Protein AF-0000000074763871 (afdb_homodimer)

Organism: Mortierella alpina (NCBI:txid64518)

Sequence (1828 aa):
MDNPDAVKQKGADASISTFNSALVFNAVVGVAIFAAFCIVRRWNRKIYQPRTYLVKEDVRSPELPEGIFSWITASFRINDSELVNRIGLDAYMFVRFQRMCAMLFTAFALVAIPVIIPINLVNGVNTVETKGIVAMTIGNVPETQPWRLWFHLILTILFCSGAVAMLWREMQEYTRRRHAYLLSAKHQKTPQSTTILVTAIPKGINNERALKKIFDRFPGGVRSIWMNKNPEELIKLCEERDEVTLKLETAEYNYIRSAYGKPNKKDSEIKEPQRPIGRTSAIPFVGPKVDLIDVYSKRLSELNRQIEQIQQSGSSAALNSAFIQFNTQFAAHSAVQTVVYPTPFRMTPMFVEISPLDVVWKHMNLDTITKKGRSLVSTVAATALVLLWSIPVLFVSTIASIEALVEKLPFLSFMQTLPTWLFGIIQGILPPLFLAILMAILPIVLTMMATFEGHVRSSAIQRSLMSKYFFFLVVNVLLISTLSNGALKTFGDMKEDKFSPLLIVNKLAQELPGASTFFITYALLQSLTGPVMELLQIAPLVLNYLFTTLLAKSPRQIWNVQGRLNSVNYGLLFPPQALMFSIGLVYSTIAPLILPFVAFYFIMYYRVYRHQFLYVYKQPVETGGLAFPLAVKHAYTGIFITEVTVFGIFLLKGTSDAIPQLILLFLLIICTSFSLSNMNEAFDPLVTYLPMALFSEDLHIGRNGVVTEGDAKDAGAGTIEDEELAAAAGEKSSMIALQSLPPQDHRSEKDTLAVGKQEYDDVATVSSQLPAFPTPNPSEVDSASLSHHSHPQLPTTTAMSMDRQQQQQLAAQHQRGLAHEETFPQAETAEELELRRLQQQAYCHPALYKQQTPIWLPMDERGLVSEEIQRLAGMGIVIATTGAAIDPATAKATVQGIVFAPGEETQYRLEQGVMDNPDAVKQKGADASISTFNSALVFNAVVGVAIFAAFCIVRRWNRKIYQPRTYLVKEDVRSPELPEGIFSWITASFRINDSELVNRIGLDAYMFVRFQRMCAMLFTAFALVAIPVIIPINLVNGVNTVETKGIVAMTIGNVPETQPWRLWFHLILTILFCSGAVAMLWREMQEYTRRRHAYLLSAKHQKTPQSTTILVTAIPKGINNERALKKIFDRFPGGVRSIWMNKNPEELIKLCEERDEVTLKLETAEYNYIRSAYGKPNKKDSEIKEPQRPIGRTSAIPFVGPKVDLIDVYSKRLSELNRQIEQIQQSGSSAALNSAFIQFNTQFAAHSAVQTVVYPTPFRMTPMFVEISPLDVVWKHMNLDTITKKGRSLVSTVAATALVLLWSIPVLFVSTIASIEALVEKLPFLSFMQTLPTWLFGIIQGILPPLFLAILMAILPIVLTMMATFEGHVRSSAIQRSLMSKYFFFLVVNVLLISTLSNGALKTFGDMKEDKFSPLLIVNKLAQELPGASTFFITYALLQSLTGPVMELLQIAPLVLNYLFTTLLAKSPRQIWNVQGRLNSVNYGLLFPPQALMFSIGLVYSTIAPLILPFVAFYFIMYYRVYRHQFLYVYKQPVETGGLAFPLAVKHAYTGIFITEVTVFGIFLLKGTSDAIPQLILLFLLIICTSFSLSNMNEAFDPLVTYLPMALFSEDLHIGRNGVVTEGDAKDAGAGTIEDEELAAAAGEKSSMIALQSLPPQDHRSEKDTLAVGKQEYDDVATVSSQLPAFPTPNPSEVDSASLSHHSHPQLPTTTAMSMDRQQQQQLAAQHQRGLAHEETFPQAETAEELELRRLQQQAYCHPALYKQQTPIWLPMDERGLVSEEIQRLAGMGIVIATTGAAIDPATAKATVQGIVFAPGEETQYRLEQGV

Secondary structure (DSSP, 8-state):
---HHHHHHHHHHHHHHHHHHHHHHHHHHHHHHHHHHHHHTTT-HHHH-GGGTSS-GGGPPPPPPSSSSHHHHHHHSS-HHHHHHHH-HHHHHHHHHHHHHHHHHHHHHHHHHHHHHHHHHTT----GGG-GGGGGSGGGS-TT-GGGHHHHHHHHHHHHHHHHHHHHHHHHHHHHHHHHHHTSHHHHTSGGGGEEEEE---GGG-SHHHHHHHHTTSTT-EEEEEEEE--HHHHHHHHHHHHHHHHHHHHHHHHHHHHHS---SS----PPPPPPEE--SSSTT-S--EEHHHHHHHHHHHHHHHHHHHHHH--PPEEEEEEEEESSHHHHHHHHHS---SSTTSS--EEES--GGGB-GGGTT--HHHHHHHHHHHHHHHHHHHHHTHHHHHHHHHHTSHHHHHHH-GGGGGGGGS-HHHHHHHHHHHHHHHHHHHHHHHHHHHHHHHHHT--SBHHHHHHHHHHHHHHHHIIIIIIHHHHHHHHHHHHHHHTTS---HHHHHHHHHHHTTTTHHHHHHHHHHHHHTHHHHHHHTHHHHHHHHHIIIII--SHHHHHHHHTPPP---HHHHHHHHHHHHHHHHHTTTT-TTHHHHHHHHHHHHHHHHHHHHHHT---S---SSTHHHHHHHHHHHHHHHHHHHHHHHHHHH-SGGGHHHHHHHHHHHHHHHHHHHHHHHHHHHHHHS--GGGG-TTEEE-TTS-EEE---SS--TT----HHHHHHHHTTTS---------------------------------------------------------------------SSTTGGGSSTTSSS--S---------HHHHHHHHHHHHTTS-HHHHPPPPPEE--B-SSSHHHHHHHHHHHTT--EE-TTEEE-TTT--EEE-S-SS-TT-HHHHHHHTT-/---HHHHHHHHHHHHHHHHHHHHHHHHHHHHHHHHHHHHHTTT-HHHH-GGGTSS-GGGPPPPPPSSSSHHHHHHHSS-HHHHHHHH-HHHHHHHHHHHHHHHHHHHHHHHHHHHHHHHHHTT----GGG-GGGGGSGGGS-TT-GGGHHHHHHHHHHHHHHHHHHHHHHHHHHHHHHHHHHTSHHHHTSGGGGEEEEE---GGG-SHHHHHHHHTTSTT-EEEEEEEE--HHHHHHHHHHHHHHHHHHHHHHHHHHHTS----SS-----PPPPPEE---SSTT-S--EEHHHHHHHHHHHHHHHHHHHHHH--PPEEEEEEEEESSHHHHHHHHHS---SSTTSS--EEES--GGGB-GGGTT--HHHHHHHHHHHHHHHHHHHHHTHHHHHHHHHHTSHHHHHHH-GGGGGGGGS-HHHHHHHHHHHHHHHHHHHHHHHHHHHHHHHHHT--SBHHHHHHHHHHHHHHHHIIIIIIHHHHHHHHHHHHHHHTTS---HHHHHHHHHHHTTTTHHHHHHHHHHHHHTHHHHHHHTHHHHHHHHHIIIII--SHHHHHHHHTPPP---HHHHHHHHHHHHHHHHHTTTT-TTHHHHHHHHHHHHHHHHHHHHHHT---S---SSTHHHHHHHHHHHHHHHHHHHHHHHHHHH-SGGGHHHHHHHHHHHHHHHHHHHHHHHHHHHHHHS--GGGG-TTEEE-TTS-EEE----S--TT----HHHHHHHHTTTT---------------------------------------------------------------------SSTTSGGGGGGSSTT-S---------HHHHHHHHHHHHTTS-HHHHPPPPPEE--B-SSSHHHHHHHHHHHTT--EE-TTEEE-TTT--EEE-S-SS-TT-HHHHHHHTT-

Nearest PDB structures (foldseek):
  8xw0-assembly1_A  TM=8.327E-01  e=2.190E-29  Arabidopsis thaliana
  8xry-assembly1_A  TM=8.539E-01  e=6.956E-27  Arabidopsis thaliana
  8ymm-assembly1_A  TM=8.331E-01  e=2.202E-26  Arabidopsis thaliana
  8xs0-assembly1_B  TM=8.434E-01  e=5.629E-26  Arabidopsis thaliana
  8grs-assembly1_A  TM=7.061E-01  e=5.281E-14  Homo sapiens

Foldseek 3Di:
DPPPLVVLLCVQVVLQVVLVVLLVVLQVLLVVLLQVLLVCCLVDCLFQFVQQPLDDPQQGQPDFDNDSCRLLVSLVPDDLVNLCRNLNQQLSLVLVVLVLLLVLLVVLLVPQCVQQQCLLQPPFVPGSNCHHLLSSFPNRHALVCCVSVVSLLVSLLVSLVSLLVSLLVSLLVLLQQLLLVLQDPLNQPFLLLFKKKWAQADPVQLDPVSVQVQLQPFPQGFDDKFFAFDPPVLVVLVVVLQVLLVQLLVQVLQQLLQQQAAPDPPDPDRRHRDQDWDAPDPDPPDHDTDRSNVVSLVVNLVSQVVLVVVLVVPPTDTARMMMIGGPGSVSRQVVQPDDRDPDPQHRPRMAGSDFLVFFDSVLRRDGRVRLVVLLVVLVVVLVVCLVCVVVVLVVLLVVLVVVSVCVVVVVCVVLVVDPPVVNCCCSPPVSVVVVVVSVVCVLVVNLVSLVSSRDGTNLSSLLSLLVSVLVSCCCVVPQVLLCVVPVVVVVVVVVVPDDDPLVSLLSSLVRVSVCLSVVLSVLSSCLSNVLSCLSSVVPLVVVLVCCCPPNPFRPVSPCCSSNDADADRLSPVLSVLLSLLLSSSLCSSRRVSSSVSSSSNSVSNSSSSSSCSSGGHHDLDHPSNPSSVVSSVSNLVSSLVSLSSSLSNLVVSDDPPCVVSNVVSVVSNVVSVVSVVCSCVPNVSSSRGNDPLLVVVQWDQDQSRDTDRHPDPDDDSNDNPDPVVVVVVVVVPPPPCPDDPDPPDDDDDPDDDDDDDDDDDDDDDDDDDDDDDDDDDDYYDDDDDDDDDDPDDPDDDDDPPPPDPPPPPPPPPPPPPPDPPPVPPPPCPPVNVVVVVLSVCSNYDCSSPQDRFASEHEDEPVCPVVVVCVVSVVSVGHHDHPQWHADSNNSGIDGDDDSDHGRCVSSVVSSVSD/DPPPLVVLLCVQVVLQVVQVVLLVVLQVLLVVLLQVLLVCCLVDCLFQFVQQPLDDPQQGQDDQDNDSCSLLVSLPPDDLVNLCRNLNQQLSLVLVVLVLLLVLLVVLLVPLCVLQQCLLQPPFVPGSNCHHLLSSFPNRHALVCCVSVVSLLVSLLVSLVSLLVSLLVSLLVLLQQLLLVLQDPLNQPFLLLFKKKWAQADPVQLDPVSVQVQLQPFPQGFDDKFFAFDPPVLVVLVVVLQVLLVQLLVQVLQQLLQQFADPDPPDPDRRHRDQDWDAPDPAPPDDDTDRSNVVSLQVNLVSQVVLVVVLVVPPTDTARMMMIGGPGSVSRQVVQPDDRDPDPQHRPRMAGSDFLVFFDSVLRRDGRVRLVVLLVVLVVVLVVCLVCVVVVLVVLLVVLVVVSVCVVVVVCVVLVVPPPVVNCCCSPPVSVVVVVVSVVCVLVVNLVSLVSSRDGTNLSSLLSLLVSVLVSCCCVVPQVLLCVVPVVVVVVVVVVPDDDPLVSLLSSLVRVSVCLSVVLSVLSSCLSNVLSCLSSVVPLVVVLVCCCPPNDFRPVSPCCSSQDADADRLSPVLSVLLSLLLSSSLCSSRRVSSSVSSSSSSVSNSSSSSSCSNGGHHDLDHPSNPSSVVSSVSNLVSSLVSLSSSLSNLVVSDDPPSVVSNVVSVVSNVVSVVSVVCSCVPNVSSSRGNDPLLVVVQWDQDQSRDTDRHPDPDDDSNDNPDPVVVVVVVVVPPPDCPDDPDPPDPDDDDDDDDPDDDDPDDDDDPDPCPDDPDDPRSDDDPPDDDDDDDDDDDDDDDDPPPDDPPPPDVPPPPPPPPPPPPVPPPPCPPVNVVVVVLSVCSNYDCSSPQDNQASEHEDEPVCPVVVVCVVSVVSVGHHDHPQWHADSHHSGIDGDDDSDHGRCVSSVVSSVSD

InterPro domains:
  IPR003864 CSC1/OSCA1-like, 7TM region [PF02714] (374-650)
  IPR022257 10TM putative phosphate transporter, extracellular tail [PF12621] (822-887)
  IPR027815 CSC1/OSCA1-like, cytosolic domain [PF14703] (194-363)
  IPR032880 CSC1/OSCA1-like, N-terminal transmembrane domain [PF13967] (19-170)
  IPR045122 Calcium permeable stress-gated cation channel 1-like [PTHR13018] (21-848)

Solvent-accessible surface area (backbone atoms only — not comparable to full-atom values): 101323 Å² total; per-residue (Å²): 132,80,56,69,57,60,61,28,43,52,51,16,55,44,47,47,51,50,47,52,51,50,50,52,51,36,49,50,52,21,50,51,45,42,53,49,33,51,58,49,48,76,73,39,50,69,72,58,38,30,28,51,70,69,48,60,75,90,47,38,35,78,77,71,57,88,51,78,68,41,48,61,56,59,58,66,69,58,50,68,72,58,45,33,66,46,48,31,50,42,56,44,44,54,39,46,50,26,47,51,50,19,54,52,32,46,54,46,29,68,51,34,42,75,53,47,36,53,60,14,54,53,86,24,60,74,40,52,83,30,36,57,67,42,20,41,12,57,76,12,48,43,70,86,48,64,72,62,52,51,58,47,47,54,50,48,52,47,53,52,50,50,51,52,53,50,53,52,53,49,51,54,52,48,45,54,50,35,52,23,52,58,60,24,72,73,42,56,70,23,67,28,47,15,23,28,42,39,28,22,42,54,81,55,49,69,42,70,67,53,46,47,63,58,54,38,64,40,46,79,24,64,68,49,73,42,75,38,54,58,54,64,69,49,42,54,50,49,51,50,43,54,53,42,42,52,51,33,35,52,40,50,47,50,23,56,35,50,40,33,52,74,70,57,92,79,59,84,66,84,50,71,63,50,76,51,66,40,56,85,48,94,51,86,95,43,67,70,76,37,54,44,53,62,54,37,51,52,50,48,38,49,48,54,52,53,51,54,51,54,52,67,64,64,80,52,56,73,42,33,23,33,38,40,26,31,67,29,51,65,30,32,48,46,53,55,49,39,58,45,50,82,34,65,62,35,50,37,65,49,44,66,62,52,47,61,88,35,55,34,74,91,31,46,64,50,40,39,68,56,31,52,51,31,38,50,52,33,51,53,49,50,52,49,46,48,69,50,47,56,53,60,53,49,51,42,54,40,49,37,36,46,70,58,34,27,67,74,40,56,86,48,44,62,54,73,68,42,59,66,69,60,39,46,44,48,38,60,46,44,29,57,49,50,52,47,50,56,58,60,48,45,60,56,53,45,42,52,39,27,54,60,23,45,50,49,31,52,65,55,28,32,50,47,23,20,54,52,50,29,53,34,46,47,46,54,59,55,49,41,55,33,32,56,84,48,34,66,61,44,58,61,49,40,71,77,42,83,84,45,77,63,54,52,47,47,49,46,29,65,30,44,59,75,38,43,64,58,51,36,51,48,35,43,45,50,28,41,39,46,40,35,50,63,69,45,36,60,65,62,52,53,46,50,54,48,35,64,74,72,65,39,57,50,49,64,52,40,39,59,65,72,61,54,71,52,61,79,62,66,26,71,57,49,27,63,55,38,46,50,53,23,53,41,55,43,32,37,69,39,34,30,79,36,21,59,36,43,16,46,25,26,46,43,41,27,56,43,50,51,41,38,41,52,22,36,43,53,72,68,74,82,76,59,29,68,64,48,64,55,48,52,54,48,42,49,50,23,50,51,52,28,50,54,39,54,48,28,37,46,57,71,56,34,63,92,84,38,53,68,60,50,51,52,48,51,50,47,52,50,50,50,50,50,48,52,54,50,48,48,68,39,42,51,58,55,71,75,40,75,32,51,47,73,72,38,84,57,46,42,66,44,96,85,47,48,51,32,77,51,85,75,83,77,75,62,94,41,70,74,82,61,70,69,63,58,62,61,58,61,56,57,63,79,53,67,76,81,62,80,75,66,80,79,72,85,85,78,86,72,83,69,88,74,86,87,76,89,88,81,90,86,85,93,77,91,91,89,96,92,97,87,92,96,82,90,94,88,90,93,83,95,86,91,84,86,90,79,86,78,80,76,79,81,80,83,81,88,84,85,73,88,71,75,73,91,67,66,84,80,65,67,95,73,71,76,99,66,73,73,84,60,79,61,73,75,71,67,47,73,63,50,50,50,44,51,48,48,60,68,47,46,75,43,66,60,65,67,70,61,67,84,61,37,35,61,45,50,47,53,90,88,48,60,51,63,52,46,50,55,55,40,45,74,56,70,48,60,73,39,49,80,46,25,34,46,40,67,78,72,38,43,54,45,72,54,95,67,82,61,59,77,69,40,58,67,59,52,36,51,55,69,57,94,130,81,56,67,56,60,60,28,44,52,50,17,56,43,46,48,50,50,48,50,51,48,51,52,50,36,48,52,52,21,51,50,43,42,53,50,31,52,57,49,48,76,72,38,49,70,72,58,40,31,28,52,71,68,50,60,75,89,46,38,35,78,79,72,58,89,50,78,69,43,48,60,58,59,57,68,68,59,50,69,72,57,44,34,68,45,50,31,52,40,57,43,44,55,39,48,50,27,46,51,50,19,54,50,31,44,53,46,31,69,52,34,43,75,53,50,37,55,59,15,53,53,85,25,62,75,41,53,83,30,38,56,68,42,20,39,12,57,77,13,47,44,69,84,50,64,72,62,53,51,58,49,48,53,48,48,52,48,51,52,50,48,50,51,52,51,52,53,52,49,50,54,52,48,46,53,51,37,53,21,52,60,60,23,72,74,41,55,71,22,67,27,46,16,22,29,42,41,28,20,42,53,81,54,48,67,42,73,69,53,46,47,64,57,53,40,64,39,47,78,25,64,69,47,74,41,74,38,55,57,54,64,68,49,44,55,50,50,51,51,44,54,52,42,44,53,52,34,35,51,41,51,49,50,23,55,34,52,42,30,54,75,67,57,93,79,59,84,68,84,51,72,64,50,76,52,68,42,55,84,47,94,46,82,94,44,68,70,74,37,54,43,55,62,53,36,52,52,50,48,38,50,46,54,52,52,51,54,52,55,53,67,64,64,80,50,56,72,43,32,24,34,40,41,27,32,68,29,50,64,30,30,50,46,54,58,48,39,57,45,51,82,33,64,62,35,49,36,65,48,44,67,62,51,47,64,87,36,54,35,75,89,33,44,66,50,39,39,67,57,31,52,52,33,38,49,51,32,50,53,49,50,51,49,46,48,70,51,47,56,53,60,52,50,51,42,53,38,48,36,36,46,69,59,33,27,68,75,39,56,86,49,44,62,55,72,68,42,57,67,69,60,38,46,44,49,37,60,47,43,27,57,48,50,50,48,50,54,59,59,46,45,61,55,55,45,42,53,39,28,53,59,24,45,51,49,32,52,66,53,26,31,50,47,24,20,53,52,50,31,51,36,46,47,46,53,59,54,49,41,53,33,31,54,85,49,34,67,63,44,57,61,50,40,72,78,43,82,86,45,78,64,53,52,47,46,49,46,28,64,30,44,60,73,39,41,65,58,50,37,52,48,36,41,44,50,30,41,40,46,39,37,49,62,68,46,36,59,64,63,52,54,47,51,53,47,34,64,75,74,64,39,59,50,49,65,51,40,38,59,66,72,61,54,70,50,63,82,59,65,26,68,58,49,27,62,55,39,46,50,54,22,54,40,54,43,31,36,70,40,33,32,79,37,20,58,38,43,16,45,25,26,46,44,41,27,56,44,49,51,41,37,40,53,23,37,42,50,72,70,74,82,76,60,30,67,63,50,64,54,49,51,53,48,42,50,50,22,50,51,51,27,52,54,40,53,48,27,37,47,58,71,53,36,62,91,83,38,52,67,62,50,53,52,49,51,49,46,53,51,49,50,52,50,48,52,53,48,49,48,67,40,42,51,58,55,71,75,38,71,31,53,48,70,72,39,85,58,45,43,69,45,94,85,46,50,51,32,76,49,85,74,84,78,76,61,91,39,71,75,82,60,69,68,63,57,60,61,60,61,59,61,65,77,64,71,76,81,66,83,74,72,82,74,79,81,79,84,89,77,86,74,87,81,81,79,76,85,82,87,72,90,74,86,73,86,81,76,84,72,83,80,77,82,79,80,80,72,74,86,71,85,73,82,88,78,86,78,86,86,75,83,81,79,82,85,81,88,84,85,67,90,75,79,73,95,68,68,81,83,66,66,91,76,67,74,97,65,72,70,82,62,78,62,72,74,73,65,47,75,64,49,50,50,42,49,50,48,59,66,46,46,76,43,65,61,65,66,70,62,68,84,61,37,35,62,46,49,46,54,92,87,48,59,51,62,52,48,50,55,56,39,46,74,57,71,48,60,71,39,49,82,46,26,33,46,39,73,76,71,37,43,55,44,73,54,95,66,82,60,59,76,69,40,58,68,59,52,37,50,55,69,55,93

pLDDT: mean 74.22, std 23.67, range [14.92, 97.62]

Structure (mmCIF, N/CA/C/O backbone):
data_AF-0000000074763871-model_v1
#
loop_
_entity.id
_entity.type
_entity.pdbx_description
1 polymer 'DUF221-domain-containing protein'
#
loop_
_atom_site.group_PDB
_atom_site.id
_atom_site.type_symbol
_atom_site.label_atom_id
_atom_site.label_alt_id
_atom_site.label_comp_id
_atom_site.label_asym_id
_atom_site.label_entity_id
_atom_site.label_seq_id
_atom_site.pdbx_PDB_ins_code
_atom_site.Cartn_x
_atom_site.Cartn_y
_atom_site.Cartn_z
_atom_site.occupancy
_atom_site.B_iso_or_equiv
_atom_site.auth_seq_id
_atom_site.auth_comp_id
_atom_site.auth_asym_id
_atom_site.auth_atom_id
_atom_site.pdbx_PDB_model_num
ATOM 1 N N . MET A 1 1 ? 57.094 -16.953 -26.609 1 25.08 1 MET A N 1
ATOM 2 C CA . MET A 1 1 ? 56.281 -15.758 -26.422 1 25.08 1 MET A CA 1
ATOM 3 C C . MET A 1 1 ? 55.031 -15.789 -27.312 1 25.08 1 MET A C 1
ATOM 5 O O . MET A 1 1 ? 55.125 -15.516 -28.5 1 25.08 1 MET A O 1
ATOM 9 N N . ASP A 1 2 ? 54.188 -16.719 -27.062 1 31.59 2 ASP A N 1
ATOM 10 C CA . ASP A 1 2 ? 52.969 -16.969 -27.797 1 31.59 2 ASP A CA 1
ATOM 11 C C . ASP A 1 2 ? 52.125 -15.695 -27.859 1 31.59 2 ASP A C 1
ATOM 13 O O . ASP A 1 2 ? 51.969 -14.977 -26.875 1 31.59 2 ASP A O 1
ATOM 17 N N . ASN A 1 3 ? 52.125 -15.07 -28.969 1 35.06 3 ASN A N 1
ATOM 18 C CA . ASN A 1 3 ? 51.5 -13.781 -29.281 1 35.06 3 ASN A CA 1
ATOM 19 C C . ASN A 1 3 ? 50.125 -13.672 -28.688 1 35.06 3 ASN A C 1
ATOM 21 O O . ASN A 1 3 ? 49.25 -14.492 -28.984 1 35.06 3 ASN A O 1
ATOM 25 N N . PRO A 1 4 ? 49.938 -12.992 -27.578 1 45.09 4 PRO A N 1
ATOM 26 C CA . PRO A 1 4 ? 48.688 -12.75 -26.875 1 45.09 4 PRO A CA 1
ATOM 27 C C . PRO A 1 4 ? 47.5 -12.492 -27.828 1 45.09 4 PRO A C 1
ATOM 29 O O . PRO A 1 4 ? 46.375 -12.82 -27.5 1 45.09 4 PRO A O 1
ATOM 32 N N . ASP A 1 5 ? 47.875 -11.992 -28.938 1 40.56 5 ASP A N 1
ATOM 33 C CA . ASP A 1 5 ? 46.844 -11.672 -29.906 1 40.56 5 ASP A CA 1
ATOM 34 C C . ASP A 1 5 ? 46.25 -12.945 -30.531 1 40.56 5 ASP A C 1
ATOM 36 O O . ASP A 1 5 ? 45.062 -13.016 -30.812 1 40.56 5 ASP A O 1
ATOM 40 N N . ALA A 1 6 ? 47.094 -13.938 -30.797 1 42.69 6 ALA A N 1
ATOM 41 C CA . ALA A 1 6 ? 46.656 -15.203 -31.375 1 42.69 6 ALA A CA 1
ATOM 42 C C . ALA A 1 6 ? 45.75 -15.961 -30.422 1 42.69 6 ALA A C 1
ATOM 44 O O . ALA A 1 6 ? 44.781 -16.594 -30.844 1 42.69 6 ALA A O 1
ATOM 45 N N . VAL A 1 7 ? 46 -15.859 -29.125 1 39.41 7 VAL A N 1
ATOM 46 C CA . VAL A 1 7 ? 45.188 -16.5 -28.109 1 39.41 7 VAL A CA 1
ATOM 47 C C . VAL A 1 7 ? 43.812 -15.789 -28.031 1 39.41 7 VAL A C 1
ATOM 49 O O . VAL A 1 7 ? 42.781 -16.438 -27.875 1 39.41 7 VAL A O 1
ATOM 52 N N . LYS A 1 8 ? 43.875 -14.562 -28.328 1 47.47 8 LYS A N 1
ATOM 53 C CA . LYS A 1 8 ? 42.656 -13.766 -28.297 1 47.47 8 LYS A CA 1
ATOM 54 C C . LYS A 1 8 ? 41.812 -13.984 -29.547 1 47.47 8 LYS A C 1
ATOM 56 O O . LYS A 1 8 ? 40.594 -14.023 -29.484 1 47.47 8 LYS A O 1
ATOM 61 N N . GLN A 1 9 ? 42.469 -13.953 -30.609 1 41.41 9 GLN A N 1
ATOM 62 C CA . GLN A 1 9 ? 41.781 -14.297 -31.859 1 41.41 9 GLN A CA 1
ATOM 63 C C . GLN A 1 9 ? 41.188 -15.695 -31.797 1 41.41 9 GLN A C 1
ATOM 65 O O . GLN A 1 9 ? 40.094 -15.922 -32.281 1 41.41 9 GLN A O 1
ATOM 70 N N . LYS A 1 10 ? 41.812 -16.641 -31.25 1 44.78 10 LYS A N 1
ATOM 71 C CA . LYS A 1 10 ? 41.312 -18.016 -31.094 1 44.78 10 LYS A CA 1
ATOM 72 C C . LYS A 1 10 ? 40.094 -18.062 -30.172 1 44.78 10 LYS A C 1
ATOM 74 O O . LYS A 1 10 ? 39.188 -18.875 -30.375 1 44.78 10 LYS A O 1
ATOM 79 N N . GLY A 1 11 ? 40.031 -17.156 -29.25 1 45.06 11 GLY A N 1
ATOM 80 C CA . GLY A 1 11 ? 38.875 -17.031 -28.359 1 45.06 11 GLY A CA 1
ATOM 81 C C . GLY A 1 11 ? 37.656 -16.5 -29.047 1 45.06 11 GLY A C 1
ATOM 82 O O . GLY A 1 11 ? 36.531 -16.984 -28.812 1 45.06 11 GLY A O 1
ATOM 83 N N . ALA A 1 12 ? 37.844 -15.398 -29.906 1 50 12 ALA A N 1
ATOM 84 C CA . ALA A 1 12 ? 36.75 -14.82 -30.688 1 50 12 ALA A CA 1
ATOM 85 C C . ALA A 1 12 ? 36.188 -15.828 -31.672 1 50 12 ALA A C 1
ATOM 87 O O . ALA A 1 12 ? 34.969 -15.961 -31.797 1 50 12 ALA A O 1
ATOM 88 N N . ASP A 1 13 ? 37 -16.469 -32.562 1 49.47 13 ASP A N 1
ATOM 89 C CA . ASP A 1 13 ? 36.625 -17.516 -33.5 1 49.47 13 ASP A CA 1
ATOM 90 C C . ASP A 1 13 ? 35.969 -18.703 -32.781 1 49.47 13 ASP A C 1
ATOM 92 O O . ASP A 1 13 ? 35.031 -19.312 -33.281 1 49.47 13 ASP A O 1
ATOM 96 N N . ALA A 1 14 ? 36.406 -18.781 -31.594 1 52.41 14 ALA A N 1
ATOM 97 C CA . ALA A 1 14 ? 35.8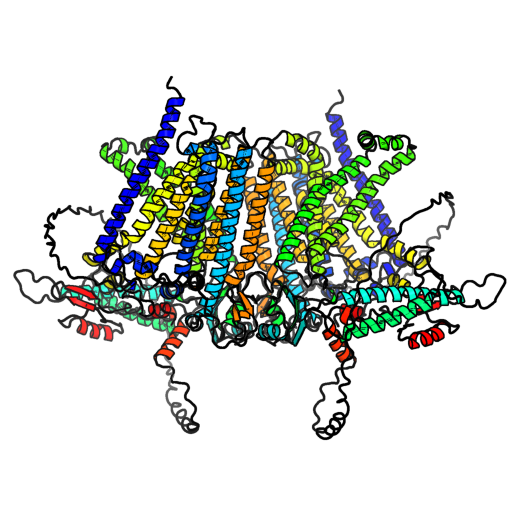75 -19.891 -30.812 1 52.41 14 ALA A CA 1
ATOM 98 C C . ALA A 1 14 ? 34.438 -19.609 -30.375 1 52.41 14 ALA A C 1
ATOM 100 O O . ALA A 1 14 ? 33.594 -20.516 -30.328 1 52.41 14 ALA A O 1
ATOM 101 N N . SER A 1 15 ? 34.156 -18.234 -30.328 1 63 15 SER A N 1
ATOM 102 C CA . SER A 1 15 ? 32.812 -17.891 -29.938 1 63 15 SER A CA 1
ATOM 103 C C . SER A 1 15 ? 31.828 -18.062 -31.094 1 63 15 SER A C 1
ATOM 105 O O . SER A 1 15 ? 30.703 -18.562 -30.906 1 63 15 SER A O 1
ATOM 107 N N . ILE A 1 16 ? 32.219 -17.703 -32.312 1 71.06 16 ILE A N 1
ATOM 108 C CA . ILE A 1 16 ? 31.359 -17.844 -33.469 1 71.06 16 ILE A CA 1
ATOM 109 C C . ILE A 1 16 ? 31.188 -19.328 -33.781 1 71.06 16 ILE A C 1
ATOM 111 O O . ILE A 1 16 ? 30.078 -19.781 -34.125 1 71.06 16 ILE A O 1
ATOM 115 N N . SER A 1 17 ? 32.344 -20.047 -33.656 1 67.31 17 SER A N 1
ATOM 116 C CA . SER A 1 17 ? 32.25 -21.484 -33.938 1 67.31 17 SER A CA 1
ATOM 117 C C . SER A 1 17 ? 31.391 -22.203 -32.938 1 67.31 17 SER A C 1
ATOM 119 O O . SER A 1 17 ? 30.609 -23.094 -33.281 1 67.31 17 SER A O 1
ATOM 121 N N . THR A 1 18 ? 31.516 -21.766 -31.766 1 66.06 18 THR A N 1
ATOM 122 C CA . THR A 1 18 ? 30.688 -22.344 -30.719 1 66.06 18 THR A CA 1
ATOM 123 C C . THR A 1 18 ? 29.203 -22.031 -30.938 1 66.06 18 THR A C 1
ATOM 125 O O . THR A 1 18 ? 28.344 -22.875 -30.75 1 66.06 18 THR A O 1
ATOM 128 N N . PHE A 1 19 ? 28.953 -20.844 -31.422 1 74.44 19 PHE A N 1
ATOM 129 C CA . PHE A 1 19 ? 27.578 -20.422 -31.703 1 74.44 19 PHE A CA 1
ATOM 130 C C . PHE A 1 19 ? 27 -21.203 -32.875 1 74.44 19 PHE A C 1
ATOM 132 O O . PHE A 1 19 ? 25.875 -21.688 -32.812 1 74.44 19 PHE A O 1
ATOM 139 N N . ASN A 1 20 ? 27.734 -21.359 -33.906 1 77.94 20 ASN A N 1
ATOM 140 C CA . ASN A 1 20 ? 27.266 -22.047 -35.094 1 77.94 20 ASN A CA 1
ATOM 141 C C . ASN A 1 20 ? 27.047 -23.531 -34.812 1 77.94 20 ASN A C 1
ATOM 143 O O . ASN A 1 20 ? 26.078 -24.125 -35.281 1 77.94 20 ASN A O 1
ATOM 147 N N . SER A 1 21 ? 27.938 -24.062 -34.062 1 76.12 21 SER A N 1
ATOM 148 C CA . SER A 1 21 ? 27.781 -25.469 -33.688 1 76.12 21 SER A CA 1
ATOM 149 C C . SER A 1 21 ? 26.547 -25.672 -32.812 1 76.12 21 SER A C 1
ATOM 151 O O . SER A 1 21 ? 25.828 -26.656 -32.969 1 76.12 21 SER A O 1
ATOM 153 N N . ALA A 1 22 ? 26.344 -24.734 -31.953 1 75.5 22 ALA A N 1
ATOM 154 C CA . ALA A 1 22 ? 25.172 -24.828 -31.094 1 75.5 22 ALA A CA 1
ATOM 155 C C . ALA A 1 22 ? 23.875 -24.656 -31.891 1 75.5 22 ALA A C 1
ATOM 157 O O . ALA A 1 22 ? 22.891 -25.344 -31.625 1 75.5 22 ALA A O 1
ATOM 158 N N . LEU A 1 23 ? 23.906 -23.797 -32.844 1 82.56 23 LEU A N 1
ATOM 159 C CA . LEU A 1 23 ? 22.734 -23.547 -33.688 1 82.56 23 LEU A CA 1
ATOM 160 C C . LEU A 1 23 ? 22.375 -24.781 -34.5 1 82.56 23 LEU A C 1
ATOM 162 O O . LEU A 1 23 ? 21.219 -25.203 -34.531 1 82.56 23 LEU A O 1
ATOM 166 N N . VAL A 1 24 ? 23.375 -25.391 -35.094 1 83.5 24 VAL A N 1
ATOM 167 C CA . VAL A 1 24 ? 23.125 -26.531 -35.938 1 83.5 24 VAL A CA 1
ATOM 168 C C . VAL A 1 24 ? 22.703 -27.734 -35.094 1 83.5 24 VAL A C 1
ATOM 170 O O . VAL A 1 24 ? 21.766 -28.453 -35.438 1 83.5 24 VAL A O 1
ATOM 173 N N . PHE A 1 25 ? 23.344 -27.922 -34.062 1 81 25 PHE A N 1
ATOM 174 C CA . PHE A 1 25 ? 23.016 -29.047 -33.188 1 81 25 PHE A CA 1
ATOM 175 C C . PHE A 1 25 ? 21.594 -28.922 -32.656 1 81 25 PHE A C 1
ATOM 177 O O . PHE A 1 25 ? 20.812 -29.875 -32.719 1 81 25 PHE A O 1
ATOM 184 N N . ASN A 1 26 ? 21.281 -27.734 -32.188 1 83.5 26 ASN A N 1
ATOM 185 C CA . ASN A 1 26 ? 19.953 -27.547 -31.594 1 83.5 26 ASN A CA 1
ATOM 186 C C . ASN A 1 26 ? 18.859 -27.578 -32.656 1 83.5 26 ASN A C 1
ATOM 188 O O . ASN A 1 26 ? 17.75 -28.031 -32.406 1 83.5 26 ASN A O 1
ATOM 192 N N . ALA A 1 27 ? 19.172 -27.188 -33.781 1 87.75 27 ALA A N 1
ATOM 193 C CA . ALA A 1 27 ? 18.203 -27.234 -34.875 1 87.75 27 ALA A CA 1
ATOM 194 C C . ALA A 1 27 ? 17.922 -28.672 -35.312 1 87.75 27 ALA A C 1
ATOM 196 O O . ALA A 1 27 ? 16.766 -29.047 -35.531 1 87.75 27 ALA A O 1
ATOM 197 N N . VAL A 1 28 ? 18.969 -29.469 -35.344 1 86.44 28 VAL A N 1
ATOM 198 C CA . VAL A 1 28 ? 18.812 -30.859 -35.75 1 86.44 28 VAL A CA 1
ATOM 199 C C . VAL A 1 28 ? 18.047 -31.641 -34.656 1 86.44 28 VAL A C 1
ATOM 201 O O . VAL A 1 28 ? 17.141 -32.406 -34.969 1 86.44 28 VAL A O 1
ATOM 204 N N . VAL A 1 29 ? 18.406 -31.359 -33.5 1 86.94 29 VAL A N 1
ATOM 205 C CA . VAL A 1 29 ? 17.719 -32.031 -32.406 1 86.94 29 VAL A CA 1
ATOM 206 C C . VAL A 1 29 ? 16.266 -31.578 -32.344 1 86.94 29 VAL A C 1
ATOM 208 O O . VAL A 1 29 ? 15.359 -32.406 -32.156 1 86.94 29 VAL A O 1
ATOM 211 N N . GLY A 1 30 ? 16.016 -30.312 -32.562 1 89.94 30 GLY A N 1
ATOM 212 C CA . GLY A 1 30 ? 14.656 -29.781 -32.562 1 89.94 30 GLY A CA 1
ATOM 213 C C . GLY A 1 30 ? 13.805 -30.375 -33.688 1 89.94 30 GLY A C 1
ATOM 214 O O . GLY A 1 30 ? 12.664 -30.781 -33.438 1 89.94 30 GLY A O 1
ATOM 215 N N . VAL A 1 31 ? 14.328 -30.547 -34.781 1 90.88 31 VAL A N 1
ATOM 216 C CA . VAL A 1 31 ? 13.594 -31.078 -35.938 1 90.88 31 VAL A CA 1
ATOM 217 C C . VAL A 1 31 ? 13.352 -32.562 -35.75 1 90.88 31 VAL A C 1
ATOM 219 O O . VAL A 1 31 ? 12.297 -33.094 -36.094 1 90.88 31 VAL A O 1
ATOM 222 N N . ALA A 1 32 ? 14.312 -33.188 -35.188 1 90.38 32 ALA A N 1
ATOM 223 C CA . ALA A 1 32 ? 14.164 -34.625 -34.906 1 90.38 32 ALA A CA 1
ATOM 224 C C . ALA A 1 32 ? 13.047 -34.906 -33.906 1 90.38 32 ALA A C 1
ATOM 226 O O . ALA A 1 32 ? 12.227 -35.781 -34.125 1 90.38 32 ALA A O 1
ATOM 227 N N . ILE A 1 33 ? 13 -34.125 -32.906 1 91.88 33 ILE A N 1
ATOM 228 C CA . ILE A 1 33 ? 11.969 -34.281 -31.906 1 91.88 33 ILE A CA 1
ATOM 229 C C . ILE A 1 33 ? 10.609 -33.906 -32.5 1 91.88 33 ILE A C 1
ATOM 231 O O . ILE A 1 33 ? 9.609 -34.562 -32.219 1 91.88 33 ILE A O 1
ATOM 235 N N . PHE A 1 34 ? 10.625 -32.906 -33.25 1 91.56 34 PHE A N 1
ATOM 236 C CA . PHE A 1 34 ? 9.383 -32.5 -33.875 1 91.56 34 PHE A CA 1
ATOM 237 C C . PHE A 1 34 ? 8.875 -33.594 -34.812 1 91.56 34 PHE A C 1
ATOM 239 O O . PHE A 1 34 ? 7.672 -33.875 -34.844 1 91.56 34 PHE A O 1
ATOM 246 N N . ALA A 1 35 ? 9.727 -34.25 -35.531 1 89.62 35 ALA A N 1
ATOM 247 C CA . ALA A 1 35 ? 9.352 -35.344 -36.438 1 89.62 35 ALA A CA 1
ATOM 248 C C . ALA A 1 35 ? 8.852 -36.562 -35.625 1 89.62 35 ALA A C 1
ATOM 250 O O . ALA A 1 35 ? 7.879 -37.188 -36.031 1 89.62 35 ALA A O 1
ATOM 251 N N . ALA A 1 36 ? 9.492 -36.75 -34.562 1 88.88 36 ALA A N 1
ATOM 252 C CA . ALA A 1 36 ? 9.055 -37.844 -33.719 1 88.88 36 ALA A CA 1
ATOM 253 C C . ALA A 1 36 ? 7.645 -37.594 -33.188 1 88.88 36 ALA A C 1
ATOM 255 O O . ALA A 1 36 ? 6.832 -38.5 -33.125 1 88.88 36 ALA A O 1
ATOM 256 N N . PHE A 1 37 ? 7.316 -36.406 -32.812 1 90.75 37 PHE A N 1
ATOM 257 C CA . PHE A 1 37 ? 5.984 -36.031 -32.344 1 90.75 37 PHE A CA 1
ATOM 258 C C . PHE A 1 37 ? 4.949 -36.25 -33.438 1 90.75 37 PHE A C 1
ATOM 260 O O . PHE A 1 37 ? 3.869 -36.812 -33.188 1 90.75 37 PHE A O 1
ATOM 267 N N . CYS A 1 38 ? 5.285 -35.875 -34.656 1 86.69 38 CYS A N 1
ATOM 268 C CA . CYS A 1 38 ? 4.34 -35.969 -35.75 1 86.69 38 CYS A CA 1
ATOM 269 C C . CYS A 1 38 ? 4.02 -37.438 -36.031 1 86.69 38 CYS A C 1
ATOM 271 O O . CYS A 1 38 ? 2.895 -37.75 -36.438 1 86.69 38 CYS A O 1
ATOM 273 N N . ILE A 1 39 ? 4.941 -38.312 -35.719 1 85.12 39 ILE A N 1
ATOM 274 C CA . ILE A 1 39 ? 4.746 -39.719 -35.969 1 85.12 39 ILE A CA 1
ATOM 275 C C . ILE A 1 39 ? 3.996 -40.375 -34.812 1 85.12 39 ILE A C 1
ATOM 277 O O . ILE A 1 39 ? 3.023 -41.094 -35 1 85.12 39 ILE A O 1
ATOM 281 N N . VAL A 1 40 ? 4.41 -40 -33.688 1 86.56 40 VAL A N 1
ATOM 282 C CA . VAL A 1 40 ? 3.881 -40.688 -32.5 1 86.56 40 VAL A CA 1
ATOM 283 C C . VAL A 1 40 ? 2.475 -40.156 -32.188 1 86.56 40 VAL A C 1
ATOM 285 O O . VAL A 1 40 ? 1.657 -40.875 -31.609 1 86.56 40 VAL A O 1
ATOM 288 N N . ARG A 1 41 ? 2.15 -39 -32.562 1 86.06 41 ARG A N 1
ATOM 289 C CA . ARG A 1 41 ? 0.854 -38.406 -32.281 1 86.06 41 ARG A CA 1
ATOM 290 C C . ARG A 1 41 ? -0.28 -39.219 -32.875 1 86.06 41 ARG A C 1
ATOM 292 O O . ARG A 1 41 ? -1.377 -39.281 -32.312 1 86.06 41 ARG A O 1
ATOM 299 N N . ARG A 1 42 ? -0.051 -39.906 -33.875 1 79.12 42 ARG A N 1
ATOM 300 C CA . ARG A 1 42 ? -1.08 -40.656 -34.562 1 79.12 42 ARG A CA 1
ATOM 301 C C . ARG A 1 42 ? -1.304 -42.031 -33.875 1 79.12 42 ARG A C 1
ATOM 303 O O . ARG A 1 42 ? -2.375 -42.625 -34 1 79.12 42 ARG A O 1
ATOM 310 N N . TRP A 1 43 ? -0.296 -42.312 -33.125 1 79.44 43 TRP A N 1
ATOM 311 C CA . TRP A 1 43 ? -0.376 -43.656 -32.531 1 79.44 43 TRP A CA 1
ATOM 312 C C . TRP A 1 43 ? -1.067 -43.594 -31.188 1 79.44 43 TRP A C 1
ATOM 314 O O . TRP A 1 43 ? -1.756 -44.562 -30.797 1 79.44 43 TRP A O 1
ATOM 324 N N . ASN A 1 44 ? -0.883 -42.594 -30.5 1 83.44 44 ASN A N 1
ATOM 325 C CA . ASN A 1 44 ? -1.421 -42.531 -29.141 1 83.44 44 ASN A CA 1
ATOM 326 C C . ASN A 1 44 ? -2.34 -41.344 -28.953 1 83.44 44 ASN A C 1
ATOM 328 O O . ASN A 1 44 ? -1.877 -40.25 -28.641 1 83.44 44 ASN A O 1
ATOM 332 N N . ARG A 1 45 ? -3.621 -41.531 -28.891 1 81.81 45 ARG A N 1
ATOM 333 C CA . ARG A 1 45 ? -4.602 -40.438 -28.766 1 81.81 45 ARG A CA 1
ATOM 334 C C . ARG A 1 45 ? -4.801 -40.062 -27.312 1 81.81 45 ARG A C 1
ATOM 336 O O . ARG A 1 45 ? -5.254 -38.938 -27.016 1 81.81 45 ARG A O 1
ATOM 343 N N . LYS A 1 46 ? -4.434 -40.875 -26.484 1 83.31 46 LYS A N 1
ATOM 344 C CA . LYS A 1 46 ? -4.656 -40.625 -25.062 1 83.31 46 LYS A CA 1
ATOM 345 C C . LYS A 1 46 ? -3.732 -39.5 -24.562 1 83.31 46 LYS A C 1
ATOM 347 O O . LYS A 1 46 ? -4.141 -38.688 -23.75 1 83.31 46 LYS A O 1
ATOM 352 N N . ILE A 1 47 ? -2.578 -39.531 -25.078 1 86.19 47 ILE A N 1
ATOM 353 C CA . ILE A 1 47 ? -1.603 -38.562 -24.562 1 86.19 47 ILE A CA 1
ATOM 354 C C . ILE A 1 47 ? -1.701 -37.25 -25.328 1 86.19 47 ILE A C 1
ATOM 356 O O . ILE A 1 47 ? -1.585 -36.188 -24.734 1 86.19 47 ILE A O 1
ATOM 360 N N . TYR A 1 48 ? -2.002 -37.344 -26.562 1 88.19 48 TYR A N 1
ATOM 361 C CA . TYR A 1 48 ? -1.846 -36.156 -27.391 1 88.19 48 TYR A CA 1
ATOM 362 C C . TYR A 1 48 ? -3.197 -35.5 -27.703 1 88.19 48 TYR A C 1
ATOM 364 O O . TYR A 1 48 ? -3.268 -34.344 -28.094 1 88.19 48 TYR A O 1
ATOM 372 N N . GLN A 1 49 ? -4.336 -36.188 -27.547 1 87.69 49 GLN A N 1
ATOM 373 C CA . GLN A 1 49 ? -5.641 -35.594 -27.781 1 87.69 49 GLN A CA 1
ATOM 374 C C . GLN A 1 49 ? -6.691 -36.156 -26.844 1 87.69 49 GLN A C 1
ATOM 376 O O . GLN A 1 49 ? -7.762 -36.594 -27.281 1 87.69 49 GLN A O 1
ATOM 381 N N . PRO A 1 50 ? -6.457 -36.062 -25.609 1 86.75 50 PRO A N 1
ATOM 382 C CA . PRO A 1 50 ? -7.438 -36.625 -24.672 1 86.75 50 PRO A CA 1
ATOM 383 C C . PRO A 1 50 ? -8.688 -35.75 -24.531 1 86.75 50 PRO A C 1
ATOM 385 O O . PRO A 1 50 ? -9.75 -36.25 -24.156 1 86.75 50 PRO A O 1
ATOM 388 N N . ARG A 1 51 ? -8.625 -34.5 -24.797 1 88 51 ARG A N 1
ATOM 389 C CA . ARG A 1 51 ? -9.742 -33.594 -24.609 1 88 51 ARG A CA 1
ATOM 390 C C . ARG A 1 51 ? -10.789 -33.781 -25.703 1 88 51 ARG A C 1
ATOM 392 O O . ARG A 1 51 ? -11.867 -33.156 -25.641 1 88 51 ARG A O 1
ATOM 399 N N . THR A 1 52 ? -10.492 -34.562 -26.609 1 85.44 52 THR A N 1
ATOM 400 C CA . THR A 1 52 ? -11.438 -34.781 -27.703 1 85.44 52 THR A CA 1
ATOM 401 C C . THR A 1 52 ? -12.516 -35.75 -27.281 1 85.44 52 THR A C 1
ATOM 403 O O . THR A 1 52 ? -13.594 -35.812 -27.875 1 85.44 52 THR A O 1
ATOM 406 N N . TYR A 1 53 ? -12.258 -36.5 -26.203 1 81.81 53 TYR A N 1
ATOM 407 C CA . TYR A 1 53 ? -13.266 -37.5 -25.859 1 81.81 53 TYR A CA 1
ATOM 408 C C . TYR A 1 53 ? -13.438 -37.594 -24.344 1 81.81 53 TYR A C 1
ATOM 410 O O . TYR A 1 53 ? -14.438 -38.125 -23.859 1 81.81 53 TYR A O 1
ATOM 418 N N . LEU A 1 54 ? -12.625 -37.125 -23.516 1 80.88 54 LEU A N 1
ATOM 419 C CA . LEU A 1 54 ? -12.664 -37.344 -22.078 1 80.88 54 LEU A CA 1
ATOM 420 C C . LEU A 1 54 ? -13.312 -36.156 -21.391 1 80.88 54 LEU A C 1
ATOM 422 O O . LEU A 1 54 ? -13.508 -36.156 -20.172 1 80.88 54 LEU A O 1
ATOM 426 N N . VAL A 1 55 ? -13.68 -35.094 -22 1 81.88 55 VAL A N 1
ATOM 427 C CA . VAL A 1 55 ? -14.289 -33.938 -21.406 1 81.88 55 VAL A CA 1
ATOM 428 C C . VAL A 1 55 ? -15.734 -33.781 -21.875 1 81.88 55 VAL A C 1
ATOM 430 O O . VAL A 1 55 ? -16.156 -34.469 -22.812 1 81.88 55 VAL A O 1
ATOM 433 N N . LYS A 1 56 ? -16.406 -32.938 -21.188 1 79.06 56 LYS A N 1
ATOM 434 C CA . LYS A 1 56 ? -17.812 -32.688 -21.531 1 79.06 56 LYS A CA 1
ATOM 435 C C . LYS A 1 56 ? -17.953 -32.156 -22.953 1 79.06 56 LYS A C 1
ATOM 437 O O . LYS A 1 56 ? -17.047 -31.484 -23.453 1 79.06 56 LYS A O 1
ATOM 442 N N . GLU A 1 57 ? -18.953 -32.312 -23.531 1 77.12 57 GLU A N 1
ATOM 443 C CA . GLU A 1 57 ? -19.188 -32 -24.938 1 77.12 57 GLU A CA 1
ATOM 444 C C . GLU A 1 57 ? -19.141 -30.484 -25.156 1 77.12 57 GLU A C 1
ATOM 446 O O . GLU A 1 57 ? -18.703 -30.031 -26.219 1 77.12 57 GLU A O 1
ATOM 451 N N . ASP A 1 58 ? -19.453 -29.703 -24.203 1 77.12 58 ASP A N 1
ATOM 452 C CA . ASP A 1 58 ? -19.516 -28.266 -24.391 1 77.12 58 ASP A CA 1
ATOM 453 C C . ASP A 1 58 ? -18.109 -27.672 -24.484 1 77.12 58 ASP A C 1
ATOM 455 O O . ASP A 1 58 ? -17.906 -26.641 -25.141 1 77.12 58 ASP A O 1
ATOM 459 N N . VAL A 1 59 ? -17.172 -28.375 -23.922 1 81.12 59 VAL A N 1
ATOM 460 C CA . VAL A 1 59 ? -15.812 -27.828 -23.906 1 81.12 59 VAL A CA 1
ATOM 461 C C . VAL A 1 59 ? -14.898 -28.719 -24.75 1 81.12 59 VAL A C 1
ATOM 463 O O . VAL A 1 59 ? -13.688 -28.484 -24.812 1 81.12 59 VAL A O 1
ATOM 466 N N . ARG A 1 60 ? -15.453 -29.609 -25.531 1 84 60 ARG A N 1
ATOM 467 C CA . ARG A 1 60 ? -14.672 -30.562 -26.328 1 84 60 ARG A CA 1
ATOM 468 C C . ARG A 1 60 ? -14.117 -29.891 -27.578 1 84 60 ARG A C 1
ATOM 470 O O . ARG A 1 60 ? -14.812 -29.094 -28.219 1 84 60 ARG A O 1
ATOM 477 N N . SER A 1 61 ? -12.844 -30.141 -27.734 1 84.62 61 SER A N 1
ATOM 478 C CA . SER A 1 61 ? -12.203 -29.672 -28.969 1 84.62 61 SER A CA 1
ATOM 479 C C . SER A 1 61 ? -12.453 -30.625 -30.125 1 84.62 61 SER A C 1
ATOM 481 O O . SER A 1 61 ? -12.609 -31.844 -29.906 1 84.62 61 SER A O 1
ATOM 483 N N . PRO A 1 62 ? -12.562 -30.078 -31.281 1 81.75 62 PRO A N 1
ATOM 484 C CA . PRO A 1 62 ? -12.75 -30.953 -32.438 1 81.75 62 PRO A CA 1
ATOM 485 C C . PRO A 1 62 ? -11.555 -31.875 -32.688 1 81.75 62 PRO A C 1
ATOM 487 O O . PRO A 1 62 ? -10.422 -31.516 -32.344 1 81.75 62 PRO A O 1
ATOM 490 N N . GLU A 1 63 ? -11.828 -33 -33.156 1 82.12 63 GLU A N 1
ATOM 491 C CA . GLU A 1 63 ? -10.758 -33.969 -33.406 1 82.12 63 GLU A CA 1
ATOM 492 C C . GLU A 1 63 ? -9.773 -33.406 -34.438 1 82.12 63 GLU A C 1
ATOM 494 O O . GLU A 1 63 ? -10.156 -32.688 -35.375 1 82.12 63 GLU A O 1
ATOM 499 N N . LEU A 1 64 ? -8.523 -33.656 -34.219 1 82.94 64 LEU A N 1
ATOM 500 C CA . LEU A 1 64 ? -7.465 -33.188 -35.125 1 82.94 64 LEU A CA 1
ATOM 501 C C . LEU A 1 64 ? -7.461 -34 -36.406 1 82.94 64 LEU A C 1
ATOM 503 O O . LEU A 1 64 ? -7.688 -35.188 -36.406 1 82.94 64 LEU A O 1
ATOM 507 N N . PRO A 1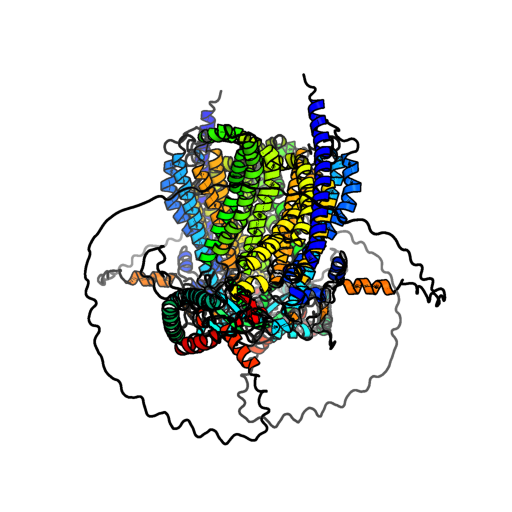 65 ? -7.266 -33.281 -37.469 1 79.62 65 PRO A N 1
ATOM 508 C CA . PRO A 1 65 ? -7.152 -34 -38.75 1 79.62 65 PRO A CA 1
ATOM 509 C C . PRO A 1 65 ? -5.926 -34.906 -38.812 1 79.62 65 PRO A C 1
ATOM 511 O O . PRO A 1 65 ? -4.934 -34.625 -38.125 1 79.62 65 PRO A O 1
ATOM 514 N N . GLU A 1 66 ? -5.898 -35.938 -39.562 1 77.12 66 GLU A N 1
ATOM 515 C CA . GLU A 1 66 ? -4.895 -37 -39.562 1 77.12 66 GLU A CA 1
ATOM 516 C C . GLU A 1 66 ? -3.646 -36.562 -40.344 1 77.12 66 GLU A C 1
ATOM 518 O O . GLU A 1 66 ? -2.598 -37.219 -40.219 1 77.12 66 GLU A O 1
ATOM 523 N N . GLY A 1 67 ? -3.629 -35.406 -40.906 1 74.69 67 GLY A N 1
ATOM 524 C CA . GLY A 1 67 ? -2.451 -34.969 -41.656 1 74.69 67 GLY A CA 1
ATOM 525 C C . GLY A 1 67 ? -1.269 -34.656 -40.75 1 74.69 67 GLY A C 1
ATOM 526 O O . GLY A 1 67 ? -1.444 -34.375 -39.562 1 74.69 67 GLY A O 1
ATOM 527 N N . ILE A 1 68 ? -0.025 -34.812 -41.219 1 77.88 68 ILE A N 1
ATOM 528 C CA . ILE A 1 68 ? 1.203 -34.625 -40.469 1 77.88 68 ILE A CA 1
ATOM 529 C C . ILE A 1 68 ? 1.294 -33.156 -40 1 77.88 68 ILE A C 1
ATOM 531 O O . ILE A 1 68 ? 1.679 -32.875 -38.875 1 77.88 68 ILE A O 1
ATOM 535 N N . PHE A 1 69 ? 0.888 -32.219 -40.781 1 79.81 69 PHE A N 1
ATOM 536 C CA . PHE A 1 69 ? 1.008 -30.797 -40.438 1 79.81 69 PHE A CA 1
ATOM 537 C C . PHE A 1 69 ? -0.368 -30.156 -40.281 1 79.81 69 PHE A C 1
ATOM 539 O O . PHE A 1 69 ? -0.476 -28.953 -40.062 1 79.81 69 PHE A O 1
ATOM 546 N N . SER A 1 70 ? -1.379 -30.953 -40.344 1 77.94 70 SER A N 1
ATOM 547 C CA . SER A 1 70 ? -2.736 -30.422 -40.312 1 77.94 70 SER A CA 1
ATOM 548 C C . SER A 1 70 ? -3.135 -29.969 -38.906 1 77.94 70 SER A C 1
ATOM 550 O O . SER A 1 70 ? -4.051 -29.156 -38.75 1 77.94 70 SER A O 1
ATOM 552 N N . TRP A 1 71 ? -2.398 -30.453 -37.906 1 79.56 71 TRP A N 1
ATOM 553 C CA . TRP A 1 71 ? -2.725 -30.078 -36.531 1 79.56 71 TRP A CA 1
ATOM 554 C C . TRP A 1 71 ? -2.402 -28.609 -36.281 1 79.56 71 TRP A C 1
ATOM 556 O O . TRP A 1 71 ? -3.039 -27.969 -35.438 1 79.56 71 TRP A O 1
ATOM 566 N N . ILE A 1 72 ? -1.526 -28.062 -36.938 1 79.56 72 ILE A N 1
ATOM 567 C CA . ILE A 1 72 ? -1.085 -26.703 -36.75 1 79.56 72 ILE A CA 1
ATOM 568 C C . ILE A 1 72 ? -2.189 -25.734 -37.156 1 79.56 72 ILE A C 1
ATOM 570 O O . ILE A 1 72 ? -2.492 -24.781 -36.438 1 79.56 72 ILE A O 1
ATOM 574 N N . THR A 1 73 ? -2.818 -26.016 -38.281 1 78.38 73 THR A N 1
ATOM 575 C CA . THR A 1 73 ? -3.84 -25.109 -38.781 1 78.38 73 THR A CA 1
ATOM 576 C C . THR A 1 73 ? -5.125 -25.234 -37.969 1 78.38 73 THR A C 1
ATOM 578 O O . THR A 1 73 ? -5.84 -24.234 -37.781 1 78.38 73 THR A O 1
ATOM 581 N N . ALA A 1 74 ? -5.367 -26.328 -37.438 1 77.56 74 ALA A N 1
ATOM 582 C CA . ALA A 1 74 ? -6.582 -26.547 -36.656 1 77.56 74 ALA A CA 1
ATOM 583 C C . ALA A 1 74 ? -6.539 -25.781 -35.344 1 77.56 74 ALA A C 1
ATOM 585 O O . ALA A 1 74 ? -7.551 -25.203 -34.906 1 77.56 74 ALA A O 1
ATOM 586 N N . SER A 1 75 ? -5.414 -25.781 -34.812 1 79.44 75 SER A N 1
ATOM 587 C CA . SER A 1 75 ? -5.273 -25.109 -33.531 1 79.44 75 SER A CA 1
ATOM 588 C C . SER A 1 75 ? -5.316 -23.594 -33.688 1 79.44 75 SER A C 1
ATOM 590 O O . SER A 1 75 ? -5.75 -22.875 -32.781 1 79.44 75 SER A O 1
ATOM 592 N N . PHE A 1 76 ? -4.996 -23.094 -34.844 1 81.44 76 PHE A N 1
ATOM 593 C CA . PHE A 1 76 ? -4.859 -21.641 -35 1 81.44 76 PHE A CA 1
ATOM 594 C C . PHE A 1 76 ? -6.109 -21.047 -35.625 1 81.44 76 PHE A C 1
ATOM 596 O O . PHE A 1 76 ? -6.273 -19.828 -35.688 1 81.44 76 PHE A O 1
ATOM 603 N N . ARG A 1 77 ? -7.098 -21.859 -36 1 78.94 77 ARG A N 1
ATOM 604 C CA . ARG A 1 77 ? -8.312 -21.375 -36.656 1 78.94 77 ARG A CA 1
ATOM 605 C C . ARG A 1 77 ? -9.383 -21.031 -35.625 1 78.94 77 ARG A C 1
ATOM 607 O O . ARG A 1 77 ? -10.352 -20.328 -35.938 1 78.94 77 ARG A O 1
ATOM 614 N N . ILE A 1 78 ? -9.094 -21.375 -34.406 1 82.31 78 ILE A N 1
ATOM 615 C CA . ILE A 1 78 ? -10.094 -21.141 -33.375 1 82.31 78 ILE A CA 1
ATOM 616 C C . ILE A 1 78 ? -10.016 -19.703 -32.906 1 82.31 78 ILE A C 1
ATOM 618 O O . ILE A 1 78 ? -8.922 -19.188 -32.625 1 82.31 78 ILE A O 1
ATOM 622 N N . ASN A 1 79 ? -11.156 -19.125 -32.875 1 82.88 79 ASN A N 1
ATOM 623 C CA . ASN A 1 79 ? -11.227 -17.734 -32.438 1 82.88 79 ASN A CA 1
ATOM 624 C C . ASN A 1 79 ? -10.992 -17.578 -30.938 1 82.88 79 ASN A C 1
ATOM 626 O O . ASN A 1 79 ? -11.117 -18.562 -30.188 1 82.88 79 ASN A O 1
ATOM 630 N N . ASP A 1 80 ? -10.672 -16.391 -30.484 1 84.19 80 ASP A N 1
ATOM 631 C CA . ASP A 1 80 ? -10.297 -16.109 -29.109 1 84.19 80 ASP A CA 1
ATOM 632 C C . ASP A 1 80 ? -11.469 -16.344 -28.156 1 84.19 80 ASP A C 1
ATOM 634 O O . ASP A 1 80 ? -11.289 -16.859 -27.047 1 84.19 80 ASP A O 1
ATOM 638 N N . SER A 1 81 ? -12.648 -15.945 -28.531 1 83.31 81 SER A N 1
ATOM 639 C CA . SER A 1 81 ? -13.805 -16.109 -27.672 1 83.31 81 SER A CA 1
ATOM 640 C C . SER A 1 81 ? -14.117 -17.578 -27.438 1 83.31 81 SER A C 1
ATOM 642 O O . SER A 1 81 ? -14.43 -17.984 -26.312 1 83.31 81 SER A O 1
ATOM 644 N N . GLU A 1 82 ? -13.945 -18.281 -28.531 1 85.25 82 GLU A N 1
ATOM 645 C CA . GLU A 1 82 ? -14.164 -19.734 -28.406 1 85.25 82 GLU A CA 1
ATOM 646 C C . GLU A 1 82 ? -13.031 -20.391 -27.625 1 85.25 82 GLU A C 1
ATOM 648 O O . GLU A 1 82 ? -13.258 -21.359 -26.891 1 85.25 82 GLU A O 1
ATOM 653 N N . LEU A 1 83 ? -11.93 -19.859 -27.859 1 88.38 83 LEU A N 1
ATOM 654 C CA . LEU A 1 83 ? -10.773 -20.391 -27.141 1 88.38 83 LEU A CA 1
ATOM 655 C C . LEU A 1 83 ? -10.945 -20.219 -25.641 1 88.38 83 LEU A C 1
ATOM 657 O O . LEU A 1 83 ? -10.688 -21.156 -24.875 1 88.38 83 LEU A O 1
ATOM 661 N N . VAL A 1 84 ? -11.477 -19.109 -25.156 1 88.31 84 VAL A N 1
ATOM 662 C CA . VAL A 1 84 ? -11.672 -18.844 -23.734 1 88.31 84 VAL A CA 1
ATOM 663 C C . VAL A 1 84 ? -12.734 -19.797 -23.188 1 88.31 84 VAL A C 1
ATOM 665 O O . VAL A 1 84 ? -12.602 -20.297 -22.062 1 88.31 84 VAL A O 1
ATOM 668 N N . ASN A 1 85 ? -13.703 -20.078 -23.953 1 85.12 85 ASN A N 1
ATOM 669 C CA . ASN A 1 85 ? -14.781 -20.953 -23.5 1 85.12 85 ASN A CA 1
ATOM 670 C C . ASN A 1 85 ? -14.312 -22.391 -23.359 1 85.12 85 ASN A C 1
ATOM 672 O O . ASN A 1 85 ? -14.758 -23.109 -22.469 1 85.12 85 ASN A O 1
ATOM 676 N N . ARG A 1 86 ? -13.359 -22.719 -24.172 1 87.19 86 ARG A N 1
ATOM 677 C CA . ARG A 1 86 ? -12.93 -24.109 -24.188 1 87.19 86 ARG A CA 1
ATOM 678 C C . ARG A 1 86 ? -11.812 -24.344 -23.172 1 87.19 86 ARG A C 1
ATOM 680 O O . ARG A 1 86 ? -11.812 -25.359 -22.469 1 87.19 86 ARG A O 1
ATOM 687 N N . ILE A 1 87 ? -10.883 -23.469 -23.141 1 90.56 87 ILE A N 1
ATOM 688 C CA . ILE A 1 87 ? -9.688 -23.75 -22.344 1 90.56 87 ILE A CA 1
ATOM 689 C C . ILE A 1 87 ? -9.773 -23.016 -21 1 90.56 87 ILE A C 1
ATOM 691 O O . ILE A 1 87 ? -9.031 -23.328 -20.078 1 90.56 87 ILE A O 1
ATOM 695 N N . GLY A 1 88 ? -10.633 -22.031 -20.844 1 89.94 88 GLY A N 1
ATOM 696 C CA . GLY A 1 88 ? -10.719 -21.25 -19.625 1 89.94 88 GLY A CA 1
ATOM 697 C C . GLY A 1 88 ? -9.938 -19.953 -19.703 1 89.94 88 GLY A C 1
ATOM 698 O O . GLY A 1 88 ? -9.125 -19.766 -20.609 1 89.94 88 GLY A O 1
ATOM 699 N N . LEU A 1 89 ? -10.172 -19.078 -18.797 1 93.06 89 LEU A N 1
ATOM 700 C CA . LEU A 1 89 ? -9.547 -17.766 -18.828 1 93.06 89 LEU A CA 1
ATOM 701 C C . LEU A 1 89 ? -8.102 -17.828 -18.344 1 93.06 89 LEU A C 1
ATOM 703 O O . LEU A 1 89 ? -7.242 -17.094 -18.812 1 93.06 89 LEU A O 1
ATOM 707 N N . ASP A 1 90 ? -7.738 -18.672 -17.391 1 94.62 90 ASP A N 1
ATOM 708 C CA . ASP A 1 90 ? -6.371 -18.812 -16.891 1 94.62 90 ASP A CA 1
ATOM 709 C C . ASP A 1 90 ? -5.418 -19.234 -18.016 1 94.62 90 ASP A C 1
ATOM 711 O O . ASP A 1 90 ? -4.379 -18.594 -18.203 1 94.62 90 ASP A O 1
ATOM 715 N N . ALA A 1 91 ? -5.77 -20.297 -18.734 1 95 91 ALA A N 1
ATOM 716 C CA . ALA A 1 91 ? -4.945 -20.781 -19.828 1 95 91 ALA A CA 1
ATOM 717 C C . ALA A 1 91 ? -4.863 -19.766 -20.953 1 95 91 ALA A C 1
ATOM 719 O O . ALA A 1 91 ? -3.801 -19.562 -21.547 1 95 91 ALA A O 1
ATOM 720 N N . TYR A 1 92 ? -5.934 -19.109 -21.188 1 94.94 92 TYR A N 1
ATOM 721 C CA . TYR A 1 92 ? -5.953 -18.109 -22.25 1 94.94 92 TYR A CA 1
ATOM 722 C C . TYR A 1 92 ? -4.996 -16.969 -21.922 1 94.94 92 TYR A C 1
ATOM 724 O O . TYR A 1 92 ? -4.281 -16.484 -22.812 1 94.94 92 TYR A O 1
ATOM 732 N N . MET A 1 93 ? -5.066 -16.547 -20.703 1 95.56 93 MET A N 1
ATOM 733 C CA . MET A 1 93 ? -4.207 -15.422 -20.344 1 95.56 93 MET A CA 1
ATOM 734 C C . MET A 1 93 ? -2.736 -15.828 -20.406 1 95.56 93 MET A C 1
ATOM 736 O O . MET A 1 93 ? -1.87 -14.992 -20.672 1 95.56 93 MET A O 1
ATOM 740 N N . PHE A 1 94 ? -2.438 -17.078 -20.125 1 96.25 94 PHE A N 1
ATOM 741 C CA . PHE A 1 94 ? -1.067 -17.547 -20.281 1 96.25 94 PHE A CA 1
ATOM 742 C C . PHE A 1 94 ? -0.633 -17.484 -21.75 1 96.25 94 PHE A C 1
ATOM 744 O O . PHE A 1 94 ? 0.447 -16.969 -22.047 1 96.25 94 PHE A O 1
ATOM 751 N N . VAL A 1 95 ? -1.483 -17.891 -22.641 1 95.56 95 VAL A N 1
ATOM 752 C CA . VAL A 1 95 ? -1.186 -17.875 -24.078 1 95.56 95 VAL A CA 1
ATOM 753 C C . VAL A 1 95 ? -1.113 -16.438 -24.562 1 95.56 95 VAL A C 1
ATOM 755 O O . VAL A 1 95 ? -0.274 -16.109 -25.406 1 95.56 95 VAL A O 1
ATOM 758 N N . ARG A 1 96 ? -1.899 -15.648 -24.031 1 94.88 96 ARG A N 1
ATOM 759 C CA . ARG A 1 96 ? -1.892 -14.242 -24.422 1 94.88 96 ARG A CA 1
ATOM 760 C C . ARG A 1 96 ? -0.604 -13.555 -23.984 1 94.88 96 ARG A C 1
ATOM 762 O O . ARG A 1 96 ? -0.105 -12.656 -24.656 1 94.88 96 ARG A O 1
ATOM 769 N N . PHE A 1 97 ? -0.159 -13.938 -22.844 1 96.94 97 PHE A N 1
ATOM 770 C CA . PHE A 1 97 ? 1.121 -13.398 -22.406 1 96.94 97 PHE A CA 1
ATOM 771 C C . PHE A 1 97 ? 2.229 -13.742 -23.391 1 96.94 97 PHE A C 1
ATOM 773 O O . PHE A 1 97 ? 3.066 -12.898 -23.719 1 96.94 97 PHE A O 1
ATOM 780 N N . GLN A 1 98 ? 2.234 -14.969 -23.906 1 96.88 98 GLN A N 1
ATOM 781 C CA . GLN A 1 98 ? 3.217 -15.391 -24.891 1 96.88 98 GLN A CA 1
ATOM 782 C C . GLN A 1 98 ? 3.055 -14.609 -26.203 1 96.88 98 GLN A C 1
ATOM 784 O O . GLN A 1 98 ? 4.043 -14.211 -26.812 1 96.88 98 GLN A O 1
ATOM 789 N N . ARG A 1 99 ? 1.85 -14.438 -26.578 1 95.62 99 ARG A N 1
ATOM 790 C CA . ARG A 1 99 ? 1.576 -13.688 -27.797 1 95.62 99 ARG A CA 1
ATOM 791 C C . ARG A 1 99 ? 2.068 -12.25 -27.672 1 95.62 99 ARG A C 1
ATOM 793 O O . ARG A 1 99 ? 2.662 -11.711 -28.609 1 95.62 99 ARG A O 1
ATOM 800 N N . MET A 1 100 ? 1.81 -11.656 -26.562 1 96.5 100 MET A N 1
ATOM 801 C CA . MET A 1 100 ? 2.258 -10.289 -26.328 1 96.5 100 MET A CA 1
ATOM 802 C C . MET A 1 100 ? 3.777 -10.188 -26.406 1 96.5 100 MET A C 1
ATOM 804 O O . MET A 1 100 ? 4.312 -9.289 -27.062 1 96.5 100 MET A O 1
ATOM 808 N N . CYS A 1 101 ? 4.457 -11.141 -25.734 1 97.5 101 CYS A N 1
ATOM 809 C CA . CYS A 1 101 ? 5.914 -11.133 -25.734 1 97.5 101 CYS A CA 1
ATOM 810 C C . CYS A 1 101 ? 6.453 -11.367 -27.141 1 97.5 101 CYS A C 1
ATOM 812 O O . CYS A 1 101 ? 7.434 -10.734 -27.547 1 97.5 101 CYS A O 1
ATOM 814 N N . ALA A 1 102 ? 5.805 -12.266 -27.922 1 96.81 102 ALA A N 1
ATOM 815 C CA . ALA A 1 102 ? 6.219 -12.539 -29.297 1 96.81 102 ALA A CA 1
ATOM 816 C C . ALA A 1 102 ? 6.125 -11.281 -30.156 1 96.81 102 ALA A C 1
ATOM 818 O O . ALA A 1 102 ? 7.051 -10.961 -30.906 1 96.81 102 ALA A O 1
ATOM 819 N N . MET A 1 103 ? 5.105 -10.555 -30.016 1 96.5 103 MET A N 1
ATOM 820 C CA . MET A 1 103 ? 4.91 -9.336 -30.781 1 96.5 103 MET A CA 1
ATOM 821 C C . MET A 1 103 ? 5.918 -8.266 -30.375 1 96.5 103 MET A C 1
ATOM 823 O O . MET A 1 103 ? 6.492 -7.594 -31.234 1 96.5 103 MET A O 1
ATOM 827 N N . LEU A 1 104 ? 6.117 -8.133 -29.109 1 96.81 104 LEU A N 1
ATOM 828 C CA . LEU A 1 104 ? 7.008 -7.109 -28.578 1 96.81 104 LEU A CA 1
ATOM 829 C C . LEU A 1 104 ? 8.445 -7.352 -29.016 1 96.81 104 LEU A C 1
ATOM 831 O O . LEU A 1 104 ? 9.094 -6.453 -29.562 1 96.81 104 LEU A O 1
ATOM 835 N N . PHE A 1 105 ? 8.945 -8.555 -28.875 1 97.25 105 PHE A N 1
ATOM 836 C CA . PHE A 1 105 ? 10.352 -8.836 -29.156 1 97.25 105 PHE A CA 1
ATOM 837 C C . PHE A 1 105 ? 10.586 -8.93 -30.656 1 97.25 105 PHE A C 1
ATOM 839 O O . PHE A 1 105 ? 11.703 -8.688 -31.125 1 97.25 105 PHE A O 1
ATOM 846 N N . THR A 1 106 ? 9.555 -9.312 -31.453 1 96.69 106 THR A N 1
ATOM 847 C CA . THR A 1 106 ? 9.672 -9.219 -32.906 1 96.69 106 THR A CA 1
ATOM 848 C C . THR A 1 106 ? 9.828 -7.77 -33.344 1 96.69 106 THR A C 1
ATOM 850 O O . THR A 1 106 ? 10.664 -7.457 -34.188 1 96.69 106 THR A O 1
ATOM 853 N N . ALA A 1 107 ? 9.078 -6.875 -32.719 1 96.06 107 ALA A N 1
ATOM 854 C CA . ALA A 1 107 ? 9.188 -5.449 -33.031 1 96.06 107 ALA A CA 1
ATOM 855 C C . ALA A 1 107 ? 10.555 -4.902 -32.594 1 96.06 107 ALA A C 1
ATOM 857 O O . ALA A 1 107 ? 11.156 -4.109 -33.344 1 96.06 107 ALA A O 1
ATOM 858 N N . PHE A 1 108 ? 11.031 -5.355 -31.438 1 96.81 108 PHE A N 1
ATOM 859 C CA . PHE A 1 108 ? 12.344 -4.914 -30.953 1 96.81 108 PHE A CA 1
ATOM 860 C C . PHE A 1 108 ? 13.445 -5.371 -31.906 1 96.81 108 PHE A C 1
ATOM 862 O O . PHE A 1 108 ? 14.383 -4.621 -32.188 1 96.81 108 PHE A O 1
ATOM 869 N N . ALA A 1 109 ? 13.344 -6.629 -32.406 1 95.44 109 ALA A N 1
ATOM 870 C CA . ALA A 1 109 ? 14.344 -7.191 -33.281 1 95.44 109 ALA A CA 1
ATOM 871 C C . ALA A 1 109 ? 14.414 -6.41 -34.594 1 95.44 109 ALA A C 1
ATOM 873 O O . ALA A 1 109 ? 15.5 -6.129 -35.094 1 95.44 109 ALA A O 1
ATOM 874 N N . LEU A 1 110 ? 13.352 -5.957 -35.125 1 94.06 110 LEU A N 1
ATOM 875 C CA . LEU A 1 110 ? 13.273 -5.25 -36.375 1 94.06 110 LEU A CA 1
ATOM 876 C C . LEU A 1 110 ? 13.867 -3.852 -36.25 1 94.06 110 LEU A C 1
ATOM 878 O O . LEU A 1 110 ? 14.391 -3.311 -37.25 1 94.06 110 LEU A O 1
ATOM 882 N N . VAL A 1 111 ? 13.898 -3.309 -35.062 1 93.81 111 VAL A N 1
ATOM 883 C CA . VAL A 1 111 ? 14.398 -1.95 -34.875 1 93.81 111 VAL A CA 1
ATOM 884 C C . VAL A 1 111 ? 15.844 -1.994 -34.406 1 93.81 111 VAL A C 1
ATOM 886 O O . VAL A 1 111 ? 16.703 -1.266 -34.906 1 93.81 111 VAL A O 1
ATOM 889 N N . ALA A 1 112 ? 16.125 -2.895 -33.438 1 92.06 112 ALA A N 1
ATOM 890 C CA . ALA A 1 112 ? 17.438 -2.898 -32.781 1 92.06 112 ALA A CA 1
ATOM 891 C C . ALA A 1 112 ? 18.516 -3.43 -33.719 1 92.06 112 ALA A C 1
ATOM 893 O O . ALA A 1 112 ? 19.641 -2.9 -33.75 1 92.06 112 ALA A O 1
ATOM 894 N N . ILE A 1 113 ? 18.344 -4.426 -34.531 1 89.94 113 ILE A N 1
ATOM 895 C CA . ILE A 1 113 ? 19.375 -5.09 -35.312 1 89.94 113 ILE A CA 1
ATOM 896 C C . ILE A 1 113 ? 19.875 -4.145 -36.406 1 89.94 113 ILE A C 1
ATOM 898 O O . ILE A 1 113 ? 21.078 -3.92 -36.531 1 89.94 113 ILE A O 1
ATOM 902 N N . PRO A 1 114 ? 19.031 -3.414 -37.125 1 89.25 114 PRO A N 1
ATOM 903 C CA . PRO A 1 114 ? 19.531 -2.52 -38.156 1 89.25 114 PRO A CA 1
ATOM 904 C C . PRO A 1 114 ? 20.188 -1.259 -37.594 1 89.25 114 PRO A C 1
ATOM 906 O O . PRO A 1 114 ? 21.016 -0.638 -38.25 1 89.25 114 PRO A O 1
ATOM 909 N N . VAL A 1 115 ? 19.922 -0.898 -36.375 1 89.25 115 VAL A N 1
ATOM 910 C CA . VAL A 1 115 ? 20.406 0.361 -35.812 1 89.25 115 VAL A CA 1
ATOM 911 C C . VAL A 1 115 ? 21.672 0.111 -35 1 89.25 115 VAL A C 1
ATOM 913 O O . VAL A 1 115 ? 22.719 0.716 -35.25 1 89.25 115 VAL A O 1
ATOM 916 N N . ILE A 1 116 ? 21.656 -0.865 -34.062 1 87.5 116 ILE A N 1
ATOM 917 C CA . ILE A 1 116 ? 22.719 -0.991 -33.062 1 87.5 116 ILE A CA 1
ATOM 918 C C . ILE A 1 116 ? 23.875 -1.805 -33.625 1 87.5 116 ILE A C 1
ATOM 920 O O . ILE A 1 116 ? 25.031 -1.499 -33.375 1 87.5 116 ILE A O 1
ATOM 924 N N . ILE A 1 117 ? 23.625 -2.826 -34.406 1 83.56 117 ILE A N 1
ATOM 925 C CA . ILE A 1 117 ? 24.688 -3.721 -34.844 1 83.56 117 ILE A CA 1
ATOM 926 C C . ILE A 1 117 ? 25.672 -2.959 -35.75 1 83.56 117 ILE A C 1
ATOM 928 O O . ILE A 1 117 ? 26.891 -3.014 -35.531 1 83.56 117 ILE A O 1
ATOM 932 N N . PRO A 1 118 ? 25.172 -2.113 -36.656 1 82.81 118 PRO A N 1
ATOM 933 C CA . PRO A 1 118 ? 26.125 -1.351 -37.469 1 82.81 118 PRO A CA 1
ATOM 934 C C . PRO A 1 118 ? 26.891 -0.313 -36.625 1 82.81 118 PRO A C 1
ATOM 936 O O . PRO A 1 118 ? 28.062 -0.06 -36.906 1 82.81 118 PRO A O 1
ATOM 939 N N . ILE A 1 119 ? 26.266 0.25 -35.656 1 83.19 119 ILE A N 1
ATOM 940 C CA . ILE A 1 119 ? 26.891 1.272 -34.844 1 83.19 119 ILE A CA 1
ATOM 941 C C . ILE A 1 119 ? 28 0.644 -34 1 83.19 119 ILE A C 1
ATOM 943 O O . ILE A 1 119 ? 29.031 1.268 -33.781 1 83.19 119 ILE A O 1
ATOM 947 N N . ASN A 1 120 ? 27.781 -0.577 -33.562 1 80.38 120 ASN A N 1
ATOM 948 C CA . ASN A 1 120 ? 28.781 -1.265 -32.75 1 80.38 120 ASN A CA 1
ATOM 949 C C . ASN A 1 120 ? 29.938 -1.788 -33.594 1 80.38 120 ASN A C 1
ATOM 951 O O . ASN A 1 120 ? 31.062 -1.871 -33.125 1 80.38 120 ASN A O 1
ATOM 955 N N . LEU A 1 121 ? 29.688 -2.178 -34.875 1 77.62 121 LEU A N 1
ATOM 956 C CA . LEU A 1 121 ? 30.672 -2.824 -35.719 1 77.62 121 LEU A CA 1
ATOM 957 C C . LEU A 1 121 ? 31.562 -1.788 -36.375 1 77.62 121 LEU A C 1
ATOM 959 O O . LEU A 1 121 ? 32.781 -2.002 -36.531 1 77.62 121 LEU A O 1
ATOM 963 N N . VAL A 1 122 ? 30.938 -0.7 -36.656 1 72.25 122 VAL A N 1
ATOM 964 C CA . VAL A 1 122 ? 31.688 0.287 -37.406 1 72.25 122 VAL A CA 1
ATOM 965 C C . VAL A 1 122 ? 32.688 1.013 -36.5 1 72.25 122 VAL A C 1
ATOM 967 O O . VAL A 1 122 ? 32.281 1.577 -35.469 1 72.25 122 VAL A O 1
ATOM 970 N N . ASN A 1 123 ? 33.906 1.032 -36.781 1 62.03 123 ASN A N 1
ATOM 971 C CA . ASN A 1 123 ? 35 1.74 -36.125 1 62.03 123 ASN A CA 1
ATOM 972 C C . ASN A 1 123 ? 35.094 1.377 -34.625 1 62.03 123 ASN A C 1
ATOM 974 O O . ASN A 1 123 ? 35.219 2.256 -33.781 1 62.03 123 ASN A O 1
ATOM 978 N N . GLY A 1 124 ? 34.688 0.153 -34.25 1 63.12 124 GLY A N 1
ATOM 979 C CA . GLY A 1 124 ? 34.781 -0.277 -32.875 1 63.12 124 GLY A CA 1
ATOM 980 C C . GLY A 1 124 ? 36.219 -0.513 -32.406 1 63.12 124 GLY A C 1
ATOM 981 O O . GLY A 1 124 ? 37.156 -0.285 -33.188 1 63.12 124 GLY A O 1
ATOM 982 N N . VAL A 1 125 ? 36.469 -0.489 -31.125 1 62.5 125 VAL A N 1
ATOM 983 C CA . VAL A 1 125 ? 37.812 -0.644 -30.562 1 62.5 125 VAL A CA 1
ATOM 984 C C . VAL A 1 125 ? 38.5 -1.846 -31.203 1 62.5 125 VAL A C 1
ATOM 986 O O . VAL A 1 125 ? 39.719 -1.857 -31.359 1 62.5 125 VAL A O 1
ATOM 989 N N . ASN A 1 126 ? 37.844 -2.477 -32.188 1 53.28 126 ASN A N 1
ATOM 990 C CA . ASN A 1 126 ? 38.312 -3.641 -32.938 1 53.28 126 ASN A CA 1
ATOM 991 C C . ASN A 1 126 ? 39.5 -4.316 -32.219 1 53.28 126 ASN A C 1
ATOM 993 O O . ASN A 1 126 ? 40.5 -4.648 -32.844 1 53.28 126 ASN A O 1
ATOM 997 N N . THR A 1 127 ? 39.438 -4.23 -30.844 1 51.62 127 THR A N 1
ATOM 998 C CA . THR A 1 127 ? 40.531 -4.957 -30.172 1 51.62 127 THR A CA 1
ATOM 999 C C . THR A 1 127 ? 40.281 -6.461 -30.234 1 51.62 127 THR A C 1
ATOM 1001 O O . THR A 1 127 ? 39.156 -6.902 -30.5 1 51.62 127 THR A O 1
ATOM 1004 N N . VAL A 1 128 ? 41.375 -7.293 -30.156 1 44.94 128 VAL A N 1
ATOM 1005 C CA . VAL A 1 128 ? 41.406 -8.75 -30.203 1 44.94 128 VAL A CA 1
ATOM 1006 C C . VAL A 1 128 ? 40.312 -9.312 -29.297 1 44.94 128 VAL A C 1
ATOM 1008 O O . VAL A 1 128 ? 39.656 -10.32 -29.625 1 44.94 128 VAL A O 1
ATOM 1011 N N . GLU A 1 129 ? 40 -8.633 -28.203 1 46.97 129 GLU A N 1
ATOM 1012 C CA . GLU A 1 129 ? 39.062 -9.117 -27.188 1 46.97 129 GLU A CA 1
ATOM 1013 C C . GLU A 1 129 ? 37.625 -8.953 -27.625 1 46.97 129 GLU A C 1
ATOM 1015 O O . GLU A 1 129 ? 36.75 -9.68 -27.172 1 46.97 129 GLU A O 1
ATOM 1020 N N . THR A 1 130 ? 37.5 -8.016 -28.547 1 54.66 130 THR A N 1
ATOM 1021 C CA . THR A 1 130 ? 36.125 -7.723 -28.938 1 54.66 130 THR A CA 1
ATOM 1022 C C . THR A 1 130 ? 35.812 -8.297 -30.312 1 54.66 130 THR A C 1
ATOM 1024 O O . THR A 1 130 ? 34.875 -7.836 -30.984 1 54.66 130 THR A O 1
ATOM 1027 N N . LYS A 1 131 ? 36.531 -9.312 -30.766 1 57.25 131 LYS A N 1
ATOM 1028 C CA . LYS A 1 131 ? 36.25 -9.883 -32.062 1 57.25 131 LYS A CA 1
ATOM 1029 C C . LYS A 1 131 ? 35.188 -10.969 -31.984 1 57.25 131 LYS A C 1
ATOM 1031 O O . LYS A 1 131 ? 34.906 -11.484 -30.891 1 57.25 131 LYS A O 1
ATOM 1036 N N . GLY A 1 132 ? 34.406 -11.211 -33 1 61.97 132 GLY A N 1
ATOM 1037 C CA . GLY A 1 132 ? 33.344 -12.203 -33.094 1 61.97 132 GLY A CA 1
ATOM 1038 C C . GLY A 1 132 ? 31.984 -11.656 -32.719 1 61.97 132 GLY A C 1
ATOM 1039 O O . GLY A 1 132 ? 31.609 -10.562 -33.156 1 61.97 132 GLY A O 1
ATOM 1040 N N . ILE A 1 133 ? 31.328 -12.305 -31.875 1 67.88 133 ILE A N 1
ATOM 1041 C CA . ILE A 1 133 ? 29.969 -11.945 -31.484 1 67.88 133 ILE A CA 1
ATOM 1042 C C . ILE A 1 133 ? 30 -10.758 -30.531 1 67.88 133 ILE A C 1
ATOM 1044 O O . ILE A 1 133 ? 29.094 -9.922 -30.531 1 67.88 133 ILE A O 1
ATOM 1048 N N . VAL A 1 134 ? 31.078 -10.648 -29.797 1 66.44 134 VAL A N 1
ATOM 1049 C CA . VAL A 1 134 ? 31.234 -9.586 -28.812 1 66.44 134 VAL A CA 1
ATOM 1050 C C . VAL A 1 134 ? 31.422 -8.25 -29.531 1 66.44 134 VAL A C 1
ATOM 1052 O O . VAL A 1 134 ? 31.125 -7.191 -28.969 1 66.44 134 VAL A O 1
ATOM 1055 N N . ALA A 1 135 ? 31.891 -8.344 -30.812 1 68.62 135 ALA A N 1
ATOM 1056 C CA . ALA A 1 135 ? 32.062 -7.117 -31.578 1 68.62 135 ALA A CA 1
ATOM 1057 C C . ALA A 1 135 ? 30.734 -6.441 -31.859 1 68.62 135 ALA A C 1
ATOM 1059 O O . ALA A 1 135 ? 30.688 -5.238 -32.125 1 68.62 135 ALA A O 1
ATOM 1060 N N . MET A 1 136 ? 29.766 -7.234 -31.703 1 69.81 136 MET A N 1
ATOM 1061 C CA . MET A 1 136 ? 28.438 -6.707 -32 1 69.81 136 MET A CA 1
ATOM 1062 C C . MET A 1 136 ? 27.766 -6.152 -30.766 1 69.81 136 MET A C 1
ATOM 1064 O O . MET A 1 136 ? 26.641 -5.652 -30.828 1 69.81 136 MET A O 1
ATOM 1068 N N . THR A 1 137 ? 28.594 -6.145 -29.703 1 75.94 137 THR A N 1
ATOM 1069 C CA . THR A 1 137 ? 28.031 -5.691 -28.438 1 75.94 137 THR A CA 1
ATOM 1070 C C . THR A 1 137 ? 28.516 -4.281 -28.109 1 75.94 137 THR A C 1
ATOM 1072 O O . THR A 1 137 ? 29.375 -3.736 -28.797 1 75.94 137 THR A O 1
ATOM 1075 N N . ILE A 1 138 ? 27.906 -3.68 -27.125 1 75.75 138 ILE A N 1
ATOM 1076 C CA . ILE A 1 138 ? 28.219 -2.32 -26.703 1 75.75 138 ILE A CA 1
ATOM 1077 C C . ILE A 1 138 ? 29.656 -2.26 -26.188 1 75.75 138 ILE A C 1
ATOM 1079 O O . ILE A 1 138 ? 30.266 -1.184 -26.125 1 75.75 138 ILE A O 1
ATOM 1083 N N . GLY A 1 139 ? 30.172 -3.414 -25.844 1 69.38 139 GLY A N 1
ATOM 1084 C CA . GLY A 1 139 ? 31.547 -3.453 -25.375 1 69.38 139 GLY A CA 1
ATOM 1085 C C . GLY A 1 139 ? 32.531 -2.982 -26.438 1 69.38 139 GLY A C 1
ATOM 1086 O O . GLY A 1 139 ? 33.625 -2.52 -26.094 1 69.38 139 GLY A O 1
ATOM 1087 N N . ASN A 1 140 ? 32.156 -2.945 -27.734 1 71.69 140 ASN A N 1
ATOM 1088 C CA . ASN A 1 140 ? 33.031 -2.584 -28.828 1 71.69 140 ASN A CA 1
ATOM 1089 C C . ASN A 1 140 ? 33 -1.09 -29.125 1 71.69 140 ASN A C 1
ATOM 1091 O O . ASN A 1 140 ? 33.719 -0.601 -30 1 71.69 140 ASN A O 1
ATOM 1095 N N . VAL A 1 141 ? 32.125 -0.376 -28.453 1 74.25 141 VAL A N 1
ATOM 1096 C CA . VAL A 1 141 ? 32.031 1.065 -28.656 1 74.25 141 VAL A CA 1
ATOM 1097 C C . VAL A 1 141 ? 33.188 1.762 -27.922 1 74.25 141 VAL A C 1
ATOM 1099 O O . VAL A 1 141 ? 33.344 1.574 -26.703 1 74.25 141 VAL A O 1
ATOM 1102 N N . PRO A 1 142 ? 33.969 2.445 -28.688 1 69.38 142 PRO A N 1
ATOM 1103 C CA . PRO A 1 142 ? 35.094 3.105 -28.047 1 69.38 142 PRO A CA 1
ATOM 1104 C C . PRO A 1 142 ? 34.656 4.164 -27.031 1 69.38 142 PRO A C 1
ATOM 1106 O O . PRO A 1 142 ? 33.625 4.793 -27.188 1 69.38 142 PRO A O 1
ATOM 1109 N N . GLU A 1 143 ? 35.312 4.227 -25.906 1 68.44 143 GLU A N 1
ATOM 1110 C CA . GLU A 1 143 ? 35.062 5.203 -24.859 1 68.44 143 GLU A CA 1
ATOM 1111 C C . GLU A 1 143 ? 35.25 6.629 -25.375 1 68.44 143 GLU A C 1
ATOM 1113 O O . GLU A 1 143 ? 34.688 7.57 -24.797 1 68.44 143 GLU A O 1
ATOM 1118 N N . THR A 1 144 ? 35.906 6.773 -26.516 1 64.31 144 THR A N 1
ATOM 1119 C CA . THR A 1 144 ? 36.25 8.094 -27.031 1 64.31 144 THR A CA 1
ATOM 1120 C C . THR A 1 144 ? 35.062 8.703 -27.781 1 64.31 144 THR A C 1
ATOM 1122 O O . THR A 1 144 ? 35.031 9.914 -28.031 1 64.31 144 THR A O 1
ATOM 1125 N N . GLN A 1 145 ? 34.156 7.926 -28.156 1 74.56 145 GLN A N 1
ATOM 1126 C CA . GLN A 1 145 ? 33.031 8.461 -28.922 1 74.56 145 GLN A CA 1
ATOM 1127 C C . GLN A 1 145 ? 31.719 8.281 -28.156 1 74.56 145 GLN A C 1
ATOM 1129 O O . GLN A 1 145 ? 30.875 7.453 -28.531 1 74.56 145 GLN A O 1
ATOM 1134 N N . PRO A 1 146 ? 31.547 9.141 -27.172 1 75.31 146 PRO A N 1
ATOM 1135 C CA . PRO A 1 146 ? 30.359 9.008 -26.312 1 75.31 146 PRO A CA 1
ATOM 1136 C C . PRO A 1 146 ? 29.062 9.312 -27.062 1 75.31 146 PRO A C 1
ATOM 1138 O O . PRO A 1 146 ? 27.984 8.953 -26.594 1 75.31 146 PRO A O 1
ATOM 1141 N N . TRP A 1 147 ? 29.203 9.875 -28.328 1 77.75 147 TRP A N 1
ATOM 1142 C CA . TRP A 1 147 ? 28 10.219 -29.062 1 77.75 147 TRP A CA 1
ATOM 1143 C C . TRP A 1 147 ? 27.25 8.969 -29.5 1 77.75 147 TRP A C 1
ATOM 1145 O O . TRP A 1 147 ? 26.031 9 -29.688 1 77.75 147 TRP A O 1
ATOM 1155 N N . ARG A 1 148 ? 27.922 7.891 -29.625 1 81.44 148 ARG A N 1
ATOM 1156 C CA . ARG A 1 148 ? 27.297 6.641 -30.047 1 81.44 148 ARG A CA 1
ATOM 1157 C C . ARG A 1 148 ? 26.422 6.066 -28.938 1 81.44 148 ARG A C 1
ATOM 1159 O O . ARG A 1 148 ? 25.5 5.281 -29.219 1 81.44 148 ARG A O 1
ATOM 1166 N N . LEU A 1 149 ? 26.688 6.465 -27.734 1 84.31 149 LEU A N 1
ATOM 1167 C CA . LEU A 1 149 ? 25.922 5.957 -26.609 1 84.31 149 LEU A CA 1
ATOM 1168 C C . LEU A 1 149 ? 24.516 6.551 -26.578 1 84.31 149 LEU A C 1
ATOM 1170 O O . LEU A 1 149 ? 23.609 6.008 -25.938 1 84.31 149 LEU A O 1
ATOM 1174 N N . TRP A 1 150 ? 24.297 7.566 -27.375 1 86.44 150 TRP A N 1
ATOM 1175 C CA . TRP A 1 150 ? 22.969 8.172 -27.469 1 86.44 150 TRP A CA 1
ATOM 1176 C C . TRP A 1 150 ? 22 7.246 -28.188 1 86.44 150 TRP A C 1
ATOM 1178 O O . TRP A 1 150 ? 20.797 7.234 -27.875 1 86.44 150 TRP A O 1
ATOM 1188 N N . PHE A 1 151 ? 22.531 6.473 -29.094 1 86.19 151 PHE A N 1
ATOM 1189 C CA . PHE A 1 151 ? 21.672 5.539 -29.797 1 86.19 151 PHE A CA 1
ATOM 1190 C C . PHE A 1 151 ? 21.219 4.418 -28.875 1 86.19 151 PHE A C 1
ATOM 1192 O O . PHE A 1 151 ? 20.047 4.012 -28.906 1 86.19 151 PHE A O 1
ATOM 1199 N N . HIS A 1 152 ? 22.141 3.99 -28.078 1 87.75 152 HIS A N 1
ATOM 1200 C CA . HIS A 1 152 ? 21.781 2.965 -27.109 1 87.75 152 HIS A CA 1
ATOM 1201 C C . HIS A 1 152 ? 20.781 3.502 -26.078 1 87.75 152 HIS A C 1
ATOM 1203 O O . HIS A 1 152 ? 19.859 2.785 -25.672 1 87.75 152 HIS A O 1
ATOM 1209 N N . LEU A 1 153 ? 20.922 4.719 -25.734 1 91.12 153 LEU A N 1
ATOM 1210 C CA . LEU A 1 153 ? 20.016 5.332 -24.75 1 91.12 153 LEU A CA 1
ATOM 1211 C C . LEU A 1 153 ? 18.625 5.5 -25.328 1 91.12 153 LEU A C 1
ATOM 1213 O O . LEU A 1 153 ? 17.625 5.148 -24.688 1 91.12 153 LEU A O 1
ATOM 1217 N N . ILE A 1 154 ? 18.531 6.035 -26.484 1 92.75 154 ILE A N 1
ATOM 1218 C CA . ILE A 1 154 ? 17.234 6.289 -27.109 1 92.75 154 ILE A CA 1
ATOM 1219 C C . ILE A 1 154 ? 16.5 4.973 -27.312 1 92.75 154 ILE A C 1
ATOM 1221 O O . ILE A 1 154 ? 15.289 4.895 -27.094 1 92.75 154 ILE A O 1
ATOM 1225 N N . LEU A 1 155 ? 17.203 3.967 -27.703 1 93.19 155 LEU A N 1
ATOM 1226 C CA . LEU A 1 155 ? 16.562 2.676 -27.906 1 93.19 155 LEU A CA 1
ATOM 1227 C C . LEU A 1 155 ? 16.141 2.053 -26.578 1 93.19 155 LEU A C 1
ATOM 1229 O O . LEU A 1 155 ? 15.125 1.367 -26.484 1 93.19 155 LEU A O 1
ATOM 1233 N N . THR A 1 156 ? 16.984 2.262 -25.562 1 94.12 156 THR A N 1
ATOM 1234 C CA . THR A 1 156 ? 16.609 1.766 -24.234 1 94.12 156 THR A CA 1
ATOM 1235 C C . THR A 1 156 ? 15.32 2.436 -23.766 1 94.12 156 THR A C 1
ATOM 1237 O O . THR A 1 156 ? 14.43 1.769 -23.234 1 94.12 156 THR A O 1
ATOM 1240 N N . ILE A 1 157 ? 15.219 3.729 -23.984 1 95.31 157 ILE A N 1
ATOM 1241 C CA . ILE A 1 157 ? 14.016 4.465 -23.594 1 95.31 157 ILE A CA 1
ATOM 1242 C C . ILE A 1 157 ? 12.828 3.986 -24.406 1 95.31 157 ILE A C 1
ATOM 1244 O O . ILE A 1 157 ? 11.742 3.764 -23.875 1 95.31 157 ILE A O 1
ATOM 1248 N N . LEU A 1 158 ? 13.062 3.74 -25.609 1 95.12 158 LEU A N 1
ATOM 1249 C CA . LEU A 1 158 ? 11.992 3.301 -26.5 1 95.12 158 LEU A CA 1
ATOM 1250 C C . LEU A 1 158 ? 11.523 1.896 -26.141 1 95.12 158 LEU A C 1
ATOM 1252 O O . LEU A 1 158 ? 10.32 1.634 -26.062 1 95.12 158 LEU A O 1
ATOM 1256 N N . PHE A 1 159 ? 12.453 1.02 -25.938 1 96.56 159 PHE A N 1
ATOM 1257 C CA . PHE A 1 159 ? 12.102 -0.367 -25.641 1 96.56 159 PHE A CA 1
ATOM 1258 C C . PHE A 1 159 ? 11.469 -0.486 -24.266 1 96.56 159 PHE A C 1
ATOM 1260 O O . PHE A 1 159 ? 10.484 -1.212 -24.078 1 96.56 159 PHE A O 1
ATOM 1267 N N . CYS A 1 160 ? 11.969 0.217 -23.266 1 96.69 160 CYS A N 1
ATOM 1268 C CA . CYS A 1 160 ? 11.367 0.189 -21.938 1 96.69 160 CYS A CA 1
ATOM 1269 C C . CYS A 1 160 ? 9.984 0.829 -21.953 1 96.69 160 CYS A C 1
ATOM 1271 O O . CYS A 1 160 ? 9.047 0.304 -21.344 1 96.69 160 CYS A O 1
ATOM 1273 N N . SER A 1 161 ? 9.812 1.94 -22.703 1 95.81 161 SER A N 1
ATOM 1274 C CA . SER A 1 161 ? 8.516 2.594 -22.797 1 95.81 161 SER A CA 1
ATOM 1275 C C . SER A 1 161 ? 7.531 1.75 -23.594 1 95.81 161 SER A C 1
ATOM 1277 O O . SER A 1 161 ? 6.34 1.699 -23.281 1 95.81 161 SER A O 1
ATOM 1279 N N . GLY A 1 162 ? 8.047 1.12 -24.609 1 96 162 GLY A N 1
ATOM 1280 C CA . GLY A 1 162 ? 7.207 0.219 -25.391 1 96 162 GLY A CA 1
ATOM 1281 C C . GLY A 1 162 ? 6.73 -0.981 -24.594 1 96 162 GLY A C 1
ATOM 1282 O O . GLY A 1 162 ? 5.57 -1.387 -24.703 1 96 162 GLY A O 1
ATOM 1283 N N . ALA A 1 163 ? 7.609 -1.527 -23.797 1 97.19 163 ALA A N 1
ATOM 1284 C CA . ALA A 1 163 ? 7.242 -2.656 -22.938 1 97.19 163 ALA A CA 1
ATOM 1285 C C . ALA A 1 163 ? 6.203 -2.246 -21.906 1 97.19 163 ALA A C 1
ATOM 1287 O O . ALA A 1 163 ? 5.219 -2.959 -21.688 1 97.19 163 ALA A O 1
ATOM 1288 N N . VAL A 1 164 ? 6.367 -1.074 -21.266 1 96.81 164 VAL A N 1
ATOM 1289 C CA . VAL A 1 164 ? 5.434 -0.585 -20.266 1 96.81 164 VAL A CA 1
ATOM 1290 C C . VAL A 1 164 ? 4.07 -0.321 -20.906 1 96.81 164 VAL A C 1
ATOM 1292 O O . VAL A 1 164 ? 3.035 -0.684 -20.344 1 96.81 164 VAL A O 1
ATOM 1295 N N . ALA A 1 165 ? 4.055 0.277 -22.094 1 95.25 165 ALA A N 1
ATOM 1296 C CA . ALA A 1 165 ? 2.807 0.572 -22.781 1 95.25 165 ALA A CA 1
ATOM 1297 C C . ALA A 1 165 ? 2.061 -0.711 -23.141 1 95.25 165 ALA A C 1
ATOM 1299 O O . ALA A 1 165 ? 0.84 -0.79 -23 1 95.25 165 ALA A O 1
ATOM 1300 N N . MET A 1 166 ? 2.814 -1.691 -23.562 1 96.06 166 MET A N 1
ATOM 1301 C CA . MET A 1 166 ? 2.191 -2.963 -23.922 1 96.06 166 MET A CA 1
ATOM 1302 C C . MET A 1 166 ? 1.637 -3.662 -22.688 1 96.06 166 MET A C 1
ATOM 1304 O O . MET A 1 166 ? 0.551 -4.242 -22.719 1 96.06 166 MET A O 1
ATOM 1308 N N . LEU A 1 167 ? 2.361 -3.631 -21.594 1 96.81 167 LEU A N 1
ATOM 1309 C CA . LEU A 1 167 ? 1.899 -4.254 -20.344 1 96.81 167 LEU A CA 1
ATOM 1310 C C . LEU A 1 167 ? 0.641 -3.568 -19.828 1 96.81 167 LEU A C 1
ATOM 1312 O O . LEU A 1 167 ? -0.276 -4.23 -19.344 1 96.81 167 LEU A O 1
ATOM 1316 N N . TRP A 1 168 ? 0.529 -2.244 -19.984 1 93.69 168 TRP A N 1
ATOM 1317 C CA . TRP A 1 168 ? -0.653 -1.496 -19.578 1 93.69 168 TRP A CA 1
ATOM 1318 C C . TRP A 1 168 ? -1.859 -1.865 -20.438 1 93.69 168 TRP A C 1
ATOM 1320 O O . TRP A 1 168 ? -2.955 -2.082 -19.906 1 93.69 168 TRP A O 1
ATOM 1330 N N . ARG A 1 169 ? -1.623 -2.004 -21.656 1 93 169 ARG A N 1
ATOM 1331 C CA . ARG A 1 169 ? -2.699 -2.359 -22.578 1 93 169 ARG A CA 1
ATOM 1332 C C . ARG A 1 169 ? -3.219 -3.766 -22.297 1 93 169 ARG A C 1
ATOM 1334 O O . ARG A 1 169 ? -4.43 -3.998 -22.297 1 93 169 ARG A O 1
ATOM 1341 N N . GLU A 1 170 ? -2.299 -4.613 -22.047 1 94.31 170 GLU A N 1
ATOM 1342 C CA . GLU A 1 170 ? -2.699 -5.992 -21.781 1 94.31 170 GLU A CA 1
ATOM 1343 C C . GLU A 1 170 ? -3.408 -6.105 -20.438 1 94.31 170 GLU A C 1
ATOM 1345 O O . GLU A 1 170 ? -4.316 -6.922 -20.266 1 94.31 170 GLU A O 1
ATOM 1350 N N . MET A 1 171 ? -3.027 -5.328 -19.469 1 94.81 171 MET A N 1
ATOM 1351 C CA . MET A 1 171 ? -3.703 -5.336 -18.172 1 94.81 171 MET A CA 1
ATOM 1352 C C . MET A 1 171 ? -5.129 -4.812 -18.297 1 94.81 171 MET A C 1
ATOM 1354 O O . MET A 1 171 ? -6.039 -5.312 -17.641 1 94.81 171 MET A O 1
ATOM 1358 N N . GLN A 1 172 ? -5.328 -3.832 -19.156 1 91.25 172 GLN A N 1
ATOM 1359 C CA . GLN A 1 172 ? -6.668 -3.307 -19.406 1 91.25 172 GLN A CA 1
ATOM 1360 C C . GLN A 1 172 ? -7.559 -4.355 -20.062 1 91.25 172 GLN A C 1
ATOM 1362 O O . GLN A 1 172 ? -8.711 -4.539 -19.656 1 91.25 172 GLN A O 1
ATOM 1367 N N . GLU A 1 173 ? -6.996 -5.051 -20.969 1 90.56 173 GLU A N 1
ATOM 1368 C CA . GLU A 1 173 ? -7.746 -6.113 -21.625 1 90.56 173 GLU A CA 1
ATOM 1369 C C . GLU A 1 173 ? -8.055 -7.254 -20.656 1 90.56 173 GLU A C 1
ATOM 1371 O O . GLU A 1 173 ? -9.148 -7.812 -20.672 1 90.56 173 GLU A O 1
ATOM 1376 N N . TYR A 1 174 ? -7.133 -7.57 -19.875 1 93.62 174 TYR A N 1
ATOM 1377 C CA . TYR A 1 174 ? -7.324 -8.625 -18.891 1 93.62 174 TYR A CA 1
ATOM 1378 C C . TYR A 1 174 ? -8.469 -8.281 -17.938 1 93.62 174 TYR A C 1
ATOM 1380 O O . TYR A 1 174 ? -9.336 -9.117 -17.672 1 93.62 174 TYR A O 1
ATOM 1388 N N . THR A 1 175 ? -8.469 -7.039 -17.422 1 92.25 175 THR A N 1
ATOM 1389 C CA . THR A 1 175 ? -9.5 -6.641 -16.469 1 92.25 175 THR A CA 1
ATOM 1390 C C . THR A 1 175 ? -10.883 -6.691 -17.109 1 92.25 175 THR A C 1
ATOM 1392 O O . THR A 1 175 ? -11.844 -7.129 -16.484 1 92.25 175 THR A O 1
ATOM 1395 N N . ARG A 1 176 ? -10.945 -6.375 -18.312 1 88.88 176 ARG A N 1
ATOM 1396 C CA . ARG A 1 176 ? -12.211 -6.426 -19.031 1 88.88 176 ARG A CA 1
ATOM 1397 C C . ARG A 1 176 ? -12.688 -7.867 -19.203 1 88.88 176 ARG A C 1
ATOM 1399 O O . ARG A 1 176 ? -13.859 -8.172 -18.969 1 88.88 176 ARG A O 1
ATOM 1406 N N . ARG A 1 177 ? -11.789 -8.734 -19.547 1 90.12 177 ARG A N 1
ATOM 1407 C CA . ARG A 1 177 ? -12.141 -10.133 -19.75 1 90.12 177 ARG A CA 1
ATOM 1408 C C . ARG A 1 177 ? -12.477 -10.82 -18.438 1 90.12 177 ARG A C 1
ATOM 1410 O O . ARG A 1 177 ? -13.344 -11.695 -18.391 1 90.12 177 ARG A O 1
ATOM 1417 N N . ARG A 1 178 ? -11.766 -10.469 -17.438 1 92.62 178 ARG A N 1
ATOM 1418 C CA . ARG A 1 178 ? -12.047 -11.062 -16.125 1 92.62 178 ARG A CA 1
ATOM 1419 C C . ARG A 1 178 ? -13.43 -10.648 -15.625 1 92.62 178 ARG A C 1
ATOM 1421 O O . ARG A 1 178 ? -14.18 -11.477 -15.117 1 92.62 178 ARG A O 1
ATOM 1428 N N . HIS A 1 179 ? -13.75 -9.375 -15.797 1 90.06 179 HIS A N 1
ATOM 1429 C CA . HIS A 1 179 ? -15.062 -8.914 -15.375 1 90.06 179 HIS A CA 1
ATOM 1430 C C . HIS A 1 179 ? -16.172 -9.594 -16.172 1 90.06 179 HIS A C 1
ATOM 1432 O O . HIS A 1 179 ? -17.203 -9.977 -15.602 1 90.06 179 HIS A O 1
ATOM 1438 N N . ALA A 1 180 ? -15.922 -9.797 -17.391 1 86.69 180 ALA A N 1
ATOM 1439 C CA . ALA A 1 180 ? -16.906 -10.484 -18.219 1 86.69 180 ALA A CA 1
ATOM 1440 C C . ALA A 1 180 ? -17.047 -11.945 -17.812 1 86.69 180 ALA A C 1
ATOM 1442 O O . ALA A 1 180 ? -18.156 -12.492 -17.812 1 86.69 180 ALA A O 1
ATOM 1443 N N . TYR A 1 181 ? -15.938 -12.539 -17.469 1 88.5 181 TYR A N 1
ATOM 1444 C CA . TYR A 1 181 ? -15.938 -13.93 -17.031 1 88.5 181 TYR A CA 1
ATOM 1445 C C . TYR A 1 181 ? -16.703 -14.086 -15.711 1 88.5 181 TYR A C 1
ATOM 1447 O O . TYR A 1 181 ? -17.531 -14.984 -15.57 1 88.5 181 TYR A O 1
ATOM 1455 N N . LEU A 1 182 ? -16.516 -13.18 -14.781 1 89.56 182 LEU A N 1
ATOM 1456 C CA . LEU A 1 182 ? -17.141 -13.266 -13.469 1 89.56 182 LEU A CA 1
ATOM 1457 C C . LEU A 1 182 ? -18.625 -12.938 -13.547 1 89.56 182 LEU A C 1
ATOM 1459 O O . LEU A 1 182 ? -19.406 -13.438 -12.734 1 89.56 182 LEU A O 1
ATOM 1463 N N . LEU A 1 183 ? -18.969 -12.172 -14.539 1 88.06 183 LEU A N 1
ATOM 1464 C CA . LEU A 1 183 ? -20.375 -11.773 -14.664 1 88.06 183 LEU A CA 1
ATOM 1465 C C . LEU A 1 183 ? -21.109 -12.688 -15.648 1 88.06 183 LEU A C 1
ATOM 1467 O O . LEU A 1 183 ? -22.297 -12.492 -15.914 1 88.06 183 LEU A O 1
ATOM 1471 N N . SER A 1 184 ? -20.422 -13.672 -16.156 1 84.94 184 SER A N 1
ATOM 1472 C CA . SER A 1 184 ? -21.078 -14.617 -17.047 1 84.94 184 SER A CA 1
ATOM 1473 C C . SER A 1 184 ? -22.156 -15.414 -16.344 1 84.94 184 SER A C 1
ATOM 1475 O O . SER A 1 184 ? -22.047 -15.672 -15.133 1 84.94 184 SER A O 1
ATOM 1477 N N . ALA A 1 185 ? -23.141 -15.797 -17 1 82.94 185 ALA A N 1
ATOM 1478 C CA . ALA A 1 185 ? -24.266 -16.531 -16.438 1 82.94 185 ALA A CA 1
ATOM 1479 C C . ALA A 1 185 ? -23.812 -17.859 -15.844 1 82.94 185 ALA A C 1
ATOM 1481 O O . ALA A 1 185 ? -24.312 -18.297 -14.805 1 82.94 185 ALA A O 1
ATOM 1482 N N . LYS A 1 186 ? -22.844 -18.422 -16.5 1 80 186 LYS A N 1
ATOM 1483 C CA . LYS A 1 186 ? -22.344 -19.703 -16.031 1 80 186 LYS A CA 1
ATOM 1484 C C . LYS A 1 186 ? -21.641 -19.562 -14.68 1 80 186 LYS A C 1
ATOM 1486 O O . LYS A 1 186 ? -21.828 -20.406 -13.797 1 80 186 LYS A O 1
ATOM 1491 N N . HIS A 1 187 ? -20.969 -18.531 -14.484 1 85.69 187 HIS A N 1
ATOM 1492 C CA . HIS A 1 187 ? -20.219 -18.328 -13.25 1 85.69 187 HIS A CA 1
ATOM 1493 C C . HIS A 1 187 ? -21.109 -17.828 -12.133 1 85.69 187 HIS A C 1
ATOM 1495 O O . HIS A 1 187 ? -20.953 -18.219 -10.977 1 85.69 187 HIS A O 1
ATOM 1501 N N . GLN A 1 188 ? -22.062 -17.016 -12.453 1 85.31 188 GLN A N 1
ATOM 1502 C CA . GLN A 1 188 ? -22.938 -16.406 -11.453 1 85.31 188 GLN A CA 1
ATOM 1503 C C . GLN A 1 188 ? -23.812 -17.469 -10.766 1 85.31 188 GLN A C 1
ATOM 1505 O O . GLN A 1 188 ? -24.234 -17.297 -9.625 1 85.31 188 GLN A O 1
ATOM 1510 N N . LYS A 1 189 ? -23.969 -18.531 -11.477 1 80.5 189 LYS A N 1
ATOM 1511 C CA . LYS A 1 189 ? -24.828 -19.578 -10.93 1 80.5 189 LYS A CA 1
ATOM 1512 C C . LYS A 1 189 ? -24.047 -20.469 -9.969 1 80.5 189 LYS A C 1
ATOM 1514 O O . LYS A 1 189 ? -24.641 -21.203 -9.172 1 80.5 189 LYS A O 1
ATOM 1519 N N . THR A 1 190 ? -22.828 -20.344 -9.961 1 83.44 190 THR A N 1
ATOM 1520 C CA . THR A 1 190 ? -22.016 -21.156 -9.062 1 83.44 190 THR A CA 1
ATOM 1521 C C . THR A 1 190 ? -21.969 -20.547 -7.668 1 83.44 190 THR A C 1
ATOM 1523 O O . THR A 1 190 ? -22.031 -19.312 -7.52 1 83.44 190 THR A O 1
ATOM 1526 N N . PRO A 1 191 ? -21.891 -21.344 -6.609 1 85.75 191 PRO A N 1
ATOM 1527 C CA . PRO A 1 191 ? -21.797 -20.812 -5.246 1 85.75 191 PRO A CA 1
ATOM 1528 C C . PRO A 1 191 ? -20.5 -20.047 -5.012 1 85.75 191 PRO A C 1
ATOM 1530 O O . PRO A 1 191 ? -20.422 -19.219 -4.094 1 85.75 191 PRO A O 1
ATOM 1533 N N . GLN A 1 192 ? -19.578 -20.281 -5.836 1 89.25 192 GLN A N 1
ATOM 1534 C CA . GLN A 1 192 ? -18.297 -19.609 -5.695 1 89.25 192 GLN A CA 1
ATOM 1535 C C . GLN A 1 192 ? -18.453 -18.094 -5.867 1 89.25 192 GLN A C 1
ATOM 1537 O O . GLN A 1 192 ? -17.734 -17.328 -5.227 1 89.25 192 GLN A O 1
ATOM 1542 N N . SER A 1 193 ? -19.406 -17.641 -6.648 1 89.81 193 SER A N 1
ATOM 1543 C CA . SER A 1 193 ? -19.562 -16.234 -6.965 1 89.81 193 SER A CA 1
ATOM 1544 C C . SER A 1 193 ? -20.172 -15.469 -5.793 1 89.81 193 SER A C 1
ATOM 1546 O O . SER A 1 193 ? -19.953 -14.258 -5.656 1 89.81 193 SER A O 1
ATOM 1548 N N . THR A 1 194 ? -20.859 -16.141 -4.828 1 92.94 194 THR A N 1
ATOM 1549 C CA . THR A 1 194 ? -21.578 -15.438 -3.764 1 92.94 194 THR A CA 1
ATOM 1550 C C . THR A 1 194 ? -21.031 -15.844 -2.395 1 92.94 194 THR A C 1
ATOM 1552 O O . THR A 1 194 ? -21.641 -15.531 -1.367 1 92.94 194 THR A O 1
ATOM 1555 N N . THR A 1 195 ? -19.969 -16.609 -2.412 1 93.75 195 THR A N 1
ATOM 1556 C CA . THR A 1 195 ? -19.438 -17.094 -1.139 1 93.75 195 THR A CA 1
ATOM 1557 C C . THR A 1 195 ? -18.125 -16.391 -0.796 1 93.75 195 THR A C 1
ATOM 1559 O O . THR A 1 195 ? -17.281 -16.188 -1.668 1 93.75 195 THR A O 1
ATOM 1562 N N . ILE A 1 196 ? -18.031 -15.914 0.471 1 95.38 196 ILE A N 1
ATOM 1563 C CA . ILE A 1 196 ? -16.797 -15.289 0.945 1 95.38 196 ILE A CA 1
ATOM 1564 C C . ILE A 1 196 ? -16.219 -16.109 2.09 1 95.38 196 ILE A C 1
ATOM 1566 O O . ILE A 1 196 ? -16.922 -16.891 2.738 1 95.38 196 ILE A O 1
ATOM 1570 N N . LEU A 1 197 ? -14.922 -16.125 2.234 1 96.19 197 LEU A N 1
ATOM 1571 C CA . LEU A 1 197 ? -14.227 -16.781 3.34 1 96.19 197 LEU A CA 1
ATOM 1572 C C . LEU A 1 197 ? -13.68 -15.742 4.316 1 96.19 197 LEU A C 1
ATOM 1574 O O . LEU A 1 197 ? -12.953 -14.828 3.916 1 96.19 197 LEU A O 1
ATOM 1578 N N . VAL A 1 198 ? -14.117 -15.758 5.535 1 94.81 198 VAL A N 1
ATOM 1579 C CA . VAL A 1 198 ? -13.641 -14.883 6.602 1 94.81 198 VAL A CA 1
ATOM 1580 C C . VAL A 1 198 ? -12.688 -15.648 7.508 1 94.81 198 VAL A C 1
ATOM 1582 O O . VAL A 1 198 ? -13.008 -16.734 7.988 1 94.81 198 VAL A O 1
ATOM 1585 N N . THR A 1 199 ? -11.539 -15.102 7.688 1 93.44 199 THR A N 1
ATOM 1586 C CA . THR A 1 199 ? -10.531 -15.766 8.508 1 93.44 199 THR A CA 1
ATOM 1587 C C . THR A 1 199 ? -10.258 -14.961 9.781 1 93.44 199 THR A C 1
ATOM 1589 O O . THR A 1 199 ? -10.688 -13.812 9.898 1 93.44 199 THR A O 1
ATOM 1592 N N . ALA A 1 200 ? -9.68 -15.531 10.797 1 92.75 200 ALA A N 1
ATOM 1593 C CA . ALA A 1 200 ? -9.234 -14.922 12.055 1 92.75 200 ALA A CA 1
ATOM 1594 C C . ALA A 1 200 ? -10.406 -14.289 12.797 1 92.75 200 ALA A C 1
ATOM 1596 O O . ALA A 1 200 ? -10.336 -13.141 13.227 1 92.75 200 ALA A O 1
ATOM 1597 N N . ILE A 1 201 ? -11.438 -15.047 12.93 1 91.88 201 ILE A N 1
ATOM 1598 C CA . ILE A 1 201 ? -12.609 -14.586 13.672 1 91.88 201 ILE A CA 1
ATOM 1599 C C . ILE A 1 201 ? -12.328 -14.656 15.172 1 91.88 201 ILE A C 1
ATOM 1601 O O . ILE A 1 201 ? -11.914 -15.695 15.688 1 91.88 201 ILE A O 1
ATOM 1605 N N . PRO A 1 202 ? -12.453 -13.562 15.805 1 88.31 202 PRO A N 1
ATOM 1606 C CA . PRO A 1 202 ? -12.234 -13.594 17.25 1 88.31 202 PRO A CA 1
ATOM 1607 C C . PRO A 1 202 ? -13.211 -14.523 17.969 1 88.31 202 PRO A C 1
ATOM 1609 O O . PRO A 1 202 ? -14.336 -14.719 17.516 1 88.31 202 PRO A O 1
ATOM 1612 N N . LYS A 1 203 ? -12.875 -15.07 19.094 1 83.56 203 LYS A N 1
ATOM 1613 C CA . LYS A 1 203 ? -13.617 -16.078 19.844 1 83.56 203 LYS A CA 1
ATOM 1614 C C . LYS A 1 203 ? -14.969 -15.539 20.312 1 83.56 203 LYS A C 1
ATOM 1616 O O . LYS A 1 203 ? -15.953 -16.281 20.391 1 83.56 203 LYS A O 1
ATOM 1621 N N . GLY A 1 204 ? -15.07 -14.234 20.516 1 79.19 204 GLY A N 1
ATOM 1622 C CA . GLY A 1 204 ? -16.297 -13.656 21.031 1 79.19 204 GLY A CA 1
ATOM 1623 C C . GLY A 1 204 ? -17.422 -13.609 20.016 1 79.19 204 GLY A C 1
ATOM 1624 O O . GLY A 1 204 ? -18.594 -13.625 20.391 1 79.19 204 GLY A O 1
ATOM 1625 N N . ILE A 1 205 ? -17.078 -13.68 18.734 1 84.94 205 ILE A N 1
ATOM 1626 C CA . ILE A 1 205 ? -18.109 -13.562 17.703 1 84.94 205 ILE A CA 1
ATOM 1627 C C . ILE A 1 205 ? -18.062 -14.781 16.781 1 84.94 205 ILE A C 1
ATOM 1629 O O . ILE A 1 205 ? -18.656 -14.773 15.703 1 84.94 205 ILE A O 1
ATOM 1633 N N . ASN A 1 206 ? -17.391 -15.828 17.219 1 87.31 206 ASN A N 1
ATOM 1634 C CA . ASN A 1 206 ? -17.234 -17.031 16.406 1 87.31 206 ASN A CA 1
ATOM 1635 C C . ASN A 1 206 ? -18.469 -17.922 16.484 1 87.31 206 ASN A C 1
ATOM 1637 O O . ASN A 1 206 ? -18.359 -19.078 16.891 1 87.31 206 ASN A O 1
ATOM 1641 N N . ASN A 1 207 ? -19.609 -17.359 16.219 1 88.31 207 ASN A N 1
ATOM 1642 C CA . ASN A 1 207 ? -20.875 -18.062 16.172 1 88.31 207 ASN A CA 1
ATOM 1643 C C . ASN A 1 207 ? -21.719 -17.609 14.977 1 88.31 207 ASN A C 1
ATOM 1645 O O . ASN A 1 207 ? -21.531 -16.516 14.461 1 88.31 207 ASN A O 1
ATOM 1649 N N . GLU A 1 208 ? -22.516 -18.531 14.516 1 90.25 208 GLU A N 1
ATOM 1650 C CA . GLU A 1 208 ? -23.328 -18.281 13.328 1 90.25 208 GLU A CA 1
ATOM 1651 C C . GLU A 1 208 ? -24.266 -17.094 13.531 1 90.25 208 GLU A C 1
ATOM 1653 O O . GLU A 1 208 ? -24.469 -16.297 12.625 1 90.25 208 GLU A O 1
ATOM 1658 N N . ARG A 1 209 ? -24.797 -16.938 14.688 1 87.31 209 ARG A N 1
ATOM 1659 C CA . ARG A 1 209 ? -25.75 -15.867 14.984 1 87.31 209 ARG A CA 1
ATOM 1660 C C . ARG A 1 209 ? -25.078 -14.5 14.914 1 87.31 209 ARG A C 1
ATOM 1662 O O . ARG A 1 209 ? -25.609 -13.57 14.297 1 87.31 209 ARG A O 1
ATOM 1669 N N . ALA A 1 210 ? -23.953 -14.406 15.547 1 87.19 210 ALA A N 1
ATOM 1670 C CA . ALA A 1 210 ? -23.219 -13.141 15.562 1 87.19 210 ALA A CA 1
ATOM 1671 C C . ALA A 1 210 ? -22.781 -12.742 14.156 1 87.19 210 ALA A C 1
ATOM 1673 O O . ALA A 1 210 ? -22.891 -11.578 13.773 1 87.19 210 ALA A O 1
ATOM 1674 N N . LEU A 1 211 ? -22.312 -13.703 13.391 1 91.25 211 LEU A N 1
ATOM 1675 C CA . LEU A 1 211 ? -21.859 -13.422 12.031 1 91.25 211 LEU A CA 1
ATOM 1676 C C . LEU A 1 211 ? -23.031 -13.031 11.133 1 91.25 211 LEU A C 1
ATOM 1678 O O . LEU A 1 211 ? -22.891 -12.172 10.266 1 91.25 211 LEU A O 1
ATOM 1682 N N . LYS A 1 212 ? -24.141 -13.711 11.352 1 91.31 212 LYS A N 1
ATOM 1683 C CA . LYS A 1 212 ? -25.328 -13.367 10.57 1 91.31 212 LYS A CA 1
ATOM 1684 C C . LYS A 1 212 ? -25.781 -11.945 10.859 1 91.31 212 LYS A C 1
ATOM 1686 O O . LYS A 1 212 ? -26.156 -11.211 9.938 1 91.31 212 LYS A O 1
ATOM 1691 N N . LYS A 1 213 ? -25.688 -11.539 12.07 1 86.69 213 LYS A N 1
ATOM 1692 C CA . LYS A 1 213 ? -26.094 -10.188 12.453 1 86.69 213 LYS A CA 1
ATOM 1693 C C . LYS A 1 213 ? -25.188 -9.133 11.82 1 86.69 213 LYS A C 1
ATOM 1695 O O . LYS A 1 213 ? -25.656 -8.078 11.391 1 86.69 213 LYS A O 1
ATOM 1700 N N . ILE A 1 214 ? -23.969 -9.438 11.75 1 87.69 214 ILE A N 1
ATOM 1701 C CA . ILE A 1 214 ? -22.984 -8.492 11.219 1 87.69 214 ILE A CA 1
ATOM 1702 C C . ILE A 1 214 ? -23.141 -8.398 9.703 1 87.69 214 ILE A C 1
ATOM 1704 O O . ILE A 1 214 ? -23.188 -7.301 9.148 1 87.69 214 ILE A O 1
ATOM 1708 N N . PHE A 1 215 ? -23.312 -9.539 8.984 1 91.62 215 PHE A N 1
ATOM 1709 C CA . PHE A 1 215 ? -23.203 -9.555 7.531 1 91.62 215 PHE A CA 1
ATOM 1710 C C . PHE A 1 215 ? -24.578 -9.43 6.891 1 91.62 215 PHE A C 1
ATOM 1712 O O . PHE A 1 215 ? -24.703 -9.18 5.691 1 91.62 215 PHE A O 1
ATOM 1719 N N . ASP A 1 216 ? -25.625 -9.5 7.629 1 89.75 216 ASP A N 1
ATOM 1720 C CA . ASP A 1 216 ? -26.969 -9.383 7.102 1 89.75 216 ASP A CA 1
ATOM 1721 C C . ASP A 1 216 ? -27.297 -7.941 6.711 1 89.75 216 ASP A C 1
ATOM 1723 O O . ASP A 1 216 ? -28.297 -7.68 6.039 1 89.75 216 ASP A O 1
ATOM 1727 N N . ARG A 1 217 ? -26.484 -7.039 7.008 1 86.69 217 ARG A N 1
ATOM 1728 C CA . ARG A 1 217 ? -26.703 -5.621 6.742 1 86.69 217 ARG A CA 1
ATOM 1729 C C . ARG A 1 217 ? -26.391 -5.281 5.289 1 86.69 217 ARG A C 1
ATOM 1731 O O . ARG A 1 217 ? -26.797 -4.227 4.793 1 86.69 217 ARG A O 1
ATOM 1738 N N . PHE A 1 218 ? -25.766 -6.188 4.617 1 88.88 218 PHE A N 1
ATOM 1739 C CA . PHE A 1 218 ? -25.453 -5.965 3.207 1 88.88 218 PHE A CA 1
ATOM 1740 C C . PHE A 1 218 ? -26.672 -6.266 2.34 1 88.88 218 PHE A C 1
ATOM 1742 O O . PHE A 1 218 ? -27.578 -6.996 2.758 1 88.88 218 PHE A O 1
ATOM 1749 N N . PRO A 1 219 ? -26.656 -5.633 1.193 1 85.69 219 PRO A N 1
ATOM 1750 C CA . PRO A 1 219 ? -27.844 -5.809 0.349 1 85.69 219 PRO A CA 1
ATOM 1751 C C . PRO A 1 219 ? -28.109 -7.27 -0.004 1 85.69 219 PRO A C 1
ATOM 1753 O O . PRO A 1 219 ? -27.188 -7.992 -0.39 1 85.69 219 PRO A O 1
ATOM 1756 N N . GLY A 1 220 ? -29.359 -7.77 0.075 1 86 220 GLY A N 1
ATOM 1757 C CA . GLY A 1 220 ? -29.781 -9.133 -0.229 1 86 220 GLY A CA 1
ATOM 1758 C C . GLY A 1 220 ? -29.688 -10.062 0.967 1 86 220 GLY A C 1
ATOM 1759 O O . GLY A 1 220 ? -30.328 -11.117 0.984 1 86 220 GLY A O 1
ATOM 1760 N N . GLY A 1 221 ? -28.766 -9.766 1.929 1 88.56 221 GLY A N 1
ATOM 1761 C CA . GLY A 1 221 ? -28.672 -10.562 3.141 1 88.56 221 GLY A CA 1
ATOM 1762 C C . GLY A 1 221 ? -27.828 -11.82 2.961 1 88.56 221 GLY A C 1
ATOM 1763 O O . GLY A 1 221 ? -27.266 -12.047 1.889 1 88.56 221 GLY A O 1
ATOM 1764 N N . VAL A 1 222 ? -27.719 -12.594 4.004 1 93.81 222 VAL A N 1
ATOM 1765 C CA . VAL A 1 222 ? -26.906 -13.805 4.031 1 93.81 222 VAL A CA 1
ATOM 1766 C C . VAL A 1 222 ? -27.797 -15.023 3.77 1 93.81 222 VAL A C 1
ATOM 1768 O O . VAL A 1 222 ? -28.875 -15.141 4.336 1 93.81 222 VAL A O 1
ATOM 1771 N N . ARG A 1 223 ? -27.406 -15.891 2.846 1 90.75 223 ARG A N 1
ATOM 1772 C CA . ARG A 1 223 ? -28.141 -17.109 2.518 1 90.75 223 ARG A CA 1
ATOM 1773 C C . ARG A 1 223 ? -27.766 -18.25 3.471 1 90.75 223 ARG A C 1
ATOM 1775 O O . ARG A 1 223 ? -28.641 -18.891 4.043 1 90.75 223 ARG A O 1
ATOM 1782 N N . SER A 1 224 ? -26.422 -18.484 3.582 1 91.69 224 SER A N 1
ATOM 1783 C CA . SER A 1 224 ? -25.969 -19.578 4.43 1 91.69 224 SER A CA 1
ATOM 1784 C C . SER A 1 224 ? -24.578 -19.281 5.012 1 91.69 224 SER A C 1
ATOM 1786 O O . SER A 1 224 ? -23.797 -18.531 4.426 1 91.69 224 SER A O 1
ATOM 1788 N N . ILE A 1 225 ? -24.344 -19.781 6.223 1 92.81 225 ILE A N 1
ATOM 1789 C CA . ILE A 1 225 ? -23.047 -19.656 6.887 1 92.81 225 ILE A CA 1
ATOM 1790 C C . ILE A 1 225 ? -22.531 -21.031 7.273 1 92.81 225 ILE A C 1
ATOM 1792 O O . ILE A 1 225 ? -23.266 -21.844 7.836 1 92.81 225 ILE A O 1
ATOM 1796 N N . TRP A 1 226 ? -21.328 -21.406 6.859 1 91.44 226 TRP A N 1
ATOM 1797 C CA . TRP A 1 226 ? -20.672 -22.656 7.234 1 91.44 226 TRP A CA 1
ATOM 1798 C C . TRP A 1 226 ? -19.516 -22.391 8.203 1 91.44 226 TRP A C 1
ATOM 1800 O O . TRP A 1 226 ? -18.516 -21.781 7.824 1 91.44 226 TRP A O 1
ATOM 1810 N N . MET A 1 227 ? -19.641 -22.766 9.398 1 89.88 227 MET A N 1
ATOM 1811 C CA . MET A 1 227 ? -18.531 -22.656 10.344 1 89.88 227 MET A CA 1
ATOM 1812 C C . MET A 1 227 ? -17.531 -23.797 10.133 1 89.88 227 MET A C 1
ATOM 1814 O O . MET A 1 227 ? -17.906 -24.953 10.023 1 89.88 227 MET A O 1
ATOM 1818 N N . ASN A 1 228 ? -16.312 -23.453 9.969 1 88.62 228 ASN A N 1
ATOM 1819 C CA . ASN A 1 228 ? -15.289 -24.484 9.781 1 88.62 228 ASN A CA 1
ATOM 1820 C C . ASN A 1 228 ? -14.953 -25.188 11.094 1 88.62 228 ASN A C 1
ATOM 1822 O O . ASN A 1 228 ? -14.727 -24.531 12.117 1 88.62 228 ASN A O 1
ATOM 1826 N N . LYS A 1 229 ? -15.031 -26.484 11.008 1 83.88 229 LYS A N 1
ATOM 1827 C CA . LYS A 1 229 ? -14.727 -27.312 12.172 1 83.88 229 LYS A CA 1
ATOM 1828 C C . LYS A 1 229 ? -13.492 -28.172 11.93 1 83.88 229 LYS A C 1
ATOM 1830 O O . LYS A 1 229 ? -13.102 -28.391 10.781 1 83.88 229 LYS A O 1
ATOM 1835 N N . ASN A 1 230 ? -12.75 -28.438 12.953 1 79 230 ASN A N 1
ATOM 1836 C CA . ASN A 1 230 ? -11.555 -29.266 12.82 1 79 230 ASN A CA 1
ATOM 1837 C C . ASN A 1 230 ? -11.859 -30.734 13.109 1 79 230 ASN A C 1
ATOM 1839 O O . ASN A 1 230 ? -11.812 -31.156 14.266 1 79 230 ASN A O 1
ATOM 1843 N N . PRO A 1 231 ? -12.156 -31.406 12.039 1 80.56 231 PRO A N 1
ATOM 1844 C CA . PRO A 1 231 ? -12.383 -32.812 12.281 1 80.56 231 PRO A CA 1
ATOM 1845 C C . PRO A 1 231 ? -11.102 -33.656 12.203 1 80.56 231 PRO A C 1
ATOM 1847 O O . PRO A 1 231 ? -10.945 -34.5 11.312 1 80.56 231 PRO A O 1
ATOM 1850 N N . GLU A 1 232 ? -10.148 -33.5 13.117 1 80.06 232 GLU A N 1
ATOM 1851 C CA . GLU A 1 232 ? -8.852 -34.156 13.039 1 80.06 232 GLU A CA 1
ATOM 1852 C C . GLU A 1 232 ? -9 -35.656 13.086 1 80.06 232 GLU A C 1
ATOM 1854 O O . GLU A 1 232 ? -8.43 -36.375 12.258 1 80.06 232 GLU A O 1
ATOM 1859 N N . GLU A 1 233 ? -9.852 -36.188 14.023 1 83.88 233 GLU A N 1
ATOM 1860 C CA . GLU A 1 233 ? -10.055 -37.625 14.18 1 83.88 233 GLU A CA 1
ATOM 1861 C C . GLU A 1 233 ? -10.742 -38.219 12.953 1 83.88 233 GLU A C 1
ATOM 1863 O O . GLU A 1 233 ? -10.375 -39.312 12.5 1 83.88 233 GLU A O 1
ATOM 1868 N N . LEU A 1 234 ? -11.688 -37.469 12.484 1 86.62 234 LEU A N 1
ATOM 1869 C CA . LEU A 1 234 ? -12.422 -37.969 11.312 1 86.62 234 LEU A CA 1
ATOM 1870 C C . LEU A 1 234 ? -11.508 -38.031 10.094 1 86.62 234 LEU A C 1
ATOM 1872 O O . LEU A 1 234 ? -11.648 -38.938 9.266 1 86.62 234 LEU A O 1
ATOM 1876 N N . ILE A 1 235 ? -10.57 -37.188 9.969 1 87.44 235 ILE A N 1
ATOM 1877 C CA . ILE A 1 235 ? -9.656 -37.156 8.828 1 87.44 235 ILE A CA 1
ATOM 1878 C C . ILE A 1 235 ? -8.781 -38.406 8.852 1 87.44 235 ILE A C 1
ATOM 1880 O O . ILE A 1 235 ? -8.602 -39.062 7.824 1 87.44 235 ILE A O 1
ATOM 1884 N N . LYS A 1 236 ? -8.305 -38.75 10.016 1 89.38 236 LYS A N 1
ATOM 1885 C CA . LYS A 1 236 ? -7.449 -39.906 10.156 1 89.38 236 LYS A CA 1
ATOM 1886 C C . LYS A 1 236 ? -8.219 -41.188 9.828 1 89.38 236 LYS A C 1
ATOM 1888 O O . LYS A 1 236 ? -7.703 -42.062 9.141 1 89.38 236 LYS A O 1
ATOM 1893 N N . LEU A 1 237 ? -9.406 -41.188 10.273 1 91 237 LEU A N 1
ATOM 1894 C CA . LEU A 1 237 ? -10.234 -42.375 10.031 1 91 237 LEU A CA 1
ATOM 1895 C C . LEU A 1 237 ? -10.594 -42.5 8.555 1 91 237 LEU A C 1
ATOM 1897 O O . LEU A 1 237 ? -10.609 -43.594 8 1 91 237 LEU A O 1
ATOM 1901 N N . CYS A 1 238 ? -10.867 -41.406 7.992 1 90.19 238 CYS A N 1
ATOM 1902 C CA . CYS A 1 238 ? -11.195 -41.406 6.574 1 90.19 238 CYS A CA 1
ATOM 1903 C C . CYS A 1 238 ? -9.992 -41.812 5.734 1 90.19 238 CYS A C 1
ATOM 1905 O O . CYS A 1 238 ? -10.133 -42.531 4.738 1 90.19 238 CYS A O 1
ATOM 1907 N N . GLU A 1 239 ? -8.891 -41.375 6.105 1 90.75 239 GLU A N 1
ATOM 1908 C CA . GLU A 1 239 ? -7.68 -41.75 5.391 1 90.75 239 GLU A CA 1
ATOM 1909 C C . GLU A 1 239 ? -7.402 -43.25 5.527 1 90.75 239 GLU A C 1
ATOM 1911 O O . GLU A 1 239 ? -7.023 -43.906 4.555 1 90.75 239 GLU A O 1
ATOM 1916 N N . GLU A 1 240 ? -7.574 -43.719 6.707 1 92 240 GLU A N 1
ATOM 1917 C CA . GLU A 1 240 ? -7.414 -45.156 6.922 1 92 240 GLU A CA 1
ATOM 1918 C C . GLU A 1 240 ? -8.43 -45.938 6.105 1 92 240 GLU A C 1
ATOM 1920 O O . GLU A 1 240 ? -8.102 -47 5.539 1 92 240 GLU A O 1
ATOM 1925 N N . ARG A 1 241 ? -9.594 -45.469 6.094 1 93 241 ARG A N 1
ATOM 1926 C CA . ARG A 1 241 ? -10.633 -46.125 5.312 1 93 241 ARG A CA 1
ATOM 1927 C C . ARG A 1 241 ? -10.25 -46.188 3.836 1 93 241 ARG A C 1
ATOM 1929 O O . ARG A 1 241 ? -10.422 -47.219 3.193 1 93 241 ARG A O 1
ATOM 1936 N N . ASP A 1 242 ? -9.812 -45.125 3.359 1 90.69 242 ASP A N 1
ATOM 1937 C CA . ASP A 1 242 ? -9.43 -45.094 1.951 1 90.69 242 ASP A CA 1
ATOM 1938 C C . ASP A 1 242 ? -8.281 -46.062 1.669 1 90.69 242 ASP A C 1
ATOM 1940 O O . ASP A 1 242 ? -8.258 -46.719 0.626 1 90.69 242 ASP A O 1
ATOM 1944 N N . GLU A 1 243 ? -7.398 -46.156 2.543 1 91.75 243 GLU A N 1
ATOM 1945 C CA . GLU A 1 243 ? -6.273 -47.062 2.373 1 91.75 243 GLU A CA 1
ATOM 1946 C C . GLU A 1 243 ? -6.738 -48.531 2.41 1 91.75 243 GLU A C 1
ATOM 1948 O O . GLU A 1 243 ? -6.316 -49.344 1.582 1 91.75 243 GLU A O 1
ATOM 1953 N N . VAL A 1 244 ? -7.586 -48.812 3.314 1 92.25 244 VAL A N 1
ATOM 1954 C CA . VAL A 1 244 ? -8.094 -50.156 3.471 1 92.25 244 VAL A CA 1
ATOM 1955 C C . VAL A 1 244 ? -8.961 -50.531 2.268 1 92.25 244 VAL A C 1
ATOM 1957 O O . VAL A 1 244 ? -8.961 -51.688 1.824 1 92.25 244 VAL A O 1
ATOM 1960 N N . THR A 1 245 ? -9.68 -49.562 1.798 1 92.19 245 THR A N 1
ATOM 1961 C CA . THR A 1 245 ? -10.523 -49.812 0.628 1 92.19 245 THR A CA 1
ATOM 1962 C C . THR A 1 245 ? -9.672 -50.188 -0.582 1 92.19 245 THR A C 1
ATOM 1964 O O . THR A 1 245 ? -10.008 -51.094 -1.33 1 92.19 245 THR A O 1
ATOM 1967 N N . LEU A 1 246 ? -8.641 -49.531 -0.717 1 90.31 246 LEU A N 1
ATOM 1968 C CA . LEU A 1 246 ? -7.762 -49.812 -1.844 1 90.31 246 LEU A CA 1
ATOM 1969 C C . LEU A 1 246 ? -7.094 -51.156 -1.688 1 90.31 246 LEU A C 1
ATOM 1971 O O . LEU A 1 246 ? -6.914 -51.875 -2.672 1 90.31 246 LEU A O 1
ATOM 1975 N N . LYS A 1 247 ? -6.711 -51.531 -0.485 1 89.62 247 LYS A N 1
ATOM 1976 C CA . LYS A 1 247 ? -6.105 -52.844 -0.227 1 89.62 247 LYS A CA 1
ATOM 1977 C C . LYS A 1 247 ? -7.109 -53.969 -0.463 1 89.62 247 LYS A C 1
ATOM 1979 O O . LYS A 1 247 ? -6.754 -55.031 -1 1 89.62 247 LYS A O 1
ATOM 1984 N N . LEU A 1 248 ? -8.312 -53.719 -0.057 1 92.19 248 LEU A N 1
ATOM 1985 C CA . LEU A 1 248 ? -9.359 -54.719 -0.277 1 92.19 248 LEU A CA 1
ATOM 1986 C C . LEU A 1 248 ? -9.656 -54.875 -1.766 1 92.19 248 LEU A C 1
ATOM 1988 O O . LEU A 1 248 ? -9.867 -56 -2.246 1 92.19 248 LEU A O 1
ATOM 1992 N N . GLU A 1 249 ? -9.719 -53.75 -2.451 1 91.31 249 GLU A N 1
ATOM 1993 C CA . GLU A 1 249 ? -9.953 -53.781 -3.893 1 91.31 249 GLU A CA 1
ATOM 1994 C C . GLU A 1 249 ? -8.867 -54.594 -4.602 1 91.31 249 GLU A C 1
ATOM 1996 O O . GLU A 1 249 ? -9.172 -55.406 -5.496 1 91.31 249 GLU A O 1
ATOM 2001 N N . THR A 1 250 ? -7.664 -54.406 -4.203 1 89.25 250 THR A N 1
ATOM 2002 C CA . THR A 1 250 ? -6.555 -55.125 -4.809 1 89.25 250 THR A CA 1
ATOM 2003 C C . THR A 1 250 ? -6.641 -56.625 -4.477 1 89.25 250 THR A C 1
ATOM 2005 O O . THR A 1 250 ? -6.375 -57.469 -5.328 1 89.25 250 THR A O 1
ATOM 2008 N N . ALA A 1 251 ? -7.008 -56.938 -3.238 1 89 251 ALA A N 1
ATOM 2009 C CA . ALA A 1 251 ? -7.145 -58.344 -2.82 1 89 251 ALA A CA 1
ATOM 2010 C C . ALA A 1 251 ? -8.281 -59.031 -3.578 1 89 251 ALA A C 1
ATOM 2012 O O . ALA A 1 251 ? -8.133 -60.188 -4.027 1 89 251 ALA A O 1
ATOM 2013 N N . GLU A 1 252 ? -9.359 -58.344 -3.688 1 90.81 252 GLU A N 1
ATOM 2014 C CA . GLU A 1 252 ? -10.508 -58.875 -4.41 1 90.81 252 GLU A CA 1
ATOM 2015 C C . GLU A 1 252 ? -10.188 -59.062 -5.887 1 90.81 252 GLU A C 1
ATOM 2017 O O . GLU A 1 252 ? -10.594 -60.062 -6.492 1 90.81 252 GLU A O 1
ATOM 2022 N N . TYR A 1 253 ? -9.523 -58.125 -6.434 1 90.12 253 TYR A N 1
ATOM 2023 C CA . TYR A 1 253 ? -9.148 -58.25 -7.84 1 90.12 253 TYR A CA 1
ATOM 2024 C C . TYR A 1 253 ? -8.219 -59.438 -8.07 1 90.12 253 TYR A C 1
ATOM 2026 O O . TYR A 1 253 ? -8.352 -60.156 -9.055 1 90.12 253 TYR A O 1
ATOM 2034 N N . ASN A 1 254 ? -7.227 -59.625 -7.188 1 87.44 254 ASN A N 1
ATOM 2035 C CA . ASN A 1 254 ? -6.312 -60.781 -7.305 1 87.44 254 ASN A CA 1
ATOM 2036 C C . ASN A 1 254 ? -7.051 -62.094 -7.18 1 87.44 254 ASN A C 1
ATOM 2038 O O . ASN A 1 254 ? -6.676 -63.094 -7.82 1 87.44 254 ASN A O 1
ATOM 2042 N N . TYR A 1 255 ? -8.07 -62.094 -6.293 1 88.56 255 TYR A N 1
ATOM 2043 C CA . TYR A 1 255 ? -8.914 -63.281 -6.148 1 88.56 255 TYR A CA 1
ATOM 2044 C C . TYR A 1 255 ? -9.625 -63.625 -7.457 1 88.56 255 TYR A C 1
ATOM 2046 O O . TYR A 1 255 ? -9.617 -64.75 -7.91 1 88.56 255 TYR A O 1
ATOM 2054 N N . ILE A 1 256 ? -10.156 -62.625 -8.141 1 87.44 256 ILE A N 1
ATOM 2055 C CA . ILE A 1 256 ? -10.898 -62.812 -9.375 1 87.44 256 ILE A CA 1
ATOM 2056 C C . ILE A 1 256 ? -9.938 -63.156 -10.508 1 87.44 256 ILE A C 1
ATOM 2058 O O . ILE A 1 256 ? -10.219 -64.062 -11.328 1 87.44 256 ILE A O 1
ATOM 2062 N N . ARG A 1 257 ? -8.828 -62.5 -10.562 1 86.25 257 ARG A N 1
ATOM 2063 C CA . ARG A 1 257 ? -7.84 -62.688 -11.617 1 86.25 257 ARG A CA 1
ATOM 2064 C C . ARG A 1 257 ? -7.266 -64.125 -11.57 1 86.25 257 ARG A C 1
ATOM 2066 O O . ARG A 1 257 ? -6.945 -64.688 -12.609 1 86.25 257 ARG A O 1
ATOM 2073 N N . SER A 1 258 ? -7.113 -64.688 -10.352 1 84.38 258 SER A N 1
ATOM 2074 C CA . SER A 1 258 ? -6.539 -66 -10.188 1 84.38 258 SER A CA 1
ATOM 2075 C C . SER A 1 258 ? -7.422 -67.062 -10.836 1 84.38 258 SER A C 1
ATOM 2077 O O . SER A 1 258 ? -6.941 -68.188 -11.188 1 84.38 258 SER A O 1
ATOM 2079 N N . ALA A 1 259 ? -8.664 -66.688 -11.008 1 81.81 259 ALA A N 1
ATOM 2080 C CA . ALA A 1 259 ? -9.586 -67.625 -11.617 1 81.81 259 ALA A CA 1
ATOM 2081 C C . ALA A 1 259 ? -9.43 -67.688 -13.141 1 81.81 259 ALA A C 1
ATOM 2083 O O . ALA A 1 259 ? -9.859 -68.625 -13.797 1 81.81 259 ALA A O 1
ATOM 2084 N N . TYR A 1 260 ? -8.977 -66.625 -13.891 1 78.38 260 TYR A N 1
ATOM 2085 C CA . TYR A 1 260 ? -8.953 -66.5 -15.344 1 78.38 260 TYR A CA 1
ATOM 2086 C C . TYR A 1 260 ? -7.531 -66.688 -15.875 1 78.38 260 TYR A C 1
ATOM 2088 O O . TYR A 1 260 ? -7.332 -67 -17.047 1 78.38 260 TYR A O 1
ATOM 2096 N N . GLY A 1 261 ? -6.477 -66.812 -15.328 1 63.62 261 GLY A N 1
ATOM 2097 C CA . GLY A 1 261 ? -5.09 -66.812 -15.773 1 63.62 261 GLY A CA 1
ATOM 2098 C C . GLY A 1 261 ? -4.797 -67.938 -16.812 1 63.62 261 GLY A C 1
ATOM 2099 O O . GLY A 1 261 ? -5.652 -68.75 -17.109 1 63.62 261 GLY A O 1
ATOM 2100 N N . LYS A 1 262 ? -3.705 -67.938 -17.766 1 55.97 262 LYS A N 1
ATOM 2101 C CA . LYS A 1 262 ? -3.262 -68.75 -18.891 1 55.97 262 LYS A CA 1
ATOM 2102 C C . LYS A 1 262 ? -3.412 -70.188 -18.578 1 55.97 262 LYS A C 1
ATOM 2104 O O . LYS A 1 262 ? -2.939 -70.688 -17.547 1 55.97 262 LYS A O 1
ATOM 2109 N N . PRO A 1 263 ? -4.414 -70.875 -19.328 1 50.72 263 PRO A N 1
ATOM 2110 C CA . PRO A 1 263 ? -4.426 -72.312 -19.234 1 50.72 263 PRO A CA 1
ATOM 2111 C C . PRO A 1 263 ? -3.049 -72.938 -19.469 1 50.72 263 PRO A C 1
ATOM 2113 O O . PRO A 1 263 ? -2.35 -72.562 -20.422 1 50.72 263 PRO A O 1
ATOM 2116 N N . ASN A 1 264 ? -2.152 -73.25 -18.531 1 45.31 264 ASN A N 1
ATOM 2117 C CA . ASN A 1 264 ? -1.018 -74.062 -18.922 1 45.31 264 ASN A CA 1
ATOM 2118 C C . ASN A 1 264 ? -1.434 -75.125 -19.922 1 45.31 264 ASN A C 1
ATOM 2120 O O . ASN A 1 264 ? -2.594 -75.562 -19.953 1 45.31 264 ASN A O 1
ATOM 2124 N N . LYS A 1 265 ? -0.561 -75.5 -20.984 1 49.94 265 LYS A N 1
ATOM 2125 C CA . LYS A 1 265 ? -0.752 -76.438 -22.062 1 49.94 265 LYS A CA 1
ATOM 2126 C C . LYS A 1 265 ? -1.703 -77.562 -21.641 1 49.94 265 LYS A C 1
ATOM 2128 O O . LYS A 1 265 ? -2.426 -78.125 -22.469 1 49.94 265 LYS A O 1
ATOM 2133 N N . LYS A 1 266 ? -1.282 -78.25 -20.656 1 48.56 266 LYS A N 1
ATOM 2134 C CA . LYS A 1 266 ? -1.868 -79.625 -20.5 1 48.56 266 LYS A CA 1
ATOM 2135 C C . LYS A 1 266 ? -3.248 -79.5 -19.844 1 48.56 266 LYS A C 1
ATOM 2137 O O . LYS A 1 266 ? -4.062 -80.438 -19.984 1 48.56 266 LYS A O 1
ATOM 2142 N N . ASP A 1 267 ? -3.359 -78.938 -18.688 1 43.53 267 ASP A N 1
ATOM 2143 C CA . ASP A 1 267 ? -4.57 -79.188 -17.906 1 43.53 267 ASP A CA 1
ATOM 2144 C C . ASP A 1 267 ? -5.621 -78.125 -18.141 1 43.53 267 ASP A C 1
ATOM 2146 O O . ASP A 1 267 ? -5.355 -76.938 -17.938 1 43.53 267 ASP A O 1
ATOM 2150 N N . SER A 1 268 ? -6.426 -78.125 -19.125 1 46.5 268 SER A N 1
ATOM 2151 C CA . SER A 1 268 ? -7.684 -77.5 -19.531 1 46.5 268 SER A CA 1
ATOM 2152 C C . SER A 1 268 ? -8.484 -77 -18.328 1 46.5 268 SER A C 1
ATOM 2154 O O . SER A 1 268 ? -9.625 -76.562 -18.469 1 46.5 268 SER A O 1
ATOM 2156 N N . GLU A 1 269 ? -8.211 -77.438 -16.984 1 49.12 269 GLU A N 1
ATOM 2157 C CA . GLU A 1 269 ? -9.172 -77.438 -15.891 1 49.12 269 GLU A CA 1
ATOM 2158 C C . GLU A 1 269 ? -9.352 -76.062 -15.328 1 49.12 269 GLU A C 1
ATOM 2160 O O . GLU A 1 269 ? -8.422 -75.25 -15.367 1 49.12 269 GLU A O 1
ATOM 2165 N N . ILE A 1 270 ? -10.648 -75.562 -15.133 1 56.75 270 ILE A N 1
ATOM 2166 C CA . ILE A 1 270 ? -11.219 -74.438 -14.422 1 56.75 270 ILE A CA 1
ATOM 2167 C C . ILE A 1 270 ? -10.438 -74.188 -13.133 1 56.75 270 ILE A C 1
ATOM 2169 O O . ILE A 1 270 ? -10.398 -75.062 -12.25 1 56.75 270 ILE A O 1
ATOM 2173 N N . LYS A 1 271 ? -9.391 -73.375 -13.094 1 66.81 271 LYS A N 1
ATOM 2174 C CA . LYS A 1 271 ? -8.594 -73.062 -11.914 1 66.81 271 LYS A CA 1
ATOM 2175 C C . LYS A 1 271 ? -9.484 -72.562 -10.773 1 66.81 271 LYS A C 1
ATOM 2177 O O . LYS A 1 271 ? -10.383 -71.75 -10.992 1 66.81 271 LYS A O 1
ATOM 2182 N N . GLU A 1 272 ? -9.531 -73.25 -9.703 1 74.56 272 GLU A N 1
ATOM 2183 C CA . GLU A 1 272 ? -10.258 -72.812 -8.508 1 74.56 272 GLU A CA 1
ATOM 2184 C C . GLU A 1 272 ? -9.719 -71.5 -7.977 1 74.56 272 GLU A C 1
ATOM 2186 O O . GLU A 1 272 ? -8.5 -71.312 -7.898 1 74.56 272 GLU A O 1
ATOM 2191 N N . PRO A 1 273 ? -10.602 -70.438 -7.848 1 79.12 273 PRO A N 1
ATOM 2192 C CA . PRO A 1 273 ? -10.172 -69.125 -7.309 1 79.12 273 PRO A CA 1
ATOM 2193 C C . PRO A 1 273 ? -9.422 -69.25 -5.984 1 79.12 273 PRO A C 1
ATOM 2195 O O . PRO A 1 273 ? -9.805 -70.062 -5.133 1 79.12 273 PRO A O 1
ATOM 2198 N N . GLN A 1 274 ? -8.172 -68.75 -5.887 1 82.75 274 GLN A N 1
ATOM 2199 C CA . GLN A 1 274 ? -7.371 -68.812 -4.668 1 82.75 274 GLN A CA 1
ATOM 2200 C C . GLN A 1 274 ? -7.504 -67.5 -3.891 1 82.75 274 GLN A C 1
ATOM 2202 O O . GLN A 1 274 ? -7.227 -66.438 -4.426 1 82.75 274 GLN A O 1
ATOM 2207 N N . ARG A 1 275 ? -8.016 -67.562 -2.723 1 85.06 275 ARG A N 1
ATOM 2208 C CA . ARG A 1 275 ? -8.109 -66.375 -1.854 1 85.06 275 ARG A CA 1
ATOM 2209 C C . ARG A 1 275 ? -6.723 -65.938 -1.411 1 85.06 275 ARG A C 1
ATOM 2211 O O . ARG A 1 275 ? -5.883 -66.75 -1.026 1 85.06 275 ARG A O 1
ATOM 2218 N N . PRO A 1 276 ? -6.402 -64.688 -1.645 1 86.31 276 PRO A N 1
ATOM 2219 C CA . PRO A 1 276 ? -5.07 -64.188 -1.285 1 86.31 276 PRO A CA 1
ATOM 2220 C C . PRO A 1 276 ? -4.805 -64.25 0.217 1 86.31 276 PRO A C 1
ATOM 2222 O O . PRO A 1 276 ? -5.617 -63.781 1.011 1 86.31 276 PRO A O 1
ATOM 2225 N N . ILE A 1 277 ? -3.729 -64.938 0.607 1 82.88 277 ILE A N 1
ATOM 2226 C CA . ILE A 1 277 ? -3.311 -65.062 1.998 1 82.88 277 ILE A CA 1
ATOM 2227 C C . ILE A 1 277 ? -2.076 -64.188 2.254 1 82.88 277 ILE A C 1
ATOM 2229 O O . ILE A 1 277 ? -1.123 -64.25 1.469 1 82.88 277 ILE A O 1
ATOM 2233 N N . GLY A 1 278 ? -2.15 -63.25 2.957 1 79.81 278 GLY A N 1
ATOM 2234 C CA . GLY A 1 278 ? -0.999 -62.406 3.232 1 79.81 278 GLY A CA 1
ATOM 2235 C C . GLY A 1 278 ? -0.923 -61.969 4.68 1 79.81 278 GLY A C 1
ATOM 2236 O O . GLY A 1 278 ? -1.784 -62.312 5.488 1 79.81 278 GLY A O 1
ATOM 2237 N N . ARG A 1 279 ? 0.22 -61.312 5.031 1 76.19 279 ARG A N 1
ATOM 2238 C CA . ARG A 1 279 ? 0.441 -60.812 6.379 1 76.19 279 ARG A CA 1
ATOM 2239 C C . ARG A 1 279 ? 0.072 -59.344 6.473 1 76.19 279 ARG A C 1
ATOM 2241 O O . ARG A 1 279 ? 0.321 -58.562 5.543 1 76.19 279 ARG A O 1
ATOM 2248 N N . THR A 1 280 ? -0.716 -58.938 7.398 1 70.94 280 THR A N 1
ATOM 2249 C CA . THR A 1 280 ? -1.196 -57.562 7.562 1 70.94 280 THR A CA 1
ATOM 2250 C C . THR A 1 280 ? -0.164 -56.719 8.297 1 70.94 280 THR A C 1
ATOM 2252 O O . THR A 1 280 ? -0.312 -55.469 8.391 1 70.94 280 THR A O 1
ATOM 2255 N N . SER A 1 281 ? 0.902 -57.219 8.859 1 63.22 281 SER A N 1
ATOM 2256 C CA . SER A 1 281 ? 1.846 -56.469 9.68 1 63.22 281 SER A CA 1
ATOM 2257 C C . SER A 1 281 ? 2.734 -55.594 8.812 1 63.22 281 SER A C 1
ATOM 2259 O O . SER A 1 281 ? 3.037 -55.938 7.668 1 63.22 281 SER A O 1
ATOM 2261 N N . ALA A 1 282 ? 2.912 -54.312 9.172 1 65.88 282 ALA A N 1
ATOM 2262 C CA . ALA A 1 282 ? 3.781 -53.312 8.523 1 65.88 282 ALA A CA 1
ATOM 2263 C C . ALA A 1 282 ? 5.199 -53.844 8.375 1 65.88 282 ALA A C 1
ATOM 2265 O O . ALA A 1 282 ? 5.934 -53.469 7.469 1 65.88 282 ALA A O 1
ATOM 2266 N N . ILE A 1 283 ? 5.582 -54.875 9.258 1 62.25 283 ILE A N 1
ATOM 2267 C CA . ILE A 1 283 ? 6.914 -55.469 9.227 1 62.25 283 ILE A CA 1
ATOM 2268 C C . ILE A 1 283 ? 6.887 -56.75 8.367 1 62.25 283 ILE A C 1
ATOM 2270 O O . ILE A 1 283 ? 6.082 -57.656 8.602 1 62.25 283 ILE A O 1
ATOM 2274 N N . PRO A 1 284 ? 7.703 -56.812 7.324 1 67 284 PRO A N 1
ATOM 2275 C CA . PRO A 1 284 ? 7.723 -57.969 6.426 1 67 284 PRO A CA 1
ATOM 2276 C C . PRO A 1 284 ? 8.023 -59.281 7.16 1 67 284 PRO A C 1
ATOM 2278 O O . PRO A 1 284 ? 8.875 -59.281 8.055 1 67 284 PRO A O 1
ATOM 2281 N N . PHE A 1 285 ? 7.23 -60.312 7.027 1 68.94 285 PHE A N 1
ATOM 2282 C CA . PHE A 1 285 ? 7.418 -61.719 7.395 1 68.94 285 PHE A CA 1
ATOM 2283 C C . PHE A 1 285 ? 7.008 -61.938 8.844 1 68.94 285 PHE A C 1
ATOM 2285 O O . PHE A 1 285 ? 7.355 -62.969 9.43 1 68.94 285 PHE A O 1
ATOM 2292 N N . VAL A 1 286 ? 6.566 -60.75 9.422 1 69.06 286 VAL A N 1
ATOM 2293 C CA . VAL A 1 286 ? 6.133 -60.969 10.797 1 69.06 286 VAL A CA 1
ATOM 2294 C C . VAL A 1 286 ? 4.609 -60.938 10.867 1 69.06 286 VAL A C 1
ATOM 2296 O O . VAL A 1 286 ? 3.959 -60.156 10.172 1 69.06 286 VAL A O 1
ATOM 2299 N N . GLY A 1 287 ? 3.959 -61.969 11.461 1 66.25 287 GLY A N 1
ATOM 2300 C CA . GLY A 1 287 ? 2.537 -62.031 11.75 1 66.25 287 GLY A CA 1
ATOM 2301 C C . GLY A 1 287 ? 1.847 -63.219 11.086 1 66.25 287 GLY A C 1
ATOM 2302 O O . GLY A 1 287 ? 2.414 -63.844 10.203 1 66.25 287 GLY A O 1
ATOM 2303 N N . PRO A 1 288 ? 0.84 -63.656 11.609 1 75.69 288 PRO A N 1
ATOM 2304 C CA . PRO A 1 288 ? 0.145 -64.812 11.062 1 75.69 288 PRO A CA 1
ATOM 2305 C C . PRO A 1 288 ? -0.446 -64.562 9.68 1 75.69 288 PRO A C 1
ATOM 2307 O O . PRO A 1 288 ? -0.778 -63.406 9.352 1 75.69 288 PRO A O 1
ATOM 2310 N N . LYS A 1 289 ? -0.345 -65.5 8.797 1 79.81 289 LYS A N 1
ATOM 2311 C CA . LYS A 1 289 ? -0.956 -65.438 7.473 1 79.81 289 LYS A CA 1
ATOM 2312 C C . LYS A 1 289 ? -2.479 -65.5 7.566 1 79.81 289 LYS A C 1
ATOM 2314 O O . LYS A 1 289 ? -3.041 -66.438 8.148 1 79.81 289 LYS A O 1
ATOM 2319 N N . VAL A 1 290 ? -3.053 -64.5 7.324 1 84.69 290 VAL A N 1
ATOM 2320 C CA . VAL A 1 290 ? -4.508 -64.438 7.391 1 84.69 290 VAL A CA 1
ATOM 2321 C C . VAL A 1 290 ? -5.074 -64.125 6 1 84.69 290 VAL A C 1
ATOM 2323 O O . VAL A 1 290 ? -4.34 -63.75 5.094 1 84.69 290 VAL A O 1
ATOM 2326 N N . ASP A 1 291 ? -6.379 -64.5 5.84 1 87.81 291 ASP A N 1
ATOM 2327 C CA . ASP A 1 291 ? -7.109 -64.125 4.625 1 87.81 291 ASP A CA 1
ATOM 2328 C C . ASP A 1 291 ? -7.289 -62.625 4.516 1 87.81 291 ASP A C 1
ATOM 2330 O O . ASP A 1 291 ? -8 -62.031 5.316 1 87.81 291 ASP A O 1
ATOM 2334 N N . LEU A 1 292 ? -6.66 -62.094 3.559 1 89.31 292 LEU A N 1
ATOM 2335 C CA . LEU A 1 292 ? -6.637 -60.656 3.404 1 89.31 292 LEU A CA 1
ATOM 2336 C C . LEU A 1 292 ? -8.039 -60.094 3.131 1 89.31 292 LEU A C 1
ATOM 2338 O O . LEU A 1 292 ? -8.367 -59 3.557 1 89.31 292 LEU A O 1
ATOM 2342 N N . ILE A 1 293 ? -8.93 -60.719 2.398 1 91.31 293 ILE A N 1
ATOM 2343 C CA . ILE A 1 293 ? -10.273 -60.25 2.053 1 91.31 293 ILE A CA 1
ATOM 2344 C C . ILE A 1 293 ? -11.133 -60.188 3.314 1 91.31 293 ILE A C 1
ATOM 2346 O O . ILE A 1 293 ? -11.836 -59.188 3.531 1 91.31 293 ILE A O 1
ATOM 2350 N N . ASP A 1 294 ? -11.016 -61.188 4.145 1 89.62 294 ASP A N 1
ATOM 2351 C CA . ASP A 1 294 ? -11.82 -61.219 5.363 1 89.62 294 ASP A CA 1
ATOM 2352 C C . ASP A 1 294 ? -11.344 -60.156 6.352 1 89.62 294 ASP A C 1
ATOM 2354 O O . ASP A 1 294 ? -12.164 -59.469 6.973 1 89.62 294 ASP A O 1
ATOM 2358 N N . VAL A 1 295 ? -10.062 -60.031 6.457 1 90.31 295 VAL A N 1
ATOM 2359 C CA . VAL A 1 295 ? -9.5 -59.094 7.41 1 90.31 295 VAL A CA 1
ATOM 2360 C C . VAL A 1 295 ? -9.852 -57.656 6.98 1 90.31 295 VAL A C 1
ATOM 2362 O O . VAL A 1 295 ? -10.312 -56.875 7.793 1 90.31 295 VAL A O 1
ATOM 2365 N N . TYR A 1 296 ? -9.617 -57.375 5.758 1 92.56 296 TYR A N 1
ATOM 2366 C CA . TYR A 1 296 ? -9.859 -56 5.277 1 92.56 296 TYR A CA 1
ATOM 2367 C C . TYR A 1 296 ? -11.352 -55.719 5.211 1 92.56 296 TYR A C 1
ATOM 2369 O O . TYR A 1 296 ? -11.781 -54.562 5.445 1 92.56 296 TYR A O 1
ATOM 2377 N N . SER A 1 297 ? -12.211 -56.625 4.848 1 93.25 297 SER A N 1
ATOM 2378 C CA . SER A 1 297 ? -13.648 -56.406 4.82 1 93.25 297 SER A CA 1
ATOM 2379 C C . SER A 1 297 ? -14.195 -56.125 6.219 1 93.25 297 SER A C 1
ATOM 2381 O O . SER A 1 297 ? -15.055 -55.281 6.391 1 93.25 297 SER A O 1
ATOM 2383 N N . LYS A 1 298 ? -13.688 -56.844 7.133 1 91.75 298 LYS A N 1
ATOM 2384 C CA . LYS A 1 298 ? -14.125 -56.594 8.508 1 91.75 298 LYS A CA 1
ATOM 2385 C C . LYS A 1 298 ? -13.68 -55.219 8.992 1 91.75 298 LYS A C 1
ATOM 2387 O O . LYS A 1 298 ? -14.461 -54.5 9.617 1 91.75 298 LYS A O 1
ATOM 2392 N N . ARG A 1 299 ? -12.461 -54.969 8.742 1 92.12 299 ARG A N 1
ATOM 2393 C CA . ARG A 1 299 ? -11.953 -53.656 9.18 1 92.12 299 ARG A CA 1
ATOM 2394 C C . ARG A 1 299 ? -12.695 -52.531 8.492 1 92.12 299 ARG A C 1
ATOM 2396 O O . ARG A 1 299 ? -12.984 -51.5 9.117 1 92.12 299 ARG A O 1
ATOM 2403 N N . LEU A 1 300 ? -12.93 -52.594 7.23 1 94.12 300 LEU A N 1
ATOM 2404 C CA . LEU A 1 300 ? -13.656 -51.562 6.48 1 94.12 300 LEU A CA 1
ATOM 2405 C C . LEU A 1 300 ? -15.055 -51.375 7.047 1 94.12 300 LEU A C 1
ATOM 2407 O O . LEU A 1 300 ? -15.531 -50.25 7.156 1 94.12 300 LEU A O 1
ATOM 2411 N N . SER A 1 301 ? -15.711 -52.438 7.355 1 92.88 301 SER A N 1
ATOM 2412 C CA . SER A 1 301 ? -17.047 -52.344 7.938 1 92.88 301 SER A CA 1
ATOM 2413 C C . SER A 1 301 ? -17.016 -51.656 9.289 1 92.88 301 SER A C 1
ATOM 2415 O O . SER A 1 301 ? -17.906 -50.844 9.602 1 92.88 301 SER A O 1
ATOM 2417 N N . GLU A 1 302 ? -16.016 -51.906 10.016 1 93.19 302 GLU A N 1
ATOM 2418 C CA . GLU A 1 302 ? -15.852 -51.25 11.305 1 93.19 302 GLU A CA 1
ATOM 2419 C C . GLU A 1 302 ? -15.594 -49.75 11.133 1 93.19 302 GLU A C 1
ATOM 2421 O O . GLU A 1 302 ? -16.141 -48.938 11.875 1 93.19 302 GLU A O 1
ATOM 2426 N N . LEU A 1 303 ? -14.719 -49.469 10.242 1 94.06 303 LEU A N 1
ATOM 2427 C CA . LEU A 1 303 ? -14.391 -48.062 9.984 1 94.06 303 LEU A CA 1
ATOM 2428 C C . LEU A 1 303 ? -15.625 -47.312 9.5 1 94.06 303 LEU A C 1
ATOM 2430 O O . LEU A 1 303 ? -15.844 -46.156 9.891 1 94.06 303 LEU A O 1
ATOM 2434 N N . ASN A 1 304 ? -16.422 -47.875 8.617 1 92.62 304 ASN A N 1
ATOM 2435 C CA . ASN A 1 304 ? -17.641 -47.25 8.133 1 92.62 304 ASN A CA 1
ATOM 2436 C C . ASN A 1 304 ? -18.594 -46.938 9.281 1 92.62 304 ASN A C 1
ATOM 2438 O O . ASN A 1 304 ? -19.203 -45.875 9.32 1 92.62 304 ASN A O 1
ATOM 2442 N N . ARG A 1 305 ? -18.688 -47.781 10.188 1 90.62 305 ARG A N 1
ATOM 2443 C CA . ARG A 1 305 ? -19.562 -47.594 11.336 1 90.62 305 ARG A CA 1
ATOM 2444 C C . ARG A 1 305 ? -19.031 -46.469 12.25 1 90.62 305 ARG A C 1
ATOM 2446 O O . ARG A 1 305 ? -19.781 -45.625 12.695 1 90.62 305 ARG A O 1
ATOM 2453 N N . GLN A 1 306 ? -17.781 -46.531 12.492 1 90.44 306 GLN A N 1
ATOM 2454 C CA . GLN A 1 306 ? -17.156 -45.531 13.352 1 90.44 306 GLN A CA 1
ATOM 2455 C C . GLN A 1 306 ? -17.297 -44.125 12.75 1 90.44 306 GLN A C 1
ATOM 2457 O O . GLN A 1 306 ? -17.625 -43.156 13.453 1 90.44 306 GLN A O 1
ATOM 2462 N N . ILE A 1 307 ? -17.016 -44 11.461 1 91.31 307 ILE A N 1
ATOM 2463 C CA . ILE A 1 307 ? -17.062 -42.719 10.766 1 91.31 307 ILE A CA 1
ATOM 2464 C C . ILE A 1 307 ? -18.5 -42.188 10.758 1 91.31 307 ILE A C 1
ATOM 2466 O O . ILE A 1 307 ? -18.734 -41 10.992 1 91.31 307 ILE A O 1
ATOM 2470 N N . GLU A 1 308 ? -19.438 -43.031 10.531 1 88 308 GLU A N 1
ATOM 2471 C CA . GLU A 1 308 ? -20.844 -42.625 10.516 1 88 308 GLU A CA 1
ATOM 2472 C C . GLU A 1 308 ? -21.281 -42.125 11.891 1 88 308 GLU A C 1
ATOM 2474 O O . GLU A 1 308 ? -22.062 -41.156 11.992 1 88 308 GLU A O 1
ATOM 2479 N N . GLN A 1 309 ? -20.781 -42.625 12.906 1 86.5 309 GLN A N 1
ATOM 2480 C CA . GLN A 1 309 ? -21.125 -42.219 14.266 1 86.5 309 GLN A CA 1
ATOM 2481 C C . GLN A 1 309 ? -20.547 -40.844 14.586 1 86.5 309 GLN A C 1
ATOM 2483 O O . GLN A 1 309 ? -21.234 -40 15.18 1 86.5 309 GLN A O 1
ATOM 2488 N N . ILE A 1 310 ? -19.344 -40.656 14.172 1 86 310 ILE A N 1
ATOM 2489 C CA . ILE A 1 310 ? -18.688 -39.375 14.469 1 86 310 ILE A CA 1
ATOM 2490 C C . ILE A 1 310 ? -19.312 -38.281 13.602 1 86 310 ILE A C 1
ATOM 2492 O O . ILE A 1 310 ? -19.469 -37.156 14.055 1 86 310 ILE A O 1
ATOM 2496 N N . GLN A 1 311 ? -19.594 -38.625 12.391 1 84.69 311 GLN A N 1
ATOM 2497 C CA . GLN A 1 311 ? -20.219 -37.656 11.492 1 84.69 311 GLN A CA 1
ATOM 2498 C C . GLN A 1 311 ? -21.562 -37.219 12.031 1 84.69 311 GLN A C 1
ATOM 2500 O O . GLN A 1 311 ? -21.953 -36.062 11.875 1 84.69 311 GLN A O 1
ATOM 2505 N N . GLN A 1 312 ? -22.25 -38 12.711 1 79.62 312 GLN A N 1
ATOM 2506 C CA . GLN A 1 312 ? -23.578 -37.688 13.227 1 79.62 312 GLN A CA 1
ATOM 2507 C C . GLN A 1 312 ? -23.484 -36.938 14.555 1 79.62 312 GLN A C 1
ATOM 2509 O O . GLN A 1 312 ? -24.344 -36.125 14.875 1 79.62 312 GLN A O 1
ATOM 2514 N N . SER A 1 313 ? -22.516 -37.125 15.344 1 74.44 313 SER A N 1
ATOM 2515 C CA . SER A 1 313 ? -22.391 -36.469 16.656 1 74.44 313 SER A CA 1
ATOM 2516 C C . SER A 1 313 ? -22 -35 16.516 1 74.44 313 SER A C 1
ATOM 2518 O O . SER A 1 313 ? -22.312 -34.188 17.375 1 74.44 313 SER A O 1
ATOM 2520 N N . GLY A 1 314 ? -21.562 -34.5 15.383 1 66.12 314 GLY A N 1
ATOM 2521 C CA . GLY A 1 314 ? -21.328 -33.094 15.055 1 66.12 314 GLY A CA 1
ATOM 2522 C C . GLY A 1 314 ? -20.375 -32.406 16.016 1 66.12 314 GLY A C 1
ATOM 2523 O O . GLY A 1 314 ? -20.344 -31.188 16.094 1 66.12 314 GLY A O 1
ATOM 2524 N N . SER A 1 315 ? -19.625 -32.969 17 1 63.69 315 SER A N 1
ATOM 2525 C CA . SER A 1 315 ? -18.953 -32.344 18.141 1 63.69 315 SER A CA 1
ATOM 2526 C C . SER A 1 315 ? -17.609 -31.75 17.734 1 63.69 315 SER A C 1
ATOM 2528 O O . SER A 1 315 ? -16.719 -31.578 18.562 1 63.69 315 SER A O 1
ATOM 2530 N N . SER A 1 316 ? -17.422 -31.266 16.609 1 71.56 316 SER A N 1
ATOM 2531 C CA . SER A 1 316 ? -16.094 -30.766 16.312 1 71.56 316 SER A CA 1
ATOM 2532 C C . SER A 1 316 ? -15.961 -29.281 16.672 1 71.56 316 SER A C 1
ATOM 2534 O O . SER A 1 316 ? -16.953 -28.547 16.641 1 71.56 316 SER A O 1
ATOM 2536 N N . ALA A 1 317 ? -14.867 -28.953 17.359 1 76.75 317 ALA A N 1
ATOM 2537 C CA . ALA A 1 317 ? -14.562 -27.578 17.75 1 76.75 317 ALA A CA 1
ATOM 2538 C C . ALA A 1 317 ? -14.516 -26.656 16.547 1 76.75 317 ALA A C 1
ATOM 2540 O O . ALA A 1 317 ? -14.016 -27.031 15.484 1 76.75 317 ALA A O 1
ATOM 2541 N N . ALA A 1 318 ? -15.148 -25.516 16.719 1 83.81 318 ALA A N 1
ATOM 2542 C CA . ALA A 1 318 ? -15.195 -24.531 15.656 1 83.81 318 ALA A CA 1
ATOM 2543 C C . ALA A 1 318 ? -13.828 -23.875 15.461 1 83.81 318 ALA A C 1
ATOM 2545 O O . ALA A 1 318 ? -13.117 -23.609 16.438 1 83.81 318 ALA A O 1
ATOM 2546 N N . LEU A 1 319 ? -13.422 -23.812 14.312 1 90 319 LEU A N 1
ATOM 2547 C CA . LEU A 1 319 ? -12.195 -23.109 13.969 1 90 319 LEU A CA 1
ATOM 2548 C C . LEU A 1 319 ? -12.461 -21.609 13.836 1 90 319 LEU A C 1
ATOM 2550 O O . LEU A 1 319 ? -13.594 -21.156 14 1 90 319 LEU A O 1
ATOM 2554 N N . ASN A 1 320 ? -11.453 -20.797 13.656 1 91.06 320 ASN A N 1
ATOM 2555 C CA . ASN A 1 320 ? -11.57 -19.344 13.609 1 91.06 320 ASN A CA 1
ATOM 2556 C C . ASN A 1 320 ? -11.836 -18.859 12.188 1 91.06 320 ASN A C 1
ATOM 2558 O O . ASN A 1 320 ? -11.258 -17.859 11.758 1 91.06 320 ASN A O 1
ATOM 2562 N N . SER A 1 321 ? -12.484 -19.609 11.352 1 93.81 321 SER A N 1
ATOM 2563 C CA . SER A 1 321 ? -12.844 -19.219 9.992 1 93.81 321 SER A CA 1
ATOM 2564 C C . SER A 1 321 ? -14.25 -19.703 9.633 1 93.81 321 SER A C 1
ATOM 2566 O O . SER A 1 321 ? -14.781 -20.609 10.266 1 93.81 321 SER A O 1
ATOM 2568 N N . ALA A 1 322 ? -14.844 -18.984 8.711 1 94.69 322 ALA A N 1
ATOM 2569 C CA . ALA A 1 322 ? -16.203 -19.328 8.305 1 94.69 322 ALA A CA 1
ATOM 2570 C C . ALA A 1 322 ? -16.453 -18.922 6.852 1 94.69 322 ALA A C 1
ATOM 2572 O O . ALA A 1 322 ? -15.859 -17.969 6.352 1 94.69 322 ALA A O 1
ATOM 2573 N N . PHE A 1 323 ? -17.266 -19.781 6.172 1 95 323 PHE A N 1
ATOM 2574 C CA . PHE A 1 323 ? -17.766 -19.438 4.84 1 95 323 PHE A CA 1
ATOM 2575 C C . PHE A 1 323 ? -19.125 -18.797 4.922 1 95 323 PHE A C 1
ATOM 2577 O O . PHE A 1 323 ? -20.016 -19.266 5.645 1 95 323 PHE A O 1
ATOM 2584 N N . ILE A 1 324 ? -19.266 -17.656 4.281 1 95.31 324 ILE A N 1
ATOM 2585 C CA . ILE A 1 324 ? -20.547 -16.953 4.277 1 95.31 324 ILE A CA 1
ATOM 2586 C C . ILE A 1 324 ? -21.031 -16.797 2.84 1 95.31 324 ILE A C 1
ATOM 2588 O O . ILE A 1 324 ? -20.344 -16.203 2 1 95.31 324 ILE A O 1
ATOM 2592 N N . GLN A 1 325 ? -22.156 -17.344 2.553 1 94.5 325 GLN A N 1
ATOM 2593 C CA . GLN A 1 325 ? -22.766 -17.219 1.236 1 94.5 325 GLN A CA 1
ATOM 2594 C C . GLN A 1 325 ? -23.859 -16.156 1.242 1 94.5 325 GLN A C 1
ATOM 2596 O O . GLN A 1 325 ? -24.75 -16.172 2.096 1 94.5 325 GLN A O 1
ATOM 2601 N N . PHE A 1 326 ? -23.797 -15.227 0.326 1 94.62 326 PHE A N 1
ATOM 2602 C CA . PHE A 1 326 ? -24.797 -14.172 0.186 1 94.62 326 PHE A CA 1
ATOM 2603 C C . PHE A 1 326 ? -25.812 -14.516 -0.9 1 94.62 326 PHE A C 1
ATOM 2605 O O . PHE A 1 326 ? -25.625 -15.477 -1.646 1 94.62 326 PHE A O 1
ATOM 2612 N N . ASN A 1 327 ? -26.844 -13.758 -0.974 1 91.62 327 ASN A N 1
ATOM 2613 C CA . ASN A 1 327 ? -27.875 -13.969 -1.991 1 91.62 327 ASN A CA 1
ATOM 2614 C C . ASN A 1 327 ? -27.469 -13.336 -3.322 1 91.62 327 ASN A C 1
ATOM 2616 O O . ASN A 1 327 ? -27.906 -13.789 -4.383 1 91.62 327 ASN A O 1
ATOM 2620 N N . THR A 1 328 ? -26.703 -12.312 -3.209 1 90.88 328 THR A N 1
ATOM 2621 C CA . THR A 1 328 ? -26.297 -11.609 -4.422 1 90.88 328 THR A CA 1
ATOM 2622 C C . THR A 1 328 ? -24.766 -11.508 -4.492 1 90.88 328 THR A C 1
ATOM 2624 O O . THR A 1 328 ? -24.094 -11.453 -3.463 1 90.88 328 THR A O 1
ATOM 2627 N N . GLN A 1 329 ? -24.328 -11.523 -5.742 1 92.06 329 GLN A N 1
ATOM 2628 C CA . GLN A 1 329 ? -22.891 -11.383 -5.973 1 92.06 329 GLN A CA 1
ATOM 2629 C C . GLN A 1 329 ? -22.391 -10.016 -5.516 1 92.06 329 GLN A C 1
ATOM 2631 O O . GLN A 1 329 ? -21.266 -9.898 -5.016 1 92.06 329 GLN A O 1
ATOM 2636 N N . PHE A 1 330 ? -23.266 -8.984 -5.594 1 89.88 330 PHE A N 1
ATOM 2637 C CA . PHE A 1 330 ? -22.922 -7.625 -5.188 1 89.88 330 PHE A CA 1
ATOM 2638 C C . PHE A 1 330 ? -22.641 -7.562 -3.693 1 89.88 330 PHE A C 1
ATOM 2640 O O . PHE A 1 330 ? -21.688 -6.918 -3.264 1 89.88 330 PHE A O 1
ATOM 2647 N N . ALA A 1 331 ? -23.375 -8.219 -2.967 1 92.12 331 ALA A N 1
ATOM 2648 C CA . ALA A 1 331 ? -23.219 -8.211 -1.515 1 92.12 331 ALA A CA 1
ATOM 2649 C C . ALA A 1 331 ? -21.906 -8.875 -1.104 1 92.12 331 ALA A C 1
ATOM 2651 O O . ALA A 1 331 ? -21.219 -8.391 -0.203 1 92.12 331 ALA A O 1
ATOM 2652 N N . ALA A 1 332 ? -21.578 -9.945 -1.795 1 93.56 332 ALA A N 1
ATOM 2653 C CA . ALA A 1 332 ? -20.328 -10.656 -1.479 1 93.56 332 ALA A CA 1
ATOM 2654 C C . ALA A 1 332 ? -19.109 -9.781 -1.752 1 93.56 332 ALA A C 1
ATOM 2656 O O . ALA A 1 332 ? -18.219 -9.68 -0.911 1 93.56 332 ALA A O 1
ATOM 2657 N N . HIS A 1 333 ? -19.125 -9.133 -2.912 1 92.81 333 HIS A N 1
ATOM 2658 C CA . HIS A 1 333 ? -17.984 -8.297 -3.281 1 92.81 333 HIS A CA 1
ATOM 2659 C C . HIS A 1 333 ? -17.938 -7.035 -2.426 1 92.81 333 HIS A C 1
ATOM 2661 O O . HIS A 1 333 ? -16.844 -6.535 -2.123 1 92.81 333 HIS A O 1
ATOM 2667 N N . SER A 1 334 ? -19.094 -6.496 -2.006 1 91.25 334 SER A N 1
ATOM 2668 C CA . SER A 1 334 ? -19.141 -5.316 -1.147 1 91.25 334 SER A CA 1
ATOM 2669 C C . SER A 1 334 ? -18.672 -5.645 0.269 1 91.25 334 SER A C 1
ATOM 2671 O O . SER A 1 334 ? -17.969 -4.855 0.9 1 91.25 334 SER A O 1
ATOM 2673 N N . ALA A 1 335 ? -18.984 -6.801 0.735 1 92.06 335 ALA A N 1
ATOM 2674 C CA . ALA A 1 335 ? -18.672 -7.207 2.1 1 92.06 335 ALA A CA 1
ATOM 2675 C C . ALA A 1 335 ? -17.156 -7.379 2.277 1 92.06 335 ALA A C 1
ATOM 2677 O O . ALA A 1 335 ? -16.594 -6.977 3.301 1 92.06 335 ALA A O 1
ATOM 2678 N N . VAL A 1 336 ? -16.516 -7.918 1.286 1 93.5 336 VAL A N 1
ATOM 2679 C CA . VAL A 1 336 ? -15.094 -8.227 1.403 1 93.5 336 VAL A CA 1
ATOM 2680 C C . VAL A 1 336 ? -14.281 -6.93 1.382 1 93.5 336 VAL A C 1
ATOM 2682 O O . VAL A 1 336 ? -13.172 -6.875 1.915 1 93.5 336 VAL A O 1
ATOM 2685 N N . GLN A 1 337 ? -14.836 -5.879 0.81 1 91.81 337 GLN A N 1
ATOM 2686 C CA . GLN A 1 337 ? -14.117 -4.613 0.698 1 91.81 337 GLN A CA 1
ATOM 2687 C C . GLN A 1 337 ? -14.289 -3.773 1.961 1 91.81 337 GLN A C 1
ATOM 2689 O O . GLN A 1 337 ? -13.523 -2.834 2.193 1 91.81 337 GLN A O 1
ATOM 2694 N N . THR A 1 338 ? -15.203 -4.051 2.795 1 90.12 338 THR A N 1
ATOM 2695 C CA . THR A 1 338 ? -15.523 -3.238 3.963 1 90.12 338 THR A CA 1
ATOM 2696 C C . THR A 1 338 ? -14.781 -3.742 5.195 1 90.12 338 THR A C 1
ATOM 2698 O O . THR A 1 338 ? -14.602 -4.949 5.367 1 90.12 338 THR A O 1
ATOM 2701 N N . VAL A 1 339 ? -14.32 -2.799 5.977 1 90.81 339 VAL A N 1
ATOM 2702 C CA . VAL A 1 339 ? -13.695 -3.139 7.25 1 90.81 339 VAL A CA 1
ATOM 2703 C C . VAL A 1 339 ? -14.75 -3.615 8.242 1 90.81 339 VAL A C 1
ATOM 2705 O O . VAL A 1 339 ? -15.734 -2.912 8.5 1 90.81 339 VAL A O 1
ATOM 2708 N N . VAL A 1 340 ? -14.555 -4.797 8.773 1 88.06 340 VAL A N 1
ATOM 2709 C CA . VAL A 1 340 ? -15.617 -5.414 9.555 1 88.06 340 VAL A CA 1
ATOM 2710 C C . VAL A 1 340 ? -15.344 -5.234 11.047 1 88.06 340 VAL A C 1
ATOM 2712 O O . VAL A 1 340 ? -16.219 -4.785 11.797 1 88.06 340 VAL A O 1
ATOM 2715 N N . TYR A 1 341 ? -14.141 -5.492 11.508 1 88.38 341 TYR A N 1
ATOM 2716 C CA . TYR A 1 341 ? -13.828 -5.535 12.93 1 88.38 341 TYR A CA 1
ATOM 2717 C C . TYR A 1 341 ? -12.961 -4.352 13.336 1 88.38 341 TYR A C 1
ATOM 2719 O O . TYR A 1 341 ? -12.062 -3.951 12.594 1 88.38 341 TYR A O 1
ATOM 2727 N N . PRO A 1 342 ? -13.141 -3.748 14.5 1 86.56 342 PRO A N 1
ATOM 2728 C CA . PRO A 1 342 ? -12.438 -2.535 14.922 1 86.56 342 PRO A CA 1
ATOM 2729 C C . PRO A 1 342 ? -11.031 -2.82 15.438 1 86.56 342 PRO A C 1
ATOM 2731 O O . PRO A 1 342 ? -10.227 -1.898 15.594 1 86.56 342 PRO A O 1
ATOM 2734 N N . THR A 1 343 ? -10.711 -4.004 15.719 1 86.12 343 THR A N 1
ATOM 2735 C CA . THR A 1 343 ? -9.359 -4.352 16.156 1 86.12 343 THR A CA 1
ATOM 2736 C C . THR A 1 343 ? -8.5 -4.777 14.977 1 86.12 343 THR A C 1
ATOM 2738 O O . THR A 1 343 ? -8.977 -5.461 14.062 1 86.12 343 THR A O 1
ATOM 2741 N N . PRO A 1 344 ? -7.328 -4.328 15.047 1 86.69 344 PRO A N 1
ATOM 2742 C CA . PRO A 1 344 ? -6.461 -4.633 13.906 1 86.69 344 PRO A CA 1
ATOM 2743 C C . PRO A 1 344 ? -6.188 -6.129 13.758 1 86.69 344 PRO A C 1
ATOM 2745 O O . PRO A 1 344 ? -6.082 -6.844 14.758 1 86.69 344 PRO A O 1
ATOM 2748 N N . PHE A 1 345 ? -6.113 -6.652 12.602 1 87.19 345 PHE A N 1
ATOM 2749 C CA . PHE A 1 345 ? -5.68 -7.984 12.188 1 87.19 345 PHE A CA 1
ATOM 2750 C C . PHE A 1 345 ? -6.688 -9.039 12.625 1 87.19 345 PHE A C 1
ATOM 2752 O O . PHE A 1 345 ? -6.316 -10.18 12.906 1 87.19 345 PHE A O 1
ATOM 2759 N N . ARG A 1 346 ? -7.895 -8.586 12.828 1 88 346 ARG A N 1
ATOM 2760 C CA . ARG A 1 346 ? -8.977 -9.531 13.094 1 88 346 ARG A CA 1
ATOM 2761 C C . ARG A 1 346 ? -10.023 -9.484 11.992 1 88 346 ARG A C 1
ATOM 2763 O O . ARG A 1 346 ? -10.336 -8.414 11.469 1 88 346 ARG A O 1
ATOM 2770 N N . MET A 1 347 ? -10.477 -10.672 11.609 1 89.81 347 MET A N 1
ATOM 2771 C CA . MET A 1 347 ? -11.445 -10.859 10.539 1 89.81 347 MET A CA 1
ATOM 2772 C C . MET A 1 347 ? -10.922 -10.297 9.227 1 89.81 347 MET A C 1
ATOM 2774 O O . MET A 1 347 ? -11.672 -9.711 8.445 1 89.81 347 MET A O 1
ATOM 2778 N N . THR A 1 348 ? -9.625 -10.188 9.102 1 87 348 THR A N 1
ATOM 2779 C CA . THR A 1 348 ? -8.898 -9.82 7.898 1 87 348 THR A CA 1
ATOM 2780 C C . THR A 1 348 ? -7.754 -10.789 7.637 1 87 348 THR A C 1
ATOM 2782 O O . THR A 1 348 ? -7.062 -11.211 8.57 1 87 348 THR A O 1
ATOM 2785 N N . PRO A 1 349 ? -7.629 -11.18 6.484 1 88.31 349 PRO A N 1
ATOM 2786 C CA . PRO A 1 349 ? -8.234 -10.844 5.195 1 88.31 349 PRO A CA 1
ATOM 2787 C C . PRO A 1 349 ? -9.484 -11.664 4.898 1 88.31 349 PRO A C 1
ATOM 2789 O O . PRO A 1 349 ? -9.672 -12.742 5.465 1 88.31 349 PRO A O 1
ATOM 2792 N N . MET A 1 350 ? -10.328 -11.109 4.176 1 93.56 350 MET A N 1
ATOM 2793 C CA . MET A 1 350 ? -11.484 -11.805 3.623 1 93.56 350 MET A CA 1
ATOM 2794 C C . MET A 1 350 ? -11.289 -12.086 2.135 1 93.56 350 MET A C 1
ATOM 2796 O O . MET A 1 350 ? -10.625 -11.32 1.438 1 93.56 350 MET A O 1
ATOM 2800 N N . PHE A 1 351 ? -11.766 -13.234 1.693 1 94.06 351 PHE A N 1
ATOM 2801 C CA . PHE A 1 351 ? -11.555 -13.641 0.309 1 94.06 351 PHE A CA 1
ATOM 2802 C C . PHE A 1 351 ? -12.891 -13.844 -0.402 1 94.06 351 PHE A C 1
ATOM 2804 O O . PHE A 1 351 ? -13.844 -14.352 0.193 1 94.06 351 PHE A O 1
ATOM 2811 N N . VAL A 1 352 ? -12.898 -13.43 -1.668 1 93.31 352 VAL A N 1
ATOM 2812 C CA . VAL A 1 352 ? -14.094 -13.609 -2.49 1 93.31 352 VAL A CA 1
ATOM 2813 C C . VAL A 1 352 ? -13.812 -14.633 -3.588 1 93.31 352 VAL A C 1
ATOM 2815 O O . VAL A 1 352 ? -12.664 -15 -3.83 1 93.31 352 VAL A O 1
ATOM 2818 N N . GLU A 1 353 ? -14.805 -15.211 -4.223 1 91.31 353 GLU A N 1
ATOM 2819 C CA . GLU A 1 353 ? -14.672 -16.156 -5.328 1 91.31 353 GLU A CA 1
ATOM 2820 C C . GLU A 1 353 ? -13.906 -17.406 -4.895 1 91.31 353 GLU A C 1
ATOM 2822 O O . GLU A 1 353 ? -12.93 -17.797 -5.535 1 91.31 353 GLU A O 1
ATOM 2827 N N . ILE A 1 354 ? -14.422 -18.047 -3.893 1 90.5 354 ILE A N 1
ATOM 2828 C CA . ILE A 1 354 ? -13.742 -19.219 -3.352 1 90.5 354 ILE A CA 1
ATOM 2829 C C . ILE A 1 354 ? -14.391 -20.5 -3.898 1 90.5 354 ILE A C 1
ATOM 2831 O O . ILE A 1 354 ? -15.555 -20.766 -3.619 1 90.5 354 ILE A O 1
ATOM 2835 N N . SER A 1 355 ? -13.633 -21.172 -4.691 1 90.12 355 SER A N 1
ATOM 2836 C CA . SER A 1 355 ? -14.078 -22.5 -5.129 1 90.12 355 SER A CA 1
ATOM 2837 C C . SER A 1 355 ? -13.82 -23.547 -4.062 1 90.12 355 SER A C 1
ATOM 2839 O O . SER A 1 355 ? -12.773 -23.547 -3.41 1 90.12 355 SER A O 1
ATOM 2841 N N . PRO A 1 356 ? -14.727 -24.375 -3.855 1 88.75 356 PRO A N 1
ATOM 2842 C CA . PRO A 1 356 ? -14.539 -25.438 -2.85 1 88.75 356 PRO A CA 1
ATOM 2843 C C . PRO A 1 356 ? -13.328 -26.312 -3.133 1 88.75 356 PRO A C 1
ATOM 2845 O O . PRO A 1 356 ? -12.734 -26.875 -2.205 1 88.75 356 PRO A O 1
ATOM 2848 N N . LEU A 1 357 ? -12.953 -26.438 -4.43 1 89.12 357 LEU A N 1
ATOM 2849 C CA . LEU A 1 357 ? -11.828 -27.297 -4.805 1 89.12 357 LEU A CA 1
ATOM 2850 C C . LEU A 1 357 ? -10.508 -26.578 -4.559 1 89.12 357 LEU A C 1
ATOM 2852 O O . LEU A 1 357 ? -9.445 -27.219 -4.523 1 89.12 357 LEU A O 1
ATOM 2856 N N . ASP A 1 358 ? -10.609 -25.281 -4.332 1 91.19 358 ASP A N 1
ATOM 2857 C CA . ASP A 1 358 ? -9.398 -24.484 -4.18 1 91.19 358 ASP A CA 1
ATOM 2858 C C . ASP A 1 358 ? -9.062 -24.281 -2.703 1 91.19 358 ASP A C 1
ATOM 2860 O O . ASP A 1 358 ? -8.039 -23.672 -2.373 1 91.19 358 ASP A O 1
ATOM 2864 N N . VAL A 1 359 ? -9.828 -24.812 -1.771 1 91.88 359 VAL A N 1
ATOM 2865 C CA . VAL A 1 359 ? -9.695 -24.531 -0.344 1 91.88 359 VAL A CA 1
ATOM 2866 C C . VAL A 1 359 ? -8.68 -25.5 0.271 1 91.88 359 VAL A C 1
ATOM 2868 O O . VAL A 1 359 ? -8.719 -26.703 0.006 1 91.88 359 VAL A O 1
ATOM 2871 N N . VAL A 1 360 ? -7.738 -24.984 1.028 1 92.88 360 VAL A N 1
ATOM 2872 C CA . VAL A 1 360 ? -6.812 -25.781 1.83 1 92.88 360 VAL A CA 1
ATOM 2873 C C . VAL A 1 360 ? -7.289 -25.828 3.279 1 92.88 360 VAL A C 1
ATOM 2875 O O . VAL A 1 360 ? -7.023 -24.906 4.059 1 92.88 360 VAL A O 1
ATOM 2878 N N . TRP A 1 361 ? -7.855 -26.844 3.654 1 89.44 361 TRP A N 1
ATOM 2879 C CA . TRP A 1 361 ? -8.555 -26.969 4.926 1 89.44 361 TRP A CA 1
ATOM 2880 C C . TRP A 1 361 ? -7.574 -26.953 6.094 1 89.44 361 TRP A C 1
ATOM 2882 O O . TRP A 1 361 ? -7.922 -26.516 7.195 1 89.44 361 TRP A O 1
ATOM 2892 N N . LYS A 1 362 ? -6.32 -27.328 5.887 1 88.06 362 LYS A N 1
ATOM 2893 C CA . LYS A 1 362 ? -5.328 -27.406 6.957 1 88.06 362 LYS A CA 1
ATOM 2894 C C . LYS A 1 362 ? -4.988 -26.016 7.492 1 88.06 362 LYS A C 1
ATOM 2896 O O . LYS A 1 362 ? -4.543 -25.875 8.633 1 88.06 362 LYS A O 1
ATOM 2901 N N . HIS A 1 363 ? -5.262 -24.984 6.691 1 90.5 363 HIS A N 1
ATOM 2902 C CA . HIS A 1 363 ? -4.836 -23.641 7.062 1 90.5 363 HIS A CA 1
ATOM 2903 C C . HIS A 1 363 ? -6.016 -22.797 7.539 1 90.5 363 HIS A C 1
ATOM 2905 O O . HIS A 1 363 ? -5.879 -21.594 7.742 1 90.5 363 HIS A O 1
ATOM 2911 N N . MET A 1 364 ? -7.094 -23.359 7.891 1 90.19 364 MET A N 1
ATOM 2912 C CA . MET A 1 364 ? -8.312 -22.625 8.219 1 90.19 364 MET A CA 1
ATOM 2913 C C . MET A 1 364 ? -8.266 -22.109 9.656 1 90.19 364 MET A C 1
ATOM 2915 O O . MET A 1 364 ? -9.062 -21.266 10.047 1 90.19 364 MET A O 1
ATOM 2919 N N . ASN A 1 365 ? -7.25 -22.547 10.43 1 88.69 365 ASN A N 1
ATOM 2920 C CA . ASN A 1 365 ? -7.191 -22.141 11.828 1 88.69 365 ASN A CA 1
ATOM 2921 C C . ASN A 1 365 ? -6.098 -21.094 12.062 1 88.69 365 ASN A C 1
ATOM 2923 O O . ASN A 1 365 ? -5.816 -20.734 13.211 1 88.69 365 ASN A O 1
ATOM 2927 N N . LEU A 1 366 ? -5.609 -20.594 11.148 1 89.12 366 LEU A N 1
ATOM 2928 C CA . LEU A 1 366 ? -4.484 -19.688 11.328 1 89.12 366 LEU A CA 1
ATOM 2929 C C . LEU A 1 366 ? -4.969 -18.25 11.523 1 89.12 366 LEU A C 1
ATOM 2931 O O . LEU A 1 366 ? -5.918 -17.812 10.867 1 89.12 366 LEU A O 1
ATOM 2935 N N . ASP A 1 367 ? -4.266 -17.641 12.508 1 90 367 ASP A N 1
ATOM 2936 C CA . ASP A 1 367 ? -4.527 -16.219 12.734 1 90 367 ASP A CA 1
ATOM 2937 C C . ASP A 1 367 ? -3.707 -15.352 11.781 1 90 367 ASP A C 1
ATOM 2939 O O . ASP A 1 367 ? -2.705 -15.805 11.227 1 90 367 ASP A O 1
ATOM 2943 N N . THR A 1 368 ? -4.148 -14.133 11.68 1 90.25 368 THR A N 1
ATOM 2944 C CA . THR A 1 368 ? -3.506 -13.234 10.734 1 90.25 368 THR A CA 1
ATOM 2945 C C . THR A 1 368 ? -2.062 -12.953 11.141 1 90.25 368 THR A C 1
ATOM 2947 O O . THR A 1 368 ? -1.169 -12.906 10.297 1 90.25 368 THR A O 1
ATOM 2950 N N . ILE A 1 369 ? -1.792 -12.789 12.414 1 88.25 369 ILE A N 1
ATOM 2951 C CA . ILE A 1 369 ? -0.447 -12.484 12.891 1 88.25 369 ILE A CA 1
ATOM 2952 C C . ILE A 1 369 ? 0.467 -13.688 12.656 1 88.25 369 ILE A C 1
ATOM 2954 O O . ILE A 1 369 ? 1.62 -13.531 12.25 1 88.25 369 ILE A O 1
ATOM 2958 N N . THR A 1 370 ? -0.067 -14.875 12.93 1 90.31 370 THR A N 1
ATOM 2959 C CA . THR A 1 370 ? 0.705 -16.094 12.711 1 90.31 370 THR A CA 1
ATOM 2960 C C . THR A 1 370 ? 1.003 -16.281 11.227 1 90.31 370 THR A C 1
ATOM 2962 O O . THR A 1 370 ? 2.104 -16.688 10.859 1 90.31 370 THR A O 1
ATOM 2965 N N . LYS A 1 371 ? 0.033 -16.031 10.438 1 92.31 371 LYS A N 1
ATOM 2966 C CA . LYS A 1 371 ? 0.232 -16.156 9 1 92.31 371 LYS A CA 1
ATOM 2967 C C . LYS A 1 371 ? 1.312 -15.188 8.508 1 92.31 371 LYS A C 1
ATOM 2969 O O . LYS A 1 371 ? 2.148 -15.555 7.68 1 92.31 371 LYS A O 1
ATOM 2974 N N . LYS A 1 372 ? 1.27 -13.977 8.969 1 90.31 372 LYS A N 1
ATOM 2975 C CA . LYS A 1 372 ? 2.279 -13 8.578 1 90.31 372 LYS A CA 1
ATOM 2976 C C . LYS A 1 372 ? 3.666 -13.422 9.047 1 90.31 372 LYS A C 1
ATOM 2978 O O . LYS A 1 372 ? 4.656 -13.227 8.344 1 90.31 372 LYS A O 1
ATOM 2983 N N . GLY A 1 373 ? 3.752 -13.945 10.297 1 88.88 373 GLY A N 1
ATOM 2984 C CA . GLY A 1 373 ? 5.016 -14.477 10.781 1 88.88 373 GLY A CA 1
ATOM 2985 C C . GLY A 1 373 ? 5.555 -15.609 9.93 1 88.88 373 GLY A C 1
ATOM 2986 O O . GLY A 1 373 ? 6.742 -15.641 9.609 1 88.88 373 GLY A O 1
ATOM 2987 N N . ARG A 1 374 ? 4.676 -16.531 9.516 1 92.75 374 ARG A N 1
ATOM 2988 C CA . ARG A 1 374 ? 5.066 -17.656 8.672 1 92.75 374 ARG A CA 1
ATOM 2989 C C . ARG A 1 374 ? 5.5 -17.188 7.293 1 92.75 374 ARG A C 1
ATOM 2991 O O . ARG A 1 374 ? 6.441 -17.734 6.711 1 92.75 374 ARG A O 1
ATOM 2998 N N . SER A 1 375 ? 4.781 -16.203 6.824 1 91.81 375 SER A N 1
ATOM 2999 C CA . SER A 1 375 ? 5.141 -15.656 5.523 1 91.81 375 SER A CA 1
ATOM 3000 C C . SER A 1 375 ? 6.52 -15.008 5.562 1 91.81 375 SER A C 1
ATOM 3002 O O . SER A 1 375 ? 7.289 -15.109 4.605 1 91.81 375 SER A O 1
ATOM 3004 N N . LEU A 1 376 ? 6.844 -14.312 6.641 1 88.19 376 LEU A N 1
ATOM 3005 C CA . LEU A 1 376 ? 8.156 -13.695 6.793 1 88.19 376 LEU A CA 1
ATOM 3006 C C . LEU A 1 376 ? 9.258 -14.758 6.855 1 88.19 376 LEU A C 1
ATOM 3008 O O . LEU A 1 376 ? 10.289 -14.625 6.199 1 88.19 376 LEU A O 1
ATOM 3012 N N . VAL A 1 377 ? 8.984 -15.781 7.621 1 90.12 377 VAL A N 1
ATOM 3013 C CA . VAL A 1 377 ? 9.953 -16.859 7.754 1 90.12 377 VAL A CA 1
ATOM 3014 C C . VAL A 1 377 ? 10.188 -17.516 6.395 1 90.12 377 VAL A C 1
ATOM 3016 O O . VAL A 1 377 ? 11.328 -17.797 6.016 1 90.12 377 VAL A O 1
ATOM 3019 N N . SER A 1 378 ? 9.094 -17.766 5.723 1 94 378 SER A N 1
ATOM 3020 C CA . SER A 1 378 ? 9.195 -18.391 4.41 1 94 378 SER A CA 1
ATOM 3021 C C . SER A 1 378 ? 9.961 -17.516 3.434 1 94 378 SER A C 1
ATOM 3023 O O . SER A 1 378 ? 10.812 -18 2.686 1 94 378 SER A O 1
ATOM 3025 N N . THR A 1 379 ? 9.711 -16.25 3.42 1 90.62 379 THR A N 1
ATOM 3026 C CA . THR A 1 379 ? 10.383 -15.328 2.508 1 90.62 379 THR A CA 1
ATOM 3027 C C . THR A 1 379 ? 11.875 -15.234 2.836 1 90.62 379 THR A C 1
ATOM 3029 O O . THR A 1 379 ? 12.711 -15.219 1.935 1 90.62 379 THR A O 1
ATOM 3032 N N . VAL A 1 380 ? 12.242 -15.148 4.078 1 86.25 380 VAL A N 1
ATOM 3033 C CA . VAL A 1 380 ? 13.633 -15.086 4.5 1 86.25 380 VAL A CA 1
ATOM 3034 C C . VAL A 1 380 ? 14.344 -16.391 4.141 1 86.25 380 VAL A C 1
ATOM 3036 O O . VAL A 1 380 ? 15.461 -16.375 3.621 1 86.25 380 VAL A O 1
ATOM 3039 N N . ALA A 1 381 ? 13.633 -17.469 4.395 1 91.19 381 ALA A N 1
ATOM 3040 C CA . ALA A 1 381 ? 14.195 -18.781 4.059 1 91.19 381 ALA A CA 1
ATOM 3041 C C . ALA A 1 381 ? 14.391 -18.922 2.553 1 91.19 381 ALA A C 1
ATOM 3043 O O . ALA A 1 381 ? 15.422 -19.438 2.102 1 91.19 381 ALA A O 1
ATOM 3044 N N . ALA A 1 382 ? 13.398 -18.531 1.817 1 93.25 382 ALA A N 1
ATOM 3045 C CA . ALA A 1 382 ? 13.5 -18.594 0.362 1 93.25 382 ALA A CA 1
ATOM 3046 C C . ALA A 1 382 ? 14.641 -17.719 -0.15 1 93.25 382 ALA A C 1
ATOM 3048 O O . ALA A 1 382 ? 15.391 -18.109 -1.045 1 93.25 382 ALA A O 1
ATOM 3049 N N . THR A 1 383 ? 14.781 -16.484 0.398 1 88.81 383 THR A N 1
ATOM 3050 C CA . THR A 1 383 ? 15.852 -15.586 -0.002 1 88.81 383 THR A CA 1
ATOM 3051 C C . THR A 1 383 ? 17.219 -16.188 0.333 1 88.81 383 THR A C 1
ATOM 3053 O O . THR A 1 383 ? 18.141 -16.141 -0.481 1 88.81 383 THR A O 1
ATOM 3056 N N . ALA A 1 384 ? 17.281 -16.766 1.521 1 86.06 384 ALA A N 1
ATOM 3057 C CA . ALA A 1 384 ? 18.531 -17.438 1.919 1 86.06 384 ALA A CA 1
ATOM 3058 C C . ALA A 1 384 ? 18.828 -18.609 0.994 1 86.06 384 ALA A C 1
ATOM 3060 O O . ALA A 1 384 ? 19.984 -18.797 0.578 1 86.06 384 ALA A O 1
ATOM 3061 N N . LEU A 1 385 ? 17.812 -19.375 0.662 1 90.12 385 LEU A N 1
ATOM 3062 C CA . LEU A 1 385 ? 17.984 -20.516 -0.233 1 90.12 385 LEU A CA 1
ATOM 3063 C C . LEU A 1 385 ? 18.469 -20.062 -1.604 1 90.12 385 LEU A C 1
ATOM 3065 O O . LEU A 1 385 ? 19.375 -20.672 -2.176 1 90.12 385 LEU A O 1
ATOM 3069 N N . VAL A 1 386 ? 17.875 -19 -2.105 1 88.06 386 VAL A N 1
ATOM 3070 C CA . VAL A 1 386 ? 18.234 -18.484 -3.428 1 88.06 386 VAL A CA 1
ATOM 3071 C C . VAL A 1 386 ? 19.688 -18 -3.432 1 88.06 386 VAL A C 1
ATOM 3073 O O . VAL A 1 386 ? 20.438 -18.297 -4.367 1 88.06 386 VAL A O 1
ATOM 3076 N N . LEU A 1 387 ? 20.141 -17.359 -2.352 1 80.44 387 LEU A N 1
ATOM 3077 C CA . LEU A 1 387 ? 21.484 -16.812 -2.285 1 80.44 387 LEU A CA 1
ATOM 3078 C C . LEU A 1 387 ? 22.5 -17.922 -2.049 1 80.44 387 LEU A C 1
ATOM 3080 O O . LEU A 1 387 ? 23.609 -17.875 -2.59 1 80.44 387 LEU A O 1
ATOM 3084 N N . LEU A 1 388 ? 22.078 -18.969 -1.298 1 82.94 388 LEU A N 1
ATOM 3085 C CA . LEU A 1 388 ? 23 -20.047 -0.932 1 82.94 388 LEU A CA 1
ATOM 3086 C C . LEU A 1 388 ? 22.938 -21.188 -1.95 1 82.94 388 LEU A C 1
ATOM 3088 O O . LEU A 1 388 ? 23.719 -22.125 -1.874 1 82.94 388 LEU A O 1
ATOM 3092 N N . TRP A 1 389 ? 22 -21.156 -2.934 1 83.88 389 TRP A N 1
ATOM 3093 C CA . TRP A 1 389 ? 21.828 -22.234 -3.893 1 83.88 389 TRP A CA 1
ATOM 3094 C C . TRP A 1 389 ? 23.062 -22.406 -4.766 1 83.88 389 TRP A C 1
ATOM 3096 O O . TRP A 1 389 ? 23.312 -23.484 -5.309 1 83.88 389 TRP A O 1
ATOM 3106 N N . SER A 1 390 ? 23.828 -21.281 -4.859 1 74.44 390 SER A N 1
ATOM 3107 C CA . SER A 1 390 ? 25.031 -21.344 -5.676 1 74.44 390 SER A CA 1
ATOM 3108 C C . SER A 1 390 ? 26.062 -22.281 -5.07 1 74.44 390 SER A C 1
ATOM 3110 O O . SER A 1 390 ? 26.891 -22.859 -5.789 1 74.44 390 SER A O 1
ATOM 3112 N N . ILE A 1 391 ? 25.891 -22.531 -3.828 1 74.12 391 ILE A N 1
ATOM 3113 C CA . ILE A 1 391 ? 26.859 -23.359 -3.123 1 74.12 391 ILE A CA 1
ATOM 3114 C C . ILE A 1 391 ? 26.719 -24.812 -3.568 1 74.12 391 ILE A C 1
ATOM 3116 O O . ILE A 1 391 ? 27.672 -25.422 -4.055 1 74.12 391 ILE A O 1
ATOM 3120 N N . PRO A 1 392 ? 25.562 -25.375 -3.568 1 76.31 392 PRO A N 1
ATOM 3121 C CA . PRO A 1 392 ? 25.438 -26.766 -4.043 1 76.31 392 PRO A CA 1
ATOM 3122 C C . PRO A 1 392 ? 25.688 -26.891 -5.543 1 76.31 392 PRO A C 1
ATOM 3124 O O . PRO A 1 392 ? 26.219 -27.906 -5.992 1 76.31 392 PRO A O 1
ATOM 3127 N N . VAL A 1 393 ? 25.375 -25.953 -6.285 1 72.5 393 VAL A N 1
ATOM 3128 C CA . VAL A 1 393 ? 25.609 -25.984 -7.727 1 72.5 393 VAL A CA 1
ATOM 3129 C C . VAL A 1 393 ? 27.109 -25.984 -8.016 1 72.5 393 VAL A C 1
ATOM 3131 O O . VAL A 1 393 ? 27.578 -26.719 -8.883 1 72.5 393 VAL A O 1
ATOM 3134 N N . LEU A 1 394 ? 27.828 -25.109 -7.258 1 65.12 394 LEU A N 1
ATOM 3135 C CA . LEU A 1 394 ? 29.281 -25.062 -7.398 1 65.12 394 LEU A CA 1
ATOM 3136 C C . LEU A 1 394 ? 29.906 -26.391 -6.969 1 65.12 394 LEU A C 1
ATOM 3138 O O . LEU A 1 394 ? 30.859 -26.844 -7.582 1 65.12 394 LEU A O 1
ATOM 3142 N N . PHE A 1 395 ? 29.328 -26.922 -5.969 1 69.81 395 PHE A N 1
ATOM 3143 C CA . PHE A 1 395 ? 29.812 -28.203 -5.48 1 69.81 395 PHE A CA 1
ATOM 3144 C C . PHE A 1 395 ? 29.656 -29.281 -6.551 1 69.81 395 PHE A C 1
ATOM 3146 O O . PHE A 1 395 ? 30.594 -30.062 -6.797 1 69.81 395 PHE A O 1
ATOM 3153 N N . VAL A 1 396 ? 28.516 -29.375 -7.172 1 69 396 VAL A N 1
ATOM 3154 C CA . VAL A 1 396 ? 28.25 -30.359 -8.211 1 69 396 VAL A CA 1
ATOM 3155 C C . VAL A 1 396 ? 29.156 -30.109 -9.414 1 69 396 VAL A C 1
ATOM 3157 O O . VAL A 1 396 ? 29.641 -31.047 -10.039 1 69 396 VAL A O 1
ATOM 3160 N N . SER A 1 397 ? 29.375 -28.828 -9.719 1 63.31 397 SER A N 1
ATOM 3161 C CA . SER A 1 397 ? 30.219 -28.469 -10.852 1 63.31 397 SER A CA 1
ATOM 3162 C C . SER A 1 397 ? 31.672 -28.859 -10.602 1 63.31 397 SER A C 1
ATOM 3164 O O . SER A 1 397 ? 32.406 -29.203 -11.539 1 63.31 397 SER A O 1
ATOM 3166 N N . THR A 1 398 ? 32.031 -28.719 -9.367 1 59.06 398 THR A N 1
ATOM 3167 C CA . THR A 1 398 ? 33.406 -29.094 -9.023 1 59.06 398 THR A CA 1
ATOM 3168 C C . THR A 1 398 ? 33.594 -30.609 -9.102 1 59.06 398 THR A C 1
ATOM 3170 O O . THR A 1 398 ? 34.688 -31.078 -9.398 1 59.06 398 THR A O 1
ATOM 3173 N N . ILE A 1 399 ? 32.469 -31.281 -8.781 1 58.97 399 ILE A N 1
ATOM 3174 C CA . ILE A 1 399 ? 32.531 -32.719 -8.906 1 58.97 399 ILE A CA 1
ATOM 3175 C C . ILE A 1 399 ? 32.75 -33.094 -10.375 1 58.97 399 ILE A C 1
ATOM 3177 O O . ILE A 1 399 ? 33.375 -34.125 -10.664 1 58.97 399 ILE A O 1
ATOM 3181 N N . ALA A 1 400 ? 32.219 -32.219 -11.281 1 54.19 400 ALA A N 1
ATOM 3182 C CA . ALA A 1 400 ? 32.438 -32.438 -12.703 1 54.19 400 ALA A CA 1
ATOM 3183 C C . ALA A 1 400 ? 33.906 -32.406 -13.055 1 54.19 400 ALA A C 1
ATOM 3185 O O . ALA A 1 400 ? 34.344 -32.969 -14.07 1 54.19 400 ALA A O 1
ATOM 3186 N N . SER A 1 401 ? 34.656 -31.625 -12.109 1 54.19 401 SER A N 1
ATOM 3187 C CA . SER A 1 401 ? 36.094 -31.688 -12.273 1 54.19 401 SER A CA 1
ATOM 3188 C C . SER A 1 401 ? 36.719 -32.625 -11.242 1 54.19 401 SER A C 1
ATOM 3190 O O . SER A 1 401 ? 37.062 -32.219 -10.133 1 54.19 401 SER A O 1
ATOM 3192 N N . ILE A 1 402 ? 36.594 -33.812 -11.438 1 54.53 402 ILE A N 1
ATOM 3193 C CA . ILE A 1 402 ? 37 -34.875 -10.516 1 54.53 402 ILE A CA 1
ATOM 3194 C C . ILE A 1 402 ? 38.406 -34.594 -9.992 1 54.53 402 ILE A C 1
ATOM 3196 O O . ILE A 1 402 ? 38.719 -34.875 -8.836 1 54.53 402 ILE A O 1
ATOM 3200 N N . GLU A 1 403 ? 39.188 -34 -10.93 1 55.69 403 GLU A N 1
ATOM 3201 C CA . GLU A 1 403 ? 40.531 -33.719 -10.445 1 55.69 403 GLU A CA 1
ATOM 3202 C C . GLU A 1 403 ? 40.5 -32.781 -9.25 1 55.69 403 GLU A C 1
ATOM 3204 O O . GLU A 1 403 ? 41.219 -32.969 -8.266 1 55.69 403 GLU A O 1
ATOM 3209 N N . ALA A 1 404 ? 39.656 -31.891 -9.414 1 57.16 404 ALA A N 1
ATOM 3210 C CA . ALA A 1 404 ? 39.594 -30.922 -8.32 1 57.16 404 ALA A CA 1
ATOM 3211 C C . ALA A 1 404 ? 38.906 -31.516 -7.094 1 57.16 404 ALA A C 1
ATOM 3213 O O . ALA A 1 404 ? 39.281 -31.188 -5.961 1 57.16 404 ALA A O 1
ATOM 3214 N N . LEU A 1 405 ? 38.031 -32.406 -7.289 1 56.5 405 LEU A N 1
ATOM 3215 C CA . LEU A 1 405 ? 37.312 -33.062 -6.184 1 56.5 405 LEU A CA 1
ATOM 3216 C C . LEU A 1 405 ? 38.219 -34.031 -5.441 1 56.5 405 LEU A C 1
ATOM 3218 O O . LEU A 1 405 ? 38.188 -34.094 -4.211 1 56.5 405 LEU A O 1
ATOM 3222 N N . VAL A 1 406 ? 39 -34.688 -6.32 1 62.69 406 VAL A N 1
ATOM 3223 C CA . VAL A 1 406 ? 39.906 -35.625 -5.715 1 62.69 406 VAL A CA 1
ATOM 3224 C C . VAL A 1 406 ? 40.969 -34.875 -4.883 1 62.69 406 VAL A C 1
ATOM 3226 O O . VAL A 1 406 ? 41.406 -35.375 -3.846 1 62.69 406 VAL A O 1
ATOM 3229 N N . GLU A 1 407 ? 41.188 -33.75 -5.434 1 60.16 407 GLU A N 1
ATOM 3230 C CA . GLU A 1 407 ? 42.125 -32.938 -4.672 1 60.16 407 GLU A CA 1
ATOM 3231 C C . GLU A 1 407 ? 41.531 -32.5 -3.33 1 60.16 407 GLU A C 1
ATOM 3233 O O . GLU A 1 407 ? 42.25 -32.5 -2.314 1 60.16 407 GLU A O 1
ATOM 3238 N N . LYS A 1 408 ? 40.312 -32.219 -3.359 1 58.97 408 LYS A N 1
ATOM 3239 C CA . LYS A 1 408 ? 39.719 -31.703 -2.135 1 58.97 408 LYS A CA 1
ATOM 3240 C C . LYS A 1 408 ? 39.188 -32.844 -1.251 1 58.97 408 LYS A C 1
ATOM 3242 O O . LYS A 1 408 ? 39.156 -32.719 -0.025 1 58.97 408 LYS A O 1
ATOM 3247 N N . LEU A 1 409 ? 38.781 -33.906 -1.933 1 58.47 409 LEU A N 1
ATOM 3248 C CA . LEU A 1 409 ? 38.312 -35.062 -1.197 1 58.47 409 LEU A CA 1
ATOM 3249 C C . LEU A 1 409 ? 39.125 -36.312 -1.599 1 58.47 409 LEU A C 1
ATOM 3251 O O . LEU A 1 409 ? 38.719 -37.062 -2.5 1 58.47 409 LEU A O 1
ATOM 3255 N N . PRO A 1 410 ? 40.281 -36.5 -1.027 1 61.56 410 PRO A N 1
ATOM 3256 C CA . PRO A 1 410 ? 41.219 -37.562 -1.414 1 61.56 410 PRO A CA 1
ATOM 3257 C C . PRO A 1 410 ? 40.562 -38.969 -1.367 1 61.56 410 PRO A C 1
ATOM 3259 O O . PRO A 1 410 ? 41.062 -39.875 -2.035 1 61.56 410 PRO A O 1
ATOM 3262 N N . PHE A 1 411 ? 39.562 -39.094 -0.49 1 61.44 411 PHE A N 1
ATOM 3263 C CA . PHE A 1 411 ? 39 -40.406 -0.393 1 61.44 411 PHE A CA 1
ATOM 3264 C C . PHE A 1 411 ? 38.375 -40.844 -1.726 1 61.44 411 PHE A C 1
ATOM 3266 O O . PHE A 1 411 ? 38.188 -42.031 -1.973 1 61.44 411 PHE A O 1
ATOM 3273 N N . LEU A 1 412 ? 38.219 -39.938 -2.643 1 57.78 412 LEU A N 1
ATOM 3274 C CA . LEU A 1 412 ? 37.625 -40.25 -3.953 1 57.78 412 LEU A CA 1
ATOM 3275 C C . LEU A 1 412 ? 38.719 -40.562 -4.969 1 57.78 412 LEU A C 1
ATOM 3277 O O . LEU A 1 412 ? 38.469 -40.656 -6.168 1 57.78 412 LEU A O 1
ATOM 3281 N N . SER A 1 413 ? 39.875 -40.688 -4.441 1 62.81 413 SER A N 1
ATOM 3282 C CA . SER A 1 413 ? 41.031 -41 -5.289 1 62.81 413 SER A CA 1
ATOM 3283 C C . SER A 1 413 ? 40.812 -42.312 -6.031 1 62.81 413 SER A C 1
ATOM 3285 O O . SER A 1 413 ? 41.406 -42.562 -7.086 1 62.81 413 SER A O 1
ATOM 3287 N N . PHE A 1 414 ? 40 -43.094 -5.348 1 62.75 414 PHE A N 1
ATOM 3288 C CA . PHE A 1 414 ? 39.719 -44.375 -6.016 1 62.75 414 PHE A CA 1
ATOM 3289 C C . PHE A 1 414 ? 39.062 -44.125 -7.363 1 62.75 414 PHE A C 1
ATOM 3291 O O . PHE A 1 414 ? 39.156 -44.969 -8.273 1 62.75 414 PHE A O 1
ATOM 3298 N N . MET A 1 415 ? 38.438 -43.031 -7.551 1 61.28 415 MET A N 1
ATOM 3299 C CA . MET A 1 415 ? 37.75 -42.719 -8.789 1 61.28 415 MET A CA 1
ATOM 3300 C C . MET A 1 415 ? 38.719 -42.469 -9.93 1 61.28 415 MET A C 1
ATOM 3302 O O . MET A 1 415 ? 38.406 -42.656 -11.094 1 61.28 415 MET A O 1
ATOM 3306 N N . GLN A 1 416 ? 39.875 -42.062 -9.477 1 59.72 416 GLN A N 1
ATOM 3307 C CA . GLN A 1 416 ? 40.906 -41.844 -10.477 1 59.72 416 GLN A CA 1
ATOM 3308 C C . GLN A 1 416 ? 41.438 -43.156 -11.016 1 59.72 416 GLN A C 1
ATOM 3310 O O . GLN A 1 416 ? 42.094 -43.219 -12.062 1 59.72 416 GLN A O 1
ATOM 3315 N N . THR A 1 417 ? 41.156 -44.219 -10.164 1 61.12 417 THR A N 1
ATOM 3316 C CA . THR A 1 417 ? 41.656 -45.5 -10.641 1 61.12 417 THR A CA 1
ATOM 3317 C C . THR A 1 417 ? 40.625 -46.188 -11.508 1 61.12 417 THR A C 1
ATOM 3319 O O . THR A 1 417 ? 40.844 -47.281 -12 1 61.12 417 THR A O 1
ATOM 3322 N N . LEU A 1 418 ? 39.562 -45.656 -11.547 1 58.84 418 LEU A N 1
ATOM 3323 C CA . LEU A 1 418 ? 38.531 -46.25 -12.375 1 58.84 418 LEU A CA 1
ATOM 3324 C C . LEU A 1 418 ? 38.875 -46.125 -13.859 1 58.84 418 LEU A C 1
ATOM 3326 O O . LEU A 1 418 ? 39.594 -45.219 -14.25 1 58.84 418 LEU A O 1
ATOM 3330 N N . PRO A 1 419 ? 38.562 -47.188 -14.609 1 60 419 PRO A N 1
ATOM 3331 C CA . PRO A 1 419 ? 38.875 -47.125 -16.047 1 60 419 PRO A CA 1
ATOM 3332 C C . PRO A 1 419 ? 38.375 -45.812 -16.688 1 60 419 PRO A C 1
ATOM 3334 O O . PRO A 1 419 ? 37.406 -45.219 -16.219 1 60 419 PRO A O 1
ATOM 3337 N N . THR A 1 420 ? 39.094 -45.281 -17.656 1 56.34 420 THR A N 1
ATOM 3338 C CA . THR A 1 420 ? 38.906 -44 -18.328 1 56.34 420 THR A CA 1
ATOM 3339 C C . THR A 1 420 ? 37.5 -43.844 -18.844 1 56.34 420 THR A C 1
ATOM 3341 O O . THR A 1 420 ? 36.938 -42.719 -18.812 1 56.34 420 THR A O 1
ATOM 3344 N N . TRP A 1 421 ? 37 -44.969 -19.297 1 54 421 TRP A N 1
ATOM 3345 C CA . TRP A 1 421 ? 35.656 -44.844 -19.891 1 54 421 TRP A CA 1
ATOM 3346 C C . TRP A 1 421 ? 34.625 -44.531 -18.812 1 54 421 TRP A C 1
ATOM 3348 O O . TRP A 1 421 ? 33.719 -43.75 -19.031 1 54 421 TRP A O 1
ATOM 3358 N N . LEU A 1 422 ? 34.781 -45.156 -17.719 1 56.09 422 LEU A N 1
ATOM 3359 C CA . LEU A 1 422 ? 33.812 -44.969 -16.641 1 56.09 422 LEU A CA 1
ATOM 3360 C C . LEU A 1 422 ? 34.031 -43.594 -15.992 1 56.09 422 LEU A C 1
ATOM 3362 O O . LEU A 1 422 ? 33.062 -42.938 -15.609 1 56.09 422 LEU A O 1
ATOM 3366 N N . PHE A 1 423 ? 35.219 -43.25 -16.047 1 59.12 423 PHE A N 1
ATOM 3367 C CA . PHE A 1 423 ? 35.594 -41.938 -15.5 1 59.12 423 PHE A CA 1
ATOM 3368 C C . PHE A 1 423 ? 35 -40.812 -16.344 1 59.12 423 PHE A C 1
ATOM 3370 O O . PHE A 1 423 ? 34.531 -39.812 -15.82 1 59.12 423 PHE A O 1
ATOM 3377 N N . GLY A 1 424 ? 35.031 -41.062 -17.594 1 55.5 424 GLY A N 1
ATOM 3378 C CA . GLY A 1 424 ? 34.438 -40.094 -18.516 1 55.5 424 GLY A CA 1
ATOM 3379 C C . GLY A 1 424 ? 32.938 -39.969 -18.359 1 55.5 424 GLY A C 1
ATOM 3380 O O . GLY A 1 424 ? 32.375 -38.875 -18.406 1 55.5 424 GLY A O 1
ATOM 3381 N N . ILE A 1 425 ? 32.312 -41.031 -18.156 1 55.31 425 ILE A N 1
ATOM 3382 C CA . ILE A 1 425 ? 30.875 -41.031 -17.984 1 55.31 425 ILE A CA 1
ATOM 3383 C C . ILE A 1 425 ? 30.516 -40.344 -16.688 1 55.31 425 ILE A C 1
ATOM 3385 O O . ILE A 1 425 ? 29.578 -39.531 -16.641 1 55.31 425 ILE A O 1
ATOM 3389 N N . ILE A 1 426 ? 31.266 -40.656 -15.688 1 59.41 426 ILE A N 1
ATOM 3390 C CA . ILE A 1 426 ? 30.984 -40.031 -14.391 1 59.41 426 ILE A CA 1
ATOM 3391 C C . ILE A 1 426 ? 31.203 -38.531 -14.477 1 59.41 426 ILE A C 1
ATOM 3393 O O . ILE A 1 426 ? 30.391 -37.75 -13.961 1 59.41 426 ILE A O 1
ATOM 3397 N N . GLN A 1 427 ? 32.25 -38.219 -15.219 1 57.91 427 GLN A N 1
ATOM 3398 C CA . GLN A 1 427 ? 32.531 -36.781 -15.352 1 57.91 427 GLN A CA 1
ATOM 3399 C C . GLN A 1 427 ? 31.578 -36.094 -16.328 1 57.91 427 GLN A C 1
ATOM 3401 O O . GLN A 1 427 ? 31.297 -34.906 -16.188 1 57.91 427 GLN A O 1
ATOM 3406 N N . GLY A 1 428 ? 31.172 -36.906 -17.219 1 55.31 428 GLY A N 1
ATOM 3407 C CA . GLY A 1 428 ? 30.328 -36.344 -18.25 1 55.31 428 GLY A CA 1
ATOM 3408 C C . GLY A 1 428 ? 28.859 -36.344 -17.906 1 55.31 428 GLY A C 1
ATOM 3409 O O . GLY A 1 428 ? 28.125 -35.406 -18.219 1 55.31 428 GLY A O 1
ATOM 3410 N N . ILE A 1 429 ? 28.391 -37.375 -17.266 1 60.06 429 ILE A N 1
ATOM 3411 C CA . ILE A 1 429 ? 26.969 -37.562 -17.078 1 60.06 429 ILE A CA 1
ATOM 3412 C C . ILE A 1 429 ? 26.562 -37.188 -15.664 1 60.06 429 ILE A C 1
ATOM 3414 O O . ILE A 1 429 ? 25.5 -36.594 -15.445 1 60.06 429 ILE A O 1
ATOM 3418 N N . LEU A 1 430 ? 27.375 -37.469 -14.734 1 62.72 430 LEU A N 1
ATOM 3419 C CA . LEU A 1 430 ? 26.984 -37.312 -13.336 1 62.72 430 LEU A CA 1
ATOM 3420 C C . LEU A 1 430 ? 26.75 -35.844 -12.984 1 62.72 430 LEU A C 1
ATOM 3422 O O . LEU A 1 430 ? 25.766 -35.531 -12.32 1 62.72 430 LEU A O 1
ATOM 3426 N N . PRO A 1 431 ? 27.703 -35.031 -13.469 1 63.88 431 PRO A N 1
ATOM 3427 C CA . PRO A 1 431 ? 27.469 -33.656 -13.078 1 63.88 431 PRO A CA 1
ATOM 3428 C C . PRO A 1 431 ? 26.172 -33.094 -13.664 1 63.88 431 PRO A C 1
ATOM 3430 O O . PRO A 1 431 ? 25.375 -32.469 -12.945 1 63.88 431 PRO A O 1
ATOM 3433 N N . PRO A 1 432 ? 25.922 -33.375 -14.898 1 61.16 432 PRO A N 1
ATOM 3434 C CA . PRO A 1 432 ? 24.641 -32.875 -15.43 1 61.16 432 PRO A CA 1
ATOM 3435 C C . PRO A 1 432 ? 23.438 -33.562 -14.781 1 61.16 432 PRO A C 1
ATOM 3437 O O . PRO A 1 432 ? 22.391 -32.938 -14.609 1 61.16 432 PRO A O 1
ATOM 3440 N N . LEU A 1 433 ? 23.594 -34.75 -14.414 1 65.44 433 LEU A N 1
ATOM 3441 C CA . LEU A 1 433 ? 22.5 -35.469 -13.75 1 65.44 433 LEU A CA 1
ATOM 3442 C C . LEU A 1 433 ? 22.234 -34.906 -12.359 1 65.44 433 LEU A C 1
ATOM 3444 O O . LEU A 1 433 ? 21.094 -34.688 -11.984 1 65.44 433 LEU A O 1
ATOM 3448 N N . PHE A 1 434 ? 23.297 -34.688 -11.656 1 71.56 434 PHE A N 1
ATOM 3449 C CA . PHE A 1 434 ? 23.156 -34.094 -10.32 1 71.56 434 PHE A CA 1
ATOM 3450 C C . PHE A 1 434 ? 22.562 -32.688 -10.398 1 71.56 434 PHE A C 1
ATOM 3452 O O . PHE A 1 434 ? 21.75 -32.312 -9.562 1 71.56 434 PHE A O 1
ATOM 3459 N N . LEU A 1 435 ? 23.016 -32 -11.359 1 69.56 435 LEU A N 1
ATOM 3460 C CA . LEU A 1 435 ? 22.469 -30.656 -11.547 1 69.56 435 LEU A CA 1
ATOM 3461 C C . LEU A 1 435 ? 20.984 -30.719 -11.867 1 69.56 435 LEU A C 1
ATOM 3463 O O . LEU A 1 435 ? 20.203 -29.922 -11.367 1 69.56 435 LEU A O 1
ATOM 3467 N N . ALA A 1 436 ? 20.656 -31.703 -12.625 1 69.06 436 ALA A N 1
ATOM 3468 C CA . ALA A 1 436 ? 19.25 -31.875 -12.984 1 69.06 436 ALA A CA 1
ATOM 3469 C C . ALA A 1 436 ? 18.422 -32.219 -11.758 1 69.06 436 ALA A C 1
ATOM 3471 O O . ALA A 1 436 ? 17.312 -31.734 -11.594 1 69.06 436 ALA A O 1
ATOM 3472 N N . ILE A 1 437 ? 18.969 -33.062 -10.953 1 76.62 437 ILE A N 1
ATOM 3473 C CA . ILE A 1 437 ? 18.281 -33.438 -9.734 1 76.62 437 ILE A CA 1
ATOM 3474 C C . ILE A 1 437 ? 18.109 -32.25 -8.805 1 76.62 437 ILE A C 1
ATOM 3476 O O . ILE A 1 437 ? 17.047 -32.031 -8.234 1 76.62 437 ILE A O 1
ATOM 3480 N N . LEU A 1 438 ? 19.203 -31.547 -8.703 1 80.5 438 LEU A N 1
ATOM 3481 C CA . LEU A 1 438 ? 19.172 -30.359 -7.852 1 80.5 438 LEU A CA 1
ATOM 3482 C C . LEU A 1 438 ? 18.125 -29.359 -8.352 1 80.5 438 LEU A C 1
ATOM 3484 O O . LEU A 1 438 ? 17.375 -28.781 -7.551 1 80.5 438 LEU A O 1
ATOM 3488 N N . MET A 1 439 ? 17.969 -29.266 -9.57 1 81.25 439 MET A N 1
ATOM 3489 C CA . MET A 1 439 ? 17.016 -28.328 -10.148 1 81.25 439 MET A CA 1
ATOM 3490 C C . MET A 1 439 ? 15.594 -28.875 -10.031 1 81.25 439 MET A C 1
ATOM 3492 O O . MET A 1 439 ? 14.641 -28.109 -9.93 1 81.25 439 MET A O 1
ATOM 3496 N N . ALA A 1 440 ? 15.508 -30.172 -10.023 1 81.44 440 ALA A N 1
ATOM 3497 C CA . ALA A 1 440 ? 14.188 -30.781 -9.883 1 81.44 440 ALA A CA 1
ATOM 3498 C C . ALA A 1 440 ? 13.672 -30.672 -8.453 1 81.44 440 ALA A C 1
ATOM 3500 O O . ALA A 1 440 ? 12.469 -30.578 -8.227 1 81.44 440 ALA A O 1
ATOM 3501 N N . ILE A 1 441 ? 14.555 -30.656 -7.5 1 88.69 441 ILE A N 1
ATOM 3502 C CA . ILE A 1 441 ? 14.195 -30.609 -6.086 1 88.69 441 ILE A CA 1
ATOM 3503 C C . ILE A 1 441 ? 13.789 -29.188 -5.703 1 88.69 441 ILE A C 1
ATOM 3505 O O . ILE A 1 441 ? 12.992 -29 -4.785 1 88.69 441 ILE A O 1
ATOM 3509 N N . LEU A 1 442 ? 14.242 -28.281 -6.41 1 90.56 442 LEU A N 1
ATOM 3510 C CA . LEU A 1 442 ? 14.055 -26.875 -6.047 1 90.56 442 LEU A CA 1
ATOM 3511 C C . LEU A 1 442 ? 12.57 -26.531 -6.008 1 90.56 442 LEU A C 1
ATOM 3513 O O . LEU A 1 442 ? 12.078 -26 -5.008 1 90.56 442 LEU A O 1
ATOM 3517 N N . PRO A 1 443 ? 11.781 -26.844 -7.047 1 90.31 443 PRO A N 1
ATOM 3518 C CA . PRO A 1 443 ? 10.367 -26.484 -7.004 1 90.31 443 PRO A CA 1
ATOM 3519 C C . PRO A 1 443 ? 9.617 -27.172 -5.859 1 90.31 443 PRO A C 1
ATOM 3521 O O . PRO A 1 443 ? 8.656 -26.609 -5.328 1 90.31 443 PRO A O 1
ATOM 3524 N N . ILE A 1 444 ? 10.07 -28.328 -5.473 1 92.69 444 ILE A N 1
ATOM 3525 C CA . ILE A 1 444 ? 9.438 -29.047 -4.379 1 92.69 444 ILE A CA 1
ATOM 3526 C C . ILE A 1 444 ? 9.68 -28.312 -3.062 1 92.69 444 ILE A C 1
ATOM 3528 O O . ILE A 1 444 ? 8.742 -28.109 -2.283 1 92.69 444 ILE A O 1
ATOM 3532 N N . VAL A 1 445 ? 10.875 -27.922 -2.922 1 94.12 445 VAL A N 1
ATOM 3533 C CA . VAL A 1 445 ? 11.227 -27.219 -1.693 1 94.12 445 VAL A CA 1
ATOM 3534 C C . VAL A 1 445 ? 10.516 -25.859 -1.644 1 94.12 445 VAL A C 1
ATOM 3536 O O . VAL A 1 445 ? 9.984 -25.469 -0.6 1 94.12 445 VAL A O 1
ATOM 3539 N N . LEU A 1 446 ? 10.492 -25.188 -2.748 1 95.38 446 LEU A N 1
ATOM 3540 C CA . LEU A 1 446 ? 9.828 -23.891 -2.803 1 95.38 446 LEU A CA 1
ATOM 3541 C C . LEU A 1 446 ? 8.328 -24.047 -2.576 1 95.38 446 LEU A C 1
ATOM 3543 O O . LEU A 1 446 ? 7.691 -23.172 -1.971 1 95.38 446 LEU A O 1
ATOM 3547 N N . THR A 1 447 ? 7.766 -25.172 -3.062 1 95.31 447 THR A N 1
ATOM 3548 C CA . THR A 1 447 ? 6.348 -25.422 -2.836 1 95.31 447 THR A CA 1
ATOM 3549 C C . THR A 1 447 ? 6.07 -25.672 -1.355 1 95.31 447 THR A C 1
ATOM 3551 O O . THR A 1 447 ? 5.062 -25.219 -0.819 1 95.31 447 THR A O 1
ATOM 3554 N N . MET A 1 448 ? 6.957 -26.391 -0.743 1 95.56 448 MET A N 1
ATOM 3555 C CA . MET A 1 448 ? 6.812 -26.625 0.69 1 95.56 448 MET A CA 1
ATOM 3556 C C . MET A 1 448 ? 6.859 -25.312 1.469 1 95.56 448 MET A C 1
ATOM 3558 O O . MET A 1 448 ? 6.086 -25.125 2.408 1 95.56 448 MET A O 1
ATOM 3562 N N . MET A 1 449 ? 7.699 -24.484 1.029 1 95.56 449 MET A N 1
ATOM 3563 C CA . MET A 1 449 ? 7.809 -23.188 1.68 1 95.56 449 MET A CA 1
ATOM 3564 C C . MET A 1 449 ? 6.559 -22.344 1.429 1 95.56 449 MET A C 1
ATOM 3566 O O . MET A 1 449 ? 6.074 -21.656 2.33 1 95.56 449 MET A O 1
ATOM 3570 N N . ALA A 1 450 ? 6.059 -22.375 0.246 1 95.62 450 ALA A N 1
ATOM 3571 C CA . ALA A 1 450 ? 4.84 -21.641 -0.093 1 95.62 450 ALA A CA 1
ATOM 3572 C C . ALA A 1 450 ? 3.643 -22.172 0.684 1 95.62 450 ALA A C 1
ATOM 3574 O O . ALA A 1 450 ? 2.764 -21.406 1.088 1 95.62 450 ALA A O 1
ATOM 3575 N N . THR A 1 451 ? 3.623 -23.484 0.893 1 95.44 451 THR A N 1
ATOM 3576 C CA . THR A 1 451 ? 2.539 -24.094 1.657 1 95.44 451 THR A CA 1
ATOM 3577 C C . THR A 1 451 ? 2.654 -23.734 3.137 1 95.44 451 THR A C 1
ATOM 3579 O O . THR A 1 451 ? 1.644 -23.562 3.818 1 95.44 451 THR A O 1
ATOM 3582 N N . PHE A 1 452 ? 3.84 -23.594 3.6 1 95.12 452 PHE A N 1
ATOM 3583 C CA . PHE A 1 452 ? 4.094 -23.266 4.996 1 95.12 452 PHE A CA 1
ATOM 3584 C C . PHE A 1 452 ? 3.562 -21.875 5.324 1 95.12 452 PHE A C 1
ATOM 3586 O O . PHE A 1 452 ? 3.199 -21.594 6.469 1 95.12 452 PHE A O 1
ATOM 3593 N N . GLU A 1 453 ? 3.477 -21 4.422 1 94.5 453 GLU A N 1
ATOM 3594 C CA . GLU A 1 453 ? 3.002 -19.641 4.641 1 94.5 453 GLU A CA 1
ATOM 3595 C C . GLU A 1 453 ? 1.568 -19.625 5.164 1 94.5 453 GLU A C 1
ATOM 3597 O O . GLU A 1 453 ? 1.168 -18.703 5.879 1 94.5 453 GLU A O 1
ATOM 3602 N N . GLY A 1 454 ? 0.755 -20.625 4.832 1 93.06 454 GLY A N 1
ATOM 3603 C CA . GLY A 1 454 ? -0.584 -20.75 5.383 1 93.06 454 GLY A CA 1
ATOM 3604 C C . GLY A 1 454 ? -1.65 -20.109 4.512 1 93.06 454 GLY A C 1
ATOM 3605 O O . GLY A 1 454 ? -2.615 -19.531 5.02 1 93.06 454 GLY A O 1
ATOM 3606 N N . HIS A 1 455 ? -1.484 -20.172 3.213 1 93.88 455 HIS A N 1
ATOM 3607 C CA . HIS A 1 455 ? -2.525 -19.672 2.32 1 93.88 455 HIS A CA 1
ATOM 3608 C C . HIS A 1 455 ? -3.752 -20.578 2.346 1 93.88 455 HIS A C 1
ATOM 3610 O O . HIS A 1 455 ? -3.625 -21.797 2.471 1 93.88 455 HIS A O 1
ATOM 3616 N N . VAL A 1 456 ? -4.871 -20.016 2.248 1 93.88 456 VAL A N 1
ATOM 3617 C CA . VAL A 1 456 ? -6.113 -20.766 2.406 1 93.88 456 VAL A CA 1
ATOM 3618 C C . VAL A 1 456 ? -6.562 -21.312 1.055 1 93.88 456 VAL A C 1
ATOM 3620 O O . VAL A 1 456 ? -7.465 -22.156 0.987 1 93.88 456 VAL A O 1
ATOM 3623 N N . ARG A 1 457 ? -5.992 -20.891 -0.011 1 94.06 457 ARG A N 1
ATOM 3624 C CA . ARG A 1 457 ? -6.301 -21.359 -1.355 1 94.06 457 ARG A CA 1
ATOM 3625 C C . ARG A 1 457 ? -5.086 -22.016 -1.997 1 94.06 457 ARG A C 1
ATOM 3627 O O . ARG A 1 457 ? -3.957 -21.547 -1.833 1 94.06 457 ARG A O 1
ATOM 3634 N N . SER A 1 458 ? -5.316 -23.047 -2.684 1 93.94 458 SER A N 1
ATOM 3635 C CA . SER A 1 458 ? -4.234 -23.719 -3.396 1 93.94 458 SER A CA 1
ATOM 3636 C C . SER A 1 458 ? -3.68 -22.844 -4.516 1 93.94 458 SER A C 1
ATOM 3638 O O . SER A 1 458 ? -2.479 -22.859 -4.793 1 93.94 458 SER A O 1
ATOM 3640 N N . SER A 1 459 ? -4.566 -22.109 -5.129 1 93.5 459 SER A N 1
ATOM 3641 C CA . SER A 1 459 ? -4.133 -21.203 -6.188 1 93.5 459 SER A CA 1
ATOM 3642 C C . SER A 1 459 ? -3.217 -20.109 -5.641 1 93.5 459 SER A C 1
ATOM 3644 O O . SER A 1 459 ? -2.297 -19.656 -6.332 1 93.5 459 SER A O 1
ATOM 3646 N N . ALA A 1 460 ? -3.461 -19.719 -4.391 1 94.06 460 ALA A N 1
ATOM 3647 C CA . ALA A 1 460 ? -2.594 -18.719 -3.768 1 94.06 460 ALA A CA 1
ATOM 3648 C C . ALA A 1 460 ? -1.215 -19.312 -3.471 1 94.06 460 ALA A C 1
ATOM 3650 O O . ALA A 1 460 ? -0.205 -18.609 -3.553 1 94.06 460 ALA A O 1
ATOM 3651 N N . ILE A 1 461 ? -1.173 -20.547 -3.139 1 95.38 461 ILE A N 1
ATOM 3652 C CA . ILE A 1 461 ? 0.098 -21.234 -2.92 1 95.38 461 ILE A CA 1
ATOM 3653 C C . ILE A 1 461 ? 0.887 -21.281 -4.227 1 95.38 461 ILE A C 1
ATOM 3655 O O . ILE A 1 461 ? 2.096 -21.047 -4.238 1 95.38 461 ILE A O 1
ATOM 3659 N N . GLN A 1 462 ? 0.171 -21.562 -5.32 1 94.88 462 GLN A N 1
ATOM 3660 C CA . GLN A 1 462 ? 0.815 -21.594 -6.629 1 94.88 462 GLN A CA 1
ATOM 3661 C C . GLN A 1 462 ? 1.382 -20.234 -6.996 1 94.88 462 GLN A C 1
ATOM 3663 O O . GLN A 1 462 ? 2.457 -20.141 -7.594 1 94.88 462 GLN A O 1
ATOM 3668 N N . ARG A 1 463 ? 0.656 -19.219 -6.664 1 94.94 463 ARG A N 1
ATOM 3669 C CA . ARG A 1 463 ? 1.129 -17.875 -6.98 1 94.94 463 ARG A CA 1
ATOM 3670 C C . ARG A 1 463 ? 2.344 -17.516 -6.137 1 94.94 463 ARG A C 1
ATOM 3672 O O . ARG A 1 463 ? 3.26 -16.844 -6.613 1 94.94 463 ARG A O 1
ATOM 3679 N N . SER A 1 464 ? 2.322 -17.906 -4.859 1 96.12 464 SER A N 1
ATOM 3680 C CA . SER A 1 464 ? 3.5 -17.688 -4.023 1 96.12 464 SER A CA 1
ATOM 3681 C C . SER A 1 464 ? 4.703 -18.453 -4.562 1 96.12 464 SER A C 1
ATOM 3683 O O . SER A 1 464 ? 5.824 -17.938 -4.57 1 96.12 464 SER A O 1
ATOM 3685 N N . LEU A 1 465 ? 4.449 -19.609 -5.02 1 96.5 465 LEU A N 1
ATOM 3686 C CA . LEU A 1 465 ? 5.496 -20.406 -5.66 1 96.5 465 LEU A CA 1
ATOM 3687 C C . LEU A 1 465 ? 6.027 -19.703 -6.902 1 96.5 465 LEU A C 1
ATOM 3689 O O . LEU A 1 465 ? 7.238 -19.641 -7.117 1 96.5 465 LEU A O 1
ATOM 3693 N N . MET A 1 466 ? 5.133 -19.188 -7.672 1 96.62 466 MET A N 1
ATOM 3694 C CA . MET A 1 466 ? 5.492 -18.484 -8.898 1 96.62 466 MET A CA 1
ATOM 3695 C C . MET A 1 466 ? 6.477 -17.344 -8.609 1 96.62 466 MET A C 1
ATOM 3697 O O . MET A 1 466 ? 7.496 -17.219 -9.289 1 96.62 466 MET A O 1
ATOM 3701 N N . SER A 1 467 ? 6.242 -16.609 -7.609 1 96.12 467 SER A N 1
ATOM 3702 C CA . SER A 1 467 ? 7.102 -15.484 -7.273 1 96.12 467 SER A CA 1
ATOM 3703 C C . SER A 1 467 ? 8.453 -15.953 -6.742 1 96.12 467 SER A C 1
ATOM 3705 O O . SER A 1 467 ? 9.492 -15.391 -7.094 1 96.12 467 SER A O 1
ATOM 3707 N N . LYS A 1 468 ? 8.469 -16.953 -5.926 1 96 468 LYS A N 1
ATOM 3708 C CA . LYS A 1 468 ? 9.711 -17.469 -5.359 1 96 468 LYS A CA 1
ATOM 3709 C C . LYS A 1 468 ? 10.578 -18.125 -6.43 1 96 468 LYS A C 1
ATOM 3711 O O . LYS A 1 468 ? 11.797 -17.953 -6.445 1 96 468 LYS A O 1
ATOM 3716 N N . TYR A 1 469 ? 9.891 -18.859 -7.215 1 95.81 469 TYR A N 1
ATOM 3717 C CA . TYR A 1 469 ? 10.617 -19.531 -8.289 1 95.81 469 TYR A CA 1
ATOM 3718 C C . TYR A 1 469 ? 11.18 -18.516 -9.273 1 95.81 469 TYR A C 1
ATOM 3720 O O . TYR A 1 469 ? 12.312 -18.656 -9.742 1 95.81 469 TYR A O 1
ATOM 3728 N N . PHE A 1 470 ? 10.469 -17.469 -9.609 1 96.38 470 PHE A N 1
ATOM 3729 C CA . PHE A 1 470 ? 10.969 -16.406 -10.484 1 96.38 470 PHE A CA 1
ATOM 3730 C C . PHE A 1 470 ? 12.172 -15.711 -9.852 1 96.38 470 PHE A C 1
ATOM 3732 O O . PHE A 1 470 ? 13.156 -15.422 -10.539 1 96.38 470 PHE A O 1
ATOM 3739 N N . PHE A 1 471 ? 12.055 -15.438 -8.625 1 94.5 471 PHE A N 1
ATOM 3740 C CA . PHE A 1 471 ? 13.156 -14.805 -7.914 1 94.5 471 PHE A CA 1
ATOM 3741 C C . PHE A 1 471 ? 14.414 -15.672 -7.98 1 94.5 471 PHE A C 1
ATOM 3743 O O . PHE A 1 471 ? 15.516 -15.156 -8.172 1 94.5 471 PHE A O 1
ATOM 3750 N N . PHE A 1 472 ? 14.234 -16.891 -7.801 1 93 472 PHE A N 1
ATOM 3751 C CA . PHE A 1 472 ? 15.344 -17.828 -7.887 1 93 472 PHE A CA 1
ATOM 3752 C C . PHE A 1 472 ? 15.977 -17.797 -9.273 1 93 472 PHE A C 1
ATOM 3754 O O . PHE A 1 472 ? 17.203 -17.719 -9.398 1 93 472 PHE A O 1
ATOM 3761 N N . LEU A 1 473 ? 15.133 -17.828 -10.312 1 92.06 473 LEU A N 1
ATOM 3762 C CA . LEU A 1 473 ? 15.633 -17.875 -11.68 1 92.06 473 LEU A CA 1
ATOM 3763 C C . LEU A 1 473 ? 16.375 -16.578 -12.023 1 92.06 473 LEU A C 1
ATOM 3765 O O . LEU A 1 473 ? 17.422 -16.625 -12.68 1 92.06 473 LEU A O 1
ATOM 3769 N N . VAL A 1 474 ? 15.859 -15.469 -11.617 1 91.75 474 VAL A N 1
ATOM 3770 C CA . VAL A 1 474 ? 16.484 -14.188 -11.922 1 91.75 474 VAL A CA 1
ATOM 3771 C C . VAL A 1 474 ? 17.844 -14.094 -11.234 1 91.75 474 VAL A C 1
ATOM 3773 O O . VAL A 1 474 ? 18.844 -13.703 -11.859 1 91.75 474 VAL A O 1
ATOM 3776 N N . VAL A 1 475 ? 17.938 -14.492 -10.016 1 87.62 475 VAL A N 1
ATOM 3777 C CA . VAL A 1 475 ? 19.172 -14.344 -9.258 1 87.62 475 VAL A CA 1
ATOM 3778 C C . VAL A 1 475 ? 20.188 -15.391 -9.711 1 87.62 475 VAL A C 1
ATOM 3780 O O . VAL A 1 475 ? 21.344 -15.047 -10.016 1 87.62 475 VAL A O 1
ATOM 3783 N N . ASN A 1 476 ? 19.781 -16.641 -9.867 1 83.38 476 ASN A N 1
ATOM 3784 C CA . ASN A 1 476 ? 20.719 -17.719 -10.125 1 83.38 476 ASN A CA 1
ATOM 3785 C C . ASN A 1 476 ? 21.031 -17.859 -11.617 1 83.38 476 ASN A C 1
ATOM 3787 O O . ASN A 1 476 ? 22.156 -18.172 -12 1 83.38 476 ASN A O 1
ATOM 3791 N N . VAL A 1 477 ? 20.047 -17.641 -12.438 1 81.81 477 VAL A N 1
ATOM 3792 C CA . VAL A 1 477 ? 20.266 -17.859 -13.859 1 81.81 477 VAL A CA 1
ATOM 3793 C C . VAL A 1 477 ? 20.734 -16.562 -14.516 1 81.81 477 VAL A C 1
ATOM 3795 O O . VAL A 1 477 ? 21.688 -16.562 -15.297 1 81.81 477 VAL A O 1
ATOM 3798 N N . LEU A 1 478 ? 20.188 -15.469 -14.195 1 83.06 478 LEU A N 1
ATOM 3799 C CA . LEU A 1 478 ? 20.516 -14.219 -14.875 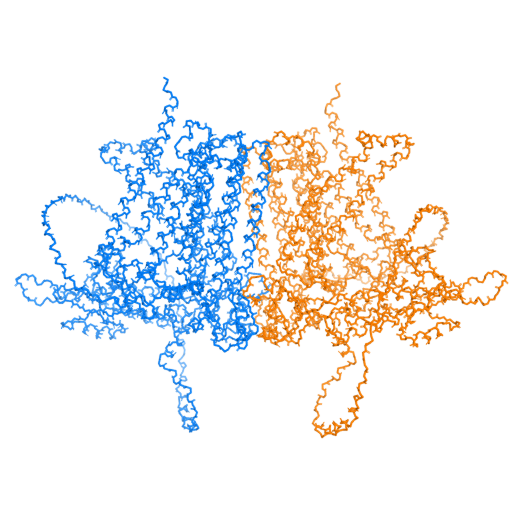1 83.06 478 LEU A CA 1
ATOM 3800 C C . LEU A 1 478 ? 21.672 -13.508 -14.18 1 83.06 478 LEU A C 1
ATOM 3802 O O . LEU A 1 478 ? 22.688 -13.219 -14.805 1 83.06 478 LEU A O 1
ATOM 3806 N N . LEU A 1 479 ? 21.609 -13.312 -12.859 1 79 479 LEU A N 1
ATOM 3807 C CA . LEU A 1 479 ? 22.562 -12.445 -12.172 1 79 479 LEU A CA 1
ATOM 3808 C C . LEU A 1 479 ? 23.828 -13.203 -11.82 1 79 479 LEU A C 1
ATOM 3810 O O . LEU A 1 479 ? 24.938 -12.766 -12.148 1 79 479 LEU A O 1
ATOM 3814 N N . ILE A 1 480 ? 23.688 -14.359 -11.234 1 73.06 480 ILE A N 1
ATOM 3815 C CA . ILE A 1 480 ? 24.859 -15.094 -10.766 1 73.06 480 ILE A CA 1
ATOM 3816 C C . ILE A 1 480 ? 25.641 -15.633 -11.961 1 73.06 480 ILE A C 1
ATOM 3818 O O . ILE A 1 480 ? 26.875 -15.641 -11.953 1 73.06 480 ILE A O 1
ATOM 3822 N N . SER A 1 481 ? 25 -16.094 -12.969 1 72.38 481 SER A N 1
ATOM 3823 C CA . SER A 1 481 ? 25.688 -16.578 -14.156 1 72.38 481 SER A CA 1
ATOM 3824 C C . SER A 1 481 ? 26.484 -15.469 -14.828 1 72.38 481 SER A C 1
ATOM 3826 O O . SER A 1 481 ? 27.547 -15.727 -15.414 1 72.38 481 SER A O 1
ATOM 3828 N N . THR A 1 482 ? 25.969 -14.32 -14.75 1 71.5 482 THR A N 1
ATOM 3829 C CA . THR A 1 482 ? 26.672 -13.18 -15.312 1 71.5 482 THR A CA 1
ATOM 3830 C C . THR A 1 482 ? 27.906 -12.844 -14.484 1 71.5 482 THR A C 1
ATOM 3832 O O . THR A 1 482 ? 28.969 -12.516 -15.039 1 71.5 482 THR A O 1
ATOM 3835 N N . LEU A 1 483 ? 27.75 -12.992 -13.125 1 66.19 483 LEU A N 1
ATOM 3836 C CA . LEU A 1 483 ? 28.859 -12.648 -12.242 1 66.19 483 LEU A CA 1
ATOM 3837 C C . LEU A 1 483 ? 29.891 -13.766 -12.203 1 66.19 483 LEU A C 1
ATOM 3839 O O . LEU A 1 483 ? 31.062 -13.531 -11.867 1 66.19 483 LEU A O 1
ATOM 3843 N N . SER A 1 484 ? 29.469 -15.086 -12.219 1 56.53 484 SER A N 1
ATOM 3844 C CA . SER A 1 484 ? 30.359 -16.234 -12.078 1 56.53 484 SER A CA 1
ATOM 3845 C C . SER A 1 484 ? 31.531 -16.156 -13.039 1 56.53 484 SER A C 1
ATOM 3847 O O . SER A 1 484 ? 32.625 -16.641 -12.727 1 56.53 484 SER A O 1
ATOM 3849 N N . ASN A 1 485 ? 31.281 -15.656 -14.211 1 51.81 485 ASN A N 1
ATOM 3850 C CA . ASN A 1 485 ? 32.469 -15.547 -15.039 1 51.81 485 ASN A CA 1
ATOM 3851 C C . ASN A 1 485 ? 33.531 -14.656 -14.398 1 51.81 485 ASN A C 1
ATOM 3853 O O . ASN A 1 485 ? 34.719 -14.859 -14.594 1 51.81 485 ASN A O 1
ATOM 3857 N N . GLY A 1 486 ? 33.031 -13.711 -13.344 1 45.5 486 GLY A N 1
ATOM 3858 C CA . GLY A 1 486 ? 33.938 -12.805 -12.641 1 45.5 486 GLY A CA 1
ATOM 3859 C C . GLY A 1 486 ? 33.844 -12.922 -11.133 1 45.5 486 GLY A C 1
ATOM 3860 O O . GLY A 1 486 ? 34.625 -12.297 -10.406 1 45.5 486 GLY A O 1
ATOM 3861 N N . ALA A 1 487 ? 32.844 -13.477 -10.594 1 46.5 487 ALA A N 1
ATOM 3862 C CA . ALA A 1 487 ? 32.406 -13.391 -9.203 1 46.5 487 ALA A CA 1
ATOM 3863 C C . ALA A 1 487 ? 33.438 -14.047 -8.281 1 46.5 487 ALA A C 1
ATOM 3865 O O . ALA A 1 487 ? 33.75 -13.523 -7.203 1 46.5 487 ALA A O 1
ATOM 3866 N N . LEU A 1 488 ? 33.875 -15.32 -8.68 1 46.12 488 LEU A N 1
ATOM 3867 C CA . LEU A 1 488 ? 34.844 -15.938 -7.781 1 46.12 488 LEU A CA 1
ATOM 3868 C C . LEU A 1 488 ? 36.031 -15.016 -7.57 1 46.12 488 LEU A C 1
ATOM 3870 O O . LEU A 1 488 ? 36.562 -14.914 -6.457 1 46.12 488 LEU A O 1
ATOM 3874 N N . LYS A 1 489 ? 36.406 -14.422 -8.602 1 46.5 489 LYS A N 1
ATOM 3875 C CA . LYS A 1 489 ? 37.531 -13.484 -8.492 1 46.5 489 LYS A CA 1
ATOM 3876 C C . LYS A 1 489 ? 37.125 -12.227 -7.719 1 46.5 489 LYS A C 1
ATOM 3878 O O . LYS A 1 489 ? 37.938 -11.672 -6.965 1 46.5 489 LYS A O 1
ATOM 3883 N N . THR A 1 490 ? 35.938 -11.867 -7.859 1 47.38 490 THR A N 1
ATOM 3884 C CA . THR A 1 490 ? 35.469 -10.633 -7.234 1 47.38 490 THR A CA 1
ATOM 3885 C C . THR A 1 490 ? 35.281 -10.828 -5.73 1 47.38 490 THR A C 1
ATOM 3887 O O . THR A 1 490 ? 35.625 -9.945 -4.938 1 47.38 490 THR A O 1
ATOM 3890 N N . PHE A 1 491 ? 34.656 -11.977 -5.375 1 49.31 491 PHE A N 1
ATOM 3891 C CA . PHE A 1 491 ? 34.531 -12.25 -3.951 1 49.31 491 PHE A CA 1
ATOM 3892 C C . PHE A 1 491 ? 35.875 -12.406 -3.281 1 49.31 491 PHE A C 1
ATOM 3894 O O . PHE A 1 491 ? 36.031 -12.07 -2.104 1 49.31 491 PHE A O 1
ATOM 3901 N N . GLY A 1 492 ? 36.844 -13.039 -3.965 1 46.72 492 GLY A N 1
ATOM 3902 C CA . GLY A 1 492 ? 38.188 -13.047 -3.434 1 46.72 492 GLY A CA 1
ATOM 3903 C C . GLY A 1 492 ? 38.75 -11.656 -3.238 1 46.72 492 GLY A C 1
ATOM 3904 O O . GLY A 1 492 ? 39.469 -11.398 -2.258 1 46.72 492 GLY A O 1
ATOM 3905 N N . ASP A 1 493 ? 38.5 -10.836 -4.137 1 48.31 493 ASP A N 1
ATOM 3906 C CA . ASP A 1 493 ? 39 -9.469 -4.043 1 48.31 493 ASP A CA 1
ATOM 3907 C C . ASP A 1 493 ? 38.219 -8.664 -3.012 1 48.31 493 ASP A C 1
ATOM 3909 O O . ASP A 1 493 ? 38.688 -7.641 -2.514 1 48.31 493 ASP A O 1
ATOM 3913 N N . MET A 1 494 ? 37.062 -8.977 -2.834 1 46.66 494 MET A N 1
ATOM 3914 C CA . MET A 1 494 ? 36.188 -8.289 -1.89 1 46.66 494 MET A CA 1
ATOM 3915 C C . MET A 1 494 ? 36.656 -8.484 -0.457 1 46.66 494 MET A C 1
ATOM 3917 O O . MET A 1 494 ? 36.281 -7.742 0.443 1 46.66 494 MET A O 1
ATOM 3921 N N . LYS A 1 495 ? 37.344 -9.641 -0.134 1 46.53 495 LYS A N 1
ATOM 3922 C CA . LYS A 1 495 ? 37.938 -9.805 1.194 1 46.53 495 LYS A CA 1
ATOM 3923 C C . LYS A 1 495 ? 38.844 -8.625 1.546 1 46.53 495 LYS A C 1
ATOM 3925 O O . LYS A 1 495 ? 38.969 -8.266 2.719 1 46.53 495 LYS A O 1
ATOM 3930 N N . GLU A 1 496 ? 39.562 -8.352 0.669 1 44.97 496 GLU A N 1
ATOM 3931 C CA . GLU A 1 496 ? 40.5 -7.289 1.037 1 44.97 496 GLU A CA 1
ATOM 3932 C C . GLU A 1 496 ? 39.812 -5.918 0.989 1 44.97 496 GLU A C 1
ATOM 3934 O O . GLU A 1 496 ? 40.188 -5.023 1.757 1 44.97 496 GLU A O 1
ATOM 3939 N N . ASP A 1 497 ? 39 -5.707 -0.024 1 43.44 497 ASP A N 1
ATOM 3940 C CA . ASP A 1 497 ? 38.5 -4.367 -0.251 1 43.44 497 ASP A CA 1
ATOM 3941 C C . ASP A 1 497 ? 37.094 -4.223 0.332 1 43.44 497 ASP A C 1
ATOM 3943 O O . ASP A 1 497 ? 36.344 -5.203 0.446 1 43.44 497 ASP A O 1
ATOM 3947 N N . LYS A 1 498 ? 36.625 -3.002 0.755 1 48.03 498 LYS A N 1
ATOM 3948 C CA . LYS A 1 498 ? 35.438 -2.459 1.407 1 48.03 498 LYS A CA 1
ATOM 3949 C C . LYS A 1 498 ? 34.188 -2.807 0.626 1 48.03 498 LYS A C 1
ATOM 3951 O O . LYS A 1 498 ? 34.062 -2.494 -0.562 1 48.03 498 LYS A O 1
ATOM 3956 N N . PHE A 1 499 ? 33.469 -3.883 0.915 1 45.97 499 PHE A N 1
ATOM 3957 C CA . PHE A 1 499 ? 32.188 -4.305 0.36 1 45.97 499 PHE A CA 1
ATOM 3958 C C . PHE A 1 499 ? 31.312 -3.098 0.043 1 45.97 499 PHE A C 1
ATOM 3960 O O . PHE A 1 499 ? 31 -2.295 0.927 1 45.97 499 PHE A O 1
ATOM 3967 N N . SER A 1 500 ? 31.188 -2.562 -1.245 1 53.03 500 SER A N 1
ATOM 3968 C CA . SER A 1 500 ? 30.281 -1.483 -1.625 1 53.03 500 SER A CA 1
ATOM 3969 C C . SER A 1 500 ? 29.234 -1.97 -2.613 1 53.03 500 SER A C 1
ATOM 3971 O O . SER A 1 500 ? 29.562 -2.643 -3.594 1 53.03 500 SER A O 1
ATOM 3973 N N . PRO A 1 501 ? 27.938 -2.117 -2.279 1 57.72 501 PRO A N 1
ATOM 3974 C CA . PRO A 1 501 ? 26.859 -2.461 -3.225 1 57.72 501 PRO A CA 1
ATOM 3975 C C . PRO A 1 501 ? 27.109 -1.893 -4.621 1 57.72 501 PRO A C 1
ATOM 3977 O O . PRO A 1 501 ? 26.766 -2.527 -5.617 1 57.72 501 PRO A O 1
ATOM 3980 N N . LEU A 1 502 ? 27.672 -0.799 -4.707 1 58.5 502 LEU A N 1
ATOM 3981 C CA . LEU A 1 502 ? 27.984 -0.199 -6 1 58.5 502 LEU A CA 1
ATOM 3982 C C . LEU A 1 502 ? 29.031 -1.022 -6.754 1 58.5 502 LEU A C 1
ATOM 3984 O O . LEU A 1 502 ? 29.031 -1.055 -7.984 1 58.5 502 LEU A O 1
ATOM 3988 N N . LEU A 1 503 ? 29.828 -1.685 -5.961 1 62.09 503 LEU A N 1
ATOM 3989 C CA . LEU A 1 503 ? 30.828 -2.543 -6.586 1 62.09 503 LEU A CA 1
ATOM 3990 C C . LEU A 1 503 ? 30.172 -3.695 -7.336 1 62.09 503 LEU A C 1
ATOM 3992 O O . LEU A 1 503 ? 30.625 -4.098 -8.406 1 62.09 503 LEU A O 1
ATOM 3996 N N . ILE A 1 504 ? 29.031 -4.043 -6.789 1 61.84 504 ILE A N 1
ATOM 3997 C CA . ILE A 1 504 ? 28.312 -5.148 -7.426 1 61.84 504 ILE A CA 1
ATOM 3998 C C . ILE A 1 504 ? 27.719 -4.68 -8.75 1 61.84 504 ILE A C 1
ATOM 4000 O O . ILE A 1 504 ? 27.781 -5.391 -9.758 1 61.84 504 ILE A O 1
ATOM 4004 N N . VAL A 1 505 ? 27.125 -3.51 -8.711 1 63.53 505 VAL A N 1
ATOM 4005 C CA . VAL A 1 505 ? 26.516 -2.957 -9.922 1 63.53 505 VAL A CA 1
ATOM 4006 C C . VAL A 1 505 ? 27.578 -2.74 -10.984 1 63.53 505 VAL A C 1
ATOM 4008 O O . VAL A 1 505 ? 27.359 -3.037 -12.164 1 63.53 505 VAL A O 1
ATOM 4011 N N . ASN A 1 506 ? 28.766 -2.254 -10.555 1 65.88 506 ASN A N 1
ATOM 4012 C CA . ASN A 1 506 ? 29.875 -2.014 -11.484 1 65.88 506 ASN A CA 1
ATOM 4013 C C . ASN A 1 506 ? 30.406 -3.318 -12.07 1 65.88 506 ASN A C 1
ATOM 4015 O O . ASN A 1 506 ? 30.719 -3.389 -13.258 1 65.88 506 ASN A O 1
ATOM 4019 N N . LYS A 1 507 ? 30.391 -4.219 -11.227 1 69.56 507 LYS A N 1
ATOM 4020 C CA . LYS A 1 507 ? 30.891 -5.504 -11.695 1 69.56 507 LYS A CA 1
ATOM 4021 C C . LYS A 1 507 ? 29.906 -6.164 -12.656 1 69.56 507 LYS A C 1
ATOM 4023 O O . LYS A 1 507 ? 30.328 -6.758 -13.656 1 69.56 507 LYS A O 1
ATOM 4028 N N . LEU A 1 508 ? 28.656 -6.031 -12.336 1 66.06 508 LEU A N 1
ATOM 4029 C CA . LEU A 1 508 ? 27.625 -6.566 -13.211 1 66.06 508 LEU A CA 1
ATOM 4030 C C . LEU A 1 508 ? 27.656 -5.879 -14.57 1 66.06 508 LEU A C 1
ATOM 4032 O O . LEU A 1 508 ? 27.531 -6.535 -15.609 1 66.06 508 LEU A O 1
ATOM 4036 N N . ALA A 1 509 ? 27.844 -4.629 -14.523 1 68 509 ALA A N 1
ATOM 4037 C CA . ALA A 1 509 ? 27.875 -3.838 -15.75 1 68 509 ALA A CA 1
ATOM 4038 C C . ALA A 1 509 ? 29.078 -4.215 -16.609 1 68 509 ALA A C 1
ATOM 4040 O O . ALA A 1 509 ? 29 -4.18 -17.844 1 68 509 ALA A O 1
ATOM 4041 N N . GLN A 1 510 ? 30.141 -4.574 -15.984 1 70.81 510 GLN A N 1
ATOM 4042 C CA . GLN A 1 510 ? 31.359 -4.914 -16.688 1 70.81 510 GLN A CA 1
ATOM 4043 C C . GLN A 1 510 ? 31.281 -6.309 -17.312 1 70.81 510 GLN A C 1
ATOM 4045 O O . GLN A 1 510 ? 31.797 -6.543 -18.406 1 70.81 510 GLN A O 1
ATOM 4050 N N . GLU A 1 511 ? 30.547 -7.164 -16.672 1 72.25 511 GLU A N 1
ATOM 4051 C CA . GLU A 1 511 ? 30.562 -8.57 -17.062 1 72.25 511 GLU A CA 1
ATOM 4052 C C . GLU A 1 511 ? 29.391 -8.898 -17.984 1 72.25 511 GLU A C 1
ATOM 4054 O O . GLU A 1 511 ? 29.438 -9.883 -18.719 1 72.25 511 GLU A O 1
ATOM 4059 N N . LEU A 1 512 ? 28.391 -8.117 -18.016 1 71.56 512 LEU A N 1
ATOM 4060 C CA . LEU A 1 512 ? 27.172 -8.414 -18.734 1 71.56 512 LEU A CA 1
ATOM 4061 C C . LEU A 1 512 ? 27.422 -8.492 -20.25 1 71.56 512 LEU A C 1
ATOM 4063 O O . LEU A 1 512 ? 26.953 -9.414 -20.906 1 71.56 512 LEU A O 1
ATOM 4067 N N . PRO A 1 513 ? 28.234 -7.574 -20.781 1 71.5 513 PRO A N 1
ATOM 4068 C CA . PRO A 1 513 ? 28.469 -7.66 -22.219 1 71.5 513 PRO A CA 1
ATOM 4069 C C . PRO A 1 513 ? 29.281 -8.891 -22.609 1 71.5 513 PRO A C 1
ATOM 4071 O O . PRO A 1 513 ? 29.047 -9.469 -23.688 1 71.5 513 PRO A O 1
ATOM 4074 N N . GLY A 1 514 ? 30.141 -9.32 -21.703 1 70.25 514 GLY A N 1
ATOM 4075 C CA . GLY A 1 514 ? 30.938 -10.516 -21.953 1 70.25 514 GLY A CA 1
ATOM 4076 C C . GLY A 1 514 ? 30.125 -11.797 -21.859 1 70.25 514 GLY A C 1
ATOM 4077 O O . GLY A 1 514 ? 30.453 -12.797 -22.5 1 70.25 514 GLY A O 1
ATOM 4078 N N . ALA A 1 515 ? 29 -11.734 -21.156 1 74 515 ALA A N 1
ATOM 4079 C CA . ALA A 1 515 ? 28.141 -12.898 -20.953 1 74 515 ALA A CA 1
ATOM 4080 C C . ALA A 1 515 ? 27.078 -13 -22.047 1 74 515 ALA A C 1
ATOM 4082 O O . ALA A 1 515 ? 26.234 -13.891 -22.016 1 74 515 ALA A O 1
ATOM 4083 N N . SER A 1 516 ? 27.078 -12.227 -23.031 1 78.5 516 SER A N 1
ATOM 4084 C CA . SER A 1 516 ? 26.047 -12.172 -24.062 1 78.5 516 SER A CA 1
ATOM 4085 C C . SER A 1 516 ? 26.031 -13.445 -24.906 1 78.5 516 SER A C 1
ATOM 4087 O O . SER A 1 516 ? 24.969 -13.938 -25.266 1 78.5 516 SER A O 1
ATOM 4089 N N . THR A 1 517 ? 27.203 -14.023 -25.141 1 74.62 517 THR A N 1
ATOM 4090 C CA . THR A 1 517 ? 27.266 -15.234 -25.953 1 74.62 517 THR A CA 1
ATOM 4091 C C . THR A 1 517 ? 26.578 -16.391 -25.25 1 74.62 517 THR A C 1
ATOM 4093 O O . THR A 1 517 ? 25.891 -17.203 -25.875 1 74.62 517 THR A O 1
ATOM 4096 N N . PHE A 1 518 ? 26.781 -16.391 -24 1 74.44 518 PHE A N 1
ATOM 4097 C CA . PHE A 1 518 ? 26.141 -17.438 -23.203 1 74.44 518 PHE A CA 1
ATOM 4098 C C . PHE A 1 518 ? 24.625 -17.312 -23.281 1 74.44 518 PHE A C 1
ATOM 4100 O O . PHE A 1 518 ? 23.922 -18.297 -23.484 1 74.44 518 PHE A O 1
ATOM 4107 N N . PHE A 1 519 ? 24.094 -16.188 -23.188 1 83 519 PHE A N 1
ATOM 4108 C CA . PHE A 1 519 ? 22.641 -16.016 -23.141 1 83 519 PHE A CA 1
ATOM 4109 C C . PHE A 1 519 ? 22.031 -16.141 -24.531 1 83 519 PHE A C 1
ATOM 4111 O O . PHE A 1 519 ? 20.891 -16.578 -24.656 1 83 519 PHE A O 1
ATOM 4118 N N . ILE A 1 520 ? 22.75 -15.805 -25.531 1 83 520 ILE A N 1
ATOM 4119 C CA . ILE A 1 520 ? 22.266 -16.031 -26.891 1 83 520 ILE A CA 1
ATOM 4120 C C . ILE A 1 520 ? 22.141 -17.516 -27.156 1 83 520 ILE A C 1
ATOM 4122 O O . ILE A 1 520 ? 21.141 -17.984 -27.703 1 83 520 ILE A O 1
ATOM 4126 N N . THR A 1 521 ? 23.125 -18.266 -26.688 1 79.5 521 THR A N 1
ATOM 4127 C CA . THR A 1 521 ? 23.094 -19.719 -26.859 1 79.5 521 THR A CA 1
ATOM 4128 C C . THR A 1 521 ? 21.984 -20.328 -25.984 1 79.5 521 THR A C 1
ATOM 4130 O O . THR A 1 521 ? 21.328 -21.297 -26.391 1 79.5 521 THR A O 1
ATOM 4133 N N . TYR A 1 522 ? 21.859 -19.766 -24.875 1 82.75 522 TYR A N 1
ATOM 4134 C CA . TYR A 1 522 ? 20.797 -20.203 -23.984 1 82.75 522 TYR A CA 1
ATOM 4135 C C . TYR A 1 522 ? 19.438 -19.984 -24.609 1 82.75 522 TYR A C 1
ATOM 4137 O O . TYR A 1 522 ? 18.578 -20.875 -24.578 1 82.75 522 TYR A O 1
ATOM 4145 N N . ALA A 1 523 ? 19.203 -18.828 -25.172 1 87.94 523 ALA A N 1
ATOM 4146 C CA . ALA A 1 523 ? 17.938 -18.5 -25.828 1 87.94 523 ALA A CA 1
ATOM 4147 C C . ALA A 1 523 ? 17.688 -19.391 -27.047 1 87.94 523 ALA A C 1
ATOM 4149 O O . ALA A 1 523 ? 16.562 -19.828 -27.297 1 87.94 523 ALA A O 1
ATOM 4150 N N . LEU A 1 524 ? 18.719 -19.672 -27.688 1 85.88 524 LEU A N 1
ATOM 4151 C CA . LEU A 1 524 ? 18.641 -20.531 -28.859 1 85.88 524 LEU A CA 1
ATOM 4152 C C . LEU A 1 524 ? 18.234 -21.953 -28.469 1 85.88 524 LEU A C 1
ATOM 4154 O O . LEU A 1 524 ? 17.344 -22.547 -29.078 1 85.88 524 LEU A O 1
ATOM 4158 N N . LEU A 1 525 ? 18.875 -22.422 -27.453 1 82.75 525 LEU A N 1
ATOM 4159 C CA . LEU A 1 525 ? 18.562 -23.766 -26.969 1 82.75 525 LEU A CA 1
ATOM 4160 C C . LEU A 1 525 ? 17.109 -23.859 -26.5 1 82.75 525 LEU A C 1
ATOM 4162 O O . LEU A 1 525 ? 16.391 -24.781 -26.875 1 82.75 525 LEU A O 1
ATOM 4166 N N . GLN A 1 526 ? 16.719 -22.922 -25.766 1 88.75 526 GLN A N 1
ATOM 4167 C CA . GLN A 1 526 ? 15.375 -22.938 -25.172 1 88.75 526 GLN A CA 1
ATOM 4168 C C . GLN A 1 526 ? 14.305 -22.703 -26.25 1 88.75 526 GLN A C 1
ATOM 4170 O O . GLN A 1 526 ? 13.172 -23.156 -26.094 1 88.75 526 GLN A O 1
ATOM 4175 N N . SER A 1 527 ? 14.625 -22.047 -27.297 1 91.19 527 SER A N 1
ATOM 4176 C CA . SER A 1 527 ? 13.641 -21.734 -28.328 1 91.19 527 SER A CA 1
ATOM 4177 C C . SER A 1 527 ? 13.445 -22.922 -29.281 1 91.19 527 SER A C 1
ATOM 4179 O O . SER A 1 527 ? 12.336 -23.156 -29.75 1 91.19 527 SER A O 1
ATOM 4181 N N . LEU A 1 528 ? 14.445 -23.688 -29.531 1 88.81 528 LEU A N 1
ATOM 4182 C CA . LEU A 1 528 ? 14.359 -24.75 -30.531 1 88.81 528 LEU A CA 1
ATOM 4183 C C . LEU A 1 528 ? 14.016 -26.078 -29.875 1 88.81 528 LEU A C 1
ATOM 4185 O O . LEU A 1 528 ? 13.219 -26.859 -30.422 1 88.81 528 LEU A O 1
ATOM 4189 N N . THR A 1 529 ? 14.492 -26.328 -28.734 1 86.5 529 THR A N 1
ATOM 4190 C CA . THR A 1 529 ? 14.297 -27.641 -28.109 1 86.5 529 THR A CA 1
ATOM 4191 C C . THR A 1 529 ? 13.188 -27.594 -27.078 1 86.5 529 THR A C 1
ATOM 4193 O O . THR A 1 529 ? 12.422 -28.547 -26.922 1 86.5 529 THR A O 1
ATOM 4196 N N . GLY A 1 530 ? 13.023 -26.547 -26.438 1 88.06 530 GLY A N 1
ATOM 4197 C CA . GLY A 1 530 ? 12.07 -26.422 -25.344 1 88.06 530 GLY A CA 1
ATOM 4198 C C . GLY A 1 530 ? 10.633 -26.672 -25.766 1 88.06 530 GLY A C 1
ATOM 4199 O O . GLY A 1 530 ? 9.992 -27.609 -25.297 1 88.06 530 GLY A O 1
ATOM 4200 N N . PRO A 1 531 ? 10.102 -25.969 -26.75 1 92.81 531 PRO A N 1
ATOM 4201 C CA . PRO A 1 531 ? 8.703 -26.125 -27.172 1 92.81 531 PRO A CA 1
ATOM 4202 C C . PRO A 1 531 ? 8.414 -27.5 -27.781 1 92.81 531 PRO A C 1
ATOM 4204 O O . PRO A 1 531 ? 7.34 -28.062 -27.547 1 92.81 531 PRO A O 1
ATOM 4207 N N . VAL A 1 532 ? 9.328 -28.078 -28.5 1 91.81 532 VAL A N 1
ATOM 4208 C CA . VAL A 1 532 ? 9.094 -29.359 -29.156 1 91.81 532 VAL A CA 1
ATOM 4209 C C . VAL A 1 532 ? 9.117 -30.484 -28.125 1 91.81 532 VAL A C 1
ATOM 4211 O O . VAL A 1 532 ? 8.391 -31.484 -28.266 1 91.81 532 VAL A O 1
ATOM 4214 N N . MET A 1 533 ? 9.906 -30.234 -27.094 1 90.31 533 MET A N 1
ATOM 4215 C CA . MET A 1 533 ? 9.898 -31.219 -26 1 90.31 533 MET A CA 1
ATOM 4216 C C . MET A 1 533 ? 8.555 -31.203 -25.281 1 90.31 533 MET A C 1
ATOM 4218 O O . MET A 1 533 ? 8.078 -32.25 -24.844 1 90.31 533 MET A O 1
ATOM 4222 N N . GLU A 1 534 ? 7.984 -30.062 -25.203 1 91.12 534 GLU A N 1
ATOM 4223 C CA . GLU A 1 534 ? 6.66 -29.938 -24.609 1 91.12 534 GLU A CA 1
ATOM 4224 C C . GLU A 1 534 ? 5.598 -30.609 -25.469 1 91.12 534 GLU A C 1
ATOM 4226 O O . GLU A 1 534 ? 4.641 -31.188 -24.953 1 91.12 534 GLU A O 1
ATOM 4231 N N . LEU A 1 535 ? 5.758 -30.609 -26.719 1 90.69 535 LEU A N 1
ATOM 4232 C CA . LEU A 1 535 ? 4.824 -31.25 -27.641 1 90.69 535 LEU A CA 1
ATOM 4233 C C . LEU A 1 535 ? 4.922 -32.781 -27.547 1 90.69 535 LEU A C 1
ATOM 4235 O O . LEU A 1 535 ? 3.904 -33.469 -27.516 1 90.69 535 LEU A O 1
ATOM 4239 N N . LEU A 1 536 ? 6.051 -33.219 -27.531 1 89.75 536 LEU A N 1
ATOM 4240 C CA . LEU A 1 536 ? 6.266 -34.656 -27.547 1 89.75 536 LEU A CA 1
ATOM 4241 C C . LEU A 1 536 ? 5.875 -35.281 -26.203 1 89.75 536 LEU A C 1
ATOM 4243 O O . LEU A 1 536 ? 5.395 -36.406 -26.156 1 89.75 536 LEU A O 1
ATOM 4247 N N . GLN A 1 537 ? 5.926 -34.531 -25.125 1 89.31 537 GLN A N 1
ATOM 4248 C CA . GLN A 1 537 ? 5.602 -35.062 -23.812 1 89.31 537 GLN A CA 1
ATOM 4249 C C . GLN A 1 537 ? 6.18 -36.469 -23.609 1 89.31 537 GLN A C 1
ATOM 4251 O O . GLN A 1 537 ? 5.445 -37.406 -23.281 1 89.31 537 GLN A O 1
ATOM 4256 N N . ILE A 1 538 ? 7.406 -36.562 -23.594 1 84.31 538 ILE A N 1
ATOM 4257 C CA . ILE A 1 538 ? 8.086 -37.875 -23.578 1 84.31 538 ILE A CA 1
ATOM 4258 C C . ILE A 1 538 ? 7.836 -38.562 -22.25 1 84.31 538 ILE A C 1
ATOM 4260 O O . ILE A 1 538 ? 7.641 -39.781 -22.203 1 84.31 538 ILE A O 1
ATOM 4264 N N . ALA A 1 539 ? 7.789 -37.812 -21.203 1 82 539 ALA A N 1
ATOM 4265 C CA . ALA A 1 539 ? 7.625 -38.406 -19.891 1 82 539 ALA A CA 1
ATOM 4266 C C . ALA A 1 539 ? 6.246 -39.031 -19.75 1 82 539 ALA A C 1
ATOM 4268 O O . ALA A 1 539 ? 6.133 -40.25 -19.438 1 82 539 ALA A O 1
ATOM 4269 N N . PRO A 1 540 ? 5.219 -38.312 -20.031 1 83.75 540 PRO A N 1
ATOM 4270 C CA . PRO A 1 540 ? 3.898 -38.969 -19.953 1 83.75 540 PRO A CA 1
ATOM 4271 C C . PRO A 1 540 ? 3.725 -40.094 -20.938 1 83.75 540 PRO A C 1
ATOM 4273 O O . PRO A 1 540 ? 3.02 -41.062 -20.641 1 83.75 540 PRO A O 1
ATOM 4276 N N . LEU A 1 541 ? 4.332 -40.031 -22.078 1 85.62 541 LEU A N 1
ATOM 4277 C CA . LEU A 1 541 ? 4.234 -41.094 -23.062 1 85.62 541 LEU A CA 1
ATOM 4278 C C . LEU A 1 541 ? 4.871 -42.375 -22.547 1 85.62 541 LEU A C 1
ATOM 4280 O O . LEU A 1 541 ? 4.258 -43.469 -22.609 1 85.62 541 LEU A O 1
ATOM 4284 N N . VAL A 1 542 ? 6.07 -42.281 -22 1 83.38 542 VAL A N 1
ATOM 4285 C CA . VAL A 1 542 ? 6.789 -43.438 -21.5 1 83.38 542 VAL A CA 1
ATOM 4286 C C . VAL A 1 542 ? 6.07 -44 -20.281 1 83.38 542 VAL A C 1
ATOM 4288 O O . VAL A 1 542 ? 5.934 -45.219 -20.141 1 83.38 542 VAL A O 1
ATOM 4291 N N . LEU A 1 543 ? 5.551 -43.156 -19.484 1 81.88 543 LEU A N 1
ATOM 4292 C CA . LEU A 1 543 ? 4.855 -43.594 -18.281 1 81.88 543 LEU A CA 1
ATOM 4293 C C . LEU A 1 543 ? 3.531 -44.25 -18.625 1 81.88 543 LEU A C 1
ATOM 4295 O O . LEU A 1 543 ? 3.141 -45.219 -18 1 81.88 543 LEU A O 1
ATOM 4299 N N . ASN A 1 544 ? 2.852 -43.688 -19.547 1 81.88 544 ASN A N 1
ATOM 4300 C CA . ASN A 1 544 ? 1.596 -44.281 -19.969 1 81.88 544 ASN A CA 1
ATOM 4301 C C . ASN A 1 544 ? 1.815 -45.688 -20.531 1 81.88 544 ASN A C 1
ATOM 4303 O O . ASN A 1 544 ? 1.046 -46.625 -20.234 1 81.88 544 ASN A O 1
ATOM 4307 N N . TYR A 1 545 ? 2.869 -45.812 -21.266 1 80.5 545 TYR A N 1
ATOM 4308 C CA . TYR A 1 545 ? 3.17 -47.125 -21.844 1 80.5 545 TYR A CA 1
ATOM 4309 C C . TYR A 1 545 ? 3.598 -48.094 -20.75 1 80.5 545 TYR A C 1
ATOM 4311 O O . TYR A 1 545 ? 3.143 -49.25 -20.734 1 80.5 545 TYR A O 1
ATOM 4319 N N . LEU A 1 546 ? 4.395 -47.625 -19.828 1 81.94 546 LEU A N 1
ATOM 4320 C CA . LEU A 1 546 ? 4.902 -48.5 -18.766 1 81.94 546 LEU A CA 1
ATOM 4321 C C . LEU A 1 546 ? 3.785 -48.906 -17.812 1 81.94 546 LEU A C 1
ATOM 4323 O O . LEU A 1 546 ? 3.691 -50.062 -17.422 1 81.94 546 LEU A O 1
ATOM 4327 N N . PHE A 1 547 ? 2.914 -48.031 -17.5 1 82.19 547 PHE A N 1
ATOM 4328 C CA . PHE A 1 547 ? 1.858 -48.281 -16.516 1 82.19 547 PHE A CA 1
ATOM 4329 C C . PHE A 1 547 ? 0.747 -49.125 -17.141 1 82.19 547 PHE A C 1
ATOM 4331 O O . PHE A 1 547 ? 0.185 -50 -16.5 1 82.19 547 PHE A O 1
ATOM 4338 N N . THR A 1 548 ? 0.36 -48.875 -18.375 1 76.69 548 THR A N 1
ATOM 4339 C CA . THR A 1 548 ? -0.73 -49.625 -19.016 1 76.69 548 THR A CA 1
ATOM 4340 C C . THR A 1 548 ? -0.318 -51.062 -19.328 1 76.69 548 THR A C 1
ATOM 4342 O O . THR A 1 548 ? -1.127 -51.969 -19.203 1 76.69 548 THR A O 1
ATOM 4345 N N . THR A 1 549 ? 0.958 -51.281 -19.656 1 75.5 549 THR A N 1
ATOM 4346 C CA . THR A 1 549 ? 1.366 -52.594 -20.078 1 75.5 549 THR A CA 1
ATOM 4347 C C . THR A 1 549 ? 1.884 -53.406 -18.906 1 75.5 549 THR A C 1
ATOM 4349 O O . THR A 1 549 ? 1.615 -54.625 -18.797 1 75.5 549 THR A O 1
ATOM 4352 N N . LEU A 1 550 ? 2.51 -52.75 -17.938 1 75.19 550 LEU A N 1
ATOM 4353 C CA . LEU A 1 550 ? 3.238 -53.562 -16.969 1 75.19 550 LEU A CA 1
ATOM 4354 C C . LEU A 1 550 ? 2.664 -53.375 -15.562 1 75.19 550 LEU A C 1
ATOM 4356 O O . LEU A 1 550 ? 2.625 -54.312 -14.781 1 75.19 550 LEU A O 1
ATOM 4360 N N . LEU A 1 551 ? 2.074 -52.219 -15.258 1 77.31 551 LEU A N 1
ATOM 4361 C CA . LEU A 1 551 ? 1.885 -51.938 -13.844 1 77.31 551 LEU A CA 1
ATOM 4362 C C . LEU A 1 551 ? 0.401 -51.875 -13.492 1 77.31 551 LEU A C 1
ATOM 4364 O O . LEU A 1 551 ? -0.015 -52.312 -12.43 1 77.31 551 LEU A O 1
ATOM 4368 N N . ALA A 1 552 ? -0.414 -51.375 -14.398 1 77.88 552 ALA A N 1
ATOM 4369 C CA . ALA A 1 552 ? -1.822 -51.188 -14.055 1 77.88 552 ALA A CA 1
ATOM 4370 C C . ALA A 1 552 ? -2.607 -52.469 -14.266 1 77.88 552 ALA A C 1
ATOM 4372 O O . ALA A 1 552 ? -2.709 -52.969 -15.391 1 77.88 552 ALA A O 1
ATOM 4373 N N . LYS A 1 553 ? -3.156 -53 -13.172 1 79.38 553 LYS A N 1
ATOM 4374 C CA . LYS A 1 553 ? -3.879 -54.25 -13.25 1 79.38 553 LYS A CA 1
ATOM 4375 C C . LYS A 1 553 ? -5.344 -54.094 -12.859 1 79.38 553 LYS A C 1
ATOM 4377 O O . LYS A 1 553 ? -6.238 -54.594 -13.531 1 79.38 553 LYS A O 1
ATOM 4382 N N . SER A 1 554 ? -5.488 -53.312 -11.867 1 84.5 554 SER A N 1
ATOM 4383 C CA . SER A 1 554 ? -6.848 -53.094 -11.391 1 84.5 554 SER A CA 1
ATOM 4384 C C . SER A 1 554 ? -7.559 -52.031 -12.219 1 84.5 554 SER A C 1
ATOM 4386 O O . SER A 1 554 ? -6.91 -51.188 -12.867 1 84.5 554 SER A O 1
ATOM 4388 N N . PRO A 1 555 ? -8.859 -52.094 -12.32 1 86.94 555 PRO A N 1
ATOM 4389 C CA . PRO A 1 555 ? -9.609 -51.125 -13.086 1 86.94 555 PRO A CA 1
ATOM 4390 C C . PRO A 1 555 ? -9.328 -49.688 -12.633 1 86.94 555 PRO A C 1
ATOM 4392 O O . PRO A 1 555 ? -9.234 -48.781 -13.461 1 86.94 555 PRO A O 1
ATOM 4395 N N . ARG A 1 556 ? -9.203 -49.469 -11.398 1 88.44 556 ARG A N 1
ATOM 4396 C CA . ARG A 1 556 ? -8.938 -48.125 -10.883 1 88.44 556 ARG A CA 1
ATOM 4397 C C . ARG A 1 556 ? -7.562 -47.625 -11.336 1 88.44 556 ARG A C 1
ATOM 4399 O O . ARG A 1 556 ? -7.406 -46.469 -11.695 1 88.44 556 ARG A O 1
ATOM 4406 N N . GLN A 1 557 ? -6.621 -48.438 -11.281 1 86.06 557 GLN A N 1
ATOM 4407 C CA . GLN A 1 557 ? -5.277 -48.094 -11.719 1 86.06 557 GLN A CA 1
ATOM 4408 C C . GLN A 1 557 ? -5.25 -47.781 -13.219 1 86.06 557 GLN A C 1
ATOM 4410 O O . GLN A 1 557 ? -4.566 -46.844 -13.656 1 86.06 557 GLN A O 1
ATOM 4415 N N . ILE A 1 558 ? -6.035 -48.625 -13.914 1 84.62 558 ILE A N 1
ATOM 4416 C CA . ILE A 1 558 ? -6.102 -48.406 -15.359 1 84.62 558 ILE A CA 1
ATOM 4417 C C . ILE A 1 558 ? -6.777 -47.062 -15.656 1 84.62 558 ILE A C 1
ATOM 4419 O O . ILE A 1 558 ? -6.312 -46.312 -16.5 1 84.62 558 ILE A O 1
ATOM 4423 N N . TRP A 1 559 ? -7.785 -46.812 -14.969 1 85.94 559 TRP A N 1
ATOM 4424 C CA . TRP A 1 559 ? -8.5 -45.562 -15.18 1 85.94 559 TRP A CA 1
ATOM 4425 C C . TRP A 1 559 ? -7.637 -44.375 -14.797 1 85.94 559 TRP A C 1
ATOM 4427 O O . TRP A 1 559 ? -7.695 -43.312 -15.445 1 85.94 559 TRP A O 1
ATOM 4437 N N . ASN A 1 560 ? -6.895 -44.406 -13.781 1 85.19 560 ASN A N 1
ATOM 4438 C CA . ASN A 1 560 ? -6.031 -43.344 -13.344 1 85.19 560 ASN A CA 1
ATOM 4439 C C . ASN A 1 560 ? -4.988 -42.969 -14.398 1 85.19 560 ASN A C 1
ATOM 4441 O O . ASN A 1 560 ? -4.57 -41.812 -14.5 1 85.19 560 ASN A O 1
ATOM 4445 N N . VAL A 1 561 ? -4.688 -43.906 -15.117 1 81.44 561 VAL A N 1
ATOM 4446 C CA . VAL A 1 561 ? -3.686 -43.688 -16.156 1 81.44 561 VAL A CA 1
ATOM 4447 C C . VAL A 1 561 ? -4.367 -43.25 -17.438 1 81.44 561 VAL A C 1
ATOM 4449 O O . VAL A 1 561 ? -3.902 -42.312 -18.109 1 81.44 561 VAL A O 1
ATOM 4452 N N . GLN A 1 562 ? -5.492 -43.844 -17.734 1 79.25 562 GLN A N 1
ATOM 4453 C CA . GLN A 1 562 ? -6.117 -43.625 -19.031 1 79.25 562 GLN A CA 1
ATOM 4454 C C . GLN A 1 562 ? -7.203 -42.562 -18.922 1 79.25 562 GLN A C 1
ATOM 4456 O O . GLN A 1 562 ? -7.523 -41.875 -19.906 1 79.25 562 GLN A O 1
ATOM 4461 N N . GLY A 1 563 ? -7.715 -42.344 -17.828 1 79 563 GLY A N 1
ATOM 4462 C CA . GLY A 1 563 ? -8.883 -41.469 -17.734 1 79 563 GLY A CA 1
ATOM 4463 C C . GLY A 1 563 ? -8.586 -40.125 -17.109 1 79 563 GLY A C 1
ATOM 4464 O O . GLY A 1 563 ? -9.352 -39.188 -17.266 1 79 563 GLY A O 1
ATOM 4465 N N . ARG A 1 564 ? -7.523 -40.031 -16.453 1 83.31 564 ARG A N 1
ATOM 4466 C CA . ARG A 1 564 ? -7.23 -38.75 -15.773 1 83.31 564 ARG A CA 1
ATOM 4467 C C . ARG A 1 564 ? -6.434 -37.812 -16.672 1 83.31 564 ARG A C 1
ATOM 4469 O O . ARG A 1 564 ? -5.484 -38.25 -17.328 1 83.31 564 ARG A O 1
ATOM 4476 N N . LEU A 1 565 ? -6.918 -36.625 -16.797 1 85.25 565 LEU A N 1
ATOM 4477 C CA . LEU A 1 565 ? -6.246 -35.594 -17.609 1 85.25 565 LEU A CA 1
ATOM 4478 C C . LEU A 1 565 ? -5.168 -34.875 -16.812 1 85.25 565 LEU A C 1
ATOM 4480 O O . LEU A 1 565 ? -5.312 -34.688 -15.602 1 85.25 565 LEU A O 1
ATOM 4484 N N . ASN A 1 566 ? -4.16 -34.531 -17.484 1 86.5 566 ASN A N 1
ATOM 4485 C CA . ASN A 1 566 ? -3.062 -33.812 -16.859 1 86.5 566 ASN A CA 1
ATOM 4486 C C . ASN A 1 566 ? -3.383 -32.344 -16.719 1 86.5 566 ASN A C 1
ATOM 4488 O O . ASN A 1 566 ? -4.09 -31.766 -17.547 1 86.5 566 ASN A O 1
ATOM 4492 N N . SER A 1 567 ? -2.975 -31.812 -15.617 1 88.81 567 SER A N 1
ATOM 4493 C CA . SER A 1 567 ? -3.131 -30.391 -15.367 1 88.81 567 SER A CA 1
ATOM 4494 C C . SER A 1 567 ? -1.777 -29.688 -15.273 1 88.81 567 SER A C 1
ATOM 4496 O O . SER A 1 567 ? -0.739 -30.344 -15.195 1 88.81 567 SER A O 1
ATOM 4498 N N . VAL A 1 568 ? -1.789 -28.422 -15.453 1 90.5 568 VAL A N 1
ATOM 4499 C CA . VAL A 1 568 ? -0.556 -27.656 -15.406 1 90.5 568 VAL A CA 1
ATOM 4500 C C . VAL A 1 568 ? -0.523 -26.812 -14.125 1 90.5 568 VAL A C 1
ATOM 4502 O O . VAL A 1 568 ? -1.57 -26.438 -13.594 1 90.5 568 VAL A O 1
ATOM 4505 N N . ASN A 1 569 ? 0.712 -26.688 -13.57 1 92.5 569 ASN A N 1
ATOM 4506 C CA . ASN A 1 569 ? 0.951 -25.781 -12.453 1 92.5 569 ASN A CA 1
ATOM 4507 C C . ASN A 1 569 ? 1.475 -24.438 -12.938 1 92.5 569 ASN A C 1
ATOM 4509 O O . ASN A 1 569 ? 2.633 -24.312 -13.344 1 92.5 569 ASN A O 1
ATOM 4513 N N . TYR A 1 570 ? 0.672 -23.391 -12.852 1 93.12 570 TYR A N 1
ATOM 4514 C CA . TYR A 1 570 ? 1.028 -22.078 -13.359 1 93.12 570 TYR A CA 1
ATOM 4515 C C . TYR A 1 570 ? 2.186 -21.469 -12.57 1 93.12 570 TYR A C 1
ATOM 4517 O O . TYR A 1 570 ? 2.879 -20.578 -13.055 1 93.12 570 TYR A O 1
ATOM 4525 N N . GLY A 1 571 ? 2.379 -21.953 -11.305 1 93.62 571 GLY A N 1
ATOM 4526 C CA . GLY A 1 571 ? 3.502 -21.484 -10.508 1 93.62 571 GLY A CA 1
ATOM 4527 C C . GLY A 1 571 ? 4.848 -21.875 -11.094 1 93.62 571 GLY A C 1
ATOM 4528 O O . GLY A 1 571 ? 5.852 -21.203 -10.844 1 93.62 571 GLY A O 1
ATOM 4529 N N . LEU A 1 572 ? 4.852 -22.906 -11.906 1 93.88 572 LEU A N 1
ATOM 4530 C CA . LEU A 1 572 ? 6.09 -23.375 -12.516 1 93.88 572 LEU A CA 1
ATOM 4531 C C . LEU A 1 572 ? 6.156 -22.984 -13.984 1 93.88 572 LEU A C 1
ATOM 4533 O O . LEU A 1 572 ? 7.238 -22.938 -14.578 1 93.88 572 LEU A O 1
ATOM 4537 N N . LEU A 1 573 ? 5.02 -22.641 -14.547 1 94.06 573 LEU A N 1
ATOM 4538 C CA . LEU A 1 573 ? 4.945 -22.406 -15.984 1 94.06 573 LEU A CA 1
ATOM 4539 C C . LEU A 1 573 ? 5.328 -20.969 -16.328 1 94.06 573 LEU A C 1
ATOM 4541 O O . LEU A 1 573 ? 6.039 -20.734 -17.297 1 94.06 573 LEU A O 1
ATOM 4545 N N . PHE A 1 574 ? 4.949 -19.953 -15.547 1 96.06 574 PHE A N 1
ATOM 4546 C CA . PHE A 1 574 ? 5.105 -18.531 -15.867 1 96.06 574 PHE A CA 1
ATOM 4547 C C . PHE A 1 574 ? 6.539 -18.078 -15.641 1 96.06 574 PHE A C 1
ATOM 4549 O O . PHE A 1 574 ? 7.094 -17.328 -16.438 1 96.06 574 PHE A O 1
ATOM 4556 N N . PRO A 1 575 ? 7.18 -18.578 -14.57 1 95.44 575 PRO A N 1
ATOM 4557 C CA . PRO A 1 575 ? 8.469 -17.984 -14.203 1 95.44 575 PRO A CA 1
ATOM 4558 C C . PRO A 1 575 ? 9.516 -18.125 -15.305 1 95.44 575 PRO A C 1
ATOM 4560 O O . PRO A 1 575 ? 10.195 -17.156 -15.641 1 95.44 575 PRO A O 1
ATOM 4563 N N . PRO A 1 576 ? 9.703 -19.312 -15.977 1 94.25 576 PRO A N 1
ATOM 4564 C CA . PRO A 1 576 ? 10.688 -19.375 -17.062 1 94.25 576 PRO A CA 1
ATOM 4565 C C . PRO A 1 576 ? 10.352 -18.422 -18.219 1 94.25 576 PRO A C 1
ATOM 4567 O O . PRO A 1 576 ? 11.266 -17.906 -18.859 1 94.25 576 PRO A O 1
ATOM 4570 N N . GLN A 1 577 ? 9.117 -18.234 -18.5 1 96.31 577 GLN A N 1
ATOM 4571 C CA . GLN A 1 577 ? 8.719 -17.312 -19.562 1 96.31 577 GLN A CA 1
ATOM 4572 C C . GLN A 1 577 ? 9.047 -15.867 -19.172 1 96.31 577 GLN A C 1
ATOM 4574 O O . GLN A 1 577 ? 9.531 -15.094 -20 1 96.31 577 GLN A O 1
ATOM 4579 N N . ALA A 1 578 ? 8.766 -15.516 -17.922 1 96.69 578 ALA A N 1
ATOM 4580 C CA . ALA A 1 578 ? 9.086 -14.18 -17.438 1 96.69 578 ALA A CA 1
ATOM 4581 C C . ALA A 1 578 ? 10.602 -13.953 -17.422 1 96.69 578 ALA A C 1
ATOM 4583 O O . ALA A 1 578 ? 11.07 -12.836 -17.656 1 96.69 578 ALA A O 1
ATOM 4584 N N . LEU A 1 579 ? 11.305 -15.008 -17.094 1 95.62 579 LEU A N 1
ATOM 4585 C CA . LEU A 1 579 ? 12.766 -14.898 -17.125 1 95.62 579 LEU A CA 1
ATOM 4586 C C . LEU A 1 579 ? 13.258 -14.586 -18.531 1 95.62 579 LEU A C 1
ATOM 4588 O O . LEU A 1 579 ? 14.109 -13.711 -18.719 1 95.62 579 LEU A O 1
ATOM 4592 N N . MET A 1 580 ? 12.742 -15.328 -19.531 1 95.69 580 MET A N 1
ATOM 4593 C CA . MET A 1 580 ? 13.148 -15.102 -20.922 1 95.69 580 MET A CA 1
ATOM 4594 C C . MET A 1 580 ? 12.805 -13.68 -21.359 1 95.69 580 MET A C 1
ATOM 4596 O O . MET A 1 580 ? 13.562 -13.062 -22.109 1 95.69 580 MET A O 1
ATOM 4600 N N . PHE A 1 581 ? 11.68 -13.156 -20.922 1 97.12 581 PHE A N 1
ATOM 4601 C CA . PHE A 1 581 ? 11.32 -11.766 -21.172 1 97.12 581 PHE A CA 1
ATOM 4602 C C . PHE A 1 581 ? 12.383 -10.82 -20.625 1 97.12 581 PHE A C 1
ATOM 4604 O O . PHE A 1 581 ? 12.805 -9.891 -21.297 1 97.12 581 PHE A O 1
ATOM 4611 N N . SER A 1 582 ? 12.828 -11.117 -19.422 1 96.12 582 SER A N 1
ATOM 4612 C CA . SER A 1 582 ? 13.828 -10.281 -18.766 1 96.12 582 SER A CA 1
ATOM 4613 C C . SER A 1 582 ? 15.164 -10.352 -19.484 1 96.12 582 SER A C 1
ATOM 4615 O O . SER A 1 582 ? 15.805 -9.32 -19.719 1 96.12 582 SER A O 1
ATOM 4617 N N . ILE A 1 583 ? 15.57 -11.555 -19.828 1 93.38 583 ILE A N 1
ATOM 4618 C CA . ILE A 1 583 ? 16.828 -11.75 -20.531 1 93.38 583 ILE A CA 1
ATOM 4619 C C . ILE A 1 583 ? 16.797 -11.023 -21.875 1 93.38 583 ILE A C 1
ATOM 4621 O O . ILE A 1 583 ? 17.734 -10.312 -22.234 1 93.38 583 ILE A O 1
ATOM 4625 N N . GLY A 1 584 ? 15.711 -11.234 -22.578 1 94.75 584 GLY A N 1
ATOM 4626 C CA . GLY A 1 584 ? 15.555 -10.57 -23.859 1 94.75 584 GLY A CA 1
ATOM 4627 C C . GLY A 1 584 ? 15.617 -9.055 -23.766 1 94.75 584 GLY A C 1
ATOM 4628 O O . GLY A 1 584 ? 16.234 -8.398 -24.609 1 94.75 584 GLY A O 1
ATOM 4629 N N . LEU A 1 585 ? 15.062 -8.508 -22.75 1 95.56 585 LEU A N 1
ATOM 4630 C CA . LEU A 1 585 ? 15.031 -7.055 -22.609 1 95.56 585 LEU A CA 1
ATOM 4631 C C . LEU A 1 585 ? 16.391 -6.52 -22.172 1 95.56 585 LEU A C 1
ATOM 4633 O O . LEU A 1 585 ? 16.844 -5.492 -22.672 1 95.56 585 LEU A O 1
ATOM 4637 N N . VAL A 1 586 ? 17.016 -7.195 -21.266 1 91.81 586 VAL A N 1
ATOM 4638 C CA . VAL A 1 586 ? 18.312 -6.766 -20.75 1 91.81 586 VAL A CA 1
ATOM 4639 C C . VAL A 1 586 ? 19.328 -6.695 -21.875 1 91.81 586 VAL A C 1
ATOM 4641 O O . VAL A 1 586 ? 20.078 -5.723 -21.984 1 91.81 586 VAL A O 1
ATOM 4644 N N . TYR A 1 587 ? 19.344 -7.621 -22.781 1 90.62 587 TYR A N 1
ATOM 4645 C CA . TYR A 1 587 ? 20.359 -7.707 -23.812 1 90.62 587 TYR A CA 1
ATOM 4646 C C . TYR A 1 587 ? 19.891 -7.07 -25.109 1 90.62 587 TYR A C 1
ATOM 4648 O O . TYR A 1 587 ? 20.609 -7.098 -26.109 1 90.62 587 TYR A O 1
ATOM 4656 N N . SER A 1 588 ? 18.719 -6.531 -25.094 1 92.81 588 SER A N 1
ATOM 4657 C CA . SER A 1 588 ? 18.156 -5.938 -26.297 1 92.81 588 SER A CA 1
ATOM 4658 C C . SER A 1 588 ? 19.062 -4.832 -26.844 1 92.81 588 SER A C 1
ATOM 4660 O O . SER A 1 588 ? 19.297 -4.75 -28.047 1 92.81 588 SER A O 1
ATOM 4662 N N . THR A 1 589 ? 19.641 -4.008 -25.922 1 90.06 589 THR A N 1
ATOM 4663 C CA . THR A 1 589 ? 20.484 -2.904 -26.375 1 90.06 589 THR A CA 1
ATOM 4664 C C . THR A 1 589 ? 21.953 -3.227 -26.172 1 90.06 589 THR A C 1
ATOM 4666 O O . THR A 1 589 ? 22.828 -2.516 -26.672 1 90.06 589 THR A O 1
ATOM 4669 N N . ILE A 1 590 ? 22.234 -4.277 -25.453 1 86.81 590 ILE A N 1
ATOM 4670 C CA . ILE A 1 590 ? 23.625 -4.664 -25.188 1 86.81 590 ILE A CA 1
ATOM 4671 C C . ILE A 1 590 ? 24.125 -5.59 -26.297 1 86.81 590 ILE A C 1
ATOM 4673 O O . ILE A 1 590 ? 25.219 -5.398 -26.828 1 86.81 590 ILE A O 1
ATOM 4677 N N . ALA A 1 591 ? 23.344 -6.598 -26.625 1 88.56 591 ALA A N 1
ATOM 4678 C CA . ALA A 1 591 ? 23.609 -7.574 -27.688 1 88.56 591 ALA A CA 1
ATOM 4679 C C . ALA A 1 591 ? 22.344 -7.891 -28.469 1 88.56 591 ALA A C 1
ATOM 4681 O O . ALA A 1 591 ? 21.75 -8.953 -28.297 1 88.56 591 ALA A O 1
ATOM 4682 N N . PRO A 1 592 ? 21.984 -7.066 -29.422 1 90.19 592 PRO A N 1
ATOM 4683 C CA . PRO A 1 592 ? 20.703 -7.168 -30.125 1 90.19 592 PRO A CA 1
ATOM 4684 C C . PRO A 1 592 ? 20.562 -8.477 -30.906 1 90.19 592 PRO A C 1
ATOM 4686 O O . PRO A 1 592 ? 19.438 -8.844 -31.297 1 90.19 592 PRO A O 1
ATOM 4689 N N . LEU A 1 593 ? 21.578 -9.25 -31.078 1 88.5 593 LEU A N 1
ATOM 4690 C CA . LEU A 1 593 ? 21.5 -10.516 -31.797 1 88.5 593 LEU A CA 1
ATOM 4691 C C . LEU A 1 593 ? 20.625 -11.516 -31.031 1 88.5 593 LEU A C 1
ATOM 4693 O O . LEU A 1 593 ? 20.141 -12.484 -31.625 1 88.5 593 LEU A O 1
ATOM 4697 N N . ILE A 1 594 ? 20.344 -11.344 -29.797 1 90.69 594 ILE A N 1
ATOM 4698 C CA . ILE A 1 594 ? 19.562 -12.258 -28.969 1 90.69 594 ILE A CA 1
ATOM 4699 C C . ILE A 1 594 ? 18.078 -12.109 -29.281 1 90.69 594 ILE A C 1
ATOM 4701 O O . ILE A 1 594 ? 17.297 -13.023 -29.031 1 90.69 594 ILE A O 1
ATOM 4705 N N . LEU A 1 595 ? 17.641 -11 -29.891 1 95.25 595 LEU A N 1
ATOM 4706 C CA . LEU A 1 595 ? 16.25 -10.617 -30.016 1 95.25 595 LEU A CA 1
ATOM 4707 C C . LEU A 1 595 ? 15.508 -11.562 -30.953 1 95.25 595 LEU A C 1
ATOM 4709 O O . LEU A 1 595 ? 14.406 -12.023 -30.641 1 95.25 595 LEU A O 1
ATOM 4713 N N . PRO A 1 596 ? 16.094 -11.945 -32.125 1 93.5 596 PRO A N 1
ATOM 4714 C CA . PRO A 1 596 ? 15.375 -12.883 -32.969 1 93.5 596 PRO A CA 1
ATOM 4715 C C . PRO A 1 596 ? 15.156 -14.242 -32.312 1 93.5 596 PRO A C 1
ATOM 4717 O O . PRO A 1 596 ? 14.133 -14.883 -32.531 1 93.5 596 PRO A O 1
ATOM 4720 N N . PHE A 1 597 ? 16.047 -14.688 -31.562 1 92.69 597 PHE A N 1
ATOM 4721 C CA . PHE A 1 597 ? 15.922 -15.977 -30.891 1 92.69 597 PHE A CA 1
ATOM 4722 C C . PHE A 1 597 ? 14.898 -15.914 -29.766 1 92.69 597 PHE A C 1
ATOM 4724 O O . PHE A 1 597 ? 14.156 -16.875 -29.531 1 92.69 597 PHE A O 1
ATOM 4731 N N . VAL A 1 598 ? 14.859 -14.797 -29.047 1 95.75 598 VAL A N 1
ATOM 4732 C CA . VAL A 1 598 ? 13.844 -14.625 -28.016 1 95.75 598 VAL A CA 1
ATOM 4733 C C . VAL A 1 598 ? 12.461 -14.523 -28.641 1 95.75 598 VAL A C 1
ATOM 4735 O O . VAL A 1 598 ? 11.492 -15.078 -28.125 1 95.75 598 VAL A O 1
ATOM 4738 N N . ALA A 1 599 ? 12.375 -13.781 -29.766 1 97.25 599 ALA A N 1
ATOM 4739 C CA . ALA A 1 599 ? 11.117 -13.703 -30.484 1 97.25 599 ALA A CA 1
ATOM 4740 C C . ALA A 1 599 ? 10.664 -15.094 -30.938 1 97.25 599 ALA A C 1
ATOM 4742 O O . ALA A 1 599 ? 9.492 -15.453 -30.781 1 97.25 599 ALA A O 1
ATOM 4743 N N . PHE A 1 600 ? 11.586 -15.844 -31.453 1 95.56 600 PHE A N 1
ATOM 4744 C CA . PHE A 1 600 ? 11.281 -17.203 -31.891 1 95.56 600 PHE A CA 1
ATOM 4745 C C . PHE A 1 600 ? 10.852 -18.062 -30.719 1 95.56 600 PHE A C 1
ATOM 4747 O O . PHE A 1 600 ? 9.969 -18.922 -30.859 1 95.56 600 PHE A O 1
ATOM 4754 N N . TYR A 1 601 ? 11.453 -17.875 -29.609 1 96.19 601 TYR A N 1
ATOM 4755 C CA . TYR A 1 601 ? 11.102 -18.578 -28.375 1 96.19 601 TYR A CA 1
ATOM 4756 C C . TYR A 1 601 ? 9.633 -18.375 -28.031 1 96.19 601 TYR A C 1
ATOM 4758 O O . TYR A 1 601 ? 8.898 -19.344 -27.828 1 96.19 601 TYR A O 1
ATOM 4766 N N . PHE A 1 602 ? 9.188 -17.172 -28.016 1 97.62 602 PHE A N 1
ATOM 4767 C CA . PHE A 1 602 ? 7.82 -16.859 -27.609 1 97.62 602 PHE A CA 1
ATOM 4768 C C . PHE A 1 602 ? 6.828 -17.266 -28.688 1 97.62 602 PHE A C 1
ATOM 4770 O O . PHE A 1 602 ? 5.703 -17.672 -28.391 1 97.62 602 PHE A O 1
ATOM 4777 N N . ILE A 1 603 ? 7.207 -17.188 -29.953 1 95.94 603 ILE A N 1
ATOM 4778 C CA . ILE A 1 603 ? 6.328 -17.609 -31.047 1 95.94 603 ILE A CA 1
ATOM 4779 C C . ILE A 1 603 ? 6.09 -19.109 -30.969 1 95.94 603 ILE A C 1
ATOM 4781 O O . ILE A 1 603 ? 4.949 -19.578 -31.062 1 95.94 603 ILE A O 1
ATOM 4785 N N . MET A 1 604 ? 7.137 -19.844 -30.75 1 94.69 604 MET A N 1
ATOM 4786 C CA . MET A 1 604 ? 7.027 -21.297 -30.672 1 94.69 604 MET A CA 1
ATOM 4787 C C . MET A 1 604 ? 6.215 -21.719 -29.453 1 94.69 604 MET A C 1
ATOM 4789 O O . MET A 1 604 ? 5.312 -22.562 -29.562 1 94.69 604 MET A O 1
ATOM 4793 N N . TYR A 1 605 ? 6.473 -21.172 -28.344 1 96 605 TYR A N 1
ATOM 4794 C CA . TYR A 1 605 ? 5.734 -21.531 -27.141 1 96 605 TYR A CA 1
ATOM 4795 C C . TYR A 1 605 ? 4.273 -21.109 -27.25 1 96 605 TYR A C 1
ATOM 4797 O O . TYR A 1 605 ? 3.389 -21.797 -26.719 1 96 605 TYR A O 1
ATOM 4805 N N . TYR A 1 606 ? 4 -19.969 -27.922 1 94.62 606 TYR A N 1
ATOM 4806 C CA . TYR A 1 606 ? 2.621 -19.562 -28.141 1 94.62 606 TYR A CA 1
ATOM 4807 C C . TYR A 1 606 ? 1.857 -20.625 -28.922 1 94.62 606 TYR A C 1
ATOM 4809 O O . TYR A 1 606 ? 0.761 -21.031 -28.531 1 94.62 606 TYR A O 1
ATOM 4817 N N . ARG A 1 607 ? 2.441 -21.141 -29.922 1 92.38 607 ARG A N 1
ATOM 4818 C CA . ARG A 1 607 ? 1.789 -22.125 -30.781 1 92.38 607 ARG A CA 1
ATOM 4819 C C . ARG A 1 607 ? 1.659 -23.469 -30.062 1 92.38 607 ARG A C 1
ATOM 4821 O O . ARG A 1 607 ? 0.618 -24.125 -30.156 1 92.38 607 ARG A O 1
ATOM 4828 N N . VAL A 1 608 ? 2.619 -23.797 -29.391 1 93.44 608 VAL A N 1
ATOM 4829 C CA . VAL A 1 608 ? 2.645 -25.109 -28.734 1 93.44 608 VAL A CA 1
ATOM 4830 C C . VAL A 1 608 ? 1.645 -25.125 -27.578 1 93.44 608 VAL A C 1
ATOM 4832 O O . VAL A 1 608 ? 0.853 -26.062 -27.453 1 93.44 608 VAL A O 1
ATOM 4835 N N . TYR A 1 609 ? 1.646 -24.109 -26.766 1 94.06 609 TYR A N 1
ATOM 4836 C CA . TYR A 1 609 ? 0.754 -24.141 -25.609 1 94.06 609 TYR A CA 1
ATOM 4837 C C . TYR A 1 609 ? -0.692 -23.906 -26.031 1 94.06 609 TYR A C 1
ATOM 4839 O O . TYR A 1 609 ? -1.619 -24.391 -25.359 1 94.06 609 TYR A O 1
ATOM 4847 N N . ARG A 1 610 ? -0.871 -23.156 -27.062 1 92.56 610 ARG A N 1
ATOM 4848 C CA . ARG A 1 610 ? -2.221 -23.078 -27.609 1 92.56 610 ARG A CA 1
ATOM 4849 C C . ARG A 1 610 ? -2.748 -24.453 -27.984 1 92.56 610 ARG A C 1
ATOM 4851 O O . ARG A 1 610 ? -3.895 -24.797 -27.672 1 92.56 610 ARG A O 1
ATOM 4858 N N . HIS A 1 611 ? -1.916 -25.25 -28.578 1 91.12 611 HIS A N 1
ATOM 4859 C CA . HIS A 1 611 ? -2.277 -26.609 -28.938 1 91.12 611 HIS A CA 1
ATOM 4860 C C . HIS A 1 611 ? -2.449 -27.5 -27.703 1 91.12 611 HIS A C 1
ATOM 4862 O O . HIS A 1 611 ? -3.428 -28.234 -27.609 1 91.12 611 HIS A O 1
ATOM 4868 N N . GLN A 1 612 ? -1.573 -27.391 -26.812 1 92.94 612 GLN A N 1
ATOM 4869 C CA . GLN A 1 612 ? -1.59 -28.266 -25.625 1 92.94 612 GLN A CA 1
ATOM 4870 C C . GLN A 1 612 ? -2.816 -27.984 -24.766 1 92.94 612 GLN A C 1
ATOM 4872 O O . GLN A 1 612 ? -3.426 -28.906 -24.234 1 92.94 612 GLN A O 1
ATOM 4877 N N . PHE A 1 613 ? -3.215 -26.75 -24.609 1 92.88 613 PHE A N 1
ATOM 4878 C CA . PHE A 1 613 ? -4.363 -26.406 -23.766 1 92.88 613 PHE A CA 1
ATOM 4879 C C . PHE A 1 613 ? -5.664 -26.781 -24.469 1 92.88 613 PHE A C 1
ATOM 4881 O O . PHE A 1 613 ? -6.668 -27.078 -23.812 1 92.88 613 PHE A O 1
ATOM 4888 N N . LEU A 1 614 ? -5.668 -26.828 -25.734 1 90.5 614 LEU A N 1
ATOM 4889 C CA . LEU A 1 614 ? -6.871 -27.172 -26.484 1 90.5 614 LEU A CA 1
ATOM 4890 C C . LEU A 1 614 ? -7.074 -28.688 -26.5 1 90.5 614 LEU A C 1
ATOM 4892 O O . LEU A 1 614 ? -8.211 -29.172 -26.422 1 90.5 614 LEU A O 1
ATOM 4896 N N . TYR A 1 615 ? -5.945 -29.438 -26.453 1 90 615 TYR A N 1
ATOM 4897 C CA . TYR A 1 615 ? -6.125 -30.844 -26.75 1 90 615 TYR A CA 1
ATOM 4898 C C . TYR A 1 615 ? -5.59 -31.719 -25.625 1 90 615 TYR A C 1
ATOM 4900 O O . TYR A 1 615 ? -5.965 -32.875 -25.5 1 90 615 TYR A O 1
ATOM 4908 N N . VAL A 1 616 ? -4.789 -31.188 -24.812 1 90.94 616 VAL A N 1
ATOM 4909 C CA . VAL A 1 616 ? -4.098 -32.094 -23.906 1 90.94 616 VAL A CA 1
ATOM 4910 C C . VAL A 1 616 ? -4.438 -31.75 -22.453 1 90.94 616 VAL A C 1
ATOM 4912 O O . VAL A 1 616 ? -4.891 -32.594 -21.688 1 90.94 616 VAL A O 1
ATOM 4915 N N . TYR A 1 617 ? -4.336 -30.5 -22.016 1 91.44 617 TYR A N 1
ATOM 4916 C CA . TYR A 1 617 ? -4.414 -30.125 -20.609 1 91.44 617 TYR A CA 1
ATOM 4917 C C . TYR A 1 617 ? -5.824 -29.688 -20.25 1 91.44 617 TYR A C 1
ATOM 4919 O O . TYR A 1 617 ? -6.527 -29.094 -21.062 1 91.44 617 TYR A O 1
ATOM 4927 N N . LYS A 1 618 ? -6.238 -29.969 -19.016 1 87.44 618 LYS A N 1
ATOM 4928 C CA . LYS A 1 618 ? -7.473 -29.469 -18.422 1 87.44 618 LYS A CA 1
ATOM 4929 C C . LYS A 1 618 ? -7.238 -29 -16.984 1 87.44 618 LYS A C 1
ATOM 4931 O O . LYS A 1 618 ? -6.703 -29.75 -16.172 1 87.44 618 LYS A O 1
ATOM 4936 N N . GLN A 1 619 ? -7.656 -27.781 -16.719 1 86.75 619 GLN A N 1
ATOM 4937 C CA . GLN A 1 619 ? -7.473 -27.219 -15.383 1 86.75 619 GLN A CA 1
ATOM 4938 C C . GLN A 1 619 ? -8.688 -27.484 -14.508 1 86.75 619 GLN A C 1
ATOM 4940 O O . GLN A 1 619 ? -9.82 -27.203 -14.898 1 86.75 619 GLN A O 1
ATOM 4945 N N . PRO A 1 620 ? -8.391 -28.016 -13.398 1 83.75 620 PRO A N 1
ATOM 4946 C CA . PRO A 1 620 ? -9.523 -28.312 -12.516 1 83.75 620 PRO A CA 1
ATOM 4947 C C . PRO A 1 620 ? -10.109 -27.062 -11.867 1 83.75 620 PRO A C 1
ATOM 4949 O O . PRO A 1 620 ? -11.32 -27 -11.633 1 83.75 620 PRO A O 1
ATOM 4952 N N . VAL A 1 621 ? -9.242 -26.141 -11.562 1 87.19 621 VAL A N 1
ATOM 4953 C CA . VAL A 1 621 ? -9.703 -24.938 -10.875 1 87.19 621 VAL A CA 1
ATOM 4954 C C . VAL A 1 621 ? -9.383 -23.703 -11.719 1 87.19 621 VAL A C 1
ATOM 4956 O O . VAL A 1 621 ? -8.266 -23.562 -12.211 1 87.19 621 VAL A O 1
ATOM 4959 N N . GLU A 1 622 ? -10.438 -22.938 -11.945 1 88.44 622 GLU A N 1
ATOM 4960 C CA . GLU A 1 622 ? -10.273 -21.672 -12.664 1 88.44 622 GLU A CA 1
ATOM 4961 C C . GLU A 1 622 ? -10.219 -20.5 -11.695 1 88.44 622 GLU A C 1
ATOM 4963 O O . GLU A 1 622 ? -11.125 -20.312 -10.883 1 88.44 622 GLU A O 1
ATOM 4968 N N . THR A 1 623 ? -9.227 -19.734 -11.711 1 89.5 623 THR A N 1
ATOM 4969 C CA . THR A 1 623 ? -9.07 -18.594 -10.805 1 89.5 623 THR A CA 1
ATOM 4970 C C . THR A 1 623 ? -9.461 -17.297 -11.5 1 89.5 623 THR A C 1
ATOM 4972 O O . THR A 1 623 ? -9.5 -16.234 -10.867 1 89.5 623 THR A O 1
ATOM 4975 N N . GLY A 1 624 ? -9.742 -17.297 -12.75 1 90.88 624 GLY A N 1
ATOM 4976 C CA . GLY A 1 624 ? -10.039 -16.094 -13.492 1 90.88 624 GLY A CA 1
ATOM 4977 C C . GLY A 1 624 ? -8.797 -15.359 -13.969 1 90.88 624 GLY A C 1
ATOM 4978 O O . GLY A 1 624 ? -8.797 -14.133 -14.094 1 90.88 624 GLY A O 1
ATOM 4979 N N . GLY A 1 625 ? -7.754 -15.984 -14.133 1 93.38 625 GLY A N 1
ATOM 4980 C CA . GLY A 1 625 ? -6.539 -15.406 -14.68 1 93.38 625 GLY A CA 1
ATOM 4981 C C . GLY A 1 625 ? -5.715 -14.656 -13.648 1 93.38 625 GLY A C 1
ATOM 4982 O O . GLY A 1 625 ? -5.023 -13.695 -13.984 1 93.38 625 GLY A O 1
ATOM 4983 N N . LEU A 1 626 ? -5.68 -15.023 -12.453 1 94.12 626 LEU A N 1
ATOM 4984 C CA . LEU A 1 626 ? -5.035 -14.273 -11.383 1 94.12 626 LEU A CA 1
ATOM 4985 C C . LEU A 1 626 ? -3.518 -14.383 -11.484 1 94.12 626 LEU A C 1
ATOM 4987 O O . LEU A 1 626 ? -2.793 -13.602 -10.859 1 94.12 626 LEU A O 1
ATOM 4991 N N . ALA A 1 627 ? -3.004 -15.328 -12.258 1 95.38 627 ALA A N 1
ATOM 4992 C CA . ALA A 1 627 ? -1.561 -15.477 -12.422 1 95.38 627 ALA A CA 1
ATOM 4993 C C . ALA A 1 627 ? -1.004 -14.422 -13.375 1 95.38 627 ALA A C 1
ATOM 4995 O O . ALA A 1 627 ? 0.176 -14.07 -13.305 1 95.38 627 ALA A O 1
ATOM 4996 N N . PHE A 1 628 ? -1.833 -13.875 -14.242 1 96.31 628 PHE A N 1
ATOM 4997 C CA . PHE A 1 628 ? -1.396 -12.953 -15.281 1 96.31 628 PHE A CA 1
ATOM 4998 C C . PHE A 1 628 ? -0.913 -11.641 -14.672 1 96.31 628 PHE A C 1
ATOM 5000 O O . PHE A 1 628 ? 0.163 -11.148 -15.016 1 96.31 628 PHE A O 1
ATOM 5007 N N . PRO A 1 629 ? -1.653 -11.055 -13.742 1 96.12 629 PRO A N 1
ATOM 5008 C CA . PRO A 1 629 ? -1.163 -9.812 -13.141 1 96.12 629 PRO A CA 1
ATOM 5009 C C . PRO A 1 629 ? 0.179 -9.992 -12.43 1 96.12 629 PRO A C 1
ATOM 5011 O O . PRO A 1 629 ? 1.003 -9.07 -12.422 1 96.12 629 PRO A O 1
ATOM 5014 N N . LEU A 1 630 ? 0.342 -11.094 -11.852 1 96.12 630 LEU A N 1
ATOM 5015 C CA . LEU A 1 630 ? 1.62 -11.367 -11.203 1 96.12 630 LEU A CA 1
ATOM 5016 C C . LEU A 1 630 ? 2.738 -11.477 -12.234 1 96.12 630 LEU A C 1
ATOM 5018 O O . LEU A 1 630 ? 3.859 -11.031 -11.984 1 96.12 630 LEU A O 1
ATOM 5022 N N . ALA A 1 631 ? 2.445 -12.086 -13.359 1 97.12 631 ALA A N 1
ATOM 5023 C CA . ALA A 1 631 ? 3.42 -12.172 -14.445 1 97.12 631 ALA A CA 1
ATOM 5024 C C . ALA A 1 631 ? 3.812 -10.781 -14.945 1 97.12 631 ALA A C 1
ATOM 5026 O O . ALA A 1 631 ? 4.973 -10.547 -15.281 1 97.12 631 ALA A O 1
ATOM 5027 N N . VAL A 1 632 ? 2.871 -9.906 -14.977 1 96.69 632 VAL A N 1
ATOM 5028 C CA . VAL A 1 632 ? 3.125 -8.531 -15.406 1 96.69 632 VAL A CA 1
ATOM 5029 C C . VAL A 1 632 ? 4.074 -7.848 -14.422 1 96.69 632 VAL A C 1
ATOM 5031 O O . VAL A 1 632 ? 4.988 -7.133 -14.828 1 96.69 632 VAL A O 1
ATOM 5034 N N . LYS A 1 633 ? 3.879 -8.117 -13.156 1 95.75 633 LYS A N 1
ATOM 5035 C CA . LYS A 1 633 ? 4.777 -7.547 -12.156 1 95.75 633 LYS A CA 1
ATOM 5036 C C . LYS A 1 633 ? 6.188 -8.109 -12.305 1 95.75 633 LYS A C 1
ATOM 5038 O O . LYS A 1 633 ? 7.172 -7.395 -12.086 1 95.75 633 LYS A O 1
ATOM 5043 N N . HIS A 1 634 ? 6.258 -9.375 -12.633 1 96.88 634 HIS A N 1
ATOM 5044 C CA . HIS A 1 634 ? 7.562 -9.969 -12.883 1 96.88 634 HIS A CA 1
ATOM 5045 C C . HIS A 1 634 ? 8.227 -9.344 -14.109 1 96.88 634 HIS A C 1
ATOM 5047 O O . HIS A 1 634 ? 9.445 -9.148 -14.125 1 96.88 634 HIS A O 1
ATOM 5053 N N . ALA A 1 635 ? 7.441 -9.008 -15.086 1 96.88 635 ALA A N 1
ATOM 5054 C CA . ALA A 1 635 ? 7.977 -8.352 -16.281 1 96.88 635 ALA A CA 1
ATOM 5055 C C . ALA A 1 635 ? 8.547 -6.977 -15.922 1 96.88 635 ALA A C 1
ATOM 5057 O O . ALA A 1 635 ? 9.562 -6.559 -16.484 1 96.88 635 ALA A O 1
ATOM 5058 N N . TYR A 1 636 ? 7.934 -6.246 -14.984 1 96.75 636 TYR A N 1
ATOM 5059 C CA . TYR A 1 636 ? 8.445 -4.957 -14.539 1 96.75 636 TYR A CA 1
ATOM 5060 C C . TYR A 1 636 ? 9.805 -5.113 -13.867 1 96.75 636 TYR A C 1
ATOM 5062 O O . TYR A 1 636 ? 10.672 -4.242 -13.992 1 96.75 636 TYR A O 1
ATOM 5070 N N . THR A 1 637 ? 9.953 -6.219 -13.188 1 94.88 637 THR A N 1
ATOM 5071 C CA . THR A 1 637 ? 11.258 -6.484 -12.594 1 94.88 637 THR A CA 1
ATOM 5072 C C . THR A 1 637 ? 12.328 -6.594 -13.672 1 94.88 637 THR A C 1
ATOM 5074 O O . THR A 1 637 ? 13.453 -6.109 -13.492 1 94.88 637 THR A O 1
ATOM 5077 N N . GLY A 1 638 ? 11.984 -7.219 -14.781 1 94.25 638 GLY A N 1
ATOM 5078 C CA . GLY A 1 638 ? 12.898 -7.281 -15.906 1 94.25 638 GLY A CA 1
ATOM 5079 C C . GLY A 1 638 ? 13.25 -5.914 -16.469 1 94.25 638 GLY A C 1
ATOM 5080 O O . GLY A 1 638 ? 14.406 -5.66 -16.812 1 94.25 638 GLY A O 1
ATOM 5081 N N . ILE A 1 639 ? 12.312 -5.035 -16.484 1 96.75 639 ILE A N 1
ATOM 5082 C CA . ILE A 1 639 ? 12.539 -3.682 -16.984 1 96.75 639 ILE A CA 1
ATOM 5083 C C . ILE A 1 639 ? 13.477 -2.93 -16.047 1 96.75 639 ILE A C 1
ATOM 5085 O O . ILE A 1 639 ? 14.391 -2.242 -16.5 1 96.75 639 ILE A O 1
ATOM 5089 N N . PHE A 1 640 ? 13.289 -3.123 -14.727 1 94.56 640 PHE A N 1
ATOM 5090 C CA . PHE A 1 640 ? 14.148 -2.463 -13.742 1 94.56 640 PHE A CA 1
ATOM 5091 C C . PHE A 1 640 ? 15.586 -2.945 -13.867 1 94.56 640 PHE A C 1
ATOM 5093 O O . PHE A 1 640 ? 16.516 -2.145 -13.82 1 94.56 640 PHE A O 1
ATOM 5100 N N . ILE A 1 641 ? 15.703 -4.254 -14.055 1 89.88 641 ILE A N 1
ATOM 5101 C CA . ILE A 1 641 ? 17.047 -4.816 -14.18 1 89.88 641 ILE A CA 1
ATOM 5102 C C . ILE A 1 641 ? 17.719 -4.254 -15.43 1 89.88 641 ILE A C 1
ATOM 5104 O O . ILE A 1 641 ? 18.906 -3.939 -15.406 1 89.88 641 ILE A O 1
ATOM 5108 N N . THR A 1 642 ? 17.016 -4.105 -16.5 1 92.69 642 THR A N 1
ATOM 5109 C CA . THR A 1 642 ? 17.547 -3.553 -17.734 1 92.69 642 THR A CA 1
ATOM 5110 C C . THR A 1 642 ? 18.016 -2.113 -17.547 1 92.69 642 THR A C 1
ATOM 5112 O O . THR A 1 642 ? 19.125 -1.758 -17.938 1 92.69 642 THR A O 1
ATOM 5115 N N . GLU A 1 643 ? 17.219 -1.317 -16.875 1 93.19 643 GLU A N 1
ATOM 5116 C CA . GLU A 1 643 ? 17.531 0.092 -16.672 1 93.19 643 GLU A CA 1
ATOM 5117 C C . GLU A 1 643 ? 18.75 0.258 -15.758 1 93.19 643 GLU A C 1
ATOM 5119 O O . GLU A 1 643 ? 19.625 1.073 -16.016 1 93.19 643 GLU A O 1
ATOM 5124 N N . VAL A 1 644 ? 18.766 -0.542 -14.695 1 87 644 VAL A N 1
ATOM 5125 C CA . VAL A 1 644 ? 19.875 -0.447 -13.742 1 87 644 VAL A CA 1
ATOM 5126 C C . VAL A 1 644 ? 21.172 -0.93 -14.406 1 87 644 VAL A C 1
ATOM 5128 O O . VAL A 1 644 ? 22.234 -0.36 -14.18 1 87 644 VAL A O 1
ATOM 5131 N N . THR A 1 645 ? 21.094 -1.942 -15.234 1 84.25 645 THR A N 1
ATOM 5132 C CA . THR A 1 645 ? 22.25 -2.488 -15.914 1 84.25 645 THR A CA 1
ATOM 5133 C C . THR A 1 645 ? 22.797 -1.495 -16.938 1 84.25 645 THR A C 1
ATOM 5135 O O . THR A 1 645 ? 24.016 -1.279 -17.016 1 84.25 645 THR A O 1
ATOM 5138 N N . VAL A 1 646 ? 21.984 -0.948 -17.75 1 87.44 646 VAL A N 1
ATOM 5139 C CA . VAL A 1 646 ? 22.422 0.031 -18.734 1 87.44 646 VAL A CA 1
ATOM 5140 C C . VAL A 1 646 ? 22.984 1.257 -18.031 1 87.44 646 VAL A C 1
ATOM 5142 O O . VAL A 1 646 ? 23.969 1.847 -18.5 1 87.44 646 VAL A O 1
ATOM 5145 N N . PHE A 1 647 ? 22.344 1.645 -16.875 1 85.94 647 PHE A N 1
ATOM 5146 C CA . PHE A 1 647 ? 22.875 2.74 -16.062 1 85.94 647 PHE A CA 1
ATOM 5147 C C . PHE A 1 647 ? 24.297 2.438 -15.609 1 85.94 647 PHE A C 1
ATOM 5149 O O . PHE A 1 647 ? 25.172 3.299 -15.68 1 85.94 647 PHE A O 1
ATOM 5156 N N . GLY A 1 648 ? 24.531 1.221 -15.156 1 80.25 648 GLY A N 1
ATOM 5157 C CA . GLY A 1 648 ? 25.859 0.808 -14.727 1 80.25 648 GLY A CA 1
ATOM 5158 C C . GLY A 1 648 ? 26.875 0.815 -15.844 1 80.25 648 GLY A C 1
ATOM 5159 O O . GLY A 1 648 ? 28.031 1.222 -15.648 1 80.25 648 GLY A O 1
ATOM 5160 N N . ILE A 1 649 ? 26.547 0.397 -17.031 1 81.38 649 ILE A N 1
ATOM 5161 C CA . ILE A 1 649 ? 27.438 0.346 -18.188 1 81.38 649 ILE A CA 1
ATOM 5162 C C . ILE A 1 649 ? 27.844 1.763 -18.578 1 81.38 649 ILE A C 1
ATOM 5164 O O . ILE A 1 649 ? 29.016 2.018 -18.906 1 81.38 649 ILE A O 1
ATOM 5168 N N . PHE A 1 650 ? 26.891 2.688 -18.578 1 82 650 PHE A N 1
ATOM 5169 C CA . PHE A 1 650 ? 27.188 4.07 -18.938 1 82 650 PHE A CA 1
ATOM 5170 C C . PHE A 1 650 ? 28.062 4.73 -17.891 1 82 650 PHE A C 1
ATOM 5172 O O . PHE A 1 650 ? 28.891 5.582 -18.203 1 82 650 PHE A O 1
ATOM 5179 N N . LEU A 1 651 ? 27.844 4.395 -16.609 1 76.94 651 LEU A N 1
ATOM 5180 C CA . LEU A 1 651 ? 28.672 4.922 -15.539 1 76.94 651 LEU A CA 1
ATOM 5181 C C . LEU A 1 651 ? 30.125 4.473 -15.711 1 76.94 651 LEU A C 1
ATOM 5183 O O . LEU A 1 651 ? 31.047 5.242 -15.453 1 76.94 651 LEU A O 1
ATOM 5187 N N . LEU A 1 652 ? 30.344 3.266 -16.109 1 72.81 652 LEU A N 1
ATOM 5188 C CA . LEU A 1 652 ? 31.672 2.701 -16.281 1 72.81 652 LEU A CA 1
ATOM 5189 C C . LEU A 1 652 ? 32.375 3.297 -17.5 1 72.81 652 LEU A C 1
ATOM 5191 O O . LEU A 1 652 ? 33.562 3.551 -17.484 1 72.81 652 LEU A O 1
ATOM 5195 N N . LYS A 1 653 ? 31.594 3.361 -18.547 1 69.44 653 LYS A N 1
ATOM 5196 C CA . LYS A 1 653 ? 32.188 3.85 -19.781 1 69.44 653 LYS A CA 1
ATOM 5197 C C . LYS A 1 653 ? 32.438 5.359 -19.734 1 69.44 653 LYS A C 1
ATOM 5199 O O . LYS A 1 653 ? 33.281 5.887 -20.422 1 69.44 653 LYS A O 1
ATOM 5204 N N . GLY A 1 654 ? 31.469 6.141 -18.969 1 59.84 654 GLY A N 1
ATOM 5205 C CA . GLY A 1 654 ? 31.375 7.582 -19.172 1 59.84 654 GLY A CA 1
ATOM 5206 C C . GLY A 1 654 ? 32.219 8.367 -18.172 1 59.84 654 GLY A C 1
ATOM 5207 O O . GLY A 1 654 ? 32.062 8.188 -16.969 1 59.84 654 GLY A O 1
ATOM 5208 N N . THR A 1 655 ? 33.438 8.648 -18.562 1 57.69 655 THR A N 1
ATOM 5209 C CA . THR A 1 655 ? 34.156 9.773 -18 1 57.69 655 THR A CA 1
ATOM 5210 C C . THR A 1 655 ? 33.25 10.953 -17.734 1 57.69 655 THR A C 1
ATOM 5212 O O . THR A 1 655 ? 32.031 10.875 -18.016 1 57.69 655 THR A O 1
ATOM 5215 N N . SER A 1 656 ? 33.594 12.25 -17.703 1 57.72 656 SER A N 1
ATOM 5216 C CA . SER A 1 656 ? 33.031 13.562 -17.406 1 57.72 656 SER A CA 1
ATOM 5217 C C . SER A 1 656 ? 31.891 13.883 -18.391 1 57.72 656 SER A C 1
ATOM 5219 O O . SER A 1 656 ? 30.906 14.531 -18.016 1 57.72 656 SER A O 1
ATOM 5221 N N . ASP A 1 657 ? 31.844 13.141 -19.641 1 61.81 657 ASP A N 1
ATOM 5222 C CA . ASP A 1 657 ? 30.938 13.648 -20.672 1 61.81 657 ASP A CA 1
ATOM 5223 C C . ASP A 1 657 ? 29.625 12.867 -20.688 1 61.81 657 ASP A C 1
ATOM 5225 O O . ASP A 1 657 ? 28.688 13.234 -21.391 1 61.81 657 ASP A O 1
ATOM 5229 N N . ALA A 1 658 ? 29.469 11.789 -19.828 1 72.19 658 ALA A N 1
ATOM 5230 C CA . ALA A 1 658 ? 28.266 10.969 -19.906 1 72.19 658 ALA A CA 1
ATOM 5231 C C . ALA A 1 658 ? 27.281 11.336 -18.797 1 72.19 658 ALA A C 1
ATOM 5233 O O . ALA A 1 658 ? 26.359 10.586 -18.516 1 72.19 658 ALA A O 1
ATOM 5234 N N . ILE A 1 659 ? 27.359 12.516 -18.328 1 77.44 659 ILE A N 1
ATOM 5235 C CA . ILE A 1 659 ? 26.547 12.93 -17.203 1 77.44 659 ILE A CA 1
ATOM 5236 C C . ILE A 1 659 ? 25.109 13.164 -17.656 1 77.44 659 ILE A C 1
ATOM 5238 O O . ILE A 1 659 ? 24.156 12.695 -17.016 1 77.44 659 ILE A O 1
ATOM 5242 N N . PRO A 1 660 ? 24.953 13.758 -18.859 1 80.44 660 PRO A N 1
ATOM 5243 C CA . PRO A 1 660 ? 23.562 13.969 -19.281 1 80.44 660 PRO A CA 1
ATOM 5244 C C . PRO A 1 660 ? 22.828 12.656 -19.547 1 80.44 660 PRO A C 1
ATOM 5246 O O . PRO A 1 660 ? 21.625 12.555 -19.266 1 80.44 660 PRO A O 1
ATOM 5249 N N . GLN A 1 661 ? 23.516 11.672 -20.062 1 85.5 661 GLN A N 1
ATOM 5250 C CA . GLN A 1 661 ? 22.891 10.375 -20.328 1 85.5 661 GLN A CA 1
ATOM 5251 C C . GLN A 1 661 ? 22.516 9.68 -19.016 1 85.5 661 GLN A C 1
ATOM 5253 O O . GLN A 1 661 ? 21.469 9.031 -18.938 1 85.5 661 GLN A O 1
ATOM 5258 N N . LEU A 1 662 ? 23.344 9.891 -18.016 1 83.88 662 LEU A N 1
ATOM 5259 C CA . LEU A 1 662 ? 23.078 9.266 -16.719 1 83.88 662 LEU A CA 1
ATOM 5260 C C . LEU A 1 662 ? 21.859 9.906 -16.047 1 83.88 662 LEU A C 1
ATOM 5262 O O . LEU A 1 662 ? 21.062 9.211 -15.414 1 83.88 662 LEU A O 1
ATOM 5266 N N . ILE A 1 663 ? 21.625 11.172 -16.25 1 83.56 663 ILE A N 1
ATOM 5267 C CA . ILE A 1 663 ? 20.484 11.867 -15.664 1 83.56 663 ILE A CA 1
ATOM 5268 C C . ILE A 1 663 ? 19.188 11.383 -16.328 1 83.56 663 ILE A C 1
ATOM 5270 O O . ILE A 1 663 ? 18.188 11.141 -15.656 1 83.56 663 ILE A O 1
ATOM 5274 N N . LEU A 1 664 ? 19.266 11.18 -17.594 1 88.38 664 LEU A N 1
ATOM 5275 C CA . LEU A 1 664 ? 18.078 10.719 -18.312 1 88.38 664 LEU A CA 1
ATOM 5276 C C . LEU A 1 664 ? 17.719 9.289 -17.938 1 88.38 664 LEU A C 1
ATOM 5278 O O . LEU A 1 664 ? 16.547 8.938 -17.844 1 88.38 664 LEU A O 1
ATOM 5282 N N . LEU A 1 665 ? 18.781 8.531 -17.75 1 90.25 665 LEU A N 1
ATOM 5283 C CA . LEU A 1 665 ? 18.547 7.152 -17.344 1 90.25 665 LEU A CA 1
ATOM 5284 C C . LEU A 1 665 ? 17.984 7.09 -15.93 1 90.25 665 LEU A C 1
ATOM 5286 O O . LEU A 1 665 ? 17.125 6.258 -15.633 1 90.25 665 LEU A O 1
ATOM 5290 N N . PHE A 1 666 ? 18.453 7.988 -15.102 1 86.62 666 PHE A N 1
ATOM 5291 C CA . PHE A 1 666 ? 17.922 8.055 -13.742 1 86.62 666 PHE A CA 1
ATOM 5292 C C . PHE A 1 666 ? 16.469 8.492 -13.75 1 86.62 666 PHE A C 1
ATOM 5294 O O . PHE A 1 666 ? 15.648 7.949 -13 1 86.62 666 PHE A O 1
ATOM 5301 N N . LEU A 1 667 ? 16.125 9.398 -14.602 1 87.44 667 LEU A N 1
ATOM 5302 C CA . LEU A 1 667 ? 14.75 9.836 -14.75 1 87.44 667 LEU A CA 1
ATOM 5303 C C . LEU A 1 667 ? 13.875 8.711 -15.289 1 87.44 667 LEU A C 1
ATOM 5305 O O . LEU A 1 667 ? 12.703 8.586 -14.906 1 87.44 667 LEU A O 1
ATOM 5309 N N . LEU A 1 668 ? 14.414 7.891 -16.125 1 91.94 668 LEU A N 1
ATOM 5310 C CA . LEU A 1 668 ? 13.672 6.758 -16.672 1 91.94 668 LEU A CA 1
ATOM 5311 C C . LEU A 1 668 ? 13.344 5.75 -15.57 1 91.94 668 LEU A C 1
ATOM 5313 O O . LEU A 1 668 ? 12.242 5.199 -15.539 1 91.94 668 LEU A O 1
ATOM 5317 N N . ILE A 1 669 ? 14.281 5.535 -14.664 1 92.25 669 ILE A N 1
ATOM 5318 C CA . ILE A 1 669 ? 14.062 4.613 -13.562 1 92.25 669 ILE A CA 1
ATOM 5319 C C . ILE A 1 669 ? 12.938 5.137 -12.672 1 92.25 669 ILE A C 1
ATOM 5321 O O . ILE A 1 669 ? 12.062 4.375 -12.25 1 92.25 669 ILE A O 1
ATOM 5325 N N . ILE A 1 670 ? 12.883 6.453 -12.484 1 86.56 670 ILE A N 1
ATOM 5326 C CA . ILE A 1 670 ? 11.844 7.066 -11.672 1 86.56 670 ILE A CA 1
ATOM 5327 C C . ILE A 1 670 ? 10.492 6.953 -12.375 1 86.56 670 ILE A C 1
ATOM 5329 O O . ILE A 1 670 ? 9.484 6.633 -11.75 1 86.56 670 ILE A O 1
ATOM 5333 N N . CYS A 1 671 ? 10.531 7.164 -13.617 1 89.62 671 CYS A N 1
ATOM 5334 C CA . CYS A 1 671 ? 9.305 7.07 -14.391 1 89.62 671 CYS A CA 1
ATOM 5335 C C . CYS A 1 671 ? 8.758 5.648 -14.375 1 89.62 671 CYS A C 1
ATOM 5337 O O . CYS A 1 671 ? 7.543 5.445 -14.266 1 89.62 671 CYS A O 1
ATOM 5339 N N . THR A 1 672 ? 9.641 4.711 -14.5 1 93.75 672 THR A N 1
ATOM 5340 C CA . THR A 1 672 ? 9.211 3.318 -14.477 1 93.75 672 THR A CA 1
ATOM 5341 C C . THR A 1 672 ? 8.68 2.939 -13.102 1 93.75 672 THR A C 1
ATOM 5343 O O . THR A 1 672 ? 7.695 2.201 -12.984 1 93.75 672 THR A O 1
ATOM 5346 N N . SER A 1 673 ? 9.336 3.482 -12.094 1 91.56 673 SER A N 1
ATOM 5347 C CA . SER A 1 673 ? 8.844 3.236 -10.742 1 91.56 673 SER A CA 1
ATOM 5348 C C . SER A 1 673 ? 7.461 3.844 -10.539 1 91.56 673 SER A C 1
ATOM 5350 O O . SER A 1 673 ? 6.598 3.232 -9.906 1 91.56 673 SER A O 1
ATOM 5352 N N . PHE A 1 674 ? 7.27 4.973 -11.102 1 88.5 674 PHE A N 1
ATOM 5353 C CA . PHE A 1 674 ? 5.969 5.625 -11.031 1 88.5 674 PHE A CA 1
ATOM 5354 C C . PHE A 1 674 ? 4.926 4.848 -11.828 1 88.5 674 PHE A C 1
ATOM 5356 O O . PHE A 1 674 ? 3.768 4.75 -11.414 1 88.5 674 PHE A O 1
ATOM 5363 N N . SER A 1 675 ? 5.348 4.332 -12.898 1 92.75 675 SER A N 1
ATOM 5364 C CA . SER A 1 675 ? 4.422 3.547 -13.711 1 92.75 675 SER A CA 1
ATOM 5365 C C . SER A 1 675 ? 4.004 2.27 -12.992 1 92.75 675 SER A C 1
ATOM 5367 O O . SER A 1 675 ? 2.838 1.872 -13.055 1 92.75 675 SER A O 1
ATOM 5369 N N . LEU A 1 676 ? 4.926 1.646 -12.344 1 94.69 676 LEU A N 1
ATOM 5370 C CA . LEU A 1 676 ? 4.602 0.438 -11.594 1 94.69 676 LEU A CA 1
ATOM 5371 C C . LEU A 1 676 ? 3.65 0.751 -10.445 1 94.69 676 LEU A C 1
ATOM 5373 O O . LEU A 1 676 ? 2.682 0.022 -10.219 1 94.69 676 LEU A O 1
ATOM 5377 N N . SER A 1 677 ? 3.912 1.847 -9.766 1 91.81 677 SER A N 1
ATOM 5378 C CA . SER A 1 677 ? 3.047 2.244 -8.656 1 91.81 677 SER A CA 1
ATOM 5379 C C . SER A 1 677 ? 1.639 2.566 -9.141 1 91.81 677 SER A C 1
ATOM 5381 O O . SER A 1 677 ? 0.654 2.17 -8.516 1 91.81 677 SER A O 1
ATOM 5383 N N . ASN A 1 678 ? 1.552 3.236 -10.266 1 90.94 678 ASN A N 1
ATOM 5384 C CA . ASN A 1 678 ? 0.25 3.564 -10.844 1 90.94 678 ASN A CA 1
ATOM 5385 C C . ASN A 1 678 ? -0.47 2.316 -11.344 1 90.94 678 ASN A C 1
ATOM 5387 O O . ASN A 1 678 ? -1.695 2.225 -11.258 1 90.94 678 ASN A O 1
ATOM 5391 N N . MET A 1 679 ? 0.279 1.417 -11.875 1 93.44 679 MET A N 1
ATOM 5392 C CA . MET A 1 679 ? -0.319 0.174 -12.359 1 93.44 679 MET A CA 1
ATOM 5393 C C . MET A 1 679 ? -0.93 -0.616 -11.203 1 93.44 679 MET A C 1
ATOM 5395 O O . MET A 1 679 ? -2.047 -1.124 -11.32 1 93.44 679 MET A O 1
ATOM 5399 N N . ASN A 1 680 ? -0.247 -0.648 -10.117 1 92.75 680 ASN A N 1
ATOM 5400 C CA . ASN A 1 680 ? -0.755 -1.366 -8.953 1 92.75 680 ASN A CA 1
ATOM 5401 C C . ASN A 1 680 ? -1.987 -0.684 -8.367 1 92.75 680 ASN A C 1
ATOM 5403 O O . ASN A 1 680 ? -2.963 -1.35 -8.016 1 92.75 680 ASN A O 1
ATOM 5407 N N . GLU A 1 681 ? -1.97 0.583 -8.312 1 89.88 681 GLU A N 1
ATOM 5408 C CA . GLU A 1 681 ? -3.096 1.322 -7.75 1 89.88 681 GLU A CA 1
ATOM 5409 C C . GLU A 1 681 ? -4.316 1.245 -8.664 1 89.88 681 GLU A C 1
ATOM 5411 O O . GLU A 1 681 ? -5.453 1.183 -8.188 1 89.88 681 GLU A O 1
ATOM 5416 N N . ALA A 1 682 ? -4.055 1.205 -9.906 1 90.12 682 ALA A N 1
ATOM 5417 C CA . ALA A 1 682 ? -5.133 1.234 -10.898 1 90.12 682 ALA A CA 1
ATOM 5418 C C . ALA A 1 682 ? -5.785 -0.137 -11.031 1 90.12 682 ALA A C 1
ATOM 5420 O O . ALA A 1 682 ? -7.016 -0.244 -11.086 1 90.12 682 ALA A O 1
ATOM 5421 N N . PHE A 1 683 ? -5.004 -1.2 -11 1 93.5 683 PHE A N 1
ATOM 5422 C CA . PHE A 1 683 ? -5.57 -2.467 -11.453 1 93.5 683 PHE A CA 1
ATOM 5423 C C . PHE A 1 683 ? -5.715 -3.438 -10.281 1 93.5 683 PHE A C 1
ATOM 5425 O O . PHE A 1 683 ? -6.516 -4.375 -10.344 1 93.5 683 PHE A O 1
ATOM 5432 N N . ASP A 1 684 ? -5.035 -3.287 -9.195 1 92.19 684 ASP A N 1
ATOM 5433 C CA . ASP A 1 684 ? -5.113 -4.242 -8.094 1 92.19 684 ASP A CA 1
ATOM 5434 C C . ASP A 1 684 ? -6.543 -4.367 -7.574 1 92.19 684 ASP A C 1
ATOM 5436 O O . ASP A 1 684 ? -7.062 -5.477 -7.434 1 92.19 684 ASP A O 1
ATOM 5440 N N . PRO A 1 685 ? -7.254 -3.238 -7.402 1 91.12 685 PRO A N 1
ATOM 5441 C CA . PRO A 1 685 ? -8.633 -3.379 -6.934 1 91.12 685 PRO A CA 1
ATOM 5442 C C . PRO A 1 685 ? -9.562 -3.951 -8 1 91.12 685 PRO A C 1
ATOM 5444 O O . PRO A 1 685 ? -10.523 -4.656 -7.68 1 91.12 685 PRO A O 1
ATOM 5447 N N . LEU A 1 686 ? -9.312 -3.672 -9.234 1 91.75 686 LEU A N 1
ATOM 5448 C CA . LEU A 1 686 ? -10.164 -4.129 -10.32 1 91.75 686 LEU A CA 1
ATOM 5449 C C . LEU A 1 686 ? -9.992 -5.625 -10.562 1 91.75 686 LEU A C 1
ATOM 5451 O O . LEU A 1 686 ? -10.875 -6.273 -11.117 1 91.75 686 LEU A O 1
ATOM 5455 N N . VAL A 1 687 ? -8.812 -6.164 -10.156 1 93.06 687 VAL A N 1
ATOM 5456 C CA . VAL A 1 687 ? -8.547 -7.59 -10.32 1 93.06 687 VAL A CA 1
ATOM 5457 C C . VAL A 1 687 ? -9.195 -8.367 -9.18 1 93.06 687 VAL A C 1
ATOM 5459 O O . VAL A 1 687 ? -9.664 -9.5 -9.375 1 93.06 687 VAL A O 1
ATOM 5462 N N . THR A 1 688 ? -9.344 -7.734 -8.031 1 90.56 688 THR A N 1
ATOM 5463 C CA . THR A 1 688 ? -9.82 -8.445 -6.852 1 90.56 688 THR A CA 1
ATOM 5464 C C . THR A 1 688 ? -11.336 -8.305 -6.707 1 90.56 688 THR A C 1
ATOM 5466 O O . THR A 1 688 ? -12.023 -9.266 -6.367 1 90.56 688 THR A O 1
ATOM 5469 N N . TYR A 1 689 ? -11.875 -7.098 -7.094 1 92.19 689 TYR A N 1
ATOM 5470 C CA . TYR A 1 689 ? -13.281 -6.836 -6.82 1 92.19 689 TYR A CA 1
ATOM 5471 C C . TYR A 1 689 ? -14.023 -6.477 -8.102 1 92.19 689 TYR A C 1
ATOM 5473 O O . TYR A 1 689 ? -13.43 -5.98 -9.055 1 92.19 689 TYR A O 1
ATOM 5481 N N . LEU A 1 690 ? -15.312 -6.785 -8.133 1 90.94 690 LEU A N 1
ATOM 5482 C CA . LEU A 1 690 ? -16.172 -6.371 -9.234 1 90.94 690 LEU A CA 1
ATOM 5483 C C . LEU A 1 690 ? -16.75 -4.984 -8.977 1 90.94 690 LEU A C 1
ATOM 5485 O O . LEU A 1 690 ? -17.328 -4.734 -7.914 1 90.94 690 LEU A O 1
ATOM 5489 N N . PRO A 1 691 ? -16.547 -4.086 -9.898 1 89.56 691 PRO A N 1
ATOM 5490 C CA . PRO A 1 691 ? -17.094 -2.736 -9.734 1 89.56 691 PRO A CA 1
ATOM 5491 C C . PRO A 1 691 ? -18.625 -2.719 -9.672 1 89.56 691 PRO A C 1
ATOM 5493 O O . PRO A 1 691 ? -19.281 -3.502 -10.359 1 89.56 691 PRO A O 1
ATOM 5496 N N . MET A 1 692 ? -19.141 -1.866 -8.945 1 87.38 692 MET A N 1
ATOM 5497 C CA . MET A 1 692 ? -20.578 -1.758 -8.688 1 87.38 692 MET A CA 1
ATOM 5498 C C . MET A 1 692 ? -21.328 -1.357 -9.945 1 87.38 692 MET A C 1
ATOM 5500 O O . MET A 1 692 ? -22.469 -1.784 -10.156 1 87.38 692 MET A O 1
ATOM 5504 N N . ALA A 1 693 ? -20.734 -0.557 -10.734 1 84.62 693 ALA A N 1
ATOM 5505 C CA . ALA A 1 693 ? -21.391 -0.031 -11.93 1 84.62 693 ALA A CA 1
ATOM 5506 C C . ALA A 1 693 ? -21.766 -1.156 -12.891 1 84.62 693 ALA A C 1
ATOM 5508 O O . ALA A 1 693 ? -22.688 -1.011 -13.695 1 84.62 693 ALA A O 1
ATOM 5509 N N . LEU A 1 694 ? -21.062 -2.281 -12.781 1 84.56 694 LEU A N 1
ATOM 5510 C CA . LEU A 1 694 ? -21.297 -3.395 -13.695 1 84.56 694 LEU A CA 1
ATOM 5511 C C . LEU A 1 694 ? -22.594 -4.125 -13.336 1 84.56 694 LEU A C 1
ATOM 5513 O O . LEU A 1 694 ? -23.141 -4.863 -14.156 1 84.56 694 LEU A O 1
ATOM 5517 N N . PHE A 1 695 ? -23.062 -3.932 -12.109 1 82.69 695 PHE A N 1
ATOM 5518 C CA . PHE A 1 695 ? -24.281 -4.605 -11.672 1 82.69 695 PHE A CA 1
ATOM 5519 C C . PHE A 1 695 ? -25.516 -3.793 -12.047 1 82.69 695 PHE A C 1
ATOM 5521 O O . PHE A 1 695 ? -26.641 -4.273 -11.922 1 82.69 695 PHE A O 1
ATOM 5528 N N . SER A 1 696 ? -25.25 -2.586 -12.555 1 76.38 696 SER A N 1
ATOM 5529 C CA . SER A 1 696 ? -26.375 -1.749 -12.945 1 76.38 696 SER A CA 1
ATOM 5530 C C . SER A 1 696 ? -26.844 -2.08 -14.359 1 76.38 696 SER A C 1
ATOM 5532 O O . SER A 1 696 ? -26.047 -2.168 -15.281 1 76.38 696 SER A O 1
ATOM 5534 N N . GLU A 1 697 ? -27.906 -2.744 -14.555 1 63.5 697 GLU A N 1
ATOM 5535 C CA . GLU A 1 697 ? -28.469 -3.27 -15.797 1 63.5 697 GLU A CA 1
ATOM 5536 C C . GLU A 1 697 ? -28.531 -2.189 -16.875 1 63.5 697 GLU A C 1
ATOM 5538 O O . GLU A 1 697 ? -28.422 -2.484 -18.062 1 63.5 697 GLU A O 1
ATOM 5543 N N . ASP A 1 698 ? -28.656 -0.938 -16.5 1 64.19 698 ASP A N 1
ATOM 5544 C CA . ASP A 1 698 ? -28.938 0.075 -17.516 1 64.19 698 ASP A CA 1
ATOM 5545 C C . ASP A 1 698 ? -27.656 0.724 -18.016 1 64.19 698 ASP A C 1
ATOM 5547 O O . ASP A 1 698 ? -27.688 1.636 -18.844 1 64.19 698 ASP A O 1
ATOM 5551 N N . LEU A 1 699 ? -26.578 0.18 -17.562 1 62.84 699 LEU A N 1
ATOM 5552 C CA . LEU A 1 699 ? -25.328 0.827 -17.969 1 62.84 699 LEU A CA 1
ATOM 5553 C C . LEU A 1 699 ? -24.562 -0.045 -18.953 1 62.84 699 LEU A C 1
ATOM 5555 O O . LEU A 1 699 ? -24.516 -1.268 -18.812 1 62.84 699 LEU A O 1
ATOM 5559 N N . HIS A 1 700 ? -24.328 0.5 -20.156 1 63.81 700 HIS A N 1
ATOM 5560 C CA . HIS A 1 700 ? -23.562 -0.203 -21.188 1 63.81 700 HIS A CA 1
ATOM 5561 C C . HIS A 1 700 ? -22.078 0.119 -21.078 1 63.81 700 HIS A C 1
ATOM 5563 O O . HIS A 1 700 ? -21.703 1.275 -20.875 1 63.81 700 HIS A O 1
ATOM 5569 N N . ILE A 1 701 ? -21.344 -0.877 -20.953 1 62.78 701 ILE A N 1
ATOM 5570 C CA . ILE A 1 701 ? -19.891 -0.676 -20.875 1 62.78 701 ILE A CA 1
ATOM 5571 C C . ILE A 1 701 ? -19.266 -0.815 -22.266 1 62.78 701 ILE A C 1
ATOM 5573 O O . ILE A 1 701 ? -19.391 -1.864 -22.906 1 62.78 701 ILE A O 1
ATOM 5577 N N . GLY A 1 702 ? -18.797 0.279 -22.75 1 57.94 702 GLY A N 1
ATOM 5578 C CA . GLY A 1 702 ? -18.109 0.242 -24.047 1 57.94 702 GLY A CA 1
ATOM 5579 C C . GLY A 1 702 ? -16.781 -0.473 -24 1 57.94 702 GLY A C 1
ATOM 5580 O O . GLY A 1 702 ? -16.344 -0.928 -22.938 1 57.94 702 GLY A O 1
ATOM 5581 N N . ARG A 1 703 ? -16.219 -0.649 -25.156 1 53.5 703 ARG A N 1
ATOM 5582 C CA . ARG A 1 703 ? -14.938 -1.332 -25.359 1 53.5 703 ARG A CA 1
ATOM 5583 C C . ARG A 1 703 ? -13.828 -0.657 -24.547 1 53.5 703 ARG A C 1
ATOM 5585 O O . ARG A 1 703 ? -12.938 -1.328 -24.031 1 53.5 703 ARG A O 1
ATOM 5592 N N . ASN A 1 704 ? -14.031 0.622 -24.5 1 53.09 704 ASN A N 1
ATOM 5593 C CA . ASN A 1 704 ? -12.961 1.36 -23.844 1 53.09 704 ASN A CA 1
ATOM 5594 C C . ASN A 1 704 ? -13.234 1.519 -22.344 1 53.09 704 ASN A C 1
ATOM 5596 O O . ASN A 1 704 ? -12.5 2.219 -21.641 1 53.09 704 ASN A O 1
ATOM 5600 N N . GLY A 1 705 ? -14.172 0.687 -21.812 1 58.19 705 GLY A N 1
ATOM 5601 C CA . GLY A 1 705 ? -14.461 0.743 -20.375 1 58.19 705 GLY A CA 1
ATOM 5602 C C . GLY A 1 705 ? -15.352 1.909 -20 1 58.19 705 GLY A C 1
ATOM 5603 O O . GLY A 1 705 ? -15.516 2.207 -18.812 1 58.19 705 GLY A O 1
ATOM 5604 N N . VAL A 1 706 ? -15.875 2.641 -21.047 1 58.84 706 VAL A N 1
ATOM 5605 C CA . VAL A 1 706 ? -16.703 3.814 -20.766 1 58.84 706 VAL A CA 1
ATOM 5606 C C . VAL A 1 706 ? -18.141 3.393 -20.547 1 58.84 706 VAL A C 1
ATOM 5608 O O . VAL A 1 706 ? -18.734 2.699 -21.391 1 58.84 706 VAL A O 1
ATOM 5611 N N . VAL A 1 707 ? -18.625 3.574 -19.344 1 63.25 707 VAL A N 1
ATOM 5612 C CA . VAL A 1 707 ? -20 3.25 -18.969 1 63.25 707 VAL A CA 1
ATOM 5613 C C . VAL A 1 707 ? -20.938 4.355 -19.453 1 63.25 707 VAL A C 1
ATOM 5615 O O . VAL A 1 707 ? -20.688 5.539 -19.203 1 63.25 707 VAL A O 1
ATOM 5618 N N . THR A 1 708 ? -21.75 4.203 -20.469 1 64.69 708 THR A N 1
ATOM 5619 C CA . THR A 1 708 ? -22.719 5.188 -20.922 1 64.69 708 THR A CA 1
ATOM 5620 C C . THR A 1 708 ? -24.141 4.777 -20.547 1 64.69 708 THR A C 1
ATOM 5622 O O . THR A 1 708 ? -24.406 3.594 -20.328 1 64.69 708 THR A O 1
ATOM 5625 N N . GLU A 1 709 ? -24.984 5.848 -20.094 1 62.88 709 GLU A N 1
ATOM 5626 C CA . GLU A 1 709 ? -26.391 5.625 -19.812 1 62.88 709 GLU A CA 1
ATOM 5627 C C . GLU A 1 709 ? -27.172 5.336 -21.094 1 62.88 709 GLU A C 1
ATOM 5629 O O . GLU A 1 709 ? -27.031 6.047 -22.078 1 62.88 709 GLU A O 1
ATOM 5634 N N . GLY A 1 710 ? -27.375 4.168 -21.828 1 51.38 710 GLY A N 1
ATOM 5635 C CA . GLY A 1 710 ? -28.25 3.959 -22.969 1 51.38 710 GLY A CA 1
ATOM 5636 C C . GLY A 1 710 ? -29.156 2.742 -22.812 1 51.38 710 GLY A C 1
ATOM 5637 O O . GLY A 1 710 ? -28.859 1.848 -22.016 1 51.38 710 GLY A O 1
ATOM 5638 N N . ASP A 1 711 ? -30.547 2.828 -23.094 1 43.72 711 ASP A N 1
ATOM 5639 C CA . ASP A 1 711 ? -31.656 1.885 -23.234 1 43.72 711 ASP A CA 1
ATOM 5640 C C . ASP A 1 711 ? -31.234 0.648 -24.031 1 43.72 711 ASP A C 1
ATOM 5642 O O . ASP A 1 711 ? -32.062 -0.085 -24.547 1 43.72 711 ASP A O 1
ATOM 5646 N N . ALA A 1 712 ? -30.219 0.472 -24.734 1 35.72 712 ALA A N 1
ATOM 5647 C CA . ALA A 1 712 ? -30.281 -0.544 -25.781 1 35.72 712 ALA A CA 1
ATOM 5648 C C . ALA A 1 712 ? -30.469 -1.937 -25.188 1 35.72 712 ALA A C 1
ATOM 5650 O O . ALA A 1 712 ? -29.75 -2.32 -24.25 1 35.72 712 ALA A O 1
ATOM 5651 N N . LYS A 1 713 ? -31.469 -2.602 -25.531 1 39.16 713 LYS A N 1
ATOM 5652 C CA . LYS A 1 713 ? -32.031 -3.93 -25.281 1 39.16 713 LYS A CA 1
ATOM 5653 C C . LYS A 1 713 ? -30.922 -4.973 -25.156 1 39.16 713 LYS A C 1
ATOM 5655 O O . LYS A 1 713 ? -31.016 -5.887 -24.328 1 39.16 713 LYS A O 1
ATOM 5660 N N . ASP A 1 714 ? -30.141 -5.367 -26.25 1 35.19 714 ASP A N 1
ATOM 5661 C CA . ASP A 1 714 ? -29.688 -6.723 -26.516 1 35.19 714 ASP A CA 1
ATOM 5662 C C . ASP A 1 714 ? -28.359 -6.996 -25.797 1 35.19 714 ASP A C 1
ATOM 5664 O O . ASP A 1 714 ? -27.75 -8.047 -25.984 1 35.19 714 ASP A O 1
ATOM 5668 N N . ALA A 1 715 ? -27.422 -5.996 -25.594 1 36.72 715 ALA A N 1
ATOM 5669 C CA . ALA A 1 715 ? -26.109 -6.59 -25.344 1 36.72 715 ALA A CA 1
ATOM 5670 C C . ALA A 1 715 ? -26 -7.074 -23.891 1 36.72 715 ALA A C 1
ATOM 5672 O O . ALA A 1 715 ? -26.156 -6.289 -22.953 1 36.72 715 ALA A O 1
ATOM 5673 N N . GLY A 1 716 ? -26.172 -8.141 -23.578 1 36.59 716 GLY A N 1
ATOM 5674 C CA . GLY A 1 716 ? -25.938 -8.812 -22.312 1 36.59 716 GLY A CA 1
ATOM 5675 C C . GLY A 1 716 ? -24.625 -8.414 -21.656 1 36.59 716 GLY A C 1
ATOM 5676 O O . GLY A 1 716 ? -23.656 -8.109 -22.344 1 36.59 716 GLY A O 1
ATOM 5677 N N . ALA A 1 717 ? -24.484 -7.715 -20.422 1 43.16 717 ALA A N 1
ATOM 5678 C CA . ALA A 1 717 ? -23.422 -7.203 -19.547 1 43.16 717 ALA A CA 1
ATOM 5679 C C . ALA A 1 717 ? -22.109 -7.918 -19.812 1 43.16 717 ALA A C 1
ATOM 5681 O O . ALA A 1 717 ? -21.031 -7.355 -19.578 1 43.16 717 ALA A O 1
ATOM 5682 N N . GLY A 1 718 ? -22 -9.164 -20.422 1 43.84 718 GLY A N 1
ATOM 5683 C CA . GLY A 1 718 ? -20.859 -10.062 -20.484 1 43.84 718 GLY A CA 1
ATOM 5684 C C . GLY A 1 718 ? -20.234 -10.125 -21.875 1 43.84 718 GLY A C 1
ATOM 5685 O O . GLY A 1 718 ? -19.375 -10.969 -22.141 1 43.84 718 GLY A O 1
ATOM 5686 N N . THR A 1 719 ? -20.672 -9.453 -22.844 1 46.72 719 THR A N 1
ATOM 5687 C CA . THR A 1 719 ? -20.141 -9.781 -24.172 1 46.72 719 THR A CA 1
ATOM 5688 C C . THR A 1 719 ? -18.953 -8.891 -24.516 1 46.72 719 THR A C 1
ATOM 5690 O O . THR A 1 719 ? -19.062 -7.664 -24.438 1 46.72 719 THR A O 1
ATOM 5693 N N . ILE A 1 720 ? -17.734 -9.305 -24.188 1 47.78 720 ILE A N 1
ATOM 5694 C CA . ILE A 1 720 ? -16.5 -8.633 -24.578 1 47.78 720 ILE A CA 1
ATOM 5695 C C . ILE A 1 720 ? -16.375 -8.648 -26.109 1 47.78 720 ILE A C 1
ATOM 5697 O O . ILE A 1 720 ? -16.453 -9.711 -26.734 1 47.78 720 ILE A O 1
ATOM 5701 N N . GLU A 1 721 ? -16.656 -7.629 -26.875 1 45.78 721 GLU A N 1
ATOM 5702 C CA . GLU A 1 721 ? -16.344 -7.586 -28.312 1 45.78 721 GLU A CA 1
ATOM 5703 C C . GLU A 1 721 ? -14.859 -7.855 -28.547 1 45.78 721 GLU A C 1
ATOM 5705 O O . GLU A 1 721 ? -14 -7.227 -27.938 1 45.78 721 GLU A O 1
ATOM 5710 N N . ASP A 1 722 ? -14.43 -9.016 -28.969 1 42.94 722 ASP A N 1
ATOM 5711 C CA . ASP A 1 722 ? -13.086 -9.492 -29.266 1 42.94 722 ASP A CA 1
ATOM 5712 C C . ASP A 1 722 ? -12.359 -8.562 -30.234 1 42.94 722 ASP A C 1
ATOM 5714 O O . ASP A 1 722 ? -12.984 -7.977 -31.125 1 42.94 722 ASP A O 1
ATOM 5718 N N . GLU A 1 723 ? -11.297 -8 -29.953 1 39.06 723 GLU A N 1
ATOM 5719 C CA . GLU A 1 723 ? -10.414 -7.188 -30.797 1 39.06 723 GLU A CA 1
ATOM 5720 C C . GLU A 1 723 ? -10.312 -7.762 -32.219 1 39.06 723 GLU A C 1
ATOM 5722 O O . GLU A 1 723 ? -10.211 -7.012 -33.188 1 39.06 723 GLU A O 1
ATOM 5727 N N . GLU A 1 724 ? -10.141 -9 -32.469 1 35.47 724 GLU A N 1
ATOM 5728 C CA . GLU A 1 724 ? -9.859 -9.562 -33.781 1 35.47 724 GLU A CA 1
ATOM 5729 C C . GLU A 1 724 ? -11.016 -9.32 -34.75 1 35.47 724 GLU A C 1
ATOM 5731 O O . GLU A 1 724 ? -10.797 -9.125 -35.938 1 35.47 724 GLU A O 1
ATOM 5736 N N . LEU A 1 725 ? -12.203 -9.336 -34.344 1 36.16 725 LEU A N 1
ATOM 5737 C CA . LEU A 1 725 ? -13.266 -9.109 -35.344 1 36.16 725 LEU A CA 1
ATOM 5738 C C . LEU A 1 725 ? -13.273 -7.664 -35.812 1 36.16 725 LEU A C 1
ATOM 5740 O O . LEU A 1 725 ? -13.625 -7.387 -36.969 1 36.16 725 LEU A O 1
ATOM 5744 N N . ALA A 1 726 ? -12.906 -6.711 -35.031 1 35.16 726 ALA A N 1
ATOM 5745 C CA . ALA A 1 726 ? -12.898 -5.355 -35.562 1 35.16 726 ALA A CA 1
ATOM 5746 C C . ALA A 1 726 ? -11.781 -5.172 -36.594 1 35.16 726 ALA A C 1
ATOM 5748 O O . ALA A 1 726 ? -11.883 -4.336 -37.469 1 35.16 726 ALA A O 1
ATOM 5749 N N . ALA A 1 727 ? -10.547 -5.703 -36.469 1 32.97 727 ALA A N 1
ATOM 5750 C CA . ALA A 1 727 ? -9.602 -5.605 -37.594 1 32.97 727 ALA A CA 1
ATOM 5751 C C . ALA A 1 727 ? -10.18 -6.219 -38.844 1 32.97 727 ALA A C 1
ATOM 5753 O O . ALA A 1 727 ? -9.922 -5.727 -39.969 1 32.97 727 ALA A O 1
ATOM 5754 N N . ALA A 1 728 ? -10.906 -7.285 -38.844 1 32.16 728 ALA A N 1
ATOM 5755 C CA . ALA A 1 728 ? -11.469 -7.82 -40.094 1 32.16 728 ALA A CA 1
ATOM 5756 C C . ALA A 1 728 ? -12.555 -6.906 -40.625 1 32.16 728 ALA A C 1
ATOM 5758 O O . ALA A 1 728 ? -12.766 -6.852 -41.844 1 32.16 728 ALA A O 1
ATOM 5759 N N . ALA A 1 729 ? -13.203 -6.055 -39.875 1 30.61 729 ALA A N 1
ATOM 5760 C CA . ALA A 1 729 ? -14.227 -5.25 -40.531 1 30.61 729 ALA A CA 1
ATOM 5761 C C . ALA A 1 729 ? -13.602 -4.047 -41.219 1 30.61 729 ALA A C 1
ATOM 5763 O O . ALA A 1 729 ? -14.25 -3.4 -42.062 1 30.61 729 ALA A O 1
ATOM 5764 N N . GLY A 1 730 ? -12.43 -3.482 -40.875 1 27.06 730 GLY A N 1
ATOM 5765 C CA . GLY A 1 730 ? -11.93 -2.461 -41.781 1 27.06 730 GLY A CA 1
ATOM 5766 C C . GLY A 1 730 ? -11.523 -3.008 -43.156 1 27.06 730 GLY A C 1
ATOM 5767 O O . GLY A 1 730 ? -11.242 -2.244 -44.062 1 27.06 730 GLY A O 1
ATOM 5768 N N . GLU A 1 731 ? -11 -4.168 -43.312 1 25.64 731 GLU A N 1
ATOM 5769 C CA . GLU A 1 731 ? -10.703 -4.469 -44.719 1 25.64 731 GLU A CA 1
ATOM 5770 C C . GLU A 1 731 ? -11.977 -4.574 -45.531 1 25.64 731 GLU A C 1
ATOM 5772 O O . GLU A 1 731 ? -11.938 -4.945 -46.719 1 25.64 731 GLU A O 1
ATOM 5777 N N . LYS A 1 732 ? -13.18 -4.516 -45.031 1 28.91 732 LYS A N 1
ATOM 5778 C CA . LYS A 1 732 ? -14.125 -4.496 -46.125 1 28.91 732 LYS A CA 1
ATOM 5779 C C . LYS A 1 732 ? -14.008 -3.199 -46.938 1 28.91 732 LYS A C 1
ATOM 5781 O O . LYS A 1 732 ? -14.594 -3.072 -48 1 28.91 732 LYS A O 1
ATOM 5786 N N . SER A 1 733 ? -13.695 -2.006 -46.625 1 23.94 733 SER A N 1
ATOM 5787 C CA . SER A 1 733 ? -13.805 -1.082 -47.719 1 23.94 733 SER A CA 1
ATOM 5788 C C . SER A 1 733 ? -12.727 -1.354 -48.781 1 23.94 733 SER A C 1
ATOM 5790 O O . SER A 1 733 ? -12.945 -1.141 -49.969 1 23.94 733 SER A O 1
ATOM 5792 N N . SER A 1 734 ? -11.453 -1.198 -48.656 1 22.22 734 SER A N 1
ATOM 5793 C CA . SER A 1 734 ? -10.773 -1.232 -49.938 1 22.22 734 SER A CA 1
ATOM 5794 C C . SER A 1 734 ? -10.758 -2.643 -50.5 1 22.22 734 SER A C 1
ATOM 5796 O O . SER A 1 734 ? -9.867 -2.986 -51.281 1 22.22 734 SER A O 1
ATOM 5798 N N . MET A 1 735 ? -11.375 -3.607 -49.906 1 19.42 735 MET A N 1
ATOM 5799 C CA . MET A 1 735 ? -11.609 -4.648 -50.875 1 19.42 735 MET A CA 1
ATOM 5800 C C . MET A 1 735 ? -12.359 -4.09 -52.094 1 19.42 735 MET A C 1
ATOM 5802 O O . MET A 1 735 ? -13.477 -3.578 -51.938 1 19.42 735 MET A O 1
ATOM 5806 N N . ILE A 1 736 ? -11.625 -3.525 -53.156 1 20 736 ILE A N 1
ATOM 5807 C CA . ILE A 1 736 ? -11.867 -3.807 -54.562 1 20 736 ILE A CA 1
ATOM 5808 C C . ILE A 1 736 ? -12.539 -5.164 -54.719 1 20 736 ILE A C 1
ATOM 5810 O O . ILE A 1 736 ? -12.102 -6.152 -54.125 1 20 736 ILE A O 1
ATOM 5814 N N . ALA A 1 737 ? -13.758 -5.062 -55.031 1 19.77 737 ALA A N 1
ATOM 5815 C CA . ALA A 1 737 ? -14.633 -6.012 -55.688 1 19.77 737 ALA A CA 1
ATOM 5816 C C . ALA A 1 737 ? -13.844 -6.914 -56.656 1 19.77 737 ALA A C 1
ATOM 5818 O O . ALA A 1 737 ? -13.445 -6.484 -57.719 1 19.77 737 ALA A O 1
ATOM 5819 N N . LEU A 1 738 ? -12.516 -7.449 -56.25 1 18.91 738 LEU A N 1
ATOM 5820 C CA . LEU A 1 738 ? -12.117 -8.484 -57.219 1 18.91 738 LEU A CA 1
ATOM 5821 C C . LEU A 1 738 ? -13.312 -9.344 -57.625 1 18.91 738 LEU A C 1
ATOM 5823 O O . LEU A 1 738 ? -13.891 -10.039 -56.781 1 18.91 738 LEU A O 1
ATOM 5827 N N . GLN A 1 739 ? -14.039 -8.789 -58.5 1 18.77 739 GLN A N 1
ATOM 5828 C CA . GLN A 1 739 ? -15.047 -9.141 -59.5 1 18.77 739 GLN A CA 1
ATOM 5829 C C . GLN A 1 739 ? -14.945 -10.617 -59.906 1 18.77 739 GLN A C 1
ATOM 5831 O O . GLN A 1 739 ? -13.891 -11.234 -59.719 1 18.77 739 GLN A O 1
ATOM 5836 N N . SER A 1 740 ? -16.047 -11.117 -60.5 1 19.14 740 SER A N 1
ATOM 5837 C CA . SER A 1 740 ? -16.578 -12.359 -61.031 1 19.14 740 SER A CA 1
ATOM 5838 C C . SER A 1 740 ? -15.602 -13 -62 1 19.14 740 SER A C 1
ATOM 5840 O O . SER A 1 740 ? -15.305 -12.438 -63.062 1 19.14 740 SER A O 1
ATOM 5842 N N . LEU A 1 741 ? -14.289 -13.344 -61.531 1 19.09 741 LEU A N 1
ATOM 5843 C CA . LEU A 1 741 ? -13.742 -14.133 -62.656 1 19.09 741 LEU A CA 1
ATOM 5844 C C . LEU A 1 741 ? -14.766 -15.141 -63.156 1 19.09 741 LEU A C 1
ATOM 5846 O O . LEU A 1 741 ? -15.5 -15.734 -62.375 1 19.09 741 LEU A O 1
ATOM 5850 N N . PRO A 1 742 ? -15.188 -14.906 -64.375 1 19.97 742 PRO A N 1
ATOM 5851 C CA . PRO A 1 742 ? -16.094 -15.773 -65.125 1 19.97 742 PRO A CA 1
ATOM 5852 C C . PRO A 1 742 ? -15.812 -17.25 -64.938 1 19.97 742 PRO A C 1
ATOM 5854 O O . PRO A 1 742 ? -14.719 -17.625 -64.5 1 19.97 742 PRO A O 1
ATOM 5857 N N . PRO A 1 743 ? -16.844 -18.016 -65.125 1 20.56 743 PRO A N 1
ATOM 5858 C CA . PRO A 1 743 ? -16.891 -19.484 -65.062 1 20.56 743 PRO A CA 1
ATOM 5859 C C . PRO A 1 743 ? -15.758 -20.141 -65.812 1 20.56 743 PRO A C 1
ATOM 5861 O O . PRO A 1 743 ? -15.703 -20.016 -67.062 1 20.56 743 PRO A O 1
ATOM 5864 N N . GLN A 1 744 ? -14.461 -19.672 -65.688 1 17.41 744 GLN A N 1
ATOM 5865 C CA . GLN A 1 744 ? -13.812 -20.391 -66.812 1 17.41 744 GLN A CA 1
ATOM 5866 C C . GLN A 1 744 ? -14.18 -21.875 -66.75 1 17.41 744 GLN A C 1
ATOM 5868 O O . GLN A 1 744 ? -14.344 -22.469 -65.688 1 17.41 744 GLN A O 1
ATOM 5873 N N . ASP A 1 745 ? -14.586 -22.438 -67.938 1 17.25 745 ASP A N 1
ATOM 5874 C CA . ASP A 1 745 ? -14.961 -23.703 -68.5 1 17.25 745 ASP A CA 1
ATOM 5875 C C . ASP A 1 745 ? -14.031 -24.828 -68.062 1 17.25 745 ASP A C 1
ATOM 5877 O O . ASP A 1 745 ? -14.484 -25.875 -67.625 1 17.25 745 ASP A O 1
ATOM 5881 N N . HIS A 1 746 ? -12.953 -24.938 -68.75 1 17.25 746 HIS A N 1
ATOM 5882 C CA . HIS A 1 746 ? -12.836 -26.234 -69.438 1 17.25 746 HIS A CA 1
ATOM 5883 C C . HIS A 1 746 ? -12.445 -27.328 -68.438 1 17.25 746 HIS A C 1
ATOM 5885 O O . HIS A 1 746 ? -13.195 -28.281 -68.188 1 17.25 746 HIS A O 1
ATOM 5891 N N . ARG A 1 747 ? -11.164 -27.938 -68.812 1 16.78 747 ARG A N 1
ATOM 5892 C CA . ARG A 1 747 ? -10.734 -29.234 -69.312 1 16.78 747 ARG A CA 1
ATOM 5893 C C . ARG A 1 747 ? -10.219 -30.109 -68.188 1 16.78 747 ARG A C 1
ATOM 5895 O O . ARG A 1 747 ? -9.602 -29.625 -67.25 1 16.78 747 ARG A O 1
ATOM 5902 N N . SER A 1 748 ? -10.617 -31.438 -68.125 1 16 748 SER A N 1
ATOM 5903 C CA . SER A 1 748 ? -10.641 -32.688 -67.375 1 16 748 SER A CA 1
ATOM 5904 C C . SER A 1 748 ? -9.242 -33.125 -67 1 16 748 SER A C 1
ATOM 5906 O O . SER A 1 748 ? -9.07 -33.812 -66 1 16 748 SER A O 1
ATOM 5908 N N . GLU A 1 749 ? -8.07 -32.781 -67.625 1 16.77 749 GLU A N 1
ATOM 5909 C CA . GLU A 1 749 ? -7.277 -33.969 -67.938 1 16.77 749 GLU A CA 1
ATOM 5910 C C . GLU A 1 749 ? -6.605 -34.5 -66.625 1 16.77 749 GLU A C 1
ATOM 5912 O O . GLU A 1 749 ? -6.094 -33.719 -65.812 1 16.77 749 GLU A O 1
ATOM 5917 N N . LYS A 1 750 ? -6.836 -35.875 -66.312 1 17.83 750 LYS A N 1
ATOM 5918 C CA . LYS A 1 750 ? -6.605 -36.969 -65.438 1 17.83 750 LYS A CA 1
ATOM 5919 C C . LYS A 1 750 ? -5.113 -37.219 -65.25 1 17.83 750 LYS A C 1
ATOM 5921 O O . LYS A 1 750 ? -4.719 -38.188 -64.562 1 17.83 750 LYS A O 1
ATOM 5926 N N . ASP A 1 751 ? -4.137 -36.469 -65.688 1 16.38 751 ASP A N 1
ATOM 5927 C CA . ASP A 1 751 ? -2.988 -37.344 -65.938 1 16.38 751 ASP A CA 1
ATOM 5928 C C . ASP A 1 751 ? -2.459 -37.938 -64.625 1 16.38 751 ASP A C 1
ATOM 5930 O O . ASP A 1 751 ? -2.459 -37.25 -63.594 1 16.38 751 ASP A O 1
ATOM 5934 N N . THR A 1 752 ? -2.076 -39.281 -64.625 1 16.47 752 THR A N 1
ATOM 5935 C CA . THR A 1 752 ? -1.767 -40.531 -63.969 1 16.47 752 THR A CA 1
ATOM 5936 C C . THR A 1 752 ? -0.42 -40.469 -63.281 1 16.47 752 THR A C 1
ATOM 5938 O O . THR A 1 752 ? 0.01 -41.438 -62.656 1 16.47 752 THR A O 1
ATOM 5941 N N . LEU A 1 753 ? 0.233 -39.375 -62.969 1 16.53 753 LEU A N 1
ATOM 5942 C CA . LEU A 1 753 ? 1.618 -39.812 -62.875 1 16.53 753 LEU A CA 1
ATOM 5943 C C . LEU A 1 753 ? 1.801 -40.812 -61.75 1 16.53 753 LEU A C 1
ATOM 5945 O O . LEU A 1 753 ? 1.28 -40.625 -60.656 1 16.53 753 LEU A O 1
ATOM 5949 N N . ALA A 1 754 ? 2.57 -42.031 -61.938 1 15.88 754 ALA A N 1
ATOM 5950 C CA . ALA A 1 754 ? 2.979 -43.406 -61.594 1 15.88 754 ALA A CA 1
ATOM 5951 C C . ALA A 1 754 ? 3.951 -43.375 -60.406 1 15.88 754 ALA A C 1
ATOM 5953 O O . ALA A 1 754 ? 4.074 -44.375 -59.688 1 15.88 754 ALA A O 1
ATOM 5954 N N . VAL A 1 755 ? 4.68 -42.344 -60 1 16.5 755 VAL A N 1
ATOM 5955 C CA . VAL A 1 755 ? 6.027 -42.844 -59.719 1 16.5 755 VAL A CA 1
ATOM 5956 C C . VAL A 1 755 ? 6.004 -43.781 -58.531 1 16.5 755 VAL A C 1
ATOM 5958 O O . VAL A 1 755 ? 5.129 -43.656 -57.656 1 16.5 755 VAL A O 1
ATOM 5961 N N . GLY A 1 756 ? 7.23 -44.531 -58.219 1 15.86 756 GLY A N 1
ATOM 5962 C CA . GLY A 1 756 ? 7.883 -45.812 -57.906 1 15.86 756 GLY A CA 1
ATOM 5963 C C . GLY A 1 756 ? 8.008 -46.094 -56.438 1 15.86 756 GLY A C 1
ATOM 5964 O O . GLY A 1 756 ? 7.898 -45.156 -55.594 1 15.86 756 GLY A O 1
ATOM 5965 N N . LYS A 1 757 ? 8.281 -47.375 -55.938 1 16.7 757 LYS A N 1
ATOM 5966 C CA . LYS A 1 757 ? 8.18 -48.469 -54.969 1 16.7 757 LYS A CA 1
ATOM 5967 C C . LYS A 1 757 ? 9.32 -48.406 -53.969 1 16.7 757 LYS A C 1
ATOM 5969 O O . LYS A 1 757 ? 9.422 -49.25 -53.094 1 16.7 757 LYS A O 1
ATOM 5974 N N . GLN A 1 758 ? 10.148 -47.406 -53.656 1 16.11 758 GLN A N 1
ATOM 5975 C CA . GLN A 1 758 ? 11.391 -48.031 -53.219 1 16.11 758 GLN A CA 1
ATOM 5976 C C . GLN A 1 758 ? 11.164 -48.844 -51.938 1 16.11 758 GLN A C 1
ATOM 5978 O O . GLN A 1 758 ? 10.305 -48.5 -51.125 1 16.11 758 GLN A O 1
ATOM 5983 N N . GLU A 1 759 ? 12.062 -49.938 -51.594 1 15.53 759 GLU A N 1
ATOM 5984 C CA . GLU A 1 759 ? 12.312 -51.219 -50.969 1 15.53 759 GLU A CA 1
ATOM 5985 C C . GLU A 1 759 ? 12.516 -51.062 -49.438 1 15.53 759 GLU A C 1
ATOM 5987 O O . GLU A 1 759 ? 12.914 -50 -48.969 1 15.53 759 GLU A O 1
ATOM 5992 N N . TYR A 1 760 ? 12.406 -52.219 -48.562 1 15.8 760 TYR A N 1
ATOM 5993 C CA . TYR A 1 760 ? 12.031 -52.875 -47.312 1 15.8 760 TYR A CA 1
ATOM 5994 C C . TYR A 1 760 ? 13.203 -52.906 -46.344 1 15.8 760 TYR A C 1
ATOM 5996 O O . TYR A 1 760 ? 13.016 -53.062 -45.125 1 15.8 760 TYR A O 1
ATOM 6004 N N . ASP A 1 761 ? 14.547 -52.844 -46.5 1 15.3 761 ASP A N 1
ATOM 6005 C CA . ASP A 1 761 ? 15.297 -53.938 -45.906 1 15.3 761 ASP A CA 1
ATOM 6006 C C . ASP A 1 761 ? 15.312 -53.844 -44.375 1 15.3 761 ASP A C 1
ATOM 6008 O O . ASP A 1 761 ? 15.039 -52.781 -43.812 1 15.3 761 ASP A O 1
ATOM 6012 N N . ASP A 1 762 ? 16.484 -54.469 -43.562 1 15.65 762 ASP A N 1
ATOM 6013 C CA . ASP A 1 762 ? 16.859 -55.562 -42.688 1 15.65 762 ASP A CA 1
ATOM 6014 C C . ASP A 1 762 ? 17.031 -55.094 -41.25 1 15.65 762 ASP A C 1
ATOM 6016 O O . ASP A 1 762 ? 16.453 -55.656 -40.312 1 15.65 762 ASP A O 1
ATOM 6020 N N . VAL A 1 763 ? 18.359 -54.844 -40.625 1 15.57 763 VAL A N 1
ATOM 6021 C CA . VAL A 1 763 ? 19.109 -55.781 -39.812 1 15.57 763 VAL A CA 1
ATOM 6022 C C . VAL A 1 763 ? 18.906 -55.5 -38.344 1 15.57 763 VAL A C 1
ATOM 6024 O O . VAL A 1 763 ? 18.547 -56.375 -37.562 1 15.57 763 VAL A O 1
ATOM 6027 N N . ALA A 1 764 ? 19.875 -54.719 -37.438 1 16.31 764 ALA A N 1
ATOM 6028 C CA . ALA A 1 764 ? 20.844 -55.375 -36.562 1 16.31 764 ALA A CA 1
ATOM 6029 C C . ALA A 1 764 ? 20.328 -55.406 -35.125 1 16.31 764 ALA A C 1
ATOM 6031 O O . ALA A 1 764 ? 19.5 -54.594 -34.719 1 16.31 764 ALA A O 1
ATOM 6032 N N . THR A 1 765 ? 20.938 -56.406 -34.062 1 15.73 765 THR A N 1
ATOM 6033 C CA . THR A 1 765 ? 20.875 -57.375 -32.969 1 15.73 765 THR A CA 1
ATOM 6034 C C . THR A 1 765 ? 21.25 -56.719 -31.656 1 15.73 765 THR A C 1
ATOM 6036 O O . THR A 1 765 ? 21.125 -57.312 -30.594 1 15.73 765 THR A O 1
ATOM 6039 N N . VAL A 1 766 ? 21.438 -55.5 -31.281 1 15.85 766 VAL A N 1
ATOM 6040 C CA . VAL A 1 766 ? 22.469 -55.406 -30.25 1 15.85 766 VAL A CA 1
ATOM 6041 C C . VAL A 1 766 ? 21.969 -56.062 -28.969 1 15.85 766 VAL A C 1
ATOM 6043 O O . VAL A 1 766 ? 20.812 -55.844 -28.562 1 15.85 766 VAL A O 1
ATOM 6046 N N . SER A 1 767 ? 22.844 -56.75 -28.016 1 14.95 767 SER A N 1
ATOM 6047 C CA . SER A 1 767 ? 23.109 -57.844 -27.062 1 14.95 767 SER A CA 1
ATOM 6048 C C . SER A 1 767 ? 22.656 -57.438 -25.656 1 14.95 767 SER A C 1
ATOM 6050 O O . SER A 1 767 ? 22.406 -56.281 -25.375 1 14.95 767 SER A O 1
ATOM 6052 N N . SER A 1 768 ? 23.438 -57.969 -24.328 1 15.23 768 SER A N 1
ATOM 6053 C CA . SER A 1 768 ? 23.359 -59.062 -23.344 1 15.23 768 SER A CA 1
ATOM 6054 C C . SER A 1 768 ? 23.141 -58.5 -21.938 1 15.23 768 SER A C 1
ATOM 6056 O O . SER A 1 768 ? 22.219 -58.938 -21.234 1 15.23 768 SER A O 1
ATOM 6058 N N . GLN A 1 769 ? 24.203 -58.094 -20.891 1 15.3 769 GLN A N 1
ATOM 6059 C CA . GLN A 1 769 ? 24.672 -58.875 -19.766 1 15.3 769 GLN A CA 1
ATOM 6060 C C . GLN A 1 769 ? 23.938 -58.5 -18.484 1 15.3 769 GLN A C 1
ATOM 6062 O O . GLN A 1 769 ? 23.344 -57.438 -18.406 1 15.3 769 GLN A O 1
ATOM 6067 N N . LEU A 1 770 ? 24.547 -58.844 -16.875 1 15.69 770 LEU A N 1
ATOM 6068 C CA . LEU A 1 770 ? 24.375 -59.875 -15.852 1 15.69 770 LEU A CA 1
ATOM 6069 C C . LEU A 1 770 ? 23.875 -59.281 -14.547 1 15.69 770 LEU A C 1
ATOM 6071 O O . LEU A 1 770 ? 22.906 -59.75 -13.969 1 15.69 770 LEU A O 1
ATOM 6075 N N . PRO A 1 771 ? 24.656 -58.656 -13.227 1 15.78 771 PRO A N 1
ATOM 6076 C CA . PRO A 1 771 ? 24.938 -59.469 -12.047 1 15.78 771 PRO A CA 1
ATOM 6077 C C . PRO A 1 771 ? 23.984 -59.188 -10.891 1 15.78 771 PRO A C 1
ATOM 6079 O O . PRO A 1 771 ? 23.344 -58.125 -10.852 1 15.78 771 PRO A O 1
ATOM 6082 N N . ALA A 1 772 ? 24.031 -59.875 -9.367 1 16.44 772 ALA A N 1
ATOM 6083 C CA . ALA A 1 772 ? 23.344 -60.688 -8.344 1 16.44 772 ALA A CA 1
ATOM 6084 C C . ALA A 1 772 ? 23.219 -59.906 -7.039 1 16.44 772 ALA A C 1
ATOM 6086 O O . ALA A 1 772 ? 22.172 -59.938 -6.398 1 16.44 772 ALA A O 1
ATOM 6087 N N . PHE A 1 773 ? 24.047 -59.094 -6.211 1 16.12 773 PHE A N 1
ATOM 6088 C CA . PHE A 1 773 ? 24.547 -59.656 -4.957 1 16.12 773 PHE A CA 1
ATOM 6089 C C . PHE A 1 773 ? 23.516 -59.469 -3.846 1 16.12 773 PHE A C 1
ATOM 6091 O O . PHE A 1 773 ? 22.641 -58.625 -3.93 1 16.12 773 PHE A O 1
ATOM 6098 N N . PRO A 1 774 ? 23.875 -59.531 -2.203 1 16 774 PRO A N 1
ATOM 6099 C CA . PRO A 1 774 ? 23.688 -60.375 -1.034 1 16 774 PRO A CA 1
ATOM 6100 C C . PRO A 1 774 ? 22.719 -59.781 -0.012 1 16 774 PRO A C 1
ATOM 6102 O O . PRO A 1 774 ? 22.422 -58.594 -0.055 1 16 774 PRO A O 1
ATOM 6105 N N . THR A 1 775 ? 22.484 -60.5 1.451 1 16.23 775 THR A N 1
ATOM 6106 C CA . THR A 1 775 ? 21.562 -61.094 2.412 1 16.23 775 THR A CA 1
ATOM 6107 C C . THR A 1 775 ? 21.531 -60.281 3.705 1 16.23 775 THR A C 1
ATOM 6109 O O . THR A 1 775 ? 20.594 -60.438 4.5 1 16.23 775 THR A O 1
ATOM 6112 N N . PRO A 1 776 ? 22.203 -59.312 4.273 1 15.73 776 PRO A N 1
ATOM 6113 C CA . PRO A 1 776 ? 22.641 -59.562 5.648 1 15.73 776 PRO A CA 1
ATOM 6114 C C . PRO A 1 776 ? 21.484 -59.5 6.648 1 15.73 776 PRO A C 1
ATOM 6116 O O . PRO A 1 776 ? 20.453 -58.875 6.383 1 15.73 776 PRO A O 1
ATOM 6119 N N . ASN A 1 777 ? 21.688 -59.844 8.109 1 15.53 777 ASN A N 1
ATOM 6120 C CA . ASN A 1 777 ? 21.328 -60.656 9.258 1 15.53 777 ASN A CA 1
ATOM 6121 C C . ASN A 1 777 ? 20.438 -59.906 10.227 1 15.53 777 ASN A C 1
ATOM 6123 O O . ASN A 1 777 ? 20.297 -58.688 10.125 1 15.53 777 ASN A O 1
ATOM 6127 N N . PRO A 1 778 ? 20.734 -59.844 11.758 1 15.55 778 PRO A N 1
ATOM 6128 C CA . PRO A 1 778 ? 20.234 -60.594 12.922 1 15.55 778 PRO A CA 1
ATOM 6129 C C . PRO A 1 778 ? 19.359 -59.75 13.828 1 15.55 778 PRO A C 1
ATOM 6131 O O . PRO A 1 778 ? 18.188 -60.062 14.047 1 15.55 778 PRO A O 1
ATOM 6134 N N . SER A 1 779 ? 19.781 -59.281 15.266 1 15.09 779 SER A N 1
ATOM 6135 C CA . SER A 1 779 ? 19.484 -59.875 16.562 1 15.09 779 SER A CA 1
ATOM 6136 C C . SER A 1 779 ? 18.469 -59.062 17.328 1 15.09 779 SER A C 1
ATOM 6138 O O . SER A 1 779 ? 17.438 -59.562 17.766 1 15.09 779 SER A O 1
ATOM 6140 N N . GLU A 1 780 ? 18.812 -58.312 18.656 1 15.32 780 GLU A N 1
ATOM 6141 C CA . GLU A 1 780 ? 18.562 -58.719 20.047 1 15.32 780 GLU A CA 1
ATOM 6142 C C . GLU A 1 780 ? 17.359 -58 20.609 1 15.32 780 GLU A C 1
ATOM 6144 O O . GLU A 1 780 ? 16.844 -57.031 20.016 1 15.32 780 GLU A O 1
ATOM 6149 N N . VAL A 1 781 ? 17.375 -57.25 21.938 1 15.33 781 VAL A N 1
ATOM 6150 C CA . VAL A 1 781 ? 17.047 -57.656 23.297 1 15.33 781 VAL A CA 1
ATOM 6151 C C . VAL A 1 781 ? 15.773 -56.938 23.75 1 15.33 781 VAL A C 1
ATOM 6153 O O . VAL A 1 781 ? 14.812 -57.562 24.188 1 15.33 781 VAL A O 1
ATOM 6156 N N . ASP A 1 782 ? 15.758 -55.875 24.844 1 14.92 782 ASP A N 1
ATOM 6157 C CA . ASP A 1 782 ? 15.359 -56.094 26.234 1 14.92 782 ASP A CA 1
ATOM 6158 C C . ASP A 1 782 ? 13.922 -55.656 26.469 1 14.92 782 ASP A C 1
ATOM 6160 O O . ASP A 1 782 ? 13.383 -54.844 25.703 1 14.92 782 ASP A O 1
ATOM 6164 N N . SER A 1 783 ? 13.336 -55.625 27.906 1 15.01 783 SER A N 1
ATOM 6165 C CA . SER A 1 783 ? 12.312 -56.188 28.781 1 15.01 783 SER A CA 1
ATOM 6166 C C . SER A 1 783 ? 11.234 -55.156 29.094 1 15.01 783 SER A C 1
ATOM 6168 O O . SER A 1 783 ? 10.039 -55.438 28.953 1 15.01 783 SER A O 1
ATOM 6170 N N . ALA A 1 784 ? 11.445 -54.062 30.047 1 15.29 784 ALA A N 1
ATOM 6171 C CA . ALA A 1 784 ? 10.844 -54.094 31.375 1 15.29 784 ALA A CA 1
ATOM 6172 C C . ALA A 1 784 ? 9.406 -53.594 31.344 1 15.29 784 ALA A C 1
ATOM 6174 O O . ALA A 1 784 ? 8.992 -52.938 30.391 1 15.29 784 ALA A O 1
ATOM 6175 N N . SER A 1 785 ? 8.828 -52.938 32.594 1 14.92 785 SER A N 1
ATOM 6176 C CA . SER A 1 785 ? 7.848 -53.312 33.625 1 14.92 785 SER A CA 1
ATOM 6177 C C . SER A 1 785 ? 6.543 -52.531 33.438 1 14.92 785 SER A C 1
ATOM 6179 O O . SER A 1 785 ? 5.461 -53.125 33.469 1 14.92 785 SER A O 1
ATOM 6181 N N . LEU A 1 786 ? 6.535 -51.125 33.594 1 15.48 786 LEU A N 1
ATOM 6182 C CA . LEU A 1 786 ? 5.867 -50.625 34.781 1 15.48 786 LEU A CA 1
ATOM 6183 C C . LEU A 1 786 ? 4.355 -50.594 34.594 1 15.48 786 LEU A C 1
ATOM 6185 O O . LEU A 1 786 ? 3.873 -50.5 33.469 1 15.48 786 LEU A O 1
ATOM 6189 N N . SER A 1 787 ? 3.561 -49.938 35.562 1 15.38 787 SER A N 1
ATOM 6190 C CA . SER A 1 787 ? 2.496 -50.25 36.531 1 15.38 787 SER A CA 1
ATOM 6191 C C . SER A 1 787 ? 1.126 -49.906 35.969 1 15.38 787 SER A C 1
ATOM 6193 O O . SER A 1 787 ? 1.028 -49.188 34.969 1 15.38 787 SER A O 1
ATOM 6195 N N . HIS A 1 788 ? 0.047 -49.938 36.812 1 15.63 788 HIS A N 1
ATOM 6196 C CA . HIS A 1 788 ? -1.238 -50.562 37.094 1 15.63 788 HIS A CA 1
ATOM 6197 C C . HIS A 1 788 ? -2.393 -49.594 36.812 1 15.63 788 HIS A C 1
ATOM 6199 O O . HIS A 1 788 ? -3.525 -50.031 36.594 1 15.63 788 HIS A O 1
ATOM 6205 N N . HIS A 1 789 ? -2.25 -48.219 36.875 1 17.02 789 HIS A N 1
ATOM 6206 C CA . HIS A 1 789 ? -3.229 -47.594 37.75 1 17.02 789 HIS A CA 1
ATOM 6207 C C . HIS A 1 789 ? -4.641 -47.719 37.188 1 17.02 789 HIS A C 1
ATOM 6209 O O . HIS A 1 789 ? -4.836 -47.781 35.969 1 17.02 789 HIS A O 1
ATOM 6215 N N . SER A 1 790 ? -5.676 -47.938 38.125 1 16.44 790 SER A N 1
ATOM 6216 C CA . SER A 1 790 ? -6.984 -48.5 38.375 1 16.44 790 SER A CA 1
ATOM 6217 C C . SER A 1 790 ? -8.109 -47.625 37.844 1 16.44 790 SER A C 1
ATOM 6219 O O . SER A 1 790 ? -8.219 -46.469 38.25 1 16.44 790 SER A O 1
ATOM 6221 N N . HIS A 1 791 ? -8.492 -47.688 36.656 1 16.16 791 HIS A N 1
ATOM 6222 C CA . HIS A 1 791 ? -9.523 -46.875 36 1 16.16 791 HIS A CA 1
ATOM 6223 C C . HIS A 1 791 ? -10.867 -47.031 36.688 1 16.16 791 HIS A C 1
ATOM 6225 O O . HIS A 1 791 ? -11.383 -48.156 36.812 1 16.16 791 HIS A O 1
ATOM 6231 N N . PRO A 1 792 ? -11.07 -46.125 37.594 1 17.08 792 PRO A N 1
ATOM 6232 C CA . PRO A 1 792 ? -12.25 -46.25 38.469 1 17.08 792 PRO A CA 1
ATOM 6233 C C . PRO A 1 792 ? -13.547 -46.406 37.688 1 17.08 792 PRO A C 1
ATOM 6235 O O . PRO A 1 792 ? -13.609 -46.031 36.5 1 17.08 792 PRO A O 1
ATOM 6238 N N . GLN A 1 793 ? -14.641 -46.906 38.375 1 16.75 793 GLN A N 1
ATOM 6239 C CA . GLN A 1 793 ? -15.906 -47.625 38.312 1 16.75 793 GLN A CA 1
ATOM 6240 C C . GLN A 1 793 ? -17.047 -46.719 37.906 1 16.75 793 GLN A C 1
ATOM 6242 O O . GLN A 1 793 ? -17.453 -45.844 38.656 1 16.75 793 GLN A O 1
ATOM 6247 N N . LEU A 1 794 ? -16.922 -46 36.781 1 16.7 794 LEU A N 1
ATOM 6248 C CA . LEU A 1 794 ? -17.984 -45 36.594 1 16.7 794 LEU A CA 1
ATOM 6249 C C . LEU A 1 794 ? -19.359 -45.688 36.688 1 16.7 794 LEU A C 1
ATOM 6251 O O . LEU A 1 794 ? -19.594 -46.688 36.031 1 16.7 794 LEU A O 1
ATOM 6255 N N . PRO A 1 795 ? -20.219 -45.281 37.625 1 17.09 795 PRO A N 1
ATOM 6256 C CA . PRO A 1 795 ? -21.484 -45.812 38.094 1 17.09 795 PRO A CA 1
ATOM 6257 C C . PRO A 1 795 ? -22.578 -45.812 37.031 1 17.09 795 PRO A C 1
ATOM 6259 O O . PRO A 1 795 ? -22.469 -45.062 36.031 1 17.09 795 PRO A O 1
ATOM 6262 N N . THR A 1 796 ? -23.703 -46.656 37.156 1 16.86 796 THR A N 1
ATOM 6263 C CA . THR A 1 796 ? -24.766 -47.406 36.5 1 16.86 796 THR A CA 1
ATOM 6264 C C . THR A 1 796 ? -25.953 -46.531 36.188 1 16.86 796 THR A C 1
ATOM 6266 O O . THR A 1 796 ? -26.953 -46.969 35.625 1 16.86 796 THR A O 1
ATOM 6269 N N . THR A 1 797 ? -25.891 -45.156 36.375 1 16.86 797 THR A N 1
ATOM 6270 C CA . THR A 1 797 ? -27.219 -44.688 36.781 1 16.86 797 THR A CA 1
ATOM 6271 C C . THR A 1 797 ? -28.234 -45 35.688 1 16.86 797 THR A C 1
ATOM 6273 O O . THR A 1 797 ? -27.875 -45.188 34.531 1 16.86 797 THR A O 1
ATOM 6276 N N . THR A 1 798 ? -29.625 -44.5 35.875 1 18.03 798 THR A N 1
ATOM 6277 C CA . THR A 1 798 ? -31.031 -44.844 35.906 1 18.03 798 THR A CA 1
ATOM 6278 C C . THR A 1 798 ? -31.688 -44.562 34.562 1 18.03 798 THR A C 1
ATOM 6280 O O . THR A 1 798 ? -31.281 -43.656 33.812 1 18.03 798 THR A O 1
ATOM 6283 N N . ALA A 1 799 ? -32.75 -45.406 34.094 1 19.44 799 ALA A N 1
ATOM 6284 C CA . ALA A 1 799 ? -33.531 -46 33 1 19.44 799 ALA A CA 1
ATOM 6285 C C . ALA A 1 799 ? -34.594 -45.031 32.5 1 19.44 799 ALA A C 1
ATOM 6287 O O . ALA A 1 799 ? -35.719 -45 33.031 1 19.44 799 ALA A O 1
ATOM 6288 N N . MET A 1 800 ? -34.281 -43.656 32.344 1 17.97 800 MET A N 1
ATOM 6289 C CA . MET A 1 800 ? -35.469 -42.812 32.156 1 17.97 800 MET A CA 1
ATOM 6290 C C . MET A 1 800 ? -36.281 -43.25 30.953 1 17.97 800 MET A C 1
ATOM 6292 O O . MET A 1 800 ? -35.719 -43.438 29.859 1 17.97 800 MET A O 1
ATOM 6296 N N . SER A 1 801 ? -37.562 -43.812 31.062 1 18.41 801 SER A N 1
ATOM 6297 C CA . SER A 1 801 ? -38.688 -44.5 30.406 1 18.41 801 SER A CA 1
ATOM 6298 C C . SER A 1 801 ? -39.281 -43.625 29.297 1 18.41 801 SER A C 1
ATOM 6300 O O . SER A 1 801 ? -39.969 -44.156 28.422 1 18.41 801 SER A O 1
ATOM 6302 N N . MET A 1 802 ? -39.312 -42.312 29.359 1 19.55 802 MET A N 1
ATOM 6303 C CA . MET A 1 802 ? -40.562 -41.625 29.031 1 19.55 802 MET A CA 1
ATOM 6304 C C . MET A 1 802 ? -40.812 -41.625 27.516 1 19.55 802 MET A C 1
ATOM 6306 O O . MET A 1 802 ? -40.594 -40.625 26.859 1 19.55 802 MET A O 1
ATOM 6310 N N . ASP A 1 803 ? -40.5 -42.625 26.656 1 17.66 803 ASP A N 1
ATOM 6311 C CA . ASP A 1 803 ? -40.25 -42.406 25.234 1 17.66 803 ASP A CA 1
ATOM 6312 C C . ASP A 1 803 ? -41.531 -42.188 24.469 1 17.66 803 ASP A C 1
ATOM 6314 O O . ASP A 1 803 ? -41.531 -41.688 23.344 1 17.66 803 ASP A O 1
ATOM 6318 N N . ARG A 1 804 ? -42.656 -42.969 24.766 1 19.14 804 ARG A N 1
ATOM 6319 C CA . ARG A 1 804 ? -43.375 -43.625 23.688 1 19.14 804 ARG A CA 1
ATOM 6320 C C . ARG A 1 804 ? -44.219 -42.656 22.891 1 19.14 804 ARG A C 1
ATOM 6322 O O . ARG A 1 804 ? -44.312 -42.75 21.672 1 19.14 804 ARG A O 1
ATOM 6329 N N . GLN A 1 805 ? -45.188 -41.969 23.625 1 20.31 805 GLN A N 1
ATOM 6330 C CA . GLN A 1 805 ? -46.562 -41.75 23.203 1 20.31 805 GLN A CA 1
ATOM 6331 C C . GLN A 1 805 ? -46.656 -40.75 22.078 1 20.31 805 GLN A C 1
ATOM 6333 O O . GLN A 1 805 ? -47.562 -40.781 21.266 1 20.31 805 GLN A O 1
ATOM 6338 N N . GLN A 1 806 ? -45.906 -39.656 22.125 1 20.88 806 GLN A N 1
ATOM 6339 C CA . GLN A 1 806 ? -46.344 -38.469 21.422 1 20.88 806 GLN A CA 1
ATOM 6340 C C . GLN A 1 806 ? -46.312 -38.656 19.906 1 20.88 806 GLN A C 1
ATOM 6342 O O . GLN A 1 806 ? -45.875 -37.781 19.172 1 20.88 806 GLN A O 1
ATOM 6347 N N . GLN A 1 807 ? -46.344 -39.906 19.359 1 19.22 807 GLN A N 1
ATOM 6348 C CA . GLN A 1 807 ? -46.125 -40.219 17.953 1 19.22 807 GLN A CA 1
ATOM 6349 C C . GLN A 1 807 ? -47.312 -39.781 17.109 1 19.22 807 GLN A C 1
ATOM 6351 O O . GLN A 1 807 ? -47.156 -39.469 15.922 1 19.22 807 GLN A O 1
ATOM 6356 N N . GLN A 1 808 ? -48.562 -39.969 17.625 1 20.84 808 GLN A N 1
ATOM 6357 C CA . GLN A 1 808 ? -49.719 -40.219 16.75 1 20.84 808 GLN A CA 1
ATOM 6358 C C . GLN A 1 808 ? -50.125 -38.969 15.984 1 20.84 808 GLN A C 1
ATOM 6360 O O . GLN A 1 808 ? -50.562 -39.031 14.836 1 20.84 808 GLN A O 1
ATOM 6365 N N . GLN A 1 809 ? -50.438 -37.906 16.781 1 23.33 809 GLN A N 1
ATOM 6366 C CA . GLN A 1 809 ? -51.406 -36.875 16.312 1 23.33 809 GLN A CA 1
ATOM 6367 C C . GLN A 1 809 ? -50.875 -36.188 15.07 1 23.33 809 GLN A C 1
ATOM 6369 O O . GLN A 1 809 ? -51.5 -35.25 14.547 1 23.33 809 GLN A O 1
ATOM 6374 N N . LEU A 1 810 ? -49.594 -36.344 14.688 1 20.98 810 LEU A N 1
ATOM 6375 C CA . LEU A 1 810 ? -49.031 -35.469 13.633 1 20.98 810 LEU A CA 1
ATOM 6376 C C . LEU A 1 810 ? -49.594 -35.875 12.273 1 20.98 810 LEU A C 1
ATOM 6378 O O . LEU A 1 810 ? -49.25 -35.25 11.258 1 20.98 810 LEU A O 1
ATOM 6382 N N . ALA A 1 811 ? -50.469 -36.906 12.117 1 22.59 811 ALA A N 1
ATOM 6383 C CA . ALA A 1 811 ? -50.812 -37.5 10.828 1 22.59 811 ALA A CA 1
ATOM 6384 C C . ALA A 1 811 ? -51.812 -36.625 10.07 1 22.59 811 ALA A C 1
ATOM 6386 O O . ALA A 1 811 ? -51.75 -36.531 8.844 1 22.59 811 ALA A O 1
ATOM 6387 N N . ALA A 1 812 ? -52.969 -36.188 10.703 1 22.11 812 ALA A N 1
ATOM 6388 C CA . ALA A 1 812 ? -54.219 -35.938 10.016 1 22.11 812 ALA A CA 1
ATOM 6389 C C . ALA A 1 812 ? -54.125 -34.688 9.133 1 22.11 812 ALA A C 1
ATOM 6391 O O . ALA A 1 812 ? -54.812 -34.562 8.117 1 22.11 812 ALA A O 1
ATOM 6392 N N . GLN A 1 813 ? -53.719 -33.5 9.711 1 23.38 813 GLN A N 1
ATOM 6393 C CA . GLN A 1 813 ? -54.062 -32.219 9.109 1 23.38 813 GLN A CA 1
ATOM 6394 C C . GLN A 1 813 ? -53.469 -32.094 7.703 1 23.38 813 GLN A C 1
ATOM 6396 O O . GLN A 1 813 ? -53.219 -31 7.211 1 23.38 813 GLN A O 1
ATOM 6401 N N . HIS A 1 814 ? -53.281 -33.156 6.859 1 22.45 814 HIS A N 1
ATOM 6402 C CA . HIS A 1 814 ? -52.688 -33.25 5.531 1 22.45 814 HIS A CA 1
ATOM 6403 C C . HIS A 1 814 ? -53.656 -32.781 4.457 1 22.45 814 HIS A C 1
ATOM 6405 O O . HIS A 1 814 ? -53.281 -32.594 3.299 1 22.45 814 HIS A O 1
ATOM 6411 N N . GLN A 1 815 ? -55.062 -32.906 4.527 1 21.89 815 GLN A N 1
ATOM 6412 C CA . GLN A 1 815 ? -55.844 -33.125 3.318 1 21.89 815 GLN A CA 1
ATOM 6413 C C . GLN A 1 815 ? -56.25 -31.781 2.674 1 21.89 815 GLN A C 1
ATOM 6415 O O . GLN A 1 815 ? -56.625 -31.75 1.504 1 21.89 815 GLN A O 1
ATOM 6420 N N . ARG A 1 816 ? -56.844 -30.734 3.371 1 24.72 816 ARG A N 1
ATOM 6421 C CA . ARG A 1 816 ? -57.719 -29.766 2.711 1 24.72 816 ARG A CA 1
ATOM 6422 C C . ARG A 1 816 ? -56.969 -29 1.619 1 24.72 816 ARG A C 1
ATOM 6424 O O . ARG A 1 816 ? -57.562 -28.562 0.637 1 24.72 816 ARG A O 1
ATOM 6431 N N . GLY A 1 817 ? -56 -28.172 1.956 1 24.45 817 GLY A N 1
ATOM 6432 C CA . GLY A 1 817 ? -55.656 -26.938 1.278 1 24.45 817 GLY A CA 1
ATOM 6433 C C . GLY A 1 817 ? -55.188 -27.141 -0.142 1 24.45 817 GLY A C 1
ATOM 6434 O O . GLY A 1 817 ? -54 -26.953 -0.428 1 24.45 817 GLY A O 1
ATOM 6435 N N . LEU A 1 818 ? -55.812 -27.922 -1.072 1 22.73 818 LEU A N 1
ATOM 6436 C CA . LEU A 1 818 ? -55.5 -28.625 -2.316 1 22.73 818 LEU A CA 1
ATOM 6437 C C . LEU A 1 818 ? -55.625 -27.672 -3.512 1 22.73 818 LEU A C 1
ATOM 6439 O O . LEU A 1 818 ? -54.844 -27.75 -4.449 1 22.73 818 LEU A O 1
ATOM 6443 N N . ALA A 1 819 ? -56.906 -26.984 -3.846 1 24.27 819 ALA A N 1
ATOM 6444 C CA . ALA A 1 819 ? -57.344 -26.828 -5.227 1 24.27 819 ALA A CA 1
ATOM 6445 C C . ALA A 1 819 ? -56.75 -25.594 -5.871 1 24.27 819 ALA A C 1
ATOM 6447 O O . ALA A 1 819 ? -57 -25.297 -7.039 1 24.27 819 ALA A O 1
ATOM 6448 N N . HIS A 1 820 ? -56.781 -24.453 -5.156 1 27.77 820 HIS A N 1
ATOM 6449 C CA . HIS A 1 820 ? -56.312 -23.297 -5.914 1 27.77 820 HIS A CA 1
ATOM 6450 C C . HIS A 1 820 ? -55.031 -23.609 -6.656 1 27.77 820 HIS A C 1
ATOM 6452 O O . HIS A 1 820 ? -54.094 -24.188 -6.078 1 27.77 820 HIS A O 1
ATOM 6458 N N . GLU A 1 821 ? -55.125 -23.703 -8.031 1 28.12 821 GLU A N 1
ATOM 6459 C CA . GLU A 1 821 ? -54.062 -24.125 -8.961 1 28.12 821 GLU A CA 1
ATOM 6460 C C . GLU A 1 821 ? -52.719 -23.516 -8.609 1 28.12 821 GLU A C 1
ATOM 6462 O O . GLU A 1 821 ? -52.469 -22.359 -8.938 1 28.12 821 GLU A O 1
ATOM 6467 N N . GLU A 1 822 ? -52.375 -23.391 -7.445 1 28.36 822 GLU A N 1
ATOM 6468 C CA . GLU A 1 822 ? -51.094 -22.953 -6.895 1 28.36 822 GLU A CA 1
ATOM 6469 C C . GLU A 1 822 ? -49.906 -23.484 -7.719 1 28.36 822 GLU A C 1
ATOM 6471 O O . GLU A 1 822 ? -49.719 -24.688 -7.828 1 28.36 822 GLU A O 1
ATOM 6476 N N . THR A 1 823 ? -49.625 -22.734 -8.922 1 30.7 823 THR A N 1
ATOM 6477 C CA . THR A 1 823 ? -48.469 -23.078 -9.742 1 30.7 823 THR A CA 1
ATOM 6478 C C . THR A 1 823 ? -47.344 -23.656 -8.891 1 30.7 823 THR A C 1
ATOM 6480 O O . THR A 1 823 ? -46.844 -22.984 -7.98 1 30.7 823 THR A O 1
ATOM 6483 N N . PHE A 1 824 ? -47.438 -24.844 -8.523 1 29.34 824 PHE A N 1
ATOM 6484 C CA . PHE A 1 824 ? -46.469 -25.625 -7.781 1 29.34 824 PHE A CA 1
ATOM 6485 C C . PHE A 1 824 ? -45.062 -25.219 -8.172 1 29.34 824 PHE A C 1
ATOM 6487 O O . PHE A 1 824 ? -44.75 -25.062 -9.352 1 29.34 824 PHE A O 1
ATOM 6494 N N . PRO A 1 825 ? -44.438 -24.422 -7.355 1 34.72 825 PRO A N 1
ATOM 6495 C CA . PRO A 1 825 ? -43.031 -24.219 -7.742 1 34.72 825 PRO A CA 1
ATOM 6496 C C . PRO A 1 825 ? -42.438 -25.422 -8.461 1 34.72 825 PRO A C 1
ATOM 6498 O O . PRO A 1 825 ? -42.781 -26.562 -8.141 1 34.72 825 PRO A O 1
ATOM 6501 N N . GLN A 1 826 ? -42.25 -25.453 -9.781 1 36.84 826 GLN A N 1
ATOM 6502 C CA . GLN A 1 826 ? -41.625 -26.5 -10.562 1 36.84 826 GLN A CA 1
ATOM 6503 C C . GLN A 1 826 ? -40.75 -27.391 -9.672 1 36.84 826 GLN A C 1
ATOM 6505 O O . GLN A 1 826 ? -39.969 -26.891 -8.844 1 36.84 826 GLN A O 1
ATOM 6510 N N . ALA A 1 827 ? -41.219 -28.578 -9.328 1 38 827 ALA A N 1
ATOM 6511 C CA . ALA A 1 827 ? -40.562 -29.688 -8.664 1 38 827 ALA A CA 1
ATOM 6512 C C . ALA A 1 827 ? -39.062 -29.641 -8.891 1 38 827 ALA A C 1
ATOM 6514 O O . ALA A 1 827 ? -38.594 -29.641 -10.039 1 38 827 ALA A O 1
ATOM 6515 N N . GLU A 1 828 ? -38.344 -28.859 -8.109 1 46.47 828 GLU A N 1
ATOM 6516 C CA . GLU A 1 828 ? -36.906 -28.953 -8.188 1 46.47 828 GLU A CA 1
ATOM 6517 C C . GLU A 1 828 ? -36.469 -30.359 -8.609 1 46.47 828 GLU A C 1
ATOM 6519 O O . GLU A 1 828 ? -36.875 -31.344 -8.008 1 46.47 828 GLU A O 1
ATOM 6524 N N . THR A 1 829 ? -36.312 -30.719 -9.922 1 52.44 829 THR A N 1
ATOM 6525 C CA . THR A 1 829 ? -35.812 -31.984 -10.453 1 52.44 829 THR A CA 1
ATOM 6526 C C . THR A 1 829 ? -34.781 -32.594 -9.5 1 52.44 829 THR A C 1
ATOM 6528 O O . THR A 1 829 ? -34.188 -31.875 -8.688 1 52.44 829 THR A O 1
ATOM 6531 N N . ALA A 1 830 ? -34.938 -33.938 -9.242 1 55.94 830 ALA A N 1
ATOM 6532 C CA . ALA A 1 830 ? -34 -34.719 -8.469 1 55.94 830 ALA A CA 1
ATOM 6533 C C . ALA A 1 830 ? -32.562 -34.156 -8.656 1 55.94 830 ALA A C 1
ATOM 6535 O O . ALA A 1 830 ? -31.781 -34.125 -7.703 1 55.94 830 ALA A O 1
ATOM 6536 N N . GLU A 1 831 ? -32.438 -33.625 -9.812 1 61.47 831 GLU A N 1
ATOM 6537 C CA . GLU A 1 831 ? -31.125 -33.094 -10.109 1 61.47 831 GLU A CA 1
ATOM 6538 C C . GLU A 1 831 ? -30.891 -31.781 -9.383 1 61.47 831 GLU A C 1
ATOM 6540 O O . GLU A 1 831 ? -29.797 -31.516 -8.891 1 61.47 831 GLU A O 1
ATOM 6545 N N . GLU A 1 832 ? -31.922 -30.938 -9.266 1 65.06 832 GLU A N 1
ATOM 6546 C CA . GLU A 1 832 ? -31.766 -29.656 -8.578 1 65.06 832 GLU A CA 1
ATOM 6547 C C . GLU A 1 832 ? -31.594 -29.859 -7.074 1 65.06 832 GLU A C 1
ATOM 6549 O O . GLU A 1 832 ? -30.844 -29.125 -6.426 1 65.06 832 GLU A O 1
ATOM 6554 N N . LEU A 1 833 ? -32.281 -30.844 -6.582 1 64.62 833 LEU A N 1
ATOM 6555 C CA . LEU A 1 833 ? -32.156 -31.141 -5.16 1 64.62 833 LEU A CA 1
ATOM 6556 C C . LEU A 1 833 ? -30.734 -31.641 -4.836 1 64.62 833 LEU A C 1
ATOM 6558 O O . LEU A 1 833 ? -30.172 -31.281 -3.803 1 64.62 833 LEU A O 1
ATOM 6562 N N . GLU A 1 834 ? -30.359 -32.5 -5.73 1 67.75 834 GLU A N 1
ATOM 6563 C CA . GLU A 1 834 ? -29 -33 -5.527 1 67.75 834 GLU A CA 1
ATOM 6564 C C . GLU A 1 834 ? -27.969 -31.891 -5.652 1 67.75 834 GLU A C 1
ATOM 6566 O O . GLU A 1 834 ? -27 -31.844 -4.891 1 67.75 834 GLU A O 1
ATOM 6571 N N . LEU A 1 835 ? -28.297 -31.016 -6.555 1 71 835 LEU A N 1
ATOM 6572 C CA . LEU A 1 835 ? -27.391 -29.875 -6.734 1 71 835 LEU A CA 1
ATOM 6573 C C . LEU A 1 835 ? -27.391 -29 -5.492 1 71 835 LEU A C 1
ATOM 6575 O O . LEU A 1 835 ? -26.328 -28.5 -5.082 1 71 835 LEU A O 1
ATOM 6579 N N . ARG A 1 836 ? -28.5 -28.844 -4.891 1 69.88 836 ARG A N 1
ATOM 6580 C CA . ARG A 1 836 ? -28.594 -28.031 -3.688 1 69.88 836 ARG A CA 1
ATOM 6581 C C . ARG A 1 836 ? -27.859 -28.688 -2.521 1 69.88 836 ARG A C 1
ATOM 6583 O O . ARG A 1 836 ? -27.219 -28.016 -1.724 1 69.88 836 ARG A O 1
ATOM 6590 N N . ARG A 1 837 ? -27.984 -29.953 -2.508 1 74.38 837 ARG A N 1
ATOM 6591 C CA . ARG A 1 837 ? -27.297 -30.672 -1.443 1 74.38 837 ARG A CA 1
ATOM 6592 C C . ARG A 1 837 ? -25.797 -30.562 -1.594 1 74.38 837 ARG A C 1
ATOM 6594 O O . ARG A 1 837 ? -25.078 -30.328 -0.614 1 74.38 837 ARG A O 1
ATOM 6601 N N . LEU A 1 838 ? -25.453 -30.734 -2.832 1 74.5 838 LEU A N 1
ATOM 6602 C CA . LEU A 1 838 ? -24.031 -30.656 -3.098 1 74.5 838 LEU A CA 1
ATOM 6603 C C . LEU A 1 838 ? -23.5 -29.266 -2.809 1 74.5 838 LEU A C 1
ATOM 6605 O O . LEU A 1 838 ? -22.375 -29.109 -2.297 1 74.5 838 LEU A O 1
ATOM 6609 N N . GLN A 1 839 ? -24.328 -28.297 -3.084 1 76.25 839 GLN A N 1
ATOM 6610 C CA . GLN A 1 839 ? -23.906 -26.922 -2.85 1 76.25 839 GLN A CA 1
ATOM 6611 C C . GLN A 1 839 ? -23.828 -26.625 -1.355 1 76.25 839 GLN A C 1
ATOM 6613 O O . GLN A 1 839 ? -22.969 -25.844 -0.922 1 76.25 839 GLN A O 1
ATOM 6618 N N . GLN A 1 840 ? -24.625 -27.25 -0.647 1 76.44 840 GLN A N 1
ATOM 6619 C CA . GLN A 1 840 ? -24.625 -27.016 0.794 1 76.44 840 GLN A CA 1
ATOM 6620 C C . GLN A 1 840 ? -23.453 -27.734 1.462 1 76.44 840 GLN A C 1
ATOM 6622 O O . GLN A 1 840 ? -22.953 -27.281 2.49 1 76.44 840 GLN A O 1
ATOM 6627 N N . GLN A 1 841 ? -23.047 -28.766 0.78 1 81.38 841 GLN A N 1
ATOM 6628 C CA . GLN A 1 841 ? -21.969 -29.547 1.389 1 81.38 841 GLN A CA 1
ATOM 6629 C C . GLN A 1 841 ? -20.625 -29.156 0.812 1 81.38 841 GLN A C 1
ATOM 6631 O O . GLN A 1 841 ? -19.578 -29.562 1.326 1 81.38 841 GLN A O 1
ATOM 6636 N N . ALA A 1 842 ? -20.688 -28.359 -0.123 1 80.5 842 ALA A N 1
ATOM 6637 C CA . ALA A 1 842 ? -19.469 -28.062 -0.861 1 80.5 842 ALA A CA 1
ATOM 6638 C C . ALA A 1 842 ? -18.453 -27.328 0.014 1 80.5 842 ALA A C 1
ATOM 6640 O O . ALA A 1 842 ? -17.25 -27.484 -0.144 1 80.5 842 ALA A O 1
ATOM 6641 N N . TYR A 1 843 ? -18.953 -26.609 1.009 1 87.88 843 TYR A N 1
ATOM 6642 C CA . TYR A 1 843 ? -18.016 -25.797 1.798 1 87.88 843 TYR A CA 1
ATOM 6643 C C . TYR A 1 843 ? -17.828 -26.391 3.188 1 87.88 843 TYR A C 1
ATOM 6645 O O . TYR A 1 843 ? -17.375 -25.703 4.105 1 87.88 843 TYR A O 1
ATOM 6653 N N . CYS A 1 844 ? -18.141 -27.625 3.256 1 85.94 844 CYS A N 1
ATOM 6654 C CA . CYS A 1 844 ? -17.812 -28.391 4.441 1 85.94 844 CYS A CA 1
ATOM 6655 C C . CYS A 1 844 ? -16.578 -29.266 4.195 1 85.94 844 CYS A C 1
ATOM 6657 O O . CYS A 1 844 ? -16.297 -29.656 3.055 1 85.94 844 CYS A O 1
ATOM 6659 N N . HIS A 1 845 ? -15.852 -29.453 5.219 1 86.56 845 HIS A N 1
ATOM 6660 C CA . HIS A 1 845 ? -14.703 -30.344 5.066 1 86.56 845 HIS A CA 1
ATOM 6661 C C . HIS A 1 845 ? -15.125 -31.672 4.461 1 86.56 845 HIS A C 1
ATOM 6663 O O . HIS A 1 845 ? -16.141 -32.25 4.848 1 86.56 845 HIS A O 1
ATOM 6669 N N . PRO A 1 846 ? -14.406 -32.188 3.518 1 83.38 846 PRO A N 1
ATOM 6670 C CA . PRO A 1 846 ? -14.781 -33.406 2.818 1 83.38 846 PRO A CA 1
ATOM 6671 C C . PRO A 1 846 ? -14.906 -34.594 3.76 1 83.38 846 PRO A C 1
ATOM 6673 O O . PRO A 1 846 ? -15.672 -35.531 3.486 1 83.38 846 PRO A O 1
ATOM 6676 N N . ALA A 1 847 ? -14.266 -34.625 4.859 1 84.25 847 ALA A N 1
ATOM 6677 C CA . ALA A 1 847 ? -14.32 -35.75 5.797 1 84.25 847 ALA A CA 1
ATOM 6678 C C . ALA A 1 847 ? -15.688 -35.812 6.473 1 84.25 847 ALA A C 1
ATOM 6680 O O . ALA A 1 847 ? -16.078 -36.875 6.969 1 84.25 847 ALA A O 1
ATOM 6681 N N . LEU A 1 848 ? -16.406 -34.719 6.414 1 83.69 848 LEU A N 1
ATOM 6682 C CA . LEU A 1 848 ? -17.688 -34.656 7.113 1 83.69 848 LEU A CA 1
ATOM 6683 C C . LEU A 1 848 ? -18.781 -35.344 6.281 1 83.69 848 LEU A C 1
ATOM 6685 O O . LEU A 1 848 ? -19.781 -35.781 6.828 1 83.69 848 LEU A O 1
ATOM 6689 N N . TYR A 1 849 ? -18.531 -35.375 4.938 1 79.69 849 TYR A N 1
ATOM 6690 C CA . TYR A 1 849 ? -19.609 -35.969 4.133 1 79.69 849 TYR A CA 1
ATOM 6691 C C . TYR A 1 849 ? -19.062 -37.062 3.211 1 79.69 849 TYR A C 1
ATOM 6693 O O . TYR A 1 849 ? -19.828 -37.688 2.467 1 79.69 849 TYR A O 1
ATOM 6701 N N . LYS A 1 850 ? -17.781 -37.344 3.25 1 82.31 850 LYS A N 1
ATOM 6702 C CA . LYS A 1 850 ? -17.203 -38.344 2.355 1 82.31 850 LYS A CA 1
ATOM 6703 C C . LYS A 1 850 ? -17.734 -39.75 2.674 1 82.31 850 LYS A C 1
ATOM 6705 O O . LYS A 1 850 ? -17.719 -40.156 3.828 1 82.31 850 LYS A O 1
ATOM 6710 N N . GLN A 1 851 ? -18.312 -40.281 1.612 1 82.62 851 GLN A N 1
ATOM 6711 C CA . GLN A 1 851 ? -18.766 -41.688 1.731 1 82.62 851 GLN A CA 1
ATOM 6712 C C . GLN A 1 851 ? -17.688 -42.656 1.289 1 82.62 851 GLN A C 1
ATOM 6714 O O . GLN A 1 851 ? -16.641 -42.25 0.781 1 82.62 851 GLN A O 1
ATOM 6719 N N . GLN A 1 852 ? -17.938 -43.875 1.675 1 87.31 852 GLN A N 1
ATOM 6720 C CA . GLN A 1 852 ? -16.969 -44.906 1.291 1 87.31 852 GLN A CA 1
ATOM 6721 C C . GLN A 1 852 ? -16.781 -44.969 -0.223 1 87.31 852 GLN A C 1
ATOM 6723 O O . GLN A 1 852 ? -17.766 -44.938 -0.971 1 87.31 852 GLN A O 1
ATOM 6728 N N . THR A 1 853 ? -15.539 -44.875 -0.648 1 88.19 853 THR A N 1
ATOM 6729 C CA . THR A 1 853 ? -15.258 -45.094 -2.064 1 88.19 853 THR A CA 1
ATOM 6730 C C . THR A 1 853 ? -15.633 -46.5 -2.486 1 88.19 853 THR A C 1
ATOM 6732 O O . THR A 1 853 ? -15.188 -47.5 -1.876 1 88.19 853 THR A O 1
ATOM 6735 N N . PRO A 1 854 ? -16.438 -46.625 -3.451 1 90.62 854 PRO A N 1
ATOM 6736 C CA . PRO A 1 854 ? -16.859 -47.938 -3.869 1 90.62 854 PRO A CA 1
ATOM 6737 C C . PRO A 1 854 ? -15.703 -48.812 -4.383 1 90.62 854 PRO A C 1
ATOM 6739 O O . PRO A 1 854 ? -14.812 -48.281 -5.066 1 90.62 854 PRO A O 1
ATOM 6742 N N . ILE A 1 855 ? -15.742 -50 -3.961 1 92.12 855 ILE A N 1
ATOM 6743 C CA . ILE A 1 855 ? -14.766 -50.969 -4.484 1 92.12 855 ILE A CA 1
ATOM 6744 C C . ILE A 1 855 ? -15.078 -51.281 -5.945 1 92.12 855 ILE A C 1
ATOM 6746 O O . ILE A 1 855 ? -16.203 -51.656 -6.273 1 92.12 855 ILE A O 1
ATOM 6750 N N . TRP A 1 856 ? -14.117 -51.062 -6.805 1 92.19 856 TRP A N 1
ATOM 6751 C CA . TRP A 1 856 ? -14.32 -51.219 -8.242 1 92.19 856 TRP A CA 1
ATOM 6752 C C . TRP A 1 856 ? -13.82 -52.562 -8.734 1 92.19 856 TRP A C 1
ATOM 6754 O O . TRP A 1 856 ? -12.617 -52.812 -8.789 1 92.19 856 TRP A O 1
ATOM 6764 N N . LEU A 1 857 ? -14.75 -53.438 -9.133 1 91.06 857 LEU A N 1
ATOM 6765 C CA . LEU A 1 857 ? -14.422 -54.781 -9.617 1 91.06 857 LEU A CA 1
ATOM 6766 C C . LEU A 1 857 ? -14.93 -55 -11.039 1 91.06 857 LEU A C 1
ATOM 6768 O O . LEU A 1 857 ? -15.969 -54.438 -11.414 1 91.06 857 LEU A O 1
ATOM 6772 N N . PRO A 1 858 ? -14.125 -55.656 -11.844 1 90.88 858 PRO A N 1
ATOM 6773 C CA . PRO A 1 858 ? -14.555 -55.969 -13.219 1 90.88 858 PRO A CA 1
ATOM 6774 C C . PRO A 1 858 ? -15.609 -57.062 -13.289 1 90.88 858 PRO A C 1
ATOM 6776 O O . PRO A 1 858 ? -15.594 -58 -12.484 1 90.88 858 PRO A O 1
ATOM 6779 N N . MET A 1 859 ? -16.469 -56.969 -14.203 1 88.62 859 MET A N 1
ATOM 6780 C CA . MET A 1 859 ? -17.5 -57.969 -14.414 1 88.62 859 MET A CA 1
ATOM 6781 C C . MET A 1 859 ? -16.891 -59.25 -14.992 1 88.62 859 MET A C 1
ATOM 6783 O O . MET A 1 859 ? -16.016 -59.188 -15.867 1 88.62 859 MET A O 1
ATOM 6787 N N . ASP A 1 860 ? -17.219 -60.375 -14.352 1 84.88 860 ASP A N 1
ATOM 6788 C CA . ASP A 1 860 ? -16.656 -61.656 -14.781 1 84.88 860 ASP A CA 1
ATOM 6789 C C . ASP A 1 860 ? -17.75 -62.562 -15.344 1 84.88 860 ASP A C 1
ATOM 6791 O O . ASP A 1 860 ? -18.922 -62.438 -15.008 1 84.88 860 ASP A O 1
ATOM 6795 N N . GLU A 1 861 ? -17.422 -63.438 -16.188 1 81.25 861 GLU A N 1
ATOM 6796 C CA . GLU A 1 861 ? -18.328 -64.375 -16.828 1 81.25 861 GLU A CA 1
ATOM 6797 C C . GLU A 1 861 ? -18.625 -65.562 -15.914 1 81.25 861 GLU A C 1
ATOM 6799 O O . GLU A 1 861 ? -19.688 -66.188 -16.016 1 81.25 861 GLU A O 1
ATOM 6804 N N . ARG A 1 862 ? -17.766 -65.938 -14.914 1 83.5 862 ARG A N 1
ATOM 6805 C CA . ARG A 1 862 ? -17.906 -67.125 -14.07 1 83.5 862 ARG A CA 1
ATOM 6806 C C . ARG A 1 862 ? -18.812 -66.875 -12.875 1 83.5 862 ARG A C 1
ATOM 6808 O O . ARG A 1 862 ? -19.141 -67.75 -12.102 1 83.5 862 ARG A O 1
ATOM 6815 N N . GLY A 1 863 ? -19.219 -65.562 -12.672 1 83.56 863 GLY A N 1
ATOM 6816 C CA . GLY A 1 863 ? -20.141 -65.188 -11.609 1 83.56 863 GLY A CA 1
ATOM 6817 C C . GLY A 1 863 ? -19.469 -65.062 -10.258 1 83.56 863 GLY A C 1
ATOM 6818 O O . GLY A 1 863 ? -20.125 -65.125 -9.219 1 83.56 863 GLY A O 1
ATOM 6819 N N . LEU A 1 864 ? -18.188 -65 -10.172 1 87.38 864 LEU A N 1
ATOM 6820 C CA . LEU A 1 864 ? -17.469 -64.812 -8.914 1 87.38 864 LEU A CA 1
ATOM 6821 C C 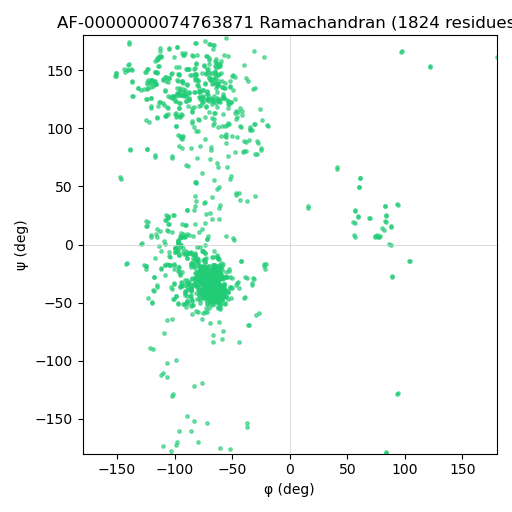. LEU A 1 864 ? -17.734 -63.438 -8.312 1 87.38 864 LEU A C 1
ATOM 6823 O O . LEU A 1 864 ? -17.906 -63.312 -7.098 1 87.38 864 LEU A O 1
ATOM 6827 N N . VAL A 1 865 ? -17.75 -62.438 -9.156 1 90.5 865 VAL A N 1
ATOM 6828 C CA . VAL A 1 865 ? -17.953 -61.062 -8.703 1 90.5 865 VAL A CA 1
ATOM 6829 C C . VAL A 1 865 ? -19.359 -60.906 -8.141 1 90.5 865 VAL A C 1
ATOM 6831 O O . VAL A 1 865 ? -19.562 -60.219 -7.141 1 90.5 865 VAL A O 1
ATOM 6834 N N . SER A 1 866 ? -20.359 -61.562 -8.727 1 88.38 866 SER A N 1
ATOM 6835 C CA . SER A 1 866 ? -21.734 -61.469 -8.234 1 88.38 866 SER A CA 1
ATOM 6836 C C . SER A 1 866 ? -21.844 -62.094 -6.844 1 88.38 866 SER A C 1
ATOM 6838 O O . SER A 1 866 ? -22.609 -61.594 -6.004 1 88.38 866 SER A O 1
ATOM 6840 N N . GLU A 1 867 ? -21.094 -63.125 -6.629 1 88.56 867 GLU A N 1
ATOM 6841 C CA . GLU A 1 867 ? -21.094 -63.75 -5.309 1 88.56 867 GLU A CA 1
ATOM 6842 C C . GLU A 1 867 ? -20.453 -62.812 -4.27 1 88.56 867 GLU A C 1
ATOM 6844 O O . GLU A 1 867 ? -20.938 -62.719 -3.143 1 88.56 867 GLU A O 1
ATOM 6849 N N . GLU A 1 868 ? -19.422 -62.312 -4.734 1 89.88 868 GLU A N 1
ATOM 6850 C CA . GLU A 1 868 ? -18.719 -61.406 -3.816 1 89.88 868 GLU A CA 1
ATOM 6851 C C . GLU A 1 868 ? -19.547 -60.156 -3.531 1 89.88 868 GLU A C 1
ATOM 6853 O O . GLU A 1 868 ? -19.5 -59.625 -2.42 1 89.88 868 GLU A O 1
ATOM 6858 N N . ILE A 1 869 ? -20.25 -59.562 -4.465 1 90.44 869 ILE A N 1
ATOM 6859 C CA . ILE A 1 869 ? -21.109 -58.406 -4.281 1 90.44 869 ILE A CA 1
ATOM 6860 C C . ILE A 1 869 ? -22.156 -58.719 -3.207 1 90.44 869 ILE A C 1
ATOM 6862 O O . ILE A 1 869 ? -22.406 -57.875 -2.332 1 90.44 869 ILE A O 1
ATOM 6866 N N . GLN A 1 870 ? -22.688 -59.844 -3.207 1 89.12 870 GLN A N 1
ATOM 6867 C CA . GLN A 1 870 ? -23.703 -60.25 -2.229 1 89.12 870 GLN A CA 1
ATOM 6868 C C . GLN A 1 870 ? -23.094 -60.375 -0.835 1 89.12 870 GLN A C 1
ATOM 6870 O O . GLN A 1 870 ? -23.672 -59.938 0.153 1 89.12 870 GLN A O 1
ATOM 6875 N N . ARG A 1 871 ? -21.938 -60.938 -0.788 1 90.25 871 ARG A N 1
ATOM 6876 C CA . ARG A 1 871 ? -21.266 -61.125 0.493 1 90.25 871 ARG A CA 1
ATOM 6877 C C . ARG A 1 871 ? -20.891 -59.781 1.113 1 90.25 871 ARG A C 1
ATOM 6879 O O . ARG A 1 871 ? -21.156 -59.562 2.291 1 90.25 871 ARG A O 1
ATOM 6886 N N . LEU A 1 872 ? -20.266 -59 0.348 1 91.56 872 LEU A N 1
ATOM 6887 C CA . LEU A 1 872 ? -19.766 -57.719 0.844 1 91.56 872 LEU A CA 1
ATOM 6888 C C . LEU A 1 872 ? -20.922 -56.75 1.102 1 91.56 872 LEU A C 1
ATOM 6890 O O . LEU A 1 872 ? -20.844 -55.938 2 1 91.56 872 LEU A O 1
ATOM 6894 N N . ALA A 1 873 ? -21.953 -56.781 0.29 1 89.38 873 ALA A N 1
ATOM 6895 C CA . ALA A 1 873 ? -23.141 -55.969 0.528 1 89.38 873 ALA A CA 1
ATOM 6896 C C . ALA A 1 873 ? -23.75 -56.281 1.893 1 89.38 873 ALA A C 1
ATOM 6898 O O . ALA A 1 873 ? -24.266 -55.375 2.564 1 89.38 873 ALA A O 1
ATOM 6899 N N . GLY A 1 874 ? -23.719 -57.5 2.262 1 87.56 874 GLY A N 1
ATOM 6900 C CA . GLY A 1 874 ? -24.203 -57.906 3.574 1 87.56 874 GLY A CA 1
ATOM 6901 C C . GLY A 1 874 ? -23.406 -57.281 4.715 1 87.56 874 GLY A C 1
ATOM 6902 O O . GLY A 1 874 ? -23.938 -57.062 5.805 1 87.56 874 GLY A O 1
ATOM 6903 N N . MET A 1 875 ? -22.188 -56.906 4.461 1 90.88 875 MET A N 1
ATOM 6904 C CA . MET A 1 875 ? -21.328 -56.281 5.469 1 90.88 875 MET A CA 1
ATOM 6905 C C . MET A 1 875 ? -21.391 -54.781 5.391 1 90.88 875 MET A C 1
ATOM 6907 O O . MET A 1 875 ? -20.641 -54.062 6.082 1 90.88 875 MET A O 1
ATOM 6911 N N . GLY A 1 876 ? -22.141 -54.219 4.5 1 86.44 876 GLY A N 1
ATOM 6912 C CA . GLY A 1 876 ? -22.312 -52.781 4.383 1 86.44 876 GLY A CA 1
ATOM 6913 C C . GLY A 1 876 ? -21.266 -52.125 3.51 1 86.44 876 GLY A C 1
ATOM 6914 O O . GLY A 1 876 ? -21 -50.938 3.656 1 86.44 876 GLY A O 1
ATOM 6915 N N . ILE A 1 877 ? -20.547 -52.875 2.725 1 91.38 877 ILE A N 1
ATOM 6916 C CA . ILE A 1 877 ? -19.516 -52.344 1.843 1 91.38 877 ILE A CA 1
ATOM 6917 C C . ILE A 1 877 ? -20.094 -52.125 0.448 1 91.38 877 ILE A C 1
ATOM 6919 O O . ILE A 1 877 ? -20.781 -53 -0.09 1 91.38 877 ILE A O 1
ATOM 6923 N N . VAL A 1 878 ? -19.844 -50.969 -0.128 1 89.62 878 VAL A N 1
ATOM 6924 C CA . VAL A 1 878 ? -20.406 -50.594 -1.422 1 89.62 878 VAL A CA 1
ATOM 6925 C C . VAL A 1 878 ? -19.453 -51 -2.539 1 89.62 878 VAL A C 1
ATOM 6927 O O . VAL A 1 878 ? -18.25 -50.75 -2.461 1 89.62 878 VAL A O 1
ATOM 6930 N N . ILE A 1 879 ? -19.922 -51.656 -3.564 1 90.94 879 ILE A N 1
ATOM 6931 C CA . ILE A 1 879 ? -19.156 -52.125 -4.703 1 90.94 879 ILE A CA 1
ATOM 6932 C C . ILE A 1 879 ? -19.734 -51.562 -5.996 1 90.94 879 ILE A C 1
ATOM 6934 O O . ILE A 1 879 ? -20.938 -51.375 -6.102 1 90.94 879 ILE A O 1
ATOM 6938 N N . ALA A 1 880 ? -18.828 -51.219 -6.898 1 90.31 880 ALA A N 1
ATOM 6939 C CA . ALA A 1 880 ? -19.234 -50.75 -8.219 1 90.31 880 ALA A CA 1
ATOM 6940 C C . ALA A 1 880 ? -18.609 -51.594 -9.32 1 90.31 880 ALA A C 1
ATOM 6942 O O . ALA A 1 880 ? -17.469 -52 -9.211 1 90.31 880 ALA A O 1
ATOM 6943 N N . THR A 1 881 ? -19.328 -51.938 -10.344 1 88.81 881 THR A N 1
ATOM 6944 C CA . THR A 1 881 ? -18.812 -52.688 -11.484 1 88.81 881 THR A CA 1
ATOM 6945 C C . THR A 1 881 ? -19.031 -51.938 -12.789 1 88.81 881 THR A C 1
ATOM 6947 O O . THR A 1 881 ? -18.875 -52.5 -13.875 1 88.81 881 THR A O 1
ATOM 6950 N N . THR A 1 882 ? -19.25 -50.688 -12.641 1 87.19 882 THR A N 1
ATOM 6951 C CA . THR A 1 882 ? -19.609 -49.906 -13.812 1 87.19 882 THR A CA 1
ATOM 6952 C C . THR A 1 882 ? -18.422 -49.75 -14.75 1 87.19 882 THR A C 1
ATOM 6954 O O . THR A 1 882 ? -17.328 -49.375 -14.32 1 87.19 882 THR A O 1
ATOM 6957 N N . GLY A 1 883 ? -18.5 -50.094 -16.016 1 85.25 883 GLY A N 1
ATOM 6958 C CA . GLY A 1 883 ? -17.562 -49.844 -17.094 1 85.25 883 GLY A CA 1
ATOM 6959 C C . GLY A 1 883 ? -16.344 -50.719 -17.062 1 85.25 883 GLY A C 1
ATOM 6960 O O . GLY A 1 883 ? -15.344 -50.438 -17.75 1 85.25 883 GLY A O 1
ATOM 6961 N N . ALA A 1 884 ? -16.266 -51.75 -16.188 1 90.38 884 ALA A N 1
ATOM 6962 C CA . ALA A 1 884 ? -15.086 -52.594 -16.094 1 90.38 884 ALA A CA 1
ATOM 6963 C C . ALA A 1 884 ? -15.43 -54.062 -16.391 1 90.38 884 ALA A C 1
ATOM 6965 O O . ALA A 1 884 ? -16.484 -54.531 -15.984 1 90.38 884 ALA A O 1
ATOM 6966 N N . ALA A 1 885 ? -14.539 -54.656 -17.219 1 88.19 885 ALA A N 1
ATOM 6967 C CA . ALA A 1 885 ? -14.719 -56.062 -17.562 1 88.19 885 ALA A CA 1
ATOM 6968 C C . ALA A 1 885 ? -13.375 -56.781 -17.609 1 88.19 885 ALA A C 1
ATOM 6970 O O . ALA A 1 885 ? -12.328 -56.156 -17.781 1 88.19 885 ALA A O 1
ATOM 6971 N N . ILE A 1 886 ? -13.391 -58.031 -17.312 1 87.69 886 ILE A N 1
ATOM 6972 C CA . ILE A 1 886 ? -12.172 -58.844 -17.375 1 87.69 886 ILE A CA 1
ATOM 6973 C C . ILE A 1 886 ? -12.164 -59.656 -18.656 1 87.69 886 ILE A C 1
ATOM 6975 O O . ILE A 1 886 ? -13.18 -60.281 -19.016 1 87.69 886 ILE A O 1
ATOM 6979 N N . ASP A 1 887 ? -11.117 -59.562 -19.375 1 82 887 ASP A N 1
ATOM 6980 C CA . ASP A 1 887 ? -10.938 -60.406 -20.547 1 82 887 ASP A CA 1
ATOM 6981 C C . ASP A 1 887 ? -10.633 -61.844 -20.156 1 82 887 ASP A C 1
ATOM 6983 O O . ASP A 1 887 ? -9.633 -62.094 -19.469 1 82 887 ASP A O 1
ATOM 6987 N N . PRO A 1 888 ? -11.438 -62.719 -20.516 1 79.44 888 PRO A N 1
ATOM 6988 C CA . PRO A 1 888 ? -11.266 -64.125 -20.078 1 79.44 888 PRO A CA 1
ATOM 6989 C C . PRO A 1 888 ? -9.969 -64.75 -20.609 1 79.44 888 PRO A C 1
ATOM 6991 O O . PRO A 1 888 ? -9.414 -65.625 -19.984 1 79.44 888 PRO A O 1
ATOM 6994 N N . ALA A 1 889 ? -9.469 -64.25 -21.75 1 76.12 889 ALA A N 1
ATOM 6995 C CA . ALA A 1 889 ? -8.289 -64.875 -22.375 1 76.12 889 ALA A CA 1
ATOM 6996 C C . ALA A 1 889 ? -7.004 -64.312 -21.734 1 76.12 889 ALA A C 1
ATOM 6998 O O . ALA A 1 889 ? -6.07 -65.062 -21.484 1 76.12 889 ALA A O 1
ATOM 6999 N N . THR A 1 890 ? -6.988 -63.125 -21.375 1 76.31 890 THR A N 1
ATOM 7000 C CA . THR A 1 890 ? -5.746 -62.5 -20.906 1 76.31 890 THR A CA 1
ATOM 7001 C C . THR A 1 890 ? -5.836 -62.188 -19.422 1 76.31 890 THR A C 1
ATOM 7003 O O . THR A 1 890 ? -4.824 -61.844 -18.781 1 76.31 890 THR A O 1
ATOM 7006 N N . ALA A 1 891 ? -6.918 -62.375 -18.797 1 79.88 891 ALA A N 1
ATOM 7007 C CA . ALA A 1 891 ? -7.164 -62.094 -17.391 1 79.88 891 ALA A CA 1
ATOM 7008 C C . ALA A 1 891 ? -6.879 -60.625 -17.078 1 79.88 891 ALA A C 1
ATOM 7010 O O . ALA A 1 891 ? -6.512 -60.281 -15.945 1 79.88 891 ALA A O 1
ATOM 7011 N N . LYS A 1 892 ? -6.844 -59.781 -18.109 1 82 892 LYS A N 1
ATOM 7012 C CA . LYS A 1 892 ? -6.613 -58.344 -17.891 1 82 892 LYS A CA 1
ATOM 7013 C C . LYS A 1 892 ? -7.926 -57.562 -17.859 1 82 892 LYS A C 1
ATOM 7015 O O . LYS A 1 892 ? -8.859 -57.875 -18.609 1 82 892 LYS A O 1
ATOM 7020 N N . ALA A 1 893 ? -7.898 -56.594 -16.922 1 86.56 893 ALA A N 1
ATOM 7021 C CA . ALA A 1 893 ? -9.102 -55.781 -16.797 1 86.56 893 ALA A CA 1
ATOM 7022 C C . ALA A 1 893 ? -9.133 -54.688 -17.844 1 86.56 893 ALA A C 1
ATOM 7024 O O . ALA A 1 893 ? -8.094 -54.156 -18.25 1 86.56 893 ALA A O 1
ATOM 7025 N N . THR A 1 894 ? -10.289 -54.375 -18.391 1 84.31 894 THR A N 1
ATOM 7026 C CA . THR A 1 894 ? -10.492 -53.312 -19.344 1 84.31 894 THR A CA 1
ATOM 7027 C C . THR A 1 894 ? -11.562 -52.344 -18.828 1 84.31 894 THR A C 1
ATOM 7029 O O . THR A 1 894 ? -12.508 -52.75 -18.156 1 84.31 894 THR A O 1
ATOM 7032 N N . VAL A 1 895 ? -11.297 -51.062 -18.906 1 86.56 895 VAL A N 1
ATOM 7033 C CA . VAL A 1 895 ? -12.242 -50.031 -18.516 1 86.56 895 VAL A CA 1
ATOM 7034 C C . VAL A 1 895 ? -12.695 -49.25 -19.734 1 86.56 895 VAL A C 1
ATOM 7036 O O . VAL A 1 895 ? -11.875 -48.781 -20.516 1 86.56 895 VAL A O 1
ATOM 7039 N N . GLN A 1 896 ? -14.023 -49.188 -20.016 1 81.75 896 GLN A N 1
ATOM 7040 C CA . GLN A 1 896 ? -14.523 -48.469 -21.172 1 81.75 896 GLN A CA 1
ATOM 7041 C C . GLN A 1 896 ? -15.766 -47.656 -20.812 1 81.75 896 GLN A C 1
ATOM 7043 O O . GLN A 1 896 ? -16.547 -48.062 -19.938 1 81.75 896 GLN A O 1
ATOM 7048 N N . GLY A 1 897 ? -15.875 -46.406 -21.359 1 74.31 897 GLY A N 1
ATOM 7049 C CA . GLY A 1 897 ? -17.109 -45.625 -21.344 1 74.31 897 GLY A CA 1
ATOM 7050 C C . GLY A 1 897 ? -17.344 -44.875 -20.062 1 74.31 897 GLY A C 1
ATOM 7051 O O . GLY A 1 897 ? -18.484 -44.656 -19.656 1 74.31 897 GLY A O 1
ATOM 7052 N N . ILE A 1 898 ? -16.438 -44.594 -19.219 1 79.25 898 ILE A N 1
ATOM 7053 C CA . ILE A 1 898 ? -16.656 -43.906 -17.953 1 79.25 898 ILE A CA 1
ATOM 7054 C C . ILE A 1 898 ? -15.891 -42.562 -17.953 1 79.25 898 ILE A C 1
ATOM 7056 O O . ILE A 1 898 ? -14.773 -42.5 -18.469 1 79.25 898 ILE A O 1
ATOM 7060 N N . VAL A 1 899 ? -16.641 -41.594 -17.422 1 77.88 899 VAL A N 1
ATOM 7061 C CA . VAL A 1 899 ? -16.062 -40.25 -17.422 1 77.88 899 VAL A CA 1
ATOM 7062 C C . VAL A 1 899 ? -15.383 -40 -16.078 1 77.88 899 VAL A C 1
ATOM 7064 O O . VAL A 1 899 ? -14.461 -39.188 -15.984 1 77.88 899 VAL A O 1
ATOM 7067 N N . PHE A 1 900 ? -15.859 -40.688 -15.078 1 84.31 900 PHE A N 1
ATOM 7068 C CA . PHE A 1 900 ? -15.242 -40.562 -13.766 1 84.31 900 PHE A CA 1
ATOM 7069 C C . PHE A 1 900 ? -15.219 -41.875 -13.031 1 84.31 900 PHE A C 1
ATOM 7071 O O . PHE A 1 900 ? -16.047 -42.75 -13.289 1 84.31 900 PHE A O 1
ATOM 7078 N N . ALA A 1 901 ? -14.219 -42.031 -12.242 1 85.44 901 ALA A N 1
ATOM 7079 C CA . ALA A 1 901 ? -14.117 -43.25 -11.445 1 85.44 901 ALA A CA 1
ATOM 7080 C C . ALA A 1 901 ? -15.203 -43.281 -10.375 1 85.44 901 ALA A C 1
ATOM 7082 O O . ALA A 1 901 ? -15.656 -42.25 -9.891 1 85.44 901 ALA A O 1
ATOM 7083 N N . PRO A 1 902 ? -15.617 -44.438 -10.086 1 86.25 902 PRO A N 1
ATOM 7084 C CA . PRO A 1 902 ? -16.609 -44.531 -9.016 1 86.25 902 PRO A CA 1
ATOM 7085 C C . PRO A 1 902 ? -16.141 -43.938 -7.703 1 86.25 902 PRO A C 1
ATOM 7087 O O . PRO A 1 902 ? -15.023 -44.188 -7.258 1 86.25 902 PRO A O 1
ATOM 7090 N N . GLY A 1 903 ? -16.875 -43.062 -7.148 1 80.88 903 GLY A N 1
ATOM 7091 C CA . GLY A 1 903 ? -16.531 -42.375 -5.914 1 80.88 903 GLY A CA 1
ATOM 7092 C C . GLY A 1 903 ? -16.062 -40.938 -6.137 1 80.88 903 GLY A C 1
ATOM 7093 O O . GLY A 1 903 ? -15.922 -40.188 -5.184 1 80.88 903 GLY A O 1
ATOM 7094 N N . GLU A 1 904 ? -15.75 -40.625 -7.375 1 82.75 904 GLU A N 1
ATOM 7095 C CA . GLU A 1 904 ? -15.25 -39.281 -7.676 1 82.75 904 GLU A CA 1
ATOM 7096 C C . GLU A 1 904 ? -16.312 -38.438 -8.375 1 82.75 904 GLU A C 1
ATOM 7098 O O . GLU A 1 904 ? -15.984 -37.469 -9.078 1 82.75 904 GLU A O 1
ATOM 7103 N N . GLU A 1 905 ? -17.547 -38.75 -8.203 1 79.06 905 GLU A N 1
ATOM 7104 C CA . GLU A 1 905 ? -18.641 -38 -8.836 1 79.06 905 GLU A CA 1
ATOM 7105 C C . GLU A 1 905 ? -18.75 -36.594 -8.297 1 79.06 905 GLU A C 1
ATOM 7107 O O . GLU A 1 905 ? -18.938 -35.656 -9.062 1 79.06 905 GLU A O 1
ATOM 7112 N N . THR A 1 906 ? -18.547 -36.5 -6.953 1 76.94 906 THR A N 1
ATOM 7113 C CA . THR A 1 906 ? -18.656 -35.188 -6.34 1 76.94 906 THR A CA 1
ATOM 7114 C C . THR A 1 906 ? -17.547 -34.25 -6.848 1 76.94 906 THR A C 1
ATOM 7116 O O . THR A 1 906 ? -17.812 -33.094 -7.148 1 76.94 906 THR A O 1
ATOM 7119 N N . GLN A 1 907 ? -16.406 -34.781 -6.953 1 78.56 907 GLN A N 1
ATOM 7120 C CA . GLN A 1 907 ? -15.281 -33.969 -7.441 1 78.56 907 GLN A CA 1
ATOM 7121 C C . GLN A 1 907 ? -15.484 -33.594 -8.898 1 78.56 907 GLN A C 1
ATOM 7123 O O . GLN A 1 907 ? -15.188 -32.469 -9.297 1 78.56 907 GLN A O 1
ATOM 7128 N N . TYR A 1 908 ? -16 -34.562 -9.633 1 79.5 908 TYR A N 1
ATOM 7129 C CA . TYR A 1 908 ? -16.25 -34.312 -11.047 1 79.5 908 TYR A CA 1
ATOM 7130 C C . TYR A 1 908 ? -17.297 -33.219 -11.227 1 79.5 908 TYR A C 1
ATOM 7132 O O . TYR A 1 908 ? -17.141 -32.344 -12.055 1 79.5 908 TYR A O 1
ATOM 7140 N N . ARG A 1 909 ? -18.297 -33.188 -10.438 1 77.06 909 ARG A N 1
ATOM 7141 C CA . ARG A 1 909 ? -19.375 -32.188 -10.547 1 77.06 909 ARG A CA 1
ATOM 7142 C C . ARG A 1 909 ? -18.906 -30.828 -10.086 1 77.06 909 ARG A C 1
ATOM 7144 O O . ARG A 1 909 ? -19.312 -29.797 -10.648 1 77.06 909 ARG A O 1
ATOM 7151 N N . LEU A 1 910 ? -18.125 -30.875 -9.109 1 76.5 910 LEU A N 1
ATOM 7152 C CA . LEU A 1 910 ? -17.578 -29.609 -8.633 1 76.5 910 LEU A CA 1
ATOM 7153 C C . LEU A 1 910 ? -16.656 -29 -9.68 1 76.5 910 LEU A C 1
ATOM 7155 O O . LEU A 1 910 ? -16.625 -27.781 -9.852 1 76.5 910 LEU A O 1
ATOM 7159 N N . GLU A 1 911 ? -15.922 -29.859 -10.367 1 76.69 911 GLU A N 1
ATOM 7160 C CA . GLU A 1 911 ? -15.023 -29.375 -11.406 1 76.69 911 GLU A CA 1
ATOM 7161 C C . GLU A 1 911 ? -15.805 -28.781 -12.578 1 76.69 911 GLU A C 1
ATOM 7163 O O . GLU A 1 911 ? -15.289 -27.938 -13.312 1 76.69 911 GLU A O 1
ATOM 7168 N N . GLN A 1 912 ? -17.062 -29.281 -12.688 1 72.19 912 GLN A N 1
ATOM 7169 C CA . GLN A 1 912 ? -17.891 -28.797 -13.781 1 72.19 912 GLN A CA 1
ATOM 7170 C C . GLN A 1 912 ? -18.672 -27.547 -13.359 1 72.19 912 GLN A C 1
ATOM 7172 O O . GLN A 1 912 ? -19.344 -26.922 -14.188 1 72.19 912 GLN A O 1
ATOM 7177 N N . GLY A 1 913 ? -18.344 -27.016 -12.18 1 62.91 913 GLY A N 1
ATOM 7178 C CA . GLY A 1 913 ? -18.984 -25.797 -11.711 1 62.91 913 GLY A CA 1
ATOM 7179 C C . GLY A 1 913 ? -20.422 -26.016 -11.25 1 62.91 913 GLY A C 1
ATOM 7180 O O . GLY A 1 913 ? -21.219 -25.078 -11.258 1 62.91 913 GLY A O 1
ATOM 7181 N N . VAL A 1 914 ? -20.984 -27.281 -11.156 1 58 914 VAL A N 1
ATOM 7182 C CA . VAL A 1 914 ? -22.375 -27.547 -10.758 1 58 914 VAL A CA 1
ATOM 7183 C C . VAL A 1 914 ? -22.422 -27.859 -9.266 1 58 914 VAL A C 1
ATOM 7185 O O . VAL A 1 914 ? -21.547 -28.531 -8.734 1 58 914 VAL A O 1
ATOM 7188 N N . MET B 1 1 ? 55.625 27.828 18.859 1 25.8 1 MET B N 1
ATOM 7189 C CA . MET B 1 1 ? 55 26.531 18.578 1 25.8 1 MET B CA 1
ATOM 7190 C C . MET B 1 1 ? 53.875 26.219 19.578 1 25.8 1 MET B C 1
ATOM 7192 O O . MET B 1 1 ? 54.156 25.875 20.719 1 25.8 1 MET B O 1
ATOM 7196 N N . ASP B 1 2 ? 52.812 26.938 19.484 1 32 2 ASP B N 1
ATOM 7197 C CA . ASP B 1 2 ? 51.656 26.906 20.375 1 32 2 ASP B CA 1
ATOM 7198 C C . ASP B 1 2 ? 51.125 25.484 20.516 1 32 2 ASP B C 1
ATOM 7200 O O . ASP B 1 2 ? 51.031 24.75 19.531 1 32 2 ASP B O 1
ATOM 7204 N N . ASN B 1 3 ? 51.406 24.875 21.594 1 35.31 3 ASN B N 1
ATOM 7205 C CA . ASN B 1 3 ? 51.125 23.484 21.938 1 35.31 3 ASN B CA 1
ATOM 7206 C C . ASN B 1 3 ? 49.719 23.062 21.516 1 35.31 3 ASN B C 1
ATOM 7208 O O . ASN B 1 3 ? 48.75 23.703 21.922 1 35.31 3 ASN B O 1
ATOM 7212 N N . PRO B 1 4 ? 49.562 22.344 20.422 1 44.38 4 PRO B N 1
ATOM 7213 C CA . PRO B 1 4 ? 48.312 21.828 19.891 1 44.38 4 PRO B CA 1
ATOM 7214 C C . PRO B 1 4 ? 47.344 21.359 20.969 1 44.38 4 PRO B C 1
ATOM 7216 O O . PRO B 1 4 ? 46.125 21.469 20.812 1 44.38 4 PRO B O 1
ATOM 7219 N N . ASP B 1 5 ? 47.906 20.938 22.031 1 40.94 5 ASP B N 1
ATOM 7220 C CA . ASP B 1 5 ? 47.094 20.453 23.125 1 40.94 5 ASP B CA 1
ATOM 7221 C C . ASP B 1 5 ? 46.344 21.594 23.812 1 40.94 5 ASP B C 1
ATOM 7223 O O . ASP B 1 5 ? 45.219 21.438 24.25 1 40.94 5 ASP B O 1
ATOM 7227 N N . ALA B 1 6 ? 47.031 22.734 23.984 1 43.09 6 ALA B N 1
ATOM 7228 C CA . ALA B 1 6 ? 46.406 23.906 24.625 1 43.09 6 ALA B CA 1
ATOM 7229 C C . ALA B 1 6 ? 45.25 24.438 23.781 1 43.09 6 ALA B C 1
ATOM 7231 O O . ALA B 1 6 ? 44.25 24.891 24.328 1 43.09 6 ALA B O 1
ATOM 7232 N N . VAL B 1 7 ? 45.375 24.359 22.453 1 40.19 7 VAL B N 1
ATOM 7233 C CA . VAL B 1 7 ? 44.312 24.812 21.562 1 40.19 7 VAL B CA 1
ATOM 7234 C C . VAL B 1 7 ? 43.125 23.844 21.641 1 40.19 7 VAL B C 1
ATOM 7236 O O . VAL B 1 7 ? 41.969 24.266 21.641 1 40.19 7 VAL B O 1
ATOM 7239 N N . LYS B 1 8 ? 43.438 22.656 21.953 1 48.31 8 LYS B N 1
ATOM 7240 C CA . LYS B 1 8 ? 42.406 21.641 22.062 1 48.31 8 LYS B CA 1
ATOM 7241 C C . LYS B 1 8 ? 41.688 21.734 23.406 1 48.31 8 LYS B C 1
ATOM 7243 O O . LYS B 1 8 ? 40.469 21.531 23.5 1 48.31 8 LYS B O 1
ATOM 7248 N N . GLN B 1 9 ? 42.469 21.844 24.375 1 41.62 9 GLN B N 1
ATOM 7249 C CA . GLN B 1 9 ? 41.875 22.078 25.703 1 41.62 9 GLN B CA 1
ATOM 7250 C C . GLN B 1 9 ? 41.031 23.328 25.703 1 41.62 9 GLN B C 1
ATOM 7252 O O . GLN B 1 9 ? 39.969 23.359 26.344 1 41.62 9 GLN B O 1
ATOM 7257 N N . LYS B 1 10 ? 41.375 24.375 25.109 1 45.12 10 LYS B N 1
ATOM 7258 C CA . LYS B 1 10 ? 40.594 25.625 25 1 45.12 10 LYS B CA 1
ATOM 7259 C C . LYS B 1 10 ? 39.312 25.422 24.234 1 45.12 10 LYS B C 1
ATOM 7261 O O . LYS B 1 10 ? 38.281 26.031 24.562 1 45.12 10 LYS B O 1
ATOM 7266 N N . GLY B 1 11 ? 39.281 24.5 23.344 1 45.44 11 GLY B N 1
ATOM 7267 C CA . GLY B 1 11 ? 38.094 24.141 22.609 1 45.44 11 GLY B CA 1
ATOM 7268 C C . GLY B 1 11 ? 37.062 23.391 23.453 1 45.44 11 GLY B C 1
ATOM 7269 O O . GLY B 1 11 ? 35.875 23.641 23.359 1 45.44 11 GLY B O 1
ATOM 7270 N N . ALA B 1 12 ? 37.594 22.375 24.266 1 50.19 12 ALA B N 1
ATOM 7271 C CA . ALA B 1 12 ? 36.75 21.609 25.172 1 50.19 12 ALA B CA 1
ATOM 7272 C C . ALA B 1 12 ? 36.125 22.5 26.234 1 50.19 12 ALA B C 1
ATOM 7274 O O . ALA B 1 12 ? 34.906 22.406 26.531 1 50.19 12 ALA B O 1
ATOM 7275 N N . ASP B 1 13 ? 36.906 23.312 27.016 1 49.78 13 ASP B N 1
ATOM 7276 C CA . ASP B 1 13 ? 36.438 24.266 28 1 49.78 13 ASP B CA 1
ATOM 7277 C C . ASP B 1 13 ? 35.5 25.281 27.375 1 49.78 13 ASP B C 1
ATOM 7279 O O . ASP B 1 13 ? 34.531 25.719 28.016 1 49.78 13 ASP B O 1
ATOM 7283 N N . ALA B 1 14 ? 35.75 25.453 26.156 1 52.53 14 ALA B N 1
ATOM 7284 C CA . ALA B 1 14 ? 34.906 26.406 25.453 1 52.53 14 ALA B CA 1
ATOM 7285 C C . ALA B 1 14 ?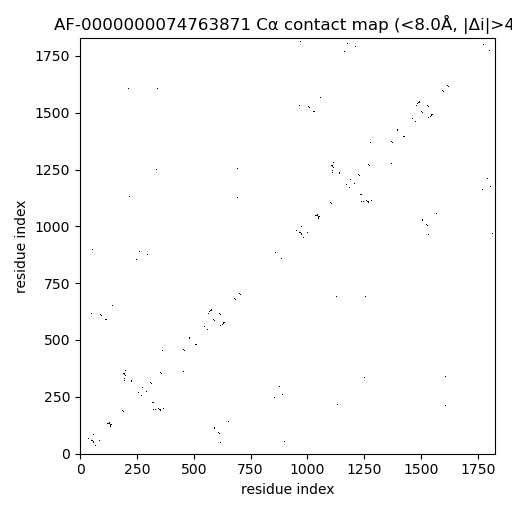 33.5 25.844 25.203 1 52.53 14 ALA B C 1
ATOM 7287 O O . ALA B 1 14 ? 32.531 26.562 25.297 1 52.53 14 ALA B O 1
ATOM 7288 N N . SER B 1 15 ? 33.5 24.453 25.203 1 62.97 15 SER B N 1
ATOM 7289 C CA . SER B 1 15 ? 32.219 23.828 24.984 1 62.97 15 SER B CA 1
ATOM 7290 C C . SER B 1 15 ? 31.375 23.844 26.266 1 62.97 15 SER B C 1
ATOM 7292 O O . SER B 1 15 ? 30.172 24.094 26.219 1 62.97 15 SER B O 1
ATOM 7294 N N . ILE B 1 16 ? 31.984 23.562 27.406 1 70.69 16 ILE B N 1
ATOM 7295 C CA . ILE B 1 16 ? 31.266 23.562 28.672 1 70.69 16 ILE B CA 1
ATOM 7296 C C . ILE B 1 16 ? 30.844 24.984 29.031 1 70.69 16 ILE B C 1
ATOM 7298 O O . ILE B 1 16 ? 29.734 25.219 29.5 1 70.69 16 ILE B O 1
ATOM 7302 N N . SER B 1 17 ? 31.812 25.922 28.766 1 67.19 17 SER B N 1
ATOM 7303 C CA . SER B 1 17 ? 31.484 27.328 29.062 1 67.19 17 SER B CA 1
ATOM 7304 C C . SER B 1 17 ? 30.375 27.844 28.172 1 67.19 17 SER B C 1
ATOM 7306 O O . SER B 1 17 ? 29.484 28.562 28.625 1 67.19 17 SER B O 1
ATOM 7308 N N . THR B 1 18 ? 30.422 27.422 27 1 65.56 18 THR B N 1
ATOM 7309 C CA . THR B 1 18 ? 29.375 27.812 26.062 1 65.56 18 THR B CA 1
ATOM 7310 C C . THR B 1 18 ? 28.031 27.203 26.484 1 65.56 18 THR B C 1
ATOM 7312 O O . THR B 1 18 ? 27 27.875 26.422 1 65.56 18 THR B O 1
ATOM 7315 N N . PHE B 1 19 ? 28.078 26 26.984 1 74.06 19 PHE B N 1
ATOM 7316 C CA . PHE B 1 19 ? 26.859 25.344 27.438 1 74.06 19 PHE B CA 1
ATOM 7317 C C . PHE B 1 19 ? 26.312 26.016 28.688 1 74.06 19 PHE B C 1
ATOM 7319 O O . PHE B 1 19 ? 25.109 26.281 28.766 1 74.06 19 PHE B O 1
ATOM 7326 N N . ASN B 1 20 ? 27.109 26.312 29.594 1 78.06 20 ASN B N 1
ATOM 7327 C CA . ASN B 1 20 ? 26.672 26.922 30.844 1 78.06 20 ASN B CA 1
ATOM 7328 C C . ASN B 1 20 ? 26.141 28.328 30.625 1 78.06 20 ASN B C 1
ATOM 7330 O O . ASN B 1 20 ? 25.156 28.734 31.234 1 78.06 20 ASN B O 1
ATOM 7334 N N . SER B 1 21 ? 26.812 29.016 29.766 1 75.94 21 SER B N 1
ATOM 7335 C CA . SER B 1 21 ? 26.344 30.359 29.438 1 75.94 21 SER B CA 1
ATOM 7336 C C . SER B 1 21 ? 25 30.312 28.734 1 75.94 21 SER B C 1
ATOM 7338 O O . SER B 1 21 ? 24.125 31.141 28.984 1 75.94 21 SER B O 1
ATOM 7340 N N . ALA B 1 22 ? 24.875 29.344 27.906 1 75.12 22 ALA B N 1
ATOM 7341 C CA . ALA B 1 22 ? 23.609 29.188 27.188 1 75.12 22 ALA B CA 1
ATOM 7342 C C . ALA B 1 22 ? 22.484 28.797 28.141 1 75.12 22 ALA B C 1
ATOM 7344 O O . ALA B 1 22 ? 21.359 29.281 28.031 1 75.12 22 ALA B O 1
ATOM 7345 N N . LEU B 1 23 ? 22.781 27.969 29.078 1 82.31 23 LEU B N 1
ATOM 7346 C CA . LEU B 1 23 ? 21.797 27.516 30.062 1 82.31 23 LEU B CA 1
ATOM 7347 C C . LEU B 1 23 ? 21.328 28.672 30.922 1 82.31 23 LEU B C 1
ATOM 7349 O O . LEU B 1 23 ? 20.125 28.844 31.109 1 82.31 23 LEU B O 1
ATOM 7353 N N . VAL B 1 24 ? 22.25 29.438 31.391 1 83.25 24 VAL B N 1
ATOM 7354 C CA . VAL B 1 24 ? 21.906 30.531 32.281 1 83.25 24 VAL B CA 1
ATOM 7355 C C . VAL B 1 24 ? 21.156 31.609 31.531 1 83.25 24 VAL B C 1
ATOM 7357 O O . VAL B 1 24 ? 20.156 32.125 32 1 83.25 24 VAL B O 1
ATOM 7360 N N . PHE B 1 25 ? 21.609 31.906 30.438 1 79.94 25 PHE B N 1
ATOM 7361 C CA . PHE B 1 25 ? 20.969 32.938 29.625 1 79.94 25 PHE B CA 1
ATOM 7362 C C . PHE B 1 25 ? 19.547 32.531 29.266 1 79.94 25 PHE B C 1
ATOM 7364 O O . PHE B 1 25 ? 18.609 33.312 29.438 1 79.94 25 PHE B O 1
ATOM 7371 N N . ASN B 1 26 ? 19.391 31.312 28.828 1 83.12 26 ASN B N 1
ATOM 7372 C CA . ASN B 1 26 ? 18.062 30.875 28.422 1 83.12 26 ASN B CA 1
ATOM 7373 C C . ASN B 1 26 ? 17.125 30.703 29.609 1 83.12 26 ASN B C 1
ATOM 7375 O O . ASN B 1 26 ? 15.922 30.922 29.5 1 83.12 26 ASN B O 1
ATOM 7379 N N . ALA B 1 27 ? 17.656 30.391 30.672 1 87.38 27 ALA B N 1
ATOM 7380 C CA . ALA B 1 27 ? 16.844 30.266 31.875 1 87.38 27 ALA B CA 1
ATOM 7381 C C . ALA B 1 27 ? 16.344 31.625 32.344 1 87.38 27 ALA B C 1
ATOM 7383 O O . ALA B 1 27 ? 15.188 31.766 32.719 1 87.38 27 ALA B O 1
ATOM 7384 N N . VAL B 1 28 ? 17.219 32.594 32.281 1 86 28 VAL B N 1
ATOM 7385 C CA . VAL B 1 28 ? 16.859 33.938 32.719 1 86 28 VAL B CA 1
ATOM 7386 C C . VAL B 1 28 ? 15.82 34.531 31.766 1 86 28 VAL B C 1
ATOM 7388 O O . VAL B 1 28 ? 14.828 35.125 32.219 1 86 28 VAL B O 1
ATOM 7391 N N . VAL B 1 29 ? 16.062 34.344 30.562 1 86.31 29 VAL B N 1
ATOM 7392 C CA . VAL B 1 29 ? 15.125 34.844 29.562 1 86.31 29 VAL B CA 1
ATOM 7393 C C . VAL B 1 29 ? 13.789 34.125 29.703 1 86.31 29 VAL B C 1
ATOM 7395 O O . VAL B 1 29 ? 12.727 34.75 29.625 1 86.31 29 VAL B O 1
ATOM 7398 N N . GLY B 1 30 ? 13.82 32.844 29.906 1 89.69 30 GLY B N 1
ATOM 7399 C CA . GLY B 1 30 ? 12.602 32.062 30.094 1 89.69 30 GLY B CA 1
ATOM 7400 C C . GLY B 1 30 ? 11.797 32.469 31.312 1 89.69 30 GLY B C 1
ATOM 7401 O O . GLY B 1 30 ? 10.578 32.656 31.219 1 89.69 30 GLY B O 1
ATOM 7402 N N . VAL B 1 31 ? 12.414 32.75 32.312 1 90.56 31 VAL B N 1
ATOM 7403 C CA . VAL B 1 31 ? 11.75 33.125 33.562 1 90.56 31 VAL B CA 1
ATOM 7404 C C . VAL B 1 31 ? 11.195 34.562 33.438 1 90.56 31 VAL B C 1
ATOM 7406 O O . VAL B 1 31 ? 10.109 34.844 33.938 1 90.56 31 VAL B O 1
ATOM 7409 N N . ALA B 1 32 ? 11.93 35.344 32.75 1 90.12 32 ALA B N 1
ATOM 7410 C CA . ALA B 1 32 ? 11.477 36.719 32.562 1 90.12 32 ALA B CA 1
ATOM 7411 C C . ALA B 1 32 ? 10.203 36.75 31.703 1 90.12 32 ALA B C 1
ATOM 7413 O O . ALA B 1 32 ? 9.258 37.469 32.031 1 90.12 32 ALA B O 1
ATOM 7414 N N . ILE B 1 33 ? 10.18 35.969 30.703 1 91.5 33 ILE B N 1
ATOM 7415 C CA . ILE B 1 33 ? 9.016 35.906 29.828 1 91.5 33 ILE B CA 1
ATOM 7416 C C . ILE B 1 33 ? 7.836 35.281 30.578 1 91.5 33 ILE B C 1
ATOM 7418 O O . ILE B 1 33 ? 6.695 35.75 30.438 1 91.5 33 ILE B O 1
ATOM 7422 N N . PHE B 1 34 ? 8.125 34.344 31.312 1 91.44 34 PHE B N 1
ATOM 7423 C CA . PHE B 1 34 ? 7.086 33.688 32.125 1 91.44 34 PHE B CA 1
ATOM 7424 C C . PHE B 1 34 ? 6.492 34.656 33.125 1 91.44 34 PHE B C 1
ATOM 7426 O O . PHE B 1 34 ? 5.273 34.719 33.312 1 91.44 34 PHE B O 1
ATOM 7433 N N . ALA B 1 35 ? 7.289 35.469 33.719 1 89.31 35 ALA B N 1
ATOM 7434 C CA . ALA B 1 35 ? 6.832 36.5 34.688 1 89.31 35 ALA B CA 1
ATOM 7435 C C . ALA B 1 35 ? 6.008 37.562 33.969 1 89.31 35 ALA B C 1
ATOM 7437 O O . ALA B 1 35 ? 4.988 38.031 34.5 1 89.31 35 ALA B O 1
ATOM 7438 N N . ALA B 1 36 ? 6.453 37.875 32.844 1 88.69 36 ALA B N 1
ATOM 7439 C CA . ALA B 1 36 ? 5.707 38.844 32.062 1 88.69 36 ALA B CA 1
ATOM 7440 C C . ALA B 1 36 ? 4.312 38.344 31.719 1 88.69 36 ALA B C 1
ATOM 7442 O O . ALA B 1 36 ? 3.334 39.094 31.766 1 88.69 36 ALA B O 1
ATOM 7443 N N . PHE B 1 37 ? 4.16 37.094 31.391 1 90.62 37 PHE B N 1
ATOM 7444 C CA . PHE B 1 37 ? 2.877 36.469 31.094 1 90.62 37 PHE B CA 1
ATOM 7445 C C . PHE B 1 37 ? 1.965 36.5 32.312 1 90.62 37 PHE B C 1
ATOM 7447 O O . PHE B 1 37 ? 0.779 36.812 32.188 1 90.62 37 PHE B O 1
ATOM 7454 N N . CYS B 1 38 ? 2.531 36.188 33.438 1 86.38 38 CYS B N 1
ATOM 7455 C CA . CYS B 1 38 ? 1.729 36.125 34.656 1 86.38 38 CYS B CA 1
ATOM 7456 C C . CYS B 1 38 ? 1.171 37.5 35 1 86.38 38 CYS B C 1
ATOM 7458 O O . CYS B 1 38 ? 0.064 37.594 35.531 1 86.38 38 CYS B O 1
ATOM 7460 N N . ILE B 1 39 ? 1.856 38.5 34.562 1 85.06 39 ILE B N 1
ATOM 7461 C CA . ILE B 1 39 ? 1.425 39.875 34.875 1 85.06 39 ILE B CA 1
ATOM 7462 C C . ILE B 1 39 ? 0.418 40.344 33.844 1 85.06 39 ILE B C 1
ATOM 7464 O O . ILE B 1 39 ? -0.643 40.875 34.188 1 85.06 39 ILE B O 1
ATOM 7468 N N . VAL B 1 40 ? 0.728 40.062 32.656 1 86.31 40 VAL B N 1
ATOM 7469 C CA . VAL B 1 40 ? -0.068 40.625 31.562 1 86.31 40 VAL B CA 1
ATOM 7470 C C . VAL B 1 40 ? -1.373 39.844 31.438 1 86.31 40 VAL B C 1
ATOM 7472 O O . VAL B 1 40 ? -2.381 40.375 30.969 1 86.31 40 VAL B O 1
ATOM 7475 N N . ARG B 1 41 ? -1.426 38.656 31.828 1 85.88 41 ARG B N 1
ATOM 7476 C CA . ARG B 1 41 ? -2.604 37.781 31.703 1 85.88 41 ARG B CA 1
ATOM 7477 C C . ARG B 1 41 ? -3.793 38.406 32.438 1 85.88 41 ARG B C 1
ATOM 7479 O O . ARG B 1 41 ? -4.941 38.219 32.031 1 85.88 41 ARG B O 1
ATOM 7486 N N . ARG B 1 42 ? -3.576 39.125 33.406 1 78.88 42 ARG B N 1
ATOM 7487 C CA . ARG B 1 42 ? -4.641 39.688 34.219 1 78.88 42 ARG B CA 1
ATOM 7488 C C . ARG B 1 42 ? -5.203 40.938 33.594 1 78.88 42 ARG B C 1
ATOM 7490 O O . ARG B 1 42 ? -6.344 41.312 33.875 1 78.88 42 ARG B O 1
ATOM 7497 N N . TRP B 1 43 ? -4.367 41.438 32.75 1 79.12 43 TRP B N 1
ATOM 7498 C CA . TRP B 1 43 ? -4.77 42.719 32.188 1 79.12 43 TRP B CA 1
ATOM 7499 C C . TRP B 1 43 ? -5.605 42.531 30.922 1 79.12 43 TRP B C 1
ATOM 7501 O O . TRP B 1 43 ? -6.5 43.312 30.641 1 79.12 43 TRP B O 1
ATOM 7511 N N . ASN B 1 44 ? -5.324 41.562 30.219 1 83.12 44 ASN B N 1
ATOM 7512 C CA . ASN B 1 44 ? -6.008 41.406 28.938 1 83.12 44 ASN B CA 1
ATOM 7513 C C . ASN B 1 44 ? -6.691 40.031 28.844 1 83.12 44 ASN B C 1
ATOM 7515 O O . ASN B 1 44 ? -6.07 39.062 28.438 1 83.12 44 ASN B O 1
ATOM 7519 N N . ARG B 1 45 ? -7.977 39.969 28.938 1 81.31 45 ARG B N 1
ATOM 7520 C CA . ARG B 1 45 ? -8.742 38.719 28.922 1 81.31 45 ARG B CA 1
ATOM 7521 C C . ARG B 1 45 ? -9.047 38.281 27.5 1 81.31 45 ARG B C 1
ATOM 7523 O O . ARG B 1 45 ? -9.305 37.094 27.234 1 81.31 45 ARG B O 1
ATOM 7530 N N . LYS B 1 46 ? -8.953 39.156 26.656 1 82.94 46 LYS B N 1
ATOM 7531 C CA . LYS B 1 46 ? -9.305 38.844 25.266 1 82.94 46 LYS B CA 1
ATOM 7532 C C . LYS B 1 46 ? -8.258 37.938 24.625 1 82.94 46 LYS B C 1
ATOM 7534 O O . LYS B 1 46 ? -8.594 37.031 23.859 1 82.94 46 LYS B O 1
ATOM 7539 N N . ILE B 1 47 ? -7.074 38.188 25 1 85.81 47 ILE B N 1
ATOM 7540 C CA . ILE B 1 47 ? -6.008 37.438 24.344 1 85.81 47 ILE B CA 1
ATOM 7541 C C . ILE B 1 47 ? -5.754 36.125 25.094 1 85.81 47 ILE B C 1
ATOM 7543 O O . ILE B 1 47 ? -5.504 35.094 24.484 1 85.81 47 ILE B O 1
ATOM 7547 N N . TYR B 1 48 ? -5.902 36.156 26.359 1 87.94 48 TYR B N 1
ATOM 7548 C CA . TYR B 1 48 ? -5.41 35.031 27.156 1 87.94 48 TYR B CA 1
ATOM 7549 C C . TYR B 1 48 ? -6.566 34.156 27.609 1 87.94 48 TYR B C 1
ATOM 7551 O O . TYR B 1 48 ? -6.355 33 27.984 1 87.94 48 TYR B O 1
ATOM 7559 N N . GLN B 1 49 ? -7.828 34.594 27.594 1 87.38 49 GLN B N 1
ATOM 7560 C CA . GLN B 1 49 ? -8.953 33.75 27.984 1 87.38 49 GLN B CA 1
ATOM 7561 C C . GLN B 1 49 ? -10.203 34.094 27.203 1 87.38 49 GLN B C 1
ATOM 7563 O O . GLN B 1 49 ? -11.273 34.312 27.781 1 87.38 49 GLN B O 1
ATOM 7568 N N . PRO B 1 50 ? -10.109 34 25.953 1 86.44 50 PRO B N 1
ATOM 7569 C CA . PRO B 1 50 ? -11.289 34.344 25.156 1 86.44 50 PRO B CA 1
ATOM 7570 C C . PRO B 1 50 ? -12.352 33.25 25.156 1 86.44 50 PRO B C 1
ATOM 7572 O O . PRO B 1 50 ? -13.531 33.531 24.938 1 86.44 50 PRO B O 1
ATOM 7575 N N . ARG B 1 51 ? -12.023 32.062 25.391 1 87.75 51 ARG B N 1
ATOM 7576 C CA . ARG B 1 51 ? -12.953 30.953 25.328 1 87.75 51 ARG B CA 1
ATOM 7577 C C . ARG B 1 51 ? -13.875 30.922 26.547 1 87.75 51 ARG B C 1
ATOM 7579 O O . ARG B 1 51 ? -14.805 30.125 26.609 1 87.75 51 ARG B O 1
ATOM 7586 N N . THR B 1 52 ? -13.609 31.766 27.422 1 85.06 52 THR B N 1
ATOM 7587 C CA . THR B 1 52 ? -14.438 31.797 28.625 1 85.06 52 THR B CA 1
ATOM 7588 C C . THR B 1 52 ? -15.734 32.562 28.359 1 85.06 52 THR B C 1
ATOM 7590 O O . THR B 1 52 ? -16.719 32.406 29.094 1 85.06 52 THR B O 1
ATOM 7593 N N . TYR B 1 53 ? -15.773 33.312 27.266 1 81.38 53 TYR B N 1
ATOM 7594 C CA . TYR B 1 53 ? -17 34.094 27.062 1 81.38 53 TYR B CA 1
ATOM 7595 C C . TYR B 1 53 ? -17.359 34.125 25.594 1 81.38 53 TYR B C 1
ATOM 7597 O O . TYR B 1 53 ? -18.5 34.469 25.234 1 81.38 53 TYR B O 1
ATOM 7605 N N . LEU B 1 54 ? -16.594 33.844 24.672 1 80.69 54 LEU B N 1
ATOM 7606 C CA . LEU B 1 54 ? -16.859 34.031 23.25 1 80.69 54 LEU B CA 1
ATOM 7607 C C . LEU B 1 54 ? -17.359 32.719 22.609 1 80.69 54 LEU B C 1
ATOM 7609 O O . LEU B 1 54 ? -17.719 32.719 21.438 1 80.69 54 LEU B O 1
ATOM 7613 N N . VAL B 1 55 ? -17.422 31.641 23.266 1 81.69 55 VAL B N 1
ATOM 7614 C CA . VAL B 1 55 ? -17.859 30.359 22.719 1 81.69 55 VAL B CA 1
ATOM 7615 C C . VAL B 1 55 ? -19.188 29.953 23.359 1 81.69 55 VAL B C 1
ATOM 7617 O O . VAL B 1 55 ? -19.609 30.547 24.359 1 81.69 55 VAL B O 1
ATOM 7620 N N . LYS B 1 56 ? -19.75 28.953 22.766 1 78.88 56 LYS B N 1
ATOM 7621 C CA . LYS B 1 56 ? -21.031 28.453 23.297 1 78.88 56 LYS B CA 1
ATOM 7622 C C . LYS B 1 56 ? -20.859 27.906 24.703 1 78.88 56 LYS B C 1
ATOM 7624 O O . LYS B 1 56 ? -19.797 27.438 25.078 1 78.88 56 LYS B O 1
ATOM 7629 N N . GLU B 1 57 ? -21.797 27.875 25.406 1 76.88 57 GLU B N 1
ATOM 7630 C CA . GLU B 1 57 ? -21.781 27.516 26.828 1 76.88 57 GLU B CA 1
ATOM 7631 C C . GLU B 1 57 ? -21.406 26.062 27.031 1 76.88 57 GLU B C 1
ATOM 7633 O O . GLU B 1 57 ? -20.75 25.703 28.016 1 76.88 57 GLU B O 1
ATOM 7638 N N . ASP B 1 58 ? -21.703 25.219 26.109 1 77 58 ASP B N 1
ATOM 7639 C CA . ASP B 1 58 ? -21.438 23.797 26.281 1 77 58 ASP B CA 1
ATOM 7640 C C . ASP B 1 58 ? -19.938 23.5 26.188 1 77 58 ASP B C 1
ATOM 7642 O O . ASP B 1 58 ? -19.453 22.531 26.781 1 77 58 ASP B O 1
ATOM 7646 N N . VAL B 1 59 ? -19.234 24.359 25.5 1 81 59 VAL B N 1
ATOM 7647 C CA . VAL B 1 59 ? -17.812 24.109 25.297 1 81 59 VAL B CA 1
ATOM 7648 C C . VAL B 1 59 ? -17 25.156 26.047 1 81 59 VAL B C 1
ATOM 7650 O O . VAL B 1 59 ? -15.766 25.172 25.938 1 81 59 VAL B O 1
ATOM 7653 N N . ARG B 1 60 ? -17.625 25.938 26.906 1 83.69 60 ARG B N 1
ATOM 7654 C CA . ARG B 1 60 ? -16.938 27.016 27.609 1 83.69 60 ARG B CA 1
ATOM 7655 C C . ARG B 1 60 ? -16.109 26.484 28.781 1 83.69 60 ARG B C 1
ATOM 7657 O O . ARG B 1 60 ? -16.547 25.578 29.484 1 83.69 60 ARG B O 1
ATOM 7664 N N . SER B 1 61 ? -14.891 26.984 28.781 1 84.56 61 SER B N 1
ATOM 7665 C CA . SER B 1 61 ? -14.023 26.656 29.906 1 84.56 61 SER B CA 1
ATOM 7666 C C . SER B 1 61 ? -14.312 27.562 31.109 1 84.56 61 SER B C 1
ATOM 7668 O O . SER B 1 61 ? -14.719 28.719 30.938 1 84.56 61 SER B O 1
ATOM 7670 N N . PRO B 1 62 ? -14.164 27.016 32.25 1 81.94 62 PRO B N 1
ATOM 7671 C CA . PRO B 1 62 ? -14.375 27.859 33.438 1 81.94 62 PRO B CA 1
ATOM 7672 C C . PRO B 1 62 ? -13.352 28.984 33.562 1 81.94 62 PRO B C 1
ATOM 7674 O O . PRO B 1 62 ? -12.219 28.859 33.094 1 81.94 62 PRO B O 1
ATOM 7677 N N . GLU B 1 63 ? -13.773 30.047 34.062 1 82.06 63 GLU B N 1
ATOM 7678 C CA . GLU B 1 63 ? -12.891 31.203 34.219 1 82.06 63 GLU B CA 1
ATOM 7679 C C . GLU B 1 63 ? -11.695 30.859 35.094 1 82.06 63 GLU B C 1
ATOM 7681 O O . GLU B 1 63 ? -11.82 30.094 36.031 1 82.06 63 GLU B O 1
ATOM 7686 N N . LEU B 1 64 ? -10.539 31.344 34.75 1 83 64 LEU B N 1
ATOM 7687 C CA . LEU B 1 64 ? -9.312 31.109 35.5 1 83 64 LEU B CA 1
ATOM 7688 C C . LEU B 1 64 ? -9.289 31.906 36.781 1 83 64 LEU B C 1
ATOM 7690 O O . LEU B 1 64 ? -9.742 33.062 36.844 1 83 64 LEU B O 1
ATOM 7694 N N . PRO B 1 65 ? -8.828 31.25 37.812 1 79.56 65 PRO B N 1
ATOM 7695 C CA . PRO B 1 65 ? -8.688 31.984 39.062 1 79.56 65 PRO B CA 1
ATOM 7696 C C . PRO B 1 65 ? -7.668 33.125 39 1 79.56 65 PRO B C 1
ATOM 7698 O O . PRO B 1 65 ? -6.742 33.062 38.188 1 79.56 65 PRO B O 1
ATOM 7701 N N . GLU B 1 66 ? -7.766 34.156 39.75 1 77 66 GLU B N 1
ATOM 7702 C CA . GLU B 1 66 ? -6.996 35.406 39.656 1 77 66 GLU B CA 1
ATOM 7703 C C . GLU B 1 66 ? -5.602 35.219 40.25 1 77 66 GLU B C 1
ATOM 7705 O O . GLU B 1 66 ? -4.723 36.062 40 1 77 66 GLU B O 1
ATOM 7710 N N . GLY B 1 67 ? -5.266 34.094 40.781 1 74.69 67 GLY B N 1
ATOM 7711 C CA . GLY B 1 67 ? -3.943 33.906 41.344 1 74.69 67 GLY B CA 1
ATOM 7712 C C . GLY B 1 67 ? -2.846 33.812 40.312 1 74.69 67 GLY B C 1
ATOM 7713 O O . GLY B 1 67 ? -3.105 33.5 39.156 1 74.69 67 GLY B O 1
ATOM 7714 N N . ILE B 1 68 ? -1.6 34.219 40.625 1 77.94 68 ILE B N 1
ATOM 7715 C CA . ILE B 1 68 ? -0.459 34.25 39.719 1 77.94 68 ILE B CA 1
ATOM 7716 C C . ILE B 1 68 ? -0.142 32.844 39.25 1 77.94 68 ILE B C 1
ATOM 7718 O O . ILE B 1 68 ? 0.144 32.625 38.062 1 77.94 68 ILE B O 1
ATOM 7722 N N . PHE B 1 69 ? -0.257 31.844 40.062 1 80.06 69 PHE B N 1
ATOM 7723 C CA . PHE B 1 69 ? 0.09 30.469 39.656 1 80.06 69 PHE B CA 1
ATOM 7724 C C . PHE B 1 69 ? -1.142 29.578 39.688 1 80.06 69 PHE B C 1
ATOM 7726 O O . PHE B 1 69 ? -1.039 28.375 39.469 1 80.06 69 PHE B O 1
ATOM 7733 N N . SER B 1 70 ? -2.27 30.156 39.875 1 77.75 70 SER B N 1
ATOM 7734 C CA . SER B 1 70 ? -3.49 29.359 40.031 1 77.75 70 SER B CA 1
ATOM 7735 C C . SER B 1 70 ? -3.965 28.812 38.688 1 77.75 70 SER B C 1
ATOM 7737 O O . SER B 1 70 ? -4.719 27.844 38.625 1 77.75 70 SER B O 1
ATOM 7739 N N . TRP B 1 71 ? -3.467 29.422 37.594 1 79.56 71 TRP B N 1
ATOM 7740 C CA . TRP B 1 71 ? -3.889 28.969 36.281 1 79.56 71 TRP B CA 1
ATOM 7741 C C . TRP B 1 71 ? -3.328 27.594 35.969 1 79.56 71 TRP B C 1
ATOM 7743 O O . TRP B 1 71 ? -3.934 26.828 35.219 1 79.56 71 TRP B O 1
ATOM 7753 N N . ILE B 1 72 ? -2.281 27.234 36.469 1 79.56 72 ILE B N 1
ATOM 7754 C CA . ILE B 1 72 ? -1.616 25.969 36.219 1 79.56 72 ILE B CA 1
ATOM 7755 C C . ILE B 1 72 ? -2.457 24.812 36.75 1 79.56 72 ILE B C 1
ATOM 7757 O O . ILE B 1 72 ? -2.66 23.812 36.062 1 79.56 72 ILE B O 1
ATOM 7761 N N . THR B 1 73 ? -2.992 25.016 37.906 1 78.19 73 THR B N 1
ATOM 7762 C CA . THR B 1 73 ? -3.748 23.938 38.562 1 78.19 73 THR B CA 1
ATOM 7763 C C . THR B 1 73 ? -5.125 23.797 37.906 1 78.19 73 THR B C 1
ATOM 7765 O O . THR B 1 73 ? -5.652 22.688 37.812 1 78.19 73 THR B O 1
ATOM 7768 N N . ALA B 1 74 ? -5.641 24.812 37.406 1 77.25 74 ALA B N 1
ATOM 7769 C CA . ALA B 1 74 ? -6.961 24.781 36.812 1 77.25 74 ALA B CA 1
ATOM 7770 C C . ALA B 1 74 ? -6.934 24 35.469 1 77.25 74 ALA B C 1
ATOM 7772 O O . ALA B 1 74 ? -7.863 23.25 35.188 1 77.25 74 ALA B O 1
ATOM 7773 N N . SER B 1 75 ? -5.918 24.219 34.844 1 79.25 75 SER B N 1
ATOM 7774 C CA . SER B 1 75 ? -5.816 23.578 33.531 1 79.25 75 SER B CA 1
ATOM 7775 C C . SER B 1 75 ? -5.543 22.078 33.656 1 79.25 75 SER B C 1
ATOM 7777 O O . SER B 1 75 ? -5.934 21.281 32.812 1 79.25 75 SER B O 1
ATOM 7779 N N . PHE B 1 76 ? -4.98 21.656 34.75 1 81.12 76 PHE B N 1
ATOM 7780 C CA . PHE B 1 76 ? -4.551 20.281 34.875 1 81.12 76 PHE B CA 1
ATOM 7781 C C . PHE B 1 76 ? -5.574 19.469 35.656 1 81.12 76 PHE B C 1
ATOM 7783 O O . PHE B 1 76 ? -5.488 18.234 35.719 1 81.12 76 PHE B O 1
ATOM 7790 N N . ARG B 1 77 ? -6.656 20.078 36.156 1 78.69 77 ARG B N 1
ATOM 7791 C CA . ARG B 1 77 ? -7.664 19.375 36.938 1 78.69 77 ARG B CA 1
ATOM 7792 C C . ARG B 1 77 ? -8.766 18.812 36.031 1 78.69 77 ARG B C 1
ATOM 7794 O O . ARG B 1 77 ? -9.539 17.953 36.469 1 78.69 77 ARG B O 1
ATOM 7801 N N . ILE B 1 78 ? -8.711 19.172 34.812 1 81.81 78 ILE B N 1
ATOM 7802 C CA . ILE B 1 78 ? -9.766 18.734 33.906 1 81.81 78 ILE B CA 1
ATOM 7803 C C . ILE B 1 78 ? -9.461 17.328 33.406 1 81.81 78 ILE B C 1
ATOM 7805 O O . ILE B 1 78 ? -8.336 17.047 32.969 1 81.81 78 ILE B O 1
ATOM 7809 N N . ASN B 1 79 ? -10.461 16.547 33.5 1 82.19 79 ASN B N 1
ATOM 7810 C CA . ASN B 1 79 ? -10.312 15.156 33.062 1 82.19 79 ASN B CA 1
ATOM 7811 C C . ASN B 1 79 ? -10.25 15.047 31.531 1 82.19 79 ASN B C 1
ATOM 7813 O O . ASN B 1 79 ? -10.648 15.969 30.812 1 82.19 79 ASN B O 1
ATOM 7817 N N . ASP B 1 80 ? -9.773 13.945 31.031 1 83.88 80 ASP B N 1
ATOM 7818 C CA . ASP B 1 80 ? -9.523 13.734 29.609 1 83.88 80 ASP B CA 1
ATOM 7819 C C . ASP B 1 80 ? -10.828 13.719 28.812 1 83.88 80 ASP B C 1
ATOM 7821 O O . ASP B 1 80 ? -10.898 14.25 27.703 1 83.88 80 ASP B O 1
ATOM 7825 N N . SER B 1 81 ? -11.852 13.109 29.344 1 83 81 SER B N 1
ATOM 7826 C CA . SER B 1 81 ? -13.117 13.031 28.625 1 83 81 SER B CA 1
ATOM 7827 C C . SER B 1 81 ? -13.742 14.414 28.453 1 83 81 SER B C 1
ATOM 7829 O O . SER B 1 81 ? -14.266 14.742 27.391 1 83 81 SER B O 1
ATOM 7831 N N . GLU B 1 82 ? -13.555 15.156 29.516 1 84.94 82 GLU B N 1
ATOM 7832 C CA . GLU B 1 82 ? -14.055 16.531 29.453 1 84.94 82 GLU B CA 1
ATOM 7833 C C . GLU B 1 82 ? -13.188 17.391 28.531 1 84.94 82 GLU B C 1
ATOM 7835 O O . GLU B 1 82 ? -13.688 18.281 27.844 1 84.94 82 GLU B O 1
ATOM 7840 N N . LEU B 1 83 ? -11.984 17.094 28.609 1 88.19 83 LEU B N 1
ATOM 7841 C CA . LEU B 1 83 ? -11.055 17.828 27.766 1 88.19 83 LEU B CA 1
ATOM 7842 C C . LEU B 1 83 ? -11.383 17.609 26.297 1 88.19 83 LEU B C 1
ATOM 7844 O O . LEU B 1 83 ? -11.406 18.562 25.516 1 88.19 83 LEU B O 1
ATOM 7848 N N . VAL B 1 84 ? -11.734 16.406 25.875 1 88.19 84 VAL B N 1
ATOM 7849 C CA . VAL B 1 84 ? -12.062 16.094 24.484 1 88.19 84 VAL B CA 1
ATOM 7850 C C . VAL B 1 84 ? -13.344 16.812 24.078 1 88.19 84 VAL B C 1
ATOM 7852 O O . VAL B 1 84 ? -13.461 17.312 22.969 1 88.19 84 VAL B O 1
ATOM 7855 N N . ASN B 1 85 ? -14.242 16.906 24.969 1 85 85 ASN B N 1
ATOM 7856 C CA . ASN B 1 85 ? -15.523 17.547 24.672 1 85 85 ASN B CA 1
ATOM 7857 C C . ASN B 1 85 ? -15.367 19.062 24.516 1 85 85 ASN B C 1
ATOM 7859 O O . ASN B 1 85 ? -16.047 19.672 23.688 1 85 85 ASN B O 1
ATOM 7863 N N . ARG B 1 86 ? -14.398 19.562 25.188 1 86.94 86 ARG B N 1
ATOM 7864 C CA . ARG B 1 86 ? -14.25 21.016 25.156 1 86.94 86 ARG B CA 1
ATOM 7865 C C . ARG B 1 86 ? -13.336 21.453 24.031 1 86.94 86 ARG B C 1
ATOM 7867 O O . ARG B 1 86 ? -13.625 22.438 23.328 1 86.94 86 ARG B O 1
ATOM 7874 N N . ILE B 1 87 ? -12.266 20.781 23.859 1 90.44 87 ILE B N 1
ATOM 7875 C CA . ILE B 1 87 ? -11.258 21.281 22.922 1 90.44 87 ILE B CA 1
ATOM 7876 C C . ILE B 1 87 ? -11.375 20.531 21.594 1 90.44 87 ILE B C 1
ATOM 7878 O O . ILE B 1 87 ? -10.828 20.969 20.578 1 90.44 87 ILE B O 1
ATOM 7882 N N . GLY B 1 88 ? -12.031 19.391 21.547 1 89.81 88 GLY B N 1
ATOM 7883 C CA . GLY B 1 88 ? -12.117 18.594 20.328 1 89.81 88 GLY B CA 1
ATOM 7884 C C . GLY B 1 88 ? -11.094 17.469 20.281 1 89.81 88 GLY B C 1
ATOM 7885 O O . GLY B 1 88 ? -10.148 17.453 21.078 1 89.81 88 GLY B O 1
ATOM 7886 N N . LEU B 1 89 ? -11.258 16.562 19.391 1 92.94 89 LEU B N 1
ATOM 7887 C CA . LEU B 1 89 ? -10.391 15.398 19.328 1 92.94 89 LEU B CA 1
ATOM 7888 C C . LEU B 1 89 ? -9.062 15.742 18.672 1 92.94 89 LEU B C 1
ATOM 7890 O O . LEU B 1 89 ? -8.023 15.18 19.016 1 92.94 89 LEU B O 1
ATOM 7894 N N . ASP B 1 90 ? -9 16.625 17.688 1 94.56 90 ASP B N 1
ATOM 7895 C CA . ASP B 1 90 ? -7.762 17.016 17.016 1 94.56 90 ASP B CA 1
ATOM 7896 C C . ASP B 1 90 ? -6.773 17.625 18.016 1 94.56 90 ASP B C 1
ATOM 7898 O O . ASP B 1 90 ? -5.613 17.203 18.078 1 94.56 90 ASP B O 1
ATOM 7902 N N . ALA B 1 91 ? -7.234 18.609 18.797 1 94.88 91 ALA B N 1
ATOM 7903 C CA . ALA B 1 91 ? -6.387 19.266 19.781 1 94.88 91 ALA B CA 1
ATOM 7904 C C . ALA B 1 91 ? -5.965 18.281 20.875 1 94.88 91 ALA B C 1
ATOM 7906 O O . ALA B 1 91 ? -4.82 18.312 21.344 1 94.88 91 ALA B O 1
ATOM 7907 N N . TYR B 1 92 ? -6.848 17.438 21.219 1 94.75 92 TYR B N 1
ATOM 7908 C CA . TYR B 1 92 ? -6.539 16.469 22.25 1 94.75 92 TYR B CA 1
ATOM 7909 C C . TYR B 1 92 ? -5.426 15.531 21.812 1 94.75 92 TYR B C 1
ATOM 7911 O O . TYR B 1 92 ? -4.523 15.211 22.594 1 94.75 92 TYR B O 1
ATOM 7919 N N . MET B 1 93 ? -5.555 15.094 20.609 1 95.44 93 MET B N 1
ATOM 7920 C CA . MET B 1 93 ? -4.543 14.148 20.141 1 95.44 93 MET B CA 1
ATOM 7921 C C . MET B 1 93 ? -3.186 14.836 20.016 1 95.44 93 MET B C 1
ATOM 7923 O O . MET B 1 93 ? -2.146 14.188 20.156 1 95.44 93 MET B O 1
ATOM 7927 N N . PHE B 1 94 ? -3.18 16.109 19.719 1 96.19 94 PHE B N 1
ATOM 7928 C CA . PHE B 1 94 ? -1.917 16.844 19.703 1 96.19 94 PHE B CA 1
ATOM 7929 C C . PHE B 1 94 ? -1.3 16.859 21.094 1 96.19 94 PHE B C 1
ATOM 7931 O O . PHE B 1 94 ? -0.112 16.578 21.266 1 96.19 94 PHE B O 1
ATOM 7938 N N . VAL B 1 95 ? -2.094 17.125 22.109 1 95.38 95 VAL B N 1
ATOM 7939 C CA . VAL B 1 95 ? -1.629 17.188 23.5 1 95.38 95 VAL B CA 1
ATOM 7940 C C . VAL B 1 95 ? -1.212 15.789 23.953 1 95.38 95 VAL B C 1
ATOM 7942 O O . VAL B 1 95 ? -0.221 15.633 24.672 1 95.38 95 VAL B O 1
ATOM 7945 N N . ARG B 1 96 ? -1.893 14.852 23.516 1 94.62 96 ARG B N 1
ATOM 7946 C CA . ARG B 1 96 ? -1.562 13.484 23.891 1 94.62 96 ARG B CA 1
ATOM 7947 C C . ARG B 1 96 ? -0.234 13.055 23.266 1 94.62 96 ARG B C 1
ATOM 7949 O O . ARG B 1 96 ? 0.513 12.273 23.859 1 94.62 96 ARG B O 1
ATOM 7956 N N . PHE B 1 97 ? -0.015 13.492 22.094 1 96.88 97 PHE B N 1
ATOM 7957 C CA . PHE B 1 97 ? 1.275 13.219 21.469 1 96.88 97 PHE B CA 1
ATOM 7958 C C . PHE B 1 97 ? 2.414 13.781 22.312 1 96.88 97 PHE B C 1
ATOM 7960 O O . PHE B 1 97 ? 3.434 13.117 22.516 1 96.88 97 PHE B O 1
ATOM 7967 N N . GLN B 1 98 ? 2.246 14.984 22.844 1 96.75 98 GLN B N 1
ATOM 7968 C CA . GLN B 1 98 ? 3.248 15.594 23.719 1 96.75 98 GLN B CA 1
ATOM 7969 C C . GLN B 1 98 ? 3.408 14.805 25.016 1 96.75 98 GLN B C 1
ATOM 7971 O O . GLN B 1 98 ? 4.527 14.617 25.484 1 96.75 98 GLN B O 1
ATOM 7976 N N . ARG B 1 99 ? 2.324 14.406 25.531 1 95.56 99 ARG B N 1
ATOM 7977 C CA . ARG B 1 99 ? 2.359 13.625 26.766 1 95.56 99 ARG B CA 1
ATOM 7978 C C . ARG B 1 99 ? 3.1 12.312 26.562 1 95.56 99 ARG B C 1
ATOM 7980 O O . ARG B 1 99 ? 3.898 11.906 27.406 1 95.56 99 ARG B O 1
ATOM 7987 N N . MET B 1 100 ? 2.826 11.672 25.484 1 96.44 100 MET B N 1
ATOM 7988 C CA . MET B 1 100 ? 3.494 10.414 25.156 1 96.44 100 MET B CA 1
ATOM 7989 C C . MET B 1 100 ? 5.004 10.609 25.047 1 96.44 100 MET B C 1
ATOM 7991 O O . MET B 1 100 ? 5.777 9.836 25.609 1 96.44 100 MET B O 1
ATOM 7995 N N . CYS B 1 101 ? 5.395 11.664 24.312 1 97.44 101 CYS B N 1
ATOM 7996 C CA . CYS B 1 101 ? 6.816 11.938 24.125 1 97.44 101 CYS B CA 1
ATOM 7997 C C . CYS B 1 101 ? 7.477 12.281 25.469 1 97.44 101 CYS B C 1
ATOM 7999 O O . CYS B 1 101 ? 8.602 11.859 25.734 1 97.44 101 CYS B O 1
ATOM 8001 N N . ALA B 1 102 ? 6.785 13.062 26.328 1 96.75 102 ALA B N 1
ATOM 8002 C CA . ALA B 1 102 ? 7.309 13.414 27.641 1 96.75 102 ALA B CA 1
ATOM 8003 C C . ALA B 1 102 ? 7.57 12.172 28.484 1 96.75 102 ALA B C 1
ATOM 8005 O O . ALA B 1 102 ? 8.625 12.047 29.109 1 96.75 102 ALA B O 1
ATOM 8006 N N . MET B 1 103 ? 6.699 11.266 28.469 1 96.38 103 MET B N 1
ATOM 8007 C CA . MET B 1 103 ? 6.84 10.039 29.234 1 96.38 103 MET B CA 1
ATOM 8008 C C . MET B 1 103 ? 7.977 9.18 28.688 1 96.38 103 MET B C 1
ATOM 8010 O O . MET B 1 103 ? 8.773 8.641 29.453 1 96.38 103 MET B O 1
ATOM 8014 N N . LEU B 1 104 ? 8.023 9.07 27.406 1 96.69 104 LEU B N 1
ATOM 8015 C CA . LEU B 1 104 ? 9.023 8.234 26.734 1 96.69 104 LEU B CA 1
ATOM 8016 C C . LEU B 1 104 ? 10.43 8.758 27 1 96.69 104 LEU B C 1
ATOM 8018 O O . LEU B 1 104 ? 11.297 8 27.438 1 96.69 104 LEU B O 1
ATOM 8022 N N . PHE B 1 105 ? 10.672 10.023 26.812 1 97.12 105 PHE B N 1
ATOM 8023 C CA . PHE B 1 105 ? 12.023 10.57 26.922 1 97.12 105 PHE B CA 1
ATOM 8024 C C . PHE B 1 105 ? 12.422 10.727 28.375 1 97.12 105 PHE B C 1
ATOM 8026 O O . PHE B 1 105 ? 13.609 10.711 28.703 1 97.12 105 PHE B O 1
ATOM 8033 N N . THR B 1 106 ? 11.445 10.898 29.312 1 96.56 106 THR B N 1
ATOM 8034 C CA . THR B 1 106 ? 11.766 10.852 30.734 1 96.56 106 THR B CA 1
ATOM 8035 C C . THR B 1 106 ? 12.25 9.461 31.125 1 96.56 106 THR B C 1
ATOM 8037 O O . THR B 1 106 ? 13.234 9.32 31.859 1 96.56 106 THR B O 1
ATOM 8040 N N . ALA B 1 107 ? 11.617 8.438 30.594 1 96 107 ALA B N 1
ATOM 8041 C CA . ALA B 1 107 ? 12.031 7.062 30.844 1 96 107 ALA B CA 1
ATOM 8042 C C . ALA B 1 107 ? 13.406 6.789 30.25 1 96 107 ALA B C 1
ATOM 8044 O O . ALA B 1 107 ? 14.242 6.137 30.875 1 96 107 ALA B O 1
ATOM 8045 N N . PHE B 1 108 ? 13.625 7.297 29.016 1 96.69 108 PHE B N 1
ATOM 8046 C CA . PHE B 1 108 ? 14.93 7.117 28.375 1 96.69 108 PHE B CA 1
ATOM 8047 C C . PHE B 1 108 ? 16.031 7.789 29.188 1 96.69 108 PHE B C 1
ATOM 8049 O O . PHE B 1 108 ? 17.125 7.238 29.344 1 96.69 108 PHE B O 1
ATOM 8056 N N . ALA B 1 109 ? 15.75 9.008 29.703 1 95.31 109 ALA B N 1
ATOM 8057 C CA . ALA B 1 109 ? 16.734 9.766 30.484 1 95.31 109 ALA B CA 1
ATOM 8058 C C . ALA B 1 109 ? 17.109 9.023 31.75 1 95.31 109 ALA B C 1
ATOM 8060 O O . ALA B 1 109 ? 18.281 8.953 32.125 1 95.31 109 ALA B O 1
ATOM 8061 N N . LEU B 1 110 ? 16.25 8.375 32.406 1 94 110 LEU B N 1
ATOM 8062 C CA . LEU B 1 110 ? 16.469 7.672 33.656 1 94 110 LEU B CA 1
ATOM 8063 C C . LEU B 1 110 ? 17.312 6.414 33.438 1 94 110 LEU B C 1
ATOM 8065 O O . LEU B 1 110 ? 18.047 5.992 34.312 1 94 110 LEU B O 1
ATOM 8069 N N . VAL B 1 111 ? 17.281 5.887 32.219 1 93.69 111 VAL B N 1
ATOM 8070 C CA . VAL B 1 111 ? 18 4.648 31.953 1 93.69 111 VAL B CA 1
ATOM 8071 C C . VAL B 1 111 ? 19.359 4.969 31.297 1 93.69 111 VAL B C 1
ATOM 8073 O O . VAL B 1 111 ? 20.391 4.426 31.703 1 93.69 111 VAL B O 1
ATOM 8076 N N . ALA B 1 112 ? 19.344 5.887 30.328 1 91.94 112 ALA B N 1
ATOM 8077 C CA . ALA B 1 112 ? 20.531 6.141 29.516 1 91.94 112 ALA B CA 1
ATOM 8078 C C . ALA B 1 112 ? 21.594 6.883 30.312 1 91.94 112 ALA B C 1
ATOM 8080 O O . ALA B 1 112 ? 22.797 6.578 30.188 1 91.94 112 ALA B O 1
ATOM 8081 N N . ILE B 1 113 ? 21.328 7.848 31.156 1 89.88 113 ILE B N 1
ATOM 8082 C CA . ILE B 1 113 ? 22.297 8.703 31.844 1 89.88 113 ILE B CA 1
ATOM 8083 C C . ILE B 1 113 ? 23.094 7.879 32.844 1 89.88 113 ILE B C 1
ATOM 8085 O O . ILE B 1 113 ? 24.328 7.895 32.812 1 89.88 113 ILE B O 1
ATOM 8089 N N . PRO B 1 114 ? 22.516 7.004 33.625 1 89.06 114 PRO B N 1
ATOM 8090 C CA . PRO B 1 114 ? 23.312 6.238 34.594 1 89.06 114 PRO B CA 1
ATOM 8091 C C . PRO B 1 114 ? 24.109 5.117 33.906 1 89.06 114 PRO B C 1
ATOM 8093 O O . PRO B 1 114 ? 25.125 4.68 34.469 1 89.06 114 PRO B O 1
ATOM 8096 N N . VAL B 1 115 ? 23.75 4.691 32.719 1 89.19 115 VAL B N 1
ATOM 8097 C CA . VAL B 1 115 ? 24.406 3.547 32.094 1 89.19 115 VAL B CA 1
ATOM 8098 C C . VAL B 1 115 ? 25.5 4.031 31.125 1 89.19 115 VAL B C 1
ATOM 8100 O O . VAL B 1 115 ? 26.656 3.643 31.25 1 89.19 115 VAL B O 1
ATOM 8103 N N . ILE B 1 116 ? 25.188 4.973 30.219 1 87.31 116 ILE B N 1
ATOM 8104 C CA . ILE B 1 116 ? 26.047 5.289 29.094 1 87.31 116 ILE B CA 1
ATOM 8105 C C . ILE B 1 116 ? 27.094 6.316 29.531 1 87.31 116 ILE B C 1
ATOM 8107 O O . ILE B 1 116 ? 28.266 6.242 29.109 1 87.31 116 ILE B O 1
ATOM 8111 N N . ILE B 1 117 ? 26.766 7.281 30.359 1 83.38 117 ILE B N 1
ATOM 8112 C CA . ILE B 1 117 ? 27.688 8.367 30.656 1 83.38 117 ILE B CA 1
ATOM 8113 C C . ILE B 1 117 ? 28.891 7.82 31.406 1 83.38 117 ILE B C 1
ATOM 8115 O O . ILE B 1 117 ? 30.031 8.109 31.047 1 83.38 117 ILE B O 1
ATOM 8119 N N . PRO B 1 118 ? 28.688 6.91 32.375 1 82.44 118 PRO B N 1
ATOM 8120 C CA . PRO B 1 118 ? 29.875 6.352 33.031 1 82.44 118 PRO B CA 1
ATOM 8121 C C . PRO B 1 118 ? 30.703 5.473 32.094 1 82.44 118 PRO B C 1
ATOM 8123 O O . PRO B 1 118 ? 31.938 5.457 32.188 1 82.44 118 PRO B O 1
ATOM 8126 N N . ILE B 1 119 ? 30.078 4.797 31.203 1 83.06 119 ILE B N 1
ATOM 8127 C CA . ILE B 1 119 ? 30.781 3.908 30.297 1 83.06 119 ILE B CA 1
ATOM 8128 C C . ILE B 1 119 ? 31.641 4.73 29.328 1 83.06 119 ILE B C 1
ATOM 8130 O O . ILE B 1 119 ? 32.75 4.316 28.953 1 83.06 119 ILE B O 1
ATOM 8134 N N . ASN B 1 120 ? 31.141 5.879 28.922 1 80.25 120 ASN B N 1
ATOM 8135 C CA . ASN B 1 120 ? 31.875 6.738 28 1 80.25 120 ASN B CA 1
ATOM 8136 C C . ASN B 1 120 ? 33 7.484 28.703 1 80.25 120 ASN B C 1
ATOM 8138 O O . ASN B 1 120 ? 34.031 7.785 28.094 1 80.25 120 ASN B O 1
ATOM 8142 N N . LEU B 1 121 ? 32.844 7.832 30 1 77.5 121 LEU B N 1
ATOM 8143 C CA . LEU B 1 121 ? 33.781 8.664 30.734 1 77.5 121 LEU B CA 1
ATOM 8144 C C . LEU B 1 121 ? 34.938 7.828 31.266 1 77.5 121 LEU B C 1
ATOM 8146 O O . LEU B 1 121 ? 36.094 8.281 31.25 1 77.5 121 LEU B O 1
ATOM 8150 N N . VAL B 1 122 ? 34.594 6.637 31.594 1 71.44 122 VAL B N 1
ATOM 8151 C CA . VAL B 1 122 ? 35.625 5.824 32.25 1 71.44 122 VAL B CA 1
ATOM 8152 C C . VAL B 1 122 ? 36.594 5.297 31.203 1 71.44 122 VAL B C 1
ATOM 8154 O O . VAL B 1 122 ? 36.188 4.66 30.219 1 71.44 122 VAL B O 1
ATOM 8157 N N . ASN B 1 123 ? 37.844 5.5 31.312 1 61.41 123 ASN B N 1
ATOM 8158 C CA . ASN B 1 123 ? 38.938 5.008 30.5 1 61.41 123 ASN B CA 1
ATOM 8159 C C . ASN B 1 123 ? 38.781 5.367 29.031 1 61.41 123 ASN B C 1
ATOM 8161 O O . ASN B 1 123 ? 38.969 4.527 28.156 1 61.41 123 ASN B O 1
ATOM 8165 N N . GLY B 1 124 ? 38.094 6.496 28.719 1 62.78 124 GLY B N 1
ATOM 8166 C CA . GLY B 1 124 ? 37.938 6.926 27.344 1 62.78 124 GLY B CA 1
ATOM 8167 C C . GLY B 1 124 ? 39.25 7.426 26.719 1 62.78 124 GLY B C 1
ATOM 8168 O O . GLY B 1 124 ? 40.281 7.387 27.359 1 62.78 124 GLY B O 1
ATOM 8169 N N . VAL B 1 125 ? 39.312 7.457 25.422 1 62.25 125 VAL B N 1
ATOM 8170 C CA . VAL B 1 125 ? 40.531 7.859 24.703 1 62.25 125 VAL B CA 1
ATOM 8171 C C . VAL B 1 125 ? 41.062 9.18 25.266 1 62.25 125 VAL B C 1
ATOM 8173 O O . VAL B 1 125 ? 42.25 9.422 25.266 1 62.25 125 VAL B O 1
ATOM 8176 N N . ASN B 1 126 ? 40.438 9.672 26.344 1 52.66 126 ASN B N 1
ATOM 8177 C CA . ASN B 1 126 ? 40.781 10.906 27.047 1 52.66 126 ASN B CA 1
ATOM 8178 C C . ASN B 1 126 ? 41.688 11.797 26.188 1 52.66 126 ASN B C 1
ATOM 8180 O O . ASN B 1 126 ? 42.688 12.312 26.672 1 52.66 126 ASN B O 1
ATOM 8184 N N . THR B 1 127 ? 41.469 11.695 24.828 1 51.28 127 THR B N 1
ATOM 8185 C CA . THR B 1 127 ? 42.281 12.609 24.031 1 51.28 127 THR B CA 1
ATOM 8186 C C . THR B 1 127 ? 41.75 14.039 24.141 1 51.28 127 THR B C 1
ATOM 8188 O O . THR B 1 127 ? 40.594 14.25 24.547 1 51.28 127 THR B O 1
ATOM 8191 N N . VAL B 1 128 ? 42.656 15.062 23.938 1 45.06 128 VAL B N 1
ATOM 8192 C CA . VAL B 1 128 ? 42.375 16.5 23.984 1 45.06 128 VAL B CA 1
ATOM 8193 C C . VAL B 1 128 ? 41.094 16.828 23.234 1 45.06 128 VAL B C 1
ATOM 8195 O O . VAL B 1 128 ? 40.344 17.703 23.641 1 45.06 128 VAL B O 1
ATOM 8198 N N . GLU B 1 129 ? 40.812 16.078 22.188 1 46.88 129 GLU B N 1
ATOM 8199 C CA . GLU B 1 129 ? 39.688 16.359 21.297 1 46.88 129 GLU B CA 1
ATOM 8200 C C . GLU B 1 129 ? 38.344 15.93 21.938 1 46.88 129 GLU B C 1
ATOM 8202 O O . GLU B 1 129 ? 37.312 16.469 21.594 1 46.88 129 GLU B O 1
ATOM 8207 N N . THR B 1 130 ? 38.531 15.016 22.859 1 54.34 130 THR B N 1
ATOM 8208 C CA . THR B 1 130 ? 37.281 14.477 23.422 1 54.34 130 THR B CA 1
ATOM 8209 C C . THR B 1 130 ? 37.062 15 24.844 1 54.34 130 THR B C 1
ATOM 8211 O O . THR B 1 130 ? 36.344 14.383 25.641 1 54.34 130 THR B O 1
ATOM 8214 N N . LYS B 1 131 ? 37.625 16.156 25.188 1 56.94 131 LYS B N 1
ATOM 8215 C CA . LYS B 1 131 ? 37.406 16.672 26.531 1 56.94 131 LYS B CA 1
ATOM 8216 C C . LYS B 1 131 ? 36.156 17.531 26.594 1 56.94 131 LYS B C 1
ATOM 8218 O O . LYS B 1 131 ? 35.625 17.969 25.547 1 56.94 131 LYS B O 1
ATOM 8223 N N . GLY B 1 132 ? 35.469 17.625 27.703 1 61.25 132 GLY B N 1
ATOM 8224 C CA . GLY B 1 132 ? 34.281 18.391 27.969 1 61.25 132 GLY B CA 1
ATOM 8225 C C . GLY B 1 132 ? 33 17.578 27.766 1 61.25 132 GLY B C 1
ATOM 8226 O O . GLY B 1 132 ? 32.906 16.438 28.219 1 61.25 132 GLY B O 1
ATOM 8227 N N . ILE B 1 133 ? 32.125 18.078 27.016 1 67.44 133 ILE B N 1
ATOM 8228 C CA . ILE B 1 133 ? 30.812 17.453 26.797 1 67.44 133 ILE B CA 1
ATOM 8229 C C . ILE B 1 133 ? 30.953 16.281 25.828 1 67.44 133 ILE B C 1
ATOM 8231 O O . ILE B 1 133 ? 30.234 15.281 25.938 1 67.44 133 ILE B O 1
ATOM 8235 N N . VAL B 1 134 ? 31.938 16.391 24.984 1 66 134 VAL B N 1
ATOM 8236 C CA . VAL B 1 134 ? 32.188 15.359 23.969 1 66 134 VAL B CA 1
ATOM 8237 C C . VAL B 1 134 ? 32.719 14.086 24.625 1 66 134 VAL B C 1
ATOM 8239 O O . VAL B 1 134 ? 32.562 12.992 24.094 1 66 134 VAL B O 1
ATOM 8242 N N . ALA B 1 135 ? 33.312 14.289 25.844 1 68.06 135 ALA B N 1
ATOM 8243 C CA . ALA B 1 135 ? 33.844 13.133 26.578 1 68.06 135 ALA B CA 1
ATOM 8244 C C . ALA B 1 135 ? 32.688 12.203 27.016 1 68.06 135 ALA B C 1
ATOM 8246 O O . ALA B 1 135 ? 32.906 11.023 27.266 1 68.06 135 ALA B O 1
ATOM 8247 N N . MET B 1 136 ? 31.578 12.781 26.969 1 69.62 136 MET B N 1
ATOM 8248 C CA . MET B 1 136 ? 30.438 12.008 27.438 1 69.62 136 MET B CA 1
ATOM 8249 C C . MET B 1 136 ? 29.734 11.32 26.266 1 69.62 136 MET B C 1
ATOM 8251 O O . MET B 1 136 ? 28.734 10.625 26.469 1 69.62 136 MET B O 1
ATOM 8255 N N . THR B 1 137 ? 30.391 11.453 25.125 1 75.62 137 THR B N 1
ATOM 8256 C CA . THR B 1 137 ? 29.781 10.891 23.938 1 75.62 137 THR B CA 1
ATOM 8257 C C . THR B 1 137 ? 30.469 9.594 23.516 1 75.62 137 THR B C 1
ATOM 8259 O O . THR B 1 137 ? 31.5 9.227 24.094 1 75.62 137 THR B O 1
ATOM 8262 N N . ILE B 1 138 ? 29.859 8.883 22.609 1 75.31 138 ILE B N 1
ATOM 8263 C CA . ILE B 1 138 ? 30.359 7.609 22.109 1 75.31 138 ILE B CA 1
ATOM 8264 C C . ILE B 1 138 ? 31.703 7.816 21.422 1 75.31 138 ILE B C 1
ATOM 8266 O O . ILE B 1 138 ? 32.469 6.871 21.266 1 75.31 138 ILE B O 1
ATOM 8270 N N . GLY B 1 139 ? 31.938 9.039 21.031 1 68.69 139 GLY B N 1
ATOM 8271 C CA . GLY B 1 139 ? 33.219 9.336 20.406 1 68.69 139 GLY B CA 1
ATOM 8272 C C . GLY B 1 139 ? 34.406 9.078 21.312 1 68.69 139 GLY B C 1
ATOM 8273 O O . GLY B 1 139 ? 35.5 8.828 20.828 1 68.69 139 GLY B O 1
ATOM 8274 N N . ASN B 1 140 ? 34.219 8.969 22.641 1 71 140 ASN B N 1
ATOM 8275 C CA . ASN B 1 140 ? 35.281 8.797 23.609 1 71 140 ASN B CA 1
ATOM 8276 C C . ASN B 1 140 ? 35.531 7.32 23.906 1 71 140 ASN B C 1
ATOM 8278 O O . ASN B 1 140 ? 36.438 6.984 24.688 1 71 140 ASN B O 1
ATOM 8282 N N . VAL B 1 141 ? 34.75 6.441 23.328 1 73.69 141 VAL B N 1
ATOM 8283 C CA . VAL B 1 141 ? 34.969 5.012 23.516 1 73.69 141 VAL B CA 1
ATOM 8284 C C . VAL B 1 141 ? 36.125 4.539 22.625 1 73.69 141 VAL B C 1
ATOM 8286 O O . VAL B 1 141 ? 36.094 4.746 21.406 1 73.69 141 VAL B O 1
ATOM 8289 N N . PRO B 1 142 ? 37.125 4.039 23.281 1 68.31 142 PRO B N 1
ATOM 8290 C CA . PRO B 1 142 ? 38.281 3.605 22.484 1 68.31 142 PRO B CA 1
ATOM 8291 C C . PRO B 1 142 ? 37.938 2.473 21.516 1 68.31 142 PRO B C 1
ATOM 8293 O O . PRO B 1 142 ? 37.062 1.655 21.797 1 68.31 142 PRO B O 1
ATOM 8296 N N . GLU B 1 143 ? 38.438 2.535 20.312 1 68.06 143 GLU B N 1
ATOM 8297 C CA . GLU B 1 143 ? 38.25 1.519 19.281 1 68.06 143 GLU B CA 1
ATOM 8298 C C . GLU B 1 143 ? 38.75 0.158 19.75 1 68.06 143 GLU B C 1
ATOM 8300 O O . GLU B 1 143 ? 38.312 -0.879 19.234 1 68.06 143 GLU B O 1
ATOM 8305 N N . THR B 1 144 ? 39.562 0.148 20.812 1 64.25 144 THR B N 1
ATOM 8306 C CA . THR B 1 144 ? 40.219 -1.071 21.25 1 64.25 144 THR B CA 1
ATOM 8307 C C . THR B 1 144 ? 39.312 -1.896 22.141 1 64.25 144 THR B C 1
ATOM 8309 O O . THR B 1 144 ? 39.531 -3.082 22.375 1 64.25 144 THR B O 1
ATOM 8312 N N . GLN B 1 145 ? 38.312 -1.309 22.641 1 74.25 145 GLN B N 1
ATOM 8313 C CA . GLN B 1 145 ? 37.406 -2.043 23.531 1 74.25 145 GLN B CA 1
ATOM 8314 C C . GLN B 1 145 ? 36 -2.133 22.953 1 74.25 145 GLN B C 1
ATOM 8316 O O . GLN B 1 145 ? 35.094 -1.48 23.438 1 74.25 145 GLN B O 1
ATOM 8321 N N . PRO B 1 146 ? 35.875 -3.012 21.969 1 75.19 146 PRO B N 1
ATOM 8322 C CA . PRO B 1 146 ? 34.594 -3.119 21.281 1 75.19 146 PRO B CA 1
ATOM 8323 C C . PRO B 1 146 ? 33.469 -3.664 22.172 1 75.19 146 PRO B C 1
ATOM 8325 O O . PRO B 1 146 ? 32.281 -3.529 21.859 1 75.19 146 PRO B O 1
ATOM 8328 N N . TRP B 1 147 ? 33.875 -4.176 23.391 1 77.75 147 TRP B N 1
ATOM 8329 C CA . TRP B 1 147 ? 32.875 -4.746 24.281 1 77.75 147 TRP B CA 1
ATOM 8330 C C . TRP B 1 147 ? 31.953 -3.656 24.828 1 77.75 147 TRP B C 1
ATOM 8332 O O . TRP B 1 147 ? 30.797 -3.924 25.172 1 77.75 147 TRP B O 1
ATOM 8342 N N . ARG B 1 148 ? 32.438 -2.477 24.891 1 81.31 148 ARG B N 1
ATOM 8343 C CA . ARG B 1 148 ? 31.625 -1.367 25.422 1 81.31 148 ARG B CA 1
ATOM 8344 C C . ARG B 1 148 ? 30.516 -0.982 24.438 1 81.31 148 ARG B C 1
ATOM 8346 O O . ARG B 1 148 ? 29.516 -0.388 24.844 1 81.31 148 ARG B O 1
ATOM 8353 N N . LEU B 1 149 ? 30.703 -1.344 23.203 1 84.44 149 LEU B N 1
ATOM 8354 C CA . LEU B 1 149 ? 29.719 -0.998 22.188 1 84.44 149 LEU B CA 1
ATOM 8355 C C . LEU B 1 149 ? 28.453 -1.852 22.328 1 84.44 149 LEU B C 1
ATOM 8357 O O . LEU B 1 149 ? 27.406 -1.501 21.812 1 84.44 149 LEU B O 1
ATOM 8361 N N . TRP B 1 150 ? 28.531 -2.887 23.125 1 86.31 150 TRP B N 1
ATOM 8362 C CA . TRP B 1 150 ? 27.375 -3.738 23.375 1 86.31 150 TRP B CA 1
ATOM 8363 C C . TRP B 1 150 ? 26.344 -3.008 24.219 1 86.31 150 TRP B C 1
ATOM 8365 O O . TRP B 1 150 ? 25.141 -3.229 24.078 1 86.31 150 TRP B O 1
ATOM 8375 N N . PHE B 1 151 ? 26.844 -2.141 25.062 1 86 151 PHE B N 1
ATOM 8376 C CA . PHE B 1 151 ? 25.906 -1.387 25.891 1 86 151 PHE B CA 1
ATOM 8377 C C . PHE B 1 151 ? 25.141 -0.381 25.047 1 86 151 PHE B C 1
ATOM 8379 O O . PHE B 1 151 ? 23.922 -0.208 25.234 1 86 151 PHE B O 1
ATOM 8386 N N . HIS B 1 152 ? 25.844 0.231 24.156 1 87.56 152 HIS B N 1
ATOM 8387 C CA . HIS B 1 152 ? 25.172 1.16 23.25 1 87.56 152 HIS B CA 1
ATOM 8388 C C . HIS B 1 152 ? 24.172 0.434 22.359 1 87.56 152 HIS B C 1
ATOM 8390 O O . HIS B 1 152 ? 23.094 0.957 22.062 1 87.56 152 HIS B O 1
ATOM 8396 N N . LEU B 1 153 ? 24.5 -0.74 21.984 1 91 153 LEU B N 1
ATOM 8397 C CA . LEU B 1 153 ? 23.625 -1.523 21.109 1 91 153 LEU B CA 1
ATOM 8398 C C . LEU B 1 153 ? 22.359 -1.952 21.859 1 91 153 LEU B C 1
ATOM 8400 O O . LEU B 1 153 ? 21.25 -1.799 21.344 1 91 153 LEU B O 1
ATOM 8404 N N . ILE B 1 154 ? 22.516 -2.484 23 1 92.62 154 ILE B N 1
ATOM 8405 C CA . ILE B 1 154 ? 21.391 -2.979 23.781 1 92.62 154 ILE B CA 1
ATOM 8406 C C . ILE B 1 154 ? 20.438 -1.826 24.109 1 92.62 154 ILE B C 1
ATOM 8408 O O . ILE B 1 154 ? 19.219 -1.982 24.031 1 92.62 154 ILE B O 1
ATOM 8412 N N . LEU B 1 155 ? 20.984 -0.701 24.406 1 93.12 155 LEU B N 1
ATOM 8413 C CA . LEU B 1 155 ? 20.141 0.442 24.719 1 93.12 155 LEU B CA 1
ATOM 8414 C C . LEU B 1 155 ? 19.453 0.965 23.453 1 93.12 155 LEU B C 1
ATOM 8416 O O . LEU B 1 155 ? 18.312 1.438 23.516 1 93.12 155 LEU B O 1
ATOM 8420 N N . THR B 1 156 ? 20.172 0.914 22.344 1 94 156 THR B N 1
ATOM 8421 C CA . THR B 1 156 ? 19.547 1.315 21.094 1 94 156 THR B CA 1
ATOM 8422 C C . THR B 1 156 ? 18.359 0.408 20.766 1 94 156 THR B C 1
ATOM 8424 O O . THR B 1 156 ? 17.297 0.887 20.375 1 94 156 THR B O 1
ATOM 8427 N N . ILE B 1 157 ? 18.516 -0.886 20.969 1 95.25 157 ILE B N 1
ATOM 8428 C CA . ILE B 1 157 ? 17.438 -1.841 20.719 1 95.25 157 ILE B CA 1
ATOM 8429 C C . ILE B 1 157 ? 16.281 -1.589 21.703 1 95.25 157 ILE B C 1
ATOM 8431 O O . ILE B 1 157 ? 15.125 -1.58 21.297 1 95.25 157 ILE B O 1
ATOM 8435 N N . LEU B 1 158 ? 16.641 -1.295 22.859 1 95.06 158 LEU B N 1
ATOM 8436 C CA . LEU B 1 158 ? 15.625 -1.06 23.875 1 95.06 158 LEU B CA 1
ATOM 8437 C C . LEU B 1 158 ? 14.852 0.228 23.594 1 95.06 158 LEU B C 1
ATOM 8439 O O . LEU B 1 158 ? 13.625 0.256 23.688 1 95.06 158 LEU B O 1
ATOM 8443 N N . PHE B 1 159 ? 15.562 1.269 23.297 1 96.5 159 PHE B N 1
ATOM 8444 C CA . PHE B 1 159 ? 14.93 2.561 23.062 1 96.5 159 PHE B CA 1
ATOM 8445 C C . PHE B 1 159 ? 14.109 2.541 21.781 1 96.5 159 PHE B C 1
ATOM 8447 O O . PHE B 1 159 ? 12.992 3.059 21.734 1 96.5 159 PHE B O 1
ATOM 8454 N N . CYS B 1 160 ? 14.609 1.938 20.734 1 96.56 160 CYS B N 1
ATOM 8455 C CA . CYS B 1 160 ? 13.852 1.838 19.484 1 96.56 160 CYS B CA 1
ATOM 8456 C C . CYS B 1 160 ? 12.633 0.944 19.656 1 96.56 160 CYS B C 1
ATOM 8458 O O . CYS B 1 160 ? 11.539 1.274 19.188 1 96.56 160 CYS B O 1
ATOM 8460 N N . SER B 1 161 ? 12.766 -0.173 20.406 1 95.69 161 SER B N 1
ATOM 8461 C CA . SER B 1 161 ? 11.633 -1.065 20.656 1 95.69 161 SER B CA 1
ATOM 8462 C C . SER B 1 161 ? 10.617 -0.42 21.594 1 95.69 161 SER B C 1
ATOM 8464 O O . SER B 1 161 ? 9.414 -0.602 21.422 1 95.69 161 SER B O 1
ATOM 8466 N N . GLY B 1 162 ? 11.125 0.299 22.547 1 95.88 162 GLY B N 1
ATOM 8467 C CA . GLY B 1 162 ? 10.234 1.026 23.438 1 95.88 162 GLY B CA 1
ATOM 8468 C C . GLY B 1 162 ? 9.438 2.105 22.719 1 95.88 162 GLY B C 1
ATOM 8469 O O . GLY B 1 162 ? 8.25 2.283 22.984 1 95.88 162 GLY B O 1
ATOM 8470 N N . ALA B 1 163 ? 10.086 2.805 21.844 1 97.12 163 ALA B N 1
ATOM 8471 C CA . ALA B 1 163 ? 9.406 3.836 21.062 1 97.12 163 ALA B CA 1
ATOM 8472 C C . ALA B 1 163 ? 8.336 3.223 20.156 1 97.12 163 ALA B C 1
ATOM 8474 O O . ALA B 1 163 ? 7.219 3.732 20.078 1 97.12 163 ALA B O 1
ATOM 8475 N N . VAL B 1 164 ? 8.641 2.1 19.5 1 96.75 164 VAL B N 1
ATOM 8476 C CA . VAL B 1 164 ? 7.695 1.432 18.609 1 96.75 164 VAL B CA 1
ATOM 8477 C C . VAL B 1 164 ? 6.504 0.918 19.406 1 96.75 164 VAL B C 1
ATOM 8479 O O . VAL B 1 164 ? 5.355 1.069 18.984 1 96.75 164 VAL B O 1
ATOM 8482 N N . ALA B 1 165 ? 6.754 0.342 20.562 1 95.19 165 ALA B N 1
ATOM 8483 C CA . ALA B 1 165 ? 5.688 -0.181 21.406 1 95.19 165 ALA B CA 1
ATOM 8484 C C . ALA B 1 165 ? 4.758 0.938 21.875 1 95.19 165 ALA B C 1
ATOM 8486 O O . ALA B 1 165 ? 3.535 0.778 21.875 1 95.19 165 ALA B O 1
ATOM 8487 N N . MET B 1 166 ? 5.352 2.039 22.219 1 96 166 MET B N 1
ATOM 8488 C CA . MET B 1 166 ? 4.547 3.172 22.672 1 96 166 MET B CA 1
ATOM 8489 C C . MET B 1 166 ? 3.713 3.736 21.531 1 96 166 MET B C 1
ATOM 8491 O O . MET B 1 166 ? 2.551 4.094 21.719 1 96 166 MET B O 1
ATOM 8495 N N . LEU B 1 167 ? 4.289 3.844 20.344 1 96.75 167 LEU B N 1
ATOM 8496 C CA . LEU B 1 167 ? 3.564 4.355 19.188 1 96.75 167 LEU B CA 1
ATOM 8497 C C . LEU B 1 167 ? 2.408 3.43 18.828 1 96.75 167 LEU B C 1
ATOM 8499 O O . LEU B 1 167 ? 1.327 3.896 18.453 1 96.75 167 LEU B O 1
ATOM 8503 N N . TRP B 1 168 ? 2.57 2.113 18.969 1 93.69 168 TRP B N 1
ATOM 8504 C CA . TRP B 1 168 ? 1.515 1.145 18.688 1 93.69 168 TRP B CA 1
ATOM 8505 C C . TRP B 1 168 ? 0.376 1.281 19.703 1 93.69 168 TRP B C 1
ATOM 8507 O O . TRP B 1 168 ? -0.798 1.276 19.328 1 93.69 168 TRP B O 1
ATOM 8517 N N . ARG B 1 169 ? 0.73 1.475 20.891 1 92.81 169 ARG B N 1
ATOM 8518 C CA . ARG B 1 169 ? -0.271 1.624 21.938 1 92.81 169 ARG B CA 1
ATOM 8519 C C . ARG B 1 169 ? -1.083 2.9 21.75 1 92.81 169 ARG B C 1
ATOM 8521 O O . ARG B 1 169 ? -2.305 2.895 21.906 1 92.81 169 ARG B O 1
ATOM 8528 N N . GLU B 1 170 ? -0.389 3.916 21.406 1 94.25 170 GLU B N 1
ATOM 8529 C CA . GLU B 1 170 ? -1.077 5.188 21.203 1 94.25 170 GLU B CA 1
ATOM 8530 C C . GLU B 1 170 ? -1.959 5.148 19.953 1 94.25 170 GLU B C 1
ATOM 8532 O O . GLU B 1 170 ? -3.021 5.773 19.922 1 94.25 170 GLU B O 1
ATOM 8537 N N . MET B 1 171 ? -1.567 4.445 18.953 1 94.69 171 MET B N 1
ATOM 8538 C CA . MET B 1 171 ? -2.389 4.312 17.75 1 94.69 171 MET B CA 1
ATOM 8539 C C . MET B 1 171 ? -3.658 3.52 18.047 1 94.69 171 MET B C 1
ATOM 8541 O O . MET B 1 171 ? -4.727 3.828 17.5 1 94.69 171 MET B O 1
ATOM 8545 N N . GLN B 1 172 ? -3.549 2.527 18.906 1 91 172 GLN B N 1
ATOM 8546 C CA . GLN B 1 172 ? -4.723 1.754 19.297 1 91 172 GLN B CA 1
ATOM 8547 C C . GLN B 1 172 ? -5.711 2.617 20.078 1 91 172 GLN B C 1
ATOM 8549 O O . GLN B 1 172 ? -6.918 2.566 19.828 1 91 172 GLN B O 1
ATOM 8554 N N . GLU B 1 173 ? -5.184 3.414 20.922 1 90.25 173 GLU B N 1
ATOM 8555 C CA . GLU B 1 173 ? -6.035 4.32 21.688 1 90.25 173 GLU B CA 1
ATOM 8556 C C . GLU B 1 173 ? -6.68 5.367 20.781 1 90.25 173 GLU B C 1
ATOM 8558 O O . GLU B 1 173 ? -7.852 5.703 20.938 1 90.25 173 GLU B O 1
ATOM 8563 N N . TYR B 1 174 ? -5.949 5.867 19.891 1 93.5 174 TYR B N 1
ATOM 8564 C CA . TYR B 1 174 ? -6.465 6.852 18.953 1 93.5 174 TYR B CA 1
ATOM 8565 C C . TYR B 1 174 ? -7.629 6.281 18.156 1 93.5 174 TYR B C 1
ATOM 8567 O O . TYR B 1 174 ? -8.672 6.93 18.016 1 93.5 174 TYR B O 1
ATOM 8575 N N . THR B 1 175 ? -7.453 5.047 17.609 1 92.06 175 THR B N 1
ATOM 8576 C CA . THR B 1 175 ? -8.5 4.445 16.797 1 92.06 175 THR B CA 1
ATOM 8577 C C . THR B 1 175 ? -9.773 4.234 17.609 1 92.06 175 THR B C 1
ATOM 8579 O O . THR B 1 175 ? -10.875 4.465 17.109 1 92.06 175 THR B O 1
ATOM 8582 N N . ARG B 1 176 ? -9.617 3.924 18.812 1 88.62 176 ARG B N 1
ATOM 8583 C CA . ARG B 1 176 ? -10.766 3.738 19.688 1 88.62 176 ARG B CA 1
ATOM 8584 C C . ARG B 1 176 ? -11.484 5.059 19.938 1 88.62 176 ARG B C 1
ATOM 8586 O O . ARG B 1 176 ? -12.711 5.129 19.859 1 88.62 176 ARG B O 1
ATOM 8593 N N . ARG B 1 177 ? -10.742 6.086 20.172 1 89.94 177 ARG B N 1
ATOM 8594 C CA . ARG B 1 177 ? -11.328 7.395 20.453 1 89.94 177 ARG B CA 1
ATOM 8595 C C . ARG B 1 177 ? -11.961 7.988 19.188 1 89.94 177 ARG B C 1
ATOM 8597 O O . ARG B 1 177 ? -12.977 8.68 19.266 1 89.94 177 ARG B O 1
ATOM 8604 N N . ARG B 1 178 ? -11.32 7.785 18.109 1 92.5 178 ARG B N 1
ATOM 8605 C CA . ARG B 1 178 ? -11.867 8.297 16.859 1 92.5 178 ARG B CA 1
ATOM 8606 C C . ARG B 1 178 ? -13.195 7.617 16.516 1 92.5 178 ARG B C 1
ATOM 8608 O O . ARG B 1 178 ? -14.156 8.281 16.125 1 92.5 178 ARG B O 1
ATOM 8615 N N . HIS B 1 179 ? -13.242 6.301 16.703 1 89.88 179 HIS B N 1
ATOM 8616 C CA . HIS B 1 179 ? -14.484 5.582 16.438 1 89.88 179 HIS B CA 1
ATOM 8617 C C . HIS B 1 179 ? -15.602 6.039 17.375 1 89.88 179 HIS B C 1
ATOM 8619 O O . HIS B 1 179 ? -16.75 6.203 16.953 1 89.88 179 HIS B O 1
ATOM 8625 N N . ALA B 1 180 ? -15.234 6.305 18.578 1 86.44 180 ALA B N 1
ATOM 8626 C CA . ALA B 1 180 ? -16.219 6.797 19.531 1 86.44 180 ALA B CA 1
ATOM 8627 C C . ALA B 1 180 ? -16.688 8.195 19.156 1 86.44 180 ALA B C 1
ATOM 8629 O O . ALA B 1 180 ? -17.875 8.516 19.297 1 86.44 180 ALA B O 1
ATOM 8630 N N . TYR B 1 181 ? -15.773 9 18.688 1 88.5 181 TYR B N 1
ATOM 8631 C CA . TYR B 1 181 ? -16.094 10.359 18.281 1 88.5 181 TYR B CA 1
ATOM 8632 C C . TYR B 1 181 ? -17.031 10.352 17.078 1 88.5 181 TYR B C 1
ATOM 8634 O O . TYR B 1 181 ? -18.031 11.07 17.047 1 88.5 181 TYR B O 1
ATOM 8642 N N . LEU B 1 182 ? -16.797 9.477 16.109 1 89.62 182 LEU B N 1
ATOM 8643 C CA . LEU B 1 182 ? -17.578 9.422 14.883 1 89.62 182 LEU B CA 1
ATOM 8644 C C . LEU B 1 182 ? -18.953 8.82 15.141 1 89.62 182 LEU B C 1
ATOM 8646 O O . LEU B 1 182 ? -19.922 9.148 14.453 1 89.62 182 LEU B O 1
ATOM 8650 N N . LEU B 1 183 ? -19.016 8.016 16.156 1 88 183 LEU B N 1
ATOM 8651 C CA . LEU B 1 183 ? -20.281 7.355 16.453 1 88 183 LEU B CA 1
ATOM 8652 C C . LEU B 1 183 ? -21.047 8.109 17.547 1 88 183 LEU B C 1
ATOM 8654 O O . LEU B 1 183 ? -22.141 7.691 17.953 1 88 183 LEU B O 1
ATOM 8658 N N . SER B 1 184 ? -20.531 9.219 17.984 1 84.88 184 SER B N 1
ATOM 8659 C CA . SER B 1 184 ? -21.219 10.031 18.969 1 84.88 184 SER B CA 1
ATOM 8660 C C . SER B 1 184 ? -22.531 10.594 18.406 1 84.88 184 SER B C 1
ATOM 8662 O O . SER B 1 184 ? -22.625 10.859 17.203 1 84.88 184 SER B O 1
ATOM 8664 N N . ALA B 1 185 ? -23.469 10.773 19.188 1 83 185 ALA B N 1
ATOM 8665 C CA . ALA B 1 185 ? -24.781 11.273 18.766 1 83 185 ALA B CA 1
ATOM 8666 C C . ALA B 1 185 ? -24.672 12.664 18.156 1 83 185 ALA B C 1
ATOM 8668 O O . ALA B 1 185 ? -25.375 12.977 17.188 1 83 185 ALA B O 1
ATOM 8669 N N . LYS B 1 186 ? -23.781 13.406 18.703 1 80.12 186 LYS B N 1
ATOM 8670 C CA . LYS B 1 186 ? -23.594 14.766 18.203 1 80.12 186 LYS B CA 1
ATOM 8671 C C . LYS B 1 186 ? -23.062 14.75 16.766 1 80.12 186 LYS B C 1
ATOM 8673 O O . LYS B 1 186 ? -23.516 15.523 15.922 1 80.12 186 LYS B O 1
ATOM 8678 N N . HIS B 1 187 ? -22.219 13.867 16.469 1 85.81 187 HIS B N 1
ATOM 8679 C CA . HIS B 1 187 ? -21.609 13.812 15.148 1 85.81 187 HIS B CA 1
ATOM 8680 C C . HIS B 1 187 ? -22.516 13.125 14.141 1 85.81 187 HIS B C 1
ATOM 8682 O O . HIS B 1 187 ? -22.594 13.539 12.984 1 85.81 187 HIS B O 1
ATOM 8688 N N . GLN B 1 188 ? -23.234 12.156 14.562 1 85.38 188 GLN B N 1
ATOM 8689 C CA . GLN B 1 188 ? -24.094 11.383 13.664 1 85.38 188 GLN B CA 1
ATOM 8690 C C . GLN B 1 188 ? -25.234 12.242 13.117 1 85.38 188 GLN B C 1
ATOM 8692 O O . GLN B 1 188 ? -25.75 11.977 12.031 1 85.38 188 GLN B O 1
ATOM 8697 N N . LYS B 1 189 ? -25.516 13.258 13.859 1 80.31 189 LYS B N 1
ATOM 8698 C CA . LYS B 1 189 ? -26.609 14.117 13.438 1 80.31 189 LYS B CA 1
ATOM 8699 C C . LYS B 1 189 ? -26.156 15.133 12.391 1 80.31 189 LYS B C 1
ATOM 8701 O O . LYS B 1 189 ? -26.984 15.719 11.688 1 80.31 189 LYS B O 1
ATOM 8706 N N . THR B 1 190 ? -24.953 15.242 12.234 1 83.44 190 THR B N 1
ATOM 8707 C CA . THR B 1 190 ? -24.422 16.188 11.25 1 83.44 190 THR B CA 1
ATOM 8708 C C . THR B 1 190 ? -24.438 15.57 9.859 1 83.44 190 THR B C 1
ATOM 8710 O O . THR B 1 190 ? -24.281 14.359 9.703 1 83.44 190 THR B O 1
ATOM 8713 N N . PRO B 1 191 ? -24.656 16.375 8.805 1 85.69 191 PRO B N 1
ATOM 8714 C CA . PRO B 1 191 ? -24.625 15.844 7.438 1 85.69 191 PRO B CA 1
ATOM 8715 C C . PRO B 1 191 ? -23.234 15.336 7.031 1 85.69 191 PRO B C 1
ATOM 8717 O O . PRO B 1 191 ? -23.125 14.531 6.098 1 85.69 191 PRO B O 1
ATOM 8720 N N . GLN B 1 192 ? -22.297 15.75 7.734 1 89.38 192 GLN B N 1
ATOM 8721 C CA . GLN B 1 192 ? -20.938 15.336 7.426 1 89.38 192 GLN B CA 1
ATOM 8722 C C . GLN B 1 192 ? -20.75 13.836 7.59 1 89.38 192 GLN B C 1
ATOM 8724 O O . GLN B 1 192 ? -19.984 13.203 6.859 1 89.38 192 GLN B O 1
ATOM 8729 N N . SER B 1 193 ? -21.5 13.227 8.469 1 89.81 193 SER B N 1
ATOM 8730 C CA . SER B 1 193 ? -21.344 11.812 8.781 1 89.81 193 SER B CA 1
ATOM 8731 C C . SER B 1 193 ? -21.922 10.93 7.68 1 89.81 193 SER B C 1
ATOM 8733 O O . SER B 1 193 ? -21.484 9.789 7.5 1 89.81 193 SER B O 1
ATOM 8735 N N . THR B 1 194 ? -22.844 11.438 6.809 1 92.88 194 THR B N 1
ATOM 8736 C CA . THR B 1 194 ? -23.516 10.594 5.832 1 92.88 194 THR B CA 1
ATOM 8737 C C . THR B 1 194 ? -23.25 11.086 4.414 1 92.88 194 THR B C 1
ATOM 8739 O O . THR B 1 194 ? -23.922 10.664 3.467 1 92.88 194 THR B O 1
ATOM 8742 N N . THR B 1 195 ? -22.359 12.047 4.301 1 93.75 195 THR B N 1
ATOM 8743 C CA . THR B 1 195 ? -22.094 12.602 2.979 1 93.75 195 THR B CA 1
ATOM 8744 C C . THR B 1 195 ? -20.734 12.172 2.465 1 93.75 195 THR B C 1
ATOM 8746 O O . THR B 1 195 ? -19.75 12.148 3.219 1 93.75 195 THR B O 1
ATOM 8749 N N . ILE B 1 196 ? -20.703 11.711 1.189 1 95.38 196 ILE B N 1
ATOM 8750 C CA . ILE B 1 196 ? -19.438 11.328 0.556 1 95.38 196 ILE B CA 1
ATOM 8751 C C . ILE B 1 196 ? -19.172 12.234 -0.643 1 95.38 196 ILE B C 1
ATOM 8753 O O . ILE B 1 196 ? -20.094 12.844 -1.186 1 95.38 196 ILE B O 1
ATOM 8757 N N . LEU B 1 197 ? -17.938 12.5 -0.944 1 96.19 197 LEU B N 1
ATOM 8758 C CA . LEU B 1 197 ? -17.516 13.258 -2.121 1 96.19 197 LEU B CA 1
ATOM 8759 C C . LEU B 1 197 ? -16.906 12.336 -3.172 1 96.19 197 LEU B C 1
ATOM 8761 O O . LEU B 1 197 ? -15.977 11.586 -2.877 1 96.19 197 LEU B O 1
ATOM 8765 N N . VAL B 1 198 ? -17.484 12.242 -4.328 1 94.81 198 VAL B N 1
ATOM 8766 C CA . VAL B 1 198 ? -17 11.461 -5.457 1 94.81 198 VAL B CA 1
ATOM 8767 C C . VAL B 1 198 ? -16.328 12.383 -6.469 1 94.81 198 VAL B C 1
ATOM 8769 O O . VAL B 1 198 ? -16.906 13.383 -6.891 1 94.81 198 VAL B O 1
ATOM 8772 N N . THR B 1 199 ? -15.133 12.062 -6.797 1 93.5 199 THR B N 1
ATOM 8773 C CA . THR B 1 199 ? -14.383 12.898 -7.73 1 93.5 199 THR B CA 1
ATOM 8774 C C . THR B 1 199 ? -14.125 12.148 -9.039 1 93.5 199 THR B C 1
ATOM 8776 O O . THR B 1 199 ? -14.336 10.938 -9.109 1 93.5 199 THR B O 1
ATOM 8779 N N . ALA B 1 200 ? -13.789 12.789 -10.125 1 92.81 200 ALA B N 1
ATOM 8780 C CA . ALA B 1 200 ? -13.398 12.266 -11.43 1 92.81 200 ALA B CA 1
ATOM 8781 C C . ALA B 1 200 ? -14.516 11.414 -12.031 1 92.81 200 ALA B C 1
ATOM 8783 O O . ALA B 1 200 ? -14.273 10.281 -12.469 1 92.81 200 ALA B O 1
ATOM 8784 N N . ILE B 1 201 ? -15.68 11.953 -12.023 1 92.06 201 ILE B N 1
ATOM 8785 C CA . ILE B 1 201 ? -16.828 11.273 -12.617 1 92.06 201 ILE B CA 1
ATOM 8786 C C . ILE B 1 201 ? -16.75 11.367 -14.133 1 92.06 201 ILE B C 1
ATOM 8788 O O . ILE B 1 201 ? -16.609 12.461 -14.688 1 92.06 201 ILE B O 1
ATOM 8792 N N . PRO B 1 202 ? -16.75 10.266 -14.758 1 88.38 202 PRO B N 1
ATOM 8793 C CA . PRO B 1 202 ? -16.719 10.32 -16.219 1 88.38 202 PRO B CA 1
ATOM 8794 C C . PRO B 1 202 ? -17.938 11.031 -16.812 1 88.38 202 PRO B C 1
ATOM 8796 O O . PRO B 1 202 ? -19.016 11.008 -16.203 1 88.38 202 PRO B O 1
ATOM 8799 N N . LYS B 1 203 ? -17.875 11.602 -17.969 1 83.62 203 LYS B N 1
ATOM 8800 C CA . LYS B 1 203 ? -18.875 12.445 -18.609 1 83.62 203 LYS B CA 1
ATOM 8801 C C . LYS B 1 203 ? -20.141 11.641 -18.922 1 83.62 203 LYS B C 1
ATOM 8803 O O . LYS B 1 203 ? -21.25 12.18 -18.859 1 83.62 203 LYS B O 1
ATOM 8808 N N . GLY B 1 204 ? -20.016 10.344 -19.109 1 79.25 204 GLY B N 1
ATOM 8809 C CA . GLY B 1 204 ? -21.156 9.531 -19.484 1 79.25 204 GLY B CA 1
ATOM 8810 C C . GLY B 1 204 ? -22.125 9.281 -18.328 1 79.25 204 GLY B C 1
ATOM 8811 O O . GLY B 1 204 ? -23.312 9.062 -18.547 1 79.25 204 GLY B O 1
ATOM 8812 N N . ILE B 1 205 ? -21.641 9.43 -17.094 1 85.19 205 ILE B N 1
ATOM 8813 C CA . ILE B 1 205 ? -22.5 9.133 -15.945 1 85.19 205 ILE B CA 1
ATOM 8814 C C . ILE B 1 205 ? -22.578 10.352 -15.023 1 85.19 205 ILE B C 1
ATOM 8816 O O . ILE B 1 205 ? -23 10.234 -13.875 1 85.19 205 ILE B O 1
ATOM 8820 N N . ASN B 1 206 ? -22.172 11.508 -15.531 1 87.44 206 ASN B N 1
ATOM 8821 C CA . ASN B 1 206 ? -22.156 12.719 -14.719 1 87.44 206 ASN B CA 1
ATOM 8822 C C . ASN B 1 206 ? -23.531 13.359 -14.641 1 87.44 206 ASN B C 1
ATOM 8824 O O . ASN B 1 206 ? -23.703 14.508 -15.047 1 87.44 206 ASN B O 1
ATOM 8828 N N . ASN B 1 207 ? -24.5 12.586 -14.234 1 88.38 207 ASN B N 1
ATOM 8829 C CA . ASN B 1 207 ? -25.859 13.031 -14.016 1 88.38 207 ASN B CA 1
ATOM 8830 C C . ASN B 1 207 ? -26.453 12.445 -12.734 1 88.38 207 ASN B C 1
ATOM 8832 O O . ASN B 1 207 ? -26 11.406 -12.258 1 88.38 207 ASN B O 1
ATOM 8836 N N . GLU B 1 208 ? -27.359 13.203 -12.164 1 90.31 208 GLU B N 1
ATOM 8837 C CA . GLU B 1 208 ? -27.953 12.812 -10.891 1 90.31 208 GLU B CA 1
ATOM 8838 C C . GLU B 1 208 ? -28.656 11.469 -10.992 1 90.31 208 GLU B C 1
ATOM 8840 O O . GLU B 1 208 ? -28.578 10.648 -10.078 1 90.31 208 GLU B O 1
ATOM 8845 N N . ARG B 1 209 ? -29.281 11.188 -12.07 1 87.38 209 ARG B N 1
ATOM 8846 C CA . ARG B 1 209 ? -30.047 9.953 -12.25 1 87.38 209 ARG B CA 1
ATOM 8847 C C . ARG B 1 209 ? -29.125 8.742 -12.289 1 87.38 209 ARG B C 1
ATOM 8849 O O . ARG B 1 209 ? -29.375 7.738 -11.625 1 87.38 209 ARG B O 1
ATOM 8856 N N . ALA B 1 210 ? -28.062 8.852 -13.055 1 87.56 210 ALA B N 1
ATOM 8857 C CA . ALA B 1 210 ? -27.125 7.754 -13.18 1 87.56 210 ALA B CA 1
ATOM 8858 C C . ALA B 1 210 ? -26.438 7.465 -11.844 1 87.56 210 ALA B C 1
ATOM 8860 O O . ALA B 1 210 ? -26.281 6.305 -11.461 1 87.56 210 ALA B O 1
ATOM 8861 N N . LEU B 1 211 ? -26.062 8.5 -11.117 1 91.44 211 LEU B N 1
ATOM 8862 C CA . LEU B 1 211 ? -25.406 8.336 -9.836 1 91.44 211 LEU B CA 1
ATOM 8863 C C . LEU B 1 211 ? -26.344 7.738 -8.797 1 91.44 211 LEU B C 1
ATOM 8865 O O . LEU B 1 211 ? -25.938 6.93 -7.965 1 91.44 211 LEU B O 1
ATOM 8869 N N . LYS B 1 212 ? -27.578 8.18 -8.883 1 91.5 212 LYS B N 1
ATOM 8870 C CA . LYS B 1 212 ? -28.562 7.629 -7.957 1 91.5 212 LYS B CA 1
ATOM 8871 C C . LYS B 1 212 ? -28.781 6.137 -8.203 1 91.5 212 LYS B C 1
ATOM 8873 O O . LYS B 1 212 ? -28.891 5.355 -7.258 1 91.5 212 LYS B O 1
ATOM 8878 N N . LYS B 1 213 ? -28.75 5.742 -9.43 1 86.88 213 LYS B N 1
ATOM 8879 C CA . LYS B 1 213 ? -28.938 4.336 -9.781 1 86.88 213 LYS B CA 1
ATOM 8880 C C . LYS B 1 213 ? -27.766 3.488 -9.273 1 86.88 213 LYS B C 1
ATOM 8882 O O . LYS B 1 213 ? -27.969 2.363 -8.812 1 86.88 213 LYS B O 1
ATOM 8887 N N . ILE B 1 214 ? -26.641 4.023 -9.352 1 87.88 214 ILE B N 1
ATOM 8888 C CA . ILE B 1 214 ? -25.438 3.295 -8.961 1 87.88 214 ILE B CA 1
ATOM 8889 C C . ILE B 1 214 ? -25.359 3.193 -7.438 1 87.88 214 ILE B C 1
ATOM 8891 O O . ILE B 1 214 ? -25.141 2.111 -6.891 1 87.88 214 ILE B O 1
ATOM 8895 N N . PHE B 1 215 ? -25.672 4.289 -6.695 1 91.81 215 PHE B N 1
ATOM 8896 C CA . PHE B 1 215 ? -25.391 4.348 -5.266 1 91.81 215 PHE B CA 1
ATOM 8897 C C . PHE B 1 215 ? -26.625 3.965 -4.461 1 91.81 215 PHE B C 1
ATOM 8899 O O . PHE B 1 215 ? -26.531 3.719 -3.254 1 91.81 215 PHE B O 1
ATOM 8906 N N . ASP B 1 216 ? -27.734 3.824 -5.059 1 89.94 216 ASP B N 1
ATOM 8907 C CA . ASP B 1 216 ? -28.969 3.449 -4.359 1 89.94 216 ASP B CA 1
ATOM 8908 C C . ASP B 1 216 ? -28.938 1.977 -3.957 1 89.94 216 ASP B C 1
ATOM 8910 O O . ASP B 1 216 ? -29.766 1.528 -3.168 1 89.94 216 ASP B O 1
ATOM 8914 N N . ARG B 1 217 ? -28 1.25 -4.367 1 86.81 217 ARG B N 1
ATOM 8915 C CA . ARG B 1 217 ? -27.906 -0.181 -4.094 1 86.81 217 ARG B CA 1
ATOM 8916 C C . ARG B 1 217 ? -27.344 -0.437 -2.699 1 86.81 217 ARG B C 1
ATOM 8918 O O . ARG B 1 217 ? -27.469 -1.546 -2.172 1 86.81 217 ARG B O 1
ATOM 8925 N N . PHE B 1 218 ? -26.844 0.587 -2.109 1 89 218 PHE B N 1
ATOM 8926 C CA . PHE B 1 218 ? -26.312 0.441 -0.753 1 89 218 PHE B CA 1
ATOM 8927 C C . PHE B 1 218 ? -27.453 0.505 0.268 1 89 218 PHE B C 1
ATOM 8929 O O . PHE B 1 218 ? -28.516 1.042 -0.017 1 89 218 PHE B O 1
ATOM 8936 N N . PRO B 1 219 ? -27.156 -0.089 1.397 1 85.81 219 PRO B N 1
ATOM 8937 C CA . PRO B 1 219 ? -28.234 -0.142 2.391 1 85.81 219 PRO B CA 1
ATOM 8938 C C . PRO B 1 219 ? -28.734 1.244 2.797 1 85.81 219 PRO B C 1
ATOM 8940 O O . PRO B 1 219 ? -27.922 2.139 3.066 1 85.81 219 PRO B O 1
ATOM 8943 N N . GLY B 1 220 ? -30.062 1.48 2.893 1 86 220 GLY B N 1
ATOM 8944 C CA . GLY B 1 220 ? -30.688 2.74 3.268 1 86 220 GLY B CA 1
ATOM 8945 C C . GLY B 1 220 ? -30.938 3.65 2.082 1 86 220 GLY B C 1
ATOM 8946 O O . GLY B 1 220 ? -31.766 4.562 2.166 1 86 220 GLY B O 1
ATOM 8947 N N . GLY B 1 221 ? -30.109 3.543 1.004 1 88.69 221 GLY B N 1
ATOM 8948 C CA . GLY B 1 221 ? -30.328 4.332 -0.199 1 88.69 221 GLY B CA 1
ATOM 8949 C C . GLY B 1 221 ? -29.75 5.727 -0.111 1 88.69 221 GLY B C 1
ATOM 8950 O O . GLY B 1 221 ? -29.109 6.082 0.887 1 88.69 221 GLY B O 1
ATOM 8951 N N . VAL B 1 222 ? -29.922 6.496 -1.14 1 93.88 222 VAL B N 1
ATOM 8952 C CA . VAL B 1 222 ? -29.375 7.848 -1.256 1 93.88 222 VAL B CA 1
ATOM 8953 C C . VAL B 1 222 ? -30.438 8.867 -0.865 1 93.88 222 VAL B C 1
ATOM 8955 O O . VAL B 1 222 ? -31.594 8.758 -1.28 1 93.88 222 VAL B O 1
ATOM 8958 N N . ARG B 1 223 ? -30.125 9.82 0.001 1 90.88 223 ARG B N 1
ATOM 8959 C CA . ARG B 1 223 ? -31.031 10.875 0.434 1 90.88 223 ARG B CA 1
ATOM 8960 C C . ARG B 1 223 ? -31 12.047 -0.542 1 90.88 223 ARG B C 1
ATOM 8962 O O . ARG B 1 223 ? -32.062 12.508 -0.991 1 90.88 223 ARG B O 1
ATOM 8969 N N . SER B 1 224 ? -29.766 12.547 -0.826 1 91.75 224 SER B N 1
ATOM 8970 C CA . SER B 1 224 ? -29.641 13.695 -1.713 1 91.75 224 SER B CA 1
ATOM 8971 C C . SER B 1 224 ? -28.312 13.68 -2.463 1 91.75 224 SER B C 1
ATOM 8973 O O . SER B 1 224 ? -27.328 13.102 -1.988 1 91.75 224 SER B O 1
ATOM 8975 N N . ILE B 1 225 ? -28.328 14.188 -3.686 1 92.88 225 ILE B N 1
ATOM 8976 C CA . ILE B 1 225 ? -27.125 14.305 -4.508 1 92.88 225 ILE B CA 1
ATOM 8977 C C . ILE B 1 225 ? -26.938 15.758 -4.941 1 92.88 225 ILE B C 1
ATOM 8979 O O . ILE B 1 225 ? -27.875 16.406 -5.395 1 92.88 225 ILE B O 1
ATOM 8983 N N . TRP B 1 226 ? -25.797 16.375 -4.68 1 91.44 226 TRP B N 1
ATOM 8984 C CA . TRP B 1 226 ? -25.438 17.719 -5.121 1 91.44 226 TRP B CA 1
ATOM 8985 C C . TRP B 1 226 ? -24.391 17.672 -6.223 1 91.44 226 TRP B C 1
ATOM 8987 O O . TRP B 1 226 ? -23.25 17.281 -5.984 1 91.44 226 TRP B O 1
ATOM 8997 N N . MET B 1 227 ? -24.719 18 -7.383 1 89.81 227 MET B N 1
ATOM 8998 C CA . MET B 1 227 ? -23.75 18.109 -8.461 1 89.81 227 MET B CA 1
ATOM 8999 C C . MET B 1 227 ? -22.969 19.406 -8.367 1 89.81 227 MET B C 1
ATOM 9001 O O . MET B 1 227 ? -23.562 20.484 -8.203 1 89.81 227 MET B O 1
ATOM 9005 N N . ASN B 1 228 ? -21.703 19.328 -8.375 1 88.62 228 ASN B N 1
ATOM 9006 C CA . ASN B 1 228 ? -20.891 20.531 -8.305 1 88.62 228 ASN B CA 1
ATOM 9007 C C . ASN B 1 228 ? -20.859 21.266 -9.641 1 88.62 228 ASN B C 1
ATOM 9009 O O . ASN B 1 228 ? -20.625 20.656 -10.688 1 88.62 228 ASN B O 1
ATOM 9013 N N . LYS B 1 229 ? -21.188 22.531 -9.531 1 83.94 229 LYS B N 1
ATOM 9014 C CA . LYS B 1 229 ? -21.203 23.375 -10.711 1 83.94 229 LYS B CA 1
ATOM 9015 C C . LYS B 1 229 ? -20.141 24.469 -10.617 1 83.94 229 LYS B C 1
ATOM 9017 O O . LYS B 1 229 ? -19.656 24.781 -9.531 1 83.94 229 LYS B O 1
ATOM 9022 N N . ASN B 1 230 ? -19.609 24.859 -11.727 1 79.12 230 ASN B N 1
ATOM 9023 C CA . ASN B 1 230 ? -18.594 25.906 -11.742 1 79.12 230 ASN B CA 1
ATOM 9024 C C . ASN B 1 230 ? -19.203 27.281 -11.953 1 79.12 230 ASN B C 1
ATOM 9026 O O . ASN B 1 230 ? -19.438 27.703 -13.086 1 79.12 230 ASN B O 1
ATOM 9030 N N . PRO B 1 231 ? -19.453 27.906 -10.828 1 80.25 231 PRO B N 1
ATOM 9031 C CA . PRO B 1 231 ? -19.984 29.25 -11.008 1 80.25 231 PRO B CA 1
ATOM 9032 C C . PRO B 1 231 ? -18.875 30.312 -11.078 1 80.25 231 PRO B C 1
ATOM 9034 O O . PRO B 1 231 ? -18.781 31.172 -10.203 1 80.25 231 PRO B O 1
ATOM 9037 N N . GLU B 1 232 ? -18.062 30.344 -12.109 1 79.94 232 GLU B N 1
ATOM 9038 C CA . GLU B 1 232 ? -16.906 31.25 -12.18 1 79.94 232 GLU B CA 1
ATOM 9039 C C . GLU B 1 232 ? -17.375 32.719 -12.195 1 79.94 232 GLU B C 1
ATOM 9041 O O . GLU B 1 232 ? -16.844 33.531 -11.445 1 79.94 232 GLU B O 1
ATOM 9046 N N . GLU B 1 233 ? -18.438 33.031 -12.992 1 83.44 233 GLU B N 1
ATOM 9047 C CA . GLU B 1 233 ? -18.922 34.406 -13.109 1 83.44 233 GLU B CA 1
ATOM 9048 C C . GLU B 1 233 ? -19.562 34.875 -11.797 1 83.44 233 GLU B C 1
ATOM 9050 O O . GLU B 1 233 ? -19.359 36 -11.383 1 83.44 233 GLU B O 1
ATOM 9055 N N . LEU B 1 234 ? -20.281 33.969 -11.219 1 86.38 234 LEU B N 1
ATOM 9056 C CA . LEU B 1 234 ? -20.938 34.312 -9.961 1 86.38 234 LEU B CA 1
ATOM 9057 C C . LEU B 1 234 ? -19.906 34.562 -8.859 1 86.38 234 LEU B C 1
ATOM 9059 O O . LEU B 1 234 ? -20.109 35.438 -8.008 1 86.38 234 LEU B O 1
ATOM 9063 N N . ILE B 1 235 ? -18.797 33.906 -8.883 1 87.31 235 ILE B N 1
ATOM 9064 C CA . ILE B 1 235 ? -17.75 34.094 -7.879 1 87.31 235 ILE B CA 1
ATOM 9065 C C . ILE B 1 235 ? -17.156 35.5 -7.992 1 87.31 235 ILE B C 1
ATOM 9067 O O . ILE B 1 235 ? -16.984 36.188 -6.988 1 87.31 235 ILE B O 1
ATOM 9071 N N . LYS B 1 236 ? -16.906 35.906 -9.195 1 89.06 236 LYS B N 1
ATOM 9072 C CA . LYS B 1 236 ? -16.328 37.219 -9.422 1 89.06 236 LYS B CA 1
ATOM 9073 C C . LYS B 1 236 ? -17.281 38.312 -8.984 1 89.06 236 LYS B C 1
ATOM 9075 O O . LYS B 1 236 ? -16.875 39.312 -8.359 1 89.06 236 LYS B O 1
ATOM 9080 N N . LEU B 1 237 ? -18.516 38.094 -9.258 1 90.81 237 LEU B N 1
ATOM 9081 C CA . LEU B 1 237 ? -19.516 39.094 -8.898 1 90.81 237 LEU B CA 1
ATOM 9082 C C . LEU B 1 237 ? -19.688 39.156 -7.383 1 90.81 237 LEU B C 1
ATOM 9084 O O . LEU B 1 237 ? -19.859 40.219 -6.82 1 90.81 237 LEU B O 1
ATOM 9088 N N . CYS B 1 238 ? -19.656 38.031 -6.82 1 89.94 238 CYS B N 1
ATOM 9089 C CA . CYS B 1 238 ? -19.812 38 -5.371 1 89.94 238 CYS B CA 1
ATOM 9090 C C . CYS B 1 238 ? -18.609 38.625 -4.684 1 89.94 238 CYS B C 1
ATOM 9092 O O . CYS B 1 238 ? -18.766 39.312 -3.666 1 89.94 238 CYS B O 1
ATOM 9094 N N . GLU B 1 239 ? -17.5 38.406 -5.207 1 90.62 239 GLU B N 1
ATOM 9095 C CA . GLU B 1 239 ? -16.312 39.031 -4.648 1 90.62 239 GLU B CA 1
ATOM 9096 C C . GLU B 1 239 ? -16.344 40.531 -4.793 1 90.62 239 GLU B C 1
ATOM 9098 O O . GLU B 1 239 ? -15.977 41.281 -3.873 1 90.62 239 GLU B O 1
ATOM 9103 N N . GLU B 1 240 ? -16.781 40.969 -5.93 1 91.75 240 GLU B N 1
ATOM 9104 C CA . GLU B 1 240 ? -16.922 42.406 -6.141 1 91.75 240 GLU B CA 1
ATOM 9105 C C . GLU B 1 240 ? -17.969 43 -5.195 1 91.75 240 GLU B C 1
ATOM 9107 O O . GLU B 1 240 ? -17.781 44.094 -4.66 1 91.75 240 GLU B O 1
ATOM 9112 N N . ARG B 1 241 ? -19 42.312 -5.035 1 92.88 241 ARG B N 1
ATOM 9113 C CA . ARG B 1 241 ? -20.031 42.75 -4.121 1 92.88 241 ARG B CA 1
ATOM 9114 C C . ARG B 1 241 ? -19.484 42.906 -2.705 1 92.88 241 ARG B C 1
ATOM 9116 O O . ARG B 1 241 ? -19.781 43.906 -2.027 1 92.88 241 ARG B O 1
ATOM 9123 N N . ASP B 1 242 ? -18.797 41.969 -2.303 1 90.62 242 ASP B N 1
ATOM 9124 C CA . ASP B 1 242 ? -18.234 42 -0.957 1 90.62 242 ASP B CA 1
ATOM 9125 C C . ASP B 1 242 ? -17.266 43.188 -0.807 1 90.62 242 ASP B C 1
ATOM 9127 O O . ASP B 1 242 ? -17.234 43.844 0.234 1 90.62 242 ASP B O 1
ATOM 9131 N N . GLU B 1 243 ? -16.547 43.438 -1.788 1 91.62 243 GLU B N 1
ATOM 9132 C CA . GLU B 1 243 ? -15.609 44.562 -1.745 1 91.62 243 GLU B CA 1
ATOM 9133 C C . GLU B 1 243 ? -16.344 45.906 -1.699 1 91.62 243 GLU B C 1
ATOM 9135 O O . GLU B 1 243 ? -15.992 46.781 -0.921 1 91.62 243 GLU B O 1
ATOM 9140 N N . VAL B 1 244 ? -17.344 46 -2.477 1 92.12 244 VAL B N 1
ATOM 9141 C CA . VAL B 1 244 ? -18.125 47.25 -2.547 1 92.12 244 VAL B CA 1
ATOM 9142 C C . VAL B 1 244 ? -18.891 47.438 -1.241 1 92.12 244 VAL B C 1
ATOM 9144 O O . VAL B 1 244 ? -19.062 48.594 -0.784 1 92.12 244 VAL B O 1
ATOM 9147 N N . THR B 1 245 ? -19.328 46.375 -0.696 1 92.06 245 THR B N 1
ATOM 9148 C CA . THR B 1 245 ? -20.047 46.438 0.573 1 92.06 245 THR B CA 1
ATOM 9149 C C . THR B 1 245 ? -19.141 47 1.673 1 92.06 245 THR B C 1
ATOM 9151 O O . THR B 1 245 ? -19.562 47.844 2.475 1 92.06 245 THR B O 1
ATOM 9154 N N . LEU B 1 246 ? -18 46.562 1.66 1 90.19 246 LEU B N 1
ATOM 9155 C CA . LEU B 1 246 ? -17.047 47 2.672 1 90.19 246 LEU B CA 1
ATOM 9156 C C . LEU B 1 246 ? -16.688 48.469 2.457 1 90.19 246 LEU B C 1
ATOM 9158 O O . LEU B 1 246 ? -16.516 49.219 3.42 1 90.19 246 LEU B O 1
ATOM 9162 N N . LYS B 1 247 ? -16.547 48.906 1.225 1 89.44 247 LYS B N 1
ATOM 9163 C CA . LYS B 1 247 ? -16.25 50.281 0.913 1 89.44 247 LYS B CA 1
ATOM 9164 C C . LYS B 1 247 ? -17.406 51.188 1.289 1 89.44 247 LYS B C 1
ATOM 9166 O O . LYS B 1 247 ? -17.203 52.312 1.79 1 89.44 247 LYS B O 1
ATOM 9171 N N . LEU B 1 248 ? -18.578 50.719 1.034 1 92 248 LEU B N 1
ATOM 9172 C CA . LEU B 1 248 ? -19.766 51.5 1.399 1 92 248 LEU B CA 1
ATOM 9173 C C . LEU B 1 248 ? -19.891 51.625 2.914 1 92 248 LEU B C 1
ATOM 9175 O O . LEU B 1 248 ? -20.266 52.688 3.434 1 92 248 LEU B O 1
ATOM 9179 N N . GLU B 1 249 ? -19.641 50.531 3.594 1 91.19 249 GLU B N 1
ATOM 9180 C CA . GLU B 1 249 ? -19.688 50.531 5.051 1 91.19 249 GLU B CA 1
ATOM 9181 C C . GLU B 1 249 ? -18.703 51.562 5.633 1 91.19 249 GLU B C 1
ATOM 9183 O O . GLU B 1 249 ? -19.047 52.281 6.566 1 91.19 249 GLU B O 1
ATOM 9188 N N . THR B 1 250 ? -17.547 51.594 5.07 1 89 250 THR B N 1
ATOM 9189 C CA . THR B 1 250 ? -16.547 52.531 5.543 1 89 250 THR B CA 1
ATOM 9190 C C . THR B 1 250 ? -16.953 53.969 5.242 1 89 250 THR B C 1
ATOM 9192 O O . THR B 1 250 ? -16.75 54.844 6.066 1 89 250 THR B O 1
ATOM 9195 N N . ALA B 1 251 ? -17.547 54.188 4.078 1 88.56 251 ALA B N 1
ATOM 9196 C CA . ALA B 1 251 ? -18 55.531 3.703 1 88.56 251 ALA B CA 1
ATOM 9197 C C . ALA B 1 251 ? -19.141 55.969 4.605 1 88.56 251 ALA B C 1
ATOM 9199 O O . ALA B 1 251 ? -19.156 57.125 5.039 1 88.56 251 ALA B O 1
ATOM 9200 N N . GLU B 1 252 ? -20.047 55.094 4.848 1 90.56 252 GLU B N 1
ATOM 9201 C CA . GLU B 1 252 ? -21.172 55.406 5.715 1 90.56 252 GLU B CA 1
ATOM 9202 C C . GLU B 1 252 ? -20.719 55.688 7.145 1 90.56 252 GLU B C 1
ATOM 9204 O O . GLU B 1 252 ? -21.234 56.562 7.816 1 90.56 252 GLU B O 1
ATOM 9209 N N . TYR B 1 253 ? -19.812 54.906 7.574 1 89.94 253 TYR B N 1
ATOM 9210 C CA . TYR B 1 253 ? -19.281 55.094 8.922 1 89.94 253 TYR B CA 1
ATOM 9211 C C . TYR B 1 253 ? -18.594 56.438 9.047 1 89.94 253 TYR B C 1
ATOM 9213 O O . TYR B 1 253 ? -18.734 57.125 10.055 1 89.94 253 TYR B O 1
ATOM 9221 N N . ASN B 1 254 ? -17.781 56.844 8.055 1 87.25 254 ASN B N 1
ATOM 9222 C CA . ASN B 1 254 ? -17.094 58.125 8.07 1 87.25 254 ASN B CA 1
ATOM 9223 C C . ASN B 1 254 ? -18.094 59.281 8.062 1 87.25 254 ASN B C 1
ATOM 9225 O O . ASN B 1 254 ? -17.828 60.344 8.656 1 87.25 254 ASN B O 1
ATOM 9229 N N . TYR B 1 255 ? -19.203 59.094 7.305 1 88.44 255 TYR B N 1
ATOM 9230 C CA . TYR B 1 255 ? -20.266 60.094 7.285 1 88.44 255 TYR B CA 1
ATOM 9231 C C . TYR B 1 255 ? -20.859 60.281 8.68 1 88.44 255 TYR B C 1
ATOM 9233 O O . TYR B 1 255 ? -21.016 61.406 9.148 1 88.44 255 TYR B O 1
ATOM 9241 N N . ILE B 1 256 ? -21.094 59.188 9.398 1 87.19 256 ILE B N 1
ATOM 9242 C CA . ILE B 1 256 ? -21.703 59.25 10.727 1 87.19 256 ILE B CA 1
ATOM 9243 C C . ILE B 1 256 ? -20.688 59.812 11.734 1 87.19 256 ILE B C 1
ATOM 9245 O O . ILE B 1 256 ? -21.031 60.594 12.602 1 87.19 256 ILE B O 1
ATOM 9249 N N . ARG B 1 257 ? -19.469 59.375 11.641 1 86.25 257 ARG B N 1
ATOM 9250 C CA . ARG B 1 257 ? -18.422 59.781 12.57 1 86.25 257 ARG B CA 1
ATOM 9251 C C . ARG B 1 257 ? -18.141 61.281 12.469 1 86.25 257 ARG B C 1
ATOM 9253 O O . ARG B 1 257 ? -17.812 61.906 13.469 1 86.25 257 ARG B O 1
ATOM 9260 N N . SER B 1 258 ? -18.281 61.844 11.242 1 84.31 258 SER B N 1
ATOM 9261 C CA . SER B 1 258 ? -18 63.25 11.023 1 84.31 258 SER B CA 1
ATOM 9262 C C . SER B 1 258 ? -18.984 64.125 11.789 1 84.31 258 SER B C 1
ATOM 9264 O O . SER B 1 258 ? -18.688 65.312 12.094 1 84.31 258 SER B O 1
ATOM 9266 N N . ALA B 1 259 ? -20.094 63.438 12.031 1 81.56 259 ALA B N 1
ATOM 9267 C CA . ALA B 1 259 ? -21.094 64.188 12.773 1 81.56 259 ALA B CA 1
ATOM 9268 C C . ALA B 1 259 ? -20.75 64.25 14.258 1 81.56 259 ALA B C 1
ATOM 9270 O O . ALA B 1 259 ? -21.297 65.125 14.992 1 81.56 259 ALA B O 1
ATOM 9271 N N . TYR B 1 260 ? -19.875 63.219 14.609 1 75.94 260 TYR B N 1
ATOM 9272 C CA . TYR B 1 260 ? -19.516 63.094 16.016 1 75.94 260 TYR B CA 1
ATOM 9273 C C . TYR B 1 260 ? -18.031 63.375 16.234 1 75.94 260 TYR B C 1
ATOM 9275 O O . TYR B 1 260 ? -17.203 63.125 15.359 1 75.94 260 TYR B O 1
ATOM 9283 N N . GLY B 1 261 ? -17.516 64.312 16.969 1 64.94 261 GLY B N 1
ATOM 9284 C CA . GLY B 1 261 ? -16.109 64.625 17.203 1 64.94 261 GLY B CA 1
ATOM 9285 C C . GLY B 1 261 ? -15.891 65.812 18.125 1 64.94 261 GLY B C 1
ATOM 9286 O O . GLY B 1 261 ? -16.844 66.5 18.469 1 64.94 261 GLY B O 1
ATOM 9287 N N . LYS B 1 262 ? -14.688 65.938 18.703 1 55.69 262 LYS B N 1
ATOM 9288 C CA . LYS B 1 262 ? -14.281 66.875 19.734 1 55.69 262 LYS B CA 1
ATOM 9289 C C . LYS B 1 262 ? -14.75 68.312 19.391 1 55.69 262 LYS B C 1
ATOM 9291 O O . LYS B 1 262 ? -14.492 68.812 18.297 1 55.69 262 LYS B O 1
ATOM 9296 N N . PRO B 1 263 ? -15.812 68.75 20.203 1 50.56 263 PRO B N 1
ATOM 9297 C CA . PRO B 1 263 ? -16.109 70.188 20.078 1 50.56 263 PRO B CA 1
ATOM 9298 C C . PRO B 1 263 ? -14.852 71.062 20.109 1 50.56 263 PRO B C 1
ATOM 9300 O O . PRO B 1 263 ? -13.977 70.875 20.953 1 50.56 263 PRO B O 1
ATOM 9303 N N . ASN B 1 264 ? -14.195 71.438 19.047 1 45.31 264 ASN B N 1
ATOM 9304 C CA . ASN B 1 264 ? -13.203 72.5 19.297 1 45.31 264 ASN B CA 1
ATOM 9305 C C . ASN B 1 264 ? -13.68 73.5 20.344 1 45.31 264 ASN B C 1
ATOM 9307 O O . ASN B 1 264 ? -14.883 73.688 20.531 1 45.31 264 ASN B O 1
ATOM 9311 N N . LYS B 1 265 ? -12.75 74 21.297 1 49.72 265 LYS B N 1
ATOM 9312 C CA . LYS B 1 265 ? -13 74.938 22.391 1 49.72 265 LYS B CA 1
ATOM 9313 C C . LYS B 1 265 ? -14.188 75.875 22.094 1 49.72 265 LYS B C 1
ATOM 9315 O O . LYS B 1 265 ? -14.891 76.312 23 1 49.72 265 LYS B O 1
ATOM 9320 N N . LYS B 1 266 ? -14.031 76.562 21.062 1 49.44 266 LYS B N 1
ATOM 9321 C CA . LYS B 1 266 ? -14.859 77.812 20.969 1 49.44 266 LYS B CA 1
ATOM 9322 C C . LYS B 1 266 ? -16.266 77.438 20.484 1 49.44 266 LYS B C 1
ATOM 9324 O O . LYS B 1 266 ? -17.219 78.188 20.734 1 49.44 266 LYS B O 1
ATOM 9329 N N . ASP B 1 267 ? -16.406 76.812 19.344 1 43.53 267 ASP B N 1
ATOM 9330 C CA . ASP B 1 267 ? -17.734 76.812 18.75 1 43.53 267 ASP B CA 1
ATOM 9331 C C . ASP B 1 267 ? -18.516 75.562 19.078 1 43.53 267 ASP B C 1
ATOM 9333 O O . ASP B 1 267 ? -18.047 74.438 18.828 1 43.53 267 ASP B O 1
ATOM 9337 N N . SER B 1 268 ? -19.203 75.375 20.125 1 46.56 268 SER B N 1
ATOM 9338 C CA . SER B 1 268 ? -20.234 74.562 20.703 1 46.56 268 SER B CA 1
ATOM 9339 C C . SER B 1 268 ? -21.062 73.875 19.594 1 46.56 268 SER B C 1
ATOM 9341 O O . SER B 1 268 ? -22.062 73.188 19.875 1 46.56 268 SER B O 1
ATOM 9343 N N . GLU B 1 269 ? -21.047 74.312 18.234 1 49.38 269 GLU B N 1
ATOM 9344 C CA . GLU B 1 269 ? -22.125 74.062 17.266 1 49.38 269 GLU B CA 1
ATOM 9345 C C . GLU B 1 269 ? -22.062 72.625 16.703 1 49.38 269 GLU B C 1
ATOM 9347 O O . GLU B 1 269 ? -20.984 72.062 16.609 1 49.38 269 GLU B O 1
ATOM 9352 N N . ILE B 1 270 ? -23.25 71.938 16.641 1 56.66 270 ILE B N 1
ATOM 9353 C CA . ILE B 1 270 ? -23.656 70.688 16 1 56.66 270 ILE B CA 1
ATOM 9354 C C . ILE B 1 270 ? -23.016 70.562 14.625 1 56.66 270 ILE B C 1
ATOM 9356 O O . ILE B 1 270 ? -23.266 71.375 13.742 1 56.66 270 ILE B O 1
ATOM 9360 N N . LYS B 1 271 ? -21.828 70 14.445 1 66.88 271 LYS B N 1
ATOM 9361 C CA . LYS B 1 271 ? -21.141 69.75 13.18 1 66.88 271 LYS B CA 1
ATOM 9362 C C . LYS B 1 271 ? -22.047 69.125 12.148 1 66.88 271 LYS B C 1
ATOM 9364 O O . LYS B 1 271 ? -22.734 68.125 12.461 1 66.88 271 LYS B O 1
ATOM 9369 N N . GLU B 1 272 ? -22.359 69.75 11.07 1 73.44 272 GLU B N 1
ATOM 9370 C CA . GLU B 1 272 ? -23.125 69.188 9.977 1 73.44 272 GLU B CA 1
ATOM 9371 C C . GLU B 1 272 ? -22.406 68 9.359 1 73.44 272 GLU B C 1
ATOM 9373 O O . GLU B 1 272 ? -21.203 68.062 9.133 1 73.44 272 GLU B O 1
ATOM 9378 N N . PRO B 1 273 ? -23.078 66.75 9.305 1 78.12 273 PRO B N 1
ATOM 9379 C CA . PRO B 1 273 ? -22.484 65.562 8.703 1 78.12 273 PRO B CA 1
ATOM 9380 C C . PRO B 1 273 ? -21.938 65.812 7.293 1 78.12 273 PRO B C 1
ATOM 9382 O O . PRO B 1 273 ? -22.578 66.562 6.508 1 78.12 273 PRO B O 1
ATOM 9385 N N . GLN B 1 274 ? -20.641 65.562 7.027 1 82.44 274 GLN B N 1
ATOM 9386 C CA . GLN B 1 274 ? -20.016 65.75 5.723 1 82.44 274 GLN B CA 1
ATOM 9387 C C . GLN B 1 274 ? -19.984 64.438 4.945 1 82.44 274 GLN B C 1
ATOM 9389 O O . GLN B 1 274 ? -19.438 63.438 5.418 1 82.44 274 GLN B O 1
ATOM 9394 N N . ARG B 1 275 ? -20.641 64.375 3.838 1 84.69 275 ARG B N 1
ATOM 9395 C CA . ARG B 1 275 ? -20.609 63.219 2.967 1 84.69 275 ARG B CA 1
ATOM 9396 C C . ARG B 1 275 ? -19.234 63.031 2.346 1 84.69 275 ARG B C 1
ATOM 9398 O O . ARG B 1 275 ? -18.625 64 1.869 1 84.69 275 ARG B O 1
ATOM 9405 N N . PRO B 1 276 ? -18.672 61.906 2.51 1 86.19 276 PRO B N 1
ATOM 9406 C CA . PRO B 1 276 ? -17.328 61.688 1.977 1 86.19 276 PRO B CA 1
ATOM 9407 C C . PRO B 1 276 ? -17.266 61.781 0.454 1 86.19 276 PRO B C 1
ATOM 9409 O O . PRO B 1 276 ? -18.062 61.125 -0.236 1 86.19 276 PRO B O 1
ATOM 9412 N N . ILE B 1 277 ? -16.391 62.625 -0.068 1 82.44 277 ILE B N 1
ATOM 9413 C CA . ILE B 1 277 ? -16.188 62.844 -1.499 1 82.44 277 ILE B CA 1
ATOM 9414 C C . ILE B 1 277 ? -14.852 62.219 -1.921 1 82.44 277 ILE B C 1
ATOM 9416 O O . ILE B 1 277 ? -13.836 62.438 -1.266 1 82.44 277 ILE B O 1
ATOM 9420 N N . GLY B 1 278 ? -14.844 61.25 -2.637 1 79.31 278 GLY B N 1
ATOM 9421 C CA . GLY B 1 278 ? -13.594 60.656 -3.07 1 79.31 278 GLY B CA 1
ATOM 9422 C C . GLY B 1 278 ? -13.617 60.219 -4.523 1 79.31 278 GLY B C 1
ATOM 9423 O O . GLY B 1 278 ? -14.625 60.375 -5.215 1 79.31 278 GLY B O 1
ATOM 9424 N N . ARG B 1 279 ? -12.445 59.781 -5.012 1 76.06 279 ARG B N 1
ATOM 9425 C CA . ARG B 1 279 ? -12.297 59.312 -6.387 1 76.06 279 ARG B CA 1
ATOM 9426 C C . ARG B 1 279 ? -12.383 57.812 -6.457 1 76.06 279 ARG B C 1
ATOM 9428 O O . ARG B 1 279 ? -11.867 57.125 -5.582 1 76.06 279 ARG B O 1
ATOM 9435 N N . THR B 1 280 ? -13.172 57.25 -7.285 1 70.31 280 THR B N 1
ATOM 9436 C CA . THR B 1 280 ? -13.391 55.812 -7.406 1 70.31 280 THR B CA 1
ATOM 9437 C C . THR B 1 280 ? -12.32 55.156 -8.281 1 70.31 280 THR B C 1
ATOM 9439 O O . THR B 1 280 ? -12.242 53.938 -8.375 1 70.31 280 THR B O 1
ATOM 9442 N N . SER B 1 281 ? -11.469 55.875 -8.953 1 62.84 281 SER B N 1
ATOM 9443 C CA . SER B 1 281 ? -10.508 55.312 -9.898 1 62.84 281 SER B CA 1
ATOM 9444 C C . SER B 1 281 ? -9.359 54.625 -9.172 1 62.84 281 SER B C 1
ATOM 9446 O O . SER B 1 281 ? -8.992 55.031 -8.07 1 62.84 281 SER B O 1
ATOM 9448 N N . ALA B 1 282 ? -8.992 53.406 -9.586 1 65.88 282 ALA B N 1
ATOM 9449 C CA . ALA B 1 282 ? -7.875 52.625 -9.078 1 65.88 282 ALA B CA 1
ATOM 9450 C C . ALA B 1 282 ? -6.578 53.406 -9.109 1 65.88 282 ALA B C 1
ATOM 9452 O O . ALA B 1 282 ? -5.668 53.156 -8.32 1 65.88 282 ALA B O 1
ATOM 9453 N N . ILE B 1 283 ? -6.551 54.5 -10.016 1 62.16 283 ILE B N 1
ATOM 9454 C CA . ILE B 1 283 ? -5.371 55.344 -10.148 1 62.16 283 ILE B CA 1
ATOM 9455 C C . ILE B 1 283 ? -5.531 56.594 -9.273 1 62.16 283 ILE B C 1
ATOM 9457 O O . ILE B 1 283 ? -6.52 57.312 -9.391 1 62.16 283 ILE B O 1
ATOM 9461 N N . PRO B 1 284 ? -4.625 56.844 -8.344 1 67 284 PRO B N 1
ATOM 9462 C CA . PRO B 1 284 ? -4.719 57.969 -7.438 1 67 284 PRO B CA 1
ATOM 9463 C C . PRO B 1 284 ? -4.77 59.312 -8.18 1 67 284 PRO B C 1
ATOM 9465 O O . PRO B 1 284 ? -4.062 59.5 -9.172 1 67 284 PRO B O 1
ATOM 9468 N N . PHE B 1 285 ? -5.719 60.156 -7.953 1 68.69 285 PHE B N 1
ATOM 9469 C CA . PHE B 1 285 ? -5.852 61.562 -8.32 1 68.69 285 PHE B CA 1
ATOM 9470 C C . PHE B 1 285 ? -6.488 61.719 -9.695 1 68.69 285 PHE B C 1
ATOM 9472 O O . PHE B 1 285 ? -6.414 62.781 -10.312 1 68.69 285 PHE B O 1
ATOM 9479 N N . VAL B 1 286 ? -6.758 60.469 -10.219 1 68.88 286 VAL B N 1
ATOM 9480 C CA . VAL B 1 286 ? -7.406 60.562 -11.523 1 68.88 286 VAL B CA 1
ATOM 9481 C C . VAL B 1 286 ? -8.891 60.25 -11.398 1 68.88 286 VAL B C 1
ATOM 9483 O O . VAL B 1 286 ? -9.273 59.375 -10.625 1 68.88 286 VAL B O 1
ATOM 9486 N N . GLY B 1 287 ? -9.789 61.094 -11.867 1 66.25 287 GLY B N 1
ATOM 9487 C CA . GLY B 1 287 ? -11.219 60.875 -11.969 1 66.25 287 GLY B CA 1
ATOM 9488 C C . GLY B 1 287 ? -12.031 61.906 -11.203 1 66.25 287 GLY B C 1
ATOM 9489 O O . GLY B 1 287 ? -11.484 62.688 -10.398 1 66.25 287 GLY B O 1
ATOM 9490 N N . PRO B 1 288 ? -13.164 62.156 -11.586 1 75.56 288 PRO B N 1
ATOM 9491 C CA . PRO B 1 288 ? -14 63.156 -10.93 1 75.56 288 PRO B CA 1
ATOM 9492 C C . PRO B 1 288 ? -14.336 62.812 -9.484 1 75.56 288 PRO B C 1
ATOM 9494 O O . PRO B 1 288 ? -14.391 61.625 -9.133 1 75.56 288 PRO B O 1
ATOM 9497 N N . LYS B 1 289 ? -14.289 63.75 -8.609 1 79.75 289 LYS B N 1
ATOM 9498 C CA . LYS B 1 289 ? -14.703 63.594 -7.219 1 79.75 289 LYS B CA 1
ATOM 9499 C C . LYS B 1 289 ? -16.203 63.344 -7.113 1 79.75 289 LYS B C 1
ATOM 9501 O O . LYS B 1 289 ? -17.016 64.125 -7.598 1 79.75 289 LYS B O 1
ATOM 9506 N N . VAL B 1 290 ? -16.531 62.25 -6.82 1 84.38 290 VAL B N 1
ATOM 9507 C CA . VAL B 1 290 ? -17.938 61.906 -6.699 1 84.38 290 VAL B CA 1
ATOM 9508 C C . VAL B 1 290 ? -18.266 61.531 -5.254 1 84.38 290 VAL B C 1
ATOM 9510 O O . VAL B 1 290 ? -17.344 61.312 -4.449 1 84.38 290 VAL B O 1
ATOM 9513 N N . ASP B 1 291 ? -19.578 61.625 -4.926 1 87.5 291 ASP B N 1
ATOM 9514 C CA . ASP B 1 291 ? -20.062 61.125 -3.637 1 87.5 291 ASP B CA 1
ATOM 9515 C C . ASP B 1 291 ? -19.922 59.625 -3.525 1 87.5 291 ASP B C 1
ATOM 9517 O O . ASP B 1 291 ? -20.609 58.875 -4.234 1 87.5 291 ASP B O 1
ATOM 9521 N N . LEU B 1 292 ? -19.094 59.219 -2.67 1 89.25 292 LEU B N 1
ATOM 9522 C CA . LEU B 1 292 ? -18.766 57.812 -2.541 1 89.25 292 LEU B CA 1
ATOM 9523 C C . LEU B 1 292 ? -19.984 57 -2.1 1 89.25 292 LEU B C 1
ATOM 9525 O O . LEU B 1 292 ? -20.141 55.844 -2.492 1 89.25 292 LEU B O 1
ATOM 9529 N N . ILE B 1 293 ? -20.859 57.438 -1.254 1 91.25 293 ILE B N 1
ATOM 9530 C CA . ILE B 1 293 ? -22.047 56.75 -0.748 1 91.25 293 ILE B CA 1
ATOM 9531 C C . ILE B 1 293 ? -23.016 56.469 -1.892 1 91.25 293 ILE B C 1
ATOM 9533 O O . ILE B 1 293 ? -23.547 55.375 -2.027 1 91.25 293 ILE B O 1
ATOM 9537 N N . ASP B 1 294 ? -23.203 57.5 -2.717 1 89.44 294 ASP B N 1
ATOM 9538 C CA . ASP B 1 294 ? -24.141 57.344 -3.822 1 89.44 294 ASP B CA 1
ATOM 9539 C C . ASP B 1 294 ? -23.609 56.375 -4.875 1 89.44 294 ASP B C 1
ATOM 9541 O O . ASP B 1 294 ? -24.344 55.531 -5.402 1 89.44 294 ASP B O 1
ATOM 9545 N N . VAL B 1 295 ? -22.344 56.531 -5.133 1 90.06 295 VAL B N 1
ATOM 9546 C CA . VAL B 1 295 ? -21.734 55.688 -6.16 1 90.06 295 VAL B CA 1
ATOM 9547 C C . VAL B 1 295 ? -21.75 54.219 -5.707 1 90.06 295 VAL B C 1
ATOM 9549 O O . VAL B 1 295 ? -22.141 53.344 -6.469 1 90.06 295 VAL B O 1
ATOM 9552 N N . TYR B 1 296 ? -21.328 53.969 -4.523 1 92.5 296 TYR B N 1
ATOM 9553 C CA . TYR B 1 296 ? -21.234 52.594 -4.039 1 92.5 296 TYR B CA 1
ATOM 9554 C C . TYR B 1 296 ? -22.625 52.031 -3.785 1 92.5 296 TYR B C 1
ATOM 9556 O O . TYR B 1 296 ? -22.844 50.844 -3.98 1 92.5 296 TYR B O 1
ATOM 9564 N N . SER B 1 297 ? -23.578 52.75 -3.307 1 93.12 297 SER B N 1
ATOM 9565 C CA . SER B 1 297 ? -24.938 52.281 -3.104 1 93.12 297 SER B CA 1
ATOM 9566 C C . SER B 1 297 ? -25.578 51.875 -4.426 1 93.12 297 SER B C 1
ATOM 9568 O O . SER B 1 297 ? -26.281 50.875 -4.496 1 93.12 297 SER B O 1
ATOM 9570 N N . LYS B 1 298 ? -25.328 52.656 -5.379 1 91.69 298 LYS B N 1
ATOM 9571 C CA . LYS B 1 298 ? -25.891 52.344 -6.691 1 91.69 298 LYS B CA 1
ATOM 9572 C C . LYS B 1 298 ? -25.25 51.062 -7.254 1 91.69 298 LYS B C 1
ATOM 9574 O O . LYS B 1 298 ? -25.953 50.219 -7.797 1 91.69 298 LYS B O 1
ATOM 9579 N N . ARG B 1 299 ? -23.984 51.031 -7.16 1 91.94 299 ARG B N 1
ATOM 9580 C CA . ARG B 1 299 ? -23.297 49.844 -7.676 1 91.94 299 ARG B CA 1
ATOM 9581 C C . ARG B 1 299 ? -23.719 48.594 -6.918 1 91.94 299 ARG B C 1
ATOM 9583 O O . ARG B 1 299 ? -23.875 47.531 -7.512 1 91.94 299 ARG B O 1
ATOM 9590 N N . LEU B 1 300 ? -23.797 48.656 -5.645 1 93.88 300 LEU B N 1
ATOM 9591 C CA . LEU B 1 300 ? -24.203 47.5 -4.824 1 93.88 300 LEU B CA 1
ATOM 9592 C C . LEU B 1 300 ? -25.609 47.031 -5.211 1 93.88 300 LEU B C 1
ATOM 9594 O O . LEU B 1 300 ? -25.859 45.844 -5.27 1 93.88 300 LEU B O 1
ATOM 9598 N N . SER B 1 301 ? -26.469 47.938 -5.418 1 92.62 301 SER B N 1
ATOM 9599 C CA . SER B 1 301 ? -27.828 47.594 -5.832 1 92.62 301 SER B CA 1
ATOM 9600 C C . SER B 1 301 ? -27.844 46.906 -7.188 1 92.62 301 SER B C 1
ATOM 9602 O O . SER B 1 301 ? -28.594 45.969 -7.395 1 92.62 301 SER B O 1
ATOM 9604 N N . GLU B 1 302 ? -26.984 47.375 -8.023 1 93 302 GLU B N 1
ATOM 9605 C CA . GLU B 1 302 ? -26.875 46.719 -9.336 1 93 302 GLU B CA 1
ATOM 9606 C C . GLU B 1 302 ? -26.312 45.312 -9.219 1 93 302 GLU B C 1
ATOM 9608 O O . GLU B 1 302 ? -26.766 44.406 -9.898 1 93 302 GLU B O 1
ATOM 9613 N N . LEU B 1 303 ? -25.297 45.219 -8.445 1 94.06 303 LEU B N 1
ATOM 9614 C CA . LEU B 1 303 ? -24.688 43.906 -8.25 1 94.06 303 LEU B CA 1
ATOM 9615 C C . LEU B 1 303 ? -25.672 42.906 -7.625 1 94.06 303 LEU B C 1
ATOM 9617 O O . LEU B 1 303 ? -25.703 41.75 -7.996 1 94.06 303 LEU B O 1
ATOM 9621 N N . ASN B 1 304 ? -26.438 43.344 -6.66 1 92.56 304 ASN B N 1
ATOM 9622 C CA . ASN B 1 304 ? -27.453 42.5 -6.039 1 92.56 304 ASN B CA 1
ATOM 9623 C C . ASN B 1 304 ? -28.469 42 -7.059 1 92.56 304 ASN B C 1
ATOM 9625 O O . ASN B 1 304 ? -28.859 40.812 -7.027 1 92.56 304 ASN B O 1
ATOM 9629 N N . ARG B 1 305 ? -28.812 42.781 -7.926 1 90.44 305 ARG B N 1
ATOM 9630 C CA . ARG B 1 305 ? -29.781 42.406 -8.961 1 90.44 305 ARG B CA 1
ATOM 9631 C C . ARG B 1 305 ? -29.156 41.406 -9.945 1 90.44 305 ARG B C 1
ATOM 9633 O O . ARG B 1 305 ? -29.781 40.406 -10.305 1 90.44 305 ARG B O 1
ATOM 9640 N N . GLN B 1 306 ? -27.984 41.719 -10.344 1 90.19 306 GLN B N 1
ATOM 9641 C CA . GLN B 1 306 ? -27.297 40.844 -11.281 1 90.19 306 GLN B CA 1
ATOM 9642 C C . GLN B 1 306 ? -27.078 39.438 -10.688 1 90.19 306 GLN B C 1
ATOM 9644 O O . GLN B 1 306 ? -27.281 38.438 -11.367 1 90.19 306 GLN B O 1
ATOM 9649 N N . ILE B 1 307 ? -26.609 39.375 -9.445 1 91 307 ILE B N 1
ATOM 9650 C CA . ILE B 1 307 ? -26.328 38.125 -8.766 1 91 307 ILE B CA 1
ATOM 9651 C C . ILE B 1 307 ? -27.625 37.344 -8.594 1 91 307 ILE B C 1
ATOM 9653 O O . ILE B 1 307 ? -27.656 36.125 -8.812 1 91 307 ILE B O 1
ATOM 9657 N N . GLU B 1 308 ? -28.672 37.969 -8.242 1 87.81 308 GLU B N 1
ATOM 9658 C CA . GLU B 1 308 ? -29.953 37.281 -8.062 1 87.81 308 GLU B CA 1
ATOM 9659 C C . GLU B 1 308 ? -30.453 36.688 -9.375 1 87.81 308 GLU B C 1
ATOM 9661 O O . GLU B 1 308 ? -31.047 35.625 -9.398 1 87.81 308 GLU B O 1
ATOM 9666 N N . GLN B 1 309 ? -30.188 37.281 -10.43 1 86.19 309 GLN B N 1
ATOM 9667 C CA . GLN B 1 309 ? -30.625 36.812 -11.742 1 86.19 309 GLN B CA 1
ATOM 9668 C C . GLN B 1 309 ? -29.844 35.562 -12.148 1 86.19 309 GLN B C 1
ATOM 9670 O O . GLN B 1 309 ? -30.422 34.594 -12.656 1 86.19 309 GLN B O 1
ATOM 9675 N N . ILE B 1 310 ? -28.562 35.625 -11.898 1 85.69 310 ILE B N 1
ATOM 9676 C CA . ILE B 1 310 ? -27.734 34.5 -12.289 1 85.69 310 ILE B CA 1
ATOM 9677 C C . ILE B 1 310 ? -28 33.312 -11.367 1 85.69 310 ILE B C 1
ATOM 9679 O O . ILE B 1 310 ? -28 32.156 -11.812 1 85.69 310 ILE B O 1
ATOM 9683 N N . GLN B 1 311 ? -28.203 33.594 -10.133 1 84.56 311 GLN B N 1
ATOM 9684 C CA . GLN B 1 311 ? -28.5 32.531 -9.18 1 84.56 311 GLN B CA 1
ATOM 9685 C C . GLN B 1 311 ? -29.797 31.828 -9.547 1 84.56 311 GLN B C 1
ATOM 9687 O O . GLN B 1 311 ? -29.922 30.609 -9.352 1 84.56 311 GLN B O 1
ATOM 9692 N N . GLN B 1 312 ? -30.688 32.469 -10.133 1 79.38 312 GLN B N 1
ATOM 9693 C CA . GLN B 1 312 ? -31.984 31.875 -10.484 1 79.38 312 GLN B CA 1
ATOM 9694 C C . GLN B 1 312 ? -31.906 31.141 -11.82 1 79.38 312 GLN B C 1
ATOM 9696 O O . GLN B 1 312 ? -32.625 30.172 -12.031 1 79.38 312 GLN B O 1
ATOM 9701 N N . SER B 1 313 ? -31.109 31.469 -12.719 1 74.38 313 SER B N 1
ATOM 9702 C CA . SER B 1 313 ? -31.016 30.859 -14.039 1 74.38 313 SER B CA 1
ATOM 9703 C C . SER B 1 313 ? -30.328 29.5 -13.969 1 74.38 313 SER B C 1
ATOM 9705 O O . SER B 1 313 ? -30.578 28.625 -14.797 1 74.38 313 SER B O 1
ATOM 9707 N N . GLY B 1 314 ? -29.672 29.109 -12.914 1 65.88 314 GLY B N 1
ATOM 9708 C CA . GLY B 1 314 ? -29.125 27.781 -12.641 1 65.88 314 GLY B CA 1
ATOM 9709 C C . GLY B 1 314 ? -28.172 27.297 -13.711 1 65.88 314 GLY B C 1
ATOM 9710 O O . GLY B 1 314 ? -27.906 26.094 -13.805 1 65.88 314 GLY B O 1
ATOM 9711 N N . SER B 1 315 ? -27.688 27.969 -14.773 1 63.38 315 SER B N 1
ATOM 9712 C CA . SER B 1 315 ? -27.047 27.484 -15.992 1 63.38 315 SER B CA 1
ATOM 9713 C C . SER B 1 315 ? -25.562 27.172 -15.766 1 63.38 315 SER B C 1
ATOM 9715 O O . SER B 1 315 ? -24.781 27.203 -16.703 1 63.38 315 SER B O 1
ATOM 9717 N N . SER B 1 316 ? -25.172 26.672 -14.703 1 71.19 316 SER B N 1
ATOM 9718 C CA . SER B 1 316 ? -23.734 26.453 -14.586 1 71.19 316 SER B CA 1
ATOM 9719 C C . SER B 1 316 ? -23.344 25.031 -14.977 1 71.19 316 SER B C 1
ATOM 9721 O O . SER B 1 316 ? -24.156 24.109 -14.852 1 71.19 316 SER B O 1
ATOM 9723 N N . ALA B 1 317 ? -22.297 24.906 -15.773 1 76.5 317 ALA B N 1
ATOM 9724 C CA . ALA B 1 317 ? -21.766 23.625 -16.234 1 76.5 317 ALA B CA 1
ATOM 9725 C C . ALA B 1 317 ? -21.391 22.734 -15.055 1 76.5 317 ALA B C 1
ATOM 9727 O O . ALA B 1 317 ? -20.859 23.219 -14.047 1 76.5 317 ALA B O 1
ATOM 9728 N N . ALA B 1 318 ? -21.812 21.5 -15.188 1 83.25 318 ALA B N 1
ATOM 9729 C CA . ALA B 1 318 ? -21.516 20.531 -14.133 1 83.25 318 ALA B CA 1
ATOM 9730 C C . ALA B 1 318 ? -20.047 20.156 -14.117 1 83.25 318 ALA B C 1
ATOM 9732 O O . ALA B 1 318 ? -19.422 20.031 -15.172 1 83.25 318 ALA B O 1
ATOM 9733 N N . LEU B 1 319 ? -19.484 20.188 -13.031 1 89.88 319 LEU B N 1
ATOM 9734 C CA . LEU B 1 319 ? -18.109 19.719 -12.844 1 89.88 319 LEU B CA 1
ATOM 9735 C C . LEU B 1 319 ? -18.078 18.203 -12.703 1 89.88 319 LEU B C 1
ATOM 9737 O O . LEU B 1 319 ? -19.109 17.547 -12.734 1 89.88 319 LEU B O 1
ATOM 9741 N N . ASN B 1 320 ? -16.922 17.609 -12.656 1 91 320 ASN B N 1
ATOM 9742 C CA . ASN B 1 320 ? -16.75 16.172 -12.617 1 91 320 ASN B CA 1
ATOM 9743 C C . ASN B 1 320 ? -16.734 15.648 -11.18 1 91 320 ASN B C 1
ATOM 9745 O O . ASN B 1 320 ? -15.93 14.781 -10.836 1 91 320 ASN B O 1
ATOM 9749 N N . SER B 1 321 ? -17.406 16.281 -10.266 1 93.75 321 SER B N 1
ATOM 9750 C CA . SER B 1 321 ? -17.5 15.844 -8.875 1 93.75 321 SER B CA 1
ATOM 9751 C C . SER B 1 321 ? -18.922 16.031 -8.336 1 93.75 321 SER B C 1
ATOM 9753 O O . SER B 1 321 ? -19.703 16.828 -8.883 1 93.75 321 SER B O 1
ATOM 9755 N N . ALA B 1 322 ? -19.25 15.242 -7.344 1 94.69 322 ALA B N 1
ATOM 9756 C CA . ALA B 1 322 ? -20.578 15.312 -6.766 1 94.69 322 ALA B CA 1
ATOM 9757 C C . ALA B 1 322 ? -20.562 14.891 -5.297 1 94.69 322 ALA B C 1
ATOM 9759 O O . ALA B 1 322 ? -19.734 14.086 -4.883 1 94.69 322 ALA B O 1
ATOM 9760 N N . PHE B 1 323 ? -21.438 15.578 -4.508 1 95 323 PHE B N 1
ATOM 9761 C CA . PHE B 1 323 ? -21.688 15.164 -3.133 1 95 323 PHE B CA 1
ATOM 9762 C C . PHE B 1 323 ? -22.906 14.258 -3.049 1 95 323 PHE B C 1
ATOM 9764 O O . PHE B 1 323 ? -23.938 14.547 -3.648 1 95 323 PHE B O 1
ATOM 9771 N N . ILE B 1 324 ? -22.734 13.133 -2.41 1 95.38 324 ILE B N 1
ATOM 9772 C CA . ILE B 1 324 ? -23.828 12.188 -2.256 1 95.38 324 ILE B CA 1
ATOM 9773 C C . ILE B 1 324 ? -24.109 11.945 -0.773 1 95.38 324 ILE B C 1
ATOM 9775 O O . ILE B 1 324 ? -23.219 11.516 -0.036 1 95.38 324 ILE B O 1
ATOM 9779 N N . GLN B 1 325 ? -25.25 12.281 -0.339 1 94.5 325 GLN B N 1
ATOM 9780 C CA . GLN B 1 325 ? -25.656 12.047 1.042 1 94.5 325 GLN B CA 1
ATOM 9781 C C . GLN B 1 325 ? -26.516 10.789 1.157 1 94.5 325 GLN B C 1
ATOM 9783 O O . GLN B 1 325 ? -27.5 10.625 0.421 1 94.5 325 GLN B O 1
ATOM 9788 N N . PHE B 1 326 ? -26.172 9.898 2.037 1 94.62 326 PHE B N 1
ATOM 9789 C CA . PHE B 1 326 ? -26.906 8.672 2.285 1 94.62 326 PHE B CA 1
ATOM 9790 C C . PHE B 1 326 ? -27.828 8.828 3.492 1 94.62 326 PHE B C 1
ATOM 9792 O O . PHE B 1 326 ? -27.734 9.812 4.223 1 94.62 326 PHE B O 1
ATOM 9799 N N . ASN B 1 327 ? -28.672 7.879 3.682 1 91.62 327 ASN B N 1
ATOM 9800 C CA . ASN B 1 327 ? -29.594 7.891 4.82 1 91.62 327 ASN B CA 1
ATOM 9801 C C . ASN B 1 327 ? -28.922 7.363 6.082 1 91.62 327 ASN B C 1
ATOM 9803 O O . ASN B 1 327 ? -29.297 7.738 7.195 1 91.62 327 ASN B O 1
ATOM 9807 N N . THR B 1 328 ? -27.984 6.504 5.863 1 91.06 328 THR B N 1
ATOM 9808 C CA . THR B 1 328 ? -27.281 5.914 7.004 1 91.06 328 THR B CA 1
ATOM 9809 C C . THR B 1 328 ? -25.781 6.117 6.883 1 91.06 328 THR B C 1
ATOM 9811 O O . THR B 1 328 ? -25.234 6.184 5.777 1 91.06 328 THR B O 1
ATOM 9814 N N . GLN B 1 329 ? -25.203 6.23 8.07 1 92.12 329 GLN B N 1
ATOM 9815 C CA . GLN B 1 329 ? -23.75 6.383 8.117 1 92.12 329 GLN B CA 1
ATOM 9816 C C . GLN B 1 329 ? -23.047 5.133 7.582 1 92.12 329 GLN B C 1
ATOM 9818 O O . GLN B 1 329 ? -22 5.23 6.949 1 92.12 329 GLN B O 1
ATOM 9823 N N . PHE B 1 330 ? -23.688 3.945 7.758 1 89.81 330 PHE B N 1
ATOM 9824 C CA . PHE B 1 330 ? -23.125 2.678 7.297 1 89.81 330 PHE B CA 1
ATOM 9825 C C . PHE B 1 330 ? -23.031 2.654 5.777 1 89.81 330 PHE B C 1
ATOM 9827 O O . PHE B 1 330 ? -22.016 2.205 5.223 1 89.81 330 PHE B O 1
ATOM 9834 N N . ALA B 1 331 ? -23.969 3.148 5.156 1 92.19 331 ALA B N 1
ATOM 9835 C CA . ALA B 1 331 ? -23.984 3.156 3.693 1 92.19 331 ALA B CA 1
ATOM 9836 C C . ALA B 1 331 ? -22.891 4.059 3.133 1 92.19 331 ALA B C 1
ATOM 9838 O O . ALA B 1 331 ? -22.234 3.711 2.146 1 92.19 331 ALA B O 1
ATOM 9839 N N . ALA B 1 332 ? -22.688 5.184 3.795 1 93.62 332 ALA B N 1
ATOM 9840 C CA . ALA B 1 332 ? -21.672 6.121 3.336 1 93.62 332 ALA B CA 1
ATOM 9841 C C . ALA B 1 332 ? -20.281 5.504 3.443 1 93.62 332 ALA B C 1
ATOM 9843 O O . ALA B 1 332 ? -19.484 5.566 2.496 1 93.62 332 ALA B O 1
ATOM 9844 N N . HIS B 1 333 ? -20.031 4.883 4.582 1 92.81 333 HIS B N 1
ATOM 9845 C CA . HIS B 1 333 ? -18.703 4.285 4.793 1 92.81 333 HIS B CA 1
ATOM 9846 C C . HIS B 1 333 ? -18.516 3.049 3.924 1 92.81 333 HIS B C 1
ATOM 9848 O O . HIS B 1 333 ? -17.406 2.766 3.479 1 92.81 333 HIS B O 1
ATOM 9854 N N . SER B 1 334 ? -19.594 2.291 3.645 1 91.38 334 SER B N 1
ATOM 9855 C CA . SER B 1 334 ? -19.5 1.116 2.781 1 91.38 334 SER B CA 1
ATOM 9856 C C . SER B 1 334 ? -19.297 1.514 1.324 1 91.38 334 SER B C 1
ATOM 9858 O O . SER B 1 334 ? -18.531 0.869 0.602 1 91.38 334 SER B O 1
ATOM 9860 N N . ALA B 1 335 ? -19.891 2.578 0.908 1 92.19 335 ALA B N 1
ATOM 9861 C CA . ALA B 1 335 ? -19.828 3.027 -0.48 1 92.19 335 ALA B CA 1
ATOM 9862 C C . ALA B 1 335 ? -18.406 3.482 -0.839 1 92.19 335 ALA B C 1
ATOM 9864 O O . ALA B 1 335 ? -17.906 3.184 -1.928 1 92.19 335 ALA B O 1
ATOM 9865 N N . VAL B 1 336 ? -17.766 4.145 0.07 1 93.62 336 VAL B N 1
ATOM 9866 C CA . VAL B 1 336 ? -16.453 4.715 -0.217 1 93.62 336 VAL B CA 1
ATOM 9867 C C . VAL B 1 336 ? -15.414 3.6 -0.311 1 93.62 336 VAL B C 1
ATOM 9869 O O . VAL B 1 336 ? -14.391 3.752 -0.979 1 93.62 336 VAL B O 1
ATOM 9872 N N . GLN B 1 337 ? -15.672 2.471 0.309 1 91.88 337 GLN B N 1
ATOM 9873 C CA . GLN B 1 337 ? -14.719 1.366 0.317 1 91.88 337 GLN B CA 1
ATOM 9874 C C . GLN B 1 337 ? -14.883 0.493 -0.925 1 91.88 337 GLN B C 1
ATOM 9876 O O . GLN B 1 337 ? -13.984 -0.284 -1.262 1 91.88 337 GLN B O 1
ATOM 9881 N N . THR B 1 338 ? -15.938 0.568 -1.626 1 90.38 338 THR B N 1
ATOM 9882 C CA . THR B 1 338 ? -16.234 -0.307 -2.752 1 90.38 338 THR B CA 1
ATOM 9883 C C . THR B 1 338 ? -15.773 0.314 -4.062 1 90.38 338 THR B C 1
ATOM 9885 O O . THR B 1 338 ? -15.859 1.53 -4.25 1 90.38 338 THR B O 1
ATOM 9888 N N . VAL B 1 339 ? -15.234 -0.53 -4.918 1 90.94 339 VAL B N 1
ATOM 9889 C CA . VAL B 1 339 ? -14.844 -0.093 -6.254 1 90.94 339 VAL B CA 1
ATOM 9890 C C . VAL B 1 339 ? -16.094 0.154 -7.098 1 90.94 339 VAL B C 1
ATOM 9892 O O . VAL B 1 339 ? -16.938 -0.731 -7.238 1 90.94 339 VAL B O 1
ATOM 9895 N N . VAL B 1 340 ? -16.188 1.344 -7.637 1 88.5 340 VAL B N 1
ATOM 9896 C CA . VAL B 1 340 ? -17.453 1.73 -8.266 1 88.5 340 VAL B CA 1
ATOM 9897 C C . VAL B 1 340 ? -17.328 1.586 -9.781 1 88.5 340 VAL B C 1
ATOM 9899 O O . VAL B 1 340 ? -18.188 0.963 -10.422 1 88.5 340 VAL B O 1
ATOM 9902 N N . TYR B 1 341 ? -16.266 2.064 -10.398 1 88.56 341 TYR B N 1
ATOM 9903 C CA . TYR B 1 341 ? -16.156 2.146 -11.852 1 88.56 341 TYR B CA 1
ATOM 9904 C C . TYR B 1 341 ? -15.133 1.149 -12.375 1 88.56 341 TYR B C 1
ATOM 9906 O O . TYR B 1 341 ? -14.086 0.94 -11.75 1 88.56 341 TYR B O 1
ATOM 9914 N N . PRO B 1 342 ? -15.328 0.501 -13.516 1 86.75 342 PRO B N 1
ATOM 9915 C CA . PRO B 1 342 ? -14.461 -0.553 -14.039 1 86.75 342 PRO B CA 1
ATOM 9916 C C . PRO B 1 342 ? -13.211 -0.001 -14.727 1 86.75 342 PRO B C 1
ATOM 9918 O O . PRO B 1 342 ? -12.266 -0.749 -14.992 1 86.75 342 PRO B O 1
ATOM 9921 N N . THR B 1 343 ? -13.188 1.226 -15.031 1 86.25 343 THR B N 1
ATOM 9922 C CA . THR B 1 343 ? -12 1.827 -15.625 1 86.25 343 THR B CA 1
ATOM 9923 C C . THR B 1 343 ? -11.094 2.43 -14.555 1 86.25 343 THR B C 1
ATOM 9925 O O . THR B 1 343 ? -11.578 3.025 -13.594 1 86.25 343 THR B O 1
ATOM 9928 N N . PRO B 1 344 ? -9.875 2.209 -14.773 1 86.81 344 PRO B N 1
ATOM 9929 C CA . PRO B 1 344 ? -8.945 2.691 -13.742 1 86.81 344 PRO B CA 1
ATOM 9930 C C . PRO B 1 344 ? -8.953 4.211 -13.617 1 86.81 344 PRO B C 1
ATOM 9932 O O . PRO B 1 344 ? -9.117 4.922 -14.609 1 86.81 344 PRO B O 1
ATOM 9935 N N . PHE B 1 345 ? -8.82 4.742 -12.469 1 87.31 345 PHE B N 1
ATOM 9936 C CA . PHE B 1 345 ? -8.602 6.141 -12.102 1 87.31 345 PHE B CA 1
ATOM 9937 C C . PHE B 1 345 ? -9.844 6.973 -12.391 1 87.31 345 PHE B C 1
ATOM 9939 O O . PHE B 1 345 ? -9.742 8.164 -12.703 1 87.31 345 PHE B O 1
ATOM 9946 N N . ARG B 1 346 ? -10.969 6.305 -12.453 1 88.06 346 ARG B N 1
ATOM 9947 C CA . ARG B 1 346 ? -12.234 7.02 -12.57 1 88.06 346 ARG B CA 1
ATOM 9948 C C . ARG B 1 346 ? -13.109 6.785 -11.344 1 88.06 346 ARG B C 1
ATOM 9950 O O . ARG B 1 346 ? -13.133 5.68 -10.789 1 88.06 346 ARG B O 1
ATOM 9957 N N . MET B 1 347 ? -13.727 7.855 -10.891 1 90 347 MET B N 1
ATOM 9958 C CA . MET B 1 347 ? -14.57 7.867 -9.703 1 90 347 MET B CA 1
ATOM 9959 C C . MET B 1 347 ? -13.781 7.434 -8.469 1 90 347 MET B C 1
ATOM 9961 O O . MET B 1 347 ? -14.305 6.723 -7.609 1 90 347 MET B O 1
ATOM 9965 N N . THR B 1 348 ? -12.492 7.594 -8.508 1 87.25 348 THR B N 1
ATOM 9966 C CA . THR B 1 348 ? -11.562 7.391 -7.41 1 87.25 348 THR B CA 1
ATOM 9967 C C . THR B 1 348 ? -10.602 8.57 -7.285 1 87.25 348 THR B C 1
ATOM 9969 O O . THR B 1 348 ? -10.133 9.109 -8.289 1 87.25 348 THR B O 1
ATOM 9972 N N . PRO B 1 349 ? -10.414 9 -6.152 1 88.38 349 PRO B N 1
ATOM 9973 C CA . PRO B 1 349 ? -10.766 8.57 -4.797 1 88.38 349 PRO B CA 1
ATOM 9974 C C . PRO B 1 349 ? -12.109 9.133 -4.332 1 88.38 349 PRO B C 1
ATOM 9976 O O . PRO B 1 349 ? -12.578 10.141 -4.863 1 88.38 349 PRO B O 1
ATOM 9979 N N . MET B 1 350 ? -12.734 8.445 -3.518 1 93.62 350 MET B N 1
ATOM 9980 C CA . MET B 1 350 ? -13.922 8.914 -2.814 1 93.62 350 MET B CA 1
ATOM 9981 C C . MET B 1 350 ? -13.602 9.242 -1.361 1 93.62 350 MET B C 1
ATOM 9983 O O . MET B 1 350 ? -12.719 8.633 -0.763 1 93.62 350 MET B O 1
ATOM 9987 N N . PHE B 1 351 ? -14.242 10.289 -0.846 1 94.12 351 PHE B N 1
ATOM 9988 C CA . PHE B 1 351 ? -13.945 10.742 0.507 1 94.12 351 PHE B CA 1
ATOM 9989 C C . PHE B 1 351 ? -15.188 10.688 1.382 1 94.12 351 PHE B C 1
ATOM 9991 O O . PHE B 1 351 ? -16.297 10.977 0.916 1 94.12 351 PHE B O 1
ATOM 9998 N N . VAL B 1 352 ? -14.961 10.297 2.641 1 93.38 352 VAL B N 1
ATOM 9999 C CA . VAL B 1 352 ? -16.047 10.242 3.607 1 93.38 352 VAL B CA 1
ATOM 10000 C C . VAL B 1 352 ? -15.852 11.32 4.676 1 93.38 352 VAL B C 1
ATOM 10002 O O . VAL B 1 352 ? -14.773 11.906 4.781 1 93.38 352 VAL B O 1
ATOM 10005 N N . GLU B 1 353 ? -16.859 11.703 5.434 1 91.38 353 GLU B N 1
ATOM 10006 C CA . GLU B 1 353 ? -16.781 12.664 6.527 1 91.38 353 GLU B CA 1
ATOM 10007 C C . GLU B 1 353 ? -16.328 14.031 6.027 1 91.38 353 GLU B C 1
ATOM 10009 O O . GLU B 1 353 ? -15.375 14.609 6.551 1 91.38 353 GLU B O 1
ATOM 10014 N N . ILE B 1 354 ? -17.078 14.555 5.098 1 90.56 354 ILE B N 1
ATOM 10015 C CA . ILE B 1 354 ? -16.719 15.828 4.496 1 90.56 354 ILE B CA 1
ATOM 10016 C C . ILE B 1 354 ? -17.516 16.953 5.133 1 90.56 354 ILE B C 1
ATOM 10018 O O . ILE B 1 354 ? -18.75 17 5 1 90.56 354 ILE B O 1
ATOM 10022 N N . SER B 1 355 ? -16.812 17.797 5.836 1 90.06 355 SER B N 1
ATOM 10023 C CA . SER B 1 355 ? -17.453 19 6.348 1 90.06 355 SER B CA 1
ATOM 10024 C C . SER B 1 355 ? -17.547 20.078 5.266 1 90.06 355 SER B C 1
ATOM 10026 O O . SER B 1 355 ? -16.609 20.266 4.488 1 90.06 355 SER B O 1
ATOM 10028 N N . PRO B 1 356 ? -18.609 20.703 5.195 1 88.75 356 PRO B N 1
ATOM 10029 C CA . PRO B 1 356 ? -18.766 21.766 4.184 1 88.75 356 PRO B CA 1
ATOM 10030 C C . PRO B 1 356 ? -17.719 22.875 4.324 1 88.75 356 PRO B C 1
ATOM 10032 O O . PRO B 1 356 ? -17.375 23.516 3.336 1 88.75 356 PRO B O 1
ATOM 10035 N N . LEU B 1 357 ? -17.219 23.078 5.559 1 89.06 357 LEU B N 1
ATOM 10036 C CA . LEU B 1 357 ? -16.25 24.141 5.801 1 89.06 357 LEU B CA 1
ATOM 10037 C C . LEU B 1 357 ? -14.844 23.688 5.383 1 89.06 357 LEU B C 1
ATOM 10039 O O . LEU B 1 357 ? -13.953 24.516 5.223 1 89.06 357 LEU B O 1
ATOM 10043 N N . ASP B 1 358 ? -14.711 22.406 5.164 1 91.25 358 ASP B N 1
ATOM 10044 C CA . ASP B 1 358 ? -13.398 21.859 4.848 1 91.25 358 ASP B CA 1
ATOM 10045 C C . ASP B 1 358 ? -13.211 21.703 3.342 1 91.25 358 ASP B C 1
ATOM 10047 O O . ASP B 1 358 ? -12.141 21.297 2.881 1 91.25 358 ASP B O 1
ATOM 10051 N N . VAL B 1 359 ? -14.172 22.062 2.516 1 91.88 359 VAL B N 1
ATOM 10052 C CA . VAL B 1 359 ? -14.172 21.812 1.079 1 91.88 359 VAL B CA 1
ATOM 10053 C C . VAL B 1 359 ? -13.453 22.953 0.355 1 91.88 359 VAL B C 1
ATOM 10055 O O . VAL B 1 359 ? -13.695 24.125 0.638 1 91.88 359 VAL B O 1
ATOM 10058 N N . VAL B 1 360 ? -12.523 22.625 -0.521 1 92.94 360 VAL B N 1
ATOM 10059 C CA . VAL B 1 360 ? -11.875 23.578 -1.422 1 92.94 360 VAL B CA 1
ATOM 10060 C C . VAL B 1 360 ? -12.531 23.516 -2.799 1 92.94 360 VAL B C 1
ATOM 10062 O O . VAL B 1 360 ? -12.188 22.656 -3.617 1 92.94 360 VAL B O 1
ATOM 10065 N N . TRP B 1 361 ? -13.312 24.375 -3.094 1 89.31 361 TRP B N 1
ATOM 10066 C CA . TRP B 1 361 ? -14.18 24.344 -4.266 1 89.31 361 TRP B CA 1
ATOM 10067 C C . TRP B 1 361 ? -13.367 24.5 -5.547 1 89.31 361 TRP B C 1
ATOM 10069 O O . TRP B 1 361 ? -13.758 23.984 -6.602 1 89.31 361 TRP B O 1
ATOM 10079 N N . LYS B 1 362 ? -12.203 25.109 -5.5 1 87.94 362 LYS B N 1
ATOM 10080 C CA . LYS B 1 362 ? -11.391 25.359 -6.684 1 87.94 362 LYS B CA 1
ATOM 10081 C C . LYS B 1 362 ? -10.859 24.062 -7.277 1 87.94 362 LYS B C 1
ATOM 10083 O O . LYS B 1 362 ? -10.539 24 -8.469 1 87.94 362 LYS B O 1
ATOM 10088 N N . HIS B 1 363 ? -10.82 23.016 -6.461 1 90.5 363 HIS B N 1
ATOM 10089 C CA . HIS B 1 363 ? -10.195 21.766 -6.895 1 90.5 363 HIS B CA 1
ATOM 10090 C C . HIS B 1 363 ? -11.242 20.719 -7.234 1 90.5 363 HIS B C 1
ATOM 10092 O O . HIS B 1 363 ? -10.898 19.547 -7.465 1 90.5 363 HIS B O 1
ATOM 10098 N N . MET B 1 364 ? -12.445 21.047 -7.449 1 90.25 364 MET B N 1
ATOM 10099 C CA . MET B 1 364 ? -13.523 20.078 -7.637 1 90.25 364 MET B CA 1
ATOM 10100 C C . MET B 1 364 ? -13.555 19.578 -9.07 1 90.25 364 MET B C 1
ATOM 10102 O O . MET B 1 364 ? -14.227 18.578 -9.367 1 90.25 364 MET B O 1
ATOM 10106 N N . ASN B 1 365 ? -12.75 20.172 -9.961 1 88.69 365 ASN B N 1
ATOM 10107 C CA . ASN B 1 365 ? -12.789 19.75 -11.359 1 88.69 365 ASN B CA 1
ATOM 10108 C C . ASN B 1 365 ? -11.562 18.938 -11.742 1 88.69 365 ASN B C 1
ATOM 10110 O O . ASN B 1 365 ? -11.367 18.609 -12.914 1 88.69 365 ASN B O 1
ATOM 10114 N N . LEU B 1 366 ? -10.859 18.547 -10.898 1 88.94 366 LEU B N 1
ATOM 10115 C CA . LEU B 1 366 ? -9.617 17.875 -11.227 1 88.94 366 LEU B CA 1
ATOM 10116 C C . LEU B 1 366 ? -9.836 16.375 -11.375 1 88.94 366 LEU B C 1
ATOM 10118 O O . LEU B 1 366 ? -10.594 15.773 -10.602 1 88.94 366 LEU B O 1
ATOM 10122 N N . ASP B 1 367 ? -9.148 15.891 -12.445 1 90 367 ASP B N 1
ATOM 10123 C CA . ASP B 1 367 ? -9.156 14.445 -12.648 1 90 367 ASP B CA 1
ATOM 10124 C C . ASP B 1 367 ? -8.07 13.766 -11.82 1 90 367 ASP B C 1
ATOM 10126 O O . ASP B 1 367 ? -7.117 14.414 -11.383 1 90 367 ASP B O 1
ATOM 10130 N N . THR B 1 368 ? -8.258 12.477 -11.688 1 90.19 368 THR B N 1
ATOM 10131 C CA . THR B 1 368 ? -7.332 11.727 -10.844 1 90.19 368 THR B CA 1
ATOM 10132 C C . THR B 1 368 ? -5.93 11.734 -11.438 1 90.19 368 THR B C 1
ATOM 10134 O O . THR B 1 368 ? -4.941 11.867 -10.711 1 90.19 368 THR B O 1
ATOM 10137 N N . ILE B 1 369 ? -5.789 11.609 -12.719 1 88.25 369 ILE B N 1
ATOM 10138 C CA . ILE B 1 369 ? -4.48 11.57 -13.367 1 88.25 369 ILE B CA 1
ATOM 10139 C C . ILE B 1 369 ? -3.795 12.93 -13.234 1 88.25 369 ILE B C 1
ATOM 10141 O O . ILE B 1 369 ? -2.592 13 -12.984 1 88.25 369 ILE B O 1
ATOM 10145 N N . THR B 1 370 ? -4.578 13.977 -13.43 1 90.38 370 THR B N 1
ATOM 10146 C CA . THR B 1 370 ? -4.035 15.328 -13.297 1 90.38 370 THR B CA 1
ATOM 10147 C C . THR B 1 370 ? -3.594 15.586 -11.859 1 90.38 370 THR B C 1
ATOM 10149 O O . THR B 1 370 ? -2.555 16.219 -11.625 1 90.38 370 THR B O 1
ATOM 10152 N N . LYS B 1 371 ? -4.379 15.164 -10.961 1 92.31 371 LYS B N 1
ATOM 10153 C CA . LYS B 1 371 ? -4.023 15.336 -9.555 1 92.31 371 LYS B CA 1
ATOM 10154 C C . LYS B 1 371 ? -2.725 14.609 -9.219 1 92.31 371 LYS B C 1
ATOM 10156 O O . LYS B 1 371 ? -1.877 15.141 -8.5 1 92.31 371 LYS B O 1
ATOM 10161 N N . LYS B 1 372 ? -2.588 13.414 -9.688 1 90.44 372 LYS B N 1
ATOM 10162 C CA . LYS B 1 372 ? -1.366 12.648 -9.438 1 90.44 372 LYS B CA 1
ATOM 10163 C C . LYS B 1 372 ? -0.158 13.328 -10.078 1 90.44 372 LYS B C 1
ATOM 10165 O O . LYS B 1 372 ? 0.933 13.336 -9.508 1 90.44 372 LYS B O 1
ATOM 10170 N N . GLY B 1 373 ? -0.34 13.844 -11.312 1 88.81 373 GLY B N 1
ATOM 10171 C CA . GLY B 1 373 ? 0.726 14.602 -11.945 1 88.81 373 GLY B CA 1
ATOM 10172 C C . GLY B 1 373 ? 1.137 15.828 -11.156 1 88.81 373 GLY B C 1
ATOM 10173 O O . GLY B 1 373 ? 2.328 16.094 -10.984 1 88.81 373 GLY B O 1
ATOM 10174 N N . ARG B 1 374 ? 0.158 16.562 -10.625 1 92.69 374 ARG B N 1
ATOM 10175 C CA . ARG B 1 374 ? 0.423 17.75 -9.828 1 92.69 374 ARG B CA 1
ATOM 10176 C C . ARG B 1 374 ? 1.115 17.391 -8.516 1 92.69 374 ARG B C 1
ATOM 10178 O O . ARG B 1 374 ? 1.995 18.125 -8.055 1 92.69 374 ARG B O 1
ATOM 10185 N N . SER B 1 375 ? 0.658 16.312 -7.969 1 91.94 375 SER B N 1
ATOM 10186 C CA . SER B 1 375 ? 1.282 15.859 -6.73 1 91.94 375 SER B CA 1
ATOM 10187 C C . SER B 1 375 ? 2.744 15.484 -6.953 1 91.94 375 SER B C 1
ATOM 10189 O O . SER B 1 375 ? 3.594 15.75 -6.102 1 91.94 375 SER B O 1
ATOM 10191 N N . LEU B 1 376 ? 3.053 14.859 -8.07 1 88.31 376 LEU B N 1
ATOM 10192 C CA . LEU B 1 376 ? 4.43 14.508 -8.391 1 88.31 376 LEU B CA 1
ATOM 10193 C C . LEU B 1 376 ? 5.281 15.758 -8.578 1 88.31 376 LEU B C 1
ATOM 10195 O O . LEU B 1 376 ? 6.398 15.836 -8.062 1 88.31 376 LEU B O 1
ATOM 10199 N N . VAL B 1 377 ? 4.723 16.703 -9.297 1 90 377 VAL B N 1
ATOM 10200 C CA . VAL B 1 377 ? 5.438 17.953 -9.539 1 90 377 VAL B CA 1
ATOM 10201 C C . VAL B 1 377 ? 5.703 18.656 -8.211 1 90 377 VAL B C 1
ATOM 10203 O O . VAL B 1 377 ? 6.809 19.156 -7.973 1 90 377 VAL B O 1
ATOM 10206 N N . SER B 1 378 ? 4.672 18.703 -7.406 1 94.06 378 SER B N 1
ATOM 10207 C CA . SER B 1 378 ? 4.812 19.344 -6.109 1 94.06 378 SER B CA 1
ATOM 10208 C C . SER B 1 378 ? 5.852 18.641 -5.242 1 94.06 378 SER B C 1
ATOM 10210 O O . SER B 1 378 ? 6.68 19.297 -4.602 1 94.06 378 SER B O 1
ATOM 10212 N N . THR B 1 379 ? 5.855 17.359 -5.215 1 90.69 379 THR B N 1
ATOM 10213 C CA . THR B 1 379 ? 6.805 16.609 -4.402 1 90.69 379 THR B CA 1
ATOM 10214 C C . THR B 1 379 ? 8.227 16.797 -4.918 1 90.69 379 THR B C 1
ATOM 10216 O O . THR B 1 379 ? 9.164 16.953 -4.129 1 90.69 379 THR B O 1
ATOM 10219 N N . VAL B 1 380 ? 8.453 16.766 -6.195 1 86.19 380 VAL B N 1
ATOM 10220 C CA . VAL B 1 380 ? 9.773 16.969 -6.789 1 86.19 380 VAL B CA 1
ATOM 10221 C C . VAL B 1 380 ? 10.25 18.391 -6.508 1 86.19 380 VAL B C 1
ATOM 10223 O O . VAL B 1 380 ? 11.406 18.609 -6.133 1 86.19 380 VAL B O 1
ATOM 10226 N N . ALA B 1 381 ? 9.32 19.312 -6.664 1 91.06 381 ALA B N 1
ATOM 10227 C CA . ALA B 1 381 ? 9.648 20.703 -6.387 1 91.06 381 ALA B CA 1
ATOM 10228 C C . ALA B 1 381 ? 10.008 20.906 -4.918 1 91.06 381 ALA B C 1
ATOM 10230 O O . ALA B 1 381 ? 10.961 21.609 -4.594 1 91.06 381 ALA B O 1
ATOM 10231 N N . ALA B 1 382 ? 9.203 20.328 -4.066 1 93.12 382 ALA B N 1
ATOM 10232 C CA . ALA B 1 382 ? 9.477 20.438 -2.639 1 93.12 382 ALA B CA 1
ATOM 10233 C C . ALA B 1 382 ? 10.82 19.812 -2.283 1 93.12 382 ALA B C 1
ATOM 10235 O O . ALA B 1 382 ? 11.586 20.359 -1.489 1 93.12 382 ALA B O 1
ATOM 10236 N N . THR B 1 383 ? 11.125 18.641 -2.859 1 88.75 383 THR B N 1
ATOM 10237 C CA . THR B 1 383 ? 12.398 17.969 -2.609 1 88.75 383 THR B CA 1
ATOM 10238 C C . THR B 1 383 ? 13.562 18.812 -3.107 1 88.75 383 THR B C 1
ATOM 10240 O O . THR B 1 383 ? 14.57 18.953 -2.416 1 88.75 383 THR B O 1
ATOM 10243 N N . ALA B 1 384 ? 13.383 19.391 -4.285 1 85.88 384 ALA B N 1
ATOM 10244 C CA . ALA B 1 384 ? 14.406 20.281 -4.824 1 85.88 384 ALA B CA 1
ATOM 10245 C C . ALA B 1 384 ? 14.594 21.5 -3.932 1 85.88 384 ALA B C 1
ATOM 10247 O O . ALA B 1 384 ? 15.727 21.906 -3.664 1 85.88 384 ALA B O 1
ATOM 10248 N N . LEU B 1 385 ? 13.484 22.031 -3.471 1 89.94 385 LEU B N 1
ATOM 10249 C CA . LEU B 1 385 ? 13.531 23.203 -2.59 1 89.94 385 LEU B CA 1
ATOM 10250 C C . LEU B 1 385 ? 14.273 22.875 -1.299 1 89.94 385 LEU B C 1
ATOM 10252 O O . LEU B 1 385 ? 15.109 23.656 -0.84 1 89.94 385 LEU B O 1
ATOM 10256 N N . VAL B 1 386 ? 13.977 21.719 -0.746 1 87.94 386 VAL B N 1
ATOM 10257 C CA . VAL B 1 386 ? 14.586 21.312 0.514 1 87.94 386 VAL B CA 1
ATOM 10258 C C . VAL B 1 386 ? 16.094 21.125 0.327 1 87.94 386 VAL B C 1
ATOM 10260 O O . VAL B 1 386 ? 16.891 21.562 1.162 1 87.94 386 VAL B O 1
ATOM 10263 N N . LEU B 1 387 ? 16.516 20.562 -0.804 1 80.06 387 LEU B N 1
ATOM 10264 C CA . LEU B 1 387 ? 17.922 20.297 -1.051 1 80.06 387 LEU B CA 1
ATOM 10265 C C . LEU B 1 387 ? 18.672 21.594 -1.398 1 80.06 387 LEU B C 1
ATOM 10267 O O . LEU B 1 387 ? 19.812 21.766 -1.003 1 80.06 387 LEU B O 1
ATOM 10271 N N . LEU B 1 388 ? 17.953 22.531 -2.078 1 82.62 388 LEU B N 1
ATOM 10272 C CA . LEU B 1 388 ? 18.594 23.766 -2.545 1 82.62 388 LEU B CA 1
ATOM 10273 C C . LEU B 1 388 ? 18.453 24.875 -1.511 1 82.62 388 LEU B C 1
ATOM 10275 O O . LEU B 1 388 ? 19.016 25.953 -1.672 1 82.62 388 LEU B O 1
ATOM 10279 N N . TRP B 1 389 ? 17.656 24.672 -0.419 1 83.56 389 TRP B N 1
ATOM 10280 C CA . TRP B 1 389 ? 17.406 25.719 0.569 1 83.56 389 TRP B CA 1
ATOM 10281 C C . TRP B 1 389 ? 18.688 26.125 1.281 1 83.56 389 TRP B C 1
ATOM 10283 O O . TRP B 1 389 ? 18.781 27.234 1.806 1 83.56 389 TRP B O 1
ATOM 10293 N N . SER B 1 390 ? 19.656 25.188 1.257 1 74 390 SER B N 1
ATOM 10294 C CA . SER B 1 390 ? 20.938 25.484 1.912 1 74 390 SER B CA 1
ATOM 10295 C C . SER B 1 390 ? 21.672 26.609 1.191 1 74 390 SER B C 1
ATOM 10297 O O . SER B 1 390 ? 22.438 27.344 1.808 1 74 390 SER B O 1
ATOM 10299 N N . ILE B 1 391 ? 21.312 26.797 -0.01 1 73.69 391 ILE B N 1
ATOM 10300 C CA . ILE B 1 391 ? 22 27.781 -0.822 1 73.69 391 ILE B CA 1
ATOM 10301 C C . ILE B 1 391 ? 21.625 29.188 -0.34 1 73.69 391 ILE B C 1
ATOM 10303 O O . ILE B 1 391 ? 22.5 29.984 0.026 1 73.69 391 ILE B O 1
ATOM 10307 N N . PRO B 1 392 ? 20.391 29.516 -0.194 1 76.06 392 PRO B N 1
ATOM 10308 C CA . PRO B 1 392 ? 20.062 30.844 0.312 1 76.06 392 PRO B CA 1
ATOM 10309 C C . PRO B 1 392 ? 20.484 31.047 1.767 1 76.06 392 PRO B C 1
ATOM 10311 O O . PRO B 1 392 ? 20.859 32.156 2.158 1 76.06 392 PRO B O 1
ATOM 10314 N N . VAL B 1 393 ? 20.438 30.078 2.521 1 71.88 393 VAL B N 1
ATOM 10315 C CA . VAL B 1 393 ? 20.844 30.172 3.922 1 71.88 393 VAL B CA 1
ATOM 10316 C C . VAL B 1 393 ? 22.344 30.469 4.012 1 71.88 393 VAL B C 1
ATOM 10318 O O . VAL B 1 393 ? 22.766 31.297 4.824 1 71.88 393 VAL B O 1
ATOM 10321 N N . LEU B 1 394 ? 23.109 29.75 3.146 1 64.69 394 LEU B N 1
ATOM 10322 C CA . LEU B 1 394 ? 24.547 29.984 3.098 1 64.69 394 LEU B CA 1
ATOM 10323 C C . LEU B 1 394 ? 24.844 31.406 2.604 1 64.69 394 LEU B C 1
ATOM 10325 O O . LEU B 1 394 ? 25.766 32.062 3.09 1 64.69 394 LEU B O 1
ATOM 10329 N N . PHE B 1 395 ? 24.031 31.781 1.679 1 69.25 395 PHE B N 1
ATOM 10330 C CA . PHE B 1 395 ? 24.188 33.125 1.147 1 69.25 395 PHE B CA 1
ATOM 10331 C C . PHE B 1 395 ? 23.969 34.188 2.24 1 69.25 395 PHE B C 1
ATOM 10333 O O . PHE B 1 395 ? 24.75 35.125 2.367 1 69.25 395 PHE B O 1
ATOM 10340 N N . VAL B 1 396 ? 22.953 34.062 3.033 1 68.44 396 VAL B N 1
ATOM 10341 C CA . VAL B 1 396 ? 22.625 35 4.109 1 68.44 396 VAL B CA 1
ATOM 10342 C C . VAL B 1 396 ? 23.719 34.938 5.184 1 68.44 396 VAL B C 1
ATOM 10344 O O . VAL B 1 396 ? 24.078 35.969 5.754 1 68.44 396 VAL B O 1
ATOM 10347 N N . SER B 1 397 ? 24.219 33.719 5.43 1 62.69 397 SER B N 1
ATOM 10348 C CA . SER B 1 397 ? 25.266 33.562 6.441 1 62.69 397 SER B CA 1
ATOM 10349 C C . SER B 1 397 ? 26.562 34.219 6.004 1 62.69 397 SER B C 1
ATOM 10351 O O . SER B 1 397 ? 27.328 34.719 6.836 1 62.69 397 SER B O 1
ATOM 10353 N N . THR B 1 398 ? 26.781 34.156 4.738 1 58.56 398 THR B N 1
ATOM 10354 C CA . THR B 1 398 ? 27.984 34.781 4.219 1 58.56 398 THR B CA 1
ATOM 10355 C C . THR B 1 398 ? 27.875 36.312 4.285 1 58.56 398 THR B C 1
ATOM 10357 O O . THR B 1 398 ? 28.875 37 4.453 1 58.56 398 THR B O 1
ATOM 10360 N N . ILE B 1 399 ? 26.641 36.719 4.113 1 58.81 399 ILE B N 1
ATOM 10361 C CA . ILE B 1 399 ? 26.406 38.156 4.25 1 58.81 399 ILE B CA 1
ATOM 10362 C C . ILE B 1 399 ? 26.75 38.594 5.676 1 58.81 399 ILE B C 1
ATOM 10364 O O . ILE B 1 399 ? 27.188 39.719 5.895 1 58.81 399 ILE B O 1
ATOM 10368 N N . ALA B 1 400 ? 26.516 37.625 6.629 1 53.81 400 ALA B N 1
ATOM 10369 C CA . ALA B 1 400 ? 26.859 37.938 8.016 1 53.81 400 ALA B CA 1
ATOM 10370 C C . ALA B 1 400 ? 28.344 38.188 8.172 1 53.81 400 ALA B C 1
ATOM 10372 O O . ALA B 1 400 ? 28.781 38.844 9.125 1 53.81 400 ALA B O 1
ATOM 10373 N N . SER B 1 401 ? 29.109 37.562 7.125 1 53.59 401 SER B N 1
ATOM 10374 C CA . SER B 1 401 ? 30.516 37.906 7.102 1 53.59 401 SER B CA 1
ATOM 10375 C C . SER B 1 401 ? 30.812 38.938 6.008 1 53.59 401 SER B C 1
ATOM 10377 O O . SER B 1 401 ? 31.094 38.562 4.863 1 53.59 401 SER B O 1
ATOM 10379 N N . ILE B 1 402 ? 30.469 40.062 6.211 1 54.19 402 ILE B N 1
ATOM 10380 C CA . ILE B 1 402 ? 30.547 41.188 5.25 1 54.19 402 ILE B CA 1
ATOM 10381 C C . ILE B 1 402 ? 31.906 41.156 4.559 1 54.19 402 ILE B C 1
ATOM 10383 O O . ILE B 1 402 ? 32 41.469 3.371 1 54.19 402 ILE B O 1
ATOM 10387 N N . GLU B 1 403 ? 32.875 40.781 5.398 1 55.34 403 GLU B N 1
ATOM 10388 C CA . GLU B 1 403 ? 34.188 40.75 4.746 1 55.34 403 GLU B CA 1
ATOM 10389 C C . GLU B 1 403 ? 34.188 39.781 3.557 1 55.34 403 GLU B C 1
ATOM 10391 O O . GLU B 1 403 ? 34.719 40.094 2.496 1 55.34 403 GLU B O 1
ATOM 10396 N N . ALA B 1 404 ? 33.562 38.75 3.824 1 57 404 ALA B N 1
ATOM 10397 C CA . ALA B 1 404 ? 33.531 37.781 2.74 1 57 404 ALA B CA 1
ATOM 10398 C C . ALA B 1 404 ? 32.625 38.219 1.61 1 57 404 ALA B C 1
ATOM 10400 O O . ALA B 1 404 ? 32.906 37.938 0.436 1 57 404 ALA B O 1
ATOM 10401 N N . LEU B 1 405 ? 31.625 38.938 1.932 1 56.34 405 LEU B N 1
ATOM 10402 C CA . LEU B 1 405 ? 30.672 39.406 0.928 1 56.34 405 LEU B CA 1
ATOM 10403 C C . LEU B 1 405 ? 31.281 40.5 0.089 1 56.34 405 LEU B C 1
ATOM 10405 O O . LEU B 1 405 ? 31.078 40.562 -1.127 1 56.34 405 LEU B O 1
ATOM 10409 N N . VAL B 1 406 ? 32 41.344 0.875 1 62.25 406 VAL B N 1
ATOM 10410 C CA . VAL B 1 406 ? 32.656 42.438 0.17 1 62.25 406 VAL B CA 1
ATOM 10411 C C . VAL B 1 406 ? 33.719 41.875 -0.789 1 62.25 406 VAL B C 1
ATOM 10413 O O . VAL B 1 406 ? 33.906 42.438 -1.873 1 62.25 406 VAL B O 1
ATOM 10416 N N . GLU B 1 407 ? 34.219 40.812 -0.269 1 60.09 407 GLU B N 1
ATOM 10417 C CA . GLU B 1 407 ? 35.188 40.219 -1.154 1 60.09 407 GLU B CA 1
ATOM 10418 C C . GLU B 1 407 ? 34.562 39.656 -2.418 1 60.09 407 GLU B C 1
ATOM 10420 O O . GLU B 1 407 ? 35.094 39.781 -3.514 1 60.09 407 GLU B O 1
ATOM 10425 N N . LYS B 1 408 ? 33.406 39.156 -2.236 1 58.88 408 LYS B N 1
ATOM 10426 C CA . LYS B 1 408 ? 32.781 38.5 -3.387 1 58.88 408 LYS B CA 1
ATOM 10427 C C . LYS B 1 408 ? 31.938 39.5 -4.184 1 58.88 408 LYS B C 1
ATOM 10429 O O . LYS B 1 408 ? 31.797 39.375 -5.398 1 58.88 408 LYS B O 1
ATOM 10434 N N . LEU B 1 409 ? 31.422 40.469 -3.441 1 58.28 409 LEU B N 1
ATOM 10435 C CA . LEU B 1 409 ? 30.656 41.531 -4.098 1 58.28 409 LEU B CA 1
ATOM 10436 C C . LEU B 1 409 ? 31.234 42.906 -3.779 1 58.28 409 LEU B C 1
ATOM 10438 O O . LEU B 1 409 ? 30.812 43.562 -2.828 1 58.28 409 LEU B O 1
ATOM 10442 N N . PRO B 1 410 ? 32.25 43.312 -4.484 1 61.5 410 PRO B N 1
ATOM 10443 C CA . PRO B 1 410 ? 33 44.562 -4.207 1 61.5 410 PRO B CA 1
ATOM 10444 C C . PRO B 1 410 ? 32.125 45.781 -4.156 1 61.5 410 PRO B C 1
ATOM 10446 O O . PRO B 1 410 ? 32.469 46.781 -3.545 1 61.5 410 PRO B O 1
ATOM 10449 N N . PHE B 1 411 ? 31 45.719 -4.906 1 61.28 411 PHE B N 1
ATOM 10450 C CA . PHE B 1 411 ? 30.172 46.906 -4.906 1 61.28 411 PHE B CA 1
ATOM 10451 C C . PHE B 1 411 ? 29.656 47.219 -3.504 1 61.28 411 PHE B C 1
ATOM 10453 O O . PHE B 1 411 ? 29.25 48.344 -3.225 1 61.28 411 PHE B O 1
ATOM 10460 N N . LEU B 1 412 ? 29.781 46.312 -2.58 1 57.66 412 LEU B N 1
ATOM 10461 C CA . LEU B 1 412 ? 29.328 46.5 -1.204 1 57.66 412 LEU B CA 1
ATOM 10462 C C . LEU B 1 412 ? 30.469 47.031 -0.333 1 57.66 412 LEU B C 1
ATOM 10464 O O . LEU B 1 412 ? 30.344 47.094 0.892 1 57.66 412 LEU B O 1
ATOM 10468 N N . SER B 1 413 ? 31.5 47.375 -0.994 1 62.75 413 SER B N 1
ATOM 10469 C CA . SER B 1 413 ? 32.656 47.938 -0.293 1 62.75 413 SER B CA 1
ATOM 10470 C C . SER B 1 413 ? 32.25 49.188 0.487 1 62.75 413 SER B C 1
ATOM 10472 O O . SER B 1 413 ? 32.906 49.562 1.462 1 62.75 413 SER B O 1
ATOM 10474 N N . PHE B 1 414 ? 31.25 49.812 -0.089 1 62.56 414 PHE B N 1
ATOM 10475 C CA . PHE B 1 414 ? 30.812 51 0.626 1 62.56 414 PHE B CA 1
ATOM 10476 C C . PHE B 1 414 ? 30.375 50.656 2.045 1 62.56 414 PHE B C 1
ATOM 10478 O O . PHE B 1 414 ? 30.438 51.5 2.943 1 62.56 414 PHE B O 1
ATOM 10485 N N . MET B 1 415 ? 30.031 49.469 2.297 1 60.97 415 MET B N 1
ATOM 10486 C CA . MET B 1 415 ? 29.578 49.031 3.611 1 60.97 415 MET B CA 1
ATOM 10487 C C . MET B 1 415 ? 30.734 48.969 4.609 1 60.97 415 MET B C 1
ATOM 10489 O O . MET B 1 415 ? 30.516 49.125 5.816 1 60.97 415 MET B O 1
ATOM 10493 N N . GLN B 1 416 ? 31.844 48.812 4.008 1 59.47 416 GLN B N 1
ATOM 10494 C CA . GLN B 1 416 ? 33.031 48.812 4.863 1 59.47 416 GLN B CA 1
ATOM 10495 C C . GLN B 1 416 ? 33.344 50.219 5.344 1 59.47 416 GLN B C 1
ATOM 10497 O O . GLN B 1 416 ? 34.125 50.375 6.305 1 59.47 416 GLN B O 1
ATOM 10502 N N . THR B 1 417 ? 32.781 51.156 4.559 1 61.09 417 THR B N 1
ATOM 10503 C CA . THR B 1 417 ? 33.062 52.531 4.988 1 61.09 417 THR B CA 1
ATOM 10504 C C . THR B 1 417 ? 32.031 53.031 5.992 1 61.09 417 THR B C 1
ATOM 10506 O O . THR B 1 417 ? 32.094 54.156 6.465 1 61.09 417 THR B O 1
ATOM 10509 N N . LEU B 1 418 ? 31.109 52.281 6.156 1 58.59 418 LEU B N 1
ATOM 10510 C CA . LEU B 1 418 ? 30.094 52.688 7.121 1 58.59 418 LEU B CA 1
ATOM 10511 C C . LEU B 1 418 ? 30.656 52.656 8.539 1 58.59 418 LEU B C 1
ATOM 10513 O O . LEU B 1 418 ? 31.578 51.875 8.828 1 58.59 418 LEU B O 1
ATOM 10517 N N . PRO B 1 419 ? 30.25 53.625 9.344 1 59.69 419 PRO B N 1
ATOM 10518 C CA . PRO B 1 419 ? 30.75 53.625 10.719 1 59.69 419 PRO B CA 1
ATOM 10519 C C . PRO B 1 419 ? 30.594 52.281 11.398 1 59.69 419 PRO B C 1
ATOM 10521 O O . PRO B 1 419 ? 29.703 51.5 11.047 1 59.69 419 PRO B O 1
ATOM 10524 N N . THR B 1 420 ? 31.516 51.875 12.258 1 55.97 420 THR B N 1
ATOM 10525 C CA . THR B 1 420 ? 31.688 50.594 12.93 1 55.97 420 THR B CA 1
ATOM 10526 C C . THR B 1 420 ? 30.391 50.188 13.617 1 55.97 420 THR B C 1
ATOM 10528 O O . THR B 1 420 ? 30.062 49 13.641 1 55.97 420 THR B O 1
ATOM 10531 N N . TRP B 1 421 ? 29.75 51.188 14.148 1 53.41 421 TRP B N 1
ATOM 10532 C CA . TRP B 1 421 ? 28.562 50.812 14.898 1 53.41 421 TRP B CA 1
ATOM 10533 C C . TRP B 1 421 ? 27.469 50.312 13.961 1 53.41 421 TRP B C 1
ATOM 10535 O O . TRP B 1 421 ? 26.75 49.344 14.281 1 53.41 421 TRP B O 1
ATOM 10545 N N . LEU B 1 422 ? 27.359 50.938 12.867 1 55.81 422 LEU B N 1
ATOM 10546 C CA . LEU B 1 422 ? 26.344 50.531 11.906 1 55.81 422 LEU B CA 1
ATOM 10547 C C . LEU B 1 422 ? 26.703 49.219 11.227 1 55.81 422 LEU B C 1
ATOM 10549 O O . LEU B 1 422 ? 25.844 48.375 10.961 1 55.81 422 LEU B O 1
ATOM 10553 N N . PHE B 1 423 ? 27.969 49.125 11.125 1 58.56 423 PHE B N 1
ATOM 10554 C CA . PHE B 1 423 ? 28.484 47.906 10.523 1 58.56 423 PHE B CA 1
ATOM 10555 C C . PHE B 1 423 ? 28.234 46.688 11.43 1 58.56 423 PHE B C 1
ATOM 10557 O O . PHE B 1 423 ? 27.891 45.594 10.945 1 58.56 423 PHE B O 1
ATOM 10564 N N . GLY B 1 424 ? 28.359 46.938 12.656 1 54.88 424 GLY B N 1
ATOM 10565 C CA . GLY B 1 424 ? 28.078 45.906 13.633 1 54.88 424 GLY B CA 1
ATOM 10566 C C . GLY B 1 424 ? 26.625 45.5 13.672 1 54.88 424 GLY B C 1
ATOM 10567 O O . GLY B 1 424 ? 26.312 44.312 13.773 1 54.88 424 GLY B O 1
ATOM 10568 N N . ILE B 1 425 ? 25.812 46.438 13.547 1 54.62 425 ILE B N 1
ATOM 10569 C CA . ILE B 1 425 ? 24.391 46.156 13.562 1 54.62 425 ILE B CA 1
ATOM 10570 C C . ILE B 1 425 ? 24 45.375 12.312 1 54.62 425 ILE B C 1
ATOM 10572 O O . ILE B 1 425 ? 23.234 44.406 12.383 1 54.62 425 ILE B O 1
ATOM 10576 N N . ILE B 1 426 ? 24.531 45.812 11.227 1 59.31 426 ILE B N 1
ATOM 10577 C CA . ILE B 1 426 ? 24.188 45.156 9.977 1 59.31 426 ILE B CA 1
ATOM 10578 C C . ILE B 1 426 ? 24.719 43.719 10.008 1 59.31 426 ILE B C 1
ATOM 10580 O O . ILE B 1 426 ? 24.016 42.781 9.602 1 59.31 426 ILE B O 1
ATOM 10584 N N . GLN B 1 427 ? 25.875 43.594 10.609 1 57.5 427 GLN B N 1
ATOM 10585 C CA . GLN B 1 427 ? 26.469 42.25 10.68 1 57.5 427 GLN B CA 1
ATOM 10586 C C . GLN B 1 427 ? 25.797 41.406 11.758 1 57.5 427 GLN B C 1
ATOM 10588 O O . GLN B 1 427 ? 25.719 40.188 11.641 1 57.5 427 GLN B O 1
ATOM 10593 N N . GLY B 1 428 ? 25.359 42.125 12.719 1 55.12 428 GLY B N 1
ATOM 10594 C CA . GLY B 1 428 ? 24.797 41.406 13.844 1 55.12 428 GLY B CA 1
ATOM 10595 C C . GLY B 1 428 ? 23.312 41.125 13.695 1 55.12 428 GLY B C 1
ATOM 10596 O O . GLY B 1 428 ? 22.828 40.062 14.094 1 55.12 428 GLY B O 1
ATOM 10597 N N . ILE B 1 429 ? 22.562 42.031 13.125 1 59.59 429 ILE B N 1
ATOM 10598 C CA . ILE B 1 429 ? 21.109 41.938 13.141 1 59.59 429 ILE B CA 1
ATOM 10599 C C . ILE B 1 429 ? 20.609 41.438 11.781 1 59.59 429 ILE B C 1
ATOM 10601 O O . ILE B 1 429 ? 19.672 40.656 11.703 1 59.59 429 ILE B O 1
ATOM 10605 N N . LEU B 1 430 ? 21.234 41.875 10.758 1 62.69 430 LEU B N 1
ATOM 10606 C CA . LEU B 1 430 ? 20.688 41.625 9.422 1 62.69 430 LEU B CA 1
ATOM 10607 C C . LEU B 1 430 ? 20.703 40.156 9.086 1 62.69 430 LEU B C 1
ATOM 10609 O O . LEU B 1 430 ? 19.734 39.625 8.555 1 62.69 430 LEU B O 1
ATOM 10613 N N . PRO B 1 431 ? 21.859 39.562 9.445 1 63.22 431 PRO B N 1
ATOM 10614 C CA . PRO B 1 431 ? 21.844 38.125 9.078 1 63.22 431 PRO B CA 1
ATOM 10615 C C . PRO B 1 431 ? 20.766 37.344 9.828 1 63.22 431 PRO B C 1
ATOM 10617 O O . PRO B 1 431 ? 20.016 36.594 9.211 1 63.22 431 PRO B O 1
ATOM 10620 N N . PRO B 1 432 ? 20.625 37.562 11.086 1 60.69 432 PRO B N 1
ATOM 10621 C CA . PRO B 1 432 ? 19.547 36.844 11.766 1 60.69 432 PRO B CA 1
ATOM 10622 C C . PRO B 1 432 ? 18.156 37.281 11.289 1 60.69 432 PRO B C 1
ATOM 10624 O O . PRO B 1 432 ? 17.25 36.438 11.25 1 60.69 432 PRO B O 1
ATOM 10627 N N . LEU B 1 433 ? 18.047 38.469 10.93 1 64.88 433 LEU B N 1
ATOM 10628 C CA . LEU B 1 433 ? 16.766 38.969 10.422 1 64.88 433 LEU B CA 1
ATOM 10629 C C . LEU B 1 433 ? 16.438 38.312 9.078 1 64.88 433 LEU B C 1
ATOM 10631 O O . LEU B 1 433 ? 15.305 37.875 8.852 1 64.88 433 LEU B O 1
ATOM 10635 N N . PHE B 1 434 ? 17.422 38.281 8.234 1 71 434 PHE B N 1
ATOM 10636 C CA . PHE B 1 434 ? 17.219 37.688 6.922 1 71 434 PHE B CA 1
ATOM 10637 C C . PHE B 1 434 ? 16.938 36.188 7.059 1 71 434 PHE B C 1
ATOM 10639 O O . PHE B 1 434 ? 16.109 35.656 6.328 1 71 434 PHE B O 1
ATOM 10646 N N . LEU B 1 435 ? 17.625 35.625 7.945 1 69 435 LEU B N 1
ATOM 10647 C CA . LEU B 1 435 ? 17.375 34.188 8.18 1 69 435 LEU B CA 1
ATOM 10648 C C . LEU B 1 435 ? 15.953 33.969 8.695 1 69 435 LEU B C 1
ATOM 10650 O O . LEU B 1 435 ? 15.281 33.031 8.297 1 69 435 LEU B O 1
ATOM 10654 N N . ALA B 1 436 ? 15.555 34.906 9.492 1 68.56 436 ALA B N 1
ATOM 10655 C CA . ALA B 1 436 ? 14.203 34.781 10.031 1 68.56 436 ALA B CA 1
ATOM 10656 C C . ALA B 1 436 ? 13.164 34.969 8.93 1 68.56 436 ALA B C 1
ATOM 10658 O O . ALA B 1 436 ? 12.156 34.25 8.898 1 68.56 436 ALA B O 1
ATOM 10659 N N . ILE B 1 437 ? 13.438 35.844 8.078 1 76 437 ILE B N 1
ATOM 10660 C CA . ILE B 1 437 ? 12.523 36.094 6.965 1 76 437 ILE B CA 1
ATOM 10661 C C . ILE B 1 437 ? 12.484 34.875 6.051 1 76 437 ILE B C 1
ATOM 10663 O O . ILE B 1 437 ? 11.406 34.438 5.621 1 76 437 ILE B O 1
ATOM 10667 N N . LEU B 1 438 ? 13.656 34.406 5.801 1 80 438 LEU B N 1
ATOM 10668 C CA . LEU B 1 438 ? 13.742 33.219 4.945 1 80 438 LEU B CA 1
ATOM 10669 C C . LEU B 1 438 ? 12.984 32.031 5.559 1 80 438 LEU B C 1
ATOM 10671 O O . LEU B 1 438 ? 12.273 31.328 4.852 1 80 438 LEU B O 1
ATOM 10675 N N . MET B 1 439 ? 13.008 31.938 6.789 1 80.62 439 MET B N 1
ATOM 10676 C CA . MET B 1 439 ? 12.328 30.828 7.465 1 80.62 439 MET B CA 1
ATOM 10677 C C . MET B 1 439 ? 10.828 31.078 7.543 1 80.62 439 MET B C 1
ATOM 10679 O O . MET B 1 439 ? 10.031 30.141 7.551 1 80.62 439 MET B O 1
ATOM 10683 N N . ALA B 1 440 ? 10.5 32.344 7.57 1 81 440 ALA B N 1
ATOM 10684 C CA . ALA B 1 440 ? 9.086 32.688 7.617 1 81 440 ALA B CA 1
ATOM 10685 C C . ALA B 1 440 ? 8.422 32.469 6.262 1 81 440 ALA B C 1
ATOM 10687 O O . ALA B 1 440 ? 7.234 32.125 6.195 1 81 440 ALA B O 1
ATOM 10688 N N . ILE B 1 441 ? 9.156 32.594 5.195 1 88.44 441 ILE B N 1
ATOM 10689 C CA . ILE B 1 441 ? 8.633 32.469 3.842 1 88.44 441 ILE B CA 1
ATOM 10690 C C . ILE B 1 441 ? 8.461 30.984 3.494 1 88.44 441 ILE B C 1
ATOM 10692 O O . ILE B 1 441 ? 7.605 30.625 2.686 1 88.44 441 ILE B O 1
ATOM 10696 N N . LEU B 1 442 ? 9.164 30.188 4.113 1 90.19 442 LEU B N 1
ATOM 10697 C CA . LEU B 1 442 ? 9.211 28.781 3.76 1 90.19 442 LEU B CA 1
ATOM 10698 C C . LEU B 1 442 ? 7.832 28.141 3.902 1 90.19 442 LEU B C 1
ATOM 10700 O O . LEU B 1 442 ? 7.332 27.516 2.967 1 90.19 442 LEU B O 1
ATOM 10704 N N . PRO B 1 443 ? 7.137 28.312 5.039 1 90.25 443 PRO B N 1
ATOM 10705 C CA . PRO B 1 443 ? 5.82 27.688 5.172 1 90.25 443 PRO B CA 1
ATOM 10706 C C . PRO B 1 443 ? 4.816 28.203 4.141 1 90.25 443 PRO B C 1
ATOM 10708 O O . PRO B 1 443 ? 3.916 27.469 3.732 1 90.25 443 PRO B O 1
ATOM 10711 N N . ILE B 1 444 ? 4.98 29.422 3.707 1 92.5 444 ILE B N 1
ATOM 10712 C CA . ILE B 1 444 ? 4.082 30 2.711 1 92.5 444 ILE B CA 1
ATOM 10713 C C . ILE B 1 444 ? 4.293 29.297 1.366 1 92.5 444 ILE B C 1
ATOM 10715 O O . ILE B 1 444 ? 3.326 28.906 0.711 1 92.5 444 ILE B O 1
ATOM 10719 N N . VAL B 1 445 ? 5.512 29.141 1.06 1 93.94 445 VAL B N 1
ATOM 10720 C CA . VAL B 1 445 ? 5.832 28.5 -0.213 1 93.94 445 VAL B CA 1
ATOM 10721 C C . VAL B 1 445 ? 5.395 27.031 -0.185 1 93.94 445 VAL B C 1
ATOM 10723 O O . VAL B 1 445 ? 4.828 26.531 -1.158 1 93.94 445 VAL B O 1
ATOM 10726 N N . LEU B 1 446 ? 5.641 26.391 0.902 1 95.31 446 LEU B N 1
ATOM 10727 C CA . LEU B 1 446 ? 5.25 24.984 1.028 1 95.31 446 LEU B CA 1
ATOM 10728 C C . LEU B 1 446 ? 3.73 24.844 0.992 1 95.31 446 LEU B C 1
ATOM 10730 O O . LEU B 1 446 ? 3.211 23.859 0.461 1 95.31 446 LEU B O 1
ATOM 10734 N N . THR B 1 447 ? 3.041 25.828 1.569 1 95.19 447 THR B N 1
ATOM 10735 C CA . THR B 1 447 ? 1.582 25.812 1.525 1 95.19 447 THR B CA 1
ATOM 10736 C C . THR B 1 447 ? 1.08 25.984 0.095 1 95.19 447 THR B C 1
ATOM 10738 O O . THR B 1 447 ? 0.121 25.328 -0.315 1 95.19 447 THR B O 1
ATOM 10741 N N . MET B 1 448 ? 1.716 26.859 -0.617 1 95.5 448 MET B N 1
ATOM 10742 C CA . MET B 1 448 ? 1.347 27.047 -2.018 1 95.5 448 MET B CA 1
ATOM 10743 C C . MET B 1 448 ? 1.549 25.75 -2.811 1 95.5 448 MET B C 1
ATOM 10745 O O . MET B 1 448 ? 0.716 25.406 -3.646 1 95.5 448 MET B O 1
ATOM 10749 N N . MET B 1 449 ? 2.582 25.109 -2.494 1 95.44 449 MET B N 1
ATOM 10750 C CA . MET B 1 449 ? 2.859 23.844 -3.17 1 95.44 449 MET B CA 1
ATOM 10751 C C . MET B 1 449 ? 1.84 22.781 -2.771 1 95.44 449 MET B C 1
ATOM 10753 O O . MET B 1 449 ? 1.39 22 -3.611 1 95.44 449 MET B O 1
ATOM 10757 N N . ALA B 1 450 ? 1.501 22.719 -1.529 1 95.5 450 ALA B N 1
ATOM 10758 C CA . ALA B 1 450 ? 0.506 21.766 -1.046 1 95.5 450 ALA B CA 1
ATOM 10759 C C . ALA B 1 450 ? -0.864 22.047 -1.656 1 95.5 450 ALA B C 1
ATOM 10761 O O . ALA B 1 450 ? -1.619 21.125 -1.954 1 95.5 450 ALA B O 1
ATOM 10762 N N . THR B 1 451 ? -1.161 23.312 -1.843 1 95.25 451 THR B N 1
ATOM 10763 C CA . THR B 1 451 ? -2.432 23.688 -2.455 1 95.25 451 THR B CA 1
ATOM 10764 C C . THR B 1 451 ? -2.438 23.344 -3.941 1 95.25 451 THR B C 1
ATOM 10766 O O . THR B 1 451 ? -3.475 22.969 -4.492 1 95.25 451 THR B O 1
ATOM 10769 N N . PHE B 1 452 ? -1.32 23.438 -4.559 1 95 452 PHE B N 1
ATOM 10770 C CA . PHE B 1 452 ? -1.185 23.141 -5.98 1 95 452 PHE B CA 1
ATOM 10771 C C . PHE B 1 452 ? -1.472 21.672 -6.258 1 95 452 PHE B C 1
ATOM 10773 O O . PHE B 1 452 ? -1.917 21.312 -7.352 1 95 452 PHE B O 1
ATOM 10780 N N . GLU B 1 453 ? -1.275 20.812 -5.371 1 94.5 453 GLU B N 1
ATOM 10781 C CA . GLU B 1 453 ? -1.496 19.375 -5.547 1 94.5 453 GLU B CA 1
ATOM 10782 C C . GLU B 1 453 ? -2.955 19.078 -5.883 1 94.5 453 GLU B C 1
ATOM 10784 O O . GLU B 1 453 ? -3.254 18.094 -6.551 1 94.5 453 GLU B O 1
ATOM 10789 N N . GLY B 1 454 ? -3.9 19.906 -5.43 1 93.06 454 GLY B N 1
ATOM 10790 C CA . GLY B 1 454 ? -5.297 19.75 -5.805 1 93.06 454 GLY B CA 1
ATOM 10791 C C . GLY B 1 454 ? -6.098 18.938 -4.809 1 93.06 454 GLY B C 1
ATOM 10792 O O . GLY B 1 454 ? -6.984 18.172 -5.191 1 93.06 454 GLY B O 1
ATOM 10793 N N . HIS B 1 455 ? -5.777 19.047 -3.541 1 93.94 455 HIS B N 1
ATOM 10794 C CA . HIS B 1 455 ? -6.578 18.375 -2.525 1 93.94 455 HIS B CA 1
ATOM 10795 C C . HIS B 1 455 ? -7.949 19.031 -2.383 1 93.94 455 HIS B C 1
ATOM 10797 O O . HIS B 1 455 ? -8.078 20.25 -2.502 1 93.94 455 HIS B O 1
ATOM 10803 N N . VAL B 1 456 ? -8.93 18.25 -2.154 1 93.88 456 VAL B N 1
ATOM 10804 C CA . VAL B 1 456 ? -10.297 18.75 -2.146 1 93.88 456 VAL B CA 1
ATOM 10805 C C . VAL B 1 456 ? -10.672 19.219 -0.743 1 93.88 456 VAL B C 1
ATOM 10807 O O . VAL B 1 456 ? -11.711 19.859 -0.553 1 93.88 456 VAL B O 1
ATOM 10810 N N . ARG B 1 457 ? -9.898 18.922 0.238 1 93.94 457 ARG B N 1
ATOM 10811 C CA . ARG B 1 457 ? -10.117 19.344 1.617 1 93.94 457 ARG B CA 1
ATOM 10812 C C . ARG B 1 457 ? -8.984 20.234 2.107 1 93.94 457 ARG B C 1
ATOM 10814 O O . ARG B 1 457 ? -7.816 19.984 1.796 1 93.94 457 ARG B O 1
ATOM 10821 N N . SER B 1 458 ? -9.328 21.219 2.834 1 93.88 458 SER B N 1
ATOM 10822 C CA . SER B 1 458 ? -8.32 22.094 3.412 1 93.88 458 SER B CA 1
ATOM 10823 C C . SER B 1 458 ? -7.469 21.359 4.441 1 93.88 458 SER B C 1
ATOM 10825 O O . SER B 1 458 ? -6.266 21.609 4.562 1 93.88 458 SER B O 1
ATOM 10827 N N . SER B 1 459 ? -8.102 20.469 5.152 1 93.5 459 SER B N 1
ATOM 10828 C CA . SER B 1 459 ? -7.375 19.688 6.137 1 93.5 459 SER B CA 1
ATOM 10829 C C . SER B 1 459 ? -6.34 18.781 5.465 1 93.5 459 SER B C 1
ATOM 10831 O O . SER B 1 459 ? -5.273 18.531 6.023 1 93.5 459 SER B O 1
ATOM 10833 N N . ALA B 1 460 ? -6.656 18.328 4.25 1 94.12 460 ALA B N 1
ATOM 10834 C CA . ALA B 1 460 ? -5.695 17.516 3.506 1 94.12 460 ALA B CA 1
ATOM 10835 C C . ALA B 1 460 ? -4.508 18.344 3.045 1 94.12 460 ALA B C 1
ATOM 10837 O O . ALA B 1 460 ? -3.379 17.859 2.986 1 94.12 460 ALA B O 1
ATOM 10838 N N . ILE B 1 461 ? -4.758 19.562 2.719 1 95.38 461 ILE B N 1
ATOM 10839 C CA . ILE B 1 461 ? -3.682 20.484 2.35 1 95.38 461 ILE B CA 1
ATOM 10840 C C . ILE B 1 461 ? -2.758 20.703 3.547 1 95.38 461 ILE B C 1
ATOM 10842 O O . ILE B 1 461 ? -1.533 20.688 3.404 1 95.38 461 ILE B O 1
ATOM 10846 N N . GLN B 1 462 ? -3.373 20.859 4.73 1 94.75 462 GLN B N 1
ATOM 10847 C CA . GLN B 1 462 ? -2.586 21.031 5.949 1 94.75 462 GLN B CA 1
ATOM 10848 C C . GLN B 1 462 ? -1.724 19.812 6.223 1 94.75 462 GLN B C 1
ATOM 10850 O O . GLN B 1 462 ? -0.584 19.938 6.676 1 94.75 462 GLN B O 1
ATOM 10855 N N . ARG B 1 463 ? -2.277 18.672 5.973 1 94.88 463 ARG B N 1
ATOM 10856 C CA . ARG B 1 463 ? -1.517 17.453 6.211 1 94.88 463 ARG B CA 1
ATOM 10857 C C . ARG B 1 463 ? -0.371 17.312 5.215 1 94.88 463 ARG B C 1
ATOM 10859 O O . ARG B 1 463 ? 0.711 16.844 5.566 1 94.88 463 ARG B O 1
ATOM 10866 N N . SER B 1 464 ? -0.623 17.672 3.945 1 96.12 464 SER B N 1
ATOM 10867 C CA . SER B 1 464 ? 0.461 17.688 2.969 1 96.12 464 SER B CA 1
ATOM 10868 C C . SER B 1 464 ? 1.553 18.672 3.363 1 96.12 464 SER B C 1
ATOM 10870 O O . SER B 1 464 ? 2.742 18.375 3.225 1 96.12 464 SER B O 1
ATOM 10872 N N . LEU B 1 465 ? 1.142 19.766 3.867 1 96.38 465 LEU B N 1
ATOM 10873 C CA . LEU B 1 465 ? 2.086 20.75 4.379 1 96.38 465 LEU B CA 1
ATOM 10874 C C . LEU B 1 465 ? 2.896 20.188 5.535 1 96.38 465 LEU B C 1
ATOM 10876 O O . LEU B 1 465 ? 4.113 20.359 5.598 1 96.38 465 LEU B O 1
ATOM 10880 N N . MET B 1 466 ? 2.221 19.5 6.398 1 96.5 466 MET B N 1
ATOM 10881 C CA . MET B 1 466 ? 2.861 18.891 7.559 1 96.5 466 MET B CA 1
ATOM 10882 C C . MET B 1 466 ? 4.004 17.984 7.133 1 96.5 466 MET B C 1
ATOM 10884 O O . MET B 1 466 ? 5.105 18.062 7.676 1 96.5 466 MET B O 1
ATOM 10888 N N . SER B 1 467 ? 3.795 17.203 6.168 1 96.06 467 SER B N 1
ATOM 10889 C CA . SER B 1 467 ? 4.809 16.25 5.715 1 96.06 467 SER B CA 1
ATOM 10890 C C . SER B 1 467 ? 5.961 16.969 5.02 1 96.06 467 SER B C 1
ATOM 10892 O O . SER B 1 467 ? 7.129 16.625 5.23 1 96.06 467 SER B O 1
ATOM 10894 N N . LYS B 1 468 ? 5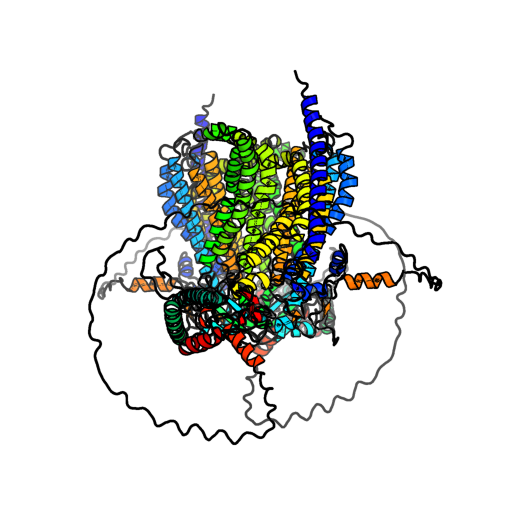.684 17.953 4.219 1 96 468 LYS B N 1
ATOM 10895 C CA . LYS B 1 468 ? 6.723 18.688 3.506 1 96 468 LYS B CA 1
ATOM 10896 C C . LYS B 1 468 ? 7.57 19.516 4.469 1 96 468 LYS B C 1
ATOM 10898 O O . LYS B 1 468 ? 8.789 19.578 4.328 1 96 468 LYS B O 1
ATOM 10903 N N . TYR B 1 469 ? 6.859 20.109 5.336 1 95.62 469 TYR B N 1
ATOM 10904 C CA . TYR B 1 469 ? 7.578 20.922 6.32 1 95.62 469 TYR B CA 1
ATOM 10905 C C . TYR B 1 469 ? 8.445 20.031 7.211 1 95.62 469 TYR B C 1
ATOM 10907 O O . TYR B 1 469 ? 9.578 20.406 7.535 1 95.62 469 TYR B O 1
ATOM 10915 N N . PHE B 1 470 ? 8 18.875 7.633 1 96.31 470 PHE B N 1
ATOM 10916 C CA . PHE B 1 470 ? 8.805 17.938 8.422 1 96.31 470 PHE B CA 1
ATOM 10917 C C . PHE B 1 470 ? 10.023 17.484 7.637 1 96.31 470 PHE B C 1
ATOM 10919 O O . PHE B 1 470 ? 11.125 17.406 8.188 1 96.31 470 PHE B O 1
ATOM 10926 N N . PHE B 1 471 ? 9.82 17.188 6.426 1 94.44 471 PHE B N 1
ATOM 10927 C CA . PHE B 1 471 ? 10.922 16.781 5.57 1 94.44 471 PHE B CA 1
ATOM 10928 C C . PHE B 1 471 ? 11.984 17.875 5.496 1 94.44 471 PHE B C 1
ATOM 10930 O O . PHE B 1 471 ? 13.18 17.594 5.543 1 94.44 471 PHE B O 1
ATOM 10937 N N . PHE B 1 472 ? 11.539 19.031 5.355 1 92.81 472 PHE B N 1
ATOM 10938 C CA . PHE B 1 472 ? 12.445 20.156 5.312 1 92.81 472 PHE B CA 1
ATOM 10939 C C . PHE B 1 472 ? 13.25 20.266 6.605 1 92.81 472 PHE B C 1
ATOM 10941 O O . PHE B 1 472 ? 14.469 20.438 6.574 1 92.81 472 PHE B O 1
ATOM 10948 N N . LEU B 1 473 ? 12.562 20.156 7.73 1 91.81 473 LEU B N 1
ATOM 10949 C CA . LEU B 1 473 ? 13.211 20.312 9.023 1 91.81 473 LEU B CA 1
ATOM 10950 C C . LEU B 1 473 ? 14.227 19.188 9.266 1 91.81 473 LEU B C 1
ATOM 10952 O O . LEU B 1 473 ? 15.32 19.438 9.773 1 91.81 473 LEU B O 1
ATOM 10956 N N . VAL B 1 474 ? 13.891 18 8.906 1 91.44 474 VAL B N 1
ATOM 10957 C CA . VAL B 1 474 ? 14.781 16.875 9.117 1 91.44 474 VAL B CA 1
ATOM 10958 C C . VAL B 1 474 ? 16.031 17.031 8.266 1 91.44 474 VAL B C 1
ATOM 10960 O O . VAL B 1 474 ? 17.156 16.844 8.75 1 91.44 474 VAL B O 1
ATOM 10963 N N . VAL B 1 475 ? 15.906 17.422 7.047 1 87.38 475 VAL B N 1
ATOM 10964 C CA . VAL B 1 475 ? 17.031 17.5 6.133 1 87.38 475 VAL B CA 1
ATOM 10965 C C . VAL B 1 475 ? 17.891 18.734 6.477 1 87.38 475 VAL B C 1
ATOM 10967 O O . VAL B 1 475 ? 19.109 18.625 6.625 1 87.38 475 VAL B O 1
ATOM 10970 N N . ASN B 1 476 ? 17.266 19.875 6.688 1 83.06 476 ASN B N 1
ATOM 10971 C CA . ASN B 1 476 ? 18 21.125 6.836 1 83.06 476 ASN B CA 1
ATOM 10972 C C . ASN B 1 476 ? 18.453 21.328 8.281 1 83.06 476 ASN B C 1
ATOM 10974 O O . ASN B 1 476 ? 19.547 21.859 8.516 1 83.06 476 ASN B O 1
ATOM 10978 N N . VAL B 1 477 ? 17.641 20.938 9.219 1 81.19 477 VAL B N 1
ATOM 10979 C CA . VAL B 1 477 ? 18 21.203 10.609 1 81.19 477 VAL B CA 1
ATOM 10980 C C . VAL B 1 477 ? 18.781 20.031 11.18 1 81.19 477 VAL B C 1
ATOM 10982 O O . VAL B 1 477 ? 19.812 20.234 11.836 1 81.19 477 VAL B O 1
ATOM 10985 N N . LEU B 1 478 ? 18.438 18.859 10.906 1 82.44 478 LEU B N 1
ATOM 10986 C CA . LEU B 1 478 ? 19.078 17.703 11.523 1 82.44 478 LEU B CA 1
ATOM 10987 C C . LEU B 1 478 ? 20.25 17.219 10.672 1 82.44 478 LEU B C 1
ATOM 10989 O O . LEU B 1 478 ? 21.391 17.141 11.156 1 82.44 478 LEU B O 1
ATOM 10993 N N . LEU B 1 479 ? 20.062 16.984 9.375 1 78.5 479 LEU B N 1
ATOM 10994 C CA . LEU B 1 479 ? 21.062 16.312 8.562 1 78.5 479 LEU B CA 1
ATOM 10995 C C . LEU B 1 479 ? 22.109 17.297 8.047 1 78.5 479 LEU B C 1
ATOM 10997 O O . LEU B 1 479 ? 23.312 17.078 8.227 1 78.5 479 LEU B O 1
ATOM 11001 N N . ILE B 1 480 ? 21.672 18.391 7.508 1 73 480 ILE B N 1
ATOM 11002 C CA . ILE B 1 480 ? 22.609 19.328 6.906 1 73 480 ILE B CA 1
ATOM 11003 C C . ILE B 1 480 ? 23.422 20.031 8 1 73 480 ILE B C 1
ATOM 11005 O O . ILE B 1 480 ? 24.609 20.266 7.832 1 73 480 ILE B O 1
ATOM 11009 N N . SER B 1 481 ? 22.828 20.359 9.086 1 72 481 SER B N 1
ATOM 11010 C CA . SER B 1 481 ? 23.562 21 10.18 1 72 481 SER B CA 1
ATOM 11011 C C . SER B 1 481 ? 24.641 20.062 10.727 1 72 481 SER B C 1
ATOM 11013 O O . SER B 1 481 ? 25.703 20.531 11.172 1 72 481 SER B O 1
ATOM 11015 N N . THR B 1 482 ? 24.344 18.844 10.695 1 71.06 482 THR B N 1
ATOM 11016 C CA . THR B 1 482 ? 25.312 17.859 11.156 1 71.06 482 THR B CA 1
ATOM 11017 C C . THR B 1 482 ? 26.484 17.766 10.172 1 71.06 482 THR B C 1
ATOM 11019 O O . THR B 1 482 ? 27.641 17.641 10.578 1 71.06 482 THR B O 1
ATOM 11022 N N . LEU B 1 483 ? 26.125 17.844 8.836 1 65.31 483 LEU B N 1
ATOM 11023 C CA . LEU B 1 483 ? 27.141 17.703 7.812 1 65.31 483 LEU B CA 1
ATOM 11024 C C . LEU B 1 483 ? 27.938 19 7.656 1 65.31 483 LEU B C 1
ATOM 11026 O O . LEU B 1 483 ? 29.078 18.984 7.184 1 65.31 483 LEU B O 1
ATOM 11030 N N . SER B 1 484 ? 27.266 20.219 7.742 1 56.19 484 SER B N 1
ATOM 11031 C CA . SER B 1 484 ? 27.891 21.516 7.508 1 56.19 484 SER B CA 1
ATOM 11032 C C . SER B 1 484 ? 29.172 21.672 8.312 1 56.19 484 SER B C 1
ATOM 11034 O O . SER B 1 484 ? 30.109 22.344 7.875 1 56.19 484 SER B O 1
ATOM 11036 N N . ASN B 1 485 ? 29.172 21.156 9.508 1 51.75 485 ASN B N 1
ATOM 11037 C CA . ASN B 1 485 ? 30.453 21.297 10.188 1 51.75 485 ASN B CA 1
ATOM 11038 C C . ASN B 1 485 ? 31.562 20.594 9.414 1 51.75 485 ASN B C 1
ATOM 11040 O O . ASN B 1 485 ? 32.719 21.016 9.453 1 51.75 485 ASN B O 1
ATOM 11044 N N . GLY B 1 486 ? 31.125 19.547 8.445 1 45.31 486 GLY B N 1
ATOM 11045 C CA . GLY B 1 486 ? 32.062 18.797 7.637 1 45.31 486 GLY B CA 1
ATOM 11046 C C . GLY B 1 486 ? 31.781 18.875 6.148 1 45.31 486 GLY B C 1
ATOM 11047 O O . GLY B 1 486 ? 32.562 18.391 5.332 1 45.31 486 GLY B O 1
ATOM 11048 N N . ALA B 1 487 ? 30.656 19.188 5.75 1 46.38 487 ALA B N 1
ATOM 11049 C CA . ALA B 1 487 ? 30.109 19 4.41 1 46.38 487 ALA B CA 1
ATOM 11050 C C . ALA B 1 487 ? 30.859 19.844 3.381 1 46.38 487 ALA B C 1
ATOM 11052 O O . ALA B 1 487 ? 31.125 19.375 2.271 1 46.38 487 ALA B O 1
ATOM 11053 N N . LEU B 1 488 ? 31.047 21.172 3.729 1 45.75 488 LEU B N 1
ATOM 11054 C CA . LEU B 1 488 ? 31.766 21.953 2.73 1 45.75 488 LEU B CA 1
ATOM 11055 C C . LEU B 1 488 ? 33.094 21.297 2.371 1 45.75 488 LEU B C 1
ATOM 11057 O O . LEU B 1 488 ? 33.5 21.297 1.205 1 45.75 488 LEU B O 1
ATOM 11061 N N . LYS B 1 489 ? 33.719 20.812 3.342 1 45.91 489 LYS B N 1
ATOM 11062 C CA . LYS B 1 489 ? 34.969 20.125 3.092 1 45.91 489 LYS B CA 1
ATOM 11063 C C . LYS B 1 489 ? 34.75 18.812 2.357 1 45.91 489 LYS B C 1
ATOM 11065 O O . LYS B 1 489 ? 35.562 18.422 1.511 1 45.91 489 LYS B O 1
ATOM 11070 N N . THR B 1 490 ? 33.688 18.219 2.625 1 46.81 490 THR B N 1
ATOM 11071 C CA . THR B 1 490 ? 33.406 16.906 2.047 1 46.81 490 THR B CA 1
ATOM 11072 C C . THR B 1 490 ? 33 17.031 0.583 1 46.81 490 THR B C 1
ATOM 11074 O O . THR B 1 490 ? 33.406 16.219 -0.255 1 46.81 490 THR B O 1
ATOM 11077 N N . PHE B 1 491 ? 32.125 18.016 0.316 1 48.88 491 PHE B N 1
ATOM 11078 C CA . PHE B 1 491 ? 31.75 18.234 -1.077 1 48.88 491 PHE B CA 1
ATOM 11079 C C . PHE B 1 491 ? 32.969 18.641 -1.909 1 48.88 491 PHE B C 1
ATOM 11081 O O . PHE B 1 491 ? 33.031 18.328 -3.1 1 48.88 491 PHE B O 1
ATOM 11088 N N . GLY B 1 492 ? 33.844 19.453 -1.354 1 46.34 492 GLY B N 1
ATOM 11089 C CA . GLY B 1 492 ? 35.094 19.734 -2.053 1 46.34 492 GLY B CA 1
ATOM 11090 C C . GLY B 1 492 ? 35.906 18.469 -2.328 1 46.34 492 GLY B C 1
ATOM 11091 O O . GLY B 1 492 ? 36.5 18.344 -3.396 1 46.34 492 GLY B O 1
ATOM 11092 N N . ASP B 1 493 ? 35.938 17.641 -1.403 1 47.88 493 ASP B N 1
ATOM 11093 C CA . ASP B 1 493 ? 36.688 16.406 -1.572 1 47.88 493 ASP B CA 1
ATOM 11094 C C . ASP B 1 493 ? 35.938 15.438 -2.492 1 47.88 493 ASP B C 1
ATOM 11096 O O . ASP B 1 493 ? 36.531 14.531 -3.061 1 47.88 493 ASP B O 1
ATOM 11100 N N . MET B 1 494 ? 34.719 15.508 -2.516 1 46.12 494 MET B N 1
ATOM 11101 C CA . MET B 1 494 ? 33.875 14.648 -3.346 1 46.12 494 MET B CA 1
ATOM 11102 C C . MET B 1 494 ? 34.125 14.914 -4.828 1 46.12 494 MET B C 1
ATOM 11104 O O . MET B 1 494 ? 33.75 14.102 -5.68 1 46.12 494 MET B O 1
ATOM 11108 N N . LYS B 1 495 ? 34.5 16.188 -5.238 1 46.34 495 LYS B N 1
ATOM 11109 C CA . LYS B 1 495 ? 34.875 16.453 -6.629 1 46.34 495 LYS B CA 1
ATOM 11110 C C . LYS B 1 495 ? 35.938 15.461 -7.109 1 46.34 495 LYS B C 1
ATOM 11112 O O . LYS B 1 495 ? 35.969 15.125 -8.289 1 46.34 495 LYS B O 1
ATOM 11117 N N . GLU B 1 496 ? 36.781 15.344 -6.324 1 44.69 496 GLU B N 1
ATOM 11118 C CA . GLU B 1 496 ? 37.875 14.484 -6.832 1 44.69 496 GLU B CA 1
ATOM 11119 C C . GLU B 1 496 ? 37.469 13.008 -6.723 1 44.69 496 GLU B C 1
ATOM 11121 O O . GLU B 1 496 ? 37.906 12.188 -7.539 1 44.69 496 GLU B O 1
ATOM 11126 N N . ASP B 1 497 ? 36.875 12.641 -5.605 1 43.09 497 ASP B N 1
ATOM 11127 C CA . ASP B 1 497 ? 36.656 11.227 -5.34 1 43.09 497 ASP B CA 1
ATOM 11128 C C . ASP B 1 497 ? 35.25 10.797 -5.742 1 43.09 497 ASP B C 1
ATOM 11130 O O . ASP B 1 497 ? 34.344 11.617 -5.754 1 43.09 497 ASP B O 1
ATOM 11134 N N . LYS B 1 498 ? 35 9.508 -6.105 1 48 498 LYS B N 1
ATOM 11135 C CA . LYS B 1 498 ? 33.875 8.719 -6.605 1 48 498 LYS B CA 1
ATOM 11136 C C . LYS B 1 498 ? 32.656 8.828 -5.672 1 48 498 LYS B C 1
ATOM 11138 O O . LYS B 1 498 ? 32.781 8.531 -4.48 1 48 498 LYS B O 1
ATOM 11143 N N . PHE B 1 499 ? 31.734 9.734 -5.879 1 45.97 499 PHE B N 1
ATOM 11144 C CA . PHE B 1 499 ? 30.469 9.906 -5.164 1 45.97 499 PHE B CA 1
ATOM 11145 C C . PHE B 1 499 ? 29.891 8.562 -4.746 1 45.97 499 PHE B C 1
ATOM 11147 O O . PHE B 1 499 ? 29.656 7.695 -5.594 1 45.97 499 PHE B O 1
ATOM 11154 N N . SER B 1 500 ? 30.047 8.039 -3.451 1 52.91 500 SER B N 1
ATOM 11155 C CA . SER B 1 500 ? 29.422 6.812 -2.969 1 52.91 500 SER B CA 1
ATOM 11156 C C . SER B 1 500 ? 28.422 7.102 -1.856 1 52.91 500 SER B C 1
ATOM 11158 O O . SER B 1 500 ? 28.719 7.84 -0.918 1 52.91 500 SER B O 1
ATOM 11160 N N . PRO B 1 501 ? 27.094 6.98 -2.029 1 57.31 501 PRO B N 1
ATOM 11161 C CA . PRO B 1 501 ? 26.109 7.125 -0.96 1 57.31 501 PRO B CA 1
ATOM 11162 C C . PRO B 1 501 ? 26.625 6.641 0.392 1 57.31 501 PRO B C 1
ATOM 11164 O O . PRO B 1 501 ? 26.281 7.215 1.43 1 57.31 501 PRO B O 1
ATOM 11167 N N . LEU B 1 502 ? 27.406 5.688 0.406 1 58.53 502 LEU B N 1
ATOM 11168 C CA . LEU B 1 502 ? 27.984 5.184 1.649 1 58.53 502 LEU B CA 1
ATOM 11169 C C . LEU B 1 502 ? 28.922 6.215 2.273 1 58.53 502 LEU B C 1
ATOM 11171 O O . LEU B 1 502 ? 29.062 6.27 3.496 1 58.53 502 LEU B O 1
ATOM 11175 N N . LEU B 1 503 ? 29.469 7.023 1.401 1 61.88 503 LEU B N 1
ATOM 11176 C CA . LEU B 1 503 ? 30.344 8.07 1.906 1 61.88 503 LEU B CA 1
ATOM 11177 C C . LEU B 1 503 ? 29.562 9.078 2.74 1 61.88 503 LEU B C 1
ATOM 11179 O O . LEU B 1 503 ? 30.062 9.586 3.744 1 61.88 503 LEU B O 1
ATOM 11183 N N . ILE B 1 504 ? 28.328 9.188 2.346 1 61.88 504 ILE B N 1
ATOM 11184 C CA . ILE B 1 504 ? 27.5 10.133 3.074 1 61.88 504 ILE B CA 1
ATOM 11185 C C . ILE B 1 504 ? 27.172 9.578 4.461 1 61.88 504 ILE B C 1
ATOM 11187 O O . ILE B 1 504 ? 27.219 10.305 5.453 1 61.88 504 ILE B O 1
ATOM 11191 N N . VAL B 1 505 ? 26.812 8.305 4.484 1 63.34 505 VAL B N 1
ATOM 11192 C CA . VAL B 1 505 ? 26.484 7.664 5.75 1 63.34 505 VAL B CA 1
ATOM 11193 C C . VAL B 1 505 ? 27.703 7.688 6.676 1 63.34 505 VAL B C 1
ATOM 11195 O O . VAL B 1 505 ? 27.578 7.957 7.871 1 63.34 505 VAL B O 1
ATOM 11198 N N . ASN B 1 506 ? 28.891 7.457 6.086 1 65.94 506 ASN B N 1
ATOM 11199 C CA . ASN B 1 506 ? 30.125 7.457 6.871 1 65.94 506 ASN B CA 1
ATOM 11200 C C . ASN B 1 506 ? 30.453 8.852 7.395 1 65.94 506 ASN B C 1
ATOM 11202 O O . ASN B 1 506 ? 30.891 9 8.539 1 65.94 506 ASN B O 1
ATOM 11206 N N . LYS B 1 507 ? 30.156 9.703 6.574 1 69.19 507 LYS B N 1
ATOM 11207 C CA . LYS B 1 507 ? 30.453 11.07 6.988 1 69.19 507 LYS B CA 1
ATOM 11208 C C . LYS B 1 507 ? 29.484 11.539 8.07 1 69.19 507 LYS B C 1
ATOM 11210 O O . LYS B 1 507 ? 29.891 12.219 9.016 1 69.19 507 LYS B O 1
ATOM 11215 N N . LEU B 1 508 ? 28.25 11.156 7.902 1 65.94 508 LEU B N 1
ATOM 11216 C CA . LEU B 1 508 ? 27.25 11.492 8.906 1 65.94 508 LEU B CA 1
ATOM 11217 C C . LEU B 1 508 ? 27.594 10.844 10.25 1 65.94 508 LEU B C 1
ATOM 11219 O O . LEU B 1 508 ? 27.453 11.477 11.297 1 65.94 508 LEU B O 1
ATOM 11223 N N . ALA B 1 509 ? 28 9.656 10.172 1 67.69 509 ALA B N 1
ATOM 11224 C CA . ALA B 1 509 ? 28.328 8.906 11.375 1 67.69 509 ALA B CA 1
ATOM 11225 C C . ALA B 1 509 ? 29.547 9.523 12.086 1 67.69 509 ALA B C 1
ATOM 11227 O O . ALA B 1 509 ? 29.625 9.492 13.312 1 67.69 509 ALA B O 1
ATOM 11228 N N . GLN B 1 510 ? 30.406 10.078 11.328 1 70.38 510 GLN B N 1
ATOM 11229 C CA . GLN B 1 510 ? 31.625 10.656 11.883 1 70.38 510 GLN B CA 1
ATOM 11230 C C . GLN B 1 510 ? 31.344 12.016 12.516 1 70.38 510 GLN B C 1
ATOM 11232 O O . GLN B 1 510 ? 31.938 12.367 13.539 1 70.38 510 GLN B O 1
ATOM 11237 N N . GLU B 1 511 ? 30.406 12.703 11.977 1 71.94 511 GLU B N 1
ATOM 11238 C CA . GLU B 1 511 ? 30.203 14.094 12.375 1 71.94 511 GLU B CA 1
ATOM 11239 C C . GLU B 1 511 ? 29.109 14.203 13.438 1 71.94 511 GLU B C 1
ATOM 11241 O O . GLU B 1 511 ? 29.062 15.188 14.188 1 71.94 511 GLU B O 1
ATOM 11246 N N . LEU B 1 512 ? 28.297 13.25 13.578 1 71.31 512 LEU B N 1
ATOM 11247 C CA . LEU B 1 512 ? 27.125 13.32 14.453 1 71.31 512 LEU B CA 1
ATOM 11248 C C . LEU B 1 512 ? 27.547 13.453 15.914 1 71.31 512 LEU B C 1
ATOM 11250 O O . LEU B 1 512 ? 27.016 14.273 16.656 1 71.31 512 LEU B O 1
ATOM 11254 N N . PRO B 1 513 ? 28.594 12.719 16.328 1 71.19 513 PRO B N 1
ATOM 11255 C CA . PRO B 1 513 ? 28.984 12.867 17.734 1 71.19 513 PRO B CA 1
ATOM 11256 C C . PRO B 1 513 ? 29.594 14.234 18.031 1 71.19 513 PRO B C 1
ATOM 11258 O O . PRO B 1 513 ? 29.391 14.766 19.141 1 71.19 513 PRO B O 1
ATOM 11261 N N . GLY B 1 514 ? 30.234 14.812 17.047 1 69.88 514 GLY B N 1
ATOM 11262 C CA . GLY B 1 514 ? 30.812 16.141 17.203 1 69.88 514 GLY B CA 1
ATOM 11263 C C . GLY B 1 514 ? 29.766 17.234 17.234 1 69.88 514 GLY B C 1
ATOM 11264 O O . GLY B 1 514 ? 29.984 18.297 17.844 1 69.88 514 GLY B O 1
ATOM 11265 N N . ALA B 1 515 ? 28.594 16.953 16.672 1 73.69 515 ALA B N 1
ATOM 11266 C CA . ALA B 1 515 ? 27.516 17.938 16.609 1 73.69 515 ALA B CA 1
ATOM 11267 C C . ALA B 1 515 ? 26.594 17.844 17.812 1 73.69 515 ALA B C 1
ATOM 11269 O O . ALA B 1 515 ? 25.594 18.562 17.906 1 73.69 515 ALA B O 1
ATOM 11270 N N . SER B 1 516 ? 26.859 17.094 18.781 1 78.06 516 SER B N 1
ATOM 11271 C CA . SER B 1 516 ? 26 16.844 19.938 1 78.06 516 SER B CA 1
ATOM 11272 C C . SER B 1 516 ? 25.844 18.094 20.781 1 78.06 516 SER B C 1
ATOM 11274 O O . SER B 1 516 ? 24.766 18.375 21.297 1 78.06 516 SER B O 1
ATOM 11276 N N . THR B 1 517 ? 26.906 18.891 20.891 1 74.44 517 THR B N 1
ATOM 11277 C CA . THR B 1 517 ? 26.828 20.094 21.703 1 74.44 517 THR B CA 1
ATOM 11278 C C . THR B 1 517 ? 25.859 21.094 21.109 1 74.44 517 THR B C 1
ATOM 11280 O O . THR B 1 517 ? 25.109 21.75 21.828 1 74.44 517 THR B O 1
ATOM 11283 N N . PHE B 1 518 ? 25.906 21.125 19.844 1 74.31 518 PHE B N 1
ATOM 11284 C CA . PHE B 1 518 ? 24.984 22.016 19.156 1 74.31 518 PHE B CA 1
ATOM 11285 C C . PHE B 1 518 ? 23.547 21.609 19.406 1 74.31 518 PHE B C 1
ATOM 11287 O O . PHE B 1 518 ? 22.703 22.453 19.719 1 74.31 518 PHE B O 1
ATOM 11294 N N . PHE B 1 519 ? 23.219 20.406 19.391 1 82.62 519 PHE B N 1
ATOM 11295 C CA . PHE B 1 519 ? 21.844 19.953 19.516 1 82.62 519 PHE B CA 1
ATOM 11296 C C . PHE B 1 519 ? 21.391 19.984 20.969 1 82.62 519 PHE B C 1
ATOM 11298 O O . PHE B 1 519 ? 20.203 20.188 21.25 1 82.62 519 PHE B O 1
ATOM 11305 N N . ILE B 1 520 ? 22.266 19.797 21.859 1 82.88 520 ILE B N 1
ATOM 11306 C CA . ILE B 1 520 ? 21.922 19.938 23.281 1 82.88 520 ILE B CA 1
ATOM 11307 C C . ILE B 1 520 ? 21.547 21.391 23.578 1 82.88 520 ILE B C 1
ATOM 11309 O O . ILE B 1 520 ? 20.547 21.641 24.25 1 82.88 520 ILE B O 1
ATOM 11313 N N . THR B 1 521 ? 22.312 22.297 23 1 79.06 521 THR B N 1
ATOM 11314 C CA . THR B 1 521 ? 22.016 23.703 23.203 1 79.06 521 THR B CA 1
ATOM 11315 C C . THR B 1 521 ? 20.719 24.094 22.484 1 79.06 521 THR B C 1
ATOM 11317 O O . THR B 1 521 ? 19.953 24.922 22.984 1 79.06 521 THR B O 1
ATOM 11320 N N . TYR B 1 522 ? 20.578 23.5 21.391 1 82.38 522 TYR B N 1
ATOM 11321 C CA . TYR B 1 522 ? 19.344 23.719 20.641 1 82.38 522 TYR B CA 1
ATOM 11322 C C . TYR B 1 522 ? 18.125 23.25 21.438 1 82.38 522 TYR B C 1
ATOM 11324 O O . TYR B 1 522 ? 17.125 23.953 21.516 1 82.38 522 TYR B O 1
ATOM 11332 N N . ALA B 1 523 ? 18.188 22.078 22 1 87.69 523 ALA B N 1
ATOM 11333 C CA . ALA B 1 523 ? 17.094 21.516 22.797 1 87.69 523 ALA B CA 1
ATOM 11334 C C . ALA B 1 523 ? 16.844 22.359 24.047 1 87.69 523 ALA B C 1
ATOM 11336 O O . ALA B 1 523 ? 15.703 22.578 24.438 1 87.69 523 ALA B O 1
ATOM 11337 N N . LEU B 1 524 ? 17.875 22.859 24.562 1 85.25 524 LEU B N 1
ATOM 11338 C CA . LEU B 1 524 ? 17.766 23.688 25.75 1 85.25 524 LEU B CA 1
ATOM 11339 C C . LEU B 1 524 ? 17.062 25 25.422 1 85.25 524 LEU B C 1
ATOM 11341 O O . LEU B 1 524 ? 16.156 25.422 26.156 1 85.25 524 LEU B O 1
ATOM 11345 N N . LEU B 1 525 ? 17.453 25.578 24.344 1 82.12 525 LEU B N 1
ATOM 11346 C CA . LEU B 1 525 ? 16.844 26.828 23.922 1 82.12 525 LEU B CA 1
ATOM 11347 C C . LEU B 1 525 ? 15.352 26.641 23.641 1 82.12 525 LEU B C 1
ATOM 11349 O O . LEU B 1 525 ? 14.523 27.422 24.125 1 82.12 525 LEU B O 1
ATOM 11353 N N . GLN B 1 526 ? 15.055 25.625 22.969 1 88.38 526 GLN B N 1
ATOM 11354 C CA . GLN B 1 526 ? 13.672 25.375 22.562 1 88.38 526 GLN B CA 1
ATOM 11355 C C . GLN B 1 526 ? 12.812 24.969 23.75 1 88.38 526 GLN B C 1
ATOM 11357 O O . GLN B 1 526 ? 11.602 25.188 23.75 1 88.38 526 GLN B O 1
ATOM 11362 N N . SER B 1 527 ? 13.383 24.391 24.734 1 90.81 527 SER B N 1
ATOM 11363 C CA . SER B 1 527 ? 12.625 23.906 25.875 1 90.81 527 SER B CA 1
ATOM 11364 C C . SER B 1 527 ? 12.328 25.047 26.859 1 90.81 527 SER B C 1
ATOM 11366 O O . SER B 1 527 ? 11.258 25.078 27.484 1 90.81 527 SER B O 1
ATOM 11368 N N . LEU B 1 528 ? 13.164 25.984 26.984 1 88.31 528 LEU B N 1
ATOM 11369 C CA . LEU B 1 528 ? 13.008 27.031 28 1 88.31 528 LEU B CA 1
ATOM 11370 C C . LEU B 1 528 ? 12.328 28.266 27.422 1 88.31 528 LEU B C 1
ATOM 11372 O O . LEU B 1 528 ? 11.469 28.875 28.062 1 88.31 528 LEU B O 1
ATOM 11376 N N . THR B 1 529 ? 12.594 28.594 26.234 1 86.12 529 THR B N 1
ATOM 11377 C CA . THR B 1 529 ? 12.07 29.828 25.656 1 86.12 529 THR B CA 1
ATOM 11378 C C . THR B 1 529 ? 10.867 29.547 24.781 1 86.12 529 THR B C 1
ATOM 11380 O O . THR B 1 529 ? 9.914 30.344 24.734 1 86.12 529 THR B O 1
ATOM 11383 N N . GLY B 1 530 ? 10.828 28.484 24.141 1 87.69 530 GLY B N 1
ATOM 11384 C CA . GLY B 1 530 ? 9.781 28.172 23.188 1 87.69 530 GLY B CA 1
ATOM 11385 C C . GLY B 1 530 ? 8.391 28.141 23.797 1 87.69 530 GLY B C 1
ATOM 11386 O O . GLY B 1 530 ? 7.527 28.938 23.422 1 87.69 530 GLY B O 1
ATOM 11387 N N . PRO B 1 531 ? 8.133 27.375 24.828 1 92.5 531 PRO B N 1
ATOM 11388 C CA . PRO B 1 531 ? 6.805 27.25 25.438 1 92.5 531 PRO B CA 1
ATOM 11389 C C . PRO B 1 531 ? 6.328 28.547 26.078 1 92.5 531 PRO B C 1
ATOM 11391 O O . PRO B 1 531 ? 5.145 28.875 26 1 92.5 531 PRO B O 1
ATOM 11394 N N . VAL B 1 532 ? 7.203 29.281 26.688 1 91.5 532 VAL B N 1
ATOM 11395 C CA . VAL B 1 532 ? 6.812 30.5 27.391 1 91.5 532 VAL B CA 1
ATOM 11396 C C . VAL B 1 532 ? 6.48 31.594 26.375 1 91.5 532 VAL B C 1
ATOM 11398 O O . VAL B 1 532 ? 5.602 32.438 26.625 1 91.5 532 VAL B O 1
ATOM 11401 N N . MET B 1 533 ? 7.16 31.516 25.266 1 90.06 533 MET B N 1
ATOM 11402 C CA . MET B 1 533 ? 6.816 32.469 24.203 1 90.06 533 MET B CA 1
ATOM 11403 C C . MET B 1 533 ? 5.422 32.188 23.656 1 90.06 533 MET B C 1
ATOM 11405 O O . MET B 1 533 ? 4.695 33.125 23.297 1 90.06 533 MET B O 1
ATOM 11409 N N . GLU B 1 534 ? 5.07 30.953 23.641 1 90.81 534 GLU B N 1
ATOM 11410 C CA . GLU B 1 534 ? 3.729 30.562 23.219 1 90.81 534 GLU B CA 1
ATOM 11411 C C . GLU B 1 534 ? 2.676 31.016 24.219 1 90.81 534 GLU B C 1
ATOM 11413 O O . GLU B 1 534 ? 1.567 31.406 23.828 1 90.81 534 GLU B O 1
ATOM 11418 N N . LEU B 1 535 ? 2.994 31.062 25.422 1 90.44 535 LEU B N 1
ATOM 11419 C CA . LEU B 1 535 ? 2.08 31.531 26.453 1 90.44 535 LEU B CA 1
ATOM 11420 C C . LEU B 1 535 ? 1.873 33.031 26.375 1 90.44 535 LEU B C 1
ATOM 11422 O O . LEU B 1 535 ? 0.742 33.531 26.484 1 90.44 535 LEU B O 1
ATOM 11426 N N . LEU B 1 536 ? 2.879 33.688 26.219 1 89.44 536 LEU B N 1
ATOM 11427 C CA . LEU B 1 536 ? 2.814 35.156 26.219 1 89.44 536 LEU B CA 1
ATOM 11428 C C . LEU B 1 536 ? 2.143 35.688 24.953 1 89.44 536 LEU B C 1
ATOM 11430 O O . LEU B 1 536 ? 1.448 36.688 24.984 1 89.44 536 LEU B O 1
ATOM 11434 N N . GLN B 1 537 ? 2.205 34.969 23.875 1 88.94 537 GLN B N 1
ATOM 11435 C CA . GLN B 1 537 ? 1.626 35.375 22.594 1 88.94 537 GLN B CA 1
ATOM 11436 C C . GLN B 1 537 ? 1.886 36.875 22.359 1 88.94 537 GLN B C 1
ATOM 11438 O O . GLN B 1 537 ? 0.951 37.625 22.125 1 88.94 537 GLN B O 1
ATOM 11443 N N . ILE B 1 538 ? 3.045 37.219 22.188 1 83.81 538 ILE B N 1
ATOM 11444 C CA . ILE B 1 538 ? 3.451 38.625 22.109 1 83.81 538 ILE B CA 1
ATOM 11445 C C . ILE B 1 538 ? 2.902 39.25 20.828 1 83.81 538 ILE B C 1
ATOM 11447 O O . ILE B 1 538 ? 2.471 40.406 20.844 1 83.81 538 ILE B O 1
ATOM 11451 N N . ALA B 1 539 ? 2.857 38.469 19.812 1 81.44 539 ALA B N 1
ATOM 11452 C CA . ALA B 1 539 ? 2.414 39.031 18.531 1 81.44 539 ALA B CA 1
ATOM 11453 C C . ALA B 1 539 ? 0.931 39.375 18.578 1 81.44 539 ALA B C 1
ATOM 11455 O O . ALA B 1 539 ? 0.552 40.531 18.297 1 81.44 539 ALA B O 1
ATOM 11456 N N . PRO B 1 540 ? 0.118 38.5 18.969 1 83.06 540 PRO B N 1
ATOM 11457 C CA . PRO B 1 540 ? -1.3 38.844 19.062 1 83.06 540 PRO B CA 1
ATOM 11458 C C . PRO B 1 540 ? -1.569 39.938 20.078 1 83.06 540 PRO B C 1
ATOM 11460 O O . PRO B 1 540 ? -2.484 40.75 19.891 1 83.06 540 PRO B O 1
ATOM 11463 N N . LEU B 1 541 ? -0.822 40 21.125 1 85.31 541 LEU B N 1
ATOM 11464 C CA . LEU B 1 541 ? -1.002 41.062 22.141 1 85.31 541 LEU B CA 1
ATOM 11465 C C . LEU B 1 541 ? -0.7 42.438 21.562 1 85.31 541 LEU B C 1
ATOM 11467 O O . LEU B 1 541 ? -1.494 43.344 21.719 1 85.31 541 LEU B O 1
ATOM 11471 N N . VAL B 1 542 ? 0.426 42.531 20.875 1 83.06 542 VAL B N 1
ATOM 11472 C CA . VAL B 1 542 ? 0.835 43.812 20.312 1 83.06 542 VAL B CA 1
ATOM 11473 C C . VAL B 1 542 ? -0.127 44.219 19.188 1 83.06 542 VAL B C 1
ATOM 11475 O O . VAL B 1 542 ? -0.516 45.375 19.094 1 83.06 542 VAL B O 1
ATOM 11478 N N . LEU B 1 543 ? -0.579 43.281 18.469 1 81.25 543 LEU B N 1
ATOM 11479 C CA . LEU B 1 543 ? -1.494 43.562 17.375 1 81.25 543 LEU B CA 1
ATOM 11480 C C . LEU B 1 543 ? -2.869 43.938 17.891 1 81.25 543 LEU B C 1
ATOM 11482 O O . LEU B 1 543 ? -3.523 44.812 17.328 1 81.25 543 LEU B O 1
ATOM 11486 N N . ASN B 1 544 ? -3.299 43.281 18.891 1 81.56 544 ASN B N 1
ATOM 11487 C CA . ASN B 1 544 ? -4.586 43.625 19.484 1 81.56 544 ASN B CA 1
ATOM 11488 C C . ASN B 1 544 ? -4.578 45.062 20.016 1 81.56 544 ASN B C 1
ATOM 11490 O O . ASN B 1 544 ? -5.547 45.812 19.844 1 81.56 544 ASN B O 1
ATOM 11494 N N . TYR B 1 545 ? -3.492 45.406 20.609 1 80.06 545 TYR B N 1
ATOM 11495 C CA . TYR B 1 545 ? -3.391 46.75 21.156 1 80.06 545 TYR B CA 1
ATOM 11496 C C . TYR B 1 545 ? -3.295 47.781 20.047 1 80.06 545 TYR B C 1
ATOM 11498 O O . TYR B 1 545 ? -3.961 48.812 20.094 1 80.06 545 TYR B O 1
ATOM 11506 N N . LEU B 1 546 ? -2.549 47.469 19.031 1 81.75 546 LEU B N 1
ATOM 1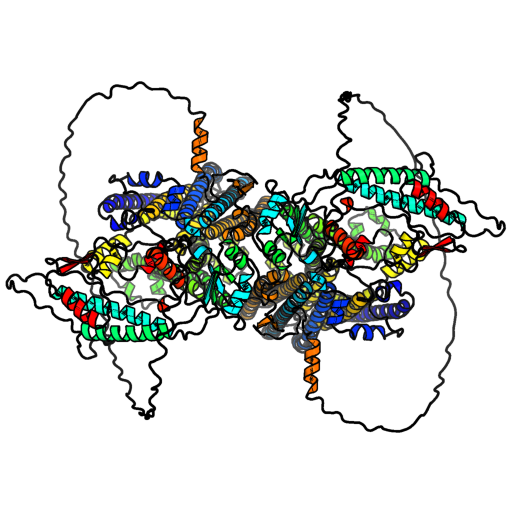1507 C CA . LEU B 1 546 ? -2.348 48.375 17.922 1 81.75 546 LEU B CA 1
ATOM 11508 C C . LEU B 1 546 ? -3.635 48.562 17.109 1 81.75 546 LEU B C 1
ATOM 11510 O O . LEU B 1 546 ? -3.996 49.656 16.75 1 81.75 546 LEU B O 1
ATOM 11514 N N . PHE B 1 547 ? -4.355 47.5 16.906 1 81.88 547 PHE B N 1
ATOM 11515 C CA . PHE B 1 547 ? -5.559 47.562 16.078 1 81.88 547 PHE B CA 1
ATOM 11516 C C . PHE B 1 547 ? -6.723 48.156 16.844 1 81.88 547 PHE B C 1
ATOM 11518 O O . PHE B 1 547 ? -7.523 48.906 16.281 1 81.88 547 PHE B O 1
ATOM 11525 N N . THR B 1 548 ? -6.891 47.906 18.094 1 76.25 548 THR B N 1
ATOM 11526 C CA . THR B 1 548 ? -8.016 48.406 18.875 1 76.25 548 THR B CA 1
ATOM 11527 C C . THR B 1 548 ? -7.852 49.906 19.156 1 76.25 548 THR B C 1
ATOM 11529 O O . THR B 1 548 ? -8.828 50.656 19.141 1 76.25 548 THR B O 1
ATOM 11532 N N . THR B 1 549 ? -6.609 50.344 19.312 1 75 549 THR B N 1
ATOM 11533 C CA . THR B 1 549 ? -6.414 51.75 19.719 1 75 549 THR B CA 1
ATOM 11534 C C . THR B 1 549 ? -6.211 52.625 18.484 1 75 549 THR B C 1
ATOM 11536 O O . THR B 1 549 ? -6.711 53.75 18.438 1 75 549 THR B O 1
ATOM 11539 N N . LEU B 1 550 ? -5.605 52.094 17.422 1 74.81 550 LEU B N 1
ATOM 11540 C CA . LEU B 1 550 ? -5.172 53 16.391 1 74.81 550 LEU B CA 1
ATOM 11541 C C . LEU B 1 550 ? -5.871 52.719 15.062 1 74.81 550 LEU B C 1
ATOM 11543 O O . LEU B 1 550 ? -6.18 53.625 14.297 1 74.81 550 LEU B O 1
ATOM 11547 N N . LEU B 1 551 ? -6.273 51.469 14.82 1 76.75 551 LEU B N 1
ATOM 11548 C CA . LEU B 1 551 ? -6.586 51.125 13.43 1 76.75 551 LEU B CA 1
ATOM 11549 C C . LEU B 1 551 ? -8.062 50.781 13.273 1 76.75 551 LEU B C 1
ATOM 11551 O O . LEU B 1 551 ? -8.688 51.156 12.273 1 76.75 551 LEU B O 1
ATOM 11555 N N . ALA B 1 552 ? -8.633 50.125 14.266 1 76.81 552 ALA B N 1
ATOM 11556 C CA . ALA B 1 552 ? -10.016 49.688 14.094 1 76.81 552 ALA B CA 1
ATOM 11557 C C . ALA B 1 552 ? -11 50.812 14.422 1 76.81 552 ALA B C 1
ATOM 11559 O O . ALA B 1 552 ? -11.062 51.281 15.555 1 76.81 552 ALA B O 1
ATOM 11560 N N . LYS B 1 553 ? -11.766 51.188 13.398 1 78.81 553 LYS B N 1
ATOM 11561 C CA . LYS B 1 553 ? -12.703 52.281 13.594 1 78.81 553 LYS B CA 1
ATOM 11562 C C . LYS B 1 553 ? -14.141 51.844 13.383 1 78.81 553 LYS B C 1
ATOM 11564 O O . LYS B 1 553 ? -15.031 52.156 14.164 1 78.81 553 LYS B O 1
ATOM 11569 N N . SER B 1 554 ? -14.258 51.031 12.406 1 84.19 554 SER B N 1
ATOM 11570 C CA . SER B 1 554 ? -15.602 50.531 12.102 1 84.19 554 SER B CA 1
ATOM 11571 C C . SER B 1 554 ? -15.977 49.344 13 1 84.19 554 SER B C 1
ATOM 11573 O O . SER B 1 554 ? -15.109 48.688 13.547 1 84.19 554 SER B O 1
ATOM 11575 N N . PRO B 1 555 ? -17.25 49.188 13.266 1 86.75 555 PRO B N 1
ATOM 11576 C CA . PRO B 1 555 ? -17.688 48.062 14.102 1 86.75 555 PRO B CA 1
ATOM 11577 C C . PRO B 1 555 ? -17.188 46.719 13.602 1 86.75 555 PRO B C 1
ATOM 11579 O O . PRO B 1 555 ? -16.812 45.875 14.398 1 86.75 555 PRO B O 1
ATOM 11582 N N . ARG B 1 556 ? -17.188 46.5 12.359 1 88.31 556 ARG B N 1
ATOM 11583 C CA . ARG B 1 556 ? -16.734 45.25 11.797 1 88.31 556 ARG B CA 1
ATOM 11584 C C . ARG B 1 556 ? -15.242 45.031 12.062 1 88.31 556 ARG B C 1
ATOM 11586 O O . ARG B 1 556 ? -14.812 43.938 12.383 1 88.31 556 ARG B O 1
ATOM 11593 N N . GLN B 1 557 ? -14.5 46.031 11.906 1 85.75 557 GLN B N 1
ATOM 11594 C CA . GLN B 1 557 ? -13.062 45.906 12.164 1 85.75 557 GLN B CA 1
ATOM 11595 C C . GLN B 1 557 ? -12.789 45.656 13.641 1 85.75 557 GLN B C 1
ATOM 11597 O O . GLN B 1 557 ? -11.883 44.875 13.977 1 85.75 557 GLN B O 1
ATOM 11602 N N . ILE B 1 558 ? -13.633 46.312 14.445 1 84.31 558 ILE B N 1
ATOM 11603 C CA . ILE B 1 558 ? -13.469 46.125 15.883 1 84.31 558 ILE B CA 1
ATOM 11604 C C . ILE B 1 558 ? -13.836 44.688 16.25 1 84.31 558 ILE B C 1
ATOM 11606 O O . ILE B 1 558 ? -13.125 44.031 17.016 1 84.31 558 ILE B O 1
ATOM 11610 N N . TRP B 1 559 ? -14.828 44.219 15.688 1 85.75 559 TRP B N 1
ATOM 11611 C CA . TRP B 1 559 ? -15.258 42.844 15.969 1 85.75 559 TRP B CA 1
ATOM 11612 C C . TRP B 1 559 ? -14.227 41.844 15.469 1 85.75 559 TRP B C 1
ATOM 11614 O O . TRP B 1 559 ? -13.992 40.812 16.109 1 85.75 559 TRP B O 1
ATOM 11624 N N . ASN B 1 560 ? -13.656 42.031 14.367 1 84.88 560 ASN B N 1
ATOM 11625 C CA . ASN B 1 560 ? -12.656 41.125 13.805 1 84.88 560 ASN B CA 1
ATOM 11626 C C . ASN B 1 560 ? -11.445 41 14.719 1 84.88 560 ASN B C 1
ATOM 11628 O O . ASN B 1 560 ? -10.797 39.938 14.75 1 84.88 560 ASN B O 1
ATOM 11632 N N . VAL B 1 561 ? -11.258 41.969 15.414 1 80.88 561 VAL B N 1
ATOM 11633 C CA . VAL B 1 561 ? -10.102 41.969 16.312 1 80.88 561 VAL B CA 1
ATOM 11634 C C . VAL B 1 561 ? -10.516 41.406 17.672 1 80.88 561 VAL B C 1
ATOM 11636 O O . VAL B 1 561 ? -9.797 40.594 18.266 1 80.88 561 VAL B O 1
ATOM 11639 N N . GLN B 1 562 ? -11.695 41.781 18.109 1 78.75 562 GLN B N 1
ATOM 11640 C CA . GLN B 1 562 ? -12.102 41.438 19.469 1 78.75 562 GLN B CA 1
ATOM 11641 C C . GLN B 1 562 ? -12.953 40.156 19.484 1 78.75 562 GLN B C 1
ATOM 11643 O O . GLN B 1 562 ? -13.008 39.469 20.5 1 78.75 562 GLN B O 1
ATOM 11648 N N . GLY B 1 563 ? -13.523 39.844 18.469 1 78.56 563 GLY B N 1
ATOM 11649 C CA . GLY B 1 563 ? -14.508 38.781 18.5 1 78.56 563 GLY B CA 1
ATOM 11650 C C . GLY B 1 563 ? -14.031 37.5 17.812 1 78.56 563 GLY B C 1
ATOM 11651 O O . GLY B 1 563 ? -14.562 36.406 18.062 1 78.56 563 GLY B O 1
ATOM 11652 N N . ARG B 1 564 ? -13.062 37.594 17.031 1 82.88 564 ARG B N 1
ATOM 11653 C CA . ARG B 1 564 ? -12.617 36.438 16.297 1 82.88 564 ARG B CA 1
ATOM 11654 C C . ARG B 1 564 ? -11.547 35.656 17.078 1 82.88 564 ARG B C 1
ATOM 11656 O O . ARG B 1 564 ? -10.617 36.281 17.609 1 82.88 564 ARG B O 1
ATOM 11663 N N . LEU B 1 565 ? -11.766 34.375 17.234 1 84.94 565 LEU B N 1
ATOM 11664 C CA . LEU B 1 565 ? -10.812 33.531 17.953 1 84.94 565 LEU B CA 1
ATOM 11665 C C . LEU B 1 565 ? -9.727 33.031 17.016 1 84.94 565 LEU B C 1
ATOM 11667 O O . LEU B 1 565 ? -9.977 32.781 15.828 1 84.94 565 LEU B O 1
ATOM 11671 N N . ASN B 1 566 ? -8.594 32.906 17.547 1 86.25 566 ASN B N 1
ATOM 11672 C CA . ASN B 1 566 ? -7.461 32.406 16.781 1 86.25 566 ASN B CA 1
ATOM 11673 C C . ASN B 1 566 ? -7.496 30.875 16.656 1 86.25 566 ASN B C 1
ATOM 11675 O O . ASN B 1 566 ? -7.965 30.188 17.562 1 86.25 566 ASN B O 1
ATOM 11679 N N . SER B 1 567 ? -7.125 30.438 15.508 1 88.75 567 SER B N 1
ATOM 11680 C CA . SER B 1 567 ? -7.027 29 15.266 1 88.75 567 SER B CA 1
ATOM 11681 C C . SER B 1 567 ? -5.586 28.578 14.984 1 88.75 567 SER B C 1
ATOM 11683 O O . SER B 1 567 ? -4.715 29.438 14.789 1 88.75 567 SER B O 1
ATOM 11685 N N . VAL B 1 568 ? -5.332 27.344 15.148 1 90.31 568 VAL B N 1
ATOM 11686 C CA . VAL B 1 568 ? -3.986 26.828 14.93 1 90.31 568 VAL B CA 1
ATOM 11687 C C . VAL B 1 568 ? -3.953 26 13.641 1 90.31 568 VAL B C 1
ATOM 11689 O O . VAL B 1 568 ? -4.965 25.422 13.25 1 90.31 568 VAL B O 1
ATOM 11692 N N . ASN B 1 569 ? -2.797 26.109 12.938 1 92.31 569 ASN B N 1
ATOM 11693 C CA . ASN B 1 569 ? -2.529 25.234 11.789 1 92.31 569 ASN B CA 1
ATOM 11694 C C . ASN B 1 569 ? -1.699 24.016 12.188 1 92.31 569 ASN B C 1
ATOM 11696 O O . ASN B 1 569 ? -0.5 24.141 12.438 1 92.31 569 ASN B O 1
ATOM 11700 N N . TYR B 1 570 ? -2.287 22.859 12.164 1 92.94 570 TYR B N 1
ATOM 11701 C CA . TYR B 1 570 ? -1.624 21.641 12.609 1 92.94 570 TYR B CA 1
ATOM 11702 C C . TYR B 1 570 ? -0.481 21.266 11.672 1 92.94 570 TYR B C 1
ATOM 11704 O O . TYR B 1 570 ? 0.433 20.531 12.055 1 92.94 570 TYR B O 1
ATOM 11712 N N . GLY B 1 571 ? -0.542 21.75 10.406 1 93.62 571 GLY B N 1
ATOM 11713 C CA . GLY B 1 571 ? 0.54 21.516 9.469 1 93.62 571 GLY B CA 1
ATOM 11714 C C . GLY B 1 571 ? 1.85 22.156 9.883 1 93.62 571 GLY B C 1
ATOM 11715 O O . GLY B 1 571 ? 2.926 21.688 9.508 1 93.62 571 GLY B O 1
ATOM 11716 N N . LEU B 1 572 ? 1.761 23.156 10.711 1 93.69 572 LEU B N 1
ATOM 11717 C CA . LEU B 1 572 ? 2.953 23.859 11.164 1 93.69 572 LEU B CA 1
ATOM 11718 C C . LEU B 1 572 ? 3.277 23.516 12.609 1 93.69 572 LEU B C 1
ATOM 11720 O O . LEU B 1 572 ? 4.414 23.688 13.062 1 93.69 572 LEU B O 1
ATOM 11724 N N . LEU B 1 573 ? 2.305 22.969 13.297 1 93.94 573 LEU B N 1
ATOM 11725 C CA . LEU B 1 573 ? 2.453 22.734 14.734 1 93.94 573 LEU B CA 1
ATOM 11726 C C . LEU B 1 573 ? 3.148 21.406 15 1 93.94 573 LEU B C 1
ATOM 11728 O O . LEU B 1 573 ? 4.016 21.312 15.875 1 93.94 573 LEU B O 1
ATOM 11732 N N . PHE B 1 574 ? 2.881 20.328 14.258 1 95.94 574 PHE B N 1
ATOM 11733 C CA . PHE B 1 574 ? 3.344 18.969 14.539 1 95.94 574 PHE B CA 1
ATOM 11734 C C . PHE B 1 574 ? 4.801 18.797 14.125 1 95.94 574 PHE B C 1
ATOM 11736 O O . PHE B 1 574 ? 5.586 18.172 14.836 1 95.94 574 PHE B O 1
ATOM 11743 N N . PRO B 1 575 ? 5.195 19.391 12.992 1 95.31 575 PRO B N 1
ATOM 11744 C CA . PRO B 1 575 ? 6.516 19.047 12.461 1 95.31 575 PRO B CA 1
ATOM 11745 C C . PRO B 1 575 ? 7.648 19.406 13.414 1 95.31 575 PRO B C 1
ATOM 11747 O O . PRO B 1 575 ? 8.547 18.594 13.656 1 95.31 575 PRO B O 1
ATOM 11750 N N . PRO B 1 576 ? 7.68 20.609 14.078 1 94 576 PRO B N 1
ATOM 11751 C CA . PRO B 1 576 ? 8.758 20.891 15.023 1 94 576 PRO B CA 1
ATOM 11752 C C . PRO B 1 576 ? 8.773 19.906 16.203 1 94 576 PRO B C 1
ATOM 11754 O O . PRO B 1 576 ? 9.844 19.578 16.719 1 94 576 PRO B O 1
ATOM 11757 N N . GLN B 1 577 ? 7.656 19.469 16.641 1 96.19 577 GLN B N 1
ATOM 11758 C CA . GLN B 1 577 ? 7.578 18.484 17.719 1 96.19 577 GLN B CA 1
ATOM 11759 C C . GLN B 1 577 ? 8.125 17.141 17.281 1 96.19 577 GLN B C 1
ATOM 11761 O O . GLN B 1 577 ? 8.852 16.484 18.031 1 96.19 577 GLN B O 1
ATOM 11766 N N . ALA B 1 578 ? 7.766 16.734 16.078 1 96.56 578 ALA B N 1
ATOM 11767 C CA . ALA B 1 578 ? 8.281 15.477 15.531 1 96.56 578 ALA B CA 1
ATOM 11768 C C . ALA B 1 578 ? 9.789 15.547 15.32 1 96.56 578 ALA B C 1
ATOM 11770 O O . ALA B 1 578 ? 10.484 14.539 15.484 1 96.56 578 ALA B O 1
ATOM 11771 N N . LEU B 1 579 ? 10.227 16.703 14.922 1 95.44 579 LEU B N 1
ATOM 11772 C CA . LEU B 1 579 ? 11.672 16.891 14.766 1 95.44 579 LEU B CA 1
ATOM 11773 C C . LEU B 1 579 ? 12.391 16.688 16.094 1 95.44 579 LEU B C 1
ATOM 11775 O O . LEU B 1 579 ? 13.406 15.992 16.156 1 95.44 579 LEU B O 1
ATOM 11779 N N . MET B 1 580 ? 11.867 17.312 17.172 1 95.5 580 MET B N 1
ATOM 11780 C CA . MET B 1 580 ? 12.484 17.188 18.5 1 95.5 580 MET B CA 1
ATOM 11781 C C . MET B 1 580 ? 12.484 15.734 18.953 1 95.5 580 MET B C 1
ATOM 11783 O O . MET B 1 580 ? 13.43 15.281 19.594 1 95.5 580 MET B O 1
ATOM 11787 N N . PHE B 1 581 ? 11.438 14.984 18.656 1 97 581 PHE B N 1
ATOM 11788 C CA . PHE B 1 581 ? 11.391 13.555 18.922 1 97 581 PHE B CA 1
ATOM 11789 C C . PHE B 1 581 ? 12.531 12.828 18.234 1 97 581 PHE B C 1
ATOM 11791 O O . PHE B 1 581 ? 13.211 12 18.828 1 97 581 PHE B O 1
ATOM 11798 N N . SER B 1 582 ? 12.75 13.195 16.969 1 95.94 582 SER B N 1
ATOM 11799 C CA . SER B 1 582 ? 13.805 12.562 16.188 1 95.94 582 SER B CA 1
ATOM 11800 C C . SER B 1 582 ? 15.18 12.898 16.734 1 95.94 582 SER B C 1
ATOM 11802 O O . SER B 1 582 ? 16.031 12.016 16.859 1 95.94 582 SER B O 1
ATOM 11804 N N . ILE B 1 583 ? 15.391 14.164 17.047 1 93.12 583 ILE B N 1
ATOM 11805 C CA . ILE B 1 583 ? 16.672 14.602 17.594 1 93.12 583 ILE B CA 1
ATOM 11806 C C . ILE B 1 583 ? 16.938 13.891 18.922 1 93.12 583 ILE B C 1
ATOM 11808 O O . ILE B 1 583 ? 18.047 13.391 19.156 1 93.12 583 ILE B O 1
ATOM 11812 N N . GLY B 1 584 ? 15.93 13.898 19.75 1 94.69 584 GLY B N 1
ATOM 11813 C CA . GLY B 1 584 ? 16.062 13.227 21.047 1 94.69 584 GLY B CA 1
ATOM 11814 C C . GLY B 1 584 ? 16.406 11.758 20.906 1 94.69 584 GLY B C 1
ATOM 11815 O O . GLY B 1 584 ? 17.25 11.242 21.656 1 94.69 584 GLY B O 1
ATOM 11816 N N . LEU B 1 585 ? 15.859 11.109 19.969 1 95.44 585 LEU B N 1
ATOM 11817 C CA . LEU B 1 585 ? 16.094 9.672 19.797 1 95.44 585 LEU B CA 1
ATOM 11818 C C . LEU B 1 585 ? 17.453 9.406 19.188 1 95.44 585 LEU B C 1
ATOM 11820 O O . LEU B 1 585 ? 18.172 8.5 19.609 1 95.44 585 LEU B O 1
ATOM 11824 N N . VAL B 1 586 ? 17.812 10.172 18.219 1 91.56 586 VAL B N 1
ATOM 11825 C CA . VAL B 1 586 ? 19.094 10 17.531 1 91.56 586 VAL B CA 1
ATOM 11826 C C . VAL B 1 586 ? 20.234 10.141 18.516 1 91.56 586 VAL B C 1
ATOM 11828 O O . VAL B 1 586 ? 21.172 9.336 18.516 1 91.56 586 VAL B O 1
ATOM 11831 N N . TYR B 1 587 ? 20.188 11.055 19.422 1 90.38 587 TYR B N 1
ATOM 11832 C CA . TYR B 1 587 ? 21.297 11.352 20.312 1 90.38 587 TYR B CA 1
ATOM 11833 C C . TYR B 1 587 ? 21.125 10.648 21.656 1 90.38 587 TYR B C 1
ATOM 11835 O O . TYR B 1 587 ? 21.938 10.828 22.562 1 90.38 587 TYR B O 1
ATOM 11843 N N . SER B 1 588 ? 20.094 9.891 21.781 1 92.69 588 SER B N 1
ATOM 11844 C CA . SER B 1 588 ? 19.812 9.211 23.047 1 92.69 588 SER B CA 1
ATOM 11845 C C . SER B 1 588 ? 20.969 8.312 23.453 1 92.69 588 SER B C 1
ATOM 11847 O O . SER B 1 588 ? 21.375 8.297 24.609 1 92.69 588 SER B O 1
ATOM 11849 N N . THR B 1 589 ? 21.578 7.617 22.438 1 89.88 589 THR B N 1
ATOM 11850 C CA . THR B 1 589 ? 22.672 6.699 22.781 1 89.88 589 THR B CA 1
ATOM 11851 C C . THR B 1 589 ? 24.016 7.301 22.391 1 89.88 589 THR B C 1
ATOM 11853 O O . THR B 1 589 ? 25.062 6.777 22.781 1 89.88 589 THR B O 1
ATOM 11856 N N . ILE B 1 590 ? 24 8.375 21.672 1 86.62 590 ILE B N 1
ATOM 11857 C CA . ILE B 1 590 ? 25.234 9.016 21.234 1 86.62 590 ILE B CA 1
ATOM 11858 C C . ILE B 1 590 ? 25.688 10.031 22.297 1 86.62 590 ILE B C 1
ATOM 11860 O O . ILE B 1 590 ? 26.859 10.062 22.688 1 86.62 590 ILE B O 1
ATOM 11864 N N . ALA B 1 591 ? 24.766 10.875 22.734 1 88.38 591 ALA B N 1
ATOM 11865 C CA . ALA B 1 591 ? 24.969 11.898 23.75 1 88.38 591 ALA B CA 1
ATOM 11866 C C . ALA B 1 591 ? 23.781 11.969 24.703 1 88.38 591 ALA B C 1
ATOM 11868 O O . ALA B 1 591 ? 22.969 12.898 24.625 1 88.38 591 ALA B O 1
ATOM 11869 N N . PRO B 1 592 ? 23.719 11.102 25.688 1 89.94 592 PRO B N 1
ATOM 11870 C CA . PRO B 1 592 ? 22.531 10.961 26.547 1 89.94 592 PRO B CA 1
ATOM 11871 C C . PRO B 1 592 ? 22.234 12.227 27.359 1 89.94 592 PRO B C 1
ATOM 11873 O O . PRO B 1 592 ? 21.141 12.367 27.891 1 89.94 592 PRO B O 1
ATOM 11876 N N . LEU B 1 593 ? 23.094 13.172 27.406 1 88.25 593 LEU B N 1
ATOM 11877 C CA . LEU B 1 593 ? 22.875 14.406 28.141 1 88.25 593 LEU B CA 1
ATOM 11878 C C . LEU B 1 593 ? 21.734 15.211 27.516 1 88.25 593 LEU B C 1
ATOM 11880 O O . LEU B 1 593 ? 21.156 16.078 28.172 1 88.25 593 LEU B O 1
ATOM 11884 N N . ILE B 1 594 ? 21.344 14.969 26.328 1 90.5 594 ILE B N 1
ATOM 11885 C CA . ILE B 1 594 ? 20.312 15.711 25.625 1 90.5 594 ILE B CA 1
ATOM 11886 C C . ILE B 1 594 ? 18.938 15.273 26.125 1 90.5 594 ILE B C 1
ATOM 11888 O O . ILE B 1 594 ? 17.953 16.016 26 1 90.5 594 ILE B O 1
ATOM 11892 N N . LEU B 1 595 ? 18.797 14.125 26.766 1 95.12 595 LEU B N 1
ATOM 11893 C CA . LEU B 1 595 ? 17.516 13.477 27.062 1 95.12 595 LEU B CA 1
ATOM 11894 C C . LEU B 1 595 ? 16.75 14.266 28.109 1 95.12 595 LEU B C 1
ATOM 11896 O O . LEU B 1 595 ? 15.547 14.508 27.938 1 95.12 595 LEU B O 1
ATOM 11900 N N . PRO B 1 596 ? 17.391 14.758 29.172 1 93.25 596 PRO B N 1
ATOM 11901 C CA . PRO B 1 596 ? 16.609 15.547 30.125 1 93.25 596 PRO B CA 1
ATOM 11902 C C . PRO B 1 596 ? 16.062 16.844 29.531 1 93.25 596 PRO B C 1
ATOM 11904 O O . PRO B 1 596 ? 14.961 17.266 29.891 1 93.25 596 PRO B O 1
ATOM 11907 N N . PHE B 1 597 ? 16.734 17.438 28.688 1 92.31 597 PHE B N 1
ATOM 11908 C CA . PHE B 1 597 ? 16.281 18.688 28.062 1 92.31 597 PHE B CA 1
ATOM 11909 C C . PHE B 1 597 ? 15.156 18.406 27.078 1 92.31 597 PHE B C 1
ATOM 11911 O O . PHE B 1 597 ? 14.219 19.203 26.969 1 92.31 597 PHE B O 1
ATOM 11918 N N . VAL B 1 598 ? 15.234 17.297 26.344 1 95.56 598 VAL B N 1
ATOM 11919 C CA . VAL B 1 598 ? 14.148 16.938 25.438 1 95.56 598 VAL B CA 1
ATOM 11920 C C . VAL B 1 598 ? 12.906 16.578 26.234 1 95.56 598 VAL B C 1
ATOM 11922 O O . VAL B 1 598 ? 11.781 16.922 25.859 1 95.56 598 VAL B O 1
ATOM 11925 N N . ALA B 1 599 ? 13.102 15.844 27.328 1 97.12 599 ALA B N 1
ATOM 11926 C CA . ALA B 1 599 ? 11.984 15.531 28.219 1 97.12 599 ALA B CA 1
ATOM 11927 C C . ALA B 1 599 ? 11.328 16.812 28.75 1 97.12 599 ALA B C 1
ATOM 11929 O O . ALA B 1 599 ? 10.102 16.922 28.75 1 97.12 599 ALA B O 1
ATOM 11930 N N . PHE B 1 600 ? 12.156 17.719 29.141 1 95.38 600 PHE B N 1
ATOM 11931 C CA . PHE B 1 600 ? 11.648 18.984 29.641 1 95.38 600 PHE B CA 1
ATOM 11932 C C . PHE B 1 600 ? 10.914 19.75 28.547 1 95.38 600 PHE B C 1
ATOM 11934 O O . PHE B 1 600 ? 9.906 20.406 28.812 1 95.38 600 PHE B O 1
ATOM 11941 N N . TYR B 1 601 ? 11.398 19.672 27.359 1 96.06 601 TYR B N 1
ATOM 11942 C CA . TYR B 1 601 ? 10.766 20.281 26.203 1 96.06 601 TYR B CA 1
ATOM 11943 C C . TYR B 1 601 ? 9.328 19.797 26.047 1 96.06 601 TYR B C 1
ATOM 11945 O O . TYR B 1 601 ? 8.398 20.609 25.953 1 96.06 601 TYR B O 1
ATOM 11953 N N . PHE B 1 602 ? 9.117 18.531 26.078 1 97.56 602 PHE B N 1
ATOM 11954 C CA . PHE B 1 602 ? 7.797 17.969 25.828 1 97.56 602 PHE B CA 1
ATOM 11955 C C . PHE B 1 602 ? 6.891 18.172 27.047 1 97.56 602 PHE B C 1
ATOM 11957 O O . PHE B 1 602 ? 5.684 18.359 26.891 1 97.56 602 PHE B O 1
ATOM 11964 N N . ILE B 1 603 ? 7.434 18.188 28.234 1 95.81 603 ILE B N 1
ATOM 11965 C CA . ILE B 1 603 ? 6.637 18.438 29.438 1 95.81 603 ILE B CA 1
ATOM 11966 C C . ILE B 1 603 ? 6.102 19.875 29.406 1 95.81 603 ILE B C 1
ATOM 11968 O O . ILE B 1 603 ? 4.918 20.094 29.672 1 95.81 603 ILE B O 1
ATOM 11972 N N . MET B 1 604 ? 6.949 20.781 29.078 1 94.62 604 MET B N 1
ATOM 11973 C CA . MET B 1 604 ? 6.555 22.188 29.031 1 94.62 604 MET B CA 1
ATOM 11974 C C . MET B 1 604 ? 5.523 22.438 27.938 1 94.62 604 MET B C 1
ATOM 11976 O O . MET B 1 604 ? 4.496 23.078 28.172 1 94.62 604 MET B O 1
ATOM 11980 N N . TYR B 1 605 ? 5.742 21.922 26.797 1 95.81 605 TYR B N 1
ATOM 11981 C CA . TYR B 1 605 ? 4.797 22.125 25.703 1 95.81 605 TYR B CA 1
ATOM 11982 C C . TYR B 1 605 ? 3.471 21.422 26 1 95.81 605 TYR B C 1
ATOM 11984 O O . TYR B 1 605 ? 2.41 21.922 25.609 1 95.81 605 TYR B O 1
ATOM 11992 N N . TYR B 1 606 ? 3.506 20.281 26.672 1 94.5 606 TYR B N 1
ATOM 11993 C CA . TYR B 1 606 ? 2.273 19.609 27.078 1 94.5 606 TYR B CA 1
ATOM 11994 C C . TYR B 1 606 ? 1.425 20.516 27.969 1 94.5 606 TYR B C 1
ATOM 11996 O O . TYR B 1 606 ? 0.229 20.688 27.719 1 94.5 606 TYR B O 1
ATOM 12004 N N . ARG B 1 607 ? 2.027 21.125 28.875 1 92.31 607 ARG B N 1
ATOM 12005 C CA . ARG B 1 607 ? 1.312 21.969 29.828 1 92.31 607 ARG B CA 1
ATOM 12006 C C . ARG B 1 607 ? 0.834 23.266 29.156 1 92.31 607 ARG B C 1
ATOM 12008 O O . ARG B 1 607 ? -0.295 23.703 29.391 1 92.31 607 ARG B O 1
ATOM 12015 N N . VAL B 1 608 ? 1.612 23.766 28.359 1 93.25 608 VAL B N 1
ATOM 12016 C CA . VAL B 1 608 ? 1.302 25.062 27.734 1 93.25 608 VAL B CA 1
ATOM 12017 C C . VAL B 1 608 ? 0.177 24.875 26.719 1 93.25 608 VAL B C 1
ATOM 12019 O O . VAL B 1 608 ? -0.789 25.641 26.719 1 93.25 608 VAL B O 1
ATOM 12022 N N . TYR B 1 609 ? 0.269 23.859 25.906 1 93.88 609 TYR B N 1
ATOM 12023 C CA . TYR B 1 609 ? -0.751 23.703 24.875 1 93.88 609 TYR B CA 1
ATOM 12024 C C . TYR B 1 609 ? -2.061 23.203 25.469 1 93.88 609 TYR B C 1
ATOM 12026 O O . TYR B 1 609 ? -3.139 23.484 24.938 1 93.88 609 TYR B O 1
ATOM 12034 N N . ARG B 1 610 ? -1.956 22.453 26.5 1 92.44 610 ARG B N 1
ATOM 12035 C CA . ARG B 1 610 ? -3.184 22.125 27.219 1 92.44 610 ARG B CA 1
ATOM 12036 C C . ARG B 1 610 ? -3.918 23.375 27.672 1 92.44 610 ARG B C 1
ATOM 12038 O O . ARG B 1 610 ? -5.137 23.484 27.516 1 92.44 610 ARG B O 1
ATOM 12045 N N . HIS B 1 611 ? -3.193 24.328 28.156 1 90.94 611 HIS B N 1
ATOM 12046 C CA . HIS B 1 611 ? -3.762 25.594 28.578 1 90.94 611 HIS B CA 1
ATOM 12047 C C . HIS B 1 611 ? -4.258 26.406 27.391 1 90.94 611 HIS B C 1
ATOM 12049 O O . HIS B 1 611 ? -5.363 26.953 27.422 1 90.94 611 HIS B O 1
ATOM 12055 N N . GLN B 1 612 ? -3.504 26.484 26.391 1 92.81 612 GLN B N 1
ATOM 12056 C CA . GLN B 1 612 ? -3.836 27.312 25.234 1 92.81 612 GLN B CA 1
ATOM 12057 C C . GLN B 1 612 ? -5.086 26.797 24.531 1 92.81 612 GLN B C 1
ATOM 12059 O O . GLN B 1 612 ? -5.926 27.594 24.078 1 92.81 612 GLN B O 1
ATOM 12064 N N . PHE B 1 613 ? -5.254 25.5 24.406 1 92.75 613 PHE B N 1
ATOM 12065 C CA . PHE B 1 613 ? -6.414 24.953 23.719 1 92.75 613 PHE B CA 1
ATOM 12066 C C . PHE B 1 613 ? -7.664 25.062 24.578 1 92.75 613 PHE B C 1
ATOM 12068 O O . PHE B 1 613 ? -8.781 25.156 24.062 1 92.75 613 PHE B O 1
ATOM 12075 N N . LEU B 1 614 ? -7.508 25.109 25.828 1 90.25 614 LEU B N 1
ATOM 12076 C CA . LEU B 1 614 ? -8.648 25.234 26.734 1 90.25 614 LEU B CA 1
ATOM 12077 C C . LEU B 1 614 ? -9.141 26.672 26.797 1 90.25 614 LEU B C 1
ATOM 12079 O O . LEU B 1 614 ? -10.352 26.922 26.859 1 90.25 614 LEU B O 1
ATOM 12083 N N . TYR B 1 615 ? -8.195 27.625 26.609 1 89.75 615 TYR B N 1
ATOM 12084 C CA . TYR B 1 615 ? -8.609 28.984 26.953 1 89.75 615 TYR B CA 1
ATOM 12085 C C . TYR B 1 615 ? -8.406 29.922 25.781 1 89.75 615 TYR B C 1
ATOM 12087 O O . TYR B 1 615 ? -9.023 31 25.719 1 89.75 615 TYR B O 1
ATOM 12095 N N . VAL B 1 616 ? -7.625 29.562 24.859 1 90.56 616 VAL B N 1
ATOM 12096 C CA . VAL B 1 616 ? -7.238 30.578 23.891 1 90.56 616 VAL B CA 1
ATOM 12097 C C . VAL B 1 616 ? -7.684 30.156 22.5 1 90.56 616 VAL B C 1
ATOM 12099 O O . VAL B 1 616 ? -8.383 30.906 21.797 1 90.56 616 VAL B O 1
ATOM 12102 N N . TYR B 1 617 ? -7.414 28.953 22.031 1 91.25 617 TYR B N 1
ATOM 12103 C CA . TYR B 1 617 ? -7.594 28.562 20.641 1 91.25 617 TYR B CA 1
ATOM 12104 C C . TYR B 1 617 ? -8.93 27.844 20.438 1 91.25 617 TYR B C 1
ATOM 12106 O O . TYR B 1 617 ? -9.391 27.125 21.328 1 91.25 617 TYR B O 1
ATOM 12114 N N . LYS B 1 618 ? -9.531 28.031 19.266 1 87.19 618 LYS B N 1
ATOM 12115 C CA . LYS B 1 618 ? -10.711 27.297 18.828 1 87.19 618 LYS B CA 1
ATOM 12116 C C . LYS B 1 618 ? -10.578 26.875 17.375 1 87.19 618 LYS B C 1
ATOM 12118 O O . LYS B 1 618 ? -10.305 27.703 16.5 1 87.19 618 LYS B O 1
ATOM 12123 N N . GLN B 1 619 ? -10.789 25.578 17.141 1 86.75 619 GLN B N 1
ATOM 12124 C CA . GLN B 1 619 ? -10.664 25.062 15.781 1 86.75 619 GLN B CA 1
ATOM 12125 C C . GLN B 1 619 ? -12.016 25.062 15.062 1 86.75 619 GLN B C 1
ATOM 12127 O O . GLN B 1 619 ? -13.008 24.562 15.594 1 86.75 619 GLN B O 1
ATOM 12132 N N . PRO B 1 620 ? -11.977 25.625 13.938 1 83.62 620 PRO B N 1
ATOM 12133 C CA . PRO B 1 620 ? -13.242 25.688 13.211 1 83.62 620 PRO B CA 1
ATOM 12134 C C . PRO B 1 620 ? -13.641 24.328 12.625 1 83.62 620 PRO B C 1
ATOM 12136 O O . PRO B 1 620 ? -14.836 24.016 12.547 1 83.62 620 PRO B O 1
ATOM 12139 N N . VAL B 1 621 ? -12.648 23.594 12.203 1 87.25 621 VAL B N 1
ATOM 12140 C CA . VAL B 1 621 ? -12.945 22.312 11.555 1 87.25 621 VAL B CA 1
ATOM 12141 C C . VAL B 1 621 ? -12.289 21.172 12.336 1 87.25 621 VAL B C 1
ATOM 12143 O O . VAL B 1 621 ? -11.109 21.25 12.695 1 87.25 621 VAL B O 1
ATOM 12146 N N . GLU B 1 622 ? -13.133 20.234 12.68 1 88.5 622 GLU B N 1
ATOM 12147 C CA . GLU B 1 622 ? -12.641 19.031 13.352 1 88.5 622 GLU B CA 1
ATOM 12148 C C . GLU B 1 622 ? -12.484 17.875 12.367 1 88.5 622 GLU B C 1
ATOM 12150 O O . GLU B 1 622 ? -13.438 17.516 11.664 1 88.5 622 GLU B O 1
ATOM 12155 N N . THR B 1 623 ? -11.367 17.297 12.242 1 89.5 623 THR B N 1
ATOM 12156 C CA . THR B 1 623 ? -11.109 16.203 11.305 1 89.5 623 THR B CA 1
ATOM 12157 C C . THR B 1 623 ? -11.148 14.859 12.023 1 89.5 623 THR B C 1
ATOM 12159 O O . THR B 1 623 ? -11.055 13.812 11.383 1 89.5 623 THR B O 1
ATOM 12162 N N . GLY B 1 624 ? -11.266 14.828 13.297 1 90.81 624 GLY B N 1
ATOM 12163 C CA . GLY B 1 624 ? -11.219 13.586 14.055 1 90.81 624 GLY B CA 1
ATOM 12164 C C . GLY B 1 624 ? -9.805 13.125 14.359 1 90.81 624 GLY B C 1
ATOM 12165 O O . GLY B 1 624 ? -9.555 11.922 14.461 1 90.81 624 GLY B O 1
ATOM 12166 N N . GLY B 1 625 ? -8.898 13.953 14.398 1 93.25 625 GLY B N 1
ATOM 12167 C CA . GLY B 1 625 ? -7.531 13.633 14.789 1 93.25 625 GLY B CA 1
ATOM 12168 C C . GLY B 1 625 ? -6.711 13.047 13.656 1 93.25 625 GLY B C 1
ATOM 12169 O O . GLY B 1 625 ? -5.801 12.25 13.891 1 93.25 625 GLY B O 1
ATOM 12170 N N . LEU B 1 626 ? -6.895 13.391 12.461 1 94.12 626 LEU B N 1
ATOM 12171 C CA . LEU B 1 626 ? -6.25 12.766 11.305 1 94.12 626 LEU B CA 1
ATOM 12172 C C . LEU B 1 626 ? -4.785 13.172 11.219 1 94.12 626 LEU B C 1
ATOM 12174 O O . LEU B 1 626 ? -4.004 12.539 10.5 1 94.12 626 LEU B O 1
ATOM 12178 N N . ALA B 1 627 ? -4.375 14.203 11.93 1 95.31 627 ALA B N 1
ATOM 12179 C CA . ALA B 1 627 ? -2.98 14.641 11.914 1 95.31 627 ALA B CA 1
ATOM 12180 C C . ALA B 1 627 ? -2.115 13.727 12.781 1 95.31 627 ALA B C 1
ATOM 12182 O O . ALA B 1 627 ? -0.908 13.609 12.555 1 95.31 627 ALA B O 1
ATOM 12183 N N . PHE B 1 628 ? -2.703 13.039 13.734 1 96.25 628 PHE B N 1
ATOM 12184 C CA . PHE B 1 628 ? -1.969 12.227 14.695 1 96.25 628 PHE B CA 1
ATOM 12185 C C . PHE B 1 628 ? -1.323 11.023 14.016 1 96.25 628 PHE B C 1
ATOM 12187 O O . PHE B 1 628 ? -0.137 10.75 14.211 1 96.25 628 PHE B O 1
ATOM 12194 N N . PRO B 1 629 ? -2.043 10.297 13.172 1 96.12 629 PRO B N 1
ATOM 12195 C CA . PRO B 1 629 ? -1.404 9.164 12.5 1 96.12 629 PRO B CA 1
ATOM 12196 C C . PRO B 1 629 ? -0.222 9.586 11.625 1 96.12 629 PRO B C 1
ATOM 12198 O O . PRO B 1 629 ? 0.754 8.844 11.5 1 96.12 629 PRO B O 1
ATOM 12201 N N . LEU B 1 630 ? -0.351 10.688 11.039 1 96.12 630 LEU B N 1
ATOM 12202 C CA . LEU B 1 630 ? 0.758 11.195 10.242 1 96.12 630 LEU B CA 1
ATOM 12203 C C . LEU B 1 630 ? 1.954 11.531 11.125 1 96.12 630 LEU B C 1
ATOM 12205 O O . LEU B 1 630 ? 3.102 11.305 10.734 1 96.12 630 LEU B O 1
ATOM 12209 N N . ALA B 1 631 ? 1.701 12.086 12.297 1 97.12 631 ALA B N 1
ATOM 12210 C CA . ALA B 1 631 ? 2.77 12.367 13.258 1 97.12 631 ALA B CA 1
ATOM 12211 C C . ALA B 1 631 ? 3.479 11.086 13.68 1 97.12 631 ALA B C 1
ATOM 12213 O O . ALA B 1 631 ? 4.699 11.078 13.867 1 97.12 631 ALA B O 1
ATOM 12214 N N . VAL B 1 632 ? 2.738 10.047 13.805 1 96.62 632 VAL B N 1
ATOM 12215 C CA . VAL B 1 632 ? 3.303 8.75 14.18 1 96.62 632 VAL B CA 1
ATOM 12216 C C . VAL B 1 632 ? 4.234 8.258 13.078 1 96.62 632 VAL B C 1
ATOM 12218 O O . VAL B 1 632 ? 5.316 7.734 13.359 1 96.62 632 VAL B O 1
ATOM 12221 N N . LYS B 1 633 ? 3.834 8.461 11.852 1 95.81 633 LYS B N 1
ATOM 12222 C CA . LYS B 1 633 ? 4.691 8.062 10.734 1 95.81 633 LYS B CA 1
ATOM 12223 C C . LYS B 1 633 ? 5.977 8.883 10.711 1 95.81 633 LYS B C 1
ATOM 12225 O O . LYS B 1 633 ? 7.043 8.367 10.367 1 95.81 633 LYS B O 1
ATOM 12230 N N . HIS B 1 634 ? 5.844 10.141 11.055 1 96.75 634 HIS B N 1
ATOM 12231 C CA . HIS B 1 634 ? 7.031 10.984 11.148 1 96.75 634 HIS B CA 1
ATOM 12232 C C . HIS B 1 634 ? 7.953 10.508 12.266 1 96.75 634 HIS B C 1
ATOM 12234 O O . HIS B 1 634 ? 9.18 10.555 12.125 1 96.75 634 HIS B O 1
ATOM 12240 N N . ALA B 1 635 ? 7.375 10.047 13.336 1 96.81 635 ALA B N 1
ATOM 12241 C CA . ALA B 1 635 ? 8.172 9.516 14.438 1 96.81 635 ALA B CA 1
ATOM 12242 C C . ALA B 1 635 ? 8.953 8.273 14 1 96.81 635 ALA B C 1
ATOM 12244 O O . ALA B 1 635 ? 10.094 8.07 14.422 1 96.81 635 ALA B O 1
ATOM 12245 N N . TYR B 1 636 ? 8.375 7.434 13.133 1 96.69 636 TYR B N 1
ATOM 12246 C CA . TYR B 1 636 ? 9.07 6.262 12.609 1 96.69 636 TYR B CA 1
ATOM 12247 C C . TYR B 1 636 ? 10.281 6.668 11.773 1 96.69 636 TYR B C 1
ATOM 12249 O O . TYR B 1 636 ? 11.305 5.98 11.781 1 96.69 636 TYR B O 1
ATOM 12257 N N . THR B 1 637 ? 10.125 7.773 11.094 1 94.81 637 THR B N 1
ATOM 12258 C CA . THR B 1 637 ? 11.273 8.273 10.344 1 94.81 637 THR B CA 1
ATOM 12259 C C . THR B 1 637 ? 12.43 8.602 11.289 1 94.81 637 THR B C 1
ATOM 12261 O O . THR B 1 637 ? 13.594 8.344 10.961 1 94.81 637 THR B O 1
ATOM 12264 N N . GLY B 1 638 ? 12.117 9.156 12.453 1 94.19 638 GLY B N 1
ATOM 12265 C CA . GLY B 1 638 ? 13.141 9.406 13.453 1 94.19 638 GLY B CA 1
ATOM 12266 C C . GLY B 1 638 ? 13.812 8.141 13.945 1 94.19 638 GLY B C 1
ATOM 12267 O O . GLY B 1 638 ? 15.031 8.117 14.148 1 94.19 638 GLY B O 1
ATOM 12268 N N . ILE B 1 639 ? 13.07 7.086 14.055 1 96.69 639 ILE B N 1
ATOM 12269 C CA . ILE B 1 639 ? 13.617 5.809 14.508 1 96.69 639 ILE B CA 1
ATOM 12270 C C . ILE B 1 639 ? 14.555 5.246 13.445 1 96.69 639 ILE B C 1
ATOM 12272 O O . ILE B 1 639 ? 15.633 4.75 13.766 1 96.69 639 ILE B O 1
ATOM 12276 N N . PHE B 1 640 ? 14.172 5.379 12.156 1 94.44 640 PHE B N 1
ATOM 12277 C CA . PHE B 1 640 ? 15.008 4.887 11.07 1 94.44 640 PHE B CA 1
ATOM 12278 C C . PHE B 1 640 ? 16.328 5.641 11.016 1 94.44 640 PHE B C 1
ATOM 12280 O O . PHE B 1 640 ? 17.391 5.035 10.836 1 94.44 640 PHE B O 1
ATOM 12287 N N . ILE B 1 641 ? 16.219 6.957 11.211 1 89.62 641 ILE B N 1
ATOM 12288 C CA . ILE B 1 641 ? 17.422 7.766 11.18 1 89.62 641 ILE B CA 1
ATOM 12289 C C . ILE B 1 641 ? 18.344 7.355 12.32 1 89.62 641 ILE B C 1
ATOM 12291 O O . ILE B 1 641 ? 19.562 7.277 12.148 1 89.62 641 ILE B O 1
ATOM 12295 N N . THR B 1 642 ? 17.844 7.078 13.469 1 92.56 642 THR B N 1
ATOM 12296 C CA . THR B 1 642 ? 18.625 6.648 14.625 1 92.56 642 THR B CA 1
ATOM 12297 C C . THR B 1 642 ? 19.328 5.328 14.344 1 92.56 642 THR B C 1
ATOM 12299 O O . THR B 1 642 ? 20.531 5.195 14.586 1 92.56 642 THR B O 1
ATOM 12302 N N . GLU B 1 643 ? 18.625 4.391 13.758 1 93.12 643 GLU B N 1
ATOM 12303 C CA . GLU B 1 643 ? 19.188 3.068 13.5 1 93.12 643 GLU B CA 1
ATOM 12304 C C . GLU B 1 643 ? 20.266 3.129 12.43 1 93.12 643 GLU B C 1
ATOM 12306 O O . GLU B 1 643 ? 21.328 2.504 12.57 1 93.12 643 GLU B O 1
ATOM 12311 N N . VAL B 1 644 ? 20 3.9 11.383 1 87 644 VAL B N 1
ATOM 12312 C CA . VAL B 1 644 ? 20.984 4.012 10.305 1 87 644 VAL B CA 1
ATOM 12313 C C . VAL B 1 644 ? 22.219 4.742 10.805 1 87 644 VAL B C 1
ATOM 12315 O O . VAL B 1 644 ? 23.344 4.387 10.438 1 87 644 VAL B O 1
ATOM 12318 N N . THR B 1 645 ? 22.062 5.727 11.664 1 84.19 645 THR B N 1
ATOM 12319 C CA . THR B 1 645 ? 23.188 6.492 12.203 1 84.19 645 THR B CA 1
ATOM 12320 C C . THR B 1 645 ? 24.031 5.629 13.133 1 84.19 645 THR B C 1
ATOM 12322 O O . THR B 1 645 ? 25.266 5.652 13.062 1 84.19 645 THR B O 1
ATOM 12325 N N . VAL B 1 646 ? 23.438 4.926 14.023 1 87.38 646 VAL B N 1
ATOM 12326 C CA . VAL B 1 646 ? 24.188 4.059 14.938 1 87.38 646 VAL B CA 1
ATOM 12327 C C . VAL B 1 646 ? 24.891 2.961 14.141 1 87.38 646 VAL B C 1
ATOM 12329 O O . VAL B 1 646 ? 26.016 2.574 14.469 1 87.38 646 VAL B O 1
ATOM 12332 N N . PHE B 1 647 ? 24.188 2.443 13.07 1 86 647 PHE B N 1
ATOM 12333 C CA . PHE B 1 647 ? 24.812 1.462 12.188 1 86 647 PHE B CA 1
ATOM 12334 C C . PHE B 1 647 ? 26.078 2.027 11.562 1 86 647 PHE B C 1
ATOM 12336 O O . PHE B 1 647 ? 27.109 1.351 11.508 1 86 647 PHE B O 1
ATOM 12343 N N . GLY B 1 648 ? 26.016 3.271 11.102 1 80.12 648 GLY B N 1
ATOM 12344 C CA . GLY B 1 648 ? 27.172 3.928 10.516 1 80.12 648 GLY B CA 1
ATOM 12345 C C . GLY B 1 648 ? 28.312 4.129 11.5 1 80.12 648 GLY B C 1
ATOM 12346 O O . GLY B 1 648 ? 29.484 3.947 11.148 1 80.12 648 GLY B O 1
ATOM 12347 N N . ILE B 1 649 ? 28.047 4.488 12.727 1 81.38 649 ILE B N 1
ATOM 12348 C CA . ILE B 1 649 ? 29.047 4.723 13.75 1 81.38 649 ILE B CA 1
ATOM 12349 C C . ILE B 1 649 ? 29.766 3.414 14.078 1 81.38 649 ILE B C 1
ATOM 12351 O O . ILE B 1 649 ? 30.984 3.395 14.242 1 81.38 649 ILE B O 1
ATOM 12355 N N . PHE B 1 650 ? 29.016 2.307 14.156 1 82 650 PHE B N 1
ATOM 12356 C CA . PHE B 1 650 ? 29.609 1.011 14.461 1 82 650 PHE B CA 1
ATOM 12357 C C . PHE B 1 650 ? 30.469 0.529 13.297 1 82 650 PHE B C 1
ATOM 12359 O O . PHE B 1 650 ? 31.484 -0.145 13.5 1 82 650 PHE B O 1
ATOM 12366 N N . LEU B 1 651 ? 30.031 0.797 12.07 1 77 651 LEU B N 1
ATOM 12367 C CA . LEU B 1 651 ? 30.812 0.434 10.891 1 77 651 LEU B CA 1
ATOM 12368 C C . LEU B 1 651 ? 32.156 1.16 10.883 1 77 651 LEU B C 1
ATOM 12370 O O . LEU B 1 651 ? 33.188 0.585 10.492 1 77 651 LEU B O 1
ATOM 12374 N N . LEU B 1 652 ? 32.188 2.389 11.281 1 72.94 652 LEU B N 1
ATOM 12375 C CA . LEU B 1 652 ? 33.406 3.205 11.289 1 72.94 652 LEU B CA 1
ATOM 12376 C C . LEU B 1 652 ? 34.344 2.764 12.406 1 72.94 652 LEU B C 1
ATOM 12378 O O . LEU B 1 652 ? 35.562 2.752 12.219 1 72.94 652 LEU B O 1
ATOM 12382 N N . LYS B 1 653 ? 33.719 2.555 13.539 1 69.5 653 LYS B N 1
ATOM 12383 C CA . LYS B 1 653 ? 34.562 2.203 14.68 1 69.5 653 LYS B CA 1
ATOM 12384 C C . LYS B 1 653 ? 35.062 0.768 14.57 1 69.5 653 LYS B C 1
ATOM 12386 O O . LYS B 1 653 ? 36.094 0.424 15.141 1 69.5 653 LYS B O 1
ATOM 12391 N N . GLY B 1 654 ? 34.219 -0.195 13.945 1 59.84 654 GLY B N 1
ATOM 12392 C CA . GLY B 1 654 ? 34.438 -1.62 14.125 1 59.84 654 GLY B CA 1
ATOM 12393 C C . GLY B 1 654 ? 35.25 -2.238 13.016 1 59.84 654 GLY B C 1
ATOM 12394 O O . GLY B 1 654 ? 34.969 -2.066 11.836 1 59.84 654 GLY B O 1
ATOM 12395 N N . THR B 1 655 ? 36.562 -2.299 13.234 1 57.75 655 THR B N 1
ATOM 12396 C CA . THR B 1 655 ? 37.406 -3.277 12.578 1 57.75 655 THR B CA 1
ATOM 12397 C C . THR B 1 655 ? 36.688 -4.613 12.43 1 57.75 655 THR B C 1
ATOM 12399 O O . THR B 1 655 ? 35.562 -4.758 12.852 1 57.75 655 THR B O 1
ATOM 12402 N N . SER B 1 656 ? 37.312 -5.816 12.281 1 57.97 656 SER B N 1
ATOM 12403 C CA . SER B 1 656 ? 36.938 -7.211 12.055 1 57.97 656 SER B CA 1
ATOM 12404 C C . SER B 1 656 ? 36.031 -7.734 13.156 1 57.97 656 SER B C 1
ATOM 12406 O O . SER B 1 656 ? 35.156 -8.555 12.906 1 57.97 656 SER B O 1
ATOM 12408 N N . ASP B 1 657 ? 36 -7.004 14.43 1 61.97 657 ASP B N 1
ATOM 12409 C CA . ASP B 1 657 ? 35.344 -7.66 15.562 1 61.97 657 ASP B CA 1
ATOM 12410 C C . ASP B 1 657 ? 33.938 -7.141 15.742 1 61.97 657 ASP B C 1
ATOM 12412 O O . ASP B 1 657 ? 33.156 -7.672 16.562 1 61.97 657 ASP B O 1
ATOM 12416 N N . ALA B 1 658 ? 33.469 -6.137 14.945 1 72.12 658 ALA B N 1
ATOM 12417 C CA . ALA B 1 658 ? 32.156 -5.551 15.172 1 72.12 658 ALA B CA 1
ATOM 12418 C C . ALA B 1 658 ? 31.125 -6.125 14.195 1 72.12 658 ALA B C 1
ATOM 12420 O O . ALA B 1 658 ? 30.031 -5.566 14.031 1 72.12 658 ALA B O 1
ATOM 12421 N N . ILE B 1 659 ? 31.359 -7.273 13.719 1 77.56 659 ILE B N 1
ATOM 12422 C CA . ILE B 1 659 ? 30.5 -7.852 12.688 1 77.56 659 ILE B CA 1
ATOM 12423 C C . ILE B 1 659 ? 29.203 -8.352 13.32 1 77.56 659 ILE B C 1
ATOM 12425 O O . ILE B 1 659 ? 28.109 -8.078 12.812 1 77.56 659 ILE B O 1
ATOM 12429 N N . PRO B 1 660 ? 29.312 -8.953 14.508 1 80.56 660 PRO B N 1
ATOM 12430 C CA . PRO B 1 660 ? 28.062 -9.422 15.102 1 80.56 660 PRO B CA 1
ATOM 12431 C C . PRO B 1 660 ? 27.125 -8.273 15.469 1 80.56 660 PRO B C 1
ATOM 12433 O O . PRO B 1 660 ? 25.906 -8.398 15.352 1 80.56 660 PRO B O 1
ATOM 12436 N N . GLN B 1 661 ? 27.688 -7.168 15.93 1 85.62 661 GLN B N 1
ATOM 12437 C CA . GLN B 1 661 ? 26.859 -6.016 16.281 1 85.62 661 GLN B CA 1
ATOM 12438 C C . GLN B 1 661 ? 26.203 -5.418 15.047 1 85.62 661 GLN B C 1
ATOM 12440 O O . GLN B 1 661 ? 25.047 -4.977 15.102 1 85.62 661 GLN B O 1
ATOM 12445 N N . LEU B 1 662 ? 26.922 -5.473 13.945 1 84 662 LEU B N 1
ATOM 12446 C CA . LEU B 1 662 ? 26.375 -4.93 12.703 1 84 662 LEU B CA 1
ATOM 12447 C C . LEU B 1 662 ? 25.234 -5.793 12.188 1 84 662 LEU B C 1
ATOM 12449 O O . LEU B 1 662 ? 24.25 -5.273 11.664 1 84 662 LEU B O 1
ATOM 12453 N N . ILE B 1 663 ? 25.25 -7.078 12.391 1 83.5 663 ILE B N 1
ATOM 12454 C CA . ILE B 1 663 ? 24.203 -7.984 11.953 1 83.5 663 ILE B CA 1
ATOM 12455 C C . ILE B 1 663 ? 22.938 -7.75 12.781 1 83.5 663 ILE B C 1
ATOM 12457 O O . ILE B 1 663 ? 21.828 -7.711 12.242 1 83.5 663 ILE B O 1
ATOM 12461 N N . LEU B 1 664 ? 23.125 -7.52 14.039 1 88.5 664 LEU B N 1
ATOM 12462 C CA . LEU B 1 664 ? 21.984 -7.289 14.914 1 88.5 664 LEU B CA 1
ATOM 12463 C C . LEU B 1 664 ? 21.328 -5.953 14.594 1 88.5 664 LEU B C 1
ATOM 12465 O O . LEU B 1 664 ? 20.094 -5.836 14.664 1 88.5 664 LEU B O 1
ATOM 12469 N N . LEU B 1 665 ? 22.188 -5 14.281 1 90.31 665 LEU B N 1
ATOM 12470 C CA . LEU B 1 665 ? 21.625 -3.699 13.938 1 90.31 665 LEU B CA 1
ATOM 12471 C C . LEU B 1 665 ? 20.891 -3.76 12.602 1 90.31 665 LEU B C 1
ATOM 12473 O O . LEU B 1 665 ? 19.859 -3.113 12.43 1 90.31 665 LEU B O 1
ATOM 12477 N N . PHE B 1 666 ? 21.406 -4.57 11.719 1 86.88 666 PHE B N 1
ATOM 12478 C CA . PHE B 1 666 ? 20.734 -4.754 10.438 1 86.88 666 PHE B CA 1
ATOM 12479 C C . PHE B 1 666 ? 19.391 -5.461 10.617 1 86.88 666 PHE B C 1
ATOM 12481 O O . PHE B 1 666 ? 18.406 -5.094 9.992 1 86.88 666 PHE B O 1
ATOM 12488 N N . LEU B 1 667 ? 19.344 -6.402 11.5 1 87.62 667 LEU B N 1
ATOM 12489 C CA . LEU B 1 667 ? 18.109 -7.098 11.82 1 87.62 667 LEU B CA 1
ATOM 12490 C C . LEU B 1 667 ? 17.109 -6.152 12.477 1 87.62 667 LEU B C 1
ATOM 12492 O O . LEU B 1 667 ? 15.898 -6.262 12.258 1 87.62 667 LEU B O 1
ATOM 12496 N N . LEU B 1 668 ? 17.594 -5.234 13.25 1 91.94 668 LEU B N 1
ATOM 12497 C CA . LEU B 1 668 ? 16.734 -4.254 13.898 1 91.94 668 LEU B CA 1
ATOM 12498 C C . LEU B 1 668 ? 16.078 -3.344 12.867 1 91.94 668 LEU B C 1
ATOM 12500 O O . LEU B 1 668 ? 14.891 -3.018 12.977 1 91.94 668 LEU B O 1
ATOM 12504 N N . ILE B 1 669 ? 16.828 -2.961 11.859 1 92.38 669 ILE B N 1
ATOM 12505 C CA . ILE B 1 669 ? 16.297 -2.109 10.797 1 92.38 669 ILE B CA 1
ATOM 12506 C C . ILE B 1 669 ? 15.188 -2.852 10.047 1 92.38 669 ILE B C 1
ATOM 12508 O O . ILE B 1 669 ? 14.133 -2.277 9.75 1 92.38 669 ILE B O 1
ATOM 12512 N N . ILE B 1 670 ? 15.352 -4.16 9.867 1 86.75 670 ILE B N 1
ATOM 12513 C CA . ILE B 1 670 ? 14.352 -4.973 9.18 1 86.75 670 ILE B CA 1
ATOM 12514 C C . ILE B 1 670 ? 13.109 -5.109 10.055 1 86.75 670 ILE B C 1
ATOM 12516 O O . ILE B 1 670 ? 11.984 -4.992 9.562 1 86.75 670 ILE B O 1
ATOM 12520 N N . CYS B 1 671 ? 13.352 -5.297 11.273 1 89.69 671 CYS B N 1
ATOM 12521 C CA . CYS B 1 671 ? 12.234 -5.43 12.195 1 89.69 671 CYS B CA 1
ATOM 12522 C C . CYS B 1 671 ? 11.43 -4.141 12.266 1 89.69 671 CYS B C 1
ATOM 12524 O O . CYS B 1 671 ? 10.195 -4.176 12.312 1 89.69 671 CYS B O 1
ATOM 12526 N N . THR B 1 672 ? 12.125 -3.043 12.297 1 93.81 672 THR B N 1
ATOM 12527 C CA . THR B 1 672 ? 11.438 -1.759 12.344 1 93.81 672 THR B CA 1
ATOM 12528 C C . THR B 1 672 ? 10.672 -1.505 11.047 1 93.81 672 THR B C 1
ATOM 12530 O O . THR B 1 672 ? 9.562 -0.97 11.07 1 93.81 672 THR B O 1
ATOM 12533 N N . SER B 1 673 ? 11.281 -1.922 9.961 1 91.88 673 SER B N 1
ATOM 12534 C CA . SER B 1 673 ? 10.586 -1.789 8.688 1 91.88 673 SER B CA 1
ATOM 12535 C C . SER B 1 673 ? 9.328 -2.65 8.648 1 91.88 673 SER B C 1
ATOM 12537 O O . SER B 1 673 ? 8.297 -2.223 8.141 1 91.88 673 SER B O 1
ATOM 12539 N N . PHE B 1 674 ? 9.422 -3.795 9.211 1 88.69 674 PHE B N 1
ATOM 12540 C CA . PHE B 1 674 ? 8.273 -4.684 9.289 1 88.69 674 PHE B CA 1
ATOM 12541 C C . PHE B 1 674 ? 7.211 -4.109 10.219 1 88.69 674 PHE B C 1
ATOM 12543 O O . PHE B 1 674 ? 6.012 -4.234 9.961 1 88.69 674 PHE B O 1
ATOM 12550 N N . SER B 1 675 ? 7.66 -3.514 11.25 1 92.88 675 SER B N 1
ATOM 12551 C CA . SER B 1 675 ? 6.715 -2.908 12.18 1 92.88 675 SER B CA 1
ATOM 12552 C C . SER B 1 675 ? 5.973 -1.743 11.531 1 92.88 675 SER B C 1
ATOM 12554 O O . SER B 1 675 ? 4.77 -1.574 11.742 1 92.88 675 SER B O 1
ATOM 12556 N N . LEU B 1 676 ? 6.672 -0.96 10.789 1 94.81 676 LEU B N 1
ATOM 12557 C CA . LEU B 1 676 ? 6.031 0.154 10.094 1 94.81 676 LEU B CA 1
ATOM 12558 C C . LEU B 1 676 ? 5.02 -0.35 9.07 1 94.81 676 LEU B C 1
ATOM 12560 O O . LEU B 1 676 ? 3.91 0.179 8.977 1 94.81 676 LEU B O 1
ATOM 12564 N N . SER B 1 677 ? 5.383 -1.383 8.344 1 92 677 SER B N 1
ATOM 12565 C CA . SER B 1 677 ? 4.48 -1.953 7.352 1 92 677 SER B CA 1
ATOM 12566 C C . SER B 1 677 ? 3.232 -2.531 8.008 1 92 677 SER B C 1
ATOM 12568 O O . SER B 1 677 ? 2.119 -2.34 7.516 1 92 677 SER B O 1
ATOM 12570 N N . ASN B 1 678 ? 3.424 -3.195 9.125 1 91 678 ASN B N 1
ATOM 12571 C CA . ASN B 1 678 ? 2.291 -3.762 9.852 1 91 678 ASN B CA 1
ATOM 12572 C C . ASN B 1 678 ? 1.413 -2.67 10.453 1 91 678 ASN B C 1
ATOM 12574 O O . ASN B 1 678 ? 0.192 -2.816 10.523 1 91 678 ASN B O 1
ATOM 12578 N N . MET B 1 679 ? 2.033 -1.627 10.898 1 93.56 679 MET B N 1
ATOM 12579 C CA . MET B 1 679 ? 1.272 -0.516 11.469 1 93.56 679 MET B CA 1
ATOM 12580 C C . MET B 1 679 ? 0.382 0.128 10.414 1 93.56 679 MET B C 1
ATOM 12582 O O . MET B 1 679 ? -0.79 0.411 10.672 1 93.56 679 MET B O 1
ATOM 12586 N N . ASN B 1 680 ? 0.907 0.275 9.25 1 92.94 680 ASN B N 1
ATOM 12587 C CA . ASN B 1 680 ? 0.13 0.87 8.172 1 92.94 680 ASN B CA 1
ATOM 12588 C C . ASN B 1 680 ? -1.011 -0.044 7.73 1 92.94 680 ASN B C 1
ATOM 12590 O O . ASN B 1 680 ? -2.133 0.417 7.516 1 92.94 680 ASN B O 1
ATOM 12594 N N . GLU B 1 681 ? -0.757 -1.272 7.652 1 90 681 GLU B N 1
ATOM 12595 C CA . GLU B 1 681 ? -1.78 -2.223 7.223 1 90 681 GLU B CA 1
ATOM 12596 C C . GLU B 1 681 ? -2.869 -2.375 8.281 1 90 681 GLU B C 1
ATOM 12598 O O . GLU B 1 681 ? -4.047 -2.539 7.945 1 90 681 GLU B O 1
ATOM 12603 N N . ALA B 1 682 ? -2.457 -2.283 9.484 1 90.19 682 ALA B N 1
ATOM 12604 C CA . ALA B 1 682 ? -3.379 -2.512 10.594 1 90.19 682 ALA B CA 1
ATOM 12605 C C . ALA B 1 682 ? -4.266 -1.292 10.836 1 90.19 682 ALA B C 1
ATOM 12607 O O . ALA B 1 682 ? -5.477 -1.427 11.031 1 90.19 682 ALA B O 1
ATOM 12608 N N . PHE B 1 683 ? -3.727 -0.088 10.727 1 93.62 683 PHE B N 1
ATOM 12609 C CA . PHE B 1 683 ? -4.469 1.047 11.258 1 93.62 683 PHE B CA 1
ATOM 12610 C C . PHE B 1 683 ? -4.949 1.957 10.133 1 93.62 683 PHE B C 1
ATOM 12612 O O . PHE B 1 683 ? -5.902 2.717 10.305 1 93.62 683 PHE B O 1
ATOM 12619 N N . ASP B 1 684 ? -4.387 1.939 8.969 1 92.38 684 ASP B N 1
ATOM 12620 C CA . ASP B 1 684 ? -4.781 2.852 7.906 1 92.38 684 ASP B CA 1
ATOM 12621 C C . ASP B 1 684 ? -6.262 2.691 7.566 1 92.38 684 ASP B C 1
ATOM 12623 O O . ASP B 1 684 ? -7 3.676 7.504 1 92.38 684 ASP B O 1
ATOM 12627 N N . PRO B 1 685 ? -6.766 1.438 7.469 1 91.06 685 PRO B N 1
ATOM 12628 C CA . PRO B 1 685 ? -8.195 1.301 7.18 1 91.06 685 PRO B CA 1
ATOM 12629 C C . PRO B 1 685 ? -9.078 1.691 8.367 1 91.06 685 PRO B C 1
ATOM 12631 O O . PRO B 1 685 ? -10.188 2.189 8.172 1 91.06 685 PRO B O 1
ATOM 12634 N N . LEU B 1 686 ? -8.617 1.497 9.539 1 91.75 686 LEU B N 1
ATOM 12635 C CA . LEU B 1 686 ? -9.406 1.788 10.734 1 91.75 686 LEU B CA 1
ATOM 12636 C C . LEU B 1 686 ? -9.492 3.291 10.977 1 91.75 686 LEU B C 1
ATOM 12638 O O . LEU B 1 686 ? -10.414 3.764 11.648 1 91.75 686 LEU B O 1
ATOM 12642 N N . VAL B 1 687 ? -8.508 4.039 10.438 1 93.12 687 VAL B N 1
ATOM 12643 C CA . VAL B 1 687 ? -8.508 5.488 10.586 1 93.12 687 VAL B CA 1
ATOM 12644 C C . VAL B 1 687 ? -9.438 6.121 9.547 1 93.12 687 VAL B C 1
ATOM 12646 O O . VAL B 1 687 ? -10.078 7.137 9.82 1 93.12 687 VAL B O 1
ATOM 12649 N N . THR B 1 688 ? -9.594 5.461 8.43 1 90.69 688 THR B N 1
ATOM 12650 C CA . THR B 1 688 ? -10.352 6.055 7.328 1 90.69 688 THR B CA 1
ATOM 12651 C C . THR B 1 688 ? -11.812 5.617 7.375 1 90.69 688 THR B C 1
ATOM 12653 O O . THR B 1 688 ? -12.711 6.426 7.141 1 90.69 688 THR B O 1
ATOM 12656 N N . TYR B 1 689 ? -12.039 4.328 7.793 1 92.19 689 TYR B N 1
ATOM 12657 C CA . TYR B 1 689 ? -13.398 3.793 7.695 1 92.19 689 TYR B CA 1
ATOM 12658 C C . TYR B 1 689 ? -13.891 3.309 9.055 1 92.19 689 TYR B C 1
ATOM 12660 O O . TYR B 1 689 ? -13.094 2.955 9.922 1 92.19 689 TYR B O 1
ATOM 12668 N N . LEU B 1 690 ? -15.195 3.369 9.258 1 90.94 690 LEU B N 1
ATOM 12669 C CA . LEU B 1 690 ? -15.82 2.807 10.453 1 90.94 690 LEU B CA 1
ATOM 12670 C C . LEU B 1 690 ? -16.156 1.332 10.25 1 90.94 690 LEU B C 1
ATOM 12672 O O . LEU B 1 690 ? -16.797 0.963 9.266 1 90.94 690 LEU B O 1
ATOM 12676 N N . PRO B 1 691 ? -15.664 0.494 11.125 1 89.44 691 PRO B N 1
ATOM 12677 C CA . PRO B 1 691 ? -15.953 -0.938 11.016 1 89.44 691 PRO B CA 1
ATOM 12678 C C . PRO B 1 691 ? -17.438 -1.252 11.133 1 89.44 691 PRO B C 1
ATOM 12680 O O . PRO B 1 691 ? -18.156 -0.604 11.914 1 89.44 691 PRO B O 1
ATOM 12683 N N . MET B 1 692 ? -17.875 -2.193 10.477 1 87.25 692 MET B N 1
ATOM 12684 C CA . MET B 1 692 ? -19.281 -2.584 10.391 1 87.25 692 MET B CA 1
ATOM 12685 C C . MET B 1 692 ? -19.781 -3.107 11.727 1 87.25 692 MET B C 1
ATOM 12687 O O . MET B 1 692 ? -20.938 -2.91 12.086 1 87.25 692 MET B O 1
ATOM 12691 N N . ALA B 1 693 ? -18.938 -3.766 12.43 1 84.31 693 ALA B N 1
ATOM 12692 C CA . ALA B 1 693 ? -19.344 -4.395 13.688 1 84.31 693 ALA B CA 1
ATOM 12693 C C . ALA B 1 693 ? -19.797 -3.352 14.695 1 84.31 693 ALA B C 1
ATOM 12695 O O . ALA B 1 693 ? -20.562 -3.662 15.617 1 84.31 693 ALA B O 1
ATOM 12696 N N . LEU B 1 694 ? -19.359 -2.117 14.523 1 84.44 694 LEU B N 1
ATOM 12697 C CA . LEU B 1 694 ? -19.688 -1.062 15.477 1 84.44 694 LEU B CA 1
ATOM 12698 C C . LEU B 1 694 ? -21.125 -0.6 15.289 1 84.44 694 LEU B C 1
ATOM 12700 O O . LEU B 1 694 ? -21.703 0.027 16.172 1 84.44 694 LEU B O 1
ATOM 12704 N N . PHE B 1 695 ? -21.688 -0.898 14.117 1 82.44 695 PHE B N 1
ATOM 12705 C CA . PHE B 1 695 ? -23.062 -0.481 13.844 1 82.44 695 PHE B CA 1
ATOM 12706 C C . PHE B 1 695 ? -24.062 -1.514 14.359 1 82.44 695 PHE B C 1
ATOM 12708 O O . PHE B 1 695 ? -25.266 -1.267 14.375 1 82.44 695 PHE B O 1
ATOM 12715 N N . SER B 1 696 ? -23.5 -2.643 14.812 1 76.44 696 SER B N 1
ATOM 12716 C CA . SER B 1 696 ? -24.391 -3.68 15.32 1 76.44 696 SER B CA 1
ATOM 12717 C C . SER B 1 696 ? -24.75 -3.434 16.781 1 76.44 696 SER B C 1
ATOM 12719 O O . SER B 1 696 ? -23.875 -3.158 17.609 1 76.44 696 SER B O 1
ATOM 12721 N N . GLU B 1 697 ? -25.891 -3.018 17.109 1 63.44 697 GLU B N 1
ATOM 12722 C CA . GLU B 1 697 ? -26.391 -2.6 18.422 1 63.44 697 GLU B CA 1
ATOM 12723 C C . GLU B 1 697 ? -26.109 -3.668 19.484 1 63.44 697 GLU B C 1
ATOM 12725 O O . GLU B 1 697 ? -25.922 -3.35 20.656 1 63.44 697 GLU B O 1
ATOM 12730 N N . ASP B 1 698 ? -26.031 -4.914 19.109 1 64.31 698 ASP B N 1
ATOM 12731 C CA . ASP B 1 698 ? -26 -5.953 20.125 1 64.31 698 ASP B CA 1
ATOM 12732 C C . ASP B 1 698 ? -24.562 -6.34 20.469 1 64.31 698 ASP B C 1
ATOM 12734 O O . ASP B 1 698 ? -24.328 -7.254 21.266 1 64.31 698 ASP B O 1
ATOM 12738 N N . LEU B 1 699 ? -23.656 -5.59 19.906 1 63.19 699 LEU B N 1
ATOM 12739 C CA . LEU B 1 699 ? -22.281 -5.984 20.156 1 63.19 699 LEU B CA 1
ATOM 12740 C C . LEU B 1 699 ? -21.578 -4.973 21.062 1 63.19 699 LEU B C 1
ATOM 12742 O O . LEU B 1 699 ? -21.797 -3.766 20.922 1 63.19 699 LEU B O 1
ATOM 12746 N N . HIS B 1 700 ? -21.078 -5.445 22.219 1 64.12 700 HIS B N 1
ATOM 12747 C CA . HIS B 1 700 ? -20.344 -4.605 23.156 1 64.12 700 HIS B CA 1
ATOM 12748 C C . HIS B 1 700 ? -18.844 -4.617 22.844 1 64.12 700 HIS B C 1
ATOM 12750 O O . HIS B 1 700 ? -18.281 -5.676 22.562 1 64.12 700 HIS B O 1
ATOM 12756 N N . ILE B 1 701 ? -18.359 -3.492 22.641 1 63.47 701 ILE B N 1
ATOM 12757 C CA . ILE B 1 701 ? -16.922 -3.395 22.359 1 63.47 701 ILE B CA 1
ATOM 12758 C C . ILE B 1 701 ? -16.172 -3.104 23.641 1 63.47 701 ILE B C 1
ATOM 12760 O O . ILE B 1 701 ? -16.406 -2.084 24.297 1 63.47 701 ILE B O 1
ATOM 12764 N N . GLY B 1 702 ? -15.398 -4.059 24.078 1 58.72 702 GLY B N 1
ATOM 12765 C CA . GLY B 1 702 ? -14.586 -3.861 25.266 1 58.72 702 GLY B CA 1
ATOM 12766 C C . GLY B 1 702 ? -13.438 -2.893 25.047 1 58.72 702 GLY B C 1
ATOM 12767 O O . GLY B 1 702 ? -13.258 -2.379 23.953 1 58.72 702 GLY B O 1
ATOM 12768 N N . ARG B 1 703 ? -12.773 -2.578 26.141 1 54.28 703 ARG B N 1
ATOM 12769 C CA . ARG B 1 703 ? -11.648 -1.647 26.156 1 54.28 703 ARG B CA 1
ATOM 12770 C C . ARG B 1 703 ? -10.547 -2.098 25.219 1 54.28 703 ARG B C 1
ATOM 12772 O O . ARG B 1 703 ? -9.883 -1.271 24.594 1 54.28 703 ARG B O 1
ATOM 12779 N N . ASN B 1 704 ? -10.484 -3.408 25.188 1 53.62 704 ASN B N 1
ATOM 12780 C CA . ASN B 1 704 ? -9.391 -3.93 24.375 1 53.62 704 ASN B CA 1
ATOM 12781 C C . ASN B 1 704 ? -9.82 -4.156 22.938 1 53.62 704 ASN B C 1
ATOM 12783 O O . ASN B 1 704 ? -9.055 -4.695 22.125 1 53.62 704 ASN B O 1
ATOM 12787 N N . GLY B 1 705 ? -10.961 -3.535 22.531 1 58.53 705 GLY B N 1
ATOM 12788 C CA . GLY B 1 705 ? -11.422 -3.672 21.156 1 58.53 705 GLY B CA 1
ATOM 12789 C C . GLY B 1 705 ? -12.102 -5 20.875 1 58.53 705 GLY B C 1
ATOM 12790 O O . GLY B 1 705 ? -12.359 -5.348 19.719 1 58.53 705 GLY B O 1
ATOM 12791 N N . VAL B 1 706 ? -12.305 -5.805 21.984 1 59.66 706 VAL B N 1
ATOM 12792 C CA . VAL B 1 706 ? -12.898 -7.129 21.797 1 59.66 706 VAL B CA 1
ATOM 12793 C C . VAL B 1 706 ? -14.422 -7.012 21.766 1 59.66 706 VAL B C 1
ATOM 12795 O O . VAL B 1 706 ? -15.023 -6.43 22.672 1 59.66 706 VAL B O 1
ATOM 12798 N N . VAL B 1 707 ? -14.992 -7.316 20.641 1 64.25 707 VAL B N 1
ATOM 12799 C CA . VAL B 1 707 ? -16.438 -7.281 20.438 1 64.25 707 VAL B CA 1
ATOM 12800 C C . VAL B 1 707 ? -17.062 -8.547 21.016 1 64.25 707 VAL B C 1
ATOM 12802 O O . VAL B 1 707 ? -16.625 -9.656 20.734 1 64.25 707 VAL B O 1
ATOM 12805 N N . THR B 1 708 ? -17.781 -8.531 22.109 1 65.12 708 THR B N 1
ATOM 12806 C CA . THR B 1 708 ? -18.469 -9.68 22.688 1 65.12 708 THR B CA 1
ATOM 12807 C C . THR B 1 708 ? -19.969 -9.57 22.484 1 65.12 708 THR B C 1
ATOM 12809 O O . THR B 1 708 ? -20.5 -8.469 22.297 1 65.12 708 THR B O 1
ATOM 12812 N N . GLU B 1 709 ? -20.641 -10.797 22.156 1 63.22 709 GLU B N 1
ATOM 12813 C CA . GLU B 1 709 ? -22.094 -10.859 22.047 1 63.22 709 GLU B CA 1
ATOM 12814 C C . GLU B 1 709 ? -22.766 -10.68 23.406 1 63.22 709 GLU B C 1
ATOM 12816 O O . GLU B 1 709 ? -22.359 -11.297 24.391 1 63.22 709 GLU B O 1
ATOM 12821 N N . GLY B 1 710 ? -23.078 -9.547 24.172 1 52.06 710 GLY B N 1
ATOM 12822 C CA . GLY B 1 710 ? -23.844 -9.477 25.406 1 52.06 710 GLY B CA 1
ATOM 12823 C C . GLY B 1 710 ? -24.984 -8.484 25.344 1 52.06 710 GLY B C 1
ATOM 12824 O O . GLY B 1 710 ? -25 -7.586 24.5 1 52.06 710 GLY B O 1
ATOM 12825 N N . ASP B 1 711 ? -26.312 -8.875 25.828 1 44.94 711 ASP B N 1
ATOM 12826 C CA . ASP B 1 711 ? -27.562 -8.156 26.094 1 44.94 711 ASP B CA 1
ATOM 12827 C C . ASP B 1 711 ? -27.281 -6.832 26.797 1 44.94 711 ASP B C 1
ATOM 12829 O O . ASP B 1 711 ? -28.172 -6.266 27.438 1 44.94 711 ASP B O 1
ATOM 12833 N N . ALA B 1 712 ? -26.266 -6.422 27.344 1 35.81 712 ALA B N 1
ATOM 12834 C CA . ALA B 1 712 ? -26.359 -5.402 28.391 1 35.81 712 ALA B CA 1
ATOM 12835 C C . ALA B 1 712 ? -26.922 -4.098 27.828 1 35.81 712 ALA B C 1
ATOM 12837 O O . ALA B 1 712 ? -26.438 -3.586 26.828 1 35.81 712 ALA B O 1
ATOM 12838 N N . LYS B 1 713 ? -27.969 -3.713 28.297 1 39.88 713 LYS B N 1
ATOM 12839 C CA . LYS B 1 713 ? -28.828 -2.541 28.125 1 39.88 713 LYS B CA 1
ATOM 12840 C C . LYS B 1 713 ? -27.984 -1.286 27.875 1 39.88 713 LYS B C 1
ATOM 12842 O O . LYS B 1 713 ? -28.375 -0.426 27.078 1 39.88 713 LYS B O 1
ATOM 12847 N N . ASP B 1 714 ? -27.188 -0.724 28.859 1 35.84 714 ASP B N 1
ATOM 12848 C CA . ASP B 1 714 ? -26.984 0.704 29.078 1 35.84 714 ASP B CA 1
ATOM 12849 C C . ASP B 1 714 ? -25.812 1.229 28.234 1 35.84 714 ASP B C 1
ATOM 12851 O O . ASP B 1 714 ? -25.438 2.395 28.359 1 35.84 714 ASP B O 1
ATOM 12855 N N . ALA B 1 715 ? -24.703 0.458 27.938 1 37.59 715 ALA B N 1
ATOM 12856 C CA . ALA B 1 715 ? -23.578 1.317 27.562 1 37.59 715 ALA B CA 1
ATOM 12857 C C . ALA B 1 715 ? -23.688 1.756 26.094 1 37.59 715 ALA B C 1
ATOM 12859 O O . ALA B 1 715 ? -23.766 0.919 25.203 1 37.59 715 ALA B O 1
ATOM 12860 N N . GLY B 1 716 ? -24.109 2.748 25.781 1 37.91 716 GLY B N 1
ATOM 12861 C CA . GLY B 1 716 ? -24.172 3.404 24.484 1 37.91 716 GLY B CA 1
ATOM 12862 C C . GLY B 1 716 ? -22.875 3.281 23.703 1 37.91 716 GLY B C 1
ATOM 12863 O O . GLY B 1 716 ? -21.797 3.209 24.281 1 37.91 716 GLY B O 1
ATOM 12864 N N . ALA B 1 717 ? -22.688 2.617 22.438 1 44.69 717 ALA B N 1
ATOM 12865 C CA . ALA B 1 717 ? -21.656 2.34 21.453 1 44.69 717 ALA B CA 1
ATOM 12866 C C . ALA B 1 717 ? -20.516 3.35 21.562 1 44.69 717 ALA B C 1
ATOM 12868 O O . ALA B 1 717 ? -19.375 3.049 21.203 1 44.69 717 ALA B O 1
ATOM 12869 N N . GLY B 1 718 ? -20.641 4.566 22.203 1 45.59 718 GLY B N 1
ATOM 12870 C CA . GLY B 1 718 ? -19.734 5.703 22.172 1 45.59 718 GLY B CA 1
ATOM 12871 C C . GLY B 1 718 ? -19 5.914 23.469 1 45.59 718 GLY B C 1
ATOM 12872 O O . GLY B 1 718 ? -18.312 6.926 23.641 1 45.59 718 GLY B O 1
ATOM 12873 N N . THR B 1 719 ? -19.125 5.148 24.453 1 47.97 719 THR B N 1
ATOM 12874 C CA . THR B 1 719 ? -18.531 5.57 25.719 1 47.97 719 THR B CA 1
ATOM 12875 C C . THR B 1 719 ? -17.156 4.934 25.922 1 47.97 719 THR B C 1
ATOM 12877 O O . THR B 1 719 ? -17.016 3.715 25.812 1 47.97 719 THR B O 1
ATOM 12880 N N . ILE B 1 720 ? -16.047 5.625 25.547 1 49.34 720 ILE B N 1
ATOM 12881 C CA . ILE B 1 720 ? -14.672 5.199 25.797 1 49.34 720 ILE B CA 1
ATOM 12882 C C . ILE B 1 720 ? -14.383 5.223 27.297 1 49.34 720 ILE B C 1
ATOM 12884 O O . ILE B 1 720 ? -14.617 6.23 27.953 1 49.34 720 ILE B O 1
ATOM 12888 N N . GLU B 1 721 ? -14.344 4.152 28.047 1 46.16 721 GLU B N 1
ATOM 12889 C CA . GLU B 1 721 ? -13.867 4.172 29.422 1 46.16 721 GLU B CA 1
ATOM 12890 C C . GLU B 1 721 ? -12.453 4.738 29.516 1 46.16 721 GLU B C 1
ATOM 12892 O O . GLU B 1 721 ? -11.555 4.285 28.797 1 46.16 721 GLU B O 1
ATOM 12897 N N . ASP B 1 722 ? -12.234 5.973 29.922 1 44.66 722 ASP B N 1
ATOM 12898 C CA . ASP B 1 722 ? -10.992 6.73 30.062 1 44.66 722 ASP B CA 1
ATOM 12899 C C . ASP B 1 722 ? -9.977 5.977 30.922 1 44.66 722 ASP B C 1
ATOM 12901 O O . ASP B 1 722 ? -10.352 5.273 31.859 1 44.66 722 ASP B O 1
ATOM 12905 N N . GLU B 1 723 ? -8.844 5.68 30.531 1 41.06 723 GLU B N 1
ATOM 12906 C CA . GLU B 1 723 ? -7.723 5.074 31.25 1 41.06 723 GLU B CA 1
ATOM 12907 C C . GLU B 1 723 ? -7.602 5.637 32.656 1 41.06 723 GLU B C 1
ATOM 12909 O O . GLU B 1 723 ? -7.25 4.914 33.594 1 41.06 723 GLU B O 1
ATOM 12914 N N . GLU B 1 724 ? -7.66 6.91 32.969 1 36.78 724 GLU B N 1
ATOM 12915 C CA . GLU B 1 724 ? -7.395 7.52 34.25 1 36.78 724 GLU B CA 1
ATOM 12916 C C . GLU B 1 724 ? -8.391 7.031 35.312 1 36.78 724 GLU B C 1
ATOM 12918 O O . GLU B 1 724 ? -8.039 6.867 36.469 1 36.78 724 GLU B O 1
ATOM 12923 N N . LEU B 1 725 ? -9.578 6.836 35 1 36.56 725 LEU B N 1
ATOM 12924 C CA . LEU B 1 725 ? -10.5 6.395 36.031 1 36.56 725 LEU B CA 1
ATOM 12925 C C . LEU B 1 725 ? -10.211 4.957 36.469 1 36.56 725 LEU B C 1
ATOM 12927 O O . LEU B 1 725 ? -10.375 4.602 37.625 1 36.56 725 LEU B O 1
ATOM 12931 N N . ALA B 1 726 ? -9.703 4.129 35.625 1 36.16 726 ALA B N 1
ATOM 12932 C CA . ALA B 1 726 ? -9.383 2.777 36.094 1 36.16 726 ALA B CA 1
ATOM 12933 C C . ALA B 1 726 ? -8.148 2.771 37 1 36.16 726 ALA B C 1
ATOM 12935 O O . ALA B 1 726 ? -8.031 1.932 37.875 1 36.16 726 ALA B O 1
ATOM 12936 N N . ALA B 1 727 ? -7.078 3.553 36.688 1 32.56 727 ALA B N 1
ATOM 12937 C CA . ALA B 1 727 ? -5.988 3.623 37.688 1 32.56 727 ALA B CA 1
ATOM 12938 C C . ALA B 1 727 ? -6.5 4.09 39.031 1 32.56 727 ALA B C 1
ATOM 12940 O O . ALA B 1 727 ? -6.027 3.627 40.062 1 32.56 727 ALA B O 1
ATOM 12941 N N . ALA B 1 728 ? -7.305 5.078 39.125 1 30.47 728 ALA B N 1
ATOM 12942 C CA . ALA B 1 728 ? -7.809 5.535 40.438 1 30.47 728 ALA B CA 1
ATOM 12943 C C . ALA B 1 728 ? -8.633 4.449 41.125 1 30.47 728 ALA B C 1
ATOM 12945 O O . ALA B 1 728 ? -8.695 4.395 42.344 1 30.47 728 ALA B O 1
ATOM 12946 N N . ALA B 1 729 ? -9.242 3.498 40.469 1 32.03 729 ALA B N 1
ATOM 12947 C CA . ALA B 1 729 ? -9.984 2.504 41.219 1 32.03 729 ALA B CA 1
ATOM 12948 C C . ALA B 1 729 ? -9.055 1.438 41.812 1 32.03 729 ALA B C 1
ATOM 12950 O O . ALA B 1 729 ? -9.43 0.709 42.719 1 32.03 729 ALA B O 1
ATOM 12951 N N . GLY B 1 730 ? -7.824 1.106 41.281 1 28.36 730 GLY B N 1
ATOM 12952 C CA . GLY B 1 730 ? -7 0.166 42.031 1 28.36 730 GLY B CA 1
ATOM 12953 C C . GLY B 1 730 ? -6.441 0.745 43.312 1 28.36 730 GLY B C 1
ATOM 12954 O O . GLY B 1 730 ? -5.918 0.011 44.156 1 28.36 730 GLY B O 1
ATOM 12955 N N . GLU B 1 731 ? -5.984 1.977 43.438 1 27.27 731 GLU B N 1
ATOM 12956 C CA . GLU B 1 731 ? -5.449 2.324 44.75 1 27.27 731 GLU B CA 1
ATOM 12957 C C . GLU B 1 731 ? -6.535 2.262 45.844 1 27.27 731 GLU B C 1
ATOM 12959 O O . GLU B 1 731 ? -6.285 2.594 47 1 27.27 731 GLU B O 1
ATOM 12964 N N . LYS B 1 732 ? -7.785 2.1 45.562 1 29.58 732 LYS B N 1
ATOM 12965 C CA . LYS B 1 732 ? -8.539 1.994 46.812 1 29.58 732 LYS B CA 1
ATOM 12966 C C . LYS B 1 732 ? -8.156 0.733 47.594 1 29.58 732 LYS B C 1
ATOM 12968 O O . LYS B 1 732 ? -8.609 0.523 48.719 1 29.58 732 LYS B O 1
ATOM 12973 N N . SER B 1 733 ? -7.582 -0.377 47.25 1 24.94 733 SER B N 1
ATOM 12974 C CA . SER B 1 733 ? -7.441 -1.324 48.344 1 24.94 733 SER B CA 1
ATOM 12975 C C . SER B 1 733 ? -6.297 -0.93 49.281 1 24.94 733 SER B C 1
ATOM 12977 O O . SER B 1 733 ? -6.348 -1.186 50.5 1 24.94 733 SER B O 1
ATOM 12979 N N . SER B 1 734 ? -4.996 -0.857 49.031 1 24.05 734 SER B N 1
ATOM 12980 C CA . SER B 1 734 ? -4.109 -0.843 50.188 1 24.05 734 SER B CA 1
ATOM 12981 C C . SER B 1 734 ? -4.109 0.523 50.875 1 24.05 734 SER B C 1
ATOM 12983 O O . SER B 1 734 ? -3.223 0.822 51.656 1 24.05 734 SER B O 1
ATOM 12985 N N . MET B 1 735 ? -4.719 1.572 50.438 1 20.42 735 MET B N 1
ATOM 12986 C CA . MET B 1 735 ? -4.77 2.586 51.469 1 20.42 735 MET B CA 1
ATOM 12987 C C . MET B 1 735 ? -5.414 2.027 52.75 1 20.42 735 MET B C 1
ATOM 12989 O O . MET B 1 735 ? -6.539 1.532 52.719 1 20.42 735 MET B O 1
ATOM 12993 N N . ILE B 1 736 ? -4.555 1.521 53.781 1 20.97 736 ILE B N 1
ATOM 12994 C CA . ILE B 1 736 ? -4.672 1.702 55.219 1 20.97 736 ILE B CA 1
ATOM 12995 C C . ILE B 1 736 ? -5.438 2.99 55.5 1 20.97 736 ILE B C 1
ATOM 12997 O O . ILE B 1 736 ? -5.176 4.027 54.906 1 20.97 736 ILE B O 1
ATOM 13001 N N . ALA B 1 737 ? -6.535 2.789 56.094 1 20.39 737 ALA B N 1
ATOM 13002 C CA . ALA B 1 737 ? -7.406 3.66 56.875 1 20.39 737 ALA B CA 1
ATOM 13003 C C . ALA B 1 737 ? -6.59 4.641 57.719 1 20.39 737 ALA B C 1
ATOM 13005 O O . ALA B 1 737 ? -6.047 4.27 58.781 1 20.39 737 ALA B O 1
ATOM 13006 N N . LEU B 1 738 ? -5.352 5.277 57.281 1 19.67 738 LEU B N 1
ATOM 13007 C CA . LEU B 1 738 ? -4.949 6.316 58.219 1 19.67 738 LEU B CA 1
ATOM 13008 C C . LEU B 1 738 ? -6.16 7.066 58.75 1 19.67 738 LEU B C 1
ATOM 13010 O O . LEU B 1 738 ? -6.898 7.691 58 1 19.67 738 LEU B O 1
ATOM 13014 N N . GLN B 1 739 ? -6.695 6.527 59.812 1 19.39 739 GLN B N 1
ATOM 13015 C CA . GLN B 1 739 ? -7.703 6.844 60.812 1 19.39 739 GLN B CA 1
ATOM 13016 C C . GLN B 1 739 ? -7.77 8.344 61.062 1 19.39 739 GLN B C 1
ATOM 13018 O O . GLN B 1 739 ? -6.82 9.078 60.781 1 19.39 739 GLN B O 1
ATOM 13023 N N . SER B 1 740 ? -8.867 8.758 61.75 1 19.95 740 SER B N 1
ATOM 13024 C CA . SER B 1 740 ? -9.523 9.969 62.25 1 19.95 740 SER B CA 1
ATOM 13025 C C . SER B 1 740 ? -8.562 10.828 63.062 1 19.95 740 SER B C 1
ATOM 13027 O O . SER B 1 740 ? -8.125 10.422 64.125 1 19.95 740 SER B O 1
ATOM 13029 N N . LEU B 1 741 ? -7.363 11.25 62.469 1 19.88 741 LEU B N 1
ATOM 13030 C CA . LEU B 1 741 ? -6.73 12.133 63.469 1 19.88 741 LEU B CA 1
ATOM 13031 C C . LEU B 1 741 ? -7.738 13.133 64 1 19.88 741 LEU B C 1
ATOM 13033 O O . LEU B 1 741 ? -8.641 13.57 63.312 1 19.88 741 LEU B O 1
ATOM 13037 N N . PRO B 1 742 ? -7.875 13.164 65.25 1 21.44 742 PRO B N 1
ATOM 13038 C CA . PRO B 1 742 ? -8.859 13.906 66.062 1 21.44 742 PRO B CA 1
ATOM 13039 C C . PRO B 1 742 ? -8.969 15.367 65.625 1 21.44 742 PRO B C 1
ATOM 13041 O O . PRO B 1 742 ? -8.047 15.914 65.062 1 21.44 742 PRO B O 1
ATOM 13044 N N . PRO B 1 743 ? -10.164 15.922 65.688 1 20.86 743 PRO B N 1
ATOM 13045 C CA . PRO B 1 743 ? -10.688 17.25 65.375 1 20.86 743 PRO B CA 1
ATOM 13046 C C . PRO B 1 743 ? -9.852 18.375 65.938 1 20.86 743 PRO B C 1
ATOM 13048 O O . PRO B 1 743 ? -9.844 18.547 67.188 1 20.86 743 PRO B O 1
ATOM 13051 N N . GLN B 1 744 ? -8.438 18.328 65.875 1 18.62 744 GLN B N 1
ATOM 13052 C CA . GLN B 1 744 ? -7.945 19.359 66.75 1 18.62 744 GLN B CA 1
ATOM 13053 C C . GLN B 1 744 ? -8.594 20.719 66.438 1 18.62 744 GLN B C 1
ATOM 13055 O O . GLN B 1 744 ? -8.992 20.969 65.312 1 18.62 744 GLN B O 1
ATOM 13060 N N . ASP B 1 745 ? -8.922 21.5 67.5 1 19 745 ASP B N 1
ATOM 13061 C CA . ASP B 1 745 ? -9.492 22.781 67.938 1 19 745 ASP B CA 1
ATOM 13062 C C . ASP B 1 745 ? -8.766 23.953 67.25 1 19 745 ASP B C 1
ATOM 13064 O O . ASP B 1 745 ? -7.551 24.094 67.438 1 19 745 ASP B O 1
ATOM 13068 N N . HIS B 1 746 ? -9.109 24.172 65.938 1 18.95 746 HIS B N 1
ATOM 13069 C CA . HIS B 1 746 ? -8.547 25.312 65.25 1 18.95 746 HIS B CA 1
ATOM 13070 C C . HIS B 1 746 ? -8.641 26.578 66.062 1 18.95 746 HIS B C 1
ATOM 13072 O O . HIS B 1 746 ? -9.742 27.062 66.375 1 18.95 746 HIS B O 1
ATOM 13078 N N . ARG B 1 747 ? -7.715 26.781 67.062 1 18.2 747 ARG B N 1
ATOM 13079 C CA . ARG B 1 747 ? -7.719 28.062 67.75 1 18.2 747 ARG B CA 1
ATOM 13080 C C . ARG B 1 747 ? -7.66 29.219 66.75 1 18.2 747 ARG B C 1
ATOM 13082 O O . ARG B 1 747 ? -7.23 29.047 65.625 1 18.2 747 ARG B O 1
ATOM 13089 N N . SER B 1 748 ? -7.57 30.531 67.312 1 17.52 748 SER B N 1
ATOM 13090 C CA . SER B 1 748 ? -8.141 31.875 67.25 1 17.52 748 SER B CA 1
ATOM 13091 C C . SER B 1 748 ? -7.41 32.781 66.312 1 17.52 748 SER B C 1
ATOM 13093 O O . SER B 1 748 ? -8.039 33.469 65.5 1 17.52 748 SER B O 1
ATOM 13095 N N . GLU B 1 749 ? -5.996 33 66.312 1 17.53 749 GLU B N 1
ATOM 13096 C CA . GLU B 1 749 ? -5.547 34.375 66.5 1 17.53 749 GLU B CA 1
ATOM 13097 C C . GLU B 1 749 ? -5.348 35.094 65.188 1 17.53 749 GLU B C 1
ATOM 13099 O O . GLU B 1 749 ? -4.883 34.469 64.188 1 17.53 749 GLU B O 1
ATOM 13104 N N . LYS B 1 750 ? -5.852 36.469 64.938 1 18.81 750 LYS B N 1
ATOM 13105 C CA . LYS B 1 750 ? -6.195 37.594 64.125 1 18.81 750 LYS B CA 1
ATOM 13106 C C . LYS B 1 750 ? -4.945 38.281 63.562 1 18.81 750 LYS B C 1
ATOM 13108 O O . LYS B 1 750 ? -5.035 39.281 62.844 1 18.81 750 LYS B O 1
ATOM 13113 N N . ASP B 1 751 ? -3.676 37.844 63.656 1 17.39 751 ASP B N 1
ATOM 13114 C CA . ASP B 1 751 ? -2.824 39 63.688 1 17.39 751 ASP B CA 1
ATOM 13115 C C . ASP B 1 751 ? -2.805 39.688 62.312 1 17.39 751 ASP B C 1
ATOM 13117 O O . ASP B 1 751 ? -2.998 39.062 61.281 1 17.39 751 ASP B O 1
ATOM 13121 N N . THR B 1 752 ? -2.498 41.094 62.188 1 17.56 752 THR B N 1
ATOM 13122 C CA . THR B 1 752 ? -2.734 42.438 61.625 1 17.56 752 THR B CA 1
ATOM 13123 C C . THR B 1 752 ? -1.831 42.688 60.438 1 17.56 752 THR B C 1
ATOM 13125 O O . THR B 1 752 ? -1.975 43.719 59.75 1 17.56 752 THR B O 1
ATOM 13128 N N . LEU B 1 753 ? -0.887 41.75 59.938 1 18.7 753 LEU B N 1
ATOM 13129 C CA . LEU B 1 753 ? 0.214 42.594 59.469 1 18.7 753 LEU B CA 1
ATOM 13130 C C . LEU B 1 753 ? -0.202 43.406 58.219 1 18.7 753 LEU B C 1
ATOM 13132 O O . LEU B 1 753 ? -0.954 42.906 57.375 1 18.7 753 LEU B O 1
ATOM 13136 N N . ALA B 1 754 ? 0.272 44.75 58.125 1 17.91 754 ALA B N 1
ATOM 13137 C CA . ALA B 1 754 ? 0.174 46.062 57.5 1 17.91 754 ALA B CA 1
ATOM 13138 C C . ALA B 1 754 ? 0.734 46.062 56.094 1 17.91 754 ALA B C 1
ATOM 13140 O O . ALA B 1 754 ? 1.874 45.656 55.875 1 17.91 754 ALA B O 1
ATOM 13141 N N . VAL B 1 755 ? -0.048 45.812 55.062 1 18.05 755 VAL B N 1
ATOM 13142 C CA . VAL B 1 755 ? 0.05 45.75 53.594 1 18.05 755 VAL B CA 1
ATOM 13143 C C . VAL B 1 755 ? 0.623 47.062 53.062 1 18.05 755 VAL B C 1
ATOM 13145 O O . VAL B 1 755 ? -0.043 48.094 53.094 1 18.05 755 VAL B O 1
ATOM 13148 N N . GLY B 1 756 ? 1.938 47.438 53.344 1 16.8 756 GLY B N 1
ATOM 13149 C CA . GLY B 1 756 ? 2.377 48.75 52.938 1 16.8 756 GLY B CA 1
ATOM 13150 C C . GLY B 1 756 ? 2.287 49 51.438 1 16.8 756 GLY B C 1
ATOM 13151 O O . GLY B 1 756 ? 2.232 48.031 50.656 1 16.8 756 GLY B O 1
ATOM 13152 N N . LYS B 1 757 ? 2.021 50.219 50.906 1 18.62 757 LYS B N 1
ATOM 13153 C CA . LYS B 1 757 ? 1.504 51.062 49.812 1 18.62 757 LYS B CA 1
ATOM 13154 C C . LYS B 1 757 ? 2.553 51.25 48.719 1 18.62 757 LYS B C 1
ATOM 13156 O O . LYS B 1 757 ? 2.307 51.969 47.75 1 18.62 757 LYS B O 1
ATOM 13161 N N . GLN B 1 758 ? 3.66 50.438 48.594 1 17.45 758 GLN B N 1
ATOM 13162 C CA . GLN B 1 758 ? 4.664 51.281 47.938 1 17.45 758 GLN B CA 1
ATOM 13163 C C . GLN B 1 758 ? 4.203 51.719 46.562 1 17.45 758 GLN B C 1
ATOM 13165 O O . GLN B 1 758 ? 3.424 51 45.906 1 17.45 758 GLN B O 1
ATOM 13170 N N . GLU B 1 759 ? 4.703 52.938 46.031 1 16.78 759 GLU B N 1
ATOM 13171 C CA . GLU B 1 759 ? 4.551 54.094 45.125 1 16.78 759 GLU B CA 1
ATOM 13172 C C . GLU B 1 759 ? 4.996 53.75 43.719 1 16.78 759 GLU B C 1
ATOM 13174 O O . GLU B 1 759 ? 6.102 53.25 43.5 1 16.78 759 GLU B O 1
ATOM 13179 N N . TYR B 1 760 ? 4.102 53.469 42.75 1 17.53 760 TYR B N 1
ATOM 13180 C CA . TYR B 1 760 ? 4.07 53.094 41.344 1 17.53 760 TYR B CA 1
ATOM 13181 C C . TYR B 1 760 ? 4.695 54.156 40.469 1 17.53 760 TYR B C 1
ATOM 13183 O O . TYR B 1 760 ? 3.984 54.938 39.844 1 17.53 760 TYR B O 1
ATOM 13191 N N . ASP B 1 761 ? 5.918 54.719 40.719 1 16.09 761 ASP B N 1
ATOM 13192 C CA . ASP B 1 761 ? 6.176 56 40.031 1 16.09 761 ASP B CA 1
ATOM 13193 C C . ASP B 1 761 ? 6.273 55.812 38.531 1 16.09 761 ASP B C 1
ATOM 13195 O O . ASP B 1 761 ? 5.645 56.531 37.75 1 16.09 761 ASP B O 1
ATOM 13199 N N . ASP B 1 762 ? 7.434 55.281 37.906 1 17.27 762 ASP B N 1
ATOM 13200 C CA . ASP B 1 762 ? 8.234 56.031 36.938 1 17.27 762 ASP B CA 1
ATOM 13201 C C . ASP B 1 762 ? 7.711 55.844 35.5 1 17.27 762 ASP B C 1
ATOM 13203 O O . ASP B 1 762 ? 7.461 54.719 35.094 1 17.27 762 ASP B O 1
ATOM 13207 N N . VAL B 1 763 ? 7.262 56.906 34.75 1 17.84 763 VAL B N 1
ATOM 13208 C CA . VAL B 1 763 ? 6.508 57.312 33.562 1 17.84 763 VAL B CA 1
ATOM 13209 C C . VAL B 1 763 ? 7.375 57.156 32.312 1 17.84 763 VAL B C 1
ATOM 13211 O O . VAL B 1 763 ? 6.895 57.344 31.188 1 17.84 763 VAL B O 1
ATOM 13214 N N . ALA B 1 764 ? 8.633 56.5 32.219 1 18.62 764 ALA B N 1
ATOM 13215 C CA . ALA B 1 764 ? 9.445 57.156 31.188 1 18.62 764 ALA B CA 1
ATOM 13216 C C . ALA B 1 764 ? 8.844 56.938 29.797 1 18.62 764 ALA B C 1
ATOM 13218 O O . ALA B 1 764 ? 8.242 55.906 29.531 1 18.62 764 ALA B O 1
ATOM 13219 N N . THR B 1 765 ? 8.805 58 28.891 1 17.81 765 THR B N 1
ATOM 13220 C CA . THR B 1 765 ? 8.203 58.594 27.703 1 17.81 765 THR B CA 1
ATOM 13221 C C . THR B 1 765 ? 8.82 58.031 26.438 1 17.81 765 THR B C 1
ATOM 13223 O O . THR B 1 765 ? 8.508 58.5 25.328 1 17.81 765 THR B O 1
ATOM 13226 N N . VAL B 1 766 ? 9.312 56.812 26.328 1 18.98 766 VAL B N 1
ATOM 13227 C CA . VAL B 1 766 ? 10.234 56.625 25.203 1 18.98 766 VAL B CA 1
ATOM 13228 C C . VAL B 1 766 ? 9.492 56.875 23.891 1 18.98 766 VAL B C 1
ATOM 13230 O O . VAL B 1 766 ? 8.383 56.375 23.688 1 18.98 766 VAL B O 1
ATOM 13233 N N . SER B 1 767 ? 9.992 57.812 22.969 1 17.25 767 SER B N 1
ATOM 13234 C CA . SER B 1 767 ? 9.672 58.594 21.781 1 17.25 767 SER B CA 1
ATOM 13235 C C . SER B 1 767 ? 9.641 57.688 20.547 1 17.25 767 SER B C 1
ATOM 13237 O O . SER B 1 767 ? 10.547 56.875 20.328 1 17.25 767 SER B O 1
ATOM 13239 N N . SER B 1 768 ? 8.492 57.375 19.891 1 17.64 768 SER B N 1
ATOM 13240 C CA . SER B 1 768 ? 7.91 56.5 18.875 1 17.64 768 SER B CA 1
ATOM 13241 C C . SER B 1 768 ? 8.336 56.906 17.469 1 17.64 768 SER B C 1
ATOM 13243 O O . SER B 1 768 ? 7.77 56.438 16.484 1 17.64 768 SER B O 1
ATOM 13245 N N . GLN B 1 769 ? 9.562 57.375 17.141 1 18.19 769 GLN B N 1
ATOM 13246 C CA . GLN B 1 769 ? 9.656 58.125 15.891 1 18.19 769 GLN B CA 1
ATOM 13247 C C . GLN B 1 769 ? 9.633 57.188 14.688 1 18.19 769 GLN B C 1
ATOM 13249 O O . GLN B 1 769 ? 10.578 56.438 14.453 1 18.19 769 GLN B O 1
ATOM 13254 N N . LEU B 1 770 ? 8.648 56.406 14.406 1 18.22 770 LEU B N 1
ATOM 13255 C CA . LEU B 1 770 ? 8.68 55.438 13.32 1 18.22 770 LEU B CA 1
ATOM 13256 C C . LEU B 1 770 ? 8.75 56.125 11.969 1 18.22 770 LEU B C 1
ATOM 13258 O O . LEU B 1 770 ? 7.949 57.031 11.688 1 18.22 770 LEU B O 1
ATOM 13262 N N . PRO B 1 771 ? 9.883 56.156 11.297 1 18.16 771 PRO B N 1
ATOM 13263 C CA . PRO B 1 771 ? 10.141 56.938 10.078 1 18.16 771 PRO B CA 1
ATOM 13264 C C . PRO B 1 771 ? 9.25 56.5 8.914 1 18.16 771 PRO B C 1
ATOM 13266 O O . PRO B 1 771 ? 8.812 55.344 8.852 1 18.16 771 PRO B O 1
ATOM 13269 N N . ALA B 1 772 ? 8.562 57.438 8.18 1 19.09 772 ALA B N 1
ATOM 13270 C CA . ALA B 1 772 ? 7.512 57.594 7.176 1 19.09 772 ALA B CA 1
ATOM 13271 C C . ALA B 1 772 ? 7.969 57.062 5.812 1 19.09 772 ALA B C 1
ATOM 13273 O O . ALA B 1 772 ? 8.969 57.531 5.27 1 19.09 772 ALA B O 1
ATOM 13274 N N . PHE B 1 773 ? 8.062 55.75 5.625 1 18.69 773 PHE B N 1
ATOM 13275 C CA . PHE B 1 773 ? 8.586 55.219 4.363 1 18.69 773 PHE B CA 1
ATOM 13276 C C . PHE B 1 773 ? 7.801 55.781 3.184 1 18.69 773 PHE B C 1
ATOM 13278 O O . PHE B 1 773 ? 6.574 55.906 3.238 1 18.69 773 PHE B O 1
ATOM 13285 N N . PRO B 1 774 ? 8.406 56.406 2.209 1 17.84 774 PRO B N 1
ATOM 13286 C CA . PRO B 1 774 ? 7.941 57.281 1.115 1 17.84 774 PRO B CA 1
ATOM 13287 C C . PRO B 1 774 ? 7.098 56.531 0.091 1 17.84 774 PRO B C 1
ATOM 13289 O O . PRO B 1 774 ? 7.289 55.312 -0.099 1 17.84 774 PRO B O 1
ATOM 13292 N N . THR B 1 775 ? 5.805 56.906 -0.179 1 18.52 775 THR B N 1
ATOM 13293 C CA . THR B 1 775 ? 4.613 56.531 -0.944 1 18.52 775 THR B CA 1
ATOM 13294 C C . THR B 1 775 ? 4.898 56.594 -2.443 1 18.52 775 THR B C 1
ATOM 13296 O O . THR B 1 775 ? 5.133 57.656 -2.994 1 18.52 775 THR B O 1
ATOM 13299 N N . PRO B 1 776 ? 5.723 55.656 -2.963 1 18.47 776 PRO B N 1
ATOM 13300 C CA . PRO B 1 776 ? 6.066 55.969 -4.352 1 18.47 776 PRO B CA 1
ATOM 13301 C C . PRO B 1 776 ? 4.836 56.125 -5.242 1 18.47 776 PRO B C 1
ATOM 13303 O O . PRO B 1 776 ? 3.779 55.562 -4.953 1 18.47 776 PRO B O 1
ATOM 13306 N N . ASN B 1 777 ? 4.781 57.094 -6.148 1 17 777 ASN B N 1
ATOM 13307 C CA . ASN B 1 777 ? 3.816 57.812 -6.988 1 17 777 ASN B CA 1
ATOM 13308 C C . ASN B 1 777 ? 3.281 56.906 -8.102 1 17 777 ASN B C 1
ATOM 13310 O O . ASN B 1 777 ? 4.055 56.25 -8.797 1 17 777 ASN B O 1
ATOM 13314 N N . PRO B 1 778 ? 1.972 56.531 -8.117 1 18.47 778 PRO B N 1
ATOM 13315 C CA . PRO B 1 778 ? 1.103 55.688 -8.938 1 18.47 778 PRO B CA 1
ATOM 13316 C C . PRO B 1 778 ? 1.01 56.156 -10.391 1 18.47 778 PRO B C 1
ATOM 13318 O O . PRO B 1 778 ? 0.188 55.656 -11.156 1 18.47 778 PRO B O 1
ATOM 13321 N N . SER B 1 779 ? 2.002 56.719 -11.078 1 15.75 779 SER B N 1
ATOM 13322 C CA . SER B 1 779 ? 1.495 57.625 -12.086 1 15.75 779 SER B CA 1
ATOM 13323 C C . SER B 1 779 ? 0.581 56.906 -13.078 1 15.75 779 SER B C 1
ATOM 13325 O O . SER B 1 779 ? -0.53 57.375 -13.352 1 15.75 779 SER B O 1
ATOM 13327 N N . GLU B 1 780 ? 1.084 56.156 -14.156 1 17.47 780 GLU B N 1
ATOM 13328 C CA . GLU B 1 780 ? 0.833 56.562 -15.531 1 17.47 780 GLU B CA 1
ATOM 13329 C C . GLU B 1 780 ? -0.482 56 -16.047 1 17.47 780 GLU B C 1
ATOM 13331 O O . GLU B 1 780 ? -0.783 54.812 -15.828 1 17.47 780 GLU B O 1
ATOM 13336 N N . VAL B 1 781 ? -1.493 56.75 -16.609 1 16.98 781 VAL B N 1
ATOM 13337 C CA . VAL B 1 781 ? -2.871 56.969 -17.047 1 16.98 781 VAL B CA 1
ATOM 13338 C C . VAL B 1 781 ? -3.102 56.219 -18.359 1 16.98 781 VAL B C 1
ATOM 13340 O O . VAL B 1 781 ? -4.242 56.094 -18.812 1 16.98 781 VAL B O 1
ATOM 13343 N N . ASP B 1 782 ? -2.365 55.281 -18.953 1 16.61 782 ASP B N 1
ATOM 13344 C CA . ASP B 1 782 ? -2.576 55.438 -20.391 1 16.61 782 ASP B CA 1
ATOM 13345 C C . ASP B 1 782 ? -4.02 55.125 -20.766 1 16.61 782 ASP B C 1
ATOM 13347 O O . ASP B 1 782 ? -4.605 54.156 -20.266 1 16.61 782 ASP B O 1
ATOM 13351 N N . SER B 1 783 ? -4.805 56 -21.516 1 16.89 783 SER B N 1
ATOM 13352 C CA . SER B 1 783 ? -6.129 56.375 -22 1 16.89 783 SER B CA 1
ATOM 13353 C C . SER B 1 783 ? -6.621 55.406 -23.078 1 16.89 783 SER B C 1
ATOM 13355 O O . SER B 1 783 ? -7.656 55.656 -23.703 1 16.89 783 SER B O 1
ATOM 13357 N N . ALA B 1 784 ? -6.227 54.156 -23.172 1 16.98 784 ALA B N 1
ATOM 13358 C CA . ALA B 1 784 ? -6.473 53.719 -24.531 1 16.98 784 ALA B CA 1
ATOM 13359 C C . ALA B 1 784 ? -7.945 53.875 -24.906 1 16.98 784 ALA B C 1
ATOM 13361 O O . ALA B 1 784 ? -8.812 53.875 -24.031 1 16.98 784 ALA B O 1
ATOM 13362 N N . SER B 1 785 ? -8.266 53.844 -26.312 1 16.42 785 SER B N 1
ATOM 13363 C CA . SER B 1 785 ? -9.18 54.312 -27.344 1 16.42 785 SER B CA 1
ATOM 13364 C C . SER B 1 785 ? -10.531 53.625 -27.266 1 16.42 785 SER B C 1
ATOM 13366 O O . SER B 1 785 ? -10.617 52.469 -26.797 1 16.42 785 SER B O 1
ATOM 13368 N N . LEU B 1 786 ? -11.656 54.281 -27.625 1 15.8 786 LEU B N 1
ATOM 13369 C CA . LEU B 1 786 ? -13.086 54.594 -27.578 1 15.8 786 LEU B CA 1
ATOM 13370 C C . LEU B 1 786 ? -13.867 53.625 -28.469 1 15.8 786 LEU B C 1
ATOM 13372 O O . LEU B 1 786 ? -15.086 53.469 -28.312 1 15.8 786 LEU B O 1
ATOM 13376 N N . SER B 1 787 ? -13.328 52.781 -29.422 1 16.06 787 SER B N 1
ATOM 13377 C CA . SER B 1 787 ? -14.172 52.906 -30.594 1 16.06 787 SER B CA 1
ATOM 13378 C C . SER B 1 787 ? -15.57 52.344 -30.344 1 16.06 787 SER B C 1
ATOM 13380 O O . SER B 1 787 ? -15.75 51.5 -29.469 1 16.06 787 SER B O 1
ATOM 13382 N N . HIS B 1 788 ? -16.625 52.594 -31.281 1 15.92 788 HIS B N 1
ATOM 13383 C CA . HIS B 1 788 ? -17.984 53.031 -31.516 1 15.92 788 HIS B CA 1
ATOM 13384 C C . HIS B 1 788 ? -18.938 51.844 -31.703 1 15.92 788 HIS B C 1
ATOM 13386 O O . HIS B 1 788 ? -20.141 51.969 -31.531 1 15.92 788 HIS B O 1
ATOM 13392 N N . HIS B 1 789 ? -18.531 50.594 -32.062 1 16.81 789 HIS B N 1
ATOM 13393 C CA . HIS B 1 789 ? -19.391 50.125 -33.156 1 16.81 789 HIS B CA 1
ATOM 13394 C C . HIS B 1 789 ? -20.828 49.938 -32.688 1 16.81 789 HIS B C 1
ATOM 13396 O O . HIS B 1 789 ? -21.078 49.75 -31.5 1 16.81 789 HIS B O 1
ATOM 13402 N N . SER B 1 790 ? -21.812 49.656 -33.719 1 16.62 790 SER B N 1
ATOM 13403 C CA . SER B 1 790 ? -23.141 50.031 -34.219 1 16.62 790 SER B CA 1
ATOM 13404 C C . SER B 1 790 ? -24.219 49.156 -33.594 1 16.62 790 SER B C 1
ATOM 13406 O O . SER B 1 790 ? -23.938 48.031 -33.125 1 16.62 790 SER B O 1
ATOM 13408 N N . HIS B 1 791 ? -25.516 49.562 -33.656 1 16.27 791 HIS B N 1
ATOM 13409 C CA . HIS B 1 791 ? -26.797 49.656 -32.969 1 16.27 791 HIS B CA 1
ATOM 13410 C C . HIS B 1 791 ? -27.719 48.5 -33.312 1 16.27 791 HIS B C 1
ATOM 13412 O O . HIS B 1 791 ? -28.797 48.344 -32.719 1 16.27 791 HIS B O 1
ATOM 13418 N N . PRO B 1 792 ? -27.359 47.406 -34.094 1 18.3 792 PRO B N 1
ATOM 13419 C CA . PRO B 1 792 ? -28.562 47.188 -34.906 1 18.3 792 PRO B CA 1
ATOM 13420 C C . PRO B 1 792 ? -29.766 46.781 -34.062 1 18.3 792 PRO B C 1
ATOM 13422 O O . PRO B 1 792 ? -29.625 46.25 -32.969 1 18.3 792 PRO B O 1
ATOM 13425 N N . GLN B 1 793 ? -31.062 47 -34.594 1 17.23 793 GLN B N 1
ATOM 13426 C CA . GLN B 1 793 ? -32.469 47.281 -34.312 1 17.23 793 GLN B CA 1
ATOM 13427 C C . GLN B 1 793 ? -33.25 46 -34.031 1 17.23 793 GLN B C 1
ATOM 13429 O O . GLN B 1 793 ? -33.281 45.094 -34.875 1 17.23 793 GLN B O 1
ATOM 13434 N N . LEU B 1 794 ? -33.219 45.5 -32.844 1 17.81 794 LEU B N 1
ATOM 13435 C CA . LEU B 1 794 ? -33.875 44.281 -32.406 1 17.81 794 LEU B CA 1
ATOM 13436 C C . LEU B 1 794 ? -35.375 44.375 -32.625 1 17.81 794 LEU B C 1
ATOM 13438 O O . LEU B 1 794 ? -36.031 45.312 -32.156 1 17.81 794 LEU B O 1
ATOM 13442 N N . PRO B 1 795 ? -35.875 43.75 -33.656 1 17.53 795 PRO B N 1
ATOM 13443 C CA . PRO B 1 795 ? -37.25 43.938 -34.062 1 17.53 795 PRO B CA 1
ATOM 13444 C C . PRO B 1 795 ? -38.25 43.656 -32.938 1 17.53 795 PRO B C 1
ATOM 13446 O O . PRO B 1 795 ? -37.875 43.031 -31.953 1 17.53 795 PRO B O 1
ATOM 13449 N N . THR B 1 796 ? -39.531 43.844 -33.219 1 16.53 796 THR B N 1
ATOM 13450 C CA . THR B 1 796 ? -40.781 44.406 -32.75 1 16.53 796 THR B CA 1
ATOM 13451 C C . THR B 1 796 ? -41.5 43.438 -31.812 1 16.53 796 THR B C 1
ATOM 13453 O O . THR B 1 796 ? -41.812 43.75 -30.672 1 16.53 796 THR B O 1
ATOM 13456 N N . THR B 1 797 ? -42.844 43 -32.156 1 16.72 797 THR B N 1
ATOM 13457 C CA . THR B 1 797 ? -44.125 43.406 -31.547 1 16.72 797 THR B CA 1
ATOM 13458 C C . THR B 1 797 ? -44.656 42.344 -30.594 1 16.72 797 THR B C 1
ATOM 13460 O O . THR B 1 797 ? -45.125 42.656 -29.5 1 16.72 797 THR B O 1
ATOM 13463 N N . THR B 1 798 ? -45.031 41.031 -31.062 1 19.03 798 THR B N 1
ATOM 13464 C CA . THR B 1 798 ? -46.438 40.656 -31.062 1 19.03 798 THR B CA 1
ATOM 13465 C C . THR B 1 798 ? -46.875 40.188 -29.672 1 19.03 798 THR B C 1
ATOM 13467 O O . THR B 1 798 ? -46.094 39.531 -28.984 1 19.03 798 THR B O 1
ATOM 13470 N N . ALA B 1 799 ? -48.25 40.5 -29.125 1 19.45 799 ALA B N 1
ATOM 13471 C CA . ALA B 1 799 ? -49.125 40.75 -27.984 1 19.45 799 ALA B CA 1
ATOM 13472 C C . ALA B 1 799 ? -49.531 39.438 -27.328 1 19.45 799 ALA B C 1
ATOM 13474 O O . ALA B 1 799 ? -50.281 38.656 -27.922 1 19.45 799 ALA B O 1
ATOM 13475 N N . MET B 1 800 ? -48.656 38.719 -26.562 1 18.11 800 MET B N 1
ATOM 13476 C CA . MET B 1 800 ? -48.906 37.438 -25.938 1 18.11 800 MET B CA 1
ATOM 13477 C C . MET B 1 800 ? -50.031 37.531 -24.922 1 18.11 800 MET B C 1
ATOM 13479 O O . MET B 1 800 ? -49.844 38.094 -23.828 1 18.11 800 MET B O 1
ATOM 13483 N N . SER B 1 801 ? -51.312 37.781 -25.297 1 18.08 801 SER B N 1
ATOM 13484 C CA . SER B 1 801 ? -52.469 38.062 -24.453 1 18.08 801 SER B CA 1
ATOM 13485 C C . SER B 1 801 ? -52.719 36.938 -23.438 1 18.08 801 SER B C 1
ATOM 13487 O O . SER B 1 801 ? -53.438 37.125 -22.469 1 18.08 801 SER B O 1
ATOM 13489 N N . MET B 1 802 ? -52.438 35.688 -23.797 1 19.64 802 MET B N 1
ATOM 13490 C CA . MET B 1 802 ? -53.344 34.625 -23.375 1 19.64 802 MET B CA 1
ATOM 13491 C C . MET B 1 802 ? -53.312 34.469 -21.859 1 19.64 802 MET B C 1
ATOM 13493 O O . MET B 1 802 ? -52.438 33.781 -21.328 1 19.64 802 MET B O 1
ATOM 13497 N N . ASP B 1 803 ? -53.562 35.5 -20.938 1 18.2 803 ASP B N 1
ATOM 13498 C CA . ASP B 1 803 ? -53.188 35.688 -19.547 1 18.2 803 ASP B CA 1
ATOM 13499 C C . ASP B 1 803 ? -53.875 34.656 -18.641 1 18.2 803 ASP B C 1
ATOM 13501 O O . ASP B 1 803 ? -53.219 34.031 -17.812 1 18.2 803 ASP B O 1
ATOM 13505 N N . ARG B 1 804 ? -55.219 34.938 -18.203 1 19.16 804 ARG B N 1
ATOM 13506 C CA . ARG B 1 804 ? -55.781 35.188 -16.891 1 19.16 804 ARG B CA 1
ATOM 13507 C C . ARG B 1 804 ? -56.25 33.906 -16.219 1 19.16 804 ARG B C 1
ATOM 13509 O O . ARG B 1 804 ? -56.094 33.75 -15 1 19.16 804 ARG B O 1
ATOM 13516 N N . GLN B 1 805 ? -57.125 33.094 -16.906 1 20.36 805 GLN B N 1
ATOM 13517 C CA . GLN B 1 805 ? -58.312 32.469 -16.344 1 20.36 805 GLN B CA 1
ATOM 13518 C C . GLN B 1 805 ? -57.938 31.312 -15.406 1 20.36 805 GLN B C 1
ATOM 13520 O O . GLN B 1 805 ? -58.625 31.094 -14.406 1 20.36 805 GLN B O 1
ATOM 13525 N N . GLN B 1 806 ? -57.062 30.422 -15.812 1 20.83 806 GLN B N 1
ATOM 13526 C CA . GLN B 1 806 ? -57.156 29.078 -15.281 1 20.83 806 GLN B CA 1
ATOM 13527 C C . GLN B 1 806 ? -56.781 29.031 -13.805 1 20.83 806 GLN B C 1
ATOM 13529 O O . GLN B 1 806 ? -55.75 28.484 -13.445 1 20.83 806 GLN B O 1
ATOM 13534 N N . GLN B 1 807 ? -56.938 30.125 -12.977 1 19.45 807 GLN B N 1
ATOM 13535 C CA . GLN B 1 807 ? -56.5 30.297 -11.594 1 19.45 807 GLN B CA 1
ATOM 13536 C C . GLN B 1 807 ? -57.312 29.406 -10.648 1 19.45 807 GLN B C 1
ATOM 13538 O O . GLN B 1 807 ? -56.812 28.984 -9.609 1 19.45 807 GLN B O 1
ATOM 13543 N N . GLN B 1 808 ? -58.656 29.281 -10.836 1 20.92 808 GLN B N 1
ATOM 13544 C CA . GLN B 1 808 ? -59.625 29.125 -9.734 1 20.92 808 GLN B CA 1
ATOM 13545 C C . GLN B 1 808 ? -59.531 27.734 -9.141 1 20.92 808 GLN B C 1
ATOM 13547 O O . GLN B 1 808 ? -59.75 27.547 -7.938 1 20.92 808 GLN B O 1
ATOM 13552 N N . GLN B 1 809 ? -59.75 26.688 -10.031 1 23.28 809 GLN B N 1
ATOM 13553 C CA . GLN B 1 809 ? -60.375 25.453 -9.578 1 23.28 809 GLN B CA 1
ATOM 13554 C C . GLN B 1 809 ? -59.5 24.734 -8.57 1 23.28 809 GLN B C 1
ATOM 13556 O O . GLN B 1 809 ? -59.875 23.672 -8.047 1 23.28 809 GLN B O 1
ATOM 13561 N N . LEU B 1 810 ? -58.188 24.984 -8.523 1 21.55 810 LEU B N 1
ATOM 13562 C CA . LEU B 1 810 ? -57.344 24.062 -7.77 1 21.55 810 LEU B CA 1
ATOM 13563 C C . LEU B 1 810 ? -57.562 24.219 -6.27 1 21.55 810 LEU B C 1
ATOM 13565 O O . LEU B 1 810 ? -56.906 23.547 -5.465 1 21.55 810 LEU B O 1
ATOM 13569 N N . ALA B 1 811 ? -58.531 25.062 -5.742 1 22.45 811 ALA B N 1
ATOM 13570 C CA . ALA B 1 811 ? -58.656 25.422 -4.332 1 22.45 811 ALA B CA 1
ATOM 13571 C C . ALA B 1 811 ? -59.312 24.281 -3.537 1 22.45 811 ALA B C 1
ATOM 13573 O O . ALA B 1 811 ? -58.969 24.078 -2.365 1 22.45 811 ALA B O 1
ATOM 13574 N N . ALA B 1 812 ? -60.438 23.688 -3.998 1 22.33 812 ALA B N 1
ATOM 13575 C CA . ALA B 1 812 ? -61.469 23.141 -3.127 1 22.33 812 ALA B CA 1
ATOM 13576 C C . ALA B 1 812 ? -61 21.844 -2.459 1 22.33 812 ALA B C 1
ATOM 13578 O O . ALA B 1 812 ? -61.438 21.516 -1.361 1 22.33 812 ALA B O 1
ATOM 13579 N N . GLN B 1 813 ? -60.562 20.875 -3.26 1 23.98 813 GLN B N 1
ATOM 13580 C CA . GLN B 1 813 ? -60.594 19.5 -2.795 1 23.98 813 GLN B CA 1
ATOM 13581 C C . GLN B 1 813 ? -59.719 19.312 -1.549 1 23.98 813 GLN B C 1
ATOM 13583 O O . GLN B 1 813 ? -59.375 18.188 -1.186 1 23.98 813 GLN B O 1
ATOM 13588 N N . HIS B 1 814 ? -59.375 20.375 -0.715 1 22.73 814 HIS B N 1
ATOM 13589 C CA . HIS B 1 814 ? -58.5 20.328 0.439 1 22.73 814 HIS B CA 1
ATOM 13590 C C . HIS B 1 814 ? -59.188 19.766 1.663 1 22.73 814 HIS B C 1
ATOM 13592 O O . HIS B 1 814 ? -58.594 19.672 2.74 1 22.73 814 HIS B O 1
ATOM 13598 N N . GLN B 1 815 ? -60.562 19.688 1.806 1 22 815 GLN B N 1
ATOM 13599 C CA . GLN B 1 815 ? -61.156 19.703 3.143 1 22 815 GLN B CA 1
ATOM 13600 C C . GLN B 1 815 ? -61.156 18.297 3.75 1 22 815 GLN B C 1
ATOM 13602 O O . GLN B 1 815 ? -61.375 18.141 4.957 1 22 815 GLN B O 1
ATOM 13607 N N . ARG B 1 816 ? -61.688 17.188 3.07 1 25.52 816 ARG B N 1
ATOM 13608 C CA . ARG B 1 816 ? -62.281 16.094 3.814 1 25.52 816 ARG B CA 1
ATOM 13609 C C . ARG B 1 816 ? -61.281 15.484 4.789 1 25.52 816 ARG B C 1
ATOM 13611 O O . ARG B 1 816 ? -61.656 15.07 5.891 1 25.52 816 ARG B O 1
ATOM 13618 N N . GLY B 1 817 ? -60.312 14.711 4.277 1 25.11 817 GLY B N 1
ATOM 13619 C CA . GLY B 1 817 ? -59.719 13.531 4.863 1 25.11 817 GLY B CA 1
ATOM 13620 C C . GLY B 1 817 ? -58.906 13.836 6.113 1 25.11 817 GLY B C 1
ATOM 13621 O O . GLY B 1 817 ? -57.719 13.469 6.215 1 25.11 817 GLY B O 1
ATOM 13622 N N . LEU B 1 818 ? -59.312 14.711 7.039 1 23.12 818 LEU B N 1
ATOM 13623 C CA . LEU B 1 818 ? -58.688 15.477 8.109 1 23.12 818 LEU B CA 1
ATOM 13624 C C . LEU B 1 818 ? -58.594 14.656 9.391 1 23.12 818 LEU B C 1
ATOM 13626 O O . LEU B 1 818 ? -57.812 14.977 10.281 1 23.12 818 LEU B O 1
ATOM 13630 N N . ALA B 1 819 ? -59.688 13.805 9.773 1 24.97 819 ALA B N 1
ATOM 13631 C CA . ALA B 1 819 ? -59.906 13.648 11.211 1 24.97 819 ALA B CA 1
ATOM 13632 C C . ALA B 1 819 ? -58.969 12.609 11.812 1 24.97 819 ALA B C 1
ATOM 13634 O O . ALA B 1 819 ? -59.062 12.312 13.008 1 24.97 819 ALA B O 1
ATOM 13635 N N . HIS B 1 820 ? -58.781 11.508 11.109 1 28.31 820 HIS B N 1
ATOM 13636 C CA . HIS B 1 820 ? -58 10.516 11.836 1 28.31 820 HIS B CA 1
ATOM 13637 C C . HIS B 1 820 ? -56.75 11.148 12.469 1 28.31 820 HIS B C 1
ATOM 13639 O O . HIS B 1 820 ? -56.062 11.938 11.828 1 28.31 820 HIS B O 1
ATOM 13645 N N . GLU B 1 821 ? -56.688 11.211 13.852 1 28.31 821 GLU B N 1
ATOM 13646 C CA . GLU B 1 821 ? -55.719 11.922 14.672 1 28.31 821 GLU B CA 1
ATOM 13647 C C . GLU B 1 821 ? -54.312 11.719 14.141 1 28.31 821 GLU B C 1
ATOM 13649 O O . GLU B 1 821 ? -53.688 10.672 14.367 1 28.31 821 GLU B O 1
ATOM 13654 N N . GLU B 1 822 ? -54.062 11.789 12.961 1 28.47 822 GLU B N 1
ATOM 13655 C CA . GLU B 1 822 ? -52.781 11.758 12.273 1 28.47 822 GLU B CA 1
ATOM 13656 C C . GLU B 1 822 ? -51.75 12.555 13.031 1 28.47 822 GLU B C 1
ATOM 13658 O O . GLU B 1 822 ? -51.875 13.766 13.211 1 28.47 822 GLU B O 1
ATOM 13663 N N . THR B 1 823 ? -51.125 11.906 14.195 1 30.97 823 THR B N 1
ATOM 13664 C CA . THR B 1 823 ? -50 12.516 14.891 1 30.97 823 THR B CA 1
ATOM 13665 C C . THR B 1 823 ? -49.188 13.375 13.945 1 30.97 823 THR B C 1
ATOM 13667 O O . THR B 1 823 ? -48.656 12.883 12.945 1 30.97 823 THR B O 1
ATOM 13670 N N . PHE B 1 824 ? -49.625 14.508 13.656 1 29.8 824 PHE B N 1
ATOM 13671 C CA . PHE B 1 824 ? -48.938 15.523 12.867 1 29.8 824 PHE B CA 1
ATOM 13672 C C . PHE B 1 824 ? -47.438 15.453 13.086 1 29.8 824 PHE B C 1
ATOM 13674 O O . PHE B 1 824 ? -46.969 15.375 14.219 1 29.8 824 PHE B O 1
ATOM 13681 N N . PRO B 1 825 ? -46.75 14.82 12.203 1 35.03 825 PRO B N 1
ATOM 13682 C CA . PRO B 1 825 ? -45.312 14.914 12.453 1 35.03 825 PRO B CA 1
ATOM 13683 C C . PRO B 1 825 ? -44.906 16.219 13.125 1 35.03 825 PRO B C 1
ATOM 13685 O O . PRO B 1 825 ? -45.531 17.266 12.875 1 35.03 825 PRO B O 1
ATOM 13688 N N . GLN B 1 826 ? -44.594 16.312 14.422 1 37 826 GLN B N 1
ATOM 13689 C CA . GLN B 1 826 ? -44.125 17.469 15.141 1 37 826 GLN B CA 1
ATOM 13690 C C . GLN B 1 826 ? -43.562 18.531 14.18 1 37 826 GLN B C 1
ATOM 13692 O O . GLN B 1 826 ? -42.812 18.203 13.266 1 37 826 GLN B O 1
ATOM 13697 N N . ALA B 1 827 ? -44.344 19.562 13.906 1 38.47 827 ALA B N 1
ATOM 13698 C CA . ALA B 1 827 ? -44.031 20.781 13.188 1 38.47 827 ALA B CA 1
ATOM 13699 C C . ALA B 1 827 ? -42.531 21.094 13.25 1 38.47 827 ALA B C 1
ATOM 13701 O O . ALA B 1 827 ? -41.969 21.203 14.344 1 38.47 827 ALA B O 1
ATOM 13702 N N . GLU B 1 828 ? -41.75 20.469 12.406 1 46.41 828 GLU B N 1
ATOM 13703 C CA . GLU B 1 828 ? -40.375 20.875 12.328 1 46.41 828 GLU B CA 1
ATOM 13704 C C . GLU B 1 828 ? -40.188 22.328 12.719 1 46.41 828 GLU B C 1
ATOM 13706 O O . GLU B 1 828 ? -40.844 23.219 12.164 1 46.41 828 GLU B O 1
ATOM 13711 N N . THR B 1 829 ? -40 22.734 14 1 52.16 829 THR B N 1
ATOM 13712 C CA . THR B 1 829 ? -39.719 24.094 14.484 1 52.16 829 THR B CA 1
ATOM 13713 C C . THR B 1 829 ? -38.938 24.891 13.43 1 52.16 829 THR B C 1
ATOM 13715 O O . THR B 1 829 ? -38.312 24.312 12.547 1 52.16 829 THR B O 1
ATOM 13718 N N . ALA B 1 830 ? -39.406 26.172 13.227 1 55.53 830 ALA B N 1
ATOM 13719 C CA . ALA B 1 830 ? -38.75 27.125 12.352 1 55.53 830 ALA B CA 1
ATOM 13720 C C . ALA B 1 830 ? -37.219 26.891 12.352 1 55.53 830 ALA B C 1
ATOM 13722 O O . ALA B 1 830 ? -36.594 26.984 11.312 1 55.53 830 ALA B O 1
ATOM 13723 N N . GLU B 1 831 ? -36.875 26.391 13.492 1 61 831 GLU B N 1
ATOM 13724 C CA . GLU B 1 831 ? -35.438 26.141 13.617 1 61 831 GLU B CA 1
ATOM 13725 C C . GLU B 1 831 ? -35.031 24.891 12.844 1 61 831 GLU B C 1
ATOM 13727 O O . GLU B 1 831 ? -33.969 24.859 12.211 1 61 831 GLU B O 1
ATOM 13732 N N . GLU B 1 832 ? -35.844 23.859 12.844 1 65.06 832 GLU B N 1
ATOM 13733 C CA . GLU B 1 832 ? -35.531 22.625 12.133 1 65.06 832 GLU B CA 1
ATOM 13734 C C . GLU B 1 832 ? -35.625 22.828 10.617 1 65.06 832 GLU B C 1
ATOM 13736 O O . GLU B 1 832 ? -34.812 22.25 9.875 1 65.06 832 GLU B O 1
ATOM 13741 N N . LEU B 1 833 ? -36.531 23.672 10.227 1 64.88 833 LEU B N 1
ATOM 13742 C CA . LEU B 1 833 ? -36.656 23.969 8.805 1 64.88 833 LEU B CA 1
ATOM 13743 C C . LEU B 1 833 ? -35.438 24.734 8.312 1 64.88 833 LEU B C 1
ATOM 13745 O O . LEU B 1 833 ? -34.938 24.484 7.203 1 64.88 833 LEU B O 1
ATOM 13749 N N . GLU B 1 834 ? -35.125 25.656 9.172 1 68 834 GLU B N 1
ATOM 13750 C CA . GLU B 1 834 ? -33.938 26.422 8.797 1 68 834 GLU B CA 1
ATOM 13751 C C . GLU B 1 834 ? -32.688 25.531 8.766 1 68 834 GLU B C 1
ATOM 13753 O O . GLU B 1 834 ? -31.844 25.688 7.887 1 68 834 GLU B O 1
ATOM 13758 N N . LEU B 1 835 ? -32.719 24.641 9.68 1 71.06 835 LEU B N 1
ATOM 13759 C CA . LEU B 1 835 ? -31.594 23.703 9.727 1 71.06 835 LEU B CA 1
ATOM 13760 C C . LEU B 1 835 ? -31.578 22.812 8.484 1 71.06 835 LEU B C 1
ATOM 13762 O O . LEU B 1 835 ? -30.5 22.547 7.934 1 71.06 835 LEU B O 1
ATOM 13766 N N . ARG B 1 836 ? -32.688 22.438 8.039 1 70.62 836 ARG B N 1
ATOM 13767 C CA . ARG B 1 836 ? -32.781 21.594 6.844 1 70.62 836 ARG B CA 1
ATOM 13768 C C . ARG B 1 836 ? -32.344 22.375 5.602 1 70.62 836 ARG B C 1
ATOM 13770 O O . ARG B 1 836 ? -31.688 21.812 4.719 1 70.62 836 ARG B O 1
ATOM 13777 N N . ARG B 1 837 ? -32.75 23.578 5.625 1 74.69 837 ARG B N 1
ATOM 13778 C CA . ARG B 1 837 ? -32.375 24.406 4.488 1 74.69 837 ARG B CA 1
ATOM 13779 C C . ARG B 1 837 ? -30.844 24.609 4.438 1 74.69 837 ARG B C 1
ATOM 13781 O O . ARG B 1 837 ? -30.234 24.5 3.371 1 74.69 837 ARG B O 1
ATOM 13788 N N . LEU B 1 838 ? -30.391 24.844 5.629 1 74.81 838 LEU B N 1
ATOM 13789 C CA . LEU B 1 838 ? -28.953 25.047 5.703 1 74.81 838 LEU B CA 1
ATOM 13790 C C . LEU B 1 838 ? -28.203 23.781 5.328 1 74.81 838 LEU B C 1
ATOM 13792 O O . LEU B 1 838 ? -27.156 23.844 4.676 1 74.81 838 LEU B O 1
ATOM 13796 N N . GLN B 1 839 ? -28.781 22.688 5.695 1 76.75 839 GLN B N 1
ATOM 13797 C CA . GLN B 1 839 ? -28.141 21.406 5.391 1 76.75 839 GLN B CA 1
ATOM 13798 C C . GLN B 1 839 ? -28.203 21.109 3.893 1 76.75 839 GLN B C 1
ATOM 13800 O O . GLN B 1 839 ? -27.266 20.516 3.34 1 76.75 839 GLN B O 1
ATOM 13805 N N . GLN B 1 840 ? -29.188 21.562 3.305 1 76.94 840 GLN B N 1
ATOM 13806 C CA . GLN B 1 840 ? -29.328 21.312 1.874 1 76.94 840 GLN B CA 1
ATOM 13807 C C . GLN B 1 840 ? -28.406 22.234 1.067 1 76.94 840 GLN B C 1
ATOM 13809 O O . GLN B 1 840 ? -27.969 21.875 -0.021 1 76.94 840 GLN B O 1
ATOM 13814 N N . GLN B 1 841 ? -28.141 23.344 1.701 1 81.5 841 GLN B N 1
ATOM 13815 C CA . GLN B 1 841 ? -27.328 24.312 0.967 1 81.5 841 GLN B CA 1
ATOM 13816 C C . GLN B 1 841 ? -25.859 24.203 1.355 1 81.5 841 GLN B C 1
ATOM 13818 O O . GLN B 1 841 ? -25 24.797 0.71 1 81.5 841 GLN B O 1
ATOM 13823 N N . ALA B 1 842 ? -25.656 23.422 2.293 1 80.38 842 ALA B N 1
ATOM 13824 C CA . ALA B 1 842 ? -24.312 23.391 2.861 1 80.38 842 ALA B CA 1
ATOM 13825 C C . ALA B 1 842 ? -23.297 22.844 1.854 1 80.38 842 ALA B C 1
ATOM 13827 O O . ALA B 1 842 ? -22.125 23.25 1.854 1 80.38 842 ALA B O 1
ATOM 13828 N N . TYR B 1 843 ? -23.766 22.016 0.922 1 87.94 843 TYR B N 1
ATOM 13829 C CA . TYR B 1 843 ? -22.812 21.391 0.007 1 87.94 843 TYR B CA 1
ATOM 13830 C C . TYR B 1 843 ? -22.922 22 -1.387 1 87.94 843 TYR B C 1
ATOM 13832 O O . TYR B 1 843 ? -22.469 21.406 -2.369 1 87.94 843 TYR B O 1
ATOM 13840 N N . CYS B 1 844 ? -23.453 23.156 -1.391 1 85.88 844 CYS B N 1
ATOM 13841 C CA . CYS B 1 844 ? -23.438 23.984 -2.598 1 85.88 844 CYS B CA 1
ATOM 13842 C C . CYS B 1 844 ? -22.375 25.078 -2.492 1 85.88 844 CYS B C 1
ATOM 13844 O O . CYS B 1 844 ? -22.047 25.516 -1.391 1 85.88 844 CYS B O 1
ATOM 13846 N N . HIS B 1 845 ? -21.828 25.375 -3.604 1 86.44 845 HIS B N 1
ATOM 13847 C CA . HIS B 1 845 ? -20.875 26.469 -3.578 1 86.44 845 HIS B CA 1
ATOM 13848 C C . HIS B 1 845 ? -21.469 27.703 -2.912 1 86.44 845 HIS B C 1
ATOM 13850 O O . HIS B 1 845 ? -22.625 28.062 -3.16 1 86.44 845 HIS B O 1
ATOM 13856 N N . PRO B 1 846 ? -20.75 28.359 -2.068 1 83.38 846 PRO B N 1
ATOM 13857 C CA . PRO B 1 846 ? -21.281 29.5 -1.313 1 83.38 846 PRO B CA 1
ATOM 13858 C C . PRO B 1 846 ? -21.75 30.625 -2.217 1 83.38 846 PRO B C 1
ATOM 13860 O O . PRO B 1 846 ? -22.641 31.391 -1.837 1 83.38 846 PRO B O 1
ATOM 13863 N N . ALA B 1 847 ? -21.281 30.766 -3.387 1 84 847 ALA B N 1
ATOM 13864 C CA . ALA B 1 847 ? -21.672 31.828 -4.301 1 84 847 ALA B CA 1
ATOM 13865 C C . ALA B 1 847 ? -23.094 31.641 -4.793 1 84 847 ALA B C 1
ATOM 13867 O O . ALA B 1 847 ? -23.75 32.594 -5.223 1 84 847 ALA B O 1
ATOM 13868 N N . LEU B 1 848 ? -23.578 30.422 -4.648 1 83.62 848 LEU B N 1
ATOM 13869 C CA . LEU B 1 848 ? -24.906 30.109 -5.176 1 83.62 848 LEU B CA 1
ATOM 13870 C C . LEU B 1 848 ? -25.984 30.578 -4.211 1 83.62 848 LEU B C 1
ATOM 13872 O O . LEU B 1 848 ? -27.125 30.812 -4.621 1 83.62 848 LEU B O 1
ATOM 13876 N N . TYR B 1 849 ? -25.594 30.688 -2.918 1 79.69 849 TYR B N 1
ATOM 13877 C CA . TYR B 1 849 ? -26.656 31.062 -1.98 1 79.69 849 TYR B CA 1
ATOM 13878 C C . TYR B 1 849 ? -26.219 32.25 -1.118 1 79.69 849 TYR B C 1
ATOM 13880 O O . TYR B 1 849 ? -27 32.719 -0.291 1 79.69 849 TYR B O 1
ATOM 13888 N N . LYS B 1 850 ? -25.047 32.75 -1.309 1 82 850 LYS B N 1
ATOM 13889 C CA . LYS B 1 850 ? -24.562 33.844 -0.473 1 82 850 LYS B CA 1
ATOM 13890 C C . LYS B 1 850 ? -25.391 35.125 -0.707 1 82 850 LYS B C 1
ATOM 13892 O O . LYS B 1 850 ? -25.594 35.531 -1.851 1 82 850 LYS B O 1
ATOM 13897 N N . GLN B 1 851 ? -25.906 35.594 0.431 1 82.5 851 GLN B N 1
ATOM 13898 C CA . GLN B 1 851 ? -26.625 36.844 0.387 1 82.5 851 GLN B CA 1
ATOM 13899 C C . GLN B 1 851 ? -25.719 38.031 0.709 1 82.5 851 GLN B C 1
ATOM 13901 O O . GLN B 1 851 ? -24.562 37.844 1.073 1 82.5 851 GLN B O 1
ATOM 13906 N N . GLN B 1 852 ? -26.25 39.188 0.377 1 87.19 852 GLN B N 1
ATOM 13907 C CA . GLN B 1 852 ? -25.469 40.375 0.654 1 87.19 852 GLN B CA 1
ATOM 13908 C C . GLN B 1 852 ? -25.125 40.469 2.135 1 87.19 852 GLN B C 1
ATOM 13910 O O . GLN B 1 852 ? -25.969 40.25 2.998 1 87.19 852 GLN B O 1
ATOM 13915 N N . THR B 1 853 ? -23.828 40.688 2.398 1 88.12 853 THR B N 1
ATOM 13916 C CA . THR B 1 853 ? -23.422 40.938 3.773 1 88.12 853 THR B CA 1
ATOM 13917 C C . THR B 1 853 ? -24 42.281 4.262 1 88.12 853 THR B C 1
ATOM 13919 O O . THR B 1 853 ? -23.828 43.312 3.615 1 88.12 853 THR B O 1
ATOM 13922 N N . PRO B 1 854 ? -24.703 42.219 5.32 1 90.5 854 PRO B N 1
ATOM 13923 C CA . PRO B 1 854 ? -25.312 43.438 5.809 1 90.5 854 PRO B CA 1
ATOM 13924 C C . PRO B 1 854 ? -24.281 44.5 6.188 1 90.5 854 PRO B C 1
ATOM 13926 O O . PRO B 1 854 ? -23.234 44.188 6.746 1 90.5 854 PRO B O 1
ATOM 13929 N N . ILE B 1 855 ? -24.609 45.688 5.797 1 91.88 855 ILE B N 1
ATOM 13930 C CA . ILE B 1 855 ? -23.766 46.812 6.207 1 91.88 855 ILE B CA 1
ATOM 13931 C C . ILE B 1 855 ? -23.953 47.062 7.699 1 91.88 855 ILE B C 1
ATOM 13933 O O . ILE B 1 855 ? -25.078 47.25 8.172 1 91.88 855 ILE B O 1
ATOM 13937 N N . TRP B 1 856 ? -22.859 47.062 8.438 1 92 856 TRP B N 1
ATOM 13938 C CA . TRP B 1 856 ? -22.906 47.188 9.891 1 92 856 TRP B CA 1
ATOM 13939 C C . TRP B 1 856 ? -22.625 48.625 10.336 1 92 856 TRP B C 1
ATOM 13941 O O . TRP B 1 856 ? -21.5 49.094 10.227 1 92 856 TRP B O 1
ATOM 13951 N N . LEU B 1 857 ? -23.672 49.312 10.852 1 90.94 857 LEU B N 1
ATOM 13952 C CA . LEU B 1 857 ? -23.547 50.688 11.305 1 90.94 857 LEU B CA 1
ATOM 13953 C C . LEU B 1 857 ? -23.891 50.812 12.789 1 90.94 857 LEU B C 1
ATOM 13955 O O . LEU B 1 857 ? -24.766 50.094 13.281 1 90.94 857 LEU B O 1
ATOM 13959 N N . PRO B 1 858 ? -23.141 51.656 13.492 1 90.88 858 PRO B N 1
ATOM 13960 C CA . PRO B 1 858 ? -23.438 51.844 14.914 1 90.88 858 PRO B CA 1
ATOM 13961 C C . PRO B 1 858 ? -24.672 52.719 15.133 1 90.88 858 PRO B C 1
ATOM 13963 O O . PRO B 1 858 ? -24.922 53.656 14.352 1 90.88 858 PRO B O 1
ATOM 13966 N N . MET B 1 859 ? -25.375 52.469 16.141 1 88.5 859 MET B N 1
ATOM 13967 C CA . MET B 1 859 ? -26.531 53.281 16.5 1 88.5 859 MET B CA 1
ATOM 13968 C C . MET B 1 859 ? -26.125 54.656 17.016 1 88.5 859 MET B C 1
ATOM 13970 O O . MET B 1 859 ? -25.156 54.75 17.781 1 88.5 859 MET B O 1
ATOM 13974 N N . ASP B 1 860 ? -26.75 55.688 16.422 1 84.69 860 ASP B N 1
ATOM 13975 C CA . ASP B 1 860 ? -26.391 57.031 16.812 1 84.69 860 ASP B CA 1
ATOM 13976 C C . ASP B 1 860 ? -27.562 57.75 17.516 1 84.69 860 ASP B C 1
ATOM 13978 O O . ASP B 1 860 ? -28.719 57.375 17.328 1 84.69 860 ASP B O 1
ATOM 13982 N N . GLU B 1 861 ? -27.297 58.656 18.328 1 81 861 GLU B N 1
ATOM 13983 C CA . GLU B 1 861 ? -28.297 59.406 19.094 1 81 861 GLU B CA 1
ATOM 13984 C C . GLU B 1 861 ? -28.922 60.5 18.25 1 81 861 GLU B C 1
ATOM 13986 O O . GLU B 1 861 ? -30.062 60.906 18.5 1 81 861 GLU B O 1
ATOM 13991 N N . ARG B 1 862 ? -28.281 61.031 17.156 1 83 862 ARG B N 1
ATOM 13992 C CA . ARG B 1 862 ? -28.766 62.156 16.359 1 83 862 ARG B CA 1
ATOM 13993 C C . ARG B 1 862 ? -29.734 61.688 15.273 1 83 862 ARG B C 1
ATOM 13995 O O . ARG B 1 862 ? -30.312 62.531 14.57 1 83 862 ARG B O 1
ATOM 14002 N N . GLY B 1 863 ? -29.906 60.344 15.109 1 83.19 863 GLY B N 1
ATOM 14003 C CA . GLY B 1 863 ? -30.875 59.812 14.156 1 83.19 863 GLY B CA 1
ATOM 14004 C C . GLY B 1 863 ? -30.344 59.781 12.734 1 83.19 863 GLY B C 1
ATOM 14005 O O . GLY B 1 863 ? -31.125 59.75 11.781 1 83.19 863 GLY B O 1
ATOM 14006 N N . LEU B 1 864 ? -29.109 59.969 12.492 1 87.25 864 LEU B N 1
ATOM 14007 C CA . LEU B 1 864 ? -28.516 59.938 11.156 1 87.25 864 LEU B CA 1
ATOM 14008 C C . LEU B 1 864 ? -28.594 58.531 10.57 1 87.25 864 LEU B C 1
ATOM 14010 O O . LEU B 1 864 ? -28.875 58.375 9.383 1 87.25 864 LEU B O 1
ATOM 14014 N N . VAL B 1 865 ? -28.312 57.562 11.391 1 90.5 865 VAL B N 1
ATOM 14015 C CA . VAL B 1 865 ? -28.297 56.156 10.945 1 90.5 865 VAL B CA 1
ATOM 14016 C C . VAL B 1 865 ? -29.703 55.719 10.555 1 90.5 865 VAL B C 1
ATOM 14018 O O . VAL B 1 865 ? -29.891 55 9.578 1 90.5 865 VAL B O 1
ATOM 14021 N N . SER B 1 866 ? -30.734 56.156 11.266 1 88.19 866 SER B N 1
ATOM 14022 C CA . SER B 1 866 ? -32.125 55.812 10.938 1 88.19 866 SER B CA 1
ATOM 14023 C C . SER B 1 866 ? -32.531 56.375 9.586 1 88.19 866 SER B C 1
ATOM 14025 O O . SER B 1 866 ? -33.281 55.75 8.836 1 88.19 866 SER B O 1
ATOM 14027 N N . GLU B 1 867 ? -32 57.531 9.297 1 88.38 867 GLU B N 1
ATOM 14028 C CA . GLU B 1 867 ? -32.312 58.125 7.992 1 88.38 867 GLU B CA 1
ATOM 14029 C C . GLU B 1 867 ? -31.609 57.375 6.867 1 88.38 867 GLU B C 1
ATOM 14031 O O . GLU B 1 867 ? -32.219 57.156 5.805 1 88.38 867 GLU B O 1
ATOM 14036 N N . GLU B 1 868 ? -30.453 57.094 7.211 1 89.75 868 GLU B N 1
ATOM 14037 C CA . GLU B 1 868 ? -29.703 56.344 6.199 1 89.75 868 GLU B CA 1
ATOM 14038 C C . GLU B 1 868 ? -30.297 54.938 5.996 1 89.75 868 GLU B C 1
ATOM 14040 O O . GLU B 1 868 ? -30.281 54.406 4.883 1 89.75 868 GLU B O 1
ATOM 14045 N N . ILE B 1 869 ? -30.766 54.25 6.996 1 90.25 869 ILE B N 1
ATOM 14046 C CA . ILE B 1 869 ? -31.391 52.938 6.902 1 90.25 869 ILE B CA 1
ATOM 14047 C C . ILE B 1 869 ? -32.594 53 5.969 1 90.25 869 ILE B C 1
ATOM 14049 O O . ILE B 1 869 ? -32.812 52.125 5.129 1 90.25 869 ILE B O 1
ATOM 14053 N N . GLN B 1 870 ? -33.344 54.031 6.059 1 88.94 870 GLN B N 1
ATOM 14054 C CA . GLN B 1 870 ? -34.531 54.188 5.223 1 88.94 870 GLN B CA 1
ATOM 14055 C C . GLN B 1 870 ? -34.156 54.438 3.768 1 88.94 870 GLN B C 1
ATOM 14057 O O . GLN B 1 870 ? -34.75 53.875 2.854 1 88.94 870 GLN B O 1
ATOM 14062 N N . ARG B 1 871 ? -33.125 55.219 3.582 1 90.25 871 ARG B N 1
ATOM 14063 C CA . ARG B 1 871 ? -32.688 55.5 2.229 1 90.25 871 ARG B CA 1
ATOM 14064 C C . ARG B 1 871 ? -32.125 54.281 1.545 1 90.25 871 ARG B C 1
ATOM 14066 O O . ARG B 1 871 ? -32.5 53.969 0.407 1 90.25 871 ARG B O 1
ATOM 14073 N N . LEU B 1 872 ? -31.281 53.625 2.227 1 91.5 872 LEU B N 1
ATOM 14074 C CA . LEU B 1 872 ? -30.625 52.438 1.654 1 91.5 872 LEU B CA 1
ATOM 14075 C C . LEU B 1 872 ? -31.594 51.281 1.527 1 91.5 872 LEU B C 1
ATOM 14077 O O . LEU B 1 872 ? -31.484 50.469 0.609 1 91.5 872 LEU B O 1
ATOM 14081 N N . ALA B 1 873 ? -32.5 51.125 2.453 1 89.31 873 ALA B N 1
ATOM 14082 C CA . ALA B 1 873 ? -33.531 50.094 2.352 1 89.31 873 ALA B CA 1
ATOM 14083 C C . ALA B 1 873 ? -34.344 50.25 1.082 1 89.31 873 ALA B C 1
ATOM 14085 O O . ALA B 1 873 ? -34.781 49.281 0.469 1 89.31 873 ALA B O 1
ATOM 14086 N N . GLY B 1 874 ? -34.594 51.5 0.733 1 87.44 874 GLY B N 1
ATOM 14087 C CA . GLY B 1 874 ? -35.312 51.781 -0.5 1 87.44 874 GLY B CA 1
ATOM 14088 C C . GLY B 1 874 ? -34.562 51.312 -1.74 1 87.44 874 GLY B C 1
ATOM 14089 O O . GLY B 1 874 ? -35.188 51 -2.76 1 87.44 874 GLY B O 1
ATOM 14090 N N . MET B 1 875 ? -33.281 51.156 -1.648 1 90.81 875 MET B N 1
ATOM 14091 C CA . MET B 1 875 ? -32.438 50.719 -2.766 1 90.81 875 MET B CA 1
ATOM 14092 C C . MET B 1 875 ? -32.219 49.188 -2.703 1 90.81 875 MET B C 1
ATOM 14094 O O . MET B 1 875 ? -31.453 48.656 -3.492 1 90.81 875 MET B O 1
ATOM 14098 N N . GLY B 1 876 ? -32.719 48.531 -1.726 1 86.12 876 GLY B N 1
ATOM 14099 C CA . GLY B 1 876 ? -32.594 47.094 -1.609 1 86.12 876 GLY B CA 1
ATOM 14100 C C . GLY B 1 876 ? -31.344 46.656 -0.884 1 86.12 876 GLY B C 1
ATOM 14101 O O . GLY B 1 876 ? -30.875 45.531 -1.072 1 86.12 876 GLY B O 1
ATOM 14102 N N . ILE B 1 877 ? -30.688 47.531 -0.191 1 91.06 877 ILE B N 1
ATOM 14103 C CA . ILE B 1 877 ? -29.469 47.188 0.543 1 91.06 877 ILE B CA 1
ATOM 14104 C C . ILE B 1 877 ? -29.812 46.875 1.995 1 91.06 877 ILE B C 1
ATOM 14106 O O . ILE B 1 877 ? -30.578 47.594 2.633 1 91.06 877 ILE B O 1
ATOM 14110 N N . VAL B 1 878 ? -29.281 45.781 2.533 1 89.56 878 VAL B N 1
ATOM 14111 C CA . VAL B 1 878 ? -29.578 45.312 3.881 1 89.56 878 VAL B CA 1
ATOM 14112 C C . VAL B 1 878 ? -28.594 45.906 4.875 1 89.56 878 VAL B C 1
ATOM 14114 O O . VAL B 1 878 ? -27.375 45.906 4.641 1 89.56 878 VAL B O 1
ATOM 14117 N N . ILE B 1 879 ? -29.062 46.469 5.961 1 90.81 879 ILE B N 1
ATOM 14118 C CA . ILE B 1 879 ? -28.25 47.125 7 1 90.81 879 ILE B CA 1
ATOM 14119 C C . ILE B 1 879 ? -28.547 46.469 8.352 1 90.81 879 ILE B C 1
ATOM 14121 O O . ILE B 1 879 ? -29.672 46 8.594 1 90.81 879 ILE B O 1
ATOM 14125 N N . ALA B 1 880 ? -27.484 46.281 9.125 1 90.12 880 ALA B N 1
ATOM 14126 C CA . ALA B 1 880 ? -27.609 45.75 10.477 1 90.12 880 ALA B CA 1
ATOM 14127 C C . ALA B 1 880 ? -27.031 46.719 11.508 1 90.12 880 ALA B C 1
ATOM 14129 O O . ALA B 1 880 ? -26 47.375 11.258 1 90.12 880 ALA B O 1
ATOM 14130 N N . THR B 1 881 ? -27.656 46.906 12.625 1 88.56 881 THR B N 1
ATOM 14131 C CA . THR B 1 881 ? -27.172 47.781 13.703 1 88.56 881 THR B CA 1
ATOM 14132 C C . THR B 1 881 ? -27.078 47 15.008 1 88.56 881 THR B C 1
ATOM 14134 O O . THR B 1 881 ? -26.891 47.594 16.078 1 88.56 881 THR B O 1
ATOM 14137 N N . THR B 1 882 ? -27.031 45.75 14.883 1 87.12 882 THR B N 1
ATOM 14138 C CA . THR B 1 882 ? -27.078 44.906 16.078 1 87.12 882 THR B CA 1
ATOM 14139 C C . THR B 1 882 ? -25.766 45.031 16.859 1 87.12 882 THR B C 1
ATOM 14141 O O . THR B 1 882 ? -24.688 44.875 16.281 1 87.12 882 THR B O 1
ATOM 14144 N N . GLY B 1 883 ? -25.75 45.375 18.125 1 85.25 883 GLY B N 1
ATOM 14145 C CA . GLY B 1 883 ? -24.656 45.312 19.078 1 85.25 883 GLY B CA 1
ATOM 14146 C C . GLY B 1 883 ? -23.656 46.406 18.906 1 85.25 883 GLY B C 1
ATOM 14147 O O . GLY B 1 883 ? -22.547 46.375 19.469 1 85.25 883 GLY B O 1
ATOM 14148 N N . ALA B 1 884 ? -23.906 47.406 18.016 1 90.38 884 ALA B N 1
ATOM 14149 C CA . ALA B 1 884 ? -22.922 48.5 17.797 1 90.38 884 ALA B CA 1
ATOM 14150 C C . ALA B 1 884 ? -23.516 49.844 18.156 1 90.38 884 ALA B C 1
ATOM 14152 O O . ALA B 1 884 ? -24.688 50.125 17.906 1 90.38 884 ALA B O 1
ATOM 14153 N N . ALA B 1 885 ? -22.656 50.625 18.875 1 88.12 885 ALA B N 1
ATOM 14154 C CA . ALA B 1 885 ? -23.062 51.969 19.266 1 88.12 885 ALA B CA 1
ATOM 14155 C C . ALA B 1 885 ? -21.891 52.938 19.156 1 88.12 885 ALA B C 1
ATOM 14157 O O . ALA B 1 885 ? -20.719 52.531 19.156 1 88.12 885 ALA B O 1
ATOM 14158 N N . ILE B 1 886 ? -22.188 54.188 18.875 1 87.75 886 ILE B N 1
ATOM 14159 C CA . ILE B 1 886 ? -21.141 55.188 18.797 1 87.75 886 ILE B CA 1
ATOM 14160 C C . ILE B 1 886 ? -21.125 56.031 20.078 1 87.75 886 ILE B C 1
ATOM 14162 O O . ILE B 1 886 ? -22.188 56.406 20.578 1 87.75 886 ILE B O 1
ATOM 14166 N N . ASP B 1 887 ? -20 56.125 20.656 1 82 887 ASP B N 1
ATOM 14167 C CA . ASP B 1 887 ? -19.844 57 21.812 1 82 887 ASP B CA 1
ATOM 14168 C C . ASP B 1 887 ? -19.859 58.469 21.391 1 82 887 ASP B C 1
ATOM 14170 O O . ASP B 1 887 ? -19.047 58.906 20.594 1 82 887 ASP B O 1
ATOM 14174 N N . PRO B 1 888 ? -20.766 59.188 21.875 1 79.25 888 PRO B N 1
ATOM 14175 C CA . PRO B 1 888 ? -20.922 60.594 21.453 1 79.25 888 PRO B CA 1
ATOM 14176 C C . PRO B 1 888 ? -19.703 61.438 21.812 1 79.25 888 PRO B C 1
ATOM 14178 O O . PRO B 1 888 ? -19.422 62.438 21.125 1 79.25 888 PRO B O 1
ATOM 14181 N N . ALA B 1 889 ? -18.969 61.094 22.875 1 75.94 889 ALA B N 1
ATOM 14182 C CA . ALA B 1 889 ? -17.844 61.906 23.344 1 75.94 889 ALA B CA 1
ATOM 14183 C C . ALA B 1 889 ? -16.594 61.625 22.547 1 75.94 889 ALA B C 1
ATOM 14185 O O . ALA B 1 889 ? -15.852 62.531 22.188 1 75.94 889 ALA B O 1
ATOM 14186 N N . THR B 1 890 ? -16.391 60.438 22.156 1 76.12 890 THR B N 1
ATOM 14187 C CA . THR B 1 890 ? -15.125 60.094 21.516 1 76.12 890 THR B CA 1
ATOM 14188 C C . THR B 1 890 ? -15.352 59.719 20.047 1 76.12 890 THR B C 1
ATOM 14190 O O . THR B 1 890 ? -14.391 59.625 19.281 1 76.12 890 THR B O 1
ATOM 14193 N N . ALA B 1 891 ? -16.516 59.719 19.594 1 79.62 891 ALA B N 1
ATOM 14194 C CA . ALA B 1 891 ? -16.891 59.375 18.219 1 79.62 891 ALA B CA 1
ATOM 14195 C C . ALA B 1 891 ? -16.375 58 17.844 1 79.62 891 ALA B C 1
ATOM 14197 O O . ALA B 1 891 ? -16.109 57.719 16.672 1 79.62 891 ALA B O 1
ATOM 14198 N N . LYS B 1 892 ? -16.047 57.156 18.859 1 81.88 892 LYS B N 1
ATOM 14199 C CA . LYS B 1 892 ? -15.57 55.781 18.578 1 81.88 892 LYS B CA 1
ATOM 14200 C C . LYS B 1 892 ? -16.703 54.781 18.703 1 81.88 892 LYS B C 1
ATOM 14202 O O . LYS B 1 892 ? -17.578 54.906 19.578 1 81.88 892 LYS B O 1
ATOM 14207 N N . ALA B 1 893 ? -16.609 53.812 17.75 1 86.75 893 ALA B N 1
ATOM 14208 C CA . ALA B 1 893 ? -17.641 52.781 17.766 1 86.75 893 ALA B CA 1
ATOM 14209 C C . ALA B 1 893 ? -17.328 51.688 18.797 1 86.75 893 ALA B C 1
ATOM 14211 O O . ALA B 1 893 ? -16.156 51.406 19.062 1 86.75 893 ALA B O 1
ATOM 14212 N N . THR B 1 894 ? -18.328 51.188 19.469 1 84.06 894 THR B N 1
ATOM 14213 C CA . THR B 1 894 ? -18.203 50.094 20.438 1 84.06 894 THR B CA 1
ATOM 14214 C C . THR B 1 894 ? -19.109 48.938 20.047 1 84.06 894 THR B C 1
ATOM 14216 O O . THR B 1 894 ? -20.203 49.156 19.516 1 84.06 894 THR B O 1
ATOM 14219 N N . VAL B 1 895 ? -18.594 47.75 20.094 1 86.31 895 VAL B N 1
ATOM 14220 C CA . VAL B 1 895 ? -19.359 46.531 19.797 1 86.31 895 VAL B CA 1
ATOM 14221 C C . VAL B 1 895 ? -19.5 45.688 21.062 1 86.31 895 VAL B C 1
ATOM 14223 O O . VAL B 1 895 ? -18.5 45.406 21.719 1 86.31 895 VAL B O 1
ATOM 14226 N N . GLN B 1 896 ? -20.75 45.375 21.5 1 81.5 896 GLN B N 1
ATOM 14227 C CA . GLN B 1 896 ? -20.938 44.562 22.703 1 81.5 896 GLN B CA 1
ATOM 14228 C C . GLN B 1 896 ? -22.031 43.531 22.484 1 81.5 896 GLN B C 1
ATOM 14230 O O . GLN B 1 896 ? -22.984 43.75 21.734 1 81.5 896 GLN B O 1
ATOM 14235 N N . GLY B 1 897 ? -21.812 42.281 23.031 1 73.94 897 GLY B N 1
ATOM 14236 C CA . GLY B 1 897 ? -22.859 41.281 23.172 1 73.94 897 GLY B CA 1
ATOM 14237 C C . GLY B 1 897 ? -23.094 40.469 21.906 1 73.94 897 GLY B C 1
ATOM 14238 O O . GLY B 1 897 ? -24.219 40.031 21.656 1 73.94 897 GLY B O 1
ATOM 14239 N N . ILE B 1 898 ? -22.25 40.375 20.969 1 79 898 ILE B N 1
ATOM 14240 C CA . ILE B 1 898 ? -22.5 39.625 19.734 1 79 898 ILE B CA 1
ATOM 14241 C C . ILE B 1 898 ? -21.5 38.5 19.609 1 79 898 ILE B C 1
ATOM 14243 O O . ILE B 1 898 ? -20.328 38.625 19.984 1 79 898 ILE B O 1
ATOM 14247 N N . VAL B 1 899 ? -22.109 37.375 19.156 1 77.62 899 VAL B N 1
ATOM 14248 C CA . VAL B 1 899 ? -21.281 36.156 19.062 1 77.62 899 VAL B CA 1
ATOM 14249 C C . VAL B 1 899 ? -20.766 36.031 17.641 1 77.62 899 VAL B C 1
ATOM 14251 O O . VAL B 1 899 ? -19.719 35.406 17.406 1 77.62 899 VAL B O 1
ATOM 14254 N N . PHE B 1 900 ? -21.5 36.625 16.719 1 84.25 900 PHE B N 1
ATOM 14255 C CA . PHE B 1 900 ? -21.031 36.594 15.336 1 84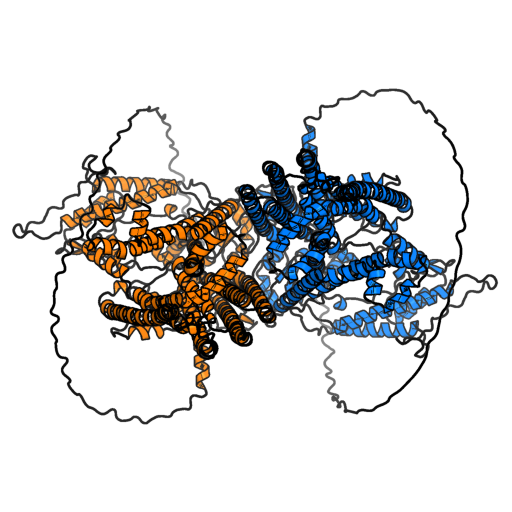.25 900 PHE B CA 1
ATOM 14256 C C . PHE B 1 900 ? -21.359 37.906 14.625 1 84.25 900 PHE B C 1
ATOM 14258 O O . PHE B 1 900 ? -22.312 38.594 15 1 84.25 900 PHE B O 1
ATOM 14265 N N . ALA B 1 901 ? -20.531 38.188 13.711 1 85.31 901 ALA B N 1
ATOM 14266 C CA . ALA B 1 901 ? -20.766 39.406 12.93 1 85.31 901 ALA B CA 1
ATOM 14267 C C . ALA B 1 901 ? -21.969 39.25 12.008 1 85.31 901 ALA B C 1
ATOM 14269 O O . ALA B 1 901 ? -22.266 38.125 11.57 1 85.31 901 ALA B O 1
ATOM 14270 N N . PRO B 1 902 ? -22.625 40.312 11.781 1 86.25 902 PRO B N 1
ATOM 14271 C CA . PRO B 1 902 ? -23.75 40.188 10.852 1 86.25 902 PRO B CA 1
ATOM 14272 C C . PRO B 1 902 ? -23.344 39.656 9.477 1 86.25 902 PRO B C 1
ATOM 14274 O O . PRO B 1 902 ? -22.359 40.125 8.898 1 86.25 902 PRO B O 1
ATOM 14277 N N . GLY B 1 903 ? -23.969 38.656 9.008 1 80.62 903 GLY B N 1
ATOM 14278 C CA . GLY B 1 903 ? -23.656 38.031 7.734 1 80.62 903 GLY B CA 1
ATOM 14279 C C . GLY B 1 903 ? -22.891 36.719 7.879 1 80.62 903 GLY B C 1
ATOM 14280 O O . GLY B 1 903 ? -22.734 36 6.906 1 80.62 903 GLY B O 1
ATOM 14281 N N . GLU B 1 904 ? -22.359 36.469 9.07 1 82.56 904 GLU B N 1
ATOM 14282 C CA . GLU B 1 904 ? -21.578 35.281 9.281 1 82.56 904 GLU B CA 1
ATOM 14283 C C . GLU B 1 904 ? -22.359 34.25 10.102 1 82.56 904 GLU B C 1
ATOM 14285 O O . GLU B 1 904 ? -21.766 33.375 10.742 1 82.56 904 GLU B O 1
ATOM 14290 N N . GLU B 1 905 ? -23.641 34.281 10.094 1 79 905 GLU B N 1
ATOM 14291 C CA . GLU B 1 905 ? -24.484 33.375 10.852 1 79 905 GLU B CA 1
ATOM 14292 C C . GLU B 1 905 ? -24.391 31.953 10.305 1 79 905 GLU B C 1
ATOM 14294 O O . GLU B 1 905 ? -24.297 30.984 11.07 1 79 905 GLU B O 1
ATOM 14299 N N . THR B 1 906 ? -24.328 31.891 8.945 1 76.62 906 THR B N 1
ATOM 14300 C CA . THR B 1 906 ? -24.266 30.562 8.32 1 76.62 906 THR B CA 1
ATOM 14301 C C . THR B 1 906 ? -22.953 29.875 8.672 1 76.62 906 THR B C 1
ATOM 14303 O O . THR B 1 906 ? -22.938 28.672 8.992 1 76.62 906 THR B O 1
ATOM 14306 N N . GLN B 1 907 ? -21.922 30.609 8.641 1 78.38 907 GLN B N 1
ATOM 14307 C CA . GLN B 1 907 ? -20.625 30.047 8.969 1 78.38 907 GLN B CA 1
ATOM 14308 C C . GLN B 1 907 ? -20.562 29.625 10.438 1 78.38 907 GLN B C 1
ATOM 14310 O O . GLN B 1 907 ? -20 28.578 10.766 1 78.38 907 GLN B O 1
ATOM 14315 N N . TYR B 1 908 ? -21.156 30.5 11.25 1 78.88 908 TYR B N 1
ATOM 14316 C CA . TYR B 1 908 ? -21.172 30.219 12.68 1 78.88 908 TYR B CA 1
ATOM 14317 C C . TYR B 1 908 ? -21.969 28.938 12.969 1 78.88 908 TYR B C 1
ATOM 14319 O O . TYR B 1 908 ? -21.531 28.094 13.758 1 78.88 908 TYR B O 1
ATOM 14327 N N . ARG B 1 909 ? -23.016 28.703 12.32 1 77.19 909 ARG B N 1
ATOM 14328 C CA . ARG B 1 909 ? -23.859 27.531 12.547 1 77.19 909 ARG B CA 1
ATOM 14329 C C . ARG B 1 909 ? -23.203 26.266 12.008 1 77.19 909 ARG B C 1
ATOM 14331 O O . ARG B 1 909 ? -23.328 25.188 12.586 1 77.19 909 ARG B O 1
ATOM 14338 N N . LEU B 1 910 ? -22.578 26.469 10.938 1 76.44 910 LEU B N 1
ATOM 14339 C CA . LEU B 1 910 ? -21.859 25.328 10.375 1 76.44 910 LEU B CA 1
ATOM 14340 C C . LEU B 1 910 ? -20.719 24.906 11.289 1 76.44 910 LEU B C 1
ATOM 14342 O O . LEU B 1 910 ? -20.438 23.703 11.422 1 76.44 910 LEU B O 1
ATOM 14346 N N . GLU B 1 911 ? -20.078 25.891 11.891 1 76.38 911 GLU B N 1
ATOM 14347 C CA . GLU B 1 911 ? -18.984 25.594 12.797 1 76.38 911 GLU B CA 1
ATOM 14348 C C . GLU B 1 911 ? -19.484 24.875 14.047 1 76.38 911 GLU B C 1
ATOM 14350 O O . GLU B 1 911 ? -18.719 24.141 14.695 1 76.38 911 GLU B O 1
ATOM 14355 N N . GLN B 1 912 ? -20.781 25.125 14.344 1 71.94 912 GLN B N 1
ATOM 14356 C CA . GLN B 1 912 ? -21.359 24.484 15.523 1 71.94 912 GLN B CA 1
ATOM 14357 C C . GLN B 1 912 ? -21.922 23.109 15.188 1 71.94 912 GLN B C 1
ATOM 14359 O O . GLN B 1 912 ? -22.344 22.375 16.078 1 71.94 912 GLN B O 1
ATOM 14364 N N . GLY B 1 913 ? -21.656 22.641 13.961 1 62.62 913 GLY B N 1
ATOM 14365 C CA . GLY B 1 913 ? -22.094 21.312 13.562 1 62.62 913 GLY B CA 1
ATOM 14366 C C . GLY B 1 913 ? -23.594 21.234 13.305 1 62.62 913 GLY B C 1
ATOM 14367 O O . GLY B 1 913 ? -24.188 20.156 13.414 1 62.62 913 GLY B O 1
ATOM 14368 N N . VAL B 1 914 ? -24.406 22.359 13.305 1 57.31 914 VAL B N 1
ATOM 14369 C CA . VAL B 1 914 ? -25.844 22.344 13.109 1 57.31 914 VAL B CA 1
ATOM 14370 C C . VAL B 1 914 ? -26.172 22.578 11.633 1 57.31 914 VAL B C 1
ATOM 14372 O O . VAL B 1 914 ? -25.5 23.359 10.961 1 57.31 914 VAL B O 1
#

Radius of gyration: 44.09 Å; Cα contacts (8 Å, |Δi|>4): 2162; chains: 2; bounding box: 119×157×137 Å